Protein AF-0000000087002515 (afdb_homodimer)

Solvent-accessible surface area (backbone atoms only — not comparable to full-atom values): 109178 Å² total; per-residue (Å²): 137,82,80,82,81,80,81,82,83,81,80,79,84,75,68,80,67,65,75,68,52,64,60,57,55,53,53,54,51,52,55,51,50,55,56,50,54,58,66,67,62,66,76,81,77,84,81,88,85,87,84,90,85,87,78,85,88,82,87,79,85,85,76,89,73,90,82,85,92,83,91,84,87,87,92,87,94,83,88,78,86,86,87,76,94,73,83,68,74,72,78,70,71,75,80,77,73,81,79,73,76,80,76,76,70,72,71,85,55,59,85,82,58,64,79,81,64,76,78,71,76,72,76,75,66,83,57,74,77,74,81,74,69,80,69,79,69,84,66,74,84,70,86,69,71,66,61,82,76,45,97,65,78,69,95,54,86,82,73,51,62,48,32,45,52,39,42,69,66,42,78,47,67,68,45,28,47,50,52,47,52,53,45,43,31,52,77,66,64,68,67,62,59,70,62,41,66,54,57,36,81,25,87,84,42,45,60,68,44,70,78,45,20,26,57,42,46,91,90,62,53,64,44,73,67,44,78,48,79,31,73,66,62,20,39,69,67,51,35,25,40,54,20,27,28,48,53,20,23,27,15,28,24,24,66,21,27,32,30,30,14,11,76,61,79,71,61,76,85,37,56,47,62,59,80,60,28,68,27,46,14,60,64,43,67,94,40,64,10,4,15,91,54,16,29,33,35,29,29,31,25,41,45,75,79,74,68,47,78,81,47,82,64,50,66,91,87,66,72,76,55,24,41,28,39,35,36,51,33,71,65,47,53,54,49,54,41,38,26,46,49,48,74,69,42,38,73,73,34,34,37,43,35,41,44,30,54,49,30,39,58,40,44,61,68,52,56,61,47,46,78,79,35,84,53,38,46,68,56,84,82,54,50,76,62,53,83,52,24,26,53,47,38,53,48,50,37,51,50,50,37,53,51,67,72,41,100,63,84,54,45,32,40,34,55,41,43,60,31,43,46,65,74,52,49,68,66,58,52,36,46,38,47,35,28,37,67,73,38,29,25,36,29,64,72,69,83,57,40,70,58,48,34,61,74,55,36,61,44,32,35,30,46,72,46,85,81,24,34,35,40,37,42,78,53,76,72,49,38,60,34,37,60,42,31,40,50,65,46,39,33,38,15,44,70,58,47,53,57,56,16,38,41,72,68,38,86,86,49,81,66,46,66,46,59,50,50,49,50,58,49,32,55,27,19,56,39,23,45,22,25,51,61,47,21,48,33,59,24,23,81,50,37,85,30,34,24,76,42,41,34,59,48,70,39,75,48,61,91,43,21,52,67,40,82,49,55,88,34,22,72,54,74,52,68,48,70,35,65,51,39,67,88,45,46,66,65,61,61,61,32,74,90,43,88,40,42,31,36,35,31,50,42,59,92,70,26,37,64,37,56,54,50,48,47,27,71,67,74,45,74,76,61,88,80,54,58,51,76,56,46,47,70,39,59,75,45,55,66,82,48,78,31,63,76,79,57,42,38,53,54,29,51,52,47,39,48,44,50,55,53,42,54,53,50,42,68,72,40,83,48,94,44,47,62,43,66,59,57,63,45,35,32,30,43,30,28,45,77,61,31,84,71,29,36,35,41,31,27,33,27,25,48,66,82,50,88,56,74,34,41,38,38,35,34,32,39,65,57,84,48,64,50,76,73,34,70,58,78,67,39,57,32,52,73,44,61,46,69,30,30,63,70,36,71,60,80,68,46,55,70,40,78,71,41,73,32,24,28,81,53,67,62,31,39,39,39,30,44,52,94,62,97,65,87,54,75,47,71,38,37,37,40,34,28,44,48,40,68,42,77,53,42,79,45,77,43,79,44,56,59,87,57,48,67,50,73,48,77,70,83,77,66,67,31,32,51,44,36,56,29,39,40,34,36,29,46,92,92,35,71,22,31,38,25,50,45,58,24,42,62,64,52,34,53,91,88,33,74,45,43,60,76,50,22,46,66,53,32,56,24,44,74,62,83,62,85,62,84,67,46,74,67,55,54,68,75,44,76,78,84,57,61,46,67,59,31,42,52,38,43,56,56,58,12,49,34,34,65,68,55,34,51,51,52,47,37,60,54,44,60,72,41,38,46,79,77,50,62,25,29,33,76,91,24,42,67,66,45,53,66,40,53,83,62,84,60,51,45,24,58,75,38,83,74,40,92,59,20,66,48,55,77,33,52,84,67,59,70,34,85,84,80,33,28,48,47,76,65,136,138,80,81,80,80,80,81,82,82,82,79,81,83,74,71,80,66,66,76,69,52,65,62,59,57,54,53,56,51,53,56,50,48,54,56,48,54,56,60,65,61,62,69,74,82,71,72,82,76,86,78,83,78,83,74,80,88,83,86,79,92,74,81,92,74,89,79,86,89,82,91,85,90,79,90,74,89,75,89,85,79,81,78,73,87,67,83,64,74,71,79,71,72,75,81,77,74,84,80,73,77,80,75,77,70,71,70,85,56,60,82,82,56,65,78,81,62,81,78,67,79,70,74,72,66,84,57,75,76,72,80,75,70,77,72,77,70,82,66,76,84,70,87,68,70,68,61,80,76,46,96,64,77,68,94,53,86,79,73,50,65,48,30,45,51,37,42,70,68,44,77,47,65,68,44,28,48,50,51,46,53,54,46,42,30,52,76,65,64,66,67,63,60,69,62,41,66,54,57,37,80,26,87,84,43,45,60,70,43,70,78,45,19,26,58,42,44,90,89,61,51,65,43,74,65,42,78,48,79,31,74,67,62,20,38,70,67,49,34,27,40,53,18,28,27,49,53,21,22,26,16,29,25,26,66,23,25,33,32,31,15,12,77,60,80,70,60,76,87,36,55,46,62,59,77,61,29,69,27,46,14,59,66,44,69,94,41,63,10,4,15,92,54,18,29,34,35,27,28,30,26,42,46,74,78,73,70,48,77,82,47,82,64,49,66,91,86,67,71,74,54,22,42,29,38,36,35,53,33,72,65,49,56,53,50,55,41,39,27,46,48,47,72,67,42,38,73,71,34,36,37,41,35,40,43,31,54,48,31,40,57,42,43,62,68,52,56,60,48,46,78,78,34,84,52,39,46,69,54,83,83,53,51,76,60,54,82,51,23,27,51,46,37,51,46,51,37,50,50,51,37,54,52,68,72,41,102,63,84,54,45,32,40,34,56,43,44,57,31,42,44,67,74,50,49,70,65,60,52,35,46,39,46,38,26,37,67,73,38,30,24,35,29,65,72,68,81,56,40,70,58,48,36,62,74,55,37,62,43,32,35,31,46,70,46,85,82,25,34,35,41,38,42,77,55,78,72,49,37,61,34,37,60,44,31,40,50,66,46,38,32,38,14,44,70,58,47,53,57,58,18,38,40,71,70,39,87,85,49,81,65,45,64,44,60,49,50,48,49,59,50,32,56,27,19,55,40,22,45,21,27,50,61,47,21,49,34,58,24,23,80,49,38,85,31,34,26,77,43,39,34,59,47,69,39,76,46,62,90,44,21,51,68,38,83,49,54,88,34,22,72,54,75,52,68,49,69,36,64,49,37,68,89,44,46,67,66,60,60,62,32,74,90,45,88,40,43,31,35,35,32,51,42,57,92,69,25,36,65,37,55,53,49,48,48,27,70,68,74,44,74,74,63,88,82,54,59,50,75,56,46,48,71,40,60,75,46,53,66,82,47,78,32,62,76,79,58,39,38,51,54,29,50,52,49,39,50,45,50,54,54,41,53,53,50,43,66,74,39,84,47,95,45,46,61,43,66,58,57,63,42,34,32,30,42,30,30,44,77,61,33,84,72,29,37,34,41,32,27,35,26,26,49,64,83,50,87,57,76,33,42,38,38,35,35,32,38,66,57,84,48,62,49,76,73,34,72,57,76,67,39,56,32,53,74,44,62,45,67,31,29,63,71,36,71,60,79,68,47,55,69,40,77,71,41,73,31,25,28,80,53,66,63,31,38,37,39,31,44,53,94,62,97,65,86,54,76,46,71,37,36,37,41,36,28,45,48,40,66,42,77,52,42,79,47,78,44,80,44,58,59,86,57,49,67,49,72,47,77,70,83,77,65,67,31,31,50,43,37,57,29,39,39,34,36,31,46,92,92,34,72,22,30,36,26,51,45,58,25,43,60,63,52,33,53,91,88,32,74,45,43,61,76,50,20,45,65,53,32,57,24,43,74,61,82,62,84,62,84,66,47,73,67,56,53,67,77,43,77,78,84,57,61,45,67,60,31,41,51,36,43,54,55,58,12,50,34,32,66,70,56,32,52,51,51,43,37,60,54,47,60,72,39,38,44,78,75,52,63,24,29,33,75,92,22,43,68,64,43,52,69,41,53,84,62,84,60,50,45,24,58,74,39,83,72,41,92,60,20,65,48,56,78,34,52,83,68,59,71,35,84,86,80,34,26,48,46,77,64,134

pLDDT: mean 82.7, std 25.09, range [13.7, 98.81]

InterPro domains:
  IPR002889 Carbohydrate-binding WSC [PF01822] (211-291)
  IPR002889 Carbohydrate-binding WSC [PS51212] (207-301)
  IPR002889 Carbohydrate-binding WSC [SM00321] (207-301)
  IPR003406 Glycosyl transferase, family 14 [PF02485] (323-582)
  IPR024448 Xylosyltransferase, C-terminal [PF12529] (615-792)
  IPR043538 Xylosyltransferase [PTHR46025] (14-959)

Nearest PDB structures (foldseek):
  6ej9-assembly1_A  TM=9.114E-01  e=9.179E-81  Homo sapiens
  6ejd-assembly1_A  TM=9.098E-01  e=5.901E-81  Homo sapiens
  6ej7-assembly1_A  TM=9.106E-01  e=1.145E-80  Homo sapiens
  6foa-assembly1_A  TM=9.085E-01  e=4.552E-80  Homo sapiens
  6eje-assembly1_A  TM=9.028E-01  e=3.857E-80  Homo sapiens

Sequence (1940 aa):
MVRYNMAPNRNLDSRWVRRYRSFFIVGSVILGIQVFLAYRFFPIDAEEDESSQEHRDLSGKGLNVEVVNEDLNGGVSSRRFRDNYLVVDDEDSPSNSNPANGLYIRNKVPPDKSDTILRNNGGAIETVPKFNSKDGTSGLNRTSLRLEELDFVPVCDIIAKEAISAIHRAKTQLCKQKLSNITCLIQQRQLYPHHLPNSCPSAGFTAGKSLGCYQDEKTFRLLSGYYANLKTTNSPKHCINMCLQSGFPYAGVQYSTECFCGNEEPPSASRRPDSSCNMKCPTDPREACGGYFTINVYETGIAKFTPQVPREVAESGESPVRIAFLLTLNGRALRQVRRLIKVLFHRDHFFYIHVDARQDYLYRELLVLERSLPNVRLARHRYATIWGGASLLQMLLSSMNELLELDWEWDFVINLSESDFPVKTNNQLVDFLTANKGRNFVKSHGREVQRFIQKQGLDKTFVECDTHMWRTGDRHLPWGIQLDGGSDWVALSRPFVVYVATAVQDALVQKDPLVEGLNTVFKHTLLPAESFFHTALRNSHFCDTYVDNNLRVTNWKRRLGCKCQYKHVVDWCGCSPNDFKSEDWPRLEGTENRQLFFARKFEPSINQGIIDQVEEWLYGPYPSTTANLQSYWQSVYHYADLSPPPDDSLVTLATSLTRISTKSFVLKGGNGCLIHPGNVLEVTSYHNNDNYKGTLVLYEAVLNGGTETVSFETRVMPQHYMTILKDTGPGGRLKSLLVSSDYDQKEQLSRNFLRNLGPFSEPILVYQLGANPQPSTYNVTFLWVDPAGQLVEVSEVHMEDGQVTNYVKPLLREPLLPGVWTVKMVYEAAVVAFSQFLVTPLQFVSGANVSQQQAGFLHSGPGQPYPIHDATDWNKLLDNTVDRSALQRKALVNARRFGLDLKDWIDSLNLKFYKVLNTCVTSSSVHAVSKCGKLHLELCENTTWSSLAPDPKSQIGLINLTTGRLNRQAMVRYNMAPNRNLDSRWVRRYRSFFIVGSVILGIQVFLAYRFFPIDAEEDESSQEHRDLSGKGLNVEVVNEDLNGGVSSRRFRDNYLVVDDEDSPSNSNPANGLYIRNKVPPDKSDTILRNNGGAIETVPKFNSKDGTSGLNRTSLRLEELDFVPVCDIIAKEAISAIHRAKTQLCKQKLSNITCLIQQRQLYPHHLPNSCPSAGFTAGKSLGCYQDEKTFRLLSGYYANLKTTNSPKHCINMCLQSGFPYAGVQYSTECFCGNEEPPSASRRPDSSCNMKCPTDPREACGGYFTINVYETGIAKFTPQVPREVAESGESPVRIAFLLTLNGRALRQVRRLIKVLFHRDHFFYIHVDARQDYLYRELLVLERSLPNVRLARHRYATIWGGASLLQMLLSSMNELLELDWEWDFVINLSESDFPVKTNNQLVDFLTANKGRNFVKSHGREVQRFIQKQGLDKTFVECDTHMWRTGDRHLPWGIQLDGGSDWVALSRPFVVYVATAVQDALVQKDPLVEGLNTVFKHTLLPAESFFHTALRNSHFCDTYVDNNLRVTNWKRRLGCKCQYKHVVDWCGCSPNDFKSEDWPRLEGTENRQLFFARKFEPSINQGIIDQVEEWLYGPYPSTTANLQSYWQSVYHYADLSPPPDDSLVTLATSLTRISTKSFVLKGGNGCLIHPGNVLEVTSYHNNDNYKGTLVLYEAVLNGGTETVSFETRVMPQHYMTILKDTGPGGRLKSLLVSSDYDQKEQLSRNFLRNLGPFSEPILVYQLGANPQPSTYNVTFLWVDPAGQLVEVSEVHMEDGQVTNYVKPLLREPLLPGVWTVKMVYEAAVVAFSQFLVTPLQFVSGANVSQQQAGFLHSGPGQPYPIHDATDWNKLLDNTVDRSALQRKALVNARRFGLDLKDWIDSLNLKFYKVLNTCVTSSSVHAVSKCGKLHLELCENTTWSSLAPDPKSQIGLINLTTGRLNRQA

Structure (mmCIF, N/CA/C/O backbone):
data_AF-0000000087002515-model_v1
#
loop_
_entity.id
_entity.type
_entity.pdbx_description
1 polymer 'protein xylosyltransferase'
#
loop_
_atom_site.group_PDB
_atom_site.id
_atom_site.type_symbol
_atom_site.label_atom_id
_atom_site.label_alt_id
_atom_site.label_comp_id
_atom_site.label_asym_id
_atom_site.label_entity_id
_atom_site.label_seq_id
_atom_site.pdbx_PDB_ins_code
_atom_site.Cartn_x
_atom_site.Cartn_y
_atom_site.Cartn_z
_atom_site.occupancy
_atom_site.B_iso_or_equiv
_atom_site.auth_seq_id
_atom_site.auth_comp_id
_atom_site.auth_asym_id
_atom_site.auth_atom_id
_atom_site.pdbx_PDB_model_num
ATOM 1 N N . MET A 1 1 ? 46.906 37.5 -32.625 1 20.33 1 MET A N 1
ATOM 2 C CA . MET A 1 1 ? 47.125 36.312 -33.438 1 20.33 1 MET A CA 1
ATOM 3 C C . MET A 1 1 ? 46.594 35.094 -32.719 1 20.33 1 MET A C 1
ATOM 5 O O . MET A 1 1 ? 47.312 34.469 -31.922 1 20.33 1 MET A O 1
ATOM 9 N N . VAL A 1 2 ? 45.344 35.031 -32.219 1 22.38 2 VAL A N 1
ATOM 10 C CA . VAL A 1 2 ? 44.625 34.562 -31.031 1 22.38 2 VAL A CA 1
ATOM 11 C C . VAL A 1 2 ? 44.219 33.094 -31.219 1 22.38 2 VAL A C 1
ATOM 13 O O . VAL A 1 2 ? 43.469 32.781 -32.125 1 22.38 2 VAL A O 1
ATOM 16 N N . ARG A 1 3 ? 45.062 32.156 -30.844 1 20.56 3 ARG A N 1
ATOM 17 C CA . ARG A 1 3 ? 45.281 30.766 -31.25 1 20.56 3 ARG A CA 1
ATOM 18 C C . ARG A 1 3 ? 44.156 29.875 -30.734 1 20.56 3 ARG A C 1
ATOM 20 O O . ARG A 1 3 ? 43.906 29.797 -29.531 1 20.56 3 ARG A O 1
ATOM 27 N N . TYR A 1 4 ? 43.031 29.578 -31.438 1 22.31 4 TYR A N 1
ATOM 28 C CA . TYR A 1 4 ? 41.656 29.141 -31.219 1 22.31 4 TYR A CA 1
ATOM 29 C C . TYR A 1 4 ? 41.625 27.641 -30.922 1 22.31 4 TYR A C 1
ATOM 31 O O . TYR A 1 4 ? 41.719 26.812 -31.844 1 22.31 4 TYR A O 1
ATOM 39 N N . ASN A 1 5 ? 42.281 27.172 -29.812 1 21.58 5 ASN A N 1
ATOM 40 C CA . ASN A 1 5 ? 42.688 25.797 -29.625 1 21.58 5 ASN A CA 1
ATOM 41 C C . ASN A 1 5 ? 41.5 24.859 -29.531 1 21.58 5 ASN A C 1
ATOM 43 O O . ASN A 1 5 ? 40.562 25.109 -28.781 1 21.58 5 ASN A O 1
ATOM 47 N N . MET A 1 6 ? 41.219 23.922 -30.453 1 21.28 6 MET A N 1
ATOM 48 C CA . MET A 1 6 ? 40.188 23.062 -31.047 1 21.28 6 MET A CA 1
ATOM 49 C C . MET A 1 6 ? 39.906 21.844 -30.156 1 21.28 6 MET A C 1
ATOM 51 O O . MET A 1 6 ? 40.844 21.109 -29.812 1 21.28 6 MET A O 1
ATOM 55 N N . ALA A 1 7 ? 38.844 21.891 -29.297 1 23.53 7 ALA A N 1
ATOM 56 C CA . ALA A 1 7 ? 38.438 21.078 -28.156 1 23.53 7 ALA A CA 1
ATOM 57 C C . ALA A 1 7 ? 38.188 19.641 -28.562 1 23.53 7 ALA A C 1
ATOM 59 O O . ALA A 1 7 ? 37.5 19.375 -29.531 1 23.53 7 ALA A O 1
ATOM 60 N N . PRO A 1 8 ? 38.938 18.609 -28.109 1 21.73 8 PRO A N 1
ATOM 61 C CA . PRO A 1 8 ? 39.062 17.25 -28.625 1 21.73 8 PRO A CA 1
ATOM 62 C C . PRO A 1 8 ? 37.781 16.422 -28.391 1 21.73 8 PRO A C 1
ATOM 64 O O . PRO A 1 8 ? 37 16.719 -27.484 1 21.73 8 PRO A O 1
ATOM 67 N N . ASN A 1 9 ? 37.219 15.633 -29.344 1 20.97 9 ASN A N 1
ATOM 68 C CA . ASN A 1 9 ? 36.062 14.836 -29.766 1 20.97 9 ASN A CA 1
ATOM 69 C C . ASN A 1 9 ? 35.906 13.586 -28.922 1 20.97 9 ASN A C 1
ATOM 71 O O . ASN A 1 9 ? 36.719 12.664 -29 1 20.97 9 ASN A O 1
ATOM 75 N N . ARG A 1 10 ? 35.562 13.75 -27.578 1 21.75 10 ARG A N 1
ATOM 76 C CA . ARG A 1 10 ? 35.594 12.617 -26.656 1 21.75 10 ARG A CA 1
ATOM 77 C C . ARG A 1 10 ? 34.719 11.484 -27.156 1 21.75 10 ARG A C 1
ATOM 79 O O . ARG A 1 10 ? 33.562 11.703 -27.516 1 21.75 10 ARG A O 1
ATOM 86 N N . ASN A 1 11 ? 35.188 10.297 -27.5 1 22.27 11 ASN A N 1
ATOM 87 C CA . ASN A 1 11 ? 34.781 9.016 -28.078 1 22.27 11 ASN A CA 1
ATOM 88 C C . ASN A 1 11 ? 33.781 8.289 -27.203 1 22.27 11 ASN A C 1
ATOM 90 O O . ASN A 1 11 ? 33.969 8.164 -25.984 1 22.27 11 ASN A O 1
ATOM 94 N N . LEU A 1 12 ? 32.469 8.281 -27.562 1 24.88 12 LEU A N 1
ATOM 95 C CA . LEU A 1 12 ? 31.172 7.805 -27.078 1 24.88 12 LEU A CA 1
ATOM 96 C C . LEU A 1 12 ? 31.234 6.309 -26.781 1 24.88 12 LEU A C 1
ATOM 98 O O . LEU A 1 12 ? 31.547 5.504 -27.656 1 24.88 12 LEU A O 1
ATOM 102 N N . ASP A 1 13 ? 31.625 5.918 -25.516 1 24.91 13 ASP A N 1
ATOM 103 C CA . ASP A 1 13 ? 31.891 4.547 -25.094 1 24.91 13 ASP A CA 1
ATOM 104 C C . ASP A 1 13 ? 30.703 3.639 -25.375 1 24.91 13 ASP A C 1
ATOM 106 O O . ASP A 1 13 ? 29.578 3.947 -24.969 1 24.91 13 ASP A O 1
ATOM 110 N N . SER A 1 14 ? 30.656 2.586 -26.344 1 26.73 14 SER A N 1
ATOM 111 C CA . SER A 1 14 ? 29.922 1.568 -27.078 1 26.73 14 SER A CA 1
ATOM 112 C C . SER A 1 14 ? 29.391 0.483 -26.141 1 26.73 14 SER A C 1
ATOM 114 O O . SER A 1 14 ? 28.766 -0.482 -26.594 1 26.73 14 SER A O 1
ATOM 116 N N . ARG A 1 15 ? 29.844 0.342 -24.828 1 27.83 15 ARG A N 1
ATOM 117 C CA . ARG A 1 15 ? 29.906 -0.98 -24.219 1 27.83 15 ARG A CA 1
ATOM 118 C C . ARG A 1 15 ? 28.5 -1.442 -23.812 1 27.83 15 ARG A C 1
ATOM 120 O O . ARG A 1 15 ? 28.266 -2.643 -23.672 1 27.83 15 ARG A O 1
ATOM 127 N N . TRP A 1 16 ? 27.734 -0.59 -23.312 1 25.19 16 TRP A N 1
ATOM 128 C CA . TRP A 1 16 ? 26.641 -1.146 -22.531 1 25.19 16 TRP A CA 1
ATOM 129 C C . TRP A 1 16 ? 25.516 -1.639 -23.438 1 25.19 16 TRP A C 1
ATOM 131 O O . TRP A 1 16 ? 24.562 -2.264 -22.969 1 25.19 16 TRP A O 1
ATOM 141 N N . VAL A 1 17 ? 25.5 -1.337 -24.828 1 30.38 17 VAL A N 1
ATOM 142 C CA . VAL A 1 17 ? 24.5 -1.705 -25.828 1 30.38 17 VAL A CA 1
ATOM 143 C C . VAL A 1 17 ? 24.5 -3.221 -26.016 1 30.38 17 VAL A C 1
ATOM 145 O O . VAL A 1 17 ? 23.516 -3.789 -26.469 1 30.38 17 VAL A O 1
ATOM 148 N N . ARG A 1 18 ? 25.625 -3.867 -25.828 1 29.72 18 ARG A N 1
ATOM 149 C CA . ARG A 1 18 ? 25.766 -5.234 -26.328 1 29.72 18 ARG A CA 1
ATOM 150 C C . ARG A 1 18 ? 24.891 -6.195 -25.516 1 29.72 18 ARG A C 1
ATOM 152 O O . ARG A 1 18 ? 24.438 -7.211 -26.047 1 29.72 18 ARG A O 1
ATOM 159 N N . ARG A 1 19 ? 24.844 -5.977 -24.172 1 30.19 19 ARG A N 1
ATOM 160 C CA . ARG A 1 19 ? 24.453 -7.168 -23.422 1 30.19 19 ARG A CA 1
ATOM 161 C C . ARG A 1 19 ? 22.969 -7.461 -23.609 1 30.19 19 ARG A C 1
ATOM 163 O O . ARG A 1 19 ? 22.562 -8.625 -23.641 1 30.19 19 ARG A O 1
ATOM 170 N N . TYR A 1 20 ? 22.016 -6.527 -23.453 1 31.92 20 TYR A N 1
ATOM 171 C CA . TYR A 1 20 ? 20.609 -6.922 -23.328 1 31.92 20 TYR A CA 1
ATOM 172 C C . TYR A 1 20 ? 19.906 -6.855 -24.672 1 31.92 20 TYR A C 1
ATOM 174 O O . TYR A 1 20 ? 18.672 -6.773 -24.734 1 31.92 20 TYR A O 1
ATOM 182 N N . ARG A 1 21 ? 20.641 -6.965 -25.828 1 31.94 21 ARG A N 1
ATOM 183 C CA . ARG A 1 21 ? 20.125 -6.988 -27.188 1 31.94 21 ARG A CA 1
ATOM 184 C C . ARG A 1 21 ? 19.078 -8.086 -27.344 1 31.94 21 ARG A C 1
ATOM 186 O O . ARG A 1 21 ? 18.062 -7.887 -28.031 1 31.94 21 ARG A O 1
ATOM 193 N N . SER A 1 22 ? 19.391 -9.164 -26.719 1 32.41 22 SER A N 1
ATOM 194 C CA . SER A 1 22 ? 18.656 -10.367 -27.094 1 32.41 22 SER A CA 1
ATOM 195 C C . SER A 1 22 ? 17.203 -10.305 -26.641 1 32.41 22 SER A C 1
ATOM 197 O O . SER A 1 22 ? 16.328 -10.922 -27.25 1 32.41 22 SER A O 1
ATOM 199 N N . PHE A 1 23 ? 16.984 -9.664 -25.516 1 35.34 23 PHE A N 1
ATOM 200 C CA . PHE A 1 23 ? 15.648 -9.797 -24.953 1 35.34 23 PHE A CA 1
ATOM 201 C C . PHE A 1 23 ? 14.641 -8.969 -25.734 1 35.34 23 PHE A C 1
ATOM 203 O O . PHE A 1 23 ? 13.453 -9.297 -25.781 1 35.34 23 PHE A O 1
ATOM 210 N N . PHE A 1 24 ? 15.117 -7.891 -26.375 1 33.88 24 PHE A N 1
ATOM 211 C CA . PHE A 1 24 ? 14.188 -7.066 -27.141 1 33.88 24 PHE A CA 1
ATOM 212 C C . PHE A 1 24 ? 13.688 -7.824 -28.359 1 33.88 24 PHE A C 1
ATOM 214 O O . PHE A 1 24 ? 12.562 -7.59 -28.828 1 33.88 24 PHE A O 1
ATOM 221 N N . ILE A 1 25 ? 14.578 -8.68 -28.922 1 34.97 25 ILE A N 1
ATOM 222 C CA . ILE A 1 25 ? 14.164 -9.43 -30.094 1 34.97 25 ILE A CA 1
ATOM 223 C C . ILE A 1 25 ? 12.992 -10.344 -29.734 1 34.97 25 ILE A C 1
ATOM 225 O O . ILE A 1 25 ? 12.016 -10.43 -30.484 1 34.97 25 ILE A O 1
ATOM 229 N N . VAL A 1 26 ? 13.055 -10.867 -28.5 1 36.62 26 VAL A N 1
ATOM 230 C CA . VAL A 1 26 ? 12.07 -11.898 -28.172 1 36.62 26 VAL A CA 1
ATOM 231 C C . VAL A 1 26 ? 10.703 -11.258 -27.953 1 36.62 26 VAL A C 1
ATOM 233 O O . VAL A 1 26 ? 9.68 -11.797 -28.391 1 36.62 26 VAL A O 1
ATOM 236 N N . GLY A 1 27 ? 10.633 -10.055 -27.422 1 35.53 27 GLY A N 1
ATOM 237 C CA . GLY A 1 27 ? 9.352 -9.414 -27.172 1 35.53 27 GLY A CA 1
ATOM 238 C C . GLY A 1 27 ? 8.625 -9.008 -28.438 1 35.53 27 GLY A C 1
ATOM 239 O O . GLY A 1 27 ? 7.406 -9.164 -28.547 1 35.53 27 GLY A O 1
ATOM 240 N N . SER A 1 28 ? 9.414 -8.477 -29.406 1 35.41 28 SER A N 1
ATOM 241 C CA . SER A 1 28 ? 8.781 -8.133 -30.672 1 35.41 28 SER A CA 1
ATOM 242 C C . SER A 1 28 ? 8.219 -9.367 -31.359 1 35.41 28 SER A C 1
ATOM 244 O O . SER A 1 28 ? 7.309 -9.266 -32.188 1 35.41 28 SER A O 1
ATOM 246 N N . VAL A 1 29 ? 8.906 -10.484 -31.141 1 39.16 29 VAL A N 1
ATOM 247 C CA . VAL A 1 29 ? 8.398 -11.703 -31.766 1 39.16 29 VAL A CA 1
ATOM 248 C C . VAL A 1 29 ? 7.066 -12.094 -31.141 1 39.16 29 VAL A C 1
ATOM 250 O O . VAL A 1 29 ? 6.137 -12.508 -31.828 1 39.16 29 VAL A O 1
ATOM 253 N N . ILE A 1 30 ? 6.906 -11.781 -29.875 1 38.5 30 ILE A N 1
ATOM 254 C CA . ILE A 1 30 ? 5.676 -12.211 -29.219 1 38.5 30 ILE A CA 1
ATOM 255 C C . ILE A 1 30 ? 4.516 -11.328 -29.672 1 38.5 30 ILE A C 1
ATOM 257 O O . ILE A 1 30 ? 3.428 -11.828 -29.969 1 38.5 30 ILE A O 1
ATOM 261 N N . LEU A 1 31 ? 4.699 -10 -29.797 1 38.06 31 LEU A N 1
ATOM 262 C CA . LEU A 1 31 ? 3.607 -9.148 -30.234 1 38.06 31 LEU A CA 1
ATOM 263 C C . LEU A 1 31 ? 3.234 -9.453 -31.688 1 38.06 31 LEU A C 1
ATOM 265 O O . LEU A 1 31 ? 2.055 -9.445 -32.031 1 38.06 31 LEU A O 1
ATOM 269 N N . GLY A 1 32 ? 4.262 -9.773 -32.531 1 35.53 32 GLY A N 1
ATOM 270 C CA . GLY A 1 32 ? 3.957 -10.164 -33.906 1 35.53 32 GLY A CA 1
ATOM 271 C C . GLY A 1 32 ? 3.064 -11.383 -34 1 35.53 32 GLY A C 1
ATOM 272 O O . GLY A 1 32 ? 2.166 -11.445 -34.844 1 35.53 32 GLY A O 1
ATOM 273 N N . ILE A 1 33 ? 3.32 -12.266 -33.062 1 38.34 33 ILE A N 1
ATOM 274 C CA . ILE A 1 33 ? 2.529 -13.492 -33.125 1 38.34 33 ILE A CA 1
ATOM 275 C C . ILE A 1 33 ? 1.085 -13.195 -32.719 1 38.34 33 ILE A C 1
ATOM 277 O O . ILE A 1 33 ? 0.149 -13.727 -33.312 1 38.34 33 ILE A O 1
ATOM 281 N N . GLN A 1 34 ? 0.809 -12.25 -31.875 1 34.69 34 GLN A N 1
ATOM 282 C CA . GLN A 1 34 ? -0.571 -12.008 -31.469 1 34.69 34 GLN A CA 1
ATOM 283 C C . GLN A 1 34 ? -1.372 -11.344 -32.594 1 34.69 34 GLN A C 1
ATOM 285 O O . GLN A 1 34 ? -2.525 -11.711 -32.812 1 34.69 34 GLN A O 1
ATOM 290 N N . VAL A 1 35 ? -0.839 -10.383 -33.281 1 35.88 35 VAL A N 1
ATOM 291 C CA . VAL A 1 35 ? -1.565 -9.766 -34.375 1 35.88 35 VAL A CA 1
ATOM 292 C C . VAL A 1 35 ? -1.794 -10.789 -35.469 1 35.88 35 VAL A C 1
ATOM 294 O O . VAL A 1 35 ? -2.867 -10.828 -36.094 1 35.88 35 VAL A O 1
ATOM 297 N N . PHE A 1 36 ? -0.717 -11.656 -35.719 1 34.5 36 PHE A N 1
ATOM 298 C CA . PHE A 1 36 ? -0.859 -12.648 -36.781 1 34.5 36 PHE A CA 1
ATOM 299 C C . PHE A 1 36 ? -2.006 -13.602 -36.469 1 34.5 36 PHE A C 1
ATOM 301 O O . PHE A 1 36 ? -2.799 -13.93 -37.375 1 34.5 36 PHE A O 1
ATOM 308 N N . LEU A 1 37 ? -2.141 -13.961 -35.25 1 32.78 37 LEU A N 1
ATOM 309 C CA . LEU A 1 37 ? -3.201 -14.914 -34.938 1 32.78 37 LEU A CA 1
ATOM 310 C C . LEU A 1 37 ? -4.574 -14.273 -35.094 1 32.78 37 LEU A C 1
ATOM 312 O O . LEU A 1 37 ? -5.527 -14.93 -35.531 1 32.78 37 LEU A O 1
ATOM 316 N N . ALA A 1 38 ? -4.742 -13.008 -34.812 1 31.64 38 ALA A N 1
ATOM 317 C CA . ALA A 1 38 ? -6.059 -12.398 -34.938 1 31.64 38 ALA A CA 1
ATOM 318 C C . ALA A 1 38 ? -6.461 -12.32 -36.438 1 31.64 38 ALA A C 1
ATOM 320 O O . ALA A 1 38 ? -7.629 -12.523 -36.781 1 31.64 38 ALA A O 1
ATOM 321 N N . TYR A 1 39 ? -5.477 -11.875 -37.312 1 29.34 39 TYR A N 1
ATOM 322 C CA . TYR A 1 39 ? -5.844 -11.695 -38.719 1 29.34 39 TYR A CA 1
ATOM 323 C C . TYR A 1 39 ? -6.309 -13.008 -39.312 1 29.34 39 TYR A C 1
ATOM 325 O O . TYR A 1 39 ? -7.102 -13.016 -40.281 1 29.34 39 TYR A O 1
ATOM 333 N N . ARG A 1 40 ? -5.508 -14.133 -38.875 1 27.59 40 ARG A N 1
ATOM 334 C CA . ARG A 1 40 ? -5.816 -15.383 -39.562 1 27.59 40 ARG A CA 1
ATOM 335 C C . ARG A 1 40 ? -7.242 -15.836 -39.25 1 27.59 40 ARG A C 1
ATOM 337 O O . ARG A 1 40 ? -7.77 -16.719 -39.938 1 27.59 40 ARG A O 1
ATOM 344 N N . PHE A 1 41 ? -7.668 -15.57 -38.062 1 26.55 41 PHE A N 1
ATOM 345 C CA . PHE A 1 41 ? -8.859 -16.375 -37.844 1 26.55 41 PHE A CA 1
ATOM 346 C C . PHE A 1 41 ? -10.086 -15.727 -38.469 1 26.55 41 PHE A C 1
ATOM 348 O O . PHE A 1 41 ? -11.164 -16.328 -38.5 1 26.55 41 PHE A O 1
ATOM 355 N N . PHE A 1 42 ? -10.25 -14.469 -38.531 1 25.75 42 PHE A N 1
ATOM 356 C CA . PHE A 1 42 ? -11.617 -14.078 -38.875 1 25.75 42 PHE A CA 1
ATOM 357 C C . PHE A 1 42 ? -11.789 -13.922 -40.375 1 25.75 42 PHE A C 1
ATOM 359 O O . PHE A 1 42 ? -11.32 -12.953 -40.969 1 25.75 42 PHE A O 1
ATOM 366 N N . PRO A 1 43 ? -11.898 -15.141 -41.094 1 22.86 43 PRO A N 1
ATOM 367 C CA . PRO A 1 43 ? -12.125 -15.07 -42.531 1 22.86 43 PRO A CA 1
ATOM 368 C C . PRO A 1 43 ? -13.422 -14.352 -42.906 1 22.86 43 PRO A C 1
ATOM 370 O O . PRO A 1 43 ? -14.422 -14.469 -42.188 1 22.86 43 PRO A O 1
ATOM 373 N N . ILE A 1 44 ? -13.289 -13.32 -43.562 1 20.41 44 ILE A N 1
ATOM 374 C CA . ILE A 1 44 ? -14.398 -12.586 -44.188 1 20.41 44 ILE A CA 1
ATOM 375 C C . ILE A 1 44 ? -15.055 -13.445 -45.25 1 20.41 44 ILE A C 1
ATOM 377 O O . ILE A 1 44 ? -14.367 -13.969 -46.156 1 20.41 44 ILE A O 1
ATOM 381 N N . ASP A 1 45 ? -16.375 -13.797 -45.375 1 18.19 45 ASP A N 1
ATOM 382 C CA . ASP A 1 45 ? -17.281 -14.688 -46.062 1 18.19 45 ASP A CA 1
ATOM 383 C C . ASP A 1 45 ? -17.469 -14.258 -47.531 1 18.19 45 ASP A C 1
ATOM 385 O O . ASP A 1 45 ? -18.234 -14.883 -48.281 1 18.19 45 ASP A O 1
ATOM 389 N N . ALA A 1 46 ? -17.141 -13.18 -48.062 1 17.77 46 ALA A N 1
ATOM 390 C CA . ALA A 1 46 ? -18.219 -12.773 -48.969 1 17.77 46 ALA A CA 1
ATOM 391 C C . ALA A 1 46 ? -18.375 -13.758 -50.125 1 17.77 46 ALA A C 1
ATOM 393 O O . ALA A 1 46 ? -17.469 -14.555 -50.406 1 17.77 46 ALA A O 1
ATOM 394 N N . GLU A 1 47 ? -18.844 -13.469 -51.469 1 17.08 47 GLU A N 1
ATOM 395 C CA . GLU A 1 47 ? -19.922 -13.734 -52.406 1 17.08 47 GLU A CA 1
ATOM 396 C C . GLU A 1 47 ? -19.469 -14.68 -53.531 1 17.08 47 GLU A C 1
ATOM 398 O O . GLU A 1 47 ? -20.156 -15.656 -53.812 1 17.08 47 GLU A O 1
ATOM 403 N N . GLU A 1 48 ? -18.812 -14.328 -54.625 1 15.92 48 GLU A N 1
ATOM 404 C CA . GLU A 1 48 ? -19.5 -14.422 -55.906 1 15.92 48 GLU A CA 1
ATOM 405 C C . GLU A 1 48 ? -19.422 -15.844 -56.469 1 15.92 48 GLU A C 1
ATOM 407 O O . GLU A 1 48 ? -18.734 -16.703 -55.906 1 15.92 48 GLU A O 1
ATOM 412 N N . ASP A 1 49 ? -18.922 -16.078 -57.812 1 15.74 49 ASP A N 1
ATOM 413 C CA . ASP A 1 49 ? -19.516 -16.359 -59.125 1 15.74 49 ASP A CA 1
ATOM 414 C C . ASP A 1 49 ? -19.266 -17.812 -59.531 1 15.74 49 ASP A C 1
ATOM 416 O O . ASP A 1 49 ? -18.469 -18.516 -58.906 1 15.74 49 ASP A O 1
ATOM 420 N N . GLU A 1 50 ? -18.625 -18.078 -60.812 1 15.55 50 GLU A N 1
ATOM 421 C CA . GLU A 1 50 ? -19.109 -18.703 -62.031 1 15.55 50 GLU A CA 1
ATOM 422 C C . GLU A 1 50 ? -18.75 -20.188 -62.062 1 15.55 50 GLU A C 1
ATOM 424 O O . GLU A 1 50 ? -17.953 -20.656 -61.25 1 15.55 50 GLU A O 1
ATOM 429 N N . SER A 1 51 ? -18.109 -20.719 -63.188 1 15.69 51 SER A N 1
ATOM 430 C CA . SER A 1 51 ? -18.656 -21.656 -64.188 1 15.69 51 SER A CA 1
ATOM 431 C C . SER A 1 51 ? -18.219 -23.078 -63.906 1 15.69 51 SER A C 1
ATOM 433 O O . SER A 1 51 ? -19.047 -23.984 -63.781 1 15.69 51 SER A O 1
ATOM 435 N N . SER A 1 52 ? -17.203 -23.594 -64.688 1 14.92 52 SER A N 1
ATOM 436 C CA . SER A 1 52 ? -17.359 -24.625 -65.75 1 14.92 52 SER A CA 1
ATOM 437 C C . SER A 1 52 ? -17 -26 -65.188 1 14.92 52 SER A C 1
ATOM 439 O O . SER A 1 52 ? -16.391 -26.109 -64.125 1 14.92 52 SER A O 1
ATOM 441 N N . GLN A 1 53 ? -16.391 -26.984 -66.062 1 14.6 53 GLN A N 1
ATOM 442 C CA . GLN A 1 53 ? -16.766 -28.203 -66.75 1 14.6 53 GLN A CA 1
ATOM 443 C C . GLN A 1 53 ? -16.031 -29.406 -66.188 1 14.6 53 GLN A C 1
ATOM 445 O O . GLN A 1 53 ? -16.641 -30.438 -65.875 1 14.6 53 GLN A O 1
ATOM 450 N N . GLU A 1 54 ? -14.656 -29.531 -66.375 1 14.37 54 GLU A N 1
ATOM 451 C CA . GLU A 1 54 ? -14.25 -30.609 -67.25 1 14.37 54 GLU A CA 1
ATOM 452 C C . GLU A 1 54 ? -14.008 -31.906 -66.5 1 14.37 54 GLU A C 1
ATOM 454 O O . GLU A 1 54 ? -13.727 -31.875 -65.312 1 14.37 54 GLU A O 1
ATOM 459 N N . HIS A 1 55 ? -13.656 -33.031 -67.188 1 14.41 55 HIS A N 1
ATOM 460 C CA . HIS A 1 55 ? -13.961 -34.438 -67.5 1 14.41 55 HIS A CA 1
ATOM 461 C C . HIS A 1 55 ? -12.961 -35.375 -66.812 1 14.41 55 HIS A C 1
ATOM 463 O O . HIS A 1 55 ? -13.25 -36.531 -66.562 1 14.41 55 HIS A O 1
ATOM 469 N N . ARG A 1 56 ? -11.727 -34.906 -66.438 1 14.19 56 ARG A N 1
ATOM 470 C CA . ARG A 1 56 ? -10.789 -35.844 -67 1 14.19 56 ARG A CA 1
ATOM 471 C C . ARG A 1 56 ? -10.906 -37.219 -66.312 1 14.19 56 ARG A C 1
ATOM 473 O O . ARG A 1 56 ? -11.172 -37.312 -65.125 1 14.19 56 ARG A O 1
ATOM 480 N N . ASP A 1 57 ? -10.336 -38.219 -67 1 13.7 57 ASP A N 1
ATOM 481 C CA . ASP A 1 57 ? -10.438 -39.656 -67.375 1 13.7 57 ASP A CA 1
ATOM 482 C C . ASP A 1 57 ? -9.836 -40.531 -66.312 1 13.7 57 ASP A C 1
ATOM 484 O O . ASP A 1 57 ? -9.086 -40.062 -65.438 1 13.7 57 ASP A O 1
ATOM 488 N N . LEU A 1 58 ? -9.625 -41.844 -66.625 1 14.43 58 LEU A N 1
ATOM 489 C CA . LEU A 1 58 ? -9.945 -43.25 -66.438 1 14.43 58 LEU A CA 1
ATOM 490 C C . LEU A 1 58 ? -8.805 -44 -65.75 1 14.43 58 LEU A C 1
ATOM 492 O O . LEU A 1 58 ? -9.031 -44.719 -64.75 1 14.43 58 LEU A O 1
ATOM 496 N N . SER A 1 59 ? -7.555 -44.125 -66.312 1 14.2 59 SER A N 1
ATOM 497 C CA . SER A 1 59 ? -7.23 -45.5 -66.688 1 14.2 59 SER A CA 1
ATOM 498 C C . SER A 1 59 ? -6.516 -46.25 -65.562 1 14.2 59 SER A C 1
ATOM 500 O O . SER A 1 59 ? -6.043 -45.625 -64.625 1 14.2 59 SER A O 1
ATOM 502 N N . GLY A 1 60 ? -5.656 -47.344 -65.812 1 14.21 60 GLY A N 1
ATOM 503 C CA . GLY A 1 60 ? -5.594 -48.812 -65.688 1 14.21 60 GLY A CA 1
ATOM 504 C C . GLY A 1 60 ? -4.539 -49.281 -64.75 1 14.21 60 GLY A C 1
ATOM 505 O O . GLY A 1 60 ? -4.508 -50.438 -64.375 1 14.21 60 GLY A O 1
ATOM 506 N N . LYS A 1 61 ? -3.461 -48.5 -64.375 1 14.69 61 LYS A N 1
ATOM 507 C CA . LYS A 1 61 ? -2.268 -49.312 -64.562 1 14.69 61 LYS A CA 1
ATOM 508 C C . LYS A 1 61 ? -2.209 -50.406 -63.5 1 14.69 61 LYS A C 1
ATOM 510 O O . LYS A 1 61 ? -2.752 -50.25 -62.406 1 14.69 61 LYS A O 1
ATOM 515 N N . GLY A 1 62 ? -1.23 -51.375 -63.719 1 14.42 62 GLY A N 1
ATOM 516 C CA . GLY A 1 62 ? -0.945 -52.812 -63.719 1 14.42 62 GLY A CA 1
ATOM 517 C C . GLY A 1 62 ? -0.529 -53.344 -62.344 1 14.42 62 GLY A C 1
ATOM 518 O O . GLY A 1 62 ? -0.231 -52.562 -61.438 1 14.42 62 GLY A O 1
ATOM 519 N N . LEU A 1 63 ? -0.314 -54.688 -62.219 1 14.59 63 LEU A N 1
ATOM 520 C CA . LEU A 1 63 ? -0.485 -55.969 -61.5 1 14.59 63 LEU A CA 1
ATOM 521 C C . LEU A 1 63 ? 0.735 -56.281 -60.656 1 14.59 63 LEU A C 1
ATOM 523 O O . LEU A 1 63 ? 0.67 -57.156 -59.781 1 14.59 63 LEU A O 1
ATOM 527 N N . ASN A 1 64 ? 1.786 -55.406 -60.406 1 13.99 64 ASN A N 1
ATOM 528 C CA . ASN A 1 64 ? 2.951 -56.281 -60.375 1 13.99 64 ASN A CA 1
ATOM 529 C C . ASN A 1 64 ? 2.986 -57.125 -59.125 1 13.99 64 ASN A C 1
ATOM 531 O O . ASN A 1 64 ? 2.773 -56.625 -58.031 1 13.99 64 ASN A O 1
ATOM 535 N N . VAL A 1 65 ? 3.186 -58.531 -59.156 1 14.49 65 VAL A N 1
ATOM 536 C CA . VAL A 1 65 ? 3.031 -59.844 -58.562 1 14.49 65 VAL A CA 1
ATOM 537 C C . VAL A 1 65 ? 4.223 -60.156 -57.656 1 14.49 65 VAL A C 1
ATOM 539 O O . VAL A 1 65 ? 4.129 -61 -56.781 1 14.49 65 VAL A O 1
ATOM 542 N N . GLU A 1 66 ? 5.285 -59.438 -57.438 1 14.62 66 GLU A N 1
ATOM 543 C CA . GLU A 1 66 ? 6.426 -60.344 -57.375 1 14.62 66 GLU A CA 1
ATOM 544 C C . GLU A 1 66 ? 6.383 -61.188 -56.094 1 14.62 66 GLU A C 1
ATOM 546 O O . GLU A 1 66 ? 5.879 -60.75 -55.062 1 14.62 66 GLU A O 1
ATOM 551 N N . VAL A 1 67 ? 7.125 -62.406 -56.031 1 14.71 67 VAL A N 1
ATOM 552 C CA . VAL A 1 67 ? 7.23 -63.844 -55.781 1 14.71 67 VAL A CA 1
ATOM 553 C C . VAL A 1 67 ? 7.848 -64.062 -54.375 1 14.71 67 VAL A C 1
ATOM 555 O O . VAL A 1 67 ? 7.285 -64.75 -53.562 1 14.71 67 VAL A O 1
ATOM 558 N N . VAL A 1 68 ? 9.172 -64.5 -54.125 1 15.05 68 VAL A N 1
ATOM 559 C CA . VAL A 1 68 ? 9.523 -65.875 -53.906 1 15.05 68 VAL A CA 1
ATOM 560 C C . VAL A 1 68 ? 9.828 -66.125 -52.438 1 15.05 68 VAL A C 1
ATOM 562 O O . VAL A 1 68 ? 9.25 -67 -51.781 1 15.05 68 VAL A O 1
ATOM 565 N N . ASN A 1 69 ? 11.156 -66.312 -51.906 1 14.9 69 ASN A N 1
ATOM 566 C CA . ASN A 1 69 ? 11.703 -67.625 -51.531 1 14.9 69 ASN A CA 1
ATOM 567 C C . ASN A 1 69 ? 11.734 -67.75 -50.031 1 14.9 69 ASN A C 1
ATOM 569 O O . ASN A 1 69 ? 11.719 -66.812 -49.281 1 14.9 69 ASN A O 1
ATOM 573 N N . GLU A 1 70 ? 12.234 -69 -49.312 1 15.02 70 GLU A N 1
ATOM 574 C CA . GLU A 1 70 ? 11.984 -70.188 -48.5 1 15.02 70 GLU A CA 1
ATOM 575 C C . GLU A 1 70 ? 12.664 -70.062 -47.125 1 15.02 70 GLU A C 1
ATOM 577 O O . GLU A 1 70 ? 12.086 -70.438 -46.125 1 15.02 70 GLU A O 1
ATOM 582 N N . ASP A 1 71 ? 13.914 -69.625 -46.781 1 15.14 71 ASP A N 1
ATOM 583 C CA . ASP A 1 71 ? 14.641 -70.812 -46.219 1 15.14 71 ASP A CA 1
ATOM 584 C C . ASP A 1 71 ? 14.359 -71 -44.75 1 15.14 71 ASP A C 1
ATOM 586 O O . ASP A 1 71 ? 14 -70 -44.062 1 15.14 71 ASP A O 1
ATOM 590 N N . LEU A 1 72 ? 14.953 -72.062 -43.969 1 15.48 72 LEU A N 1
ATOM 591 C CA . LEU A 1 72 ? 14.789 -73.25 -43.188 1 15.48 72 LEU A CA 1
ATOM 592 C C . LEU A 1 72 ? 15.031 -73 -41.719 1 15.48 72 LEU A C 1
ATOM 594 O O . LEU A 1 72 ? 14.227 -73.438 -40.875 1 15.48 72 LEU A O 1
ATOM 598 N N . ASN A 1 73 ? 16.234 -72.938 -41.031 1 14.91 73 ASN A N 1
ATOM 599 C CA . ASN A 1 73 ? 16.672 -74.062 -40.156 1 14.91 73 ASN A CA 1
ATOM 600 C C . ASN A 1 73 ? 16.375 -73.75 -38.688 1 14.91 73 ASN A C 1
ATOM 602 O O . ASN A 1 73 ? 16.062 -72.562 -38.344 1 14.91 73 ASN A O 1
ATOM 606 N N . GLY A 1 74 ? 17.328 -73.938 -37.531 1 15.49 74 GLY A N 1
ATOM 607 C CA . GLY A 1 74 ? 17.516 -75 -36.562 1 15.49 74 GLY A CA 1
ATOM 608 C C . GLY A 1 74 ? 17.125 -74.562 -35.156 1 15.49 74 GLY A C 1
ATOM 609 O O . GLY A 1 74 ? 16.453 -73.562 -34.969 1 15.49 74 GLY A O 1
ATOM 610 N N . GLY A 1 75 ? 17.984 -74.438 -34 1 15.87 75 GLY A N 1
ATOM 611 C CA . GLY A 1 75 ? 18.141 -75.312 -32.875 1 15.87 75 GLY A CA 1
ATOM 612 C C . GLY A 1 75 ? 17.516 -74.812 -31.609 1 15.87 75 GLY A C 1
ATOM 613 O O . GLY A 1 75 ? 17.125 -73.625 -31.531 1 15.87 75 GLY A O 1
ATOM 614 N N . VAL A 1 76 ? 17.797 -75.312 -30.188 1 16.12 76 VAL A N 1
ATOM 615 C CA . VAL A 1 76 ? 17.266 -76.125 -29.109 1 16.12 76 VAL A CA 1
ATOM 616 C C . VAL A 1 76 ? 17.016 -75.312 -27.875 1 16.12 76 VAL A C 1
ATOM 618 O O . VAL A 1 76 ? 15.93 -75.312 -27.281 1 16.12 76 VAL A O 1
ATOM 621 N N . SER A 1 77 ? 17.922 -74.562 -26.906 1 16.64 77 SER A N 1
ATOM 622 C CA . SER A 1 77 ? 18.188 -75.125 -25.594 1 16.64 77 SER A CA 1
ATOM 623 C C . SER A 1 77 ? 17.344 -74.5 -24.516 1 16.64 77 SER A C 1
ATOM 625 O O . SER A 1 77 ? 17.016 -73.312 -24.625 1 16.64 77 SER A O 1
ATOM 627 N N . SER A 1 78 ? 16.75 -75.125 -23.234 1 16.12 78 SER A N 1
ATOM 628 C CA . SER A 1 78 ? 15.68 -75.25 -22.25 1 16.12 78 SER A CA 1
ATOM 629 C C . SER A 1 78 ? 15.898 -74.375 -21.016 1 16.12 78 SER A C 1
ATOM 631 O O . SER A 1 78 ? 15.023 -74.312 -20.172 1 16.12 78 SER A O 1
ATOM 633 N N . ARG A 1 79 ? 16.953 -73.75 -20.344 1 18.58 79 ARG A N 1
ATOM 634 C CA . ARG A 1 79 ? 17.203 -73.938 -18.922 1 18.58 79 ARG A CA 1
ATOM 635 C C . ARG A 1 79 ? 16.297 -73.062 -18.078 1 18.58 79 ARG A C 1
ATOM 637 O O . ARG A 1 79 ? 15.945 -72 -18.484 1 18.58 79 ARG A O 1
ATOM 644 N N . ARG A 1 80 ? 15.727 -73.438 -16.734 1 18.75 80 ARG A N 1
ATOM 645 C CA . ARG A 1 80 ? 14.695 -73.438 -15.703 1 18.75 80 ARG A CA 1
ATOM 646 C C . ARG A 1 80 ? 14.883 -72.25 -14.734 1 18.75 80 ARG A C 1
ATOM 648 O O . ARG A 1 80 ? 14.234 -72.25 -13.688 1 18.75 80 ARG A O 1
ATOM 655 N N . PHE A 1 81 ? 15.578 -71.188 -14.891 1 17.58 81 PHE A N 1
ATOM 656 C CA . PHE A 1 81 ? 16.031 -70.562 -13.664 1 17.58 81 PHE A CA 1
ATOM 657 C C . PHE A 1 81 ? 14.852 -70 -12.852 1 17.58 81 PHE A C 1
ATOM 659 O O . PHE A 1 81 ? 13.859 -69.562 -13.422 1 17.58 81 PHE A O 1
ATOM 666 N N . ARG A 1 82 ? 14.656 -70.125 -11.391 1 20 82 ARG A N 1
ATOM 667 C CA . ARG A 1 82 ? 13.867 -70.125 -10.164 1 20 82 ARG A CA 1
ATOM 668 C C . ARG A 1 82 ? 13.523 -68.688 -9.711 1 20 82 ARG A C 1
ATOM 670 O O . ARG A 1 82 ? 14.383 -68 -9.203 1 20 82 ARG A O 1
ATOM 677 N N . ASP A 1 83 ? 12.57 -67.938 -10.312 1 17.16 83 ASP A N 1
ATOM 678 C CA . ASP A 1 83 ? 12.328 -66.5 -10.117 1 17.16 83 ASP A CA 1
ATOM 679 C C . ASP A 1 83 ? 11.688 -66.188 -8.758 1 17.16 83 ASP A C 1
ATOM 681 O O . ASP A 1 83 ? 10.688 -66.812 -8.398 1 17.16 83 ASP A O 1
ATOM 685 N N . ASN A 1 84 ? 12.344 -65.625 -7.711 1 18.78 84 ASN A N 1
ATOM 686 C CA . ASN A 1 84 ? 12.227 -65 -6.391 1 18.78 84 ASN A CA 1
ATOM 687 C C . ASN A 1 84 ? 11.141 -63.938 -6.371 1 18.78 84 ASN A C 1
ATOM 689 O O . ASN A 1 84 ? 10.797 -63.375 -7.414 1 18.78 84 ASN A O 1
ATOM 693 N N . TYR A 1 85 ? 10.43 -63.469 -5.043 1 21.53 85 TYR A N 1
ATOM 694 C CA . TYR A 1 85 ? 9.242 -62.75 -4.551 1 21.53 85 TYR A CA 1
ATOM 695 C C . TYR A 1 85 ? 9.234 -61.312 -5.02 1 21.53 85 TYR A C 1
ATOM 697 O O . TYR A 1 85 ? 9.898 -60.469 -4.426 1 21.53 85 TYR A O 1
ATOM 705 N N . LEU A 1 86 ? 9.32 -60.875 -6.27 1 23.23 86 LEU A N 1
ATOM 706 C CA . LEU A 1 86 ? 9.359 -59.562 -6.875 1 23.23 86 LEU A CA 1
ATOM 707 C C . LEU A 1 86 ? 8.07 -58.781 -6.605 1 23.23 86 LEU A C 1
ATOM 709 O O . LEU A 1 86 ? 6.988 -59.25 -6.984 1 23.23 86 LEU A O 1
ATOM 713 N N . VAL A 1 87 ? 7.926 -58.062 -5.32 1 26.52 87 VAL A N 1
ATOM 714 C CA . VAL A 1 87 ? 6.898 -57.125 -4.902 1 26.52 87 VAL A CA 1
ATOM 715 C C . VAL A 1 87 ? 6.438 -56.281 -6.098 1 26.52 87 VAL A C 1
ATOM 717 O O . VAL A 1 87 ? 7.227 -55.562 -6.688 1 26.52 87 VAL A O 1
ATOM 720 N N . VAL A 1 88 ? 5.535 -56.75 -6.879 1 27.16 88 VAL A N 1
ATOM 721 C CA . VAL A 1 88 ? 4.93 -56.156 -8.07 1 27.16 88 VAL A CA 1
ATOM 722 C C . VAL A 1 88 ? 4.359 -54.781 -7.723 1 27.16 88 VAL A C 1
ATOM 724 O O . VAL A 1 88 ? 3.727 -54.625 -6.68 1 27.16 88 VAL A O 1
ATOM 727 N N . ASP A 1 89 ? 4.98 -53.75 -8.109 1 28.58 89 ASP A N 1
ATOM 728 C CA . ASP A 1 89 ? 4.43 -52.406 -8.219 1 28.58 89 ASP A CA 1
ATOM 729 C C . ASP A 1 89 ? 2.953 -52.469 -8.602 1 28.58 89 ASP A C 1
ATOM 731 O O . ASP A 1 89 ? 2.586 -53.062 -9.617 1 28.58 89 ASP A O 1
ATOM 735 N N . ASP A 1 90 ? 2.025 -52.562 -7.539 1 29 90 ASP A N 1
ATOM 736 C CA . ASP A 1 90 ? 0.567 -52.594 -7.59 1 29 90 ASP A CA 1
ATOM 737 C C . ASP A 1 90 ? 0.044 -51.656 -8.68 1 29 90 ASP A C 1
ATOM 739 O O . ASP A 1 90 ? -1.082 -51.156 -8.594 1 29 90 ASP A O 1
ATOM 743 N N . GLU A 1 91 ? 0.905 -51.219 -9.594 1 30.56 91 GLU A N 1
ATOM 744 C CA . GLU A 1 91 ? 0.14 -50.406 -10.523 1 30.56 91 GLU A CA 1
ATOM 745 C C . GLU A 1 91 ? -1.08 -51.156 -11.047 1 30.56 91 GLU A C 1
ATOM 747 O O . GLU A 1 91 ? -2.148 -50.594 -11.227 1 30.56 91 GLU A O 1
ATOM 752 N N . ASP A 1 92 ? -0.853 -52.438 -11.688 1 27.98 92 ASP A N 1
ATOM 753 C CA . ASP A 1 92 ? -1.789 -53.031 -12.633 1 27.98 92 ASP A CA 1
ATOM 754 C C . ASP A 1 92 ? -2.75 -54 -11.93 1 27.98 92 ASP A C 1
ATOM 756 O O . ASP A 1 92 ? -3.27 -54.938 -12.547 1 27.98 92 ASP A O 1
ATOM 760 N N . SER A 1 93 ? -2.754 -54.219 -10.578 1 27.2 93 SER A N 1
ATOM 761 C CA . SER A 1 93 ? -3.561 -55.375 -10.281 1 27.2 93 SER A CA 1
ATOM 762 C C . SER A 1 93 ? -4.988 -55.219 -10.789 1 27.2 93 SER A C 1
ATOM 764 O O . SER A 1 93 ? -5.605 -54.156 -10.586 1 27.2 93 SER A O 1
ATOM 766 N N . PRO A 1 94 ? -5.504 -56.188 -11.695 1 26.41 94 PRO A N 1
ATOM 767 C CA . PRO A 1 94 ? -6.879 -56.25 -12.188 1 26.41 94 PRO A CA 1
ATOM 768 C C . PRO A 1 94 ? -7.914 -56.25 -11.07 1 26.41 94 PRO A C 1
ATOM 770 O O . PRO A 1 94 ? -7.637 -56.75 -9.969 1 26.41 94 PRO A O 1
ATOM 773 N N . SER A 1 95 ? -8.883 -55.344 -10.969 1 24.14 95 SER A N 1
ATOM 774 C CA . SER A 1 95 ? -10.109 -55.375 -10.18 1 24.14 95 SER A CA 1
ATOM 775 C C . SER A 1 95 ? -10.766 -56.75 -10.227 1 24.14 95 SER A C 1
ATOM 777 O O . SER A 1 95 ? -11.023 -57.281 -11.305 1 24.14 95 SER A O 1
ATOM 779 N N . ASN A 1 96 ? -10.414 -57.75 -9.422 1 22.55 96 ASN A N 1
ATOM 780 C CA . ASN A 1 96 ? -11.352 -58.875 -9.227 1 22.55 96 ASN A CA 1
ATOM 781 C C . ASN A 1 96 ? -12.789 -58.375 -9.148 1 22.55 96 ASN A C 1
ATOM 783 O O . ASN A 1 96 ? -13.055 -57.281 -8.594 1 22.55 96 ASN A O 1
ATOM 787 N N . SER A 1 97 ? -13.852 -59 -9.969 1 22.09 97 SER A N 1
ATOM 788 C CA . SER A 1 97 ? -15.281 -58.938 -10.258 1 22.09 97 SER A CA 1
ATOM 789 C C . SER A 1 97 ? -16.109 -59.031 -8.977 1 22.09 97 SER A C 1
ATOM 791 O O . SER A 1 97 ? -17.328 -59.188 -9.031 1 22.09 97 SER A O 1
ATOM 793 N N . ASN A 1 98 ? -15.664 -59.25 -7.754 1 20.34 98 ASN A N 1
ATOM 794 C CA . ASN A 1 98 ? -16.859 -59.5 -6.949 1 20.34 98 ASN A CA 1
ATOM 795 C C . ASN A 1 98 ? -17.844 -58.344 -7.027 1 20.34 98 ASN A C 1
ATOM 797 O O . ASN A 1 98 ? -17.438 -57.188 -6.922 1 20.34 98 ASN A O 1
ATOM 801 N N . PRO A 1 99 ? -19.234 -58.562 -7.578 1 23.52 99 PRO A N 1
ATOM 802 C CA . PRO A 1 99 ? -20.391 -57.75 -7.887 1 23.52 99 PRO A CA 1
ATOM 803 C C . PRO A 1 99 ? -20.688 -56.719 -6.797 1 23.52 99 PRO A C 1
ATOM 805 O O . PRO A 1 99 ? -21.266 -55.656 -7.074 1 23.52 99 PRO A O 1
ATOM 808 N N . ALA A 1 100 ? -20.766 -57.156 -5.543 1 20.92 100 ALA A N 1
ATOM 809 C CA . ALA A 1 100 ? -21.75 -56.531 -4.656 1 20.92 100 ALA A CA 1
ATOM 810 C C . ALA A 1 100 ? -21.328 -55.125 -4.254 1 20.92 100 ALA A C 1
ATOM 812 O O . ALA A 1 100 ? -22.141 -54.375 -3.73 1 20.92 100 ALA A O 1
ATOM 813 N N . ASN A 1 101 ? -20.078 -54.938 -3.803 1 21.25 101 ASN A N 1
ATOM 814 C CA . ASN A 1 101 ? -20.016 -53.719 -2.986 1 21.25 101 ASN A CA 1
ATOM 815 C C . ASN A 1 101 ? -20.297 -52.469 -3.818 1 21.25 101 ASN A C 1
ATOM 817 O O . ASN A 1 101 ? -19.906 -52.375 -4.98 1 21.25 101 ASN A O 1
ATOM 821 N N . GLY A 1 102 ? -21.328 -51.562 -3.391 1 22.53 102 GLY A N 1
ATOM 822 C CA . GLY A 1 102 ? -22.016 -50.375 -3.871 1 22.53 102 GLY A CA 1
ATOM 823 C C . GLY A 1 102 ? -21.078 -49.344 -4.473 1 22.53 102 GLY A C 1
ATOM 824 O O . GLY A 1 102 ? -20.031 -49.031 -3.893 1 22.53 102 GLY A O 1
ATOM 825 N N . LEU A 1 103 ? -20.906 -49.375 -5.812 1 23.02 103 LEU A N 1
ATOM 826 C CA . LEU A 1 103 ? -20.375 -48.438 -6.77 1 23.02 103 LEU A CA 1
ATOM 827 C C . LEU A 1 103 ? -20.703 -47 -6.355 1 23.02 103 LEU A C 1
ATOM 829 O O . LEU A 1 103 ? -21.844 -46.562 -6.453 1 23.02 103 LEU A O 1
ATOM 833 N N . TYR A 1 104 ? -20.188 -46.562 -5.145 1 22.59 104 TYR A N 1
ATOM 834 C CA . TYR A 1 104 ? -20.359 -45.125 -5 1 22.59 104 TYR A CA 1
ATOM 835 C C . TYR A 1 104 ? -19.891 -44.406 -6.242 1 22.59 104 TYR A C 1
ATOM 837 O O . TYR A 1 104 ? -18.688 -44.375 -6.543 1 22.59 104 TYR A O 1
ATOM 845 N N . ILE A 1 105 ? -20.547 -44.562 -7.375 1 22.61 105 ILE A N 1
ATOM 846 C CA . ILE A 1 105 ? -20.406 -43.688 -8.531 1 22.61 105 ILE A CA 1
ATOM 847 C C . ILE A 1 105 ? -20.328 -42.219 -8.078 1 22.61 105 ILE A C 1
ATOM 849 O O . ILE A 1 105 ? -21.344 -41.625 -7.695 1 22.61 105 ILE A O 1
ATOM 853 N N . ARG A 1 106 ? -19.359 -41.844 -7.285 1 28.03 106 ARG A N 1
ATOM 854 C CA . ARG A 1 106 ? -19.312 -40.406 -7.133 1 28.03 106 ARG A CA 1
ATOM 855 C C . ARG A 1 106 ? -19.188 -39.719 -8.492 1 28.03 106 ARG A C 1
ATOM 857 O O . ARG A 1 106 ? -18.203 -39.906 -9.211 1 28.03 106 ARG A O 1
ATOM 864 N N . ASN A 1 107 ? -20.312 -39.5 -9.109 1 25.86 107 ASN A N 1
ATOM 865 C CA . ASN A 1 107 ? -20.406 -38.594 -10.266 1 25.86 107 ASN A CA 1
ATOM 866 C C . ASN A 1 107 ? -19.5 -37.375 -10.109 1 25.86 107 ASN A C 1
ATOM 868 O O . ASN A 1 107 ? -19.484 -36.75 -9.047 1 25.86 107 ASN A O 1
ATOM 872 N N . LYS A 1 108 ? -18.359 -37.438 -10.828 1 35.06 108 LYS A N 1
ATOM 873 C CA . LYS A 1 108 ? -17.469 -36.312 -11.109 1 35.06 108 LYS A CA 1
ATOM 874 C C . LYS A 1 108 ? -18.25 -35.031 -11.383 1 35.06 108 LYS A C 1
ATOM 876 O O . LYS A 1 108 ? -18.812 -34.875 -12.469 1 35.06 108 LYS A O 1
ATOM 881 N N . VAL A 1 109 ? -19.109 -34.562 -10.352 1 31.77 109 VAL A N 1
ATOM 882 C CA . VAL A 1 109 ? -19.922 -33.375 -10.547 1 31.77 109 VAL A CA 1
ATOM 883 C C . VAL A 1 109 ? -19.016 -32.188 -10.844 1 31.77 109 VAL A C 1
ATOM 885 O O . VAL A 1 109 ? -17.891 -32.094 -10.328 1 31.77 109 VAL A O 1
ATOM 888 N N . PRO A 1 110 ? -19.234 -31.531 -11.977 1 34.5 110 PRO A N 1
ATOM 889 C CA . PRO A 1 110 ? -18.578 -30.234 -12.141 1 34.5 110 PRO A CA 1
ATOM 890 C C . PRO A 1 110 ? -18.5 -29.438 -10.836 1 34.5 110 PRO A C 1
ATOM 892 O O . PRO A 1 110 ? -19.344 -29.625 -9.953 1 34.5 110 PRO A O 1
ATOM 895 N N . PRO A 1 111 ? -17.312 -28.922 -10.516 1 35.81 111 PRO A N 1
ATOM 896 C CA . PRO A 1 111 ? -17.125 -28.25 -9.234 1 35.81 111 PRO A CA 1
ATOM 897 C C . PRO A 1 111 ? -18.344 -27.438 -8.805 1 35.81 111 PRO A C 1
ATOM 899 O O . PRO A 1 111 ? -18.375 -26.875 -7.707 1 35.81 111 PRO A O 1
ATOM 902 N N . ASP A 1 112 ? -19.203 -27.094 -9.773 1 33.09 112 ASP A N 1
ATOM 903 C CA . ASP A 1 112 ? -20.297 -26.266 -9.25 1 33.09 112 ASP A CA 1
ATOM 904 C C . ASP A 1 112 ? -21.172 -27.047 -8.289 1 33.09 112 ASP A C 1
ATOM 906 O O . ASP A 1 112 ? -22.125 -26.516 -7.727 1 33.09 112 ASP A O 1
ATOM 910 N N . LYS A 1 113 ? -21.234 -28.422 -8.547 1 31.58 113 LYS A N 1
ATOM 911 C CA . LYS A 1 113 ? -22.203 -29.062 -7.664 1 31.58 113 LYS A CA 1
ATOM 912 C C . LYS A 1 113 ? -21.562 -29.453 -6.336 1 31.58 113 LYS A C 1
ATOM 914 O O . LYS A 1 113 ? -20.875 -30.469 -6.258 1 31.58 113 LYS A O 1
ATOM 919 N N . SER A 1 114 ? -21.109 -28.531 -5.457 1 30.23 114 SER A N 1
ATOM 920 C CA . SER A 1 114 ? -20.859 -28.922 -4.074 1 30.23 114 SER A CA 1
ATOM 921 C C . SER A 1 114 ? -21.906 -29.922 -3.586 1 30.23 114 SER A C 1
ATOM 923 O O . SER A 1 114 ? -23.047 -29.906 -4.039 1 30.23 114 SER A O 1
ATOM 925 N N . ASP A 1 115 ? -21.531 -31.109 -3.148 1 28.48 115 ASP A N 1
ATOM 926 C CA . ASP A 1 115 ? -22.422 -31.953 -2.355 1 28.48 115 ASP A CA 1
ATOM 927 C C . ASP A 1 115 ? -23.344 -31.125 -1.468 1 28.48 115 ASP A C 1
ATOM 929 O O . ASP A 1 115 ? -22.891 -30.172 -0.818 1 28.48 115 ASP A O 1
ATOM 933 N N . THR A 1 116 ? -24.641 -31.109 -1.829 1 28.77 116 THR A N 1
ATOM 934 C CA . THR A 1 116 ? -25.75 -30.75 -0.947 1 28.77 116 THR A CA 1
ATOM 935 C C . THR A 1 116 ? -25.562 -31.359 0.438 1 28.77 116 THR A C 1
ATOM 937 O O . THR A 1 116 ? -26.203 -32.344 0.772 1 28.77 116 THR A O 1
ATOM 940 N N . ILE A 1 117 ? -24.469 -31.969 0.924 1 26.31 117 ILE A N 1
ATOM 941 C CA . ILE A 1 117 ? -24.719 -32.25 2.332 1 26.31 117 ILE A CA 1
ATOM 942 C C . ILE A 1 117 ? -25.359 -31.047 3.002 1 26.31 117 ILE A C 1
ATOM 944 O O . ILE A 1 117 ? -25.094 -29.906 2.607 1 26.31 117 ILE A O 1
ATOM 948 N N . LEU A 1 118 ? -26.109 -31.312 4.223 1 25.19 118 LEU A N 1
ATOM 949 C CA . LEU A 1 118 ? -27.094 -30.656 5.082 1 25.19 118 LEU A CA 1
ATOM 950 C C . LEU A 1 118 ? -26.562 -29.312 5.59 1 25.19 118 LEU A C 1
ATOM 952 O O . LEU A 1 118 ? -27.047 -28.797 6.594 1 25.19 118 LEU A O 1
ATOM 956 N N . ARG A 1 119 ? -25.469 -28.719 5.227 1 24.56 119 ARG A N 1
ATOM 957 C CA . ARG A 1 119 ? -25.547 -27.516 6.043 1 24.56 119 ARG A CA 1
ATOM 958 C C . ARG A 1 119 ? -26.812 -26.719 5.719 1 24.56 119 ARG A C 1
ATOM 960 O O . ARG A 1 119 ? -27.016 -26.297 4.578 1 24.56 119 ARG A O 1
ATOM 967 N N . ASN A 1 120 ? -28.016 -26.953 6.418 1 23.11 120 ASN A N 1
ATOM 968 C CA . ASN A 1 120 ? -29.141 -26.031 6.559 1 23.11 120 ASN A CA 1
ATOM 969 C C . ASN A 1 120 ? -28.656 -24.578 6.645 1 23.11 120 ASN A C 1
ATOM 971 O O . ASN A 1 120 ? -29.469 -23.656 6.602 1 23.11 120 ASN A O 1
ATOM 975 N N . ASN A 1 121 ? -27.688 -24.344 7.539 1 22.36 121 ASN A N 1
ATOM 976 C CA . ASN A 1 121 ? -27.781 -22.953 7.988 1 22.36 121 ASN A CA 1
ATOM 977 C C . ASN A 1 121 ? -27.484 -21.984 6.852 1 22.36 121 ASN A C 1
ATOM 979 O O . ASN A 1 121 ? -26.719 -22.297 5.945 1 22.36 121 ASN A O 1
ATOM 983 N N . GLY A 1 122 ? -28.328 -20.844 6.688 1 23.89 122 GLY A N 1
ATOM 984 C CA . GLY A 1 122 ? -28.734 -19.75 5.82 1 23.89 122 GLY A CA 1
ATOM 985 C C . GLY A 1 122 ? -27.562 -18.891 5.367 1 23.89 122 GLY A C 1
ATOM 986 O O . GLY A 1 122 ? -27.766 -17.812 4.82 1 23.89 122 GLY A O 1
ATOM 987 N N . GLY A 1 123 ? -26.312 -19.141 5.695 1 23.86 123 GLY A N 1
ATOM 988 C CA . GLY A 1 123 ? -25.641 -17.906 5.336 1 23.86 123 GLY A CA 1
ATOM 989 C C . GLY A 1 123 ? -25.672 -17.625 3.846 1 23.86 123 GLY A C 1
ATOM 990 O O . GLY A 1 123 ? -25.641 -18.547 3.033 1 23.86 123 GLY A O 1
ATOM 991 N N . ALA A 1 124 ? -26.188 -16.438 3.402 1 25.53 124 ALA A N 1
ATOM 992 C CA . ALA A 1 124 ? -26.5 -15.844 2.104 1 25.53 124 ALA A CA 1
ATOM 993 C C . ALA A 1 124 ? -25.281 -15.898 1.181 1 25.53 124 ALA A C 1
ATOM 995 O O . ALA A 1 124 ? -24.297 -15.18 1.396 1 25.53 124 ALA A O 1
ATOM 996 N N . ILE A 1 125 ? -24.672 -16.969 0.913 1 27.42 125 ILE A N 1
ATOM 997 C CA . ILE A 1 125 ? -23.875 -16.828 -0.299 1 27.42 125 ILE A CA 1
ATOM 998 C C . ILE A 1 125 ? -24.672 -16.062 -1.353 1 27.42 125 ILE A C 1
ATOM 1000 O O . ILE A 1 125 ? -25.812 -16.406 -1.656 1 27.42 125 ILE A O 1
ATOM 1004 N N . GLU A 1 126 ? -24.328 -14.734 -1.439 1 29.34 126 GLU A N 1
ATOM 1005 C CA . GLU A 1 126 ? -25.016 -13.891 -2.406 1 29.34 126 GLU A CA 1
ATOM 1006 C C . GLU A 1 126 ? -25.312 -14.648 -3.695 1 29.34 126 GLU A C 1
ATOM 1008 O O . GLU A 1 126 ? -24.391 -14.977 -4.453 1 29.34 126 GLU A O 1
ATOM 1013 N N . THR A 1 127 ? -26.125 -15.648 -3.588 1 29.28 127 THR A N 1
ATOM 1014 C CA . THR A 1 127 ? -26.75 -16.203 -4.781 1 29.28 127 THR A CA 1
ATOM 1015 C C . THR A 1 127 ? -27.125 -15.094 -5.766 1 29.28 127 THR A C 1
ATOM 1017 O O . THR A 1 127 ? -27.547 -14.008 -5.355 1 29.28 127 THR A O 1
ATOM 1020 N N . VAL A 1 128 ? -26.5 -15.016 -6.883 1 29.95 128 VAL A N 1
ATOM 1021 C CA . VAL A 1 128 ? -27.125 -14.234 -7.941 1 29.95 128 VAL A CA 1
ATOM 1022 C C . VAL A 1 128 ? -28.656 -14.328 -7.828 1 29.95 128 VAL A C 1
ATOM 1024 O O . VAL A 1 128 ? -29.203 -15.422 -7.66 1 29.95 128 VAL A O 1
ATOM 1027 N N . PRO A 1 129 ? -29.25 -13.266 -7.223 1 29.33 129 PRO A N 1
ATOM 1028 C CA . PRO A 1 129 ? -30.703 -13.391 -7.137 1 29.33 129 PRO A CA 1
ATOM 1029 C C . PRO A 1 129 ? -31.297 -14.133 -8.328 1 29.33 129 PRO A C 1
ATOM 1031 O O . PRO A 1 129 ? -30.969 -13.828 -9.477 1 29.33 129 PRO A O 1
ATOM 1034 N N . LYS A 1 130 ? -31.703 -15.312 -8.102 1 32.09 130 LYS A N 1
ATOM 1035 C CA . LYS A 1 130 ? -32.625 -15.922 -9.055 1 32.09 130 LYS A CA 1
ATOM 1036 C C . LYS A 1 130 ? -33.781 -14.984 -9.375 1 32.09 130 LYS A C 1
ATOM 1038 O O . LYS A 1 130 ? -34.469 -14.484 -8.461 1 32.09 130 LYS A O 1
ATOM 1043 N N . PHE A 1 131 ? -33.844 -14.156 -10.438 1 27.58 131 PHE A N 1
ATOM 1044 C CA . PHE A 1 131 ? -35.062 -13.523 -10.922 1 27.58 131 PHE A CA 1
ATOM 1045 C C . PHE A 1 131 ? -36.188 -14.523 -10.969 1 27.58 131 PHE A C 1
ATOM 1047 O O . PHE A 1 131 ? -36.156 -15.5 -11.719 1 27.58 131 PHE A O 1
ATOM 1054 N N . ASN A 1 132 ? -36.844 -14.672 -9.867 1 27.75 132 ASN A N 1
ATOM 1055 C CA . ASN A 1 132 ? -38.156 -15.32 -9.828 1 27.75 132 ASN A CA 1
ATOM 1056 C C . ASN A 1 132 ? -39.125 -14.633 -10.766 1 27.75 132 ASN A C 1
ATOM 1058 O O . ASN A 1 132 ? -39.594 -13.531 -10.484 1 27.75 132 ASN A O 1
ATOM 1062 N N . SER A 1 133 ? -39.125 -14.625 -12.078 1 27.56 133 SER A N 1
ATOM 1063 C CA . SER A 1 133 ? -40.375 -14.32 -12.727 1 27.56 133 SER A CA 1
ATOM 1064 C C . SER A 1 133 ? -41.469 -15.281 -12.273 1 27.56 133 SER A C 1
ATOM 1066 O O . SER A 1 133 ? -41.25 -16.484 -12.188 1 27.56 133 SER A O 1
ATOM 1068 N N . LYS A 1 134 ? -42.594 -14.891 -11.617 1 29.09 134 LYS A N 1
ATOM 1069 C CA . LYS A 1 134 ? -43.844 -15.508 -11.273 1 29.09 134 LYS A CA 1
ATOM 1070 C C . LYS A 1 134 ? -44.375 -16.359 -12.43 1 29.09 134 LYS A C 1
ATOM 1072 O O . LYS A 1 134 ? -45.5 -16.891 -12.367 1 29.09 134 LYS A O 1
ATOM 1077 N N . ASP A 1 135 ? -44.25 -16.031 -13.688 1 27.11 135 ASP A N 1
ATOM 1078 C CA . ASP A 1 135 ? -45.031 -16.906 -14.539 1 27.11 135 ASP A CA 1
ATOM 1079 C C . ASP A 1 135 ? -44.594 -18.359 -14.414 1 27.11 135 ASP A C 1
ATOM 1081 O O . ASP A 1 135 ? -43.406 -18.641 -14.18 1 27.11 135 ASP A O 1
ATOM 1085 N N . GLY A 1 136 ? -45.438 -19.391 -13.977 1 30.78 136 GLY A N 1
ATOM 1086 C CA . GLY A 1 136 ? -45.5 -20.844 -13.805 1 30.78 136 GLY A CA 1
ATOM 1087 C C . GLY A 1 136 ? -44.531 -21.594 -14.711 1 30.78 136 GLY A C 1
ATOM 1088 O O . GLY A 1 136 ? -44.625 -22.812 -14.82 1 30.78 136 GLY A O 1
ATOM 1089 N N . THR A 1 137 ? -44.312 -21.156 -15.984 1 29.11 137 THR A N 1
ATOM 1090 C CA . THR A 1 137 ? -43.656 -22.125 -16.859 1 29.11 137 THR A CA 1
ATOM 1091 C C . THR A 1 137 ? -42.312 -22.547 -16.266 1 29.11 137 THR A C 1
ATOM 1093 O O . THR A 1 137 ? -41.594 -21.75 -15.672 1 29.11 137 THR A O 1
ATOM 1096 N N . SER A 1 138 ? -42.125 -23.891 -15.867 1 32.88 138 SER A N 1
ATOM 1097 C CA . SER A 1 138 ? -40.938 -24.656 -15.547 1 32.88 138 SER A CA 1
ATOM 1098 C C . SER A 1 138 ? -39.719 -24.078 -16.25 1 32.88 138 SER A C 1
ATOM 1100 O O . SER A 1 138 ? -39.406 -24.453 -17.391 1 32.88 138 SER A O 1
ATOM 1102 N N . GLY A 1 139 ? -39.594 -22.859 -16.453 1 33.91 139 GLY A N 1
ATOM 1103 C CA . GLY A 1 139 ? -38.469 -22.359 -17.234 1 33.91 139 GLY A CA 1
ATOM 1104 C C . GLY A 1 139 ? -37.156 -22.906 -16.766 1 33.91 139 GLY A C 1
ATOM 1105 O O . GLY A 1 139 ? -36.875 -22.969 -15.57 1 33.91 139 GLY A O 1
ATOM 1106 N N . LEU A 1 140 ? -36.531 -23.875 -17.5 1 35.97 140 LEU A N 1
ATOM 1107 C CA . LEU A 1 140 ? -35.188 -24.375 -17.484 1 35.97 140 LEU A CA 1
ATOM 1108 C C . LEU A 1 140 ? -34.219 -23.281 -17.031 1 35.97 140 LEU A C 1
ATOM 1110 O O . LEU A 1 140 ? -34.219 -22.172 -17.578 1 35.97 140 LEU A O 1
ATOM 1114 N N . ASN A 1 141 ? -33.875 -23.156 -15.914 1 41 141 ASN A N 1
ATOM 1115 C CA . ASN A 1 141 ? -32.781 -22.391 -15.305 1 41 141 ASN A CA 1
ATOM 1116 C C . ASN A 1 141 ? -31.594 -22.25 -16.25 1 41 141 ASN A C 1
ATOM 1118 O O . ASN A 1 141 ? -30.688 -23.078 -16.234 1 41 141 ASN A O 1
ATOM 1122 N N . ARG A 1 142 ? -31.719 -21.797 -17.516 1 51.53 142 ARG A N 1
ATOM 1123 C CA . ARG A 1 142 ? -30.688 -21.641 -18.516 1 51.53 142 ARG A CA 1
ATOM 1124 C C . ARG A 1 142 ? -29.594 -20.672 -18.031 1 51.53 142 ARG A C 1
ATOM 1126 O O . ARG A 1 142 ? -29.875 -19.516 -17.734 1 51.53 142 ARG A O 1
ATOM 1133 N N . THR A 1 143 ? -28.469 -21.125 -17.484 1 71.38 143 THR A N 1
ATOM 1134 C CA . THR A 1 143 ? -27.25 -20.359 -17.203 1 71.38 143 THR A CA 1
ATOM 1135 C C . THR A 1 143 ? -26.844 -19.531 -18.406 1 71.38 143 THR A C 1
ATOM 1137 O O . THR A 1 143 ? -26.578 -20.094 -19.484 1 71.38 143 THR A O 1
ATOM 1140 N N . SER A 1 144 ? -27.25 -18.25 -18.516 1 86.5 144 SER A N 1
ATOM 1141 C CA . SER A 1 144 ? -26.906 -17.359 -19.625 1 86.5 144 SER A CA 1
ATOM 1142 C C . SER A 1 144 ? -25.672 -16.531 -19.297 1 86.5 144 SER A C 1
ATOM 1144 O O . SER A 1 144 ? -25.391 -16.25 -18.141 1 86.5 144 SER A O 1
ATOM 1146 N N . LEU A 1 145 ? -24.906 -16.422 -20.375 1 91.81 145 LEU A N 1
ATOM 1147 C CA . LEU A 1 145 ? -23.703 -15.609 -20.266 1 91.81 145 LEU A CA 1
ATOM 1148 C C . LEU A 1 145 ? -24.047 -14.148 -19.969 1 91.81 145 LEU A C 1
ATOM 1150 O O . LEU A 1 145 ? -24.906 -13.57 -20.641 1 91.81 145 LEU A O 1
ATOM 1154 N N . ARG A 1 146 ? -23.516 -13.602 -18.953 1 89.88 146 ARG A N 1
ATOM 1155 C CA . ARG A 1 146 ? -23.734 -12.203 -18.578 1 89.88 146 ARG A CA 1
ATOM 1156 C C . ARG A 1 146 ? -22.859 -11.281 -19.406 1 89.88 146 ARG A C 1
ATOM 1158 O O . ARG A 1 146 ? -21.703 -11.039 -19.062 1 89.88 146 ARG A O 1
ATOM 1165 N N . LEU A 1 147 ? -23.391 -10.656 -20.391 1 89.44 147 LEU A N 1
ATOM 1166 C CA . LEU A 1 147 ? -22.641 -9.883 -21.359 1 89.44 147 LEU A CA 1
ATOM 1167 C C . LEU A 1 147 ? -22.172 -8.555 -20.766 1 89.44 147 LEU A C 1
ATOM 1169 O O . LEU A 1 147 ? -21.172 -7.992 -21.203 1 89.44 147 LEU A O 1
ATOM 1173 N N . GLU A 1 148 ? -22.906 -8.055 -19.797 1 85.69 148 GLU A N 1
ATOM 1174 C CA . GLU A 1 148 ? -22.578 -6.762 -19.188 1 85.69 148 GLU A CA 1
ATOM 1175 C C . GLU A 1 148 ? -21.25 -6.82 -18.453 1 85.69 148 GLU A C 1
ATOM 1177 O O . GLU A 1 148 ? -20.641 -5.785 -18.172 1 85.69 148 GLU A O 1
ATOM 1182 N N . GLU A 1 149 ? -20.797 -7.984 -18.125 1 89.19 149 GLU A N 1
ATOM 1183 C CA . GLU A 1 149 ? -19.547 -8.156 -17.375 1 89.19 149 GLU A CA 1
ATOM 1184 C C . GLU A 1 149 ? -18.344 -8.211 -18.312 1 89.19 149 GLU A C 1
ATOM 1186 O O . GLU A 1 149 ? -17.203 -8.203 -17.859 1 89.19 149 GLU A O 1
ATOM 1191 N N . LEU A 1 150 ? -18.594 -8.25 -19.578 1 92.25 150 LEU A N 1
ATOM 1192 C CA . LEU A 1 150 ? -17.547 -8.445 -20.562 1 92.25 150 LEU A CA 1
ATOM 1193 C C . LEU A 1 150 ? -17.219 -7.141 -21.281 1 92.25 150 LEU A C 1
ATOM 1195 O O . LEU A 1 150 ? -18.109 -6.348 -21.578 1 92.25 150 LEU A O 1
ATOM 1199 N N . ASP A 1 151 ? -15.945 -6.949 -21.578 1 91.62 151 ASP A N 1
ATOM 1200 C CA . ASP A 1 151 ? -15.508 -5.785 -22.344 1 91.62 151 ASP A CA 1
ATOM 1201 C C . ASP A 1 151 ? -15.438 -6.102 -23.828 1 91.62 151 ASP A C 1
ATOM 1203 O O . ASP A 1 151 ? -14.828 -5.359 -24.594 1 91.62 151 ASP A O 1
ATOM 1207 N N . PHE A 1 152 ? -15.922 -7.246 -24.219 1 92.94 152 PHE A N 1
ATOM 1208 C CA . PHE A 1 152 ? -15.93 -7.703 -25.594 1 92.94 152 PHE A CA 1
ATOM 1209 C C . PHE A 1 152 ? -17.25 -8.391 -25.938 1 92.94 152 PHE A C 1
ATOM 1211 O O . PHE A 1 152 ? -18.062 -8.641 -25.047 1 92.94 152 PHE A O 1
ATOM 1218 N N . VAL A 1 153 ? -17.453 -8.57 -27.172 1 94.44 153 VAL A N 1
ATOM 1219 C CA . VAL A 1 153 ? -18.609 -9.32 -27.641 1 94.44 153 VAL A CA 1
ATOM 1220 C C . VAL A 1 153 ? -18.172 -10.688 -28.156 1 94.44 153 VAL A C 1
ATOM 1222 O O . VAL A 1 153 ? -17.344 -10.773 -29.078 1 94.44 153 VAL A O 1
ATOM 1225 N N . PRO A 1 154 ? -18.703 -11.734 -27.547 1 94.94 154 PRO A N 1
ATOM 1226 C CA . PRO A 1 154 ? -18.344 -13.062 -28.047 1 94.94 154 PRO A CA 1
ATOM 1227 C C . PRO A 1 154 ? -18.688 -13.25 -29.516 1 94.94 154 PRO A C 1
ATOM 1229 O O . PRO A 1 154 ? -19.703 -12.734 -30 1 94.94 154 PRO A O 1
ATOM 1232 N N . VAL A 1 155 ? -17.906 -14 -30.203 1 94.06 155 VAL A N 1
ATOM 1233 C CA . VAL A 1 155 ? -18.047 -14.18 -31.656 1 94.06 155 VAL A CA 1
ATOM 1234 C C . VAL A 1 155 ? -19.203 -15.133 -31.938 1 94.06 155 VAL A C 1
ATOM 1236 O O . VAL A 1 155 ? -19.703 -15.195 -33.062 1 94.06 155 VAL A O 1
ATOM 1239 N N . CYS A 1 156 ? -19.672 -15.875 -30.938 1 94.44 156 CYS A N 1
ATOM 1240 C CA . CYS A 1 156 ? -20.781 -16.812 -31.078 1 94.44 156 CYS A CA 1
ATOM 1241 C C . CYS A 1 156 ? -21.641 -16.828 -29.812 1 94.44 156 CYS A C 1
ATOM 1243 O O . CYS A 1 156 ? -21.312 -16.172 -28.828 1 94.44 156 CYS A O 1
ATOM 1245 N N . ASP A 1 157 ? -22.766 -17.516 -29.938 1 93.62 157 ASP A N 1
ATOM 1246 C CA . ASP A 1 157 ? -23.594 -17.734 -28.766 1 93.62 157 ASP A CA 1
ATOM 1247 C C . ASP A 1 157 ? -23.094 -18.922 -27.953 1 93.62 157 ASP A C 1
ATOM 1249 O O . ASP A 1 157 ? -23.188 -20.062 -28.391 1 93.62 157 ASP A O 1
ATOM 1253 N N . ILE A 1 158 ? -22.609 -18.703 -26.859 1 94.81 158 ILE A N 1
ATOM 1254 C CA . ILE A 1 158 ? -22.016 -19.734 -26.031 1 94.81 158 ILE A CA 1
ATOM 1255 C C . ILE A 1 158 ? -23.109 -20.438 -25.219 1 94.81 158 ILE A C 1
ATOM 1257 O O . ILE A 1 158 ? -23.781 -19.797 -24.406 1 94.81 158 ILE A O 1
ATOM 1261 N N . ILE A 1 159 ? -23.203 -21.656 -25.391 1 91.12 159 ILE A N 1
ATOM 1262 C CA . ILE A 1 159 ? -24.312 -22.406 -24.812 1 91.12 159 ILE A CA 1
ATOM 1263 C C . ILE A 1 159 ? -23.781 -23.391 -23.766 1 91.12 159 ILE A C 1
ATOM 1265 O O . ILE A 1 159 ? -24.516 -23.812 -22.875 1 91.12 159 ILE A O 1
ATOM 1269 N N . ALA A 1 160 ? -22.562 -23.859 -23.859 1 90.81 160 ALA A N 1
ATOM 1270 C CA . ALA A 1 160 ? -21.984 -24.844 -22.953 1 90.81 160 ALA A CA 1
ATOM 1271 C C . ALA A 1 160 ? -21.938 -24.297 -21.531 1 90.81 160 ALA A C 1
ATOM 1273 O O . ALA A 1 160 ? -21.359 -23.234 -21.281 1 90.81 160 ALA A O 1
ATOM 1274 N N . LYS A 1 161 ? -22.5 -25.016 -20.594 1 92.06 161 LYS A N 1
ATOM 1275 C CA . LYS A 1 161 ? -22.609 -24.594 -19.203 1 92.06 161 LYS A CA 1
ATOM 1276 C C . LYS A 1 161 ? -21.234 -24.438 -18.578 1 92.06 161 LYS A C 1
ATOM 1278 O O . LYS A 1 161 ? -21 -23.516 -17.797 1 92.06 161 LYS A O 1
ATOM 1283 N N . GLU A 1 162 ? -20.359 -25.359 -18.875 1 94.19 162 GLU A N 1
ATOM 1284 C CA . GLU A 1 162 ? -19.016 -25.312 -18.312 1 94.19 162 GLU A CA 1
ATOM 1285 C C . GLU A 1 162 ? -18.266 -24.078 -18.781 1 94.19 162 GLU A C 1
ATOM 1287 O O . GLU A 1 162 ? -17.531 -23.453 -18.016 1 94.19 162 GLU A O 1
ATOM 1292 N N . ALA A 1 163 ? -18.469 -23.75 -20.016 1 96.31 163 ALA A N 1
ATOM 1293 C CA . ALA A 1 163 ? -17.828 -22.562 -20.562 1 96.31 163 ALA A CA 1
ATOM 1294 C C . ALA A 1 163 ? -18.344 -21.297 -19.906 1 96.31 163 ALA A C 1
ATOM 1296 O O . ALA A 1 163 ? -17.578 -20.391 -19.594 1 96.31 163 ALA A O 1
ATOM 1297 N N . ILE A 1 164 ? -19.656 -21.234 -19.766 1 95.94 164 ILE A N 1
ATOM 1298 C CA . ILE A 1 164 ? -20.281 -20.062 -19.156 1 95.94 164 ILE A CA 1
ATOM 1299 C C . ILE A 1 164 ? -19.766 -19.906 -17.719 1 95.94 164 ILE A C 1
ATOM 1301 O O . ILE A 1 164 ? -19.391 -18.797 -17.312 1 95.94 164 ILE A O 1
ATOM 1305 N N . SER A 1 165 ? -19.719 -20.969 -16.984 1 95.25 165 SER A N 1
ATOM 1306 C CA . SER A 1 165 ? -19.188 -20.938 -15.633 1 95.25 165 SER A CA 1
ATOM 1307 C C . SER A 1 165 ? -17.734 -20.469 -15.617 1 95.25 165 SER A C 1
ATOM 1309 O O . SER A 1 165 ? -17.359 -19.641 -14.789 1 95.25 165 SER A O 1
ATOM 1311 N N . ALA A 1 166 ? -16.938 -21.031 -16.5 1 96.62 166 ALA A N 1
ATOM 1312 C CA . ALA A 1 166 ? -15.523 -20.656 -16.578 1 96.62 166 ALA A CA 1
ATOM 1313 C C . ALA A 1 166 ? -15.359 -19.172 -16.875 1 96.62 166 ALA A C 1
ATOM 1315 O O . ALA A 1 166 ? -14.539 -18.5 -16.234 1 96.62 166 ALA A O 1
ATOM 1316 N N . ILE A 1 167 ? -16.125 -18.656 -17.781 1 96.31 167 ILE A N 1
ATOM 1317 C CA . ILE A 1 167 ? -16.047 -17.25 -18.172 1 96.31 167 ILE A CA 1
ATOM 1318 C C . ILE A 1 167 ? -16.453 -16.375 -17 1 96.31 167 ILE A C 1
ATOM 1320 O O . ILE A 1 167 ? -15.82 -15.344 -16.734 1 96.31 167 ILE A O 1
ATOM 1324 N N . HIS A 1 168 ? -17.453 -16.797 -16.266 1 93.19 168 HIS A N 1
ATOM 1325 C CA . HIS A 1 168 ? -17.922 -16.016 -15.117 1 93.19 168 HIS A CA 1
ATOM 1326 C C . HIS A 1 168 ? -16.859 -16 -14.016 1 93.19 168 HIS A C 1
ATOM 1328 O O . HIS A 1 168 ? -16.703 -14.984 -13.328 1 93.19 168 HIS A O 1
ATOM 1334 N N . ARG A 1 169 ? -16.141 -17.047 -13.852 1 93.12 169 ARG A N 1
ATOM 1335 C CA . ARG A 1 169 ? -15.203 -17.203 -12.742 1 93.12 169 ARG A CA 1
ATOM 1336 C C . ARG A 1 169 ? -13.828 -16.641 -13.094 1 93.12 169 ARG A C 1
ATOM 1338 O O . ARG A 1 16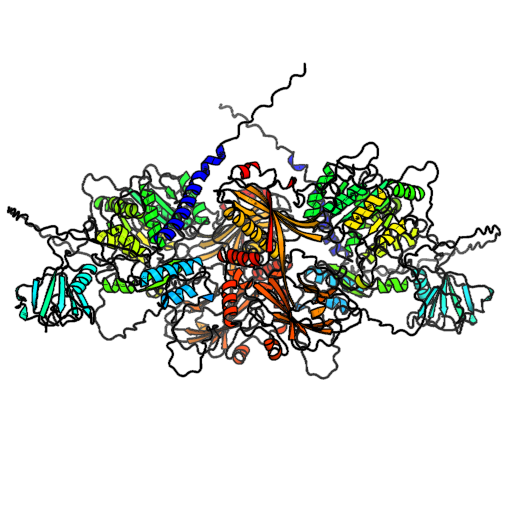9 ? -13.039 -16.312 -12.203 1 93.12 169 ARG A O 1
ATOM 1345 N N . ALA A 1 170 ? -13.531 -16.547 -14.43 1 95.06 170 ALA A N 1
ATOM 1346 C CA . ALA A 1 170 ? -12.234 -16.031 -14.852 1 95.06 170 ALA A CA 1
ATOM 1347 C C . ALA A 1 170 ? -12 -14.633 -14.281 1 95.06 170 ALA A C 1
ATOM 1349 O O . ALA A 1 170 ? -12.938 -13.852 -14.133 1 95.06 170 ALA A O 1
ATOM 1350 N N . LYS A 1 171 ? -10.742 -14.336 -14.031 1 92.5 171 LYS A N 1
ATOM 1351 C CA . LYS A 1 171 ? -10.406 -13.109 -13.305 1 92.5 171 LYS A CA 1
ATOM 1352 C C . LYS A 1 171 ? -10.188 -11.945 -14.273 1 92.5 171 LYS A C 1
ATOM 1354 O O . LYS A 1 171 ? -10.562 -10.812 -13.977 1 92.5 171 LYS A O 1
ATOM 1359 N N . THR A 1 172 ? -9.523 -12.109 -15.391 1 94.56 172 THR A N 1
ATOM 1360 C CA . THR A 1 172 ? -9.156 -11.039 -16.297 1 94.56 172 THR A CA 1
ATOM 1361 C C . THR A 1 172 ? -10.039 -11.055 -17.547 1 94.56 172 THR A C 1
ATOM 1363 O O . THR A 1 172 ? -10.586 -12.094 -17.906 1 94.56 172 THR A O 1
ATOM 1366 N N . GLN A 1 173 ? -10.164 -9.938 -18.172 1 94.69 173 GLN A N 1
ATOM 1367 C CA . GLN A 1 173 ? -10.93 -9.844 -19.406 1 94.69 173 GLN A CA 1
ATOM 1368 C C . GLN A 1 173 ? -10.25 -10.602 -20.531 1 94.69 173 GLN A C 1
ATOM 1370 O O . GLN A 1 173 ? -10.914 -11.195 -21.391 1 94.69 173 GLN A O 1
ATOM 1375 N N . LEU A 1 174 ? -8.969 -10.633 -20.547 1 95.62 174 LEU A N 1
ATOM 1376 C CA . LEU A 1 174 ? -8.227 -11.391 -21.547 1 95.62 174 LEU A CA 1
ATOM 1377 C C . LEU A 1 174 ? -8.547 -12.875 -21.453 1 95.62 174 LEU A C 1
ATOM 1379 O O . LEU A 1 174 ? -8.75 -13.531 -22.484 1 95.62 174 LEU A O 1
ATOM 1383 N N . CYS A 1 175 ? -8.516 -13.414 -20.25 1 96.88 175 CYS A N 1
ATOM 1384 C CA . CYS A 1 175 ? -8.852 -14.82 -20.062 1 96.88 175 CYS A CA 1
ATOM 1385 C C . CYS A 1 175 ? -10.297 -15.094 -20.469 1 96.88 175 CYS A C 1
ATOM 1387 O O . CYS A 1 175 ? -10.578 -16.109 -21.125 1 96.88 175 CYS A O 1
ATOM 1389 N N . LYS A 1 176 ? -11.219 -14.188 -20.094 1 96.81 176 LYS A N 1
ATOM 1390 C CA . LYS A 1 176 ? -12.625 -14.336 -20.484 1 96.81 176 LYS A CA 1
ATOM 1391 C C . LYS A 1 176 ? -12.766 -14.383 -22 1 96.81 176 LYS A C 1
ATOM 1393 O O . LYS A 1 176 ? -13.523 -15.195 -22.531 1 96.81 176 LYS A O 1
ATOM 1398 N N . GLN A 1 177 ? -12.039 -13.547 -22.641 1 96.88 177 GLN A N 1
ATOM 1399 C CA . GLN A 1 177 ? -12.086 -13.516 -24.094 1 96.88 177 GLN A CA 1
ATOM 1400 C C . GLN A 1 177 ? -11.492 -14.781 -24.703 1 96.88 177 GLN A C 1
ATOM 1402 O O . GLN A 1 177 ? -12.039 -15.336 -25.656 1 96.88 177 GLN A O 1
ATOM 1407 N N . LYS A 1 178 ? -10.391 -15.195 -24.172 1 97.06 178 LYS A N 1
ATOM 1408 C CA . LYS A 1 178 ? -9.758 -16.422 -24.641 1 97.06 178 LYS A CA 1
ATOM 1409 C C . LYS A 1 178 ? -10.695 -17.625 -24.5 1 97.06 178 LYS A C 1
ATOM 1411 O O . LYS A 1 178 ? -10.844 -18.422 -25.422 1 97.06 178 LYS A O 1
ATOM 1416 N N . LEU A 1 179 ? -11.312 -17.75 -23.359 1 97.75 179 LEU A N 1
ATOM 1417 C CA . LEU A 1 179 ? -12.266 -18.812 -23.094 1 97.75 179 LEU A CA 1
ATOM 1418 C C . LEU A 1 179 ? -13.422 -18.766 -24.094 1 97.75 179 LEU A C 1
ATOM 1420 O O . LEU A 1 179 ? -13.836 -19.797 -24.625 1 97.75 179 LEU A O 1
ATOM 1424 N N . SER A 1 180 ? -13.922 -17.562 -24.312 1 96.75 180 SER A N 1
ATOM 1425 C CA . SER A 1 180 ? -15.023 -17.375 -25.25 1 96.75 180 SER A CA 1
ATOM 1426 C C . SER A 1 180 ? -14.633 -17.797 -26.656 1 96.75 180 SER A C 1
ATOM 1428 O O . SER A 1 180 ? -15.367 -18.531 -27.328 1 96.75 180 SER A O 1
ATOM 1430 N N . ASN A 1 181 ? -13.477 -17.359 -27.109 1 96.75 181 ASN A N 1
ATOM 1431 C CA . ASN A 1 181 ? -13.008 -17.656 -28.453 1 96.75 181 ASN A CA 1
ATOM 1432 C C . ASN A 1 181 ? -12.82 -19.156 -28.672 1 96.75 181 ASN A C 1
ATOM 1434 O O . ASN A 1 181 ? -13.258 -19.703 -29.688 1 96.75 181 ASN A O 1
ATOM 1438 N N . ILE A 1 182 ? -12.18 -19.812 -27.766 1 96.69 182 ILE A N 1
ATOM 1439 C CA . ILE A 1 182 ? -11.906 -21.25 -27.906 1 96.69 182 ILE A CA 1
ATOM 1440 C C . ILE A 1 182 ? -13.211 -22.031 -27.875 1 96.69 182 ILE A C 1
ATOM 1442 O O . ILE A 1 182 ? -13.383 -22.984 -28.641 1 96.69 182 ILE A O 1
ATOM 1446 N N . THR A 1 183 ? -14.141 -21.625 -26.984 1 96.06 183 THR A N 1
ATOM 1447 C CA . THR A 1 183 ? -15.445 -22.281 -26.922 1 96.06 183 THR A CA 1
ATOM 1448 C C . THR A 1 183 ? -16.172 -22.172 -28.25 1 96.06 183 THR A C 1
ATOM 1450 O O . THR A 1 183 ? -16.781 -23.141 -28.719 1 96.06 183 THR A O 1
ATOM 1453 N N . CYS A 1 184 ? -16.094 -21.031 -28.828 1 95.81 184 CYS A N 1
ATOM 1454 C CA . CYS A 1 184 ? -16.766 -20.828 -30.109 1 95.81 184 CYS A CA 1
ATOM 1455 C C . CYS A 1 184 ? -16.125 -21.688 -31.188 1 95.81 184 CYS A C 1
ATOM 1457 O O . CYS A 1 184 ? -16.828 -22.25 -32.031 1 95.81 184 CYS A O 1
ATOM 1459 N N . LEU A 1 185 ? -14.836 -21.859 -31.203 1 94.94 185 LEU A N 1
ATOM 1460 C CA . LEU A 1 185 ? -14.148 -22.703 -32.156 1 94.94 185 LEU A CA 1
ATOM 1461 C C . LEU A 1 185 ? -14.547 -24.172 -31.984 1 94.94 185 LEU A C 1
ATOM 1463 O O . LEU A 1 185 ? -14.68 -24.891 -32.969 1 94.94 185 LEU A O 1
ATOM 1467 N N . ILE A 1 186 ? -14.734 -24.578 -30.766 1 93.5 186 ILE A N 1
ATOM 1468 C CA . ILE A 1 186 ? -15.148 -25.953 -30.469 1 93.5 186 ILE A CA 1
ATOM 1469 C C . ILE A 1 186 ? -16.562 -26.188 -30.984 1 93.5 186 ILE A C 1
ATOM 1471 O O . ILE A 1 186 ? -16.844 -27.203 -31.625 1 93.5 186 ILE A O 1
ATOM 1475 N N . GLN A 1 187 ? -17.391 -25.188 -30.672 1 91.44 187 GLN A N 1
ATOM 1476 C CA . GLN A 1 187 ? -18.797 -25.297 -31.078 1 91.44 187 GLN A CA 1
ATOM 1477 C C . GLN A 1 187 ? -18.906 -25.344 -32.594 1 91.44 187 GLN A C 1
ATOM 1479 O O . GLN A 1 187 ? -19.828 -26 -33.125 1 91.44 187 GLN A O 1
ATOM 1484 N N . GLN A 1 188 ? -17.906 -24.766 -33.281 1 91.75 188 GLN A N 1
ATOM 1485 C CA . GLN A 1 188 ? -17.906 -24.734 -34.75 1 91.75 188 GLN A CA 1
ATOM 1486 C C . GLN A 1 188 ? -17.109 -25.906 -35.312 1 91.75 188 GLN A C 1
ATOM 1488 O O . GLN A 1 188 ? -17 -26.062 -36.531 1 91.75 188 GLN A O 1
ATOM 1493 N N . ARG A 1 189 ? -16.5 -26.719 -34.5 1 91.06 189 ARG A N 1
ATOM 1494 C CA . ARG A 1 189 ? -15.719 -27.875 -34.875 1 91.06 189 ARG A CA 1
ATOM 1495 C C . ARG A 1 189 ? -14.531 -27.484 -35.75 1 91.06 189 ARG A C 1
ATOM 1497 O O . ARG A 1 189 ? -14.25 -28.141 -36.75 1 91.06 189 ARG A O 1
ATOM 1504 N N . GLN A 1 190 ? -13.938 -26.438 -35.344 1 92.38 190 GLN A N 1
ATOM 1505 C CA . GLN A 1 190 ? -12.82 -25.906 -36.156 1 92.38 190 GLN A CA 1
ATOM 1506 C C . GLN A 1 190 ? -11.516 -25.969 -35.344 1 92.38 190 GLN A C 1
ATOM 1508 O O . GLN A 1 190 ? -10.453 -25.656 -35.906 1 92.38 190 GLN A O 1
ATOM 1513 N N . LEU A 1 191 ? -11.539 -26.438 -34.156 1 94 191 LEU A N 1
ATOM 1514 C CA . LEU A 1 191 ? -10.352 -26.344 -33.312 1 94 191 LEU A CA 1
ATOM 1515 C C . LEU A 1 191 ? -9.461 -27.578 -33.5 1 94 191 LEU A C 1
ATOM 1517 O O . LEU A 1 191 ? -8.242 -27.453 -33.625 1 94 191 LEU A O 1
ATOM 1521 N N . TYR A 1 192 ? -10.055 -28.734 -33.562 1 95.69 192 TYR A N 1
ATOM 1522 C CA . TYR A 1 192 ? -9.289 -29.984 -33.531 1 95.69 192 TYR A CA 1
ATOM 1523 C C . TYR A 1 192 ? -9.312 -30.688 -34.875 1 95.69 192 TYR A C 1
ATOM 1525 O O . TYR A 1 192 ? -10.312 -30.609 -35.594 1 95.69 192 TYR A O 1
ATOM 1533 N N . PRO A 1 193 ? -8.227 -31.484 -35.188 1 95.12 193 PRO A N 1
ATOM 1534 C CA . PRO A 1 193 ? -8.297 -32.344 -36.344 1 95.12 193 PRO A CA 1
ATOM 1535 C C . PRO A 1 193 ? -9.242 -33.531 -36.156 1 95.12 193 PRO A C 1
ATOM 1537 O O . PRO A 1 193 ? -9.359 -34.062 -35.062 1 95.12 193 PRO A O 1
ATOM 1540 N N . HIS A 1 194 ? -9.852 -33.938 -37.281 1 94.69 194 HIS A N 1
ATOM 1541 C CA . HIS A 1 194 ? -10.773 -35.062 -37.219 1 94.69 194 HIS A CA 1
ATOM 1542 C C . HIS A 1 194 ? -10.039 -36.406 -37.281 1 94.69 194 HIS A C 1
ATOM 1544 O O . HIS A 1 194 ? -10.5 -37.406 -36.719 1 94.69 194 HIS A O 1
ATOM 1550 N N . HIS A 1 195 ? -8.961 -36.375 -38.031 1 95.88 195 HIS A N 1
ATOM 1551 C CA . HIS A 1 195 ? -8.156 -37.562 -38.25 1 95.88 195 HIS A CA 1
ATOM 1552 C C . HIS A 1 195 ? -6.668 -37.25 -38.25 1 95.88 195 HIS A C 1
ATOM 1554 O O . HIS A 1 195 ? -6.266 -36.188 -38.75 1 95.88 195 HIS A O 1
ATOM 1560 N N . LEU A 1 196 ? -5.883 -38.125 -37.688 1 97 196 LEU A N 1
ATOM 1561 C CA . LEU A 1 196 ? -4.43 -38 -37.719 1 97 196 LEU A CA 1
ATOM 1562 C C . LEU A 1 196 ? -3.783 -39.25 -38.312 1 97 196 LEU A C 1
ATOM 1564 O O . LEU A 1 196 ? -4.336 -40.344 -38.219 1 97 196 LEU A O 1
ATOM 1568 N N . PRO A 1 197 ? -2.645 -39.062 -38.906 1 95.19 197 PRO A N 1
ATOM 1569 C CA . PRO A 1 197 ? -1.971 -40.188 -39.531 1 95.19 197 PRO A CA 1
ATOM 1570 C C . PRO A 1 197 ? -1.209 -41.062 -38.531 1 95.19 197 PRO A C 1
ATOM 1572 O O . PRO A 1 197 ? -0.863 -40.594 -37.438 1 95.19 197 PRO A O 1
ATOM 1575 N N . ASN A 1 198 ? -1.063 -42.312 -38.844 1 95 198 ASN A N 1
ATOM 1576 C CA . ASN A 1 198 ? -0.269 -43.281 -38.094 1 95 198 ASN A CA 1
ATOM 1577 C C . ASN A 1 198 ? 0.833 -43.875 -38.969 1 95 198 ASN A C 1
ATOM 1579 O O . ASN A 1 198 ? 0.553 -44.438 -40.031 1 95 198 ASN A O 1
ATOM 1583 N N . SER A 1 199 ? 2.102 -43.75 -38.594 1 94.06 199 SER A N 1
ATOM 1584 C CA . SER A 1 199 ? 3.217 -44.188 -39.406 1 94.06 199 SER A CA 1
ATOM 1585 C C . SER A 1 199 ? 3.885 -45.438 -38.812 1 94.06 199 SER A C 1
ATOM 1587 O O . SER A 1 199 ? 4.957 -45.844 -39.25 1 94.06 199 SER A O 1
ATOM 1589 N N . CYS A 1 200 ? 3.318 -45.969 -37.75 1 95.31 200 CYS A N 1
ATOM 1590 C CA . CYS A 1 200 ? 3.801 -47.25 -37.219 1 95.31 200 CYS A CA 1
ATOM 1591 C C . CYS A 1 200 ? 3.488 -48.375 -38.188 1 95.31 200 CYS A C 1
ATOM 1593 O O . CYS A 1 200 ? 2.363 -48.5 -38.688 1 95.31 200 CYS A O 1
ATOM 1595 N N . PRO A 1 201 ? 4.406 -49.281 -38.469 1 92.06 201 PRO A N 1
ATOM 1596 C CA . PRO A 1 201 ? 4.18 -50.375 -39.438 1 92.06 201 PRO A CA 1
ATOM 1597 C C . PRO A 1 201 ? 2.988 -51.25 -39.062 1 92.06 201 PRO A C 1
ATOM 1599 O O . PRO A 1 201 ? 2.84 -51.656 -37.906 1 92.06 201 PRO A O 1
ATOM 1602 N N . SER A 1 202 ? 2.146 -51.594 -40.031 1 90.19 202 SER A N 1
ATOM 1603 C CA . SER A 1 202 ? 0.91 -52.344 -39.812 1 90.19 202 SER A CA 1
ATOM 1604 C C . SER A 1 202 ? 1.167 -53.844 -39.812 1 90.19 202 SER A C 1
ATOM 1606 O O . SER A 1 202 ? 0.32 -54.625 -39.375 1 90.19 202 SER A O 1
ATOM 1608 N N . ALA A 1 203 ? 2.27 -54.344 -40.219 1 89.88 203 ALA A N 1
ATOM 1609 C CA . ALA A 1 203 ? 2.617 -55.75 -40.312 1 89.88 203 ALA A CA 1
ATOM 1610 C C . ALA A 1 203 ? 1.581 -56.531 -41.125 1 89.88 203 ALA A C 1
ATOM 1612 O O . ALA A 1 203 ? 1.144 -57.594 -40.688 1 89.88 203 ALA A O 1
ATOM 1613 N N . GLY A 1 204 ? 0.963 -55.969 -42.188 1 91 204 GLY A N 1
ATOM 1614 C CA . GLY A 1 204 ? 0.063 -56.656 -43.094 1 91 204 GLY A CA 1
ATOM 1615 C C . GLY A 1 204 ? -1.401 -56.406 -42.781 1 91 204 GLY A C 1
ATOM 1616 O O . GLY A 1 204 ? -2.279 -56.812 -43.562 1 91 204 GLY A O 1
ATOM 1617 N N . PHE A 1 205 ? -1.646 -55.781 -41.688 1 94.25 205 PHE A N 1
ATOM 1618 C CA . PHE A 1 205 ? -3.029 -55.469 -41.344 1 94.25 205 PHE A CA 1
ATOM 1619 C C . PHE A 1 205 ? -3.576 -54.344 -42.188 1 94.25 205 PHE A C 1
ATOM 1621 O O . PHE A 1 205 ? -2.871 -53.344 -42.438 1 94.25 205 PHE A O 1
ATOM 1628 N N . THR A 1 206 ? -4.875 -54.469 -42.656 1 93.44 206 THR A N 1
ATOM 1629 C CA . THR A 1 206 ? -5.527 -53.469 -43.469 1 93.44 206 THR A CA 1
ATOM 1630 C C . THR A 1 206 ? -6.797 -52.969 -42.812 1 93.44 206 THR A C 1
ATOM 1632 O O . THR A 1 206 ? -7.699 -53.75 -42.5 1 93.44 206 THR A O 1
ATOM 1635 N N . ALA A 1 207 ? -6.797 -51.688 -42.719 1 92.38 207 ALA A N 1
ATOM 1636 C CA . ALA A 1 207 ? -7.953 -51.094 -42.062 1 92.38 207 ALA A CA 1
ATOM 1637 C C . ALA A 1 207 ? -9.234 -51.344 -42.844 1 92.38 207 ALA A C 1
ATOM 1639 O O . ALA A 1 207 ? -9.297 -51.094 -44.062 1 92.38 207 ALA A O 1
ATOM 1640 N N . GLY A 1 208 ? -10.25 -51.875 -42.188 1 93.44 208 GLY A N 1
ATOM 1641 C CA . GLY A 1 208 ? -11.555 -52.031 -42.812 1 93.44 208 GLY A CA 1
ATOM 1642 C C . GLY A 1 208 ? -11.727 -53.375 -43.469 1 93.44 208 GLY A C 1
ATOM 1643 O O . GLY A 1 208 ? -12.828 -53.75 -43.906 1 93.44 208 GLY A O 1
ATOM 1644 N N . LYS A 1 209 ? -10.711 -54.156 -43.562 1 95.75 209 LYS A N 1
ATOM 1645 C CA . LYS A 1 209 ? -10.82 -55.469 -44.156 1 95.75 209 LYS A CA 1
ATOM 1646 C C . LYS A 1 209 ? -11.781 -56.375 -43.344 1 95.75 209 LYS A C 1
ATOM 1648 O O . LYS A 1 209 ? -11.602 -56.562 -42.156 1 95.75 209 LYS A O 1
ATOM 1653 N N . SER A 1 210 ? -12.789 -56.844 -44.031 1 96.19 210 SER A N 1
ATOM 1654 C CA . SER A 1 210 ? -13.781 -57.688 -43.406 1 96.19 210 SER A CA 1
ATOM 1655 C C . SER A 1 210 ? -13.305 -59.156 -43.344 1 96.19 210 SER A C 1
ATOM 1657 O O . SER A 1 210 ? -12.836 -59.688 -44.344 1 96.19 210 SER A O 1
ATOM 1659 N N . LEU A 1 211 ? -13.422 -59.781 -42.219 1 96.06 211 LEU A N 1
ATOM 1660 C CA . LEU A 1 211 ? -13.094 -61.188 -42.062 1 96.06 211 LEU A CA 1
ATOM 1661 C C . LEU A 1 211 ? -14.344 -62.062 -42.156 1 96.06 211 LEU A C 1
ATOM 1663 O O . LEU A 1 211 ? -14.258 -63.281 -42.25 1 96.06 211 LEU A O 1
ATOM 1667 N N . GLY A 1 212 ? -15.508 -61.344 -42.125 1 95.31 212 GLY A N 1
ATOM 1668 C CA . GLY A 1 212 ? -16.766 -62.031 -42.281 1 95.31 212 GLY A CA 1
ATOM 1669 C C . GLY A 1 212 ? -17.531 -62.188 -41 1 95.31 212 GLY A C 1
ATOM 1670 O O . GLY A 1 212 ? -17.281 -61.469 -40.031 1 95.31 212 GLY A O 1
ATOM 1671 N N . CYS A 1 213 ? -18.516 -63.062 -41.031 1 96.88 213 CYS A N 1
ATOM 1672 C CA . CYS A 1 213 ? -19.406 -63.312 -39.906 1 96.88 213 CYS A CA 1
ATOM 1673 C C . CYS A 1 213 ? -18.953 -64.5 -39.094 1 96.88 213 CYS A C 1
ATOM 1675 O O . CYS A 1 213 ? -18.531 -65.5 -39.688 1 96.88 213 CYS A O 1
ATOM 1677 N N . TYR A 1 214 ? -18.938 -64.375 -37.844 1 97.31 214 TYR A N 1
ATOM 1678 C CA . TYR A 1 214 ? -18.469 -65.438 -36.969 1 97.31 214 TYR A CA 1
ATOM 1679 C C . TYR A 1 214 ? -19.484 -65.75 -35.844 1 97.31 214 TYR A C 1
ATOM 1681 O O . TYR A 1 214 ? -20.219 -64.812 -35.438 1 97.31 214 TYR A O 1
ATOM 1689 N N . GLN A 1 215 ? -19.438 -66.938 -35.438 1 95.25 215 GLN A N 1
ATOM 1690 C CA . GLN A 1 215 ? -20.25 -67.312 -34.281 1 95.25 215 GLN A CA 1
ATOM 1691 C C . GLN A 1 215 ? -19.609 -66.812 -33 1 95.25 215 GLN A C 1
ATOM 1693 O O . GLN A 1 215 ? -18.391 -66.938 -32.812 1 95.25 215 GLN A O 1
ATOM 1698 N N . ASP A 1 216 ? -20.391 -66.062 -32.125 1 93.94 216 ASP A N 1
ATOM 1699 C CA . ASP A 1 216 ? -19.953 -65.625 -30.828 1 93.94 216 ASP A CA 1
ATOM 1700 C C . ASP A 1 216 ? -20.781 -66.188 -29.703 1 93.94 216 ASP A C 1
ATOM 1702 O O . ASP A 1 216 ? -21.781 -66.875 -29.938 1 93.94 216 ASP A O 1
ATOM 1706 N N . GLU A 1 217 ? -20.234 -66.188 -28.5 1 89.19 217 GLU A N 1
ATOM 1707 C CA . GLU A 1 217 ? -20.938 -66.688 -27.312 1 89.19 217 GLU A CA 1
ATOM 1708 C C . GLU A 1 217 ? -20.781 -65.75 -26.141 1 89.19 217 GLU A C 1
ATOM 1710 O O . GLU A 1 217 ? -19.812 -65 -26.062 1 89.19 217 GLU A O 1
ATOM 1715 N N . LYS A 1 218 ? -21.75 -65.812 -25.203 1 84.38 218 LYS A N 1
ATOM 1716 C CA . LYS A 1 218 ? -21.75 -64.875 -24.047 1 84.38 218 LYS A CA 1
ATOM 1717 C C . LYS A 1 218 ? -20.641 -65.25 -23.062 1 84.38 218 LYS A C 1
ATOM 1719 O O . LYS A 1 218 ? -20.016 -64.375 -22.469 1 84.38 218 LYS A O 1
ATOM 1724 N N . THR A 1 219 ? -20.391 -66.562 -22.859 1 81.5 219 THR A N 1
ATOM 1725 C CA . THR A 1 219 ? -19.438 -67 -21.859 1 81.5 219 THR A CA 1
ATOM 1726 C C . THR A 1 219 ? -18.016 -66.812 -22.375 1 81.5 219 THR A C 1
ATOM 1728 O O . THR A 1 219 ? -17.109 -66.5 -21.609 1 81.5 219 THR A O 1
ATOM 1731 N N . PHE A 1 220 ? -17.844 -67.188 -23.609 1 84.94 220 PHE A N 1
ATOM 1732 C CA . PHE A 1 220 ? -16.516 -67.062 -24.219 1 84.94 220 PHE A CA 1
ATOM 1733 C C . PHE A 1 220 ? -16.578 -66.125 -25.453 1 84.94 220 PHE A C 1
ATOM 1735 O O . PHE A 1 220 ? -16.75 -66.625 -26.562 1 84.94 220 PHE A O 1
ATOM 1742 N N . ARG A 1 221 ? -16.234 -64.875 -25.203 1 89.62 221 ARG A N 1
ATOM 1743 C CA . ARG A 1 221 ? -16.344 -63.906 -26.297 1 89.62 221 ARG A CA 1
ATOM 1744 C C . ARG A 1 221 ? -15.219 -64.062 -27.312 1 89.62 221 ARG A C 1
ATOM 1746 O O . ARG A 1 221 ? -14.07 -64.312 -26.922 1 89.62 221 ARG A O 1
ATOM 1753 N N . LEU A 1 222 ? -15.547 -64 -28.578 1 92.56 222 LEU A N 1
ATOM 1754 C CA . LEU A 1 222 ? -14.562 -64.062 -29.641 1 92.56 222 LEU A CA 1
ATOM 1755 C C . LEU A 1 222 ? -13.539 -62.938 -29.547 1 92.56 222 LEU A C 1
ATOM 1757 O O . LEU A 1 222 ? -12.344 -63.188 -29.719 1 92.56 222 LEU A O 1
ATOM 1761 N N . LEU A 1 223 ? -14.016 -61.75 -29.344 1 94.62 223 LEU A N 1
ATOM 1762 C CA . LEU A 1 223 ? -13.188 -60.594 -29.078 1 94.62 223 LEU A CA 1
ATOM 1763 C C . LEU A 1 223 ? -13.367 -60.094 -27.656 1 94.62 223 LEU A C 1
ATOM 1765 O O . LEU A 1 223 ? -14.383 -59.469 -27.328 1 94.62 223 LEU A O 1
ATOM 1769 N N . SER A 1 224 ? -12.383 -60.188 -26.828 1 90.81 224 SER A N 1
ATOM 1770 C CA . SER A 1 224 ? -12.555 -60 -25.391 1 90.81 224 SER A CA 1
ATOM 1771 C C . SER A 1 224 ? -11.766 -58.781 -24.891 1 90.81 224 SER A C 1
ATOM 1773 O O . SER A 1 224 ? -11.586 -58.625 -23.688 1 90.81 224 SER A O 1
ATOM 1775 N N . GLY A 1 225 ? -11.32 -58.031 -25.703 1 90.31 225 GLY A N 1
ATOM 1776 C CA . GLY A 1 225 ? -10.484 -56.938 -25.281 1 90.31 225 GLY A CA 1
ATOM 1777 C C . GLY A 1 225 ? -11.281 -55.781 -24.656 1 90.31 225 GLY A C 1
ATOM 1778 O O . GLY A 1 225 ? -10.953 -55.312 -23.562 1 90.31 225 GLY A O 1
ATOM 1779 N N . TYR A 1 226 ? -12.32 -55.25 -25.328 1 93.12 226 TYR A N 1
ATOM 1780 C CA . TYR A 1 226 ? -13.141 -54.156 -24.875 1 93.12 226 TYR A CA 1
ATOM 1781 C C . TYR A 1 226 ? -14.547 -54.219 -25.469 1 93.12 226 TYR A C 1
ATOM 1783 O O . TYR A 1 226 ? -14.734 -54.75 -26.562 1 93.12 226 TYR A O 1
ATOM 1791 N N . TYR A 1 227 ? -15.477 -53.688 -24.672 1 92.62 227 TYR A N 1
ATOM 1792 C CA . TYR A 1 227 ? -16.875 -53.688 -25.078 1 92.62 227 TYR A CA 1
ATOM 1793 C C . TYR A 1 227 ? -17.531 -52.344 -24.891 1 92.62 227 TYR A C 1
ATOM 1795 O O . TYR A 1 227 ? -17.281 -51.656 -23.891 1 92.62 227 TYR A O 1
ATOM 1803 N N . ALA A 1 228 ? -18.266 -51.875 -25.891 1 93.38 228 ALA A N 1
ATOM 1804 C CA . ALA A 1 228 ? -19.047 -50.656 -25.781 1 93.38 228 ALA A CA 1
ATOM 1805 C C . ALA A 1 228 ? -20.422 -50.812 -26.438 1 93.38 228 ALA A C 1
ATOM 1807 O O . ALA A 1 228 ? -20.547 -51.5 -27.438 1 93.38 228 ALA A O 1
ATOM 1808 N N . ASN A 1 229 ? -21.422 -50.219 -25.797 1 94.25 229 ASN A N 1
ATOM 1809 C CA . ASN A 1 229 ? -22.75 -50.156 -26.375 1 94.25 229 ASN A CA 1
ATOM 1810 C C . ASN A 1 229 ? -23.031 -48.781 -26.984 1 94.25 229 ASN A C 1
ATOM 1812 O O . ASN A 1 229 ? -23.234 -47.812 -26.266 1 94.25 229 ASN A O 1
ATOM 1816 N N . LEU A 1 230 ? -23 -48.75 -28.25 1 92.94 230 LEU A N 1
ATOM 1817 C CA . LEU A 1 230 ? -23.188 -47.5 -29 1 92.94 230 LEU A CA 1
ATOM 1818 C C . LEU A 1 230 ? -24.578 -47.438 -29.609 1 92.94 230 LEU A C 1
ATOM 1820 O O . LEU A 1 230 ? -24.766 -47.719 -30.797 1 92.94 230 LEU A O 1
ATOM 1824 N N . LYS A 1 231 ? -25.531 -46.969 -28.938 1 90.94 231 LYS A N 1
ATOM 1825 C CA . LYS A 1 231 ? -26.953 -47.062 -29.234 1 90.94 231 LYS A CA 1
ATOM 1826 C C . LYS A 1 231 ? -27.297 -46.281 -30.516 1 90.94 231 LYS A C 1
ATOM 1828 O O . LYS A 1 231 ? -28.109 -46.75 -31.312 1 90.94 231 LYS A O 1
ATOM 1833 N N . THR A 1 232 ? -26.609 -45.188 -30.656 1 90.81 232 THR A N 1
ATOM 1834 C CA . THR A 1 232 ? -27.031 -44.344 -31.766 1 90.81 232 THR A CA 1
ATOM 1835 C C . THR A 1 232 ? -25.891 -44.188 -32.781 1 90.81 232 THR A C 1
ATOM 1837 O O . THR A 1 232 ? -26.109 -43.75 -33.906 1 90.81 232 THR A O 1
ATOM 1840 N N . THR A 1 233 ? -24.703 -44.656 -32.406 1 90.31 233 THR A N 1
ATOM 1841 C CA . THR A 1 233 ? -23.578 -44.281 -33.25 1 90.31 233 THR A CA 1
ATOM 1842 C C . THR A 1 233 ? -22.844 -45.5 -33.75 1 90.31 233 THR A C 1
ATOM 1844 O O . THR A 1 233 ? -21.844 -45.406 -34.469 1 90.31 233 THR A O 1
ATOM 1847 N N . ASN A 1 234 ? -23.359 -46.625 -33.5 1 92.75 234 ASN A N 1
ATOM 1848 C CA . ASN A 1 234 ? -22.625 -47.812 -33.875 1 92.75 234 ASN A CA 1
ATOM 1849 C C . ASN A 1 234 ? -22.594 -48.031 -35.375 1 92.75 234 ASN A C 1
ATOM 1851 O O . ASN A 1 234 ? -23.562 -47.719 -36.062 1 92.75 234 ASN A O 1
ATOM 1855 N N . SER A 1 235 ? -21.5 -48.375 -35.906 1 94.88 235 SER A N 1
ATOM 1856 C CA . SER A 1 235 ? -21.203 -48.781 -37.281 1 94.88 235 SER A CA 1
ATOM 1857 C C . SER A 1 235 ? -19.859 -49.469 -37.406 1 94.88 235 SER A C 1
ATOM 1859 O O . SER A 1 235 ? -19.016 -49.375 -36.5 1 94.88 235 SER A O 1
ATOM 1861 N N . PRO A 1 236 ? -19.703 -50.312 -38.438 1 95.38 236 PRO A N 1
ATOM 1862 C CA . PRO A 1 236 ? -18.375 -50.906 -38.594 1 95.38 236 PRO A CA 1
ATOM 1863 C C . PRO A 1 236 ? -17.25 -49.844 -38.594 1 95.38 236 PRO A C 1
ATOM 1865 O O . PRO A 1 236 ? -16.234 -50.062 -37.906 1 95.38 236 PRO A O 1
ATOM 1868 N N . LYS A 1 237 ? -17.516 -48.781 -39.219 1 94.75 237 LYS A N 1
ATOM 1869 C CA . LYS A 1 237 ? -16.5 -47.75 -39.25 1 94.75 237 LYS A CA 1
ATOM 1870 C C . LYS A 1 237 ? -16.203 -47.188 -37.875 1 94.75 237 LYS A C 1
ATOM 1872 O O . LYS A 1 237 ? -15.047 -47.031 -37.5 1 94.75 237 LYS A O 1
ATOM 1877 N N . HIS A 1 238 ? -17.234 -46.844 -37.156 1 94.88 238 HIS A N 1
ATOM 1878 C CA . HIS A 1 238 ? -17.078 -46.312 -35.812 1 94.88 238 HIS A CA 1
ATOM 1879 C C . HIS A 1 238 ? -16.391 -47.312 -34.906 1 94.88 238 HIS A C 1
ATOM 1881 O O . HIS A 1 238 ? -15.5 -46.938 -34.125 1 94.88 238 HIS A O 1
ATOM 1887 N N . CYS A 1 239 ? -16.828 -48.5 -34.969 1 96.19 239 CYS A N 1
ATOM 1888 C CA . CYS A 1 239 ? -16.25 -49.531 -34.125 1 96.19 239 CYS A CA 1
ATOM 1889 C C . CYS A 1 239 ? -14.781 -49.781 -34.469 1 96.19 239 CYS A C 1
ATOM 1891 O O . CYS A 1 239 ? -13.953 -49.938 -33.562 1 96.19 239 CYS A O 1
ATOM 1893 N N . ILE A 1 240 ? -14.438 -49.844 -35.781 1 96.62 240 ILE A N 1
ATOM 1894 C CA . ILE A 1 240 ? -13.055 -50 -36.219 1 96.62 240 ILE A CA 1
ATOM 1895 C C . ILE A 1 240 ? -12.203 -48.875 -35.656 1 96.62 240 ILE A C 1
ATOM 1897 O O . ILE A 1 240 ? -11.133 -49.094 -35.094 1 96.62 240 ILE A O 1
ATOM 1901 N N . ASN A 1 241 ? -12.734 -47.719 -35.688 1 95.62 241 ASN A N 1
ATOM 1902 C CA . ASN A 1 241 ? -11.992 -46.531 -35.219 1 95.62 241 ASN A CA 1
ATOM 1903 C C . ASN A 1 241 ? -11.805 -46.594 -33.688 1 95.62 241 ASN A C 1
ATOM 1905 O O . ASN A 1 241 ? -10.734 -46.25 -33.188 1 95.62 241 ASN A O 1
ATOM 1909 N N . MET A 1 242 ? -12.789 -46.906 -32.969 1 95.19 242 MET A N 1
ATOM 1910 C CA . MET A 1 242 ? -12.711 -46.969 -31.5 1 95.19 242 MET A CA 1
ATOM 1911 C C . MET A 1 242 ? -11.695 -48.031 -31.062 1 95.19 242 MET A C 1
ATOM 1913 O O . MET A 1 242 ? -10.906 -47.781 -30.156 1 95.19 242 MET A O 1
ATOM 1917 N N . CYS A 1 243 ? -11.75 -49.188 -31.734 1 96.44 243 CYS A N 1
ATOM 1918 C CA . CYS A 1 243 ? -10.82 -50.25 -31.406 1 96.44 243 CYS A CA 1
ATOM 1919 C C . CYS A 1 243 ? -9.391 -49.875 -31.781 1 96.44 243 CYS A C 1
ATOM 1921 O O . CYS A 1 243 ? -8.445 -50.188 -31.047 1 96.44 243 CYS A O 1
ATOM 1923 N N . LEU A 1 244 ? -9.242 -49.281 -32.938 1 96.31 244 LEU A N 1
ATOM 1924 C CA . LEU A 1 244 ? -7.926 -48.75 -33.344 1 96.31 244 LEU A CA 1
ATOM 1925 C C . LEU A 1 244 ? -7.391 -47.781 -32.281 1 96.31 244 LEU A C 1
ATOM 1927 O O . LEU A 1 244 ? -6.246 -47.906 -31.859 1 96.31 244 LEU A O 1
ATOM 1931 N N . GLN A 1 245 ? -8.234 -46.844 -31.875 1 95.94 245 GLN A N 1
ATOM 1932 C CA . GLN A 1 245 ? -7.863 -45.875 -30.875 1 95.94 245 GLN A CA 1
ATOM 1933 C C . GLN A 1 245 ? -7.438 -46.531 -29.562 1 95.94 245 GLN A C 1
ATOM 1935 O O . GLN A 1 245 ? -6.551 -46.031 -28.875 1 95.94 245 GLN A O 1
ATOM 1940 N N . SER A 1 246 ? -8.016 -47.656 -29.312 1 95.31 246 SER A N 1
ATOM 1941 C CA . SER A 1 246 ? -7.75 -48.375 -28.078 1 95.31 246 SER A CA 1
ATOM 1942 C C . SER A 1 246 ? -6.594 -49.375 -28.266 1 95.31 246 SER A C 1
ATOM 1944 O O . SER A 1 246 ? -6.246 -50.094 -27.344 1 95.31 246 SER A O 1
ATOM 1946 N N . GLY A 1 247 ? -6.027 -49.5 -29.422 1 94.25 247 GLY A N 1
ATOM 1947 C CA . GLY A 1 247 ? -4.828 -50.281 -29.688 1 94.25 247 GLY A CA 1
ATOM 1948 C C . GLY A 1 247 ? -5.117 -51.719 -30.016 1 94.25 247 GLY A C 1
ATOM 1949 O O . GLY A 1 247 ? -4.25 -52.594 -29.859 1 94.25 247 GLY A O 1
ATOM 1950 N N . PHE A 1 248 ? -6.363 -52.062 -30.547 1 95.56 248 PHE A N 1
ATOM 1951 C CA . PHE A 1 248 ? -6.73 -53.438 -30.875 1 95.56 248 PHE A CA 1
ATOM 1952 C C . PHE A 1 248 ? -6.699 -53.656 -32.375 1 95.56 248 PHE A C 1
ATOM 1954 O O . PHE A 1 248 ? -7.219 -52.844 -33.156 1 95.56 248 PHE A O 1
ATOM 1961 N N . PRO A 1 249 ? -6.152 -54.781 -32.844 1 96.19 249 PRO A N 1
ATOM 1962 C CA . PRO A 1 249 ? -6.066 -55.031 -34.281 1 96.19 249 PRO A CA 1
ATOM 1963 C C . PRO A 1 249 ? -7.398 -55.5 -34.875 1 96.19 249 PRO A C 1
ATOM 1965 O O . PRO A 1 249 ? -7.594 -55.406 -36.094 1 96.19 249 PRO A O 1
ATOM 1968 N N . TYR A 1 250 ? -8.398 -55.938 -33.969 1 97.38 250 TYR A N 1
ATOM 1969 C CA . TYR A 1 250 ? -9.664 -56.438 -34.5 1 97.38 250 TYR A CA 1
ATOM 1970 C C . TYR A 1 250 ? -10.852 -55.75 -33.844 1 97.38 250 TYR A C 1
ATOM 1972 O O . TYR A 1 250 ? -10.828 -55.469 -32.625 1 97.38 250 TYR A O 1
ATOM 1980 N N . ALA A 1 251 ? -11.852 -55.5 -34.656 1 97.69 251 ALA A N 1
ATOM 1981 C CA . ALA A 1 251 ? -13.117 -54.906 -34.25 1 97.69 251 ALA A CA 1
ATOM 1982 C C . ALA A 1 251 ? -14.297 -55.75 -34.719 1 97.69 251 ALA A C 1
ATOM 1984 O O . ALA A 1 251 ? -14.266 -56.344 -35.781 1 97.69 251 ALA A O 1
ATOM 1985 N N . GLY A 1 252 ? -15.297 -55.75 -33.875 1 97.56 252 GLY A N 1
ATOM 1986 C CA . GLY A 1 252 ? -16.469 -56.531 -34.25 1 97.56 252 GLY A CA 1
ATOM 1987 C C . GLY A 1 252 ? -17.781 -55.875 -33.844 1 97.56 252 GLY A C 1
ATOM 1988 O O . GLY A 1 252 ? -17.875 -55.312 -32.75 1 97.56 252 GLY A O 1
ATOM 1989 N N . VAL A 1 253 ? -18.766 -55.938 -34.688 1 97.06 253 VAL A N 1
ATOM 1990 C CA . VAL A 1 253 ? -20.094 -55.406 -34.375 1 97.06 253 VAL A CA 1
ATOM 1991 C C . VAL A 1 253 ? -21.078 -56.531 -34.188 1 97.06 253 VAL A C 1
ATOM 1993 O O . VAL A 1 253 ? -21.016 -57.531 -34.906 1 97.06 253 VAL A O 1
ATOM 1996 N N . GLN A 1 254 ? -21.891 -56.375 -33.188 1 96.19 254 GLN A N 1
ATOM 1997 C CA . GLN A 1 254 ? -22.875 -57.406 -32.844 1 96.19 254 GLN A CA 1
ATOM 1998 C C . GLN A 1 254 ? -24.141 -56.781 -32.281 1 96.19 254 GLN A C 1
ATOM 2000 O O . GLN A 1 254 ? -24.094 -55.688 -31.688 1 96.19 254 GLN A O 1
ATOM 2005 N N . TYR A 1 255 ? -25.312 -57.375 -32.438 1 95.62 255 TYR A N 1
ATOM 2006 C CA . TYR A 1 255 ? -26.609 -56.969 -31.891 1 95.62 255 TYR A CA 1
ATOM 2007 C C . TYR A 1 255 ? -26.938 -55.531 -32.281 1 95.62 255 TYR A C 1
ATOM 2009 O O . TYR A 1 255 ? -27.5 -54.812 -31.453 1 95.62 255 TYR A O 1
ATOM 2017 N N . SER A 1 256 ? -26.484 -55.094 -33.344 1 95.12 256 SER A N 1
ATOM 2018 C CA . SER A 1 256 ? -26.797 -53.781 -33.906 1 95.12 256 SER A CA 1
ATOM 2019 C C . SER A 1 256 ? -26.031 -52.688 -33.219 1 95.12 256 SER A C 1
ATOM 2021 O O . SER A 1 256 ? -25.391 -51.844 -33.875 1 95.12 256 SER A O 1
ATOM 2023 N N . THR A 1 257 ? -26 -52.719 -31.859 1 95.56 257 THR A N 1
ATOM 2024 C CA . THR A 1 257 ? -25.516 -51.562 -31.141 1 95.56 257 THR A CA 1
ATOM 2025 C C . THR A 1 257 ? -24.203 -51.875 -30.406 1 95.56 257 THR A C 1
ATOM 2027 O O . THR A 1 257 ? -23.578 -50.969 -29.844 1 95.56 257 THR A O 1
ATOM 2030 N N . GLU A 1 258 ? -23.734 -53.062 -30.469 1 96.06 258 GLU A N 1
ATOM 2031 C CA . GLU A 1 258 ? -22.594 -53.469 -29.641 1 96.06 258 GLU A CA 1
ATOM 2032 C C . GLU A 1 258 ? -21.312 -53.531 -30.469 1 96.06 258 GLU A C 1
ATOM 2034 O O . GLU A 1 258 ? -21.328 -53.969 -31.609 1 96.06 258 GLU A O 1
ATOM 2039 N N . CYS A 1 259 ? -20.25 -53 -29.906 1 96.19 259 CYS A N 1
ATOM 2040 C CA . CYS A 1 259 ? -18.922 -53.062 -30.5 1 96.19 259 CYS A CA 1
ATOM 2041 C C . CYS A 1 259 ? -17.938 -53.781 -29.578 1 96.19 259 CYS A C 1
ATOM 2043 O O . CYS A 1 259 ? -17.859 -53.5 -28.391 1 96.19 259 CYS A O 1
ATOM 2045 N N . PHE A 1 260 ? -17.203 -54.719 -30.156 1 96.38 260 PHE A N 1
ATOM 2046 C CA . PHE A 1 260 ? -16.234 -55.5 -29.422 1 96.38 260 PHE A CA 1
ATOM 2047 C C . PHE A 1 260 ? -14.844 -55.344 -30.031 1 96.38 260 PHE A C 1
ATOM 2049 O O . PHE A 1 260 ? -14.695 -55.281 -31.25 1 96.38 260 PHE A O 1
ATOM 2056 N N . CYS A 1 261 ? -13.844 -55.219 -29.188 1 96.19 261 CYS A N 1
ATOM 2057 C CA . CYS A 1 261 ? -12.453 -55.156 -29.609 1 96.19 261 CYS A CA 1
ATOM 2058 C C . CYS A 1 261 ? -11.656 -56.344 -29.125 1 96.19 261 CYS A C 1
ATOM 2060 O O . CYS A 1 261 ? -11.953 -56.906 -28.062 1 96.19 261 CYS A O 1
ATOM 2062 N N . GLY A 1 262 ? -10.625 -56.719 -29.906 1 94.75 262 GLY A N 1
ATOM 2063 C CA . GLY A 1 262 ? -9.805 -57.844 -29.484 1 94.75 262 GLY A CA 1
ATOM 2064 C C . GLY A 1 262 ? -8.438 -57.844 -30.141 1 94.75 262 GLY A C 1
ATOM 2065 O O . GLY A 1 262 ? -8.219 -57.188 -31.156 1 94.75 262 GLY A O 1
ATOM 2066 N N . ASN A 1 263 ? -7.598 -58.688 -29.578 1 93.75 263 ASN A N 1
ATOM 2067 C CA . ASN A 1 263 ? -6.211 -58.781 -30.031 1 93.75 263 ASN A CA 1
ATOM 2068 C C . ASN A 1 263 ? -5.973 -60 -30.906 1 93.75 263 ASN A C 1
ATOM 2070 O O . ASN A 1 263 ? -5.039 -60.031 -31.719 1 93.75 263 ASN A O 1
ATOM 2074 N N . GLU A 1 264 ? -6.863 -61 -30.812 1 93.25 264 GLU A N 1
ATOM 2075 C CA . GLU A 1 264 ? -6.605 -62.281 -31.469 1 93.25 264 GLU A CA 1
ATOM 2076 C C . GLU A 1 264 ? -7.551 -62.5 -32.656 1 93.25 264 GLU A C 1
ATOM 2078 O O . GLU A 1 264 ? -8.727 -62.125 -32.594 1 93.25 264 GLU A O 1
ATOM 2083 N N . GLU A 1 265 ? -7.008 -63.062 -33.656 1 92.94 265 GLU A N 1
ATOM 2084 C CA . GLU A 1 265 ? -7.828 -63.375 -34.812 1 92.94 265 GLU A CA 1
ATOM 2085 C C . GLU A 1 265 ? -8.859 -64.438 -34.469 1 92.94 265 GLU A C 1
ATOM 2087 O O . GLU A 1 265 ? -8.539 -65.438 -33.812 1 92.94 265 GLU A O 1
ATOM 2092 N N . PRO A 1 266 ? -9.992 -64.188 -34.875 1 93.69 266 PRO A N 1
ATOM 2093 C CA . PRO A 1 266 ? -10.992 -65.25 -34.594 1 93.69 266 PRO A CA 1
ATOM 2094 C C . PRO A 1 266 ? -10.672 -66.562 -35.281 1 93.69 266 PRO A C 1
ATOM 2096 O O . PRO A 1 266 ? -10.18 -66.562 -36.406 1 93.69 266 PRO A O 1
ATOM 2099 N N . PRO A 1 267 ? -11 -67.688 -34.594 1 93.12 267 PRO A N 1
ATOM 2100 C CA . PRO A 1 267 ? -10.734 -69 -35.188 1 93.12 267 PRO A CA 1
ATOM 2101 C C . PRO A 1 267 ? -11.602 -69.312 -36.406 1 93.12 267 PRO A C 1
ATOM 2103 O O . PRO A 1 267 ? -12.781 -68.938 -36.438 1 93.12 267 PRO A O 1
ATOM 2106 N N . SER A 1 268 ? -11.047 -70 -37.375 1 91.88 268 SER A N 1
ATOM 2107 C CA . SER A 1 268 ? -11.75 -70.312 -38.625 1 91.88 268 SER A CA 1
ATOM 2108 C C . SER A 1 268 ? -12.945 -71.188 -38.344 1 91.88 268 SER A C 1
ATOM 2110 O O . SER A 1 268 ? -13.938 -71.188 -39.094 1 91.88 268 SER A O 1
ATOM 2112 N N . ALA A 1 269 ? -12.836 -71.938 -37.281 1 92.88 269 ALA A N 1
ATOM 2113 C CA . ALA A 1 269 ? -13.898 -72.875 -36.938 1 92.88 269 ALA A CA 1
ATOM 2114 C C . ALA A 1 269 ? -15.188 -72.188 -36.562 1 92.88 269 ALA A C 1
ATOM 2116 O O . ALA A 1 269 ? -16.281 -72.75 -36.656 1 92.88 269 ALA A O 1
ATOM 2117 N N . SER A 1 270 ? -15.062 -71 -36.281 1 93.44 270 SER A N 1
ATOM 2118 C CA . SER A 1 270 ? -16.219 -70.25 -35.812 1 93.44 270 SER A CA 1
ATOM 2119 C C . SER A 1 270 ? -16.859 -69.438 -36.969 1 93.44 270 SER A C 1
ATOM 2121 O O . SER A 1 270 ? -17.828 -68.688 -36.75 1 93.44 270 SER A O 1
ATOM 2123 N N . ARG A 1 271 ? -16.328 -69.5 -38.125 1 95.38 271 ARG A N 1
ATOM 2124 C CA . ARG A 1 271 ? -16.844 -68.688 -39.25 1 95.38 271 ARG A CA 1
ATOM 2125 C C . ARG A 1 271 ? -18.234 -69.188 -39.656 1 95.38 271 ARG A C 1
ATOM 2127 O O . ARG A 1 271 ? -18.469 -70.438 -39.688 1 95.38 271 ARG A O 1
ATOM 2134 N N . ARG A 1 272 ? -19.156 -68.312 -39.938 1 95 272 ARG A N 1
ATOM 2135 C CA . ARG A 1 272 ? -20.516 -68.625 -40.406 1 95 272 ARG A CA 1
ATOM 2136 C C . ARG A 1 272 ? -20.797 -67.875 -41.719 1 95 272 ARG A C 1
ATOM 2138 O O . ARG A 1 272 ? -20.031 -67 -42.125 1 95 272 ARG A O 1
ATOM 2145 N N . PRO A 1 273 ? -21.891 -68.375 -42.406 1 93.75 273 PRO A N 1
ATOM 2146 C CA . PRO A 1 273 ? -22.266 -67.625 -43.625 1 93.75 273 PRO A CA 1
ATOM 2147 C C . PRO A 1 273 ? -22.594 -66.125 -43.312 1 93.75 273 PRO A C 1
ATOM 2149 O O . PRO A 1 273 ? -23.203 -65.875 -42.281 1 93.75 273 PRO A O 1
ATOM 2152 N N . ASP A 1 274 ? -22.219 -65.312 -44.188 1 92.69 274 ASP A N 1
ATOM 2153 C CA . ASP A 1 274 ? -22.375 -63.875 -44.031 1 92.69 274 ASP A CA 1
ATOM 2154 C C . ASP A 1 274 ? -23.828 -63.5 -43.719 1 92.69 274 ASP A C 1
ATOM 2156 O O . ASP A 1 274 ? -24.094 -62.5 -43.031 1 92.69 274 ASP A O 1
ATOM 2160 N N . SER A 1 275 ? -24.766 -64.312 -44.219 1 92.06 275 SER A N 1
ATOM 2161 C CA . SER A 1 275 ? -26.203 -64.062 -44.062 1 92.06 275 SER A CA 1
ATOM 2162 C C . SER A 1 275 ? -26.609 -64.188 -42.594 1 92.06 275 SER A C 1
ATOM 2164 O O . SER A 1 275 ? -27.688 -63.75 -42.188 1 92.06 275 SER A O 1
ATOM 2166 N N . SER A 1 276 ? -25.75 -64.875 -41.875 1 94.56 276 SER A N 1
ATOM 2167 C CA . SER A 1 276 ? -26.047 -65.062 -40.469 1 94.56 276 SER A CA 1
ATOM 2168 C C . SER A 1 276 ? -25.984 -63.719 -39.719 1 94.56 276 SER A C 1
ATOM 2170 O O . SER A 1 276 ? -26.594 -63.594 -38.656 1 94.56 276 SER A O 1
ATOM 2172 N N . CYS A 1 277 ? -25.219 -62.781 -40.062 1 96 277 CYS A N 1
ATOM 2173 C CA . CYS A 1 277 ? -25.156 -61.438 -39.531 1 96 277 CYS A CA 1
ATOM 2174 C C . CYS A 1 277 ? -26.125 -60.5 -40.281 1 96 277 CYS A C 1
ATOM 2176 O O . CYS A 1 277 ? -25.734 -59.875 -41.25 1 96 277 CYS A O 1
ATOM 2178 N N . ASN A 1 278 ? -27.344 -60.375 -39.719 1 93.5 278 ASN A N 1
ATOM 2179 C CA . ASN A 1 278 ? -28.391 -59.75 -40.531 1 93.5 278 ASN A CA 1
ATOM 2180 C C . ASN A 1 278 ? -29.031 -58.562 -39.75 1 93.5 278 ASN A C 1
ATOM 2182 O O . ASN A 1 278 ? -30.062 -58.031 -40.188 1 93.5 278 ASN A O 1
ATOM 2186 N N . MET A 1 279 ? -28.453 -58.156 -38.656 1 95.94 279 MET A N 1
ATOM 2187 C CA . MET A 1 279 ? -28.984 -57 -37.938 1 95.94 279 MET A CA 1
ATOM 2188 C C . MET A 1 279 ? -28.438 -55.719 -38.531 1 95.94 279 MET A C 1
ATOM 2190 O O . MET A 1 279 ? -27.281 -55.625 -38.938 1 95.94 279 MET A O 1
ATOM 2194 N N . LYS A 1 280 ? -29.297 -54.656 -38.469 1 94.81 280 LYS A N 1
ATOM 2195 C CA . LYS A 1 280 ? -28.953 -53.375 -39.094 1 94.81 280 LYS A CA 1
ATOM 2196 C C . LYS A 1 280 ? -28.25 -52.469 -38.094 1 94.81 280 LYS A C 1
ATOM 2198 O O . LYS A 1 280 ? -28.562 -52.469 -36.906 1 94.81 280 LYS A O 1
ATOM 2203 N N . CYS A 1 281 ? -27.344 -51.719 -38.594 1 95.19 281 CYS A N 1
ATOM 2204 C CA . CYS A 1 281 ? -26.656 -50.719 -37.781 1 95.19 281 CYS A CA 1
ATOM 2205 C C . CYS A 1 281 ? -27.516 -49.5 -37.5 1 95.19 281 CYS A C 1
ATOM 2207 O O . CYS A 1 281 ? -28.312 -49.125 -38.375 1 95.19 281 CYS A O 1
ATOM 2209 N N . PRO A 1 282 ? -27.391 -48.844 -36.375 1 93.44 282 PRO A N 1
ATOM 2210 C CA . PRO A 1 282 ? -28.188 -47.688 -36.031 1 93.44 282 PRO A CA 1
ATOM 2211 C C . PRO A 1 282 ? -27.875 -46.469 -36.938 1 93.44 282 PRO A C 1
ATOM 2213 O O . PRO A 1 282 ? -28.766 -45.688 -37.25 1 93.44 282 PRO A O 1
ATOM 2216 N N . THR A 1 283 ? -26.656 -46.25 -37.344 1 90.19 283 THR A N 1
ATOM 2217 C CA . THR A 1 283 ? -26.266 -45.094 -38.125 1 90.19 283 THR A CA 1
ATOM 2218 C C . THR A 1 283 ? -26.719 -45.25 -39.594 1 90.19 283 THR A C 1
ATOM 2220 O O . THR A 1 283 ? -27.109 -44.281 -40.219 1 90.19 283 THR A O 1
ATOM 2223 N N . ASP A 1 284 ? -26.547 -46.5 -40.125 1 89.25 284 ASP A N 1
ATOM 2224 C CA . ASP A 1 284 ? -26.906 -46.781 -41.5 1 89.25 284 ASP A CA 1
ATOM 2225 C C . ASP A 1 284 ? -27.562 -48.156 -41.625 1 89.25 284 ASP A C 1
ATOM 2227 O O . ASP A 1 284 ? -26.891 -49.188 -41.531 1 89.25 284 ASP A O 1
ATOM 2231 N N . PRO A 1 285 ? -28.812 -48.188 -42.031 1 88.19 285 PRO A N 1
ATOM 2232 C CA . PRO A 1 285 ? -29.516 -49.469 -42.094 1 88.19 285 PRO A CA 1
ATOM 2233 C C . PRO A 1 285 ? -29.031 -50.344 -43.219 1 88.19 285 PRO A C 1
ATOM 2235 O O . PRO A 1 285 ? -29.328 -51.562 -43.25 1 88.19 285 PRO A O 1
ATOM 2238 N N . ARG A 1 286 ? -28.422 -49.75 -44.219 1 82.56 286 ARG A N 1
ATOM 2239 C CA . ARG A 1 286 ? -27.922 -50.531 -45.375 1 82.56 286 ARG A CA 1
ATOM 2240 C C . ARG A 1 286 ? -26.734 -51.406 -44.969 1 82.56 286 ARG A C 1
ATOM 2242 O O . ARG A 1 286 ? -26.312 -52.281 -45.719 1 82.56 286 ARG A O 1
ATOM 2249 N N . GLU A 1 287 ? -26.078 -51.219 -43.594 1 91.69 287 GLU A N 1
ATOM 2250 C CA . GLU A 1 287 ? -24.922 -51.969 -43.094 1 91.69 287 GLU A CA 1
ATOM 2251 C C . GLU A 1 287 ? -25.359 -52.969 -42.031 1 91.69 287 GLU A C 1
ATOM 2253 O O . GLU A 1 287 ? -26.328 -52.781 -41.312 1 91.69 287 GLU A O 1
ATOM 2258 N N . ALA A 1 288 ? -24.578 -54.094 -42.062 1 93.25 288 ALA A N 1
ATOM 2259 C CA . ALA A 1 288 ? -24.875 -55.125 -41.094 1 93.25 288 ALA A CA 1
ATOM 2260 C C . ALA A 1 288 ? -24.062 -54.938 -39.812 1 93.25 288 ALA A C 1
ATOM 2262 O O . ALA A 1 288 ? -22.859 -54.656 -39.875 1 93.25 288 ALA A O 1
ATOM 2263 N N . CYS A 1 289 ? -24.734 -55.094 -38.719 1 95.81 289 CYS A N 1
ATOM 2264 C CA . CYS A 1 289 ? -24.094 -54.969 -37.406 1 95.81 289 CYS A CA 1
ATOM 2265 C C . CYS A 1 289 ? -24.312 -56.219 -36.562 1 95.81 289 CYS A C 1
ATOM 2267 O O . CYS A 1 289 ? -24.812 -56.125 -35.438 1 95.81 289 CYS A O 1
ATOM 2269 N N . GLY A 1 290 ? -23.859 -57.312 -37.188 1 95.94 290 GLY A N 1
ATOM 2270 C CA . GLY A 1 290 ? -23.891 -58.594 -36.5 1 95.94 290 GLY A CA 1
ATOM 2271 C C . GLY A 1 290 ? -25.281 -59.188 -36.469 1 95.94 290 GLY A C 1
ATOM 2272 O O . GLY A 1 290 ? -26.078 -59 -37.375 1 95.94 290 GLY A O 1
ATOM 2273 N N . GLY A 1 291 ? -25.484 -60.062 -35.531 1 93.62 291 GLY A N 1
ATOM 2274 C CA . GLY A 1 291 ? -26.719 -60.812 -35.344 1 93.62 291 GLY A CA 1
ATOM 2275 C C . GLY A 1 291 ? -26.797 -61.5 -33.969 1 93.62 291 GLY A C 1
ATOM 2276 O O . GLY A 1 291 ? -26.047 -61.156 -33.062 1 93.62 291 GLY A O 1
ATOM 2277 N N . TYR A 1 292 ? -27.828 -62.312 -33.938 1 93.75 292 TYR A N 1
ATOM 2278 C CA . TYR A 1 292 ? -27.984 -63.031 -32.688 1 93.75 292 TYR A CA 1
ATOM 2279 C C . TYR A 1 292 ? -26.844 -64 -32.469 1 93.75 292 TYR A C 1
ATOM 2281 O O . TYR A 1 292 ? -26.797 -65.062 -33.125 1 93.75 292 TYR A O 1
ATOM 2289 N N . PHE A 1 293 ? -25.953 -63.688 -31.625 1 94.5 293 PHE A N 1
ATOM 2290 C CA . PHE A 1 293 ? -24.75 -64.438 -31.297 1 94.5 293 PHE A CA 1
ATOM 2291 C C . PHE A 1 293 ? -23.859 -64.625 -32.5 1 94.5 293 PHE A C 1
ATOM 2293 O O . PHE A 1 293 ? -23.234 -65.688 -32.688 1 94.5 293 PHE A O 1
ATOM 2300 N N . THR A 1 294 ? -23.906 -63.75 -33.406 1 96.25 294 THR A N 1
ATOM 2301 C CA . THR A 1 294 ? -23 -63.656 -34.531 1 96.25 294 THR A CA 1
ATOM 2302 C C . THR A 1 294 ? -22.406 -62.25 -34.656 1 96.25 294 THR A C 1
ATOM 2304 O O . THR A 1 294 ? -23.078 -61.281 -34.406 1 96.25 294 THR A O 1
ATOM 2307 N N . ILE A 1 295 ? -21.141 -62.188 -34.938 1 96.94 295 ILE A N 1
ATOM 2308 C CA . ILE A 1 295 ? -20.375 -60.969 -34.938 1 96.94 295 ILE A CA 1
ATOM 2309 C C . ILE A 1 295 ? -19.672 -60.781 -36.281 1 96.94 295 ILE A C 1
ATOM 2311 O O . ILE A 1 295 ? -19.094 -61.719 -36.812 1 96.94 295 ILE A O 1
ATOM 2315 N N . ASN A 1 296 ? -19.844 -59.594 -36.875 1 96.88 296 ASN A N 1
ATOM 2316 C CA . ASN A 1 296 ? -19 -59.188 -38 1 96.88 296 ASN A CA 1
ATOM 2317 C C . ASN A 1 296 ? -17.641 -58.688 -37.562 1 96.88 296 ASN A C 1
ATOM 2319 O O . ASN A 1 296 ? -17.547 -57.75 -36.781 1 96.88 296 ASN A O 1
ATOM 2323 N N . VAL A 1 297 ? -16.578 -59.312 -38.031 1 97.44 297 VAL A N 1
ATOM 2324 C CA . VAL A 1 297 ? -15.25 -58.969 -37.531 1 97.44 297 VAL A CA 1
ATOM 2325 C C . VAL A 1 297 ? -14.477 -58.25 -38.625 1 97.44 297 VAL A C 1
ATOM 2327 O O . VAL A 1 297 ? -14.555 -58.625 -39.812 1 97.44 297 VAL A O 1
ATOM 2330 N N . TYR A 1 298 ? -13.75 -57.219 -38.25 1 97.56 298 TYR A N 1
ATOM 2331 C CA . TYR A 1 298 ? -12.945 -56.406 -39.156 1 97.56 298 TYR A CA 1
ATOM 2332 C C . TYR A 1 298 ? -11.539 -56.188 -38.594 1 97.56 298 TYR A C 1
ATOM 2334 O O . TYR A 1 298 ? -11.336 -56.25 -37.375 1 97.56 298 TYR A O 1
ATOM 2342 N N . GLU A 1 299 ? -10.586 -55.969 -39.5 1 97.44 299 GLU A N 1
ATOM 2343 C CA . GLU A 1 299 ? -9.258 -55.5 -39.125 1 97.44 299 GLU A CA 1
ATOM 2344 C C . GLU A 1 299 ? -9.234 -54 -38.938 1 97.44 299 GLU A C 1
ATOM 2346 O O . GLU A 1 299 ? -9.867 -53.25 -39.688 1 97.44 299 GLU A O 1
ATOM 2351 N N . THR A 1 300 ? -8.477 -53.531 -37.938 1 96.88 300 THR A N 1
ATOM 2352 C CA . THR A 1 300 ? -8.43 -52.125 -37.656 1 96.88 300 THR A CA 1
ATOM 2353 C C . THR A 1 300 ? -7.277 -51.469 -38.406 1 96.88 300 THR A C 1
ATOM 2355 O O . THR A 1 300 ? -7.23 -50.219 -38.531 1 96.88 300 THR A O 1
ATOM 2358 N N . GLY A 1 301 ? -6.328 -52.25 -38.844 1 94.5 301 GLY A N 1
ATOM 2359 C CA . GLY A 1 301 ? -5.203 -51.719 -39.625 1 94.5 301 GLY A CA 1
ATOM 2360 C C . GLY A 1 301 ? -3.93 -51.625 -38.781 1 94.5 301 GLY A C 1
ATOM 2361 O O . GLY A 1 301 ? -2.879 -51.25 -39.312 1 94.5 301 GLY A O 1
ATOM 2362 N N . ILE A 1 302 ? -3.994 -51.906 -37.531 1 94.69 302 ILE A N 1
ATOM 2363 C CA . ILE A 1 302 ? -2.801 -51.875 -36.688 1 94.69 302 ILE A CA 1
ATOM 2364 C C . ILE A 1 302 ? -2.475 -53.281 -36.188 1 94.69 302 ILE A C 1
ATOM 2366 O O . ILE A 1 302 ? -3.359 -54.125 -36.094 1 94.69 302 ILE A O 1
ATOM 2370 N N . ALA A 1 303 ? -1.229 -53.5 -35.938 1 93.38 303 ALA A N 1
ATOM 2371 C CA . ALA A 1 303 ? -0.789 -54.75 -35.344 1 93.38 303 ALA A CA 1
ATOM 2372 C C . ALA A 1 303 ? -0.828 -54.688 -33.844 1 93.38 303 ALA A C 1
ATOM 2374 O O . ALA A 1 303 ? -0.905 -53.625 -33.25 1 93.38 303 ALA A O 1
ATOM 2375 N N . LYS A 1 304 ? -0.905 -55.906 -33.281 1 90.81 304 LYS A N 1
ATOM 2376 C CA . LYS A 1 304 ? -0.816 -55.938 -31.812 1 90.81 304 LYS A CA 1
ATOM 2377 C C . LYS A 1 304 ? 0.475 -55.312 -31.312 1 90.81 304 LYS A C 1
ATOM 2379 O O . LYS A 1 304 ? 1.562 -55.625 -31.797 1 90.81 304 LYS A O 1
ATOM 2384 N N . PHE A 1 305 ? 0.246 -54.375 -30.438 1 90.56 305 PHE A N 1
ATOM 2385 C CA . PHE A 1 305 ? 1.399 -53.656 -29.922 1 90.56 305 PHE A CA 1
ATOM 2386 C C . PHE A 1 305 ? 2.064 -54.438 -28.781 1 90.56 305 PHE A C 1
ATOM 2388 O O . PHE A 1 305 ? 1.387 -54.906 -27.875 1 90.56 305 PHE A O 1
ATOM 2395 N N . THR A 1 306 ? 3.387 -54.562 -28.844 1 89.88 306 THR A N 1
ATOM 2396 C CA . THR A 1 306 ? 4.191 -55.125 -27.781 1 89.88 306 THR A CA 1
ATOM 2397 C C . THR A 1 306 ? 5.371 -54.219 -27.438 1 89.88 306 THR A C 1
ATOM 2399 O O . THR A 1 306 ? 6.25 -54 -28.281 1 89.88 306 THR A O 1
ATOM 2402 N N . PRO A 1 307 ? 5.387 -53.719 -26.203 1 93.5 307 PRO A N 1
ATOM 2403 C CA . PRO A 1 307 ? 6.547 -52.938 -25.828 1 93.5 307 PRO A CA 1
ATOM 2404 C C . PRO A 1 307 ? 7.859 -53.688 -25.891 1 93.5 307 PRO A C 1
ATOM 2406 O O . PRO A 1 307 ? 7.867 -54.938 -25.75 1 93.5 307 PRO A O 1
ATOM 2409 N N . GLN A 1 308 ? 8.93 -52.938 -26.078 1 94.62 308 GLN A N 1
ATOM 2410 C CA . GLN A 1 308 ? 10.25 -53.562 -26.109 1 94.62 308 GLN A CA 1
ATOM 2411 C C . GLN A 1 308 ? 10.695 -53.969 -24.719 1 94.62 308 GLN A C 1
ATOM 2413 O O . GLN A 1 308 ? 10.422 -53.281 -23.734 1 94.62 308 GLN A O 1
ATOM 2418 N N . VAL A 1 309 ? 11.398 -55.062 -24.672 1 94.62 309 VAL A N 1
ATOM 2419 C CA . VAL A 1 309 ? 12.008 -55.531 -23.438 1 94.62 309 VAL A CA 1
ATOM 2420 C C . VAL A 1 309 ? 13.438 -55 -23.328 1 94.62 309 VAL A C 1
ATOM 2422 O O . VAL A 1 309 ? 14.258 -55.219 -24.219 1 94.62 309 VAL A O 1
ATOM 2425 N N . PRO A 1 310 ? 13.664 -54.312 -22.297 1 94.38 310 PRO A N 1
ATOM 2426 C CA . PRO A 1 310 ? 15.016 -53.75 -22.172 1 94.38 310 PRO A CA 1
ATOM 2427 C C . PRO A 1 310 ? 16.094 -54.844 -22.062 1 94.38 310 PRO A C 1
ATOM 2429 O O . PRO A 1 310 ? 15.883 -55.875 -21.438 1 94.38 310 PRO A O 1
ATOM 2432 N N . ARG A 1 311 ? 17.281 -54.406 -22.578 1 92.06 311 ARG A N 1
ATOM 2433 C CA . ARG A 1 311 ? 18.453 -55.281 -22.453 1 92.06 311 ARG A CA 1
ATOM 2434 C C . ARG A 1 311 ? 19.172 -55.062 -21.125 1 92.06 311 ARG A C 1
ATOM 2436 O O . ARG A 1 311 ? 19.234 -53.938 -20.625 1 92.06 311 ARG A O 1
ATOM 2443 N N . GLU A 1 312 ? 19.75 -56.125 -20.594 1 85.94 312 GLU A N 1
ATOM 2444 C CA . GLU A 1 312 ? 20.406 -56.031 -19.297 1 85.94 312 GLU A CA 1
ATOM 2445 C C . GLU A 1 312 ? 21.875 -55.625 -19.453 1 85.94 312 GLU A C 1
ATOM 2447 O O . GLU A 1 312 ? 22.438 -54.938 -18.609 1 85.94 312 GLU A O 1
ATOM 2452 N N . VAL A 1 313 ? 22.5 -56.156 -20.469 1 85.62 313 VAL A N 1
ATOM 2453 C CA . VAL A 1 313 ? 23.922 -55.906 -20.625 1 85.62 313 VAL A CA 1
ATOM 2454 C C . VAL A 1 313 ? 24.203 -55.312 -22.016 1 85.62 313 VAL A C 1
ATOM 2456 O O . VAL A 1 313 ? 23.594 -55.719 -23 1 85.62 313 VAL A O 1
ATOM 2459 N N . ALA A 1 314 ? 25.062 -54.312 -21.984 1 84 314 ALA A N 1
ATOM 2460 C CA . ALA A 1 314 ? 25.438 -53.656 -23.219 1 84 314 ALA A CA 1
ATOM 2461 C C . ALA A 1 314 ? 26.297 -54.562 -24.094 1 84 314 ALA A C 1
ATOM 2463 O O . ALA A 1 314 ? 27 -55.438 -23.578 1 84 314 ALA A O 1
ATOM 2464 N N . GLU A 1 315 ? 26.109 -54.406 -25.359 1 81.12 315 GLU A N 1
ATOM 2465 C CA . GLU A 1 315 ? 26.984 -55.125 -26.297 1 81.12 315 GLU A CA 1
ATOM 2466 C C . GLU A 1 315 ? 28.422 -54.656 -26.172 1 81.12 315 GLU A C 1
ATOM 2468 O O . GLU A 1 315 ? 28.688 -53.5 -25.812 1 81.12 315 GLU A O 1
ATOM 2473 N N . SER A 1 316 ? 29.359 -55.562 -26.422 1 79.25 316 SER A N 1
ATOM 2474 C CA . SER A 1 316 ? 30.781 -55.312 -26.281 1 79.25 316 SER A CA 1
ATOM 2475 C C . SER A 1 316 ? 31.219 -54.188 -27.234 1 79.25 316 SER A C 1
ATOM 2477 O O . SER A 1 316 ? 30.875 -54.219 -28.422 1 79.25 316 SER A O 1
ATOM 2479 N N . GLY A 1 317 ? 31.812 -53.031 -26.734 1 81.56 317 GLY A N 1
ATOM 2480 C CA . GLY A 1 317 ? 32.406 -52 -27.547 1 81.56 317 GLY A CA 1
ATOM 2481 C C . GLY A 1 317 ? 31.531 -50.75 -27.625 1 81.56 317 GLY A C 1
ATOM 2482 O O . GLY A 1 317 ? 31.953 -49.75 -28.219 1 81.56 317 GLY A O 1
ATOM 2483 N N . GLU A 1 318 ? 30.344 -50.75 -27.078 1 88 318 GLU A N 1
ATOM 2484 C CA . GLU A 1 318 ? 29.484 -49.562 -27.156 1 88 318 GLU A CA 1
ATOM 2485 C C . GLU A 1 318 ? 29.969 -48.469 -26.203 1 88 318 GLU A C 1
ATOM 2487 O O . GLU A 1 318 ? 30.312 -48.75 -25.047 1 88 318 GLU A O 1
ATOM 2492 N N . SER A 1 319 ? 30.062 -47.281 -26.719 1 93.44 319 SER A N 1
ATOM 2493 C CA . SER A 1 319 ? 30.484 -46.156 -25.891 1 93.44 319 SER A CA 1
ATOM 2494 C C . SER A 1 319 ? 29.422 -45.812 -24.875 1 93.44 319 SER A C 1
ATOM 2496 O O . SER A 1 319 ? 28.219 -45.812 -25.172 1 93.44 319 SER A O 1
ATOM 2498 N N . PRO A 1 320 ? 29.812 -45.5 -23.672 1 95.31 320 PRO A N 1
ATOM 2499 C CA . PRO A 1 320 ? 28.844 -45.125 -22.641 1 95.31 320 PRO A CA 1
ATOM 2500 C C . PRO A 1 320 ? 28 -43.906 -23.078 1 95.31 320 PRO A C 1
ATOM 2502 O O . PRO A 1 320 ? 28.516 -42.969 -23.688 1 95.31 320 PRO A O 1
ATOM 2505 N N . VAL A 1 321 ? 26.75 -43.969 -22.766 1 97.62 321 VAL A N 1
ATOM 2506 C CA . VAL A 1 321 ? 25.828 -42.906 -23.156 1 97.62 321 VAL A CA 1
ATOM 2507 C C . VAL A 1 321 ? 26.062 -41.688 -22.297 1 97.62 321 VAL A C 1
ATOM 2509 O O . VAL A 1 321 ? 26.625 -41.781 -21.203 1 97.62 321 VAL A O 1
ATOM 2512 N N . ARG A 1 322 ? 25.688 -40.531 -22.781 1 98.31 322 ARG A N 1
ATOM 2513 C CA . ARG A 1 322 ? 25.641 -39.281 -22.062 1 98.31 322 ARG A CA 1
ATOM 2514 C C . ARG A 1 322 ? 24.203 -38.812 -21.859 1 98.31 322 ARG A C 1
ATOM 2516 O O . ARG A 1 322 ? 23.359 -38.969 -22.766 1 98.31 322 ARG A O 1
ATOM 2523 N N . ILE A 1 323 ? 23.953 -38.281 -20.703 1 98.75 323 ILE A N 1
ATOM 2524 C CA . ILE A 1 323 ? 22.578 -38 -20.312 1 98.75 323 ILE A CA 1
ATOM 2525 C C . ILE A 1 323 ? 22.406 -36.469 -20.141 1 98.75 323 ILE A C 1
ATOM 2527 O O . ILE A 1 323 ? 23.297 -35.812 -19.594 1 98.75 323 ILE A O 1
ATOM 2531 N N . ALA A 1 324 ? 21.359 -35.906 -20.688 1 98.81 324 ALA A N 1
ATOM 2532 C CA . ALA A 1 324 ? 20.906 -34.531 -20.344 1 98.81 324 ALA A CA 1
ATOM 2533 C C . ALA A 1 324 ? 19.797 -34.594 -19.312 1 98.81 324 ALA A C 1
ATOM 2535 O O . ALA A 1 324 ? 18.672 -35.031 -19.609 1 98.81 324 ALA A O 1
ATOM 2536 N N . PHE A 1 325 ? 20.109 -34.156 -18.125 1 98.81 325 PHE A N 1
ATOM 2537 C CA . PHE A 1 325 ? 19.078 -34.031 -17.109 1 98.81 325 PHE A CA 1
ATOM 2538 C C . PHE A 1 325 ? 18.312 -32.719 -17.281 1 98.81 325 PHE A C 1
ATOM 2540 O O . PHE A 1 325 ? 18.891 -31.625 -17.125 1 98.81 325 PHE A O 1
ATOM 2547 N N . LEU A 1 326 ? 17.078 -32.812 -17.609 1 98.75 326 LEU A N 1
ATOM 2548 C CA . LEU A 1 326 ? 16.188 -31.641 -17.672 1 98.75 326 LEU A CA 1
ATOM 2549 C C . LEU A 1 326 ? 15.477 -31.438 -16.328 1 98.75 326 LEU A C 1
ATOM 2551 O O . LEU A 1 326 ? 14.438 -32.031 -16.078 1 98.75 326 LEU A O 1
ATOM 2555 N N . LEU A 1 327 ? 15.969 -30.5 -15.531 1 98.69 327 LEU A N 1
ATOM 2556 C CA . LEU A 1 327 ? 15.383 -30.234 -14.227 1 98.69 327 LEU A CA 1
ATOM 2557 C C . LEU A 1 327 ? 14.281 -29.172 -14.344 1 98.69 327 LEU A C 1
ATOM 2559 O O . LEU A 1 327 ? 14.539 -28.047 -14.773 1 98.69 327 LEU A O 1
ATOM 2563 N N . THR A 1 328 ? 13.094 -29.547 -14.086 1 98.06 328 THR A N 1
ATOM 2564 C CA . THR A 1 328 ? 11.953 -28.641 -14.016 1 98.06 328 THR A CA 1
ATOM 2565 C C . THR A 1 328 ? 11.633 -28.281 -12.57 1 98.06 328 THR A C 1
ATOM 2567 O O . THR A 1 328 ? 10.969 -29.047 -11.875 1 98.06 328 THR A O 1
ATOM 2570 N N . LEU A 1 329 ? 12 -27.047 -12.164 1 98.38 329 LEU A N 1
ATOM 2571 C CA . LEU A 1 329 ? 12.062 -26.734 -10.734 1 98.38 329 LEU A CA 1
ATOM 2572 C C . LEU A 1 329 ? 11.023 -25.688 -10.359 1 98.38 329 LEU A C 1
ATOM 2574 O O . LEU A 1 329 ? 10.711 -24.797 -11.156 1 98.38 329 LEU A O 1
ATOM 2578 N N . ASN A 1 330 ? 10.484 -25.828 -9.234 1 96.69 330 ASN A N 1
ATOM 2579 C CA . ASN A 1 330 ? 9.57 -24.891 -8.586 1 96.69 330 ASN A CA 1
ATOM 2580 C C . ASN A 1 330 ? 9.883 -24.75 -7.098 1 96.69 330 ASN A C 1
ATOM 2582 O O . ASN A 1 330 ? 10.555 -25.594 -6.512 1 96.69 330 ASN A O 1
ATOM 2586 N N . GLY A 1 331 ? 9.484 -23.594 -6.551 1 96.12 331 GLY A N 1
ATOM 2587 C CA . GLY A 1 331 ? 9.617 -23.391 -5.117 1 96.12 331 GLY A CA 1
ATOM 2588 C C . GLY A 1 331 ? 10.922 -22.719 -4.727 1 96.12 331 GLY A C 1
ATOM 2589 O O . GLY A 1 331 ? 11.5 -21.969 -5.508 1 96.12 331 GLY A O 1
ATOM 2590 N N . ARG A 1 332 ? 11.352 -23 -3.447 1 97.19 332 ARG A N 1
ATOM 2591 C CA . ARG A 1 332 ? 12.484 -22.266 -2.889 1 97.19 332 ARG A CA 1
ATOM 2592 C C . ARG A 1 332 ? 13.492 -23.234 -2.254 1 97.19 332 ARG A C 1
ATOM 2594 O O . ARG A 1 332 ? 14.367 -22.812 -1.5 1 97.19 332 ARG A O 1
ATOM 2601 N N . ALA A 1 333 ? 13.406 -24.484 -2.543 1 98 333 ALA A N 1
ATOM 2602 C CA . ALA A 1 333 ? 14.227 -25.484 -1.877 1 98 333 ALA A CA 1
ATOM 2603 C C . ALA A 1 333 ? 15.633 -25.531 -2.482 1 98 333 ALA A C 1
ATOM 2605 O O . ALA A 1 333 ? 16.062 -26.578 -2.971 1 98 333 ALA A O 1
ATOM 2606 N N . LEU A 1 334 ? 16.359 -24.5 -2.33 1 98.25 334 LEU A N 1
ATOM 2607 C CA . LEU A 1 334 ? 17.688 -24.328 -2.928 1 98.25 334 LEU A CA 1
ATOM 2608 C C . LEU A 1 334 ? 18.625 -25.438 -2.484 1 98.25 334 LEU A C 1
ATOM 2610 O O . LEU A 1 334 ? 19.297 -26.062 -3.314 1 98.25 334 LEU A O 1
ATOM 2614 N N . ARG A 1 335 ? 18.703 -25.719 -1.231 1 98 335 ARG A N 1
ATOM 2615 C CA . ARG A 1 335 ? 19.656 -26.672 -0.689 1 98 335 ARG A CA 1
ATOM 2616 C C . ARG A 1 335 ? 19.344 -28.094 -1.158 1 98 335 ARG A C 1
ATOM 2618 O O . ARG A 1 335 ? 20.25 -28.891 -1.414 1 98 335 ARG A O 1
ATOM 2625 N N . GLN A 1 336 ? 18.062 -28.375 -1.271 1 98 336 GLN A N 1
ATOM 2626 C CA . GLN A 1 336 ? 17.672 -29.672 -1.816 1 98 336 GLN A CA 1
ATOM 2627 C C . GLN A 1 336 ? 18.062 -29.797 -3.283 1 98 336 GLN A C 1
ATOM 2629 O O . GLN A 1 336 ? 18.531 -30.859 -3.717 1 98 336 GLN A O 1
ATOM 2634 N N . VAL A 1 337 ? 17.859 -28.781 -4.062 1 98.5 337 VAL A N 1
ATOM 2635 C CA . VAL A 1 337 ? 18.188 -28.797 -5.48 1 98.5 337 VAL A CA 1
ATOM 2636 C C . VAL A 1 337 ? 19.703 -28.953 -5.652 1 98.5 337 VAL A C 1
ATOM 2638 O O . VAL A 1 337 ? 20.156 -29.734 -6.496 1 98.5 337 VAL A O 1
ATOM 2641 N N . ARG A 1 338 ? 20.5 -28.266 -4.852 1 97.81 338 ARG A N 1
ATOM 2642 C CA . ARG A 1 338 ? 21.953 -28.406 -4.906 1 97.81 338 ARG A CA 1
ATOM 2643 C C . ARG A 1 338 ? 22.391 -29.828 -4.555 1 97.81 338 ARG A C 1
ATOM 2645 O O . ARG A 1 338 ? 23.281 -30.375 -5.191 1 97.81 338 ARG A O 1
ATOM 2652 N N . ARG A 1 339 ? 21.766 -30.328 -3.572 1 97 339 ARG A N 1
ATOM 2653 C CA . ARG A 1 339 ? 22.047 -31.703 -3.17 1 97 339 ARG A CA 1
ATOM 2654 C C . ARG A 1 339 ? 21.734 -32.688 -4.297 1 97 339 ARG A C 1
ATOM 2656 O O . ARG A 1 339 ? 22.516 -33.594 -4.551 1 97 339 ARG A O 1
ATOM 2663 N N . LEU A 1 340 ? 20.609 -32.5 -4.969 1 98 340 LEU A N 1
ATOM 2664 C CA . LEU A 1 340 ? 20.219 -33.312 -6.109 1 98 340 LEU A CA 1
ATOM 2665 C C . LEU A 1 340 ? 21.25 -33.219 -7.23 1 98 340 LEU A C 1
ATOM 2667 O O . LEU A 1 340 ? 21.672 -34.219 -7.781 1 98 340 LEU A O 1
ATOM 2671 N N . ILE A 1 341 ? 21.641 -32 -7.566 1 97.62 341 ILE A N 1
ATOM 2672 C CA . ILE A 1 341 ? 22.625 -31.812 -8.625 1 97.62 341 ILE A CA 1
ATOM 2673 C C . ILE A 1 341 ? 23.938 -32.469 -8.242 1 97.62 341 ILE A C 1
ATOM 2675 O O . ILE A 1 341 ? 24.562 -33.125 -9.078 1 97.62 341 ILE A O 1
ATOM 2679 N N . LYS A 1 342 ? 24.297 -32.375 -7.02 1 95.69 342 LYS A N 1
ATOM 2680 C CA . LYS A 1 342 ? 25.547 -32.938 -6.531 1 95.69 342 LYS A CA 1
ATOM 2681 C C . LYS A 1 342 ? 25.547 -34.469 -6.699 1 95.69 342 LYS A C 1
ATOM 2683 O O . LYS A 1 342 ? 26.547 -35.031 -7.145 1 95.69 342 LYS A O 1
ATOM 2688 N N . VAL A 1 343 ? 24.469 -35.094 -6.391 1 95.56 343 VAL A N 1
ATOM 2689 C CA . VAL A 1 343 ? 24.406 -36.562 -6.418 1 95.56 343 VAL A CA 1
ATOM 2690 C C . VAL A 1 343 ? 24.328 -37.031 -7.863 1 95.56 343 VAL A C 1
ATOM 2692 O O . VAL A 1 343 ? 24.844 -38.094 -8.195 1 95.56 343 VAL A O 1
ATOM 2695 N N . LEU A 1 344 ? 23.75 -36.25 -8.742 1 97 344 LEU A N 1
ATOM 2696 C CA . LEU A 1 344 ? 23.562 -36.656 -10.141 1 97 344 LEU A CA 1
ATOM 2697 C C . LEU A 1 344 ? 24.797 -36.281 -10.977 1 97 344 LEU A C 1
ATOM 2699 O O . LEU A 1 344 ? 25 -36.844 -12.047 1 97 344 LEU A O 1
ATOM 2703 N N . PHE A 1 345 ? 25.625 -35.469 -10.508 1 96.88 345 PHE A N 1
ATOM 2704 C CA . PHE A 1 345 ? 26.609 -34.781 -11.344 1 96.88 345 PHE A CA 1
ATOM 2705 C C . PHE A 1 345 ? 27.672 -35.75 -11.844 1 96.88 345 PHE A C 1
ATOM 2707 O O . PHE A 1 345 ? 28.172 -36.562 -11.086 1 96.88 345 PHE A O 1
ATOM 2714 N N . HIS A 1 346 ? 28.031 -35.656 -13.055 1 96.75 346 HIS A N 1
ATOM 2715 C CA . HIS A 1 346 ? 29.203 -36.219 -13.734 1 96.75 346 HIS A CA 1
ATOM 2716 C C . HIS A 1 346 ? 29.656 -35.312 -14.875 1 96.75 346 HIS A C 1
ATOM 2718 O O . HIS A 1 346 ? 28.828 -34.719 -15.57 1 96.75 346 HIS A O 1
ATOM 2724 N N . ARG A 1 347 ? 30.844 -35.281 -15.086 1 95.62 347 ARG A N 1
ATOM 2725 C CA . ARG A 1 347 ? 31.406 -34.344 -16.078 1 95.62 347 ARG A CA 1
ATOM 2726 C C . ARG A 1 347 ? 30.906 -34.688 -17.469 1 95.62 347 ARG A C 1
ATOM 2728 O O . ARG A 1 347 ? 30.891 -33.844 -18.359 1 95.62 347 ARG A O 1
ATOM 2735 N N . ASP A 1 348 ? 30.453 -35.938 -17.688 1 96.44 348 ASP A N 1
ATOM 2736 C CA . ASP A 1 348 ? 30.047 -36.375 -19.016 1 96.44 348 ASP A CA 1
ATOM 2737 C C . ASP A 1 348 ? 28.562 -36.094 -19.25 1 96.44 348 ASP A C 1
ATOM 2739 O O . ASP A 1 348 ? 28.047 -36.312 -20.359 1 96.44 348 ASP A O 1
ATOM 2743 N N . HIS A 1 349 ? 27.844 -35.719 -18.281 1 98.19 349 HIS A N 1
ATOM 2744 C CA . HIS A 1 349 ? 26.422 -35.438 -18.406 1 98.19 349 HIS A CA 1
ATOM 2745 C C . HIS A 1 349 ? 26.156 -33.938 -18.5 1 98.19 349 HIS A C 1
ATOM 2747 O O . HIS A 1 349 ? 27.094 -33.156 -18.406 1 98.19 349 HIS A O 1
ATOM 2753 N N . PHE A 1 350 ? 24.938 -33.625 -18.781 1 98.5 350 PHE A N 1
ATOM 2754 C CA . PHE A 1 350 ? 24.516 -32.219 -18.953 1 98.5 350 PHE A CA 1
ATOM 2755 C C . PHE A 1 350 ? 23.297 -31.922 -18.094 1 98.5 350 PHE A C 1
ATOM 2757 O O . PHE A 1 350 ? 22.469 -32.812 -17.844 1 98.5 350 PHE A O 1
ATOM 2764 N N . PHE A 1 351 ? 23.25 -30.672 -17.609 1 98.56 351 PHE A N 1
ATOM 2765 C CA . PHE A 1 351 ? 22.125 -30.219 -16.781 1 98.56 351 PHE A CA 1
ATOM 2766 C C . PHE A 1 351 ? 21.453 -29 -17.406 1 98.56 351 PHE A C 1
ATOM 2768 O O . PHE A 1 351 ? 22.062 -27.922 -17.469 1 98.56 351 PHE A O 1
ATOM 2775 N N . TYR A 1 352 ? 20.328 -29.172 -17.938 1 98.56 352 TYR A N 1
ATOM 2776 C CA . TYR A 1 352 ? 19.484 -28.078 -18.391 1 98.56 352 TYR A CA 1
ATOM 2777 C C . TYR A 1 352 ? 18.375 -27.797 -17.391 1 98.56 352 TYR A C 1
ATOM 2779 O O . TYR A 1 352 ? 17.484 -28.641 -17.172 1 98.56 352 TYR A O 1
ATOM 2787 N N . ILE A 1 353 ? 18.359 -26.578 -16.812 1 98.75 353 ILE A N 1
ATOM 2788 C CA . ILE A 1 353 ? 17.531 -26.312 -15.633 1 98.75 353 ILE A CA 1
ATOM 2789 C C . ILE A 1 353 ? 16.484 -25.266 -15.969 1 98.75 353 ILE A C 1
ATOM 2791 O O . ILE A 1 353 ? 16.828 -24.109 -16.281 1 98.75 353 ILE A O 1
ATOM 2795 N N . HIS A 1 354 ? 15.242 -25.578 -15.961 1 98.62 354 HIS A N 1
ATOM 2796 C CA . HIS A 1 354 ? 14.125 -24.641 -16.047 1 98.62 354 HIS A CA 1
ATOM 2797 C C . HIS A 1 354 ? 13.547 -24.344 -14.664 1 98.62 354 HIS A C 1
ATOM 2799 O O . HIS A 1 354 ? 13.047 -25.25 -13.984 1 98.62 354 HIS A O 1
ATOM 2805 N N . VAL A 1 355 ? 13.617 -23.109 -14.227 1 98.44 355 VAL A N 1
ATOM 2806 C CA . VAL A 1 355 ? 12.984 -22.656 -12.992 1 98.44 355 VAL A CA 1
ATOM 2807 C C . VAL A 1 355 ? 11.703 -21.891 -13.312 1 98.44 355 VAL A C 1
ATOM 2809 O O . VAL A 1 355 ? 11.711 -21 -14.164 1 98.44 355 VAL A O 1
ATOM 2812 N N . ASP A 1 356 ? 10.656 -22.234 -12.695 1 97.69 356 ASP A N 1
ATOM 2813 C CA . ASP A 1 356 ? 9.391 -21.531 -12.898 1 97.69 356 ASP A CA 1
ATOM 2814 C C . ASP A 1 356 ? 9.602 -20.016 -12.898 1 97.69 356 ASP A C 1
ATOM 2816 O O . ASP A 1 356 ? 10.367 -19.484 -12.094 1 97.69 356 ASP A O 1
ATOM 2820 N N . ALA A 1 357 ? 8.906 -19.359 -13.766 1 96.94 357 ALA A N 1
ATOM 2821 C CA . ALA A 1 357 ? 9.133 -17.938 -14.008 1 96.94 357 ALA A CA 1
ATOM 2822 C C . ALA A 1 357 ? 8.805 -17.109 -12.773 1 96.94 357 ALA A C 1
ATOM 2824 O O . ALA A 1 357 ? 9.32 -16 -12.609 1 96.94 357 ALA A O 1
ATOM 2825 N N . ARG A 1 358 ? 8.117 -17.562 -11.898 1 93.38 358 ARG A N 1
ATOM 2826 C CA . ARG A 1 358 ? 7.695 -16.828 -10.703 1 93.38 358 ARG A CA 1
ATOM 2827 C C . ARG A 1 358 ? 8.703 -17 -9.57 1 93.38 358 ARG A C 1
ATOM 2829 O O . ARG A 1 358 ? 8.633 -16.297 -8.562 1 93.38 358 ARG A O 1
ATOM 2836 N N . GLN A 1 359 ? 9.562 -17.938 -9.688 1 97.31 359 GLN A N 1
ATOM 2837 C CA . GLN A 1 359 ? 10.484 -18.266 -8.609 1 97.31 359 GLN A CA 1
ATOM 2838 C C . GLN A 1 359 ? 11.828 -17.562 -8.797 1 97.31 359 GLN A C 1
ATOM 2840 O O . GLN A 1 359 ? 12.852 -18.219 -9 1 97.31 359 GLN A O 1
ATOM 2845 N N . ASP A 1 360 ? 11.82 -16.328 -8.508 1 95.31 360 ASP A N 1
ATOM 2846 C CA . ASP A 1 360 ? 12.984 -15.469 -8.727 1 95.31 360 ASP A CA 1
ATOM 2847 C C . ASP A 1 360 ? 14.141 -15.867 -7.809 1 95.31 360 ASP A C 1
ATOM 2849 O O . ASP A 1 360 ? 15.297 -15.883 -8.234 1 95.31 360 ASP A O 1
ATOM 2853 N N . TYR A 1 361 ? 13.859 -16.156 -6.602 1 97.44 361 TYR A N 1
ATOM 2854 C CA . TYR A 1 361 ? 14.891 -16.516 -5.637 1 97.44 361 TYR A CA 1
ATOM 2855 C C . TYR A 1 361 ? 15.703 -17.703 -6.129 1 97.44 361 TYR A C 1
ATOM 2857 O O . TYR A 1 361 ? 16.938 -17.641 -6.188 1 97.44 361 TYR A O 1
ATOM 2865 N N . LEU A 1 362 ? 14.977 -18.797 -6.449 1 98.31 362 LEU A N 1
ATOM 2866 C CA . LEU A 1 362 ? 15.648 -20.016 -6.871 1 98.31 362 LEU A CA 1
ATOM 2867 C C . LEU A 1 362 ? 16.438 -19.781 -8.156 1 98.31 362 LEU A C 1
ATOM 2869 O O . LEU A 1 362 ? 17.578 -20.266 -8.289 1 98.31 362 LEU A O 1
ATOM 2873 N N . TYR A 1 363 ? 15.852 -19.094 -9.094 1 98.38 363 TYR A N 1
ATOM 2874 C CA . TYR A 1 363 ? 16.531 -18.781 -10.344 1 98.38 363 TYR A CA 1
ATOM 2875 C C . TYR A 1 363 ? 17.828 -18.016 -10.102 1 98.38 363 TYR A C 1
ATOM 2877 O O . TYR A 1 363 ? 18.875 -18.391 -10.602 1 98.38 363 TYR A O 1
ATOM 2885 N N . ARG A 1 364 ? 17.719 -16.938 -9.266 1 97.38 364 ARG A N 1
ATOM 2886 C CA . ARG A 1 364 ? 18.875 -16.094 -8.984 1 97.38 364 ARG A CA 1
ATOM 2887 C C . ARG A 1 364 ? 19.969 -16.891 -8.297 1 97.38 364 ARG A C 1
ATOM 2889 O O . ARG A 1 364 ? 21.141 -16.781 -8.656 1 97.38 364 ARG A O 1
ATOM 2896 N N . GLU A 1 365 ? 19.594 -17.703 -7.379 1 97.5 365 GLU A N 1
ATOM 2897 C CA . GLU A 1 365 ? 20.578 -18.438 -6.578 1 97.5 365 GLU A CA 1
ATOM 2898 C C . GLU A 1 365 ? 21.25 -19.547 -7.395 1 97.5 365 GLU A C 1
ATOM 2900 O O . GLU A 1 365 ? 22.391 -19.891 -7.145 1 97.5 365 GLU A O 1
ATOM 2905 N N . LEU A 1 366 ? 20.547 -20.125 -8.375 1 98.19 366 LEU A N 1
ATOM 2906 C CA . LEU A 1 366 ? 21.094 -21.234 -9.164 1 98.19 366 LEU A CA 1
ATOM 2907 C C . LEU A 1 366 ? 21.875 -20.703 -10.367 1 98.19 366 LEU A C 1
ATOM 2909 O O . LEU A 1 366 ? 22.703 -21.422 -10.945 1 98.19 366 LEU A O 1
ATOM 2913 N N . LEU A 1 367 ? 21.531 -19.5 -10.766 1 97.56 367 LEU A N 1
ATOM 2914 C CA . LEU A 1 367 ? 22.172 -18.922 -11.945 1 97.56 367 LEU A CA 1
ATOM 2915 C C . LEU A 1 367 ? 23.688 -18.891 -11.781 1 97.56 367 LEU A C 1
ATOM 2917 O O . LEU A 1 367 ? 24.422 -19.031 -12.766 1 97.56 367 LEU A O 1
ATOM 2921 N N . VAL A 1 368 ? 24.25 -18.859 -10.594 1 95.75 368 VAL A N 1
ATOM 2922 C CA . VAL A 1 368 ? 25.672 -18.734 -10.297 1 95.75 368 VAL A CA 1
ATOM 2923 C C . VAL A 1 368 ? 26.406 -20.016 -10.703 1 95.75 368 VAL A C 1
ATOM 2925 O O . VAL A 1 368 ? 27.609 -19.984 -10.977 1 95.75 368 VAL A O 1
ATOM 2928 N N . LEU A 1 369 ? 25.703 -21.141 -10.781 1 96.44 369 LEU A N 1
ATOM 2929 C CA . LEU A 1 369 ? 26.312 -22.438 -11.094 1 96.44 369 LEU A CA 1
ATOM 2930 C C . LEU A 1 369 ? 26.891 -22.438 -12.508 1 96.44 369 LEU A C 1
ATOM 2932 O O . LEU A 1 369 ? 27.812 -23.188 -12.805 1 96.44 369 LEU A O 1
ATOM 2936 N N . GLU A 1 370 ? 26.344 -21.625 -13.43 1 96.06 370 GLU A N 1
ATOM 2937 C CA . GLU A 1 370 ? 26.797 -21.562 -14.812 1 96.06 370 GLU A CA 1
ATOM 2938 C C . GLU A 1 370 ? 28.25 -21.109 -14.883 1 96.06 370 GLU A C 1
ATOM 2940 O O . GLU A 1 370 ? 28.969 -21.422 -15.844 1 96.06 370 GLU A O 1
ATOM 2945 N N . ARG A 1 371 ? 28.672 -20.406 -13.898 1 94 371 ARG A N 1
ATOM 2946 C CA . ARG A 1 371 ? 30.031 -19.875 -13.883 1 94 371 ARG A CA 1
ATOM 2947 C C . ARG A 1 371 ? 31.031 -20.984 -13.555 1 94 371 ARG A C 1
ATOM 2949 O O . ARG A 1 371 ? 32.156 -21 -14.102 1 94 371 ARG A O 1
ATOM 2956 N N . SER A 1 372 ? 30.641 -21.891 -12.727 1 91.44 372 SER A N 1
ATOM 2957 C CA . SER A 1 372 ? 31.578 -22.875 -12.211 1 91.44 372 SER A CA 1
ATOM 2958 C C . SER A 1 372 ? 31.422 -24.219 -12.93 1 91.44 372 SER A C 1
ATOM 2960 O O . SER A 1 372 ? 32.344 -25.016 -12.945 1 91.44 372 SER A O 1
ATOM 2962 N N . LEU A 1 373 ? 30.344 -24.516 -13.477 1 94.75 373 LEU A N 1
ATOM 2963 C CA . LEU A 1 373 ? 30.062 -25.781 -14.125 1 94.75 373 LEU A CA 1
ATOM 2964 C C . LEU A 1 373 ? 29.688 -25.594 -15.586 1 94.75 373 LEU A C 1
ATOM 2966 O O . LEU A 1 373 ? 28.531 -25.297 -15.891 1 94.75 373 LEU A O 1
ATOM 2970 N N . PRO A 1 374 ? 30.5 -25.859 -16.469 1 93.38 374 PRO A N 1
ATOM 2971 C CA . PRO A 1 374 ? 30.266 -25.578 -17.875 1 93.38 374 PRO A CA 1
ATOM 2972 C C . PRO A 1 374 ? 29.141 -26.422 -18.469 1 93.38 374 PRO A C 1
ATOM 2974 O O . PRO A 1 374 ? 28.578 -26.078 -19.516 1 93.38 374 PRO A O 1
ATOM 2977 N N . ASN A 1 375 ? 28.844 -27.609 -17.875 1 97.06 375 ASN A N 1
ATOM 2978 C CA . ASN A 1 375 ? 27.797 -28.484 -18.406 1 97.06 375 ASN A CA 1
ATOM 2979 C C . ASN A 1 375 ? 26.453 -28.188 -17.734 1 97.06 375 ASN A C 1
ATOM 2981 O O . ASN A 1 375 ? 25.562 -29.047 -17.719 1 97.06 375 ASN A O 1
ATOM 2985 N N . VAL A 1 376 ? 26.297 -26.984 -17.094 1 97.69 376 VAL A N 1
ATOM 2986 C CA . VAL A 1 376 ? 25.047 -26.547 -16.5 1 97.69 376 VAL A CA 1
ATOM 2987 C C . VAL A 1 376 ? 24.547 -25.281 -17.219 1 97.69 376 VAL A C 1
ATOM 2989 O O . VAL A 1 376 ? 25.328 -24.359 -17.453 1 97.69 376 VAL A O 1
ATOM 2992 N N . ARG A 1 377 ? 23.328 -25.297 -17.609 1 98.12 377 ARG A N 1
ATOM 2993 C CA . ARG A 1 377 ? 22.703 -24.141 -18.234 1 98.12 377 ARG A CA 1
ATOM 2994 C C . ARG A 1 377 ? 21.281 -23.938 -17.719 1 98.12 377 ARG A C 1
ATOM 2996 O O . ARG A 1 377 ? 20.531 -24.906 -17.562 1 98.12 377 ARG A O 1
ATOM 3003 N N . LEU A 1 378 ? 20.938 -22.734 -17.344 1 98.38 378 LEU A N 1
ATOM 3004 C CA . LEU A 1 378 ? 19.562 -22.406 -16.938 1 98.38 378 LEU A CA 1
ATOM 3005 C C . LEU A 1 378 ? 18.797 -21.781 -18.078 1 98.38 378 LEU A C 1
ATOM 3007 O O . LEU A 1 378 ? 19.328 -20.953 -18.828 1 98.38 378 LEU A O 1
ATOM 3011 N N . ALA A 1 379 ? 17.562 -22.188 -18.203 1 98.06 379 ALA A N 1
ATOM 3012 C CA . ALA A 1 379 ? 16.688 -21.625 -19.219 1 98.06 379 ALA A CA 1
ATOM 3013 C C . ALA A 1 379 ? 16.469 -20.141 -19 1 98.06 379 ALA A C 1
ATOM 3015 O O . ALA A 1 379 ? 16.203 -19.688 -17.891 1 98.06 379 ALA A O 1
ATOM 3016 N N . ARG A 1 380 ? 16.609 -19.406 -20.078 1 96.31 380 ARG A N 1
ATOM 3017 C CA . ARG A 1 380 ? 16.328 -17.984 -20.016 1 96.31 380 ARG A CA 1
ATOM 3018 C C . ARG A 1 380 ? 14.859 -17.703 -20.297 1 96.31 380 ARG A C 1
ATOM 3020 O O . ARG A 1 380 ? 14.273 -16.797 -19.688 1 96.31 380 ARG A O 1
ATOM 3027 N N . HIS A 1 381 ? 14.297 -18.453 -21.188 1 94.5 381 HIS A N 1
ATOM 3028 C CA . HIS A 1 381 ? 12.852 -18.422 -21.375 1 94.5 381 HIS A CA 1
ATOM 3029 C C . HIS A 1 381 ? 12.148 -19.344 -20.375 1 94.5 381 HIS A C 1
ATOM 3031 O O . HIS A 1 381 ? 12.242 -20.562 -20.484 1 94.5 381 HIS A O 1
ATOM 3037 N N . ARG A 1 382 ? 11.5 -18.719 -19.484 1 96.69 382 ARG A N 1
ATOM 3038 C CA . ARG A 1 382 ? 10.898 -19.469 -18.391 1 96.69 382 ARG A CA 1
ATOM 3039 C C . ARG A 1 382 ? 9.375 -19.422 -18.453 1 96.69 382 ARG A C 1
ATOM 3041 O O . ARG A 1 382 ? 8.805 -18.422 -18.891 1 96.69 382 ARG A O 1
ATOM 3048 N N . TYR A 1 383 ? 8.734 -20.453 -18.094 1 96.38 383 TYR A N 1
ATOM 3049 C CA . TYR A 1 383 ? 7.285 -20.578 -18.062 1 96.38 383 TYR A CA 1
ATOM 3050 C C . TYR A 1 383 ? 6.762 -20.578 -16.625 1 96.38 383 TYR A C 1
ATOM 3052 O O . TYR A 1 383 ? 7.449 -21.016 -15.711 1 96.38 383 TYR A O 1
ATOM 3060 N N . ALA A 1 384 ? 5.617 -19.969 -16.469 1 94.5 384 ALA A N 1
ATOM 3061 C CA . ALA A 1 384 ? 4.875 -20.094 -15.219 1 94.5 384 ALA A CA 1
ATOM 3062 C C . ALA A 1 384 ? 3.875 -21.25 -15.289 1 94.5 384 ALA A C 1
ATOM 3064 O O . ALA A 1 384 ? 2.686 -21.031 -15.531 1 94.5 384 ALA A O 1
ATOM 3065 N N . THR A 1 385 ? 4.348 -22.391 -15.016 1 93.44 385 THR A N 1
ATOM 3066 C CA . THR A 1 385 ? 3.51 -23.578 -15.188 1 93.44 385 THR A CA 1
ATOM 3067 C C . THR A 1 385 ? 2.633 -23.797 -13.961 1 93.44 385 THR A C 1
ATOM 3069 O O . THR A 1 385 ? 2.965 -23.344 -12.859 1 93.44 385 THR A O 1
ATOM 3072 N N . ILE A 1 386 ? 1.481 -24.422 -14.125 1 91.69 386 ILE A N 1
ATOM 3073 C CA . ILE A 1 386 ? 0.59 -24.766 -13.023 1 91.69 386 ILE A CA 1
ATOM 3074 C C . ILE A 1 386 ? 0.334 -26.266 -13.023 1 91.69 386 ILE A C 1
ATOM 3076 O O . ILE A 1 386 ? 0.544 -26.938 -14.031 1 91.69 386 ILE A O 1
ATOM 3080 N N . TRP A 1 387 ? -0.067 -26.719 -11.914 1 86.81 387 TRP A N 1
ATOM 3081 C CA . TRP A 1 387 ? -0.385 -28.141 -11.82 1 86.81 387 TRP A CA 1
ATOM 3082 C C . TRP A 1 387 ? -1.467 -28.516 -12.828 1 86.81 387 TRP A C 1
ATOM 3084 O O . TRP A 1 387 ? -2.539 -27.906 -12.859 1 86.81 387 TRP A O 1
ATOM 3094 N N . GLY A 1 388 ? -1.145 -29.453 -13.656 1 89.56 388 GLY A N 1
ATOM 3095 C CA . GLY A 1 388 ? -2.088 -29.938 -14.648 1 89.56 388 GLY A CA 1
ATOM 3096 C C . GLY A 1 388 ? -2.15 -29.078 -15.891 1 89.56 388 GLY A C 1
ATOM 3097 O O . GLY A 1 388 ? -2.881 -29.391 -16.828 1 89.56 388 GLY A O 1
ATOM 3098 N N . GLY A 1 389 ? -1.335 -28.125 -15.914 1 92.88 389 GLY A N 1
ATOM 3099 C CA . GLY A 1 389 ? -1.458 -27.109 -16.938 1 92.88 389 GLY A CA 1
ATOM 3100 C C . GLY A 1 389 ? -0.925 -27.547 -18.297 1 92.88 389 GLY A C 1
ATOM 3101 O O . GLY A 1 389 ? 0.004 -28.359 -18.359 1 92.88 389 GLY A O 1
ATOM 3102 N N . ALA A 1 390 ? -1.474 -26.984 -19.312 1 92.94 390 ALA A N 1
ATOM 3103 C CA . ALA A 1 390 ? -1.043 -27.234 -20.688 1 92.94 390 ALA A CA 1
ATOM 3104 C C . ALA A 1 390 ? 0.354 -26.672 -20.938 1 92.94 390 ALA A C 1
ATOM 3106 O O . ALA A 1 390 ? 1.107 -27.203 -21.766 1 92.94 390 ALA A O 1
ATOM 3107 N N . SER A 1 391 ? 0.693 -25.719 -20.172 1 94.5 391 SER A N 1
ATOM 3108 C CA . SER A 1 391 ? 1.985 -25.062 -20.328 1 94.5 391 SER A CA 1
ATOM 3109 C C . SER A 1 391 ? 3.133 -26 -19.969 1 94.5 391 SER A C 1
ATOM 3111 O O . SER A 1 391 ? 4.273 -25.797 -20.391 1 94.5 391 SER A O 1
ATOM 3113 N N . LEU A 1 392 ? 2.85 -26.984 -19.188 1 95.81 392 LEU A N 1
ATOM 3114 C CA . LEU A 1 392 ? 3.895 -27.938 -18.812 1 95.81 392 LEU A CA 1
ATOM 3115 C C . LEU A 1 392 ? 4.48 -28.625 -20.031 1 95.81 392 LEU A C 1
ATOM 3117 O O . LEU A 1 392 ? 5.699 -28.781 -20.141 1 95.81 392 LEU A O 1
ATOM 3121 N N . LEU A 1 393 ? 3.604 -29.047 -20.953 1 96.38 393 LEU A N 1
ATOM 3122 C CA . LEU A 1 393 ? 4.094 -29.688 -22.172 1 96.38 393 LEU A CA 1
ATOM 3123 C C . LEU A 1 393 ? 4.887 -28.703 -23.031 1 96.38 393 LEU A C 1
ATOM 3125 O O . LEU A 1 393 ? 5.945 -29.047 -23.562 1 96.38 393 LEU A O 1
ATOM 3129 N N . GLN A 1 394 ? 4.352 -27.531 -23.141 1 95.38 394 GLN A N 1
ATOM 3130 C CA . GLN A 1 394 ? 5.055 -26.516 -23.906 1 95.38 394 GLN A CA 1
ATOM 3131 C C . GLN A 1 394 ? 6.434 -26.234 -23.312 1 95.38 394 GLN A C 1
ATOM 3133 O O . GLN A 1 394 ? 7.406 -26.062 -24.062 1 95.38 394 GLN A O 1
ATOM 3138 N N . MET A 1 395 ? 6.449 -26.125 -22.031 1 96.94 395 MET A N 1
ATOM 3139 C CA . MET A 1 395 ? 7.715 -25.891 -21.344 1 96.94 395 MET A CA 1
ATOM 3140 C C . MET A 1 395 ? 8.703 -27.031 -21.625 1 96.94 395 MET A C 1
ATOM 3142 O O . MET A 1 395 ? 9.867 -26.781 -21.922 1 96.94 395 MET A O 1
ATOM 3146 N N . LEU A 1 396 ? 8.273 -28.266 -21.562 1 97.38 396 LEU A N 1
ATOM 3147 C CA . LEU A 1 396 ? 9.141 -29.422 -21.797 1 97.38 396 LEU A CA 1
ATOM 3148 C C . LEU A 1 396 ? 9.664 -29.406 -23.234 1 97.38 396 LEU A C 1
ATOM 3150 O O . LEU A 1 396 ? 10.867 -29.547 -23.469 1 97.38 396 LEU A O 1
ATOM 3154 N N . LEU A 1 397 ? 8.75 -29.25 -24.203 1 96.62 397 LEU A N 1
ATOM 3155 C CA . LEU A 1 397 ? 9.133 -29.25 -25.609 1 96.62 397 LEU A CA 1
ATOM 3156 C C . LEU A 1 397 ? 10.07 -28.094 -25.922 1 96.62 397 LEU A C 1
ATOM 3158 O O . LEU A 1 397 ? 11.031 -28.25 -26.672 1 96.62 397 LEU A O 1
ATOM 3162 N N . SER A 1 398 ? 9.742 -26.922 -25.344 1 96.31 398 SER A N 1
ATOM 3163 C CA . SER A 1 398 ? 10.617 -25.766 -25.531 1 96.31 398 SER A CA 1
ATOM 3164 C C . SER A 1 398 ? 12 -26.016 -24.953 1 96.31 398 SER A C 1
ATOM 3166 O O . SER A 1 398 ? 13.016 -25.703 -25.578 1 96.31 398 SER A O 1
ATOM 3168 N N . SER A 1 399 ? 12.055 -26.578 -23.781 1 97.5 399 SER A N 1
ATOM 3169 C CA . SER A 1 399 ? 13.328 -26.891 -23.125 1 97.5 399 SER A CA 1
ATOM 3170 C C . SER A 1 399 ? 14.125 -27.906 -23.938 1 97.5 399 SER A C 1
ATOM 3172 O O . SER A 1 399 ? 15.336 -27.766 -24.094 1 97.5 399 SER A O 1
ATOM 3174 N N . MET A 1 400 ? 13.484 -28.891 -24.453 1 97.31 400 MET A N 1
ATOM 3175 C CA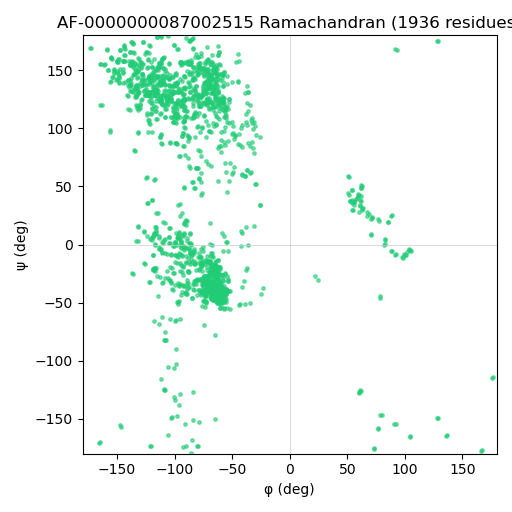 . MET A 1 400 ? 14.141 -29.906 -25.266 1 97.31 400 MET A CA 1
ATOM 3176 C C . MET A 1 400 ? 14.672 -29.297 -26.562 1 97.31 400 MET A C 1
ATOM 3178 O O . MET A 1 400 ? 15.766 -29.656 -27.016 1 97.31 400 MET A O 1
ATOM 3182 N N . ASN A 1 401 ? 13.844 -28.469 -27.125 1 95.75 401 ASN A N 1
ATOM 3183 C CA . ASN A 1 401 ? 14.297 -27.797 -28.328 1 95.75 401 ASN A CA 1
ATOM 3184 C C . ASN A 1 401 ? 15.547 -26.953 -28.062 1 95.75 401 ASN A C 1
ATOM 3186 O O . ASN A 1 401 ? 16.484 -26.953 -28.875 1 95.75 401 ASN A O 1
ATOM 3190 N N . GLU A 1 402 ? 15.562 -26.234 -26.969 1 95.81 402 GLU A N 1
ATOM 3191 C CA . GLU A 1 402 ? 16.719 -25.438 -26.609 1 95.81 402 GLU A CA 1
ATOM 3192 C C . GLU A 1 402 ? 17.938 -26.312 -26.312 1 95.81 402 GLU A C 1
ATOM 3194 O O . GLU A 1 402 ? 19.062 -25.938 -26.641 1 95.81 402 GLU A O 1
ATOM 3199 N N . LEU A 1 403 ? 17.656 -27.406 -25.719 1 95.75 403 LEU A N 1
ATOM 3200 C CA . LEU A 1 403 ? 18.703 -28.391 -25.453 1 95.75 403 LEU A CA 1
ATOM 3201 C C . LEU A 1 403 ? 19.359 -28.844 -26.75 1 95.75 403 LEU A C 1
ATOM 3203 O O . LEU A 1 403 ? 20.578 -29.031 -26.812 1 95.75 403 LEU A O 1
ATOM 3207 N N . LEU A 1 404 ? 18.609 -29.031 -27.812 1 95.12 404 LEU A N 1
ATOM 3208 C CA . LEU A 1 404 ? 19.094 -29.469 -29.109 1 95.12 404 LEU A CA 1
ATOM 3209 C C . LEU A 1 404 ? 19.938 -28.391 -29.766 1 95.12 404 LEU A C 1
ATOM 3211 O O . LEU A 1 404 ? 20.797 -28.672 -30.594 1 95.12 404 LEU A O 1
ATOM 3215 N N . GLU A 1 405 ? 19.703 -27.188 -29.391 1 93.81 405 GLU A N 1
ATOM 3216 C CA . GLU A 1 405 ? 20.422 -26.062 -29.984 1 93.81 405 GLU A CA 1
ATOM 3217 C C . GLU A 1 405 ? 21.797 -25.859 -29.344 1 93.81 405 GLU A C 1
ATOM 3219 O O . GLU A 1 405 ? 22.656 -25.188 -29.891 1 93.81 405 GLU A O 1
ATOM 3224 N N . LEU A 1 406 ? 21.953 -26.516 -28.156 1 95.06 406 LEU A N 1
ATOM 3225 C CA . LEU A 1 406 ? 23.25 -26.406 -27.469 1 95.06 406 LEU A CA 1
ATOM 3226 C C . LEU A 1 406 ? 24.266 -27.359 -28.094 1 95.06 406 LEU A C 1
ATOM 3228 O O . LEU A 1 406 ? 23.891 -28.391 -28.656 1 95.06 406 LEU A O 1
ATOM 3232 N N . ASP A 1 407 ? 25.578 -26.953 -28.062 1 93.62 407 ASP A N 1
ATOM 3233 C CA . ASP A 1 407 ? 26.656 -27.797 -28.578 1 93.62 407 ASP A CA 1
ATOM 3234 C C . ASP A 1 407 ? 26.984 -28.922 -27.594 1 93.62 407 ASP A C 1
ATOM 3236 O O . ASP A 1 407 ? 28.141 -29.094 -27.219 1 93.62 407 ASP A O 1
ATOM 3240 N N . TRP A 1 408 ? 25.984 -29.594 -27.031 1 97.06 408 TRP A N 1
ATOM 3241 C CA . TRP A 1 408 ? 26.109 -30.719 -26.094 1 97.06 408 TRP A CA 1
ATOM 3242 C C . TRP A 1 408 ? 25.766 -32.031 -26.781 1 97.06 408 TRP A C 1
ATOM 3244 O O . TRP A 1 408 ? 24.734 -32.125 -27.453 1 97.06 408 TRP A O 1
ATOM 3254 N N . GLU A 1 409 ? 26.562 -33 -26.625 1 96.62 409 GLU A N 1
ATOM 3255 C CA . GLU A 1 409 ? 26.328 -34.281 -27.234 1 96.62 409 GLU A CA 1
ATOM 3256 C C . GLU A 1 409 ? 25.719 -35.281 -26.234 1 96.62 409 GLU A C 1
ATOM 3258 O O . GLU A 1 409 ? 26.438 -36.062 -25.625 1 96.62 409 GLU A O 1
ATOM 3263 N N . TRP A 1 410 ? 24.516 -35.281 -26.125 1 98.19 410 TRP A N 1
ATOM 3264 C CA . TRP A 1 410 ? 23.812 -36.188 -25.234 1 98.19 410 TRP A CA 1
ATOM 3265 C C . TRP A 1 410 ? 23.047 -37.25 -26.031 1 98.19 410 TRP A C 1
ATOM 3267 O O . TRP A 1 410 ? 22.75 -37.062 -27.219 1 98.19 410 TRP A O 1
ATOM 3277 N N . ASP A 1 411 ? 22.672 -38.375 -25.375 1 98.5 411 ASP A N 1
ATOM 3278 C CA . ASP A 1 411 ? 21.969 -39.5 -26 1 98.5 411 ASP A CA 1
ATOM 3279 C C . ASP A 1 411 ? 20.547 -39.594 -25.484 1 98.5 411 ASP A C 1
ATOM 3281 O O . ASP A 1 411 ? 19.641 -40.062 -26.188 1 98.5 411 ASP A O 1
ATOM 3285 N N . PHE A 1 412 ? 20.359 -39.219 -24.203 1 98.69 412 PHE A N 1
ATOM 3286 C CA . PHE A 1 412 ? 19.062 -39.281 -23.562 1 98.69 412 PHE A CA 1
ATOM 3287 C C . PHE A 1 412 ? 18.734 -38 -22.828 1 98.69 412 PHE A C 1
ATOM 3289 O O . PHE A 1 412 ? 19.641 -37.312 -22.312 1 98.69 412 PHE A O 1
ATOM 3296 N N . VAL A 1 413 ? 17.484 -37.594 -22.844 1 98.75 413 VAL A N 1
ATOM 3297 C CA . VAL A 1 413 ? 17 -36.594 -21.922 1 98.75 413 VAL A CA 1
ATOM 3298 C C . VAL A 1 413 ? 16.125 -37.219 -20.844 1 98.75 413 VAL A C 1
ATOM 3300 O O . VAL A 1 413 ? 15.266 -38.062 -21.156 1 98.75 413 VAL A O 1
ATOM 3303 N N . ILE A 1 414 ? 16.375 -36.969 -19.625 1 98.81 414 ILE A N 1
ATOM 3304 C CA . ILE A 1 414 ? 15.57 -37.406 -18.484 1 98.81 414 ILE A CA 1
ATOM 3305 C C . ILE A 1 414 ? 15.055 -36.188 -17.719 1 98.81 414 ILE A C 1
ATOM 3307 O O . ILE A 1 414 ? 15.836 -35.375 -17.234 1 98.81 414 ILE A O 1
ATOM 3311 N N . ASN A 1 415 ? 13.758 -36 -17.641 1 98.56 415 ASN A N 1
ATOM 3312 C CA . ASN A 1 415 ? 13.227 -34.875 -16.875 1 98.56 415 ASN A CA 1
ATOM 3313 C C . ASN A 1 415 ? 13.031 -35.219 -15.414 1 98.56 415 ASN A C 1
ATOM 3315 O O . ASN A 1 415 ? 12.57 -36.344 -15.102 1 98.56 415 ASN A O 1
ATOM 3319 N N . LEU A 1 416 ? 13.43 -34.344 -14.516 1 98.62 416 LEU A N 1
ATOM 3320 C CA . LEU A 1 416 ? 13.312 -34.469 -13.062 1 98.62 416 LEU A CA 1
ATOM 3321 C C . LEU A 1 416 ? 12.836 -33.156 -12.445 1 98.62 416 LEU A C 1
ATOM 3323 O O . LEU A 1 416 ? 12.906 -32.125 -13.07 1 98.62 416 LEU A O 1
ATOM 3327 N N . SER A 1 417 ? 12.266 -33.25 -11.281 1 97.94 417 SER A N 1
ATOM 3328 C CA . SER A 1 417 ? 11.914 -32.094 -10.484 1 97.94 417 SER A CA 1
ATOM 3329 C C . SER A 1 417 ? 12.781 -32 -9.227 1 97.94 417 SER A C 1
ATOM 3331 O O . SER A 1 417 ? 13.648 -32.844 -9.008 1 97.94 417 SER A O 1
ATOM 3333 N N . GLU A 1 418 ? 12.578 -30.984 -8.445 1 97.88 418 GLU A N 1
ATOM 3334 C CA . GLU A 1 418 ? 13.312 -30.797 -7.195 1 97.88 418 GLU A CA 1
ATOM 3335 C C . GLU A 1 418 ? 12.961 -31.875 -6.172 1 97.88 418 GLU A C 1
ATOM 3337 O O . GLU A 1 418 ? 13.664 -32.031 -5.176 1 97.88 418 GLU A O 1
ATOM 3342 N N . SER A 1 419 ? 11.906 -32.656 -6.465 1 97.94 419 SER A N 1
ATOM 3343 C CA . SER A 1 419 ? 11.453 -33.656 -5.504 1 97.94 419 SER A CA 1
ATOM 3344 C C . SER A 1 419 ? 11.867 -35.062 -5.93 1 97.94 419 SER A C 1
ATOM 3346 O O . SER A 1 419 ? 11.391 -36.062 -5.371 1 97.94 419 SER A O 1
ATOM 3348 N N . ASP A 1 420 ? 12.641 -35.188 -6.949 1 98.44 420 ASP A N 1
ATOM 3349 C CA . ASP A 1 420 ? 13.188 -36.469 -7.387 1 98.44 420 ASP A CA 1
ATOM 3350 C C . ASP A 1 420 ? 14.547 -36.75 -6.742 1 98.44 420 ASP A C 1
ATOM 3352 O O . ASP A 1 420 ? 15.219 -35.812 -6.301 1 98.44 420 ASP A O 1
ATOM 3356 N N . PHE A 1 421 ? 14.898 -38 -6.664 1 98.62 421 PHE A N 1
ATOM 3357 C CA . PHE A 1 421 ? 16.203 -38.406 -6.184 1 98.62 421 PHE A CA 1
ATOM 3358 C C . PHE A 1 421 ? 16.594 -39.75 -6.773 1 98.62 421 PHE A C 1
ATOM 3360 O O . PHE A 1 421 ? 15.742 -40.625 -6.992 1 98.62 421 PHE A O 1
ATOM 3367 N N . PRO A 1 422 ? 17.891 -39.969 -7.082 1 98.31 422 PRO A N 1
ATOM 3368 C CA . PRO A 1 422 ? 18.297 -41.281 -7.605 1 98.31 422 PRO A CA 1
ATOM 3369 C C . PRO A 1 422 ? 18.281 -42.375 -6.543 1 98.31 422 PRO A C 1
ATOM 3371 O O . PRO A 1 422 ? 18.531 -42.094 -5.367 1 98.31 422 PRO A O 1
ATOM 3374 N N . VAL A 1 423 ? 18 -43.562 -6.98 1 98.38 423 VAL A N 1
ATOM 3375 C CA . VAL A 1 423 ? 18.031 -44.688 -6.062 1 98.38 423 VAL A CA 1
ATOM 3376 C C . VAL A 1 423 ? 19.047 -45.719 -6.539 1 98.38 423 VAL A C 1
ATOM 3378 O O . VAL A 1 423 ? 19.141 -46.812 -5.988 1 98.38 423 VAL A O 1
ATOM 3381 N N . LYS A 1 424 ? 19.797 -45.406 -7.605 1 97.81 424 LYS A N 1
ATOM 3382 C CA . LYS A 1 424 ? 20.953 -46.156 -8.094 1 97.81 424 LYS A CA 1
ATOM 3383 C C . LYS A 1 424 ? 22.094 -45.188 -8.453 1 97.81 424 LYS A C 1
ATOM 3385 O O . LYS A 1 424 ? 21.891 -44 -8.562 1 97.81 424 LYS A O 1
ATOM 3390 N N . THR A 1 425 ? 23.297 -45.75 -8.617 1 95.88 425 THR A N 1
ATOM 3391 C CA . THR A 1 425 ? 24.484 -44.938 -8.898 1 95.88 425 THR A CA 1
ATOM 3392 C C . THR A 1 425 ? 24.5 -44.5 -10.359 1 95.88 425 THR A C 1
ATOM 3394 O O . THR A 1 425 ? 23.781 -45.062 -11.188 1 95.88 425 THR A O 1
ATOM 3397 N N . ASN A 1 426 ? 25.281 -43.5 -10.617 1 95.62 426 ASN A N 1
ATOM 3398 C CA . ASN A 1 426 ? 25.469 -43.031 -11.984 1 95.62 426 ASN A CA 1
ATOM 3399 C C . ASN A 1 426 ? 25.922 -44.125 -12.914 1 95.62 426 ASN A C 1
ATOM 3401 O O . ASN A 1 426 ? 25.422 -44.25 -14.031 1 95.62 426 ASN A O 1
ATOM 3405 N N . ASN A 1 427 ? 26.859 -44.938 -12.445 1 94.69 427 ASN A N 1
ATOM 3406 C CA . ASN A 1 427 ? 27.391 -46.031 -13.281 1 94.69 427 ASN A CA 1
ATOM 3407 C C . ASN A 1 427 ? 26.297 -47.031 -13.656 1 94.69 427 ASN A C 1
ATOM 3409 O O . ASN A 1 427 ? 26.25 -47.469 -14.805 1 94.69 427 ASN A O 1
ATOM 3413 N N . GLN A 1 428 ? 25.469 -47.312 -12.727 1 95.75 428 GLN A N 1
ATOM 3414 C CA . GLN A 1 428 ? 24.391 -48.25 -12.992 1 95.75 428 GLN A CA 1
ATOM 3415 C C . GLN A 1 428 ? 23.422 -47.719 -14.023 1 95.75 428 GLN A C 1
ATOM 3417 O O . GLN A 1 428 ? 22.953 -48.438 -14.906 1 95.75 428 GLN A O 1
ATOM 3422 N N . LEU A 1 429 ? 23.141 -46.5 -13.922 1 97.19 429 LEU A N 1
ATOM 3423 C CA . LEU A 1 429 ? 22.234 -45.844 -14.875 1 97.19 429 LEU A CA 1
ATOM 3424 C C . LEU A 1 429 ? 22.859 -45.812 -16.266 1 97.19 429 LEU A C 1
ATOM 3426 O O . LEU A 1 429 ? 22.203 -46.156 -17.25 1 97.19 429 LEU A O 1
ATOM 3430 N N . VAL A 1 430 ? 24.141 -45.406 -16.344 1 97 430 VAL A N 1
ATOM 3431 C CA . VAL A 1 430 ? 24.828 -45.281 -17.625 1 97 430 VAL A CA 1
ATOM 3432 C C . VAL A 1 430 ? 24.938 -46.656 -18.281 1 97 430 VAL A C 1
ATOM 3434 O O . VAL A 1 430 ? 24.719 -46.781 -19.5 1 97 430 VAL A O 1
ATOM 3437 N N . ASP A 1 431 ? 25.234 -47.656 -17.484 1 96.38 431 ASP A N 1
ATOM 3438 C CA . ASP A 1 431 ? 25.359 -49 -18.016 1 96.38 431 ASP A CA 1
ATOM 3439 C C . ASP A 1 431 ? 24.031 -49.469 -18.609 1 96.38 431 ASP A C 1
ATOM 3441 O O . ASP A 1 431 ? 23.984 -50 -19.719 1 96.38 431 ASP A O 1
ATOM 3445 N N . PHE A 1 432 ? 23.016 -49.312 -17.953 1 97.12 432 PHE A N 1
ATOM 3446 C CA . PHE A 1 432 ? 21.688 -49.719 -18.391 1 97.12 432 PHE A CA 1
ATOM 3447 C C . PHE A 1 432 ? 21.281 -49 -19.672 1 97.12 432 PHE A C 1
ATOM 3449 O O . PHE A 1 432 ? 20.828 -49.625 -20.625 1 97.12 432 PHE A O 1
ATOM 3456 N N . LEU A 1 433 ? 21.469 -47.656 -19.656 1 97.88 433 LEU A N 1
ATOM 3457 C CA . LEU A 1 433 ? 21.062 -46.844 -20.812 1 97.88 433 LEU A CA 1
ATOM 3458 C C . LEU A 1 433 ? 21.953 -47.125 -22.016 1 97.88 433 LEU A C 1
ATOM 3460 O O . LEU A 1 433 ? 21.5 -47.062 -23.156 1 97.88 433 LEU A O 1
ATOM 3464 N N . THR A 1 434 ? 23.219 -47.438 -21.734 1 97.69 434 THR A N 1
ATOM 3465 C CA . THR A 1 434 ? 24.109 -47.812 -22.812 1 97.69 434 THR A CA 1
ATOM 3466 C C . THR A 1 434 ? 23.641 -49.094 -23.5 1 97.69 434 THR A C 1
ATOM 3468 O O . THR A 1 434 ? 23.641 -49.188 -24.719 1 97.69 434 THR A O 1
ATOM 3471 N N . ALA A 1 435 ? 23.141 -50.031 -22.688 1 97.06 435 ALA A N 1
ATOM 3472 C CA . ALA A 1 435 ? 22.625 -51.281 -23.219 1 97.06 435 ALA A CA 1
ATOM 3473 C C . ALA A 1 435 ? 21.344 -51.062 -24.016 1 97.06 435 ALA A C 1
ATOM 3475 O O . ALA A 1 435 ? 20.953 -51.906 -24.828 1 97.06 435 ALA A O 1
ATOM 3476 N N . ASN A 1 436 ? 20.672 -50.031 -23.812 1 97.56 436 ASN A N 1
ATOM 3477 C CA . ASN A 1 436 ? 19.391 -49.75 -24.438 1 97.56 436 ASN A CA 1
ATOM 3478 C C . ASN A 1 436 ? 19.391 -48.438 -25.203 1 97.56 436 ASN A C 1
ATOM 3480 O O . ASN A 1 436 ? 18.422 -47.688 -25.188 1 97.56 436 ASN A O 1
ATOM 3484 N N . LYS A 1 437 ? 20.516 -48.125 -25.828 1 96.56 437 LYS A N 1
ATOM 3485 C CA . LYS A 1 437 ? 20.656 -46.875 -26.594 1 96.56 437 LYS A CA 1
ATOM 3486 C C . LYS A 1 437 ? 19.609 -46.812 -27.703 1 96.56 437 LYS A C 1
ATOM 3488 O O . LYS A 1 437 ? 19.375 -47.781 -28.406 1 96.56 437 LYS A O 1
ATOM 3493 N N . GLY A 1 438 ? 18.875 -45.656 -27.703 1 96.25 438 GLY A N 1
ATOM 3494 C CA . GLY A 1 438 ? 17.875 -45.406 -28.75 1 96.25 438 GLY A CA 1
ATOM 3495 C C . GLY A 1 438 ? 16.469 -45.75 -28.312 1 96.25 438 GLY A C 1
ATOM 3496 O O . GLY A 1 438 ? 15.5 -45.406 -28.984 1 96.25 438 GLY A O 1
ATOM 3497 N N . ARG A 1 439 ? 16.297 -46.406 -27.188 1 98 439 ARG A N 1
ATOM 3498 C CA . ARG A 1 439 ? 14.969 -46.75 -26.656 1 98 439 ARG A CA 1
ATOM 3499 C C . ARG A 1 439 ? 14.344 -45.531 -25.969 1 98 439 ARG A C 1
ATOM 3501 O O . ARG A 1 439 ? 15.047 -44.594 -25.578 1 98 439 ARG A O 1
ATOM 3508 N N . ASN A 1 440 ? 13.062 -45.5 -25.938 1 98.75 440 ASN A N 1
ATOM 3509 C CA . ASN A 1 440 ? 12.32 -44.469 -25.25 1 98.75 440 ASN A CA 1
ATOM 3510 C C . ASN A 1 440 ? 11.547 -45.031 -24.047 1 98.75 440 ASN A C 1
ATOM 3512 O O . ASN A 1 440 ? 10.766 -45.969 -24.203 1 98.75 440 ASN A O 1
ATOM 3516 N N . PHE A 1 441 ? 11.781 -44.5 -22.906 1 98.69 441 PHE A N 1
ATOM 3517 C CA . PHE A 1 441 ? 11.25 -45.031 -21.656 1 98.69 441 PHE A CA 1
ATOM 3518 C C . PHE A 1 441 ? 10.07 -44.188 -21.172 1 98.69 441 PHE A C 1
ATOM 3520 O O . PHE A 1 441 ? 10.242 -43.031 -20.797 1 98.69 441 PHE A O 1
ATOM 3527 N N . VAL A 1 442 ? 8.852 -44.719 -21.219 1 98.12 442 VAL A N 1
ATOM 3528 C CA . VAL A 1 442 ? 7.613 -44.094 -20.734 1 98.12 442 VAL A CA 1
ATOM 3529 C C . VAL A 1 442 ? 6.797 -45.125 -19.969 1 98.12 442 VAL A C 1
ATOM 3531 O O . VAL A 1 442 ? 6.984 -46.344 -20.156 1 98.12 442 VAL A O 1
ATOM 3534 N N . LYS A 1 443 ? 5.988 -44.688 -19.062 1 97.44 443 LYS A N 1
ATOM 3535 C CA . LYS A 1 443 ? 5.133 -45.625 -18.344 1 97.44 443 LYS A CA 1
ATOM 3536 C C . LYS A 1 443 ? 3.666 -45.438 -18.719 1 97.44 443 LYS A C 1
ATOM 3538 O O . LYS A 1 443 ? 3.088 -44.375 -18.453 1 97.44 443 LYS A O 1
ATOM 3543 N N . SER A 1 444 ? 3.045 -46.406 -19.203 1 94.88 444 SER A N 1
ATOM 3544 C CA . SER A 1 444 ? 1.673 -46.344 -19.703 1 94.88 444 SER A CA 1
ATOM 3545 C C . SER A 1 444 ? 0.67 -46.562 -18.562 1 94.88 444 SER A C 1
ATOM 3547 O O . SER A 1 444 ? 1.006 -47.125 -17.531 1 94.88 444 SER A O 1
ATOM 3549 N N . HIS A 1 445 ? -0.535 -46.094 -18.75 1 88.31 445 HIS A N 1
ATOM 3550 C CA . HIS A 1 445 ? -1.656 -46.25 -17.828 1 88.31 445 HIS A CA 1
ATOM 3551 C C . HIS A 1 445 ? -2.135 -47.688 -17.766 1 88.31 445 HIS A C 1
ATOM 3553 O O . HIS A 1 445 ? -2.795 -48.094 -16.812 1 88.31 445 HIS A O 1
ATOM 3559 N N . GLY A 1 446 ? -1.969 -48.469 -18.828 1 81.88 446 GLY A N 1
ATOM 3560 C CA . GLY A 1 446 ? -2.416 -49.844 -18.844 1 81.88 446 GLY A CA 1
ATOM 3561 C C . GLY A 1 446 ? -3.268 -50.188 -20.047 1 81.88 446 GLY A C 1
ATOM 3562 O O . GLY A 1 446 ? -3.078 -49.625 -21.125 1 81.88 446 GLY A O 1
ATOM 3563 N N . ARG A 1 447 ? -4.215 -51.125 -19.891 1 77.56 447 ARG A N 1
ATOM 3564 C CA . ARG A 1 447 ? -4.844 -51.75 -21.047 1 77.56 447 ARG A CA 1
ATOM 3565 C C . ARG A 1 447 ? -6.195 -51.125 -21.344 1 77.56 447 ARG A C 1
ATOM 3567 O O . ARG A 1 447 ? -6.699 -51.219 -22.469 1 77.56 447 ARG A O 1
ATOM 3574 N N . GLU A 1 448 ? -6.719 -50.406 -20.438 1 87.5 448 GLU A N 1
ATOM 3575 C CA . GLU A 1 448 ? -8.055 -49.844 -20.625 1 87.5 448 GLU A CA 1
ATOM 3576 C C . GLU A 1 448 ? -7.992 -48.406 -21.094 1 87.5 448 GLU A C 1
ATOM 3578 O O . GLU A 1 448 ? -8.305 -47.5 -20.328 1 87.5 448 GLU A O 1
ATOM 3583 N N . VAL A 1 449 ? -7.902 -48.219 -22.328 1 92.38 449 VAL A N 1
ATOM 3584 C CA . VAL A 1 449 ? -7.641 -46.906 -22.891 1 92.38 449 VAL A CA 1
ATOM 3585 C C . VAL A 1 449 ? -8.883 -46.031 -22.766 1 92.38 449 VAL A C 1
ATOM 3587 O O . VAL A 1 449 ? -8.789 -44.844 -22.453 1 92.38 449 VAL A O 1
ATOM 3590 N N . GLN A 1 450 ? -10.102 -46.594 -23.031 1 90.75 450 GLN A N 1
ATOM 3591 C CA . GLN A 1 450 ? -11.328 -45.781 -22.953 1 90.75 450 GLN A CA 1
ATOM 3592 C C . GLN A 1 450 ? -11.57 -45.281 -21.547 1 90.75 450 GLN A C 1
ATOM 3594 O O . GLN A 1 450 ? -12.039 -44.156 -21.359 1 90.75 450 GLN A O 1
ATOM 3599 N N . ARG A 1 451 ? -11.289 -46.094 -20.625 1 90.75 451 ARG A N 1
ATOM 3600 C CA . ARG A 1 451 ? -11.383 -45.656 -19.234 1 90.75 451 ARG A CA 1
ATOM 3601 C C . ARG A 1 451 ? -10.359 -44.562 -18.938 1 90.75 451 ARG A C 1
ATOM 3603 O O . ARG A 1 451 ? -10.648 -43.594 -18.203 1 90.75 451 ARG A O 1
ATOM 3610 N N . PHE A 1 452 ? -9.203 -44.75 -19.438 1 94 452 PHE A N 1
ATOM 3611 C CA . PHE A 1 452 ? -8.148 -43.75 -19.266 1 94 452 PHE A CA 1
ATOM 3612 C C . PHE A 1 452 ? -8.578 -42.406 -19.844 1 94 452 PHE A C 1
ATOM 3614 O O . PHE A 1 452 ? -8.367 -41.375 -19.219 1 94 452 PHE A O 1
ATOM 3621 N N . ILE A 1 453 ? -9.172 -42.375 -20.984 1 94.56 453 ILE A N 1
ATOM 3622 C CA . ILE A 1 453 ? -9.641 -41.188 -21.656 1 94.56 453 ILE A CA 1
ATOM 3623 C C . ILE A 1 453 ? -10.641 -40.438 -20.75 1 94.56 453 ILE A C 1
ATOM 3625 O O . ILE A 1 453 ? -10.539 -39.25 -20.578 1 94.56 453 ILE A O 1
ATOM 3629 N N . GLN A 1 454 ? -11.531 -41.156 -20.125 1 91.69 454 GLN A N 1
ATOM 3630 C CA . GLN A 1 454 ? -12.555 -40.562 -19.281 1 91.69 454 GLN A CA 1
ATOM 3631 C C . GLN A 1 454 ? -11.953 -40.062 -17.969 1 91.69 454 GLN A C 1
ATOM 3633 O O . GLN A 1 454 ? -12.242 -38.938 -17.531 1 91.69 454 GLN A O 1
ATOM 3638 N N . LYS A 1 455 ? -11.117 -40.875 -17.391 1 90.12 455 LYS A N 1
ATOM 3639 C CA . LYS A 1 455 ? -10.531 -40.531 -16.094 1 90.12 455 LYS A CA 1
ATOM 3640 C C . LYS A 1 455 ? -9.625 -39.312 -16.203 1 90.12 455 LYS A C 1
ATOM 3642 O O . LYS A 1 455 ? -9.594 -38.469 -15.305 1 90.12 455 LYS A O 1
ATOM 3647 N N . GLN A 1 456 ? -8.961 -39.219 -17.312 1 92.88 456 GLN A N 1
ATOM 3648 C CA . GLN A 1 456 ? -7.996 -38.125 -17.484 1 92.88 456 GLN A CA 1
ATOM 3649 C C . GLN A 1 456 ? -8.641 -36.906 -18.125 1 92.88 456 GLN A C 1
ATOM 3651 O O . GLN A 1 456 ? -8.008 -35.844 -18.25 1 92.88 456 GLN A O 1
ATOM 3656 N N . GLY A 1 457 ? -9.891 -37.031 -18.469 1 94.19 457 GLY A N 1
ATOM 3657 C CA . GLY A 1 457 ? -10.586 -35.938 -19.109 1 94.19 457 GLY A CA 1
ATOM 3658 C C . GLY A 1 457 ? -10.062 -35.625 -20.516 1 94.19 457 GLY A C 1
ATOM 3659 O O . GLY A 1 457 ? -10.102 -34.469 -20.953 1 94.19 457 GLY A O 1
ATOM 3660 N N . LEU A 1 458 ? -9.523 -36.594 -21.203 1 96.44 458 LEU A N 1
ATOM 3661 C CA . LEU A 1 458 ? -9 -36.375 -22.531 1 96.44 458 LEU A CA 1
ATOM 3662 C C . LEU A 1 458 ? -10.117 -36 -23.516 1 96.44 458 LEU A C 1
ATOM 3664 O O . LEU A 1 458 ? -9.859 -35.438 -24.562 1 96.44 458 LEU A O 1
ATOM 3668 N N . ASP A 1 459 ? -11.352 -36.312 -23.172 1 95.38 459 ASP A N 1
ATOM 3669 C CA . ASP A 1 459 ? -12.5 -36 -24.016 1 95.38 459 ASP A CA 1
ATOM 3670 C C . ASP A 1 459 ? -13.094 -34.656 -23.656 1 95.38 459 ASP A C 1
ATOM 3672 O O . ASP A 1 459 ? -14.219 -34.344 -24.047 1 95.38 459 ASP A O 1
ATOM 3676 N N . LYS A 1 460 ? -12.414 -33.969 -22.859 1 96.12 460 LYS A N 1
ATOM 3677 C CA . LYS A 1 460 ? -12.805 -32.625 -22.484 1 96.12 460 LYS A CA 1
ATOM 3678 C C . LYS A 1 460 ? -11.797 -31.594 -23 1 96.12 460 LYS A C 1
ATOM 3680 O O . LYS A 1 460 ? -10.656 -31.938 -23.297 1 96.12 460 LYS A O 1
ATOM 3685 N N . THR A 1 461 ? -12.289 -30.359 -23.156 1 96.69 461 THR A N 1
ATOM 3686 C CA . THR A 1 461 ? -11.422 -29.266 -23.531 1 96.69 461 THR A CA 1
ATOM 3687 C C . THR A 1 461 ? -11.109 -28.375 -22.344 1 96.69 461 THR A C 1
ATOM 3689 O O . THR A 1 461 ? -12.008 -27.969 -21.609 1 96.69 461 THR A O 1
ATOM 3692 N N . PHE A 1 462 ? -9.859 -28.125 -22.125 1 97.19 462 PHE A N 1
ATOM 3693 C CA . PHE A 1 462 ? -9.391 -27.234 -21.078 1 97.19 462 PHE A CA 1
ATOM 3694 C C . PHE A 1 462 ? -8.633 -26.047 -21.672 1 97.19 462 PHE A C 1
ATOM 3696 O O . PHE A 1 462 ? -8.039 -26.156 -22.75 1 97.19 462 PHE A O 1
ATOM 3703 N N . VAL A 1 463 ? -8.68 -24.891 -21.016 1 97.25 463 VAL A N 1
ATOM 3704 C CA . VAL A 1 463 ? -7.945 -23.688 -21.406 1 97.25 463 VAL A CA 1
ATOM 3705 C C . VAL A 1 463 ? -7.172 -23.141 -20.219 1 97.25 463 VAL A C 1
ATOM 3707 O O . VAL A 1 463 ? -7.742 -22.922 -19.141 1 97.25 463 VAL A O 1
ATOM 3710 N N . GLU A 1 464 ? -5.859 -22.984 -20.422 1 97 464 GLU A N 1
ATOM 3711 C CA . GLU A 1 464 ? -5.031 -22.438 -19.344 1 97 464 GLU A CA 1
ATOM 3712 C C . GLU A 1 464 ? -4.918 -20.922 -19.469 1 97 464 GLU A C 1
ATOM 3714 O O . GLU A 1 464 ? -4.398 -20.406 -20.453 1 97 464 GLU A O 1
ATOM 3719 N N . CYS A 1 465 ? -5.453 -20.172 -18.484 1 95.38 465 CYS A N 1
ATOM 3720 C CA . CYS A 1 465 ? -5.277 -18.734 -18.297 1 95.38 465 CYS A CA 1
ATOM 3721 C C . CYS A 1 465 ? -5.609 -18.312 -16.875 1 95.38 465 CYS A C 1
ATOM 3723 O O . CYS A 1 465 ? -6.277 -19.047 -16.141 1 95.38 465 CYS A O 1
ATOM 3725 N N . ASP A 1 466 ? -5.047 -17.188 -16.406 1 93.56 466 ASP A N 1
ATOM 3726 C CA . ASP A 1 466 ? -5.262 -16.688 -15.055 1 93.56 466 ASP A CA 1
ATOM 3727 C C . ASP A 1 466 ? -4.777 -17.703 -14.008 1 93.56 466 ASP A C 1
ATOM 3729 O O . ASP A 1 466 ? -5.438 -17.906 -12.992 1 93.56 466 ASP A O 1
ATOM 3733 N N . THR A 1 467 ? -3.715 -18.391 -14.406 1 92.31 467 THR A N 1
ATOM 3734 C CA . THR A 1 467 ? -3.125 -19.391 -13.508 1 92.31 467 THR A CA 1
ATOM 3735 C C . THR A 1 467 ? -4.156 -20.438 -13.109 1 92.31 467 THR A C 1
ATOM 3737 O O . THR A 1 467 ? -4.262 -20.797 -11.93 1 92.31 467 THR A O 1
ATOM 3740 N N . HIS A 1 468 ? -4.973 -20.812 -14.086 1 95.31 468 HIS A N 1
ATOM 3741 C CA . HIS A 1 468 ? -6.047 -21.781 -13.883 1 95.31 468 HIS A CA 1
ATOM 3742 C C . HIS A 1 468 ? -6.305 -22.594 -15.148 1 95.31 468 HIS A C 1
ATOM 3744 O O . HIS A 1 468 ? -6.227 -22.062 -16.266 1 95.31 468 HIS A O 1
ATOM 3750 N N . MET A 1 469 ? -6.535 -23.875 -14.977 1 96.56 469 MET A N 1
ATOM 3751 C CA . MET A 1 469 ? -7.023 -24.719 -16.062 1 96.56 469 MET A CA 1
ATOM 3752 C C . MET A 1 469 ? -8.547 -24.781 -16.062 1 96.56 469 MET A C 1
ATOM 3754 O O . MET A 1 469 ? -9.148 -25.531 -15.281 1 96.56 469 MET A O 1
ATOM 3758 N N . TRP A 1 470 ? -9.125 -24.094 -17.031 1 97.19 470 TRP A N 1
ATOM 3759 C CA . TRP A 1 470 ? -10.578 -23.984 -17.094 1 97.19 470 TRP A CA 1
ATOM 3760 C C . TRP A 1 470 ? -11.18 -25.047 -18 1 97.19 470 TRP A C 1
ATOM 3762 O O . TRP A 1 470 ? -10.703 -25.266 -19.125 1 97.19 470 TRP A O 1
ATOM 3772 N N . ARG A 1 471 ? -12.195 -25.734 -17.531 1 96.25 471 ARG A N 1
ATOM 3773 C CA . ARG A 1 471 ? -12.93 -26.656 -18.391 1 96.25 471 ARG A CA 1
ATOM 3774 C C . ARG A 1 471 ? -13.977 -25.922 -19.219 1 96.25 471 ARG A C 1
ATOM 3776 O O . ARG A 1 471 ? -14.789 -25.172 -18.672 1 96.25 471 ARG A O 1
ATOM 3783 N N . THR A 1 472 ? -14 -26.109 -20.547 1 94.38 472 THR A N 1
ATOM 3784 C CA . THR A 1 472 ? -14.906 -25.312 -21.359 1 94.38 472 THR A CA 1
ATOM 3785 C C . THR A 1 472 ? -15.906 -26.203 -22.078 1 94.38 472 THR A C 1
ATOM 3787 O O . THR A 1 472 ? -16.938 -25.719 -22.578 1 94.38 472 THR A O 1
ATOM 3790 N N . GLY A 1 473 ? -15.648 -27.5 -22.266 1 89.31 473 GLY A N 1
ATOM 3791 C CA . GLY A 1 473 ? -16.641 -28.359 -22.891 1 89.31 473 GLY A CA 1
ATOM 3792 C C . GLY A 1 473 ? -16.094 -29.703 -23.328 1 89.31 473 GLY A C 1
ATOM 3793 O O . GLY A 1 473 ? -14.93 -30.016 -23.062 1 89.31 473 GLY A O 1
ATOM 3794 N N . ASP A 1 474 ? -17 -30.391 -23.922 1 92.12 474 ASP A N 1
ATOM 3795 C CA . ASP A 1 474 ? -16.656 -31.719 -24.422 1 92.12 474 ASP A CA 1
ATOM 3796 C C . ASP A 1 474 ? -16.047 -31.625 -25.812 1 92.12 474 ASP A C 1
ATOM 3798 O O . ASP A 1 474 ? -16.203 -30.625 -26.516 1 92.12 474 ASP A O 1
ATOM 3802 N N . ARG A 1 475 ? -15.242 -32.688 -26.141 1 93.44 475 ARG A N 1
ATOM 3803 C CA . ARG A 1 475 ? -14.664 -32.781 -27.469 1 93.44 475 ARG A CA 1
ATOM 3804 C C . ARG A 1 475 ? -14.609 -34.25 -27.953 1 93.44 475 ARG A C 1
ATOM 3806 O O . ARG A 1 475 ? -14.852 -35.156 -27.172 1 93.44 475 ARG A O 1
ATOM 3813 N N . HIS A 1 476 ? -14.297 -34.281 -29.25 1 91.19 476 HIS A N 1
ATOM 3814 C CA . HIS A 1 476 ? -13.969 -35.594 -29.859 1 91.19 476 HIS A CA 1
ATOM 3815 C C . HIS A 1 476 ? -12.484 -35.688 -30.188 1 91.19 476 HIS A C 1
ATOM 3817 O O . HIS A 1 476 ? -11.922 -34.75 -30.781 1 91.19 476 HIS A O 1
ATOM 3823 N N . LEU A 1 477 ? -11.945 -36.781 -29.703 1 95.62 477 LEU A N 1
ATOM 3824 C CA . LEU A 1 477 ? -10.531 -36.969 -30.016 1 95.62 477 LEU A CA 1
ATOM 3825 C C . LEU A 1 477 ? -10.359 -37.406 -31.469 1 95.62 477 LEU A C 1
ATOM 3827 O O . LEU A 1 477 ? -11.25 -38.031 -32.062 1 95.62 477 LEU A O 1
ATOM 3831 N N . PRO A 1 478 ? -9.234 -37.094 -32.094 1 96.25 478 PRO A N 1
ATOM 3832 C CA . PRO A 1 478 ? -9.016 -37.469 -33.5 1 96.25 478 PRO A CA 1
ATOM 3833 C C . PRO A 1 478 ? -8.984 -38.969 -33.688 1 96.25 478 PRO A C 1
ATOM 3835 O O . PRO A 1 478 ? -8.438 -39.688 -32.875 1 96.25 478 PRO A O 1
ATOM 3838 N N . TRP A 1 479 ? -9.578 -39.406 -34.844 1 95.75 479 TRP A N 1
ATOM 3839 C CA . TRP A 1 479 ? -9.5 -40.781 -35.25 1 95.75 479 TRP A CA 1
ATOM 3840 C C . TRP A 1 479 ? -8.18 -41.094 -35.938 1 95.75 479 TRP A C 1
ATOM 3842 O O . TRP A 1 479 ? -7.445 -40.156 -36.312 1 95.75 479 TRP A O 1
ATOM 3852 N N . GLY A 1 480 ? -7.84 -42.375 -36.062 1 95.31 480 GLY A N 1
ATOM 3853 C CA . GLY A 1 480 ? -6.711 -42.75 -36.875 1 95.31 480 GLY A CA 1
ATOM 3854 C C . GLY A 1 480 ? -5.457 -43.062 -36.094 1 95.31 480 GLY A C 1
ATOM 3855 O O . GLY A 1 480 ? -4.461 -43.531 -36.625 1 95.31 480 GLY A O 1
ATOM 3856 N N . ILE A 1 481 ? -5.59 -42.75 -34.812 1 96.56 481 ILE A N 1
ATOM 3857 C CA . ILE A 1 481 ? -4.383 -42.969 -34.031 1 96.56 481 ILE A CA 1
ATOM 3858 C C . ILE A 1 481 ? -4.715 -43.781 -32.781 1 96.56 481 ILE A C 1
ATOM 3860 O O . ILE A 1 481 ? -5.867 -43.812 -32.344 1 96.56 481 ILE A O 1
ATOM 3864 N N . GLN A 1 482 ? -3.633 -44.438 -32.281 1 95.75 482 GLN A N 1
ATOM 3865 C CA . GLN A 1 482 ? -3.697 -45.094 -30.984 1 95.75 482 GLN A CA 1
ATOM 3866 C C . GLN A 1 482 ? -3.412 -44.125 -29.844 1 95.75 482 GLN A C 1
ATOM 3868 O O . GLN A 1 482 ? -2.395 -43.438 -29.859 1 95.75 482 GLN A O 1
ATOM 3873 N N . LEU A 1 483 ? -4.375 -44.094 -28.906 1 96.44 483 LEU A N 1
ATOM 3874 C CA . LEU A 1 483 ? -4.145 -43.219 -27.75 1 96.44 483 LEU A CA 1
ATOM 3875 C C . LEU A 1 483 ? -3.475 -44 -26.625 1 96.44 483 LEU A C 1
ATOM 3877 O O . LEU A 1 483 ? -3.787 -45.156 -26.391 1 96.44 483 LEU A O 1
ATOM 3881 N N . ASP A 1 484 ? -2.494 -43.406 -26.062 1 96 484 ASP A N 1
ATOM 3882 C CA . ASP A 1 484 ? -1.812 -43.938 -24.875 1 96 484 ASP A CA 1
ATOM 3883 C C . ASP A 1 484 ? -1.368 -42.812 -23.953 1 96 484 ASP A C 1
ATOM 3885 O O . ASP A 1 484 ? -1.445 -41.625 -24.297 1 96 484 ASP A O 1
ATOM 3889 N N . GLY A 1 485 ? -1.172 -43.156 -22.703 1 96.5 485 GLY A N 1
ATOM 3890 C CA . GLY A 1 485 ? -0.742 -42.188 -21.719 1 96.5 485 GLY A CA 1
ATOM 3891 C C . GLY A 1 485 ? -0.408 -42.812 -20.375 1 96.5 485 GLY A C 1
ATOM 3892 O O . GLY A 1 485 ? -0.663 -44 -20.156 1 96.5 485 GLY A O 1
ATOM 3893 N N . GLY A 1 486 ? 0.199 -42 -19.531 1 95.62 486 GLY A N 1
ATOM 3894 C CA . GLY A 1 486 ? 0.596 -42.406 -18.203 1 95.62 486 GLY A CA 1
ATOM 3895 C C . GLY A 1 486 ? 1.367 -41.344 -17.453 1 95.62 486 GLY A C 1
ATOM 3896 O O . GLY A 1 486 ? 0.858 -40.219 -17.234 1 95.62 486 GLY A O 1
ATOM 3897 N N . SER A 1 487 ? 2.619 -41.594 -17.156 1 95.69 487 SER A N 1
ATOM 3898 C CA . SER A 1 487 ? 3.436 -40.656 -16.359 1 95.69 487 SER A CA 1
ATOM 3899 C C . SER A 1 487 ? 4.031 -39.562 -17.234 1 95.69 487 SER A C 1
ATOM 3901 O O . SER A 1 487 ? 4.379 -39.812 -18.391 1 95.69 487 SER A O 1
ATOM 3903 N N . ASP A 1 488 ? 4.098 -38.406 -16.656 1 96 488 ASP A N 1
ATOM 3904 C CA . ASP A 1 488 ? 4.73 -37.312 -17.375 1 96 488 ASP A CA 1
ATOM 3905 C C . ASP A 1 488 ? 6.238 -37.281 -17.125 1 96 488 ASP A C 1
ATOM 3907 O O . ASP A 1 488 ? 6.934 -36.375 -17.609 1 96 488 ASP A O 1
ATOM 3911 N N . TRP A 1 489 ? 6.734 -38.188 -16.375 1 98.06 489 TRP A N 1
ATOM 3912 C CA . TRP A 1 489 ? 8.172 -38.375 -16.234 1 98.06 489 TRP A CA 1
ATOM 3913 C C . TRP A 1 489 ? 8.703 -39.375 -17.25 1 98.06 489 TRP A C 1
ATOM 3915 O O . TRP A 1 489 ? 8.234 -40.531 -17.328 1 98.06 489 TRP A O 1
ATOM 3925 N N . VAL A 1 490 ? 9.719 -38.938 -18.062 1 98.44 490 VAL A N 1
ATOM 3926 C CA . VAL A 1 490 ? 10.117 -39.719 -19.219 1 98.44 490 VAL A CA 1
ATOM 3927 C C . VAL A 1 490 ? 11.641 -39.75 -19.344 1 98.44 490 VAL A C 1
ATOM 3929 O O . VAL A 1 490 ? 12.32 -38.906 -18.734 1 98.44 490 VAL A O 1
ATOM 3932 N N . ALA A 1 491 ? 12.188 -40.688 -19.984 1 98.81 491 ALA A N 1
ATOM 3933 C CA . ALA A 1 491 ? 13.547 -40.75 -20.531 1 98.81 491 ALA A CA 1
ATOM 3934 C C . ALA A 1 491 ? 13.523 -41.031 -22.031 1 98.81 491 ALA A C 1
ATOM 3936 O O . ALA A 1 491 ? 13.148 -42.125 -22.453 1 98.81 491 ALA A O 1
ATOM 3937 N N . LEU A 1 492 ? 13.938 -40.062 -22.781 1 98.81 492 LEU A N 1
ATOM 3938 C CA . LEU A 1 492 ? 13.719 -40.094 -24.219 1 98.81 492 LEU A CA 1
ATOM 3939 C C . LEU A 1 492 ? 15.055 -40.062 -24.969 1 98.81 492 LEU A C 1
ATOM 3941 O O . LEU A 1 492 ? 15.977 -39.375 -24.562 1 98.81 492 LEU A O 1
ATOM 3945 N N . SER A 1 493 ? 15.07 -40.781 -26.062 1 98.69 493 SER A N 1
ATOM 3946 C CA . SER A 1 493 ? 16.25 -40.812 -26.906 1 98.69 493 SER A CA 1
ATOM 3947 C C . SER A 1 493 ? 16.359 -39.531 -27.734 1 98.69 493 SER A C 1
ATOM 3949 O O . SER A 1 493 ? 15.344 -38.906 -28.078 1 98.69 493 SER A O 1
ATOM 3951 N N . ARG A 1 494 ? 17.547 -39.156 -28.062 1 98 494 ARG A N 1
ATOM 3952 C CA . ARG A 1 494 ? 17.812 -37.938 -28.797 1 98 494 ARG A CA 1
ATOM 3953 C C . ARG A 1 494 ? 17.078 -37.938 -30.125 1 98 494 ARG A C 1
ATOM 3955 O O . ARG A 1 494 ? 16.438 -36.938 -30.5 1 98 494 ARG A O 1
ATOM 3962 N N . PRO A 1 495 ? 17.031 -39.031 -30.906 1 97.44 495 PRO A N 1
ATOM 3963 C CA . PRO A 1 495 ? 16.312 -39.031 -32.188 1 97.44 495 PRO A CA 1
ATOM 3964 C C . PRO A 1 495 ? 14.82 -38.75 -32 1 97.44 495 PRO A C 1
ATOM 3966 O O . PRO A 1 495 ? 14.227 -38 -32.812 1 97.44 495 PRO A O 1
ATOM 3969 N N . PHE A 1 496 ? 14.273 -39.344 -31.047 1 97.5 496 PHE A N 1
ATOM 3970 C CA . PHE A 1 496 ? 12.852 -39.094 -30.812 1 97.5 496 PHE A CA 1
ATOM 3971 C C . PHE A 1 496 ? 12.609 -37.656 -30.391 1 97.5 496 PHE A C 1
ATOM 3973 O O . PHE A 1 496 ? 11.633 -37.031 -30.812 1 97.5 496 PHE A O 1
ATOM 3980 N N . VAL A 1 497 ? 13.469 -37.125 -29.531 1 97.81 497 VAL A N 1
ATOM 3981 C CA . VAL A 1 497 ? 13.359 -35.719 -29.078 1 97.81 497 VAL A CA 1
ATOM 3982 C C . VAL A 1 497 ? 13.453 -34.781 -30.281 1 97.81 497 VAL A C 1
ATOM 3984 O O . VAL A 1 497 ? 12.695 -33.812 -30.375 1 97.81 497 VAL A O 1
ATOM 3987 N N . VAL A 1 498 ? 14.375 -35.062 -31.172 1 95.69 498 VAL A N 1
ATOM 3988 C CA . VAL A 1 498 ? 14.5 -34.25 -32.375 1 95.69 498 VAL A CA 1
ATOM 3989 C C . VAL A 1 498 ? 13.18 -34.281 -33.156 1 95.69 498 VAL A C 1
ATOM 3991 O O . VAL A 1 498 ? 12.727 -33.25 -33.625 1 95.69 498 VAL A O 1
ATOM 3994 N N . TYR A 1 499 ? 12.578 -35.438 -33.188 1 94.94 499 TYR A N 1
ATOM 3995 C CA . TYR A 1 499 ? 11.344 -35.625 -33.938 1 94.94 499 TYR A CA 1
ATOM 3996 C C . TYR A 1 499 ? 10.211 -34.812 -33.344 1 94.94 499 TYR A C 1
ATOM 3998 O O . TYR A 1 499 ? 9.508 -34.094 -34.062 1 94.94 499 TYR A O 1
ATOM 4006 N N . VAL A 1 500 ? 10.047 -34.75 -32.062 1 95.69 500 VAL A N 1
ATOM 4007 C CA . VAL A 1 500 ? 8.852 -34.156 -31.453 1 95.69 500 VAL A CA 1
ATOM 4008 C C . VAL A 1 500 ? 9.109 -32.719 -31.094 1 95.69 500 VAL A C 1
ATOM 4010 O O . VAL A 1 500 ? 8.195 -31.875 -31.125 1 95.69 500 VAL A O 1
ATOM 4013 N N . ALA A 1 501 ? 10.281 -32.312 -30.688 1 93.19 501 ALA A N 1
ATOM 4014 C CA . ALA A 1 501 ? 10.562 -30.969 -30.219 1 93.19 501 ALA A CA 1
ATOM 4015 C C . ALA A 1 501 ? 10.742 -30 -31.406 1 93.19 501 ALA A C 1
ATOM 4017 O O . ALA A 1 501 ? 10.234 -28.875 -31.375 1 93.19 501 ALA A O 1
ATOM 4018 N N . THR A 1 502 ? 11.383 -30.453 -32.438 1 84.62 502 THR A N 1
ATOM 4019 C CA . THR A 1 502 ? 11.633 -29.578 -33.594 1 84.62 502 THR A CA 1
ATOM 4020 C C . THR A 1 502 ? 10.352 -29.375 -34.406 1 84.62 502 THR A C 1
ATOM 4022 O O . THR A 1 502 ? 10.117 -28.281 -34.938 1 84.62 502 THR A O 1
ATOM 4025 N N . ALA A 1 503 ? 9.594 -30.359 -34.375 1 77.19 503 ALA A N 1
ATOM 4026 C CA . ALA A 1 503 ? 8.352 -30.281 -35.125 1 77.19 503 ALA A CA 1
ATOM 4027 C C . ALA A 1 503 ? 7.395 -29.25 -34.531 1 77.19 503 ALA A C 1
ATOM 4029 O O . ALA A 1 503 ? 6.629 -28.609 -35.25 1 77.19 503 ALA A O 1
ATOM 4030 N N . VAL A 1 504 ? 7.547 -29.031 -33.344 1 76.75 504 VAL A N 1
ATOM 4031 C CA . VAL A 1 504 ? 6.613 -28.141 -32.656 1 76.75 504 VAL A CA 1
ATOM 4032 C C . VAL A 1 504 ? 7.188 -26.734 -32.562 1 76.75 504 VAL A C 1
ATOM 4034 O O . VAL A 1 504 ? 6.473 -25.75 -32.781 1 76.75 504 VAL A O 1
ATOM 4037 N N . GLN A 1 505 ? 8.461 -26.594 -32.438 1 72.94 505 GLN A N 1
ATOM 4038 C CA . GLN A 1 505 ? 9.016 -25.312 -32.031 1 72.94 505 GLN A CA 1
ATOM 4039 C C . GLN A 1 505 ? 9.719 -24.625 -33.188 1 72.94 505 GLN A C 1
ATOM 4041 O O . GLN A 1 505 ? 9.828 -23.391 -33.219 1 72.94 505 GLN A O 1
ATOM 4046 N N . ASP A 1 506 ? 10.203 -25.453 -34.062 1 66.12 506 ASP A N 1
ATOM 4047 C CA . ASP A 1 506 ? 10.984 -24.875 -35.156 1 66.12 506 ASP A CA 1
ATOM 4048 C C . ASP A 1 506 ? 10.102 -24.516 -36.344 1 66.12 506 ASP A C 1
ATOM 4050 O O . ASP A 1 506 ? 9.547 -25.406 -37 1 66.12 506 ASP A O 1
ATOM 4054 N N . ALA A 1 507 ? 9.898 -23.328 -36.625 1 64.69 507 ALA A N 1
ATOM 4055 C CA . ALA A 1 507 ? 9.031 -22.828 -37.688 1 64.69 507 ALA A CA 1
ATOM 4056 C C . ALA A 1 507 ? 9.578 -23.188 -39.062 1 64.69 507 ALA A C 1
ATOM 4058 O O . ALA A 1 507 ? 8.828 -23.219 -40.031 1 64.69 507 ALA A O 1
ATOM 4059 N N . LEU A 1 508 ? 10.875 -23.562 -39.188 1 62.75 508 LEU A N 1
ATOM 4060 C CA . LEU A 1 508 ? 11.539 -23.75 -40.469 1 62.75 508 LEU A CA 1
ATOM 4061 C C . LEU A 1 508 ? 11.5 -25.219 -40.906 1 62.75 508 LEU A C 1
ATOM 4063 O O . LEU A 1 508 ? 11.773 -25.547 -42.062 1 62.75 508 LEU A O 1
ATOM 4067 N N . VAL A 1 509 ? 11.227 -26.125 -39.969 1 65.44 509 VAL A N 1
ATOM 4068 C CA . VAL A 1 509 ? 11.258 -27.547 -40.281 1 65.44 509 VAL A CA 1
ATOM 4069 C C . VAL A 1 509 ? 9.891 -27.984 -40.812 1 65.44 509 VAL A C 1
ATOM 4071 O O . VAL A 1 509 ? 8.859 -27.406 -40.438 1 65.44 509 VAL A O 1
ATOM 4074 N N . GLN A 1 510 ? 9.984 -28.812 -41.812 1 67.88 510 GLN A N 1
ATOM 4075 C CA . GLN A 1 510 ? 8.742 -29.391 -42.312 1 67.88 510 GLN A CA 1
ATOM 4076 C C . GLN A 1 510 ? 7.934 -30.031 -41.188 1 67.88 510 GLN A C 1
ATOM 4078 O O . GLN A 1 510 ? 8.445 -30.875 -40.469 1 67.88 510 GLN A O 1
ATOM 4083 N N . LYS A 1 511 ? 6.75 -29.625 -41.062 1 77.88 511 LYS A N 1
ATOM 4084 C CA . LYS A 1 511 ? 5.898 -30.031 -39.969 1 77.88 511 LYS A CA 1
ATOM 4085 C C . LYS A 1 511 ? 5.344 -31.438 -40.156 1 77.88 511 LYS A C 1
ATOM 4087 O O . LYS A 1 511 ? 4.887 -31.766 -41.25 1 77.88 511 LYS A O 1
ATOM 4092 N N . ASP A 1 512 ? 5.672 -32.375 -39.219 1 89.44 512 ASP A N 1
ATOM 4093 C CA . ASP A 1 512 ? 5.043 -33.688 -39.156 1 89.44 512 ASP A CA 1
ATOM 4094 C C . ASP A 1 512 ? 3.568 -33.594 -38.781 1 89.44 512 ASP A C 1
ATOM 4096 O O . ASP A 1 512 ? 3.234 -33.062 -37.719 1 89.44 512 ASP A O 1
ATOM 4100 N N . PRO A 1 513 ? 2.717 -34 -39.688 1 93.06 513 PRO A N 1
ATOM 4101 C CA . PRO A 1 513 ? 1.284 -33.812 -39.438 1 93.06 513 PRO A CA 1
ATOM 4102 C C . PRO A 1 513 ? 0.812 -34.469 -38.156 1 93.06 513 PRO A C 1
ATOM 4104 O O . PRO A 1 513 ? -0.099 -33.969 -37.5 1 93.06 513 PRO A O 1
ATOM 4107 N N . LEU A 1 514 ? 1.383 -35.656 -37.812 1 96.06 514 LEU A N 1
ATOM 4108 C CA . LEU A 1 514 ? 1.008 -36.281 -36.562 1 96.06 514 LEU A CA 1
ATOM 4109 C C . LEU A 1 514 ? 1.359 -35.406 -35.375 1 96.06 514 LEU A C 1
ATOM 4111 O O . LEU A 1 514 ? 0.506 -35.125 -34.531 1 96.06 514 LEU A O 1
ATOM 4115 N N . VAL A 1 515 ? 2.561 -34.969 -35.375 1 95.56 515 VAL A N 1
ATOM 4116 C CA . VAL A 1 515 ? 3.051 -34.188 -34.25 1 95.56 515 VAL A CA 1
ATOM 4117 C C . VAL A 1 515 ? 2.312 -32.844 -34.156 1 95.56 515 VAL A C 1
ATOM 4119 O O . VAL A 1 515 ? 1.968 -32.406 -33.062 1 95.56 515 VAL A O 1
ATOM 4122 N N . GLU A 1 516 ? 2.066 -32.219 -35.281 1 93.5 516 GLU A N 1
ATOM 4123 C CA . GLU A 1 516 ? 1.327 -30.969 -35.281 1 93.5 516 GLU A CA 1
ATOM 4124 C C . GLU A 1 516 ? -0.097 -31.156 -34.781 1 93.5 516 GLU A C 1
ATOM 4126 O O . GLU A 1 516 ? -0.594 -30.328 -34 1 93.5 516 GLU A O 1
ATOM 4131 N N . GLY A 1 517 ? -0.737 -32.188 -35.281 1 95.06 517 GLY A N 1
ATOM 4132 C CA . GLY A 1 517 ? -2.082 -32.469 -34.812 1 95.06 517 GLY A CA 1
ATOM 4133 C C . GLY A 1 517 ? -2.15 -32.781 -33.344 1 95.06 517 GLY A C 1
ATOM 4134 O O . GLY A 1 517 ? -3.059 -32.312 -32.625 1 95.06 517 GLY A O 1
ATOM 4135 N N . LEU A 1 518 ? -1.18 -33.562 -32.875 1 96.62 518 LEU A N 1
ATOM 4136 C CA . LEU A 1 518 ? -1.122 -33.875 -31.438 1 96.62 518 LEU A CA 1
ATOM 4137 C C . LEU A 1 518 ? -0.881 -32.625 -30.609 1 96.62 518 LEU A C 1
ATOM 4139 O O . LEU A 1 518 ? -1.466 -32.438 -29.547 1 96.62 518 LEU A O 1
ATOM 4143 N N . ASN A 1 519 ? -0.026 -31.797 -31.094 1 95 519 ASN A N 1
ATOM 4144 C CA . ASN A 1 519 ? 0.242 -30.547 -30.406 1 95 519 ASN A CA 1
ATOM 4145 C C . ASN A 1 519 ? -1.022 -29.703 -30.266 1 95 519 ASN A C 1
ATOM 4147 O O . ASN A 1 519 ? -1.242 -29.078 -29.234 1 95 519 ASN A O 1
ATOM 4151 N N . THR A 1 520 ? -1.807 -29.625 -31.25 1 94.5 520 THR A N 1
ATOM 4152 C CA . THR A 1 520 ? -3.059 -28.875 -31.234 1 94.5 520 THR A CA 1
ATOM 4153 C C . THR A 1 520 ? -4.004 -29.453 -30.172 1 94.5 520 THR A C 1
ATOM 4155 O O . THR A 1 520 ? -4.59 -28.703 -29.391 1 94.5 520 THR A O 1
ATOM 4158 N N . VAL A 1 521 ? -4.105 -30.703 -30.156 1 96.19 521 VAL A N 1
ATOM 4159 C CA . VAL A 1 521 ? -5 -31.375 -29.219 1 96.19 521 VAL A CA 1
ATOM 4160 C C . VAL A 1 521 ? -4.516 -31.156 -27.797 1 96.19 521 VAL A C 1
ATOM 4162 O O . VAL A 1 521 ? -5.297 -30.766 -26.922 1 96.19 521 VAL A O 1
ATOM 4165 N N . PHE A 1 522 ? -3.277 -31.312 -27.578 1 96.81 522 PHE A N 1
ATOM 4166 C CA . PHE A 1 522 ? -2.75 -31.359 -26.219 1 96.81 522 PHE A CA 1
ATOM 4167 C C . PHE A 1 522 ? -2.49 -29.969 -25.688 1 96.81 522 PHE A C 1
ATOM 4169 O O . PHE A 1 522 ? -2.285 -29.781 -24.484 1 96.81 522 PHE A O 1
ATOM 4176 N N . LYS A 1 523 ? -2.564 -28.969 -26.469 1 95.25 523 LYS A N 1
ATOM 4177 C CA . LYS A 1 523 ? -2.562 -27.594 -26 1 95.25 523 LYS A CA 1
ATOM 4178 C C . LYS A 1 523 ? -3.801 -27.281 -25.172 1 95.25 523 LYS A C 1
ATOM 4180 O O . LYS A 1 523 ? -3.787 -26.375 -24.328 1 95.25 523 LYS A O 1
ATOM 4185 N N . HIS A 1 524 ? -4.824 -28.016 -25.391 1 96.75 524 HIS A N 1
ATOM 4186 C CA . HIS A 1 524 ? -6.086 -27.812 -24.703 1 96.75 524 HIS A CA 1
ATOM 4187 C C . HIS A 1 524 ? -6.488 -29.047 -23.906 1 96.75 524 HIS A C 1
ATOM 4189 O O . HIS A 1 524 ? -7.664 -29.422 -23.891 1 96.75 524 HIS A O 1
ATOM 4195 N N . THR A 1 525 ? -5.48 -29.672 -23.312 1 96.88 525 THR A N 1
ATOM 4196 C CA . THR A 1 525 ? -5.695 -30.891 -22.547 1 96.88 525 THR A CA 1
ATOM 4197 C C . THR A 1 525 ? -5.113 -30.75 -21.141 1 96.88 525 THR A C 1
ATOM 4199 O O . THR A 1 525 ? -4.074 -30.125 -20.953 1 96.88 525 THR A O 1
ATOM 4202 N N . LEU A 1 526 ? -5.852 -31.312 -20.203 1 95.12 526 LEU A N 1
ATOM 4203 C CA . LEU A 1 526 ? -5.352 -31.438 -18.844 1 95.12 526 LEU A CA 1
ATOM 4204 C C . LEU A 1 526 ? -4.176 -32.406 -18.781 1 95.12 526 LEU A C 1
ATOM 4206 O O . LEU A 1 526 ? -4.238 -33.5 -19.344 1 95.12 526 LEU A O 1
ATOM 4210 N N . LEU A 1 527 ? -3.074 -32.031 -18.156 1 94.5 527 LEU A N 1
ATOM 4211 C CA . LEU A 1 527 ? -1.885 -32.844 -17.984 1 94.5 527 LEU A CA 1
ATOM 4212 C C . LEU A 1 527 ? -1.431 -33.438 -19.328 1 94.5 527 LEU A C 1
ATOM 4214 O O . LEU A 1 527 ? -1.252 -34.656 -19.453 1 94.5 527 LEU A O 1
ATOM 4218 N N . PRO A 1 528 ? -1.148 -32.594 -20.281 1 96.56 528 PRO A N 1
ATOM 4219 C CA . PRO A 1 528 ? -0.864 -33.062 -21.641 1 96.56 528 PRO A CA 1
ATOM 4220 C C . PRO A 1 528 ? 0.418 -33.875 -21.719 1 96.56 528 PRO A C 1
ATOM 4222 O O . PRO A 1 528 ? 0.546 -34.75 -22.594 1 96.56 528 PRO A O 1
ATOM 4225 N N . ALA A 1 529 ? 1.341 -33.688 -20.828 1 96.38 529 ALA A N 1
ATOM 4226 C CA . ALA A 1 529 ? 2.607 -34.406 -20.859 1 96.38 529 ALA A CA 1
ATOM 4227 C C . ALA A 1 529 ? 2.408 -35.875 -20.5 1 96.38 529 ALA A C 1
ATOM 4229 O O . ALA A 1 529 ? 3.277 -36.719 -20.766 1 96.38 529 ALA A O 1
ATOM 4230 N N . GLU A 1 530 ? 1.289 -36.219 -19.953 1 96.5 530 GLU A N 1
ATOM 4231 C CA . GLU A 1 530 ? 0.998 -37.594 -19.547 1 96.5 530 GLU A CA 1
ATOM 4232 C C . GLU A 1 530 ? 0.493 -38.406 -20.719 1 96.5 530 GLU A C 1
ATOM 4234 O O . GLU A 1 530 ? 0.303 -39.625 -20.594 1 96.5 530 GLU A O 1
ATOM 4239 N N . SER A 1 531 ? 0.303 -37.781 -21.875 1 97.25 531 SER A N 1
ATOM 4240 C CA . SER A 1 531 ? -0.236 -38.562 -22.984 1 97.25 531 SER A CA 1
ATOM 4241 C C . SER A 1 531 ? 0.506 -38.25 -24.281 1 97.25 531 SER A C 1
ATOM 4243 O O . SER A 1 531 ? 0.554 -39.062 -25.188 1 97.25 531 SER A O 1
ATOM 4245 N N . PHE A 1 532 ? 1.077 -37.125 -24.406 1 97.62 532 PHE A N 1
ATOM 4246 C CA . PHE A 1 532 ? 1.646 -36.625 -25.656 1 97.62 532 PHE A CA 1
ATOM 4247 C C . PHE A 1 532 ? 2.75 -37.562 -26.141 1 97.62 532 PHE A C 1
ATOM 4249 O O . PHE A 1 532 ? 2.697 -38.062 -27.266 1 97.62 532 PHE A O 1
ATOM 4256 N N . PHE A 1 533 ? 3.727 -37.844 -25.312 1 98.31 533 PHE A N 1
ATOM 4257 C CA . PHE A 1 533 ? 4.879 -38.625 -25.719 1 98.31 533 PHE A CA 1
ATOM 4258 C C . PHE A 1 533 ? 4.473 -40.062 -25.984 1 98.31 533 PHE A C 1
ATOM 4260 O O . PHE A 1 533 ? 4.941 -40.688 -26.938 1 98.31 533 PHE A O 1
ATOM 4267 N N . HIS A 1 534 ? 3.607 -40.594 -25.094 1 97.81 534 HIS A N 1
ATOM 4268 C CA . HIS A 1 534 ? 3.104 -41.969 -25.281 1 97.81 534 HIS A CA 1
ATOM 4269 C C . HIS A 1 534 ? 2.41 -42.125 -26.625 1 97.81 534 HIS A C 1
ATOM 4271 O O . HIS A 1 534 ? 2.693 -43.062 -27.359 1 97.81 534 HIS A O 1
ATOM 4277 N N . THR A 1 535 ? 1.563 -41.188 -26.891 1 98 535 THR A N 1
ATOM 4278 C CA . THR A 1 535 ? 0.764 -41.25 -28.109 1 98 535 THR A CA 1
ATOM 4279 C C . THR A 1 535 ? 1.641 -41.031 -29.344 1 98 535 THR A C 1
ATOM 4281 O O . THR A 1 535 ? 1.47 -41.719 -30.344 1 98 535 THR A O 1
ATOM 4284 N N . ALA A 1 536 ? 2.549 -40.156 -29.281 1 97.81 536 ALA A N 1
ATOM 4285 C CA . ALA A 1 536 ? 3.471 -39.938 -30.391 1 97.81 536 ALA A CA 1
ATOM 4286 C C . ALA A 1 536 ? 4.305 -41.188 -30.672 1 97.81 536 ALA A C 1
ATOM 4288 O O . ALA A 1 536 ? 4.496 -41.562 -31.828 1 97.81 536 ALA A O 1
ATOM 4289 N N . LEU A 1 537 ? 4.809 -41.812 -29.656 1 98.06 537 LEU A N 1
ATOM 4290 C CA . LEU A 1 537 ? 5.621 -43.031 -29.797 1 98.06 537 LEU A CA 1
ATOM 4291 C C . LEU A 1 537 ? 4.812 -44.156 -30.438 1 98.06 537 LEU A C 1
ATOM 4293 O O . LEU A 1 537 ? 5.301 -44.844 -31.328 1 98.06 537 LEU A O 1
ATOM 4297 N N . ARG A 1 538 ? 3.555 -44.312 -30 1 96.75 538 ARG A N 1
ATOM 4298 C CA . ARG A 1 538 ? 2.707 -45.406 -30.453 1 96.75 538 ARG A CA 1
ATOM 4299 C C . ARG A 1 538 ? 2.346 -45.25 -31.922 1 96.75 538 ARG A C 1
ATOM 4301 O O . ARG A 1 538 ? 2 -46.25 -32.594 1 96.75 538 ARG A O 1
ATOM 4308 N N . ASN A 1 539 ? 2.379 -44.031 -32.469 1 97.44 539 ASN A N 1
ATOM 4309 C CA . ASN A 1 539 ? 1.812 -43.781 -33.781 1 97.44 539 ASN A CA 1
ATOM 4310 C C . ASN A 1 539 ? 2.873 -43.281 -34.781 1 97.44 539 ASN A C 1
ATOM 4312 O O . ASN A 1 539 ? 2.551 -42.875 -35.875 1 97.44 539 ASN A O 1
ATOM 4316 N N . SER A 1 540 ? 4.102 -43.281 -34.438 1 96.62 540 SER A N 1
ATOM 4317 C CA . SER A 1 540 ? 5.176 -42.844 -35.312 1 96.62 540 SER A CA 1
ATOM 4318 C C . SER A 1 540 ? 6.109 -44 -35.656 1 96.62 540 SER A C 1
ATOM 4320 O O . SER A 1 540 ? 5.91 -45.125 -35.219 1 96.62 540 SER A O 1
ATOM 4322 N N . HIS A 1 541 ? 7.125 -43.656 -36.5 1 95.31 541 HIS A N 1
ATOM 4323 C CA . HIS A 1 541 ? 8.102 -44.688 -36.906 1 95.31 541 HIS A CA 1
ATOM 4324 C C . HIS A 1 541 ? 8.977 -45.094 -35.719 1 95.31 541 HIS A C 1
ATOM 4326 O O . HIS A 1 541 ? 9.789 -46 -35.844 1 95.31 541 HIS A O 1
ATOM 4332 N N . PHE A 1 542 ? 8.703 -44.469 -34.531 1 97.38 542 PHE A N 1
ATOM 4333 C CA . PHE A 1 542 ? 9.477 -44.812 -33.344 1 97.38 542 PHE A CA 1
ATOM 4334 C C . PHE A 1 542 ? 8.734 -45.844 -32.5 1 97.38 542 PHE A C 1
ATOM 4336 O O . PHE A 1 542 ? 9.133 -46.125 -31.375 1 97.38 542 PHE A O 1
ATOM 4343 N N . CYS A 1 543 ? 7.652 -46.375 -32.938 1 96.88 543 CYS A N 1
ATOM 4344 C CA . CYS A 1 543 ? 6.801 -47.281 -32.156 1 96.88 543 CYS A CA 1
ATOM 4345 C C . CYS A 1 543 ? 7.566 -48.5 -31.719 1 96.88 543 CYS A C 1
ATOM 4347 O O . CYS A 1 543 ? 7.246 -49.125 -30.688 1 96.88 543 CYS A O 1
ATOM 4349 N N . ASP A 1 544 ? 8.633 -48.938 -32.438 1 95.94 544 ASP A N 1
ATOM 4350 C CA . ASP A 1 544 ? 9.414 -50.125 -32.094 1 95.94 544 ASP A CA 1
ATOM 4351 C C . ASP A 1 544 ? 10.516 -49.781 -31.094 1 95.94 544 ASP A C 1
ATOM 4353 O O . ASP A 1 544 ? 11.344 -50.625 -30.766 1 95.94 544 ASP A O 1
ATOM 4357 N N . THR A 1 545 ? 10.523 -48.562 -30.531 1 97.94 545 THR A N 1
ATOM 4358 C CA . THR A 1 545 ? 11.516 -48.156 -29.547 1 97.94 545 THR A CA 1
ATOM 4359 C C . THR A 1 545 ? 10.867 -47.938 -28.188 1 97.94 545 THR A C 1
ATOM 4361 O O . THR A 1 545 ? 11.547 -47.562 -27.219 1 97.94 545 THR A O 1
ATOM 4364 N N . TYR A 1 546 ? 9.664 -48.25 -28.031 1 97.88 546 TYR A N 1
ATOM 4365 C CA . TYR A 1 546 ? 8.836 -48 -26.844 1 97.88 546 TYR A CA 1
ATOM 4366 C C . TYR A 1 546 ? 9.133 -49.031 -25.75 1 97.88 546 TYR A C 1
ATOM 4368 O O . TYR A 1 546 ? 9.016 -50.219 -25.984 1 97.88 546 TYR A O 1
ATOM 4376 N N . VAL A 1 547 ? 9.609 -48.531 -24.562 1 98.12 547 VAL A N 1
ATOM 4377 C CA . VAL A 1 547 ? 9.75 -49.375 -23.375 1 98.12 547 VAL A CA 1
ATOM 4378 C C . VAL A 1 547 ? 8.766 -48.938 -22.312 1 98.12 547 VAL A C 1
ATOM 4380 O O . VAL A 1 547 ? 8.711 -47.75 -21.953 1 98.12 547 VAL A O 1
ATOM 4383 N N . ASP A 1 548 ? 7.941 -49.844 -21.797 1 97 548 ASP A N 1
ATOM 4384 C CA . ASP A 1 548 ? 6.926 -49.531 -20.797 1 97 548 ASP A CA 1
ATOM 4385 C C . ASP A 1 548 ? 7.523 -49.469 -19.391 1 97 548 ASP A C 1
ATOM 4387 O O . ASP A 1 548 ? 7.18 -50.281 -18.531 1 97 548 ASP A O 1
ATOM 4391 N N . ASN A 1 549 ? 8.344 -48.531 -19.172 1 97.12 549 ASN A N 1
ATOM 4392 C CA . ASN A 1 549 ? 9.062 -48.281 -17.938 1 97.12 549 ASN A CA 1
ATOM 4393 C C . ASN A 1 549 ? 9.656 -46.875 -17.938 1 97.12 549 ASN A C 1
ATOM 4395 O O . ASN A 1 549 ? 10.484 -46.531 -18.781 1 97.12 549 ASN A O 1
ATOM 4399 N N . ASN A 1 550 ? 9.25 -46.094 -16.969 1 97 550 ASN A N 1
ATOM 4400 C CA . ASN A 1 550 ? 9.766 -44.719 -16.969 1 97 550 ASN A CA 1
ATOM 4401 C C . ASN A 1 550 ? 10.945 -44.562 -16.016 1 97 550 ASN A C 1
ATOM 4403 O O . ASN A 1 550 ? 11.312 -43.438 -15.656 1 97 550 ASN A O 1
ATOM 4407 N N . LEU A 1 551 ? 11.414 -45.625 -15.43 1 97.88 551 LEU A N 1
ATOM 4408 C CA . LEU A 1 551 ? 12.633 -45.75 -14.641 1 97.88 551 LEU A CA 1
ATOM 4409 C C . LEU A 1 551 ? 12.414 -45.156 -13.242 1 97.88 551 LEU A C 1
ATOM 4411 O O . LEU A 1 551 ? 13.375 -44.781 -12.57 1 97.88 551 LEU A O 1
ATOM 4415 N N . ARG A 1 552 ? 11.141 -45.031 -12.758 1 96.88 552 ARG A N 1
ATOM 4416 C CA . ARG A 1 552 ? 10.859 -44.344 -11.5 1 96.88 552 ARG A CA 1
ATOM 4417 C C . ARG A 1 552 ? 9.93 -45.188 -10.617 1 96.88 552 ARG A C 1
ATOM 4419 O O . ARG A 1 552 ? 9.102 -45.938 -11.117 1 96.88 552 ARG A O 1
ATOM 4426 N N . VAL A 1 553 ? 10.148 -45 -9.32 1 97.25 553 VAL A N 1
ATOM 4427 C CA . VAL A 1 553 ? 9.148 -45.438 -8.344 1 97.25 553 VAL A CA 1
ATOM 4428 C C . VAL A 1 553 ? 8.5 -44.219 -7.688 1 97.25 553 VAL A C 1
ATOM 4430 O O . VAL A 1 553 ? 9.188 -43.25 -7.352 1 97.25 553 VAL A O 1
ATOM 4433 N N . THR A 1 554 ? 7.219 -44.125 -7.66 1 96.75 554 THR A N 1
ATOM 4434 C CA . THR A 1 554 ? 6.449 -43.031 -7.07 1 96.75 554 THR A CA 1
ATOM 4435 C C . THR A 1 554 ? 5.668 -43.531 -5.855 1 96.75 554 THR A C 1
ATOM 4437 O O . THR A 1 554 ? 5.117 -44.625 -5.863 1 96.75 554 THR A O 1
ATOM 4440 N N . ASN A 1 555 ? 5.645 -42.688 -4.84 1 96.62 555 ASN A N 1
ATOM 4441 C CA . ASN A 1 555 ? 4.977 -43.094 -3.598 1 96.62 555 ASN A CA 1
ATOM 4442 C C . ASN A 1 555 ? 3.498 -42.719 -3.621 1 96.62 555 ASN A C 1
ATOM 4444 O O . ASN A 1 555 ? 3.107 -41.656 -3.113 1 96.62 555 ASN A O 1
ATOM 4448 N N . TRP A 1 556 ? 2.617 -43.656 -4.043 1 93.81 556 TRP A N 1
ATOM 4449 C CA . TRP A 1 556 ? 1.183 -43.406 -4.137 1 93.81 556 TRP A CA 1
ATOM 4450 C C . TRP A 1 556 ? 0.454 -43.938 -2.912 1 93.81 556 TRP A C 1
ATOM 4452 O O . TRP A 1 556 ? 0.438 -45.156 -2.68 1 93.81 556 TRP A O 1
ATOM 4462 N N . LYS A 1 557 ? -0.009 -43.031 -2.111 1 92.25 557 LYS A N 1
ATOM 4463 C CA . LYS A 1 557 ? -0.983 -43.344 -1.066 1 92.25 557 LYS A CA 1
ATOM 4464 C C . LYS A 1 557 ? -2.338 -42.719 -1.384 1 92.25 557 LYS A C 1
ATOM 4466 O O . LYS A 1 557 ? -2.654 -41.625 -0.895 1 92.25 557 LYS A O 1
ATOM 4471 N N . ARG A 1 558 ? -3.133 -43.344 -2.092 1 87.5 558 ARG A N 1
ATOM 4472 C CA . ARG A 1 558 ? -4.305 -42.781 -2.773 1 87.5 558 ARG A CA 1
ATOM 4473 C C . ARG A 1 558 ? -5.32 -42.25 -1.771 1 87.5 558 ARG A C 1
ATOM 4475 O O . ARG A 1 558 ? -6.023 -41.281 -2.051 1 87.5 558 ARG A O 1
ATOM 4482 N N . ARG A 1 559 ? -5.414 -42.812 -0.641 1 85.56 559 ARG A N 1
ATOM 4483 C CA . ARG A 1 559 ? -6.344 -42.312 0.378 1 85.56 559 ARG A CA 1
ATOM 4484 C C . ARG A 1 559 ? -6.008 -40.906 0.803 1 85.56 559 ARG A C 1
ATOM 4486 O O . ARG A 1 559 ? -6.895 -40.125 1.195 1 85.56 559 ARG A O 1
ATOM 4493 N N . LEU A 1 560 ? -4.797 -40.625 0.664 1 87.31 560 LEU A N 1
ATOM 4494 C CA . LEU A 1 560 ? -4.332 -39.312 1.095 1 87.31 560 LEU A CA 1
ATOM 4495 C C . LEU A 1 560 ? -4.113 -38.375 -0.102 1 87.31 560 LEU A C 1
ATOM 4497 O O . LEU A 1 560 ? -4.367 -37.188 -0.018 1 87.31 560 LEU A O 1
ATOM 4501 N N . GLY A 1 561 ? -3.734 -38.938 -1.133 1 88.81 561 GLY A N 1
ATOM 4502 C CA . GLY A 1 561 ? -3.256 -38.156 -2.254 1 88.81 561 GLY A CA 1
ATOM 4503 C C . GLY A 1 561 ? -4.34 -37.844 -3.27 1 88.81 561 GLY A C 1
ATOM 4504 O O . GLY A 1 561 ? -4.148 -37 -4.152 1 88.81 561 GLY A O 1
ATOM 4505 N N . CYS A 1 562 ? -5.484 -38.375 -3.229 1 88.31 562 CYS A N 1
ATOM 4506 C CA . CYS A 1 562 ? -6.523 -38.188 -4.234 1 88.31 562 CYS A CA 1
ATOM 4507 C C . CYS A 1 562 ? -7.75 -37.5 -3.639 1 88.31 562 CYS A C 1
ATOM 4509 O O . CYS A 1 562 ? -8.875 -38 -3.797 1 88.31 562 CYS A O 1
ATOM 4511 N N . LYS A 1 563 ? -7.582 -36.344 -3.055 1 83.62 563 LYS A N 1
ATOM 4512 C CA . LYS A 1 563 ? -8.664 -35.625 -2.389 1 83.62 563 LYS A CA 1
ATOM 4513 C C . LYS A 1 563 ? -9.047 -34.375 -3.172 1 83.62 563 LYS A C 1
ATOM 4515 O O . LYS A 1 563 ? -9.648 -33.469 -2.619 1 83.62 563 LYS A O 1
ATOM 4520 N N . CYS A 1 564 ? -8.75 -34.25 -4.387 1 82.25 564 CYS A N 1
ATOM 4521 C CA . CYS A 1 564 ? -9.086 -33.125 -5.25 1 82.25 564 CYS A CA 1
ATOM 4522 C C . CYS A 1 564 ? -8.609 -31.797 -4.645 1 82.25 564 CYS A C 1
ATOM 4524 O O . CYS A 1 564 ? -9.375 -30.844 -4.535 1 82.25 564 CYS A O 1
ATOM 4526 N N . GLN A 1 565 ? -7.441 -31.812 -4.227 1 76.88 565 GLN A N 1
ATOM 4527 C CA . GLN A 1 565 ? -6.895 -30.719 -3.447 1 76.88 565 GLN A CA 1
ATOM 4528 C C . GLN A 1 565 ? -6.551 -29.531 -4.344 1 76.88 565 GLN A C 1
ATOM 4530 O O . GLN A 1 565 ? -6.246 -28.438 -3.85 1 76.88 565 GLN A O 1
ATOM 4535 N N . TYR A 1 566 ? -6.68 -29.594 -5.645 1 77.56 566 TYR A N 1
ATOM 4536 C CA . TYR A 1 566 ? -6.195 -28.547 -6.531 1 77.56 566 TYR A CA 1
ATOM 4537 C C . TYR A 1 566 ? -7.352 -27.891 -7.277 1 77.56 566 TYR A C 1
ATOM 4539 O O . TYR A 1 566 ? -7.164 -27.328 -8.359 1 77.56 566 TYR A O 1
ATOM 4547 N N . LYS A 1 567 ? -8.5 -27.875 -6.766 1 80.06 567 LYS A N 1
ATOM 4548 C CA . LYS A 1 567 ? -9.695 -27.344 -7.426 1 80.06 567 LYS A CA 1
ATOM 4549 C C . LYS A 1 567 ? -9.57 -25.844 -7.641 1 80.06 567 LYS A C 1
ATOM 4551 O O . LYS A 1 567 ? -10.227 -25.281 -8.523 1 80.06 567 LYS A O 1
ATOM 4556 N N . HIS A 1 568 ? -8.766 -25.328 -6.902 1 83.5 568 HIS A N 1
ATOM 4557 C CA . HIS A 1 568 ? -8.602 -23.891 -7.027 1 83.5 568 HIS A CA 1
ATOM 4558 C C . HIS A 1 568 ? -7.781 -23.531 -8.266 1 83.5 568 HIS A C 1
ATOM 4560 O O . HIS A 1 568 ? -7.812 -22.391 -8.734 1 83.5 568 HIS A O 1
ATOM 4566 N N . VAL A 1 569 ? -7.078 -24.516 -8.883 1 90.81 569 VAL A N 1
ATOM 4567 C CA . VAL A 1 569 ? -6.211 -24.219 -10.023 1 90.81 569 VAL A CA 1
ATOM 4568 C C . VAL A 1 569 ? -6.691 -24.984 -11.25 1 90.81 569 VAL A C 1
ATOM 4570 O O . VAL A 1 569 ? -6.391 -24.594 -12.383 1 90.81 569 VAL A O 1
ATOM 4573 N N . VAL A 1 570 ? -7.434 -26.031 -11.031 1 93.25 570 VAL A N 1
ATOM 4574 C CA . VAL A 1 570 ? -7.879 -26.844 -12.156 1 93.25 570 VAL A CA 1
ATOM 4575 C C . VAL A 1 570 ? -9.344 -27.25 -11.961 1 93.25 570 VAL A C 1
ATOM 4577 O O . VAL A 1 570 ? -9.758 -27.578 -10.844 1 93.25 570 VAL A O 1
ATOM 4580 N N . ASP A 1 571 ? -10.078 -27.188 -13.023 1 93.38 571 ASP A N 1
ATOM 4581 C CA . ASP A 1 571 ? -11.469 -27.641 -12.992 1 93.38 571 ASP A CA 1
ATOM 4582 C C . ASP A 1 571 ? -11.57 -29.156 -13.156 1 93.38 571 ASP A C 1
ATOM 4584 O O . ASP A 1 571 ? -12.312 -29.641 -14.008 1 93.38 571 ASP A O 1
ATOM 4588 N N . TRP A 1 572 ? -10.781 -29.875 -12.391 1 91.56 572 TRP A N 1
ATOM 4589 C CA . TRP A 1 572 ? -10.75 -31.328 -12.422 1 91.56 572 TRP A CA 1
ATOM 4590 C C . TRP A 1 572 ? -10.188 -31.891 -11.117 1 91.56 572 TRP A C 1
ATOM 4592 O O . TRP A 1 572 ? -9.406 -31.219 -10.43 1 91.56 572 TRP A O 1
ATOM 4602 N N . CYS A 1 573 ? -10.641 -33.094 -10.742 1 88.94 573 CYS A N 1
ATOM 4603 C CA . CYS A 1 573 ? -10.102 -33.719 -9.539 1 88.94 573 CYS A CA 1
ATOM 4604 C C . CYS A 1 573 ? -8.953 -34.656 -9.891 1 88.94 573 CYS A C 1
ATOM 4606 O O . CYS A 1 573 ? -9.102 -35.562 -10.727 1 88.94 573 CYS A O 1
ATOM 4608 N N . GLY A 1 574 ? -7.816 -34.406 -9.391 1 85.94 574 GLY A N 1
ATOM 4609 C CA . GLY A 1 574 ? -6.652 -35.25 -9.625 1 85.94 574 GLY A CA 1
ATOM 4610 C C . GLY A 1 574 ? -5.965 -35.688 -8.352 1 85.94 574 GLY A C 1
ATOM 4611 O O . GLY A 1 574 ? -6.434 -35.406 -7.25 1 85.94 574 GLY A O 1
ATOM 4612 N N . CYS A 1 575 ? -4.98 -36.562 -8.562 1 88.94 575 CYS A N 1
ATOM 4613 C CA . CYS A 1 575 ? -4.211 -37.094 -7.445 1 88.94 575 CYS A CA 1
ATOM 4614 C C . CYS A 1 575 ? -2.779 -36.594 -7.469 1 88.94 575 CYS A C 1
ATOM 4616 O O . CYS A 1 575 ? -2.307 -36.094 -8.5 1 88.94 575 CYS A O 1
ATOM 4618 N N . SER A 1 576 ? -2.16 -36.594 -6.344 1 91.31 576 SER A N 1
ATOM 4619 C CA . SER A 1 576 ? -0.749 -36.25 -6.191 1 91.31 576 SER A CA 1
ATOM 4620 C C . SER A 1 576 ? -0.041 -37.219 -5.27 1 91.31 576 SER A C 1
ATOM 4622 O O . SER A 1 576 ? -0.611 -37.688 -4.27 1 91.31 576 SER A O 1
ATOM 4624 N N . PRO A 1 577 ? 1.186 -37.656 -5.68 1 95.12 577 PRO A N 1
ATOM 4625 C CA . PRO A 1 577 ? 1.911 -38.625 -4.859 1 95.12 577 PRO A CA 1
ATOM 4626 C C . PRO A 1 577 ? 2.355 -38.031 -3.516 1 95.12 577 PRO A C 1
ATOM 4628 O O . PRO A 1 577 ? 2.451 -36.812 -3.361 1 95.12 577 PRO A O 1
ATOM 4631 N N . ASN A 1 578 ? 2.574 -38.938 -2.553 1 96.25 578 ASN A N 1
ATOM 4632 C CA . ASN A 1 578 ? 3.059 -38.562 -1.227 1 96.25 578 ASN A CA 1
ATOM 4633 C C . ASN A 1 578 ? 4.582 -38.531 -1.177 1 96.25 578 ASN A C 1
ATOM 4635 O O . ASN A 1 578 ? 5.25 -39.156 -1.995 1 96.25 578 ASN A O 1
ATOM 4639 N N . ASP A 1 579 ? 5.059 -37.812 -0.253 1 97.62 579 ASP A N 1
ATOM 4640 C CA . ASP A 1 579 ? 6.496 -37.844 0.016 1 97.62 579 ASP A CA 1
ATOM 4641 C C . ASP A 1 579 ? 6.914 -39.156 0.655 1 97.62 579 ASP A C 1
ATOM 4643 O O . ASP A 1 579 ? 6.164 -39.75 1.443 1 97.62 579 ASP A O 1
ATOM 4647 N N . PHE A 1 580 ? 8.133 -39.594 0.271 1 98.31 580 PHE A N 1
ATOM 4648 C CA . PHE A 1 580 ? 8.727 -40.719 0.987 1 98.31 580 PHE A CA 1
ATOM 4649 C C . PHE A 1 580 ? 9.133 -40.312 2.398 1 98.31 580 PHE A C 1
ATOM 4651 O O . PHE A 1 580 ? 9.672 -39.219 2.602 1 98.31 580 PHE A O 1
ATOM 4658 N N . LYS A 1 581 ? 8.805 -41.156 3.352 1 97.56 581 LYS A N 1
ATOM 4659 C CA . LYS A 1 581 ? 9.242 -41.031 4.738 1 97.56 581 LYS A CA 1
ATOM 4660 C C . LYS A 1 581 ? 10 -42.25 5.199 1 97.56 581 LYS A C 1
ATOM 4662 O O . LYS A 1 581 ? 10.102 -43.25 4.465 1 97.56 581 LYS A O 1
ATOM 4667 N N . SER A 1 582 ? 10.57 -42.156 6.348 1 96.69 582 SER A N 1
ATOM 4668 C CA . SER A 1 582 ? 11.383 -43.25 6.855 1 96.69 582 SER A CA 1
ATOM 4669 C C . SER A 1 582 ? 10.602 -44.562 6.852 1 96.69 582 SER A C 1
ATOM 4671 O O . SER A 1 582 ? 11.172 -45.625 6.605 1 96.69 582 SER A O 1
ATOM 4673 N N . GLU A 1 583 ? 9.336 -44.469 7.047 1 95.56 583 GLU A N 1
ATOM 4674 C CA . GLU A 1 583 ? 8.484 -45.656 7.09 1 95.56 583 GLU A CA 1
ATOM 4675 C C . GLU A 1 583 ? 8.352 -46.281 5.703 1 95.56 583 GLU A C 1
ATOM 4677 O O . GLU A 1 583 ? 7.973 -47.469 5.582 1 95.56 583 GLU A O 1
ATOM 4682 N N . ASP A 1 584 ? 8.711 -45.594 4.68 1 97.44 584 ASP A N 1
ATOM 4683 C CA . ASP A 1 584 ? 8.562 -46.094 3.307 1 97.44 584 ASP A CA 1
ATOM 4684 C C . ASP A 1 584 ? 9.852 -46.719 2.805 1 97.44 584 ASP A C 1
ATOM 4686 O O . ASP A 1 584 ? 9.953 -47.094 1.633 1 97.44 584 ASP A O 1
ATOM 4690 N N . TRP A 1 585 ? 10.828 -46.938 3.631 1 97.5 585 TRP A N 1
ATOM 4691 C CA . TRP A 1 585 ? 12.148 -47.438 3.252 1 97.5 585 TRP A CA 1
ATOM 4692 C C . TRP A 1 585 ? 12.031 -48.75 2.518 1 97.5 585 TRP A C 1
ATOM 4694 O O . TRP A 1 585 ? 12.727 -49 1.521 1 97.5 585 TRP A O 1
ATOM 4704 N N . PRO A 1 586 ? 11.148 -49.656 2.887 1 97 586 PRO A N 1
ATOM 4705 C CA . PRO A 1 586 ? 11.055 -50.938 2.188 1 97 586 PRO A CA 1
ATOM 4706 C C . PRO A 1 586 ? 10.703 -50.781 0.71 1 97 586 PRO A C 1
ATOM 4708 O O . PRO A 1 586 ? 11.156 -51.562 -0.123 1 97 586 PRO A O 1
ATOM 4711 N N . ARG A 1 587 ? 9.953 -49.781 0.418 1 97.06 587 ARG A N 1
ATOM 4712 C CA . ARG A 1 587 ? 9.609 -49.531 -0.976 1 97.06 587 ARG A CA 1
ATOM 4713 C C . ARG A 1 587 ? 10.836 -49.125 -1.782 1 97.06 587 ARG A C 1
ATOM 4715 O O . ARG A 1 587 ? 10.984 -49.531 -2.938 1 97.06 587 ARG A O 1
ATOM 4722 N N . LEU A 1 588 ? 11.68 -48.375 -1.216 1 97.88 588 LEU A N 1
ATOM 4723 C CA . LEU A 1 588 ? 12.898 -47.938 -1.884 1 97.88 588 LEU A CA 1
ATOM 4724 C C . LEU A 1 588 ? 13.898 -49.062 -2.004 1 97.88 588 LEU A C 1
ATOM 4726 O O . LEU A 1 588 ? 14.523 -49.25 -3.051 1 97.88 588 LEU A O 1
ATOM 4730 N N . GLU A 1 589 ? 14 -49.812 -0.95 1 96.38 589 GLU A N 1
ATOM 4731 C CA . GLU A 1 589 ? 14.875 -51 -0.965 1 96.38 589 GLU A CA 1
ATOM 4732 C C . GLU A 1 589 ? 14.453 -52 -2.035 1 96.38 589 GLU A C 1
ATOM 4734 O O . GLU A 1 589 ? 15.297 -52.656 -2.646 1 96.38 589 GLU A O 1
ATOM 4739 N N . GLY A 1 590 ? 13.211 -52 -2.213 1 96.12 590 GLY A N 1
ATOM 4740 C CA . GLY A 1 590 ? 12.641 -52.938 -3.184 1 96.12 590 GLY A CA 1
ATOM 4741 C C . GLY A 1 590 ? 13.031 -52.594 -4.613 1 96.12 590 GLY A C 1
ATOM 4742 O O . GLY A 1 590 ? 12.867 -53.438 -5.512 1 96.12 590 GLY A O 1
ATOM 4743 N N . THR A 1 591 ? 13.656 -51.5 -4.863 1 96.44 591 THR A N 1
ATOM 4744 C CA . THR A 1 591 ? 14.055 -51.125 -6.211 1 96.44 591 THR A CA 1
ATOM 4745 C C . THR A 1 591 ? 15.398 -51.719 -6.574 1 96.44 591 THR A C 1
ATOM 4747 O O . THR A 1 591 ? 15.805 -51.719 -7.738 1 96.44 591 THR A O 1
ATOM 4750 N N . GLU A 1 592 ? 16.078 -52.312 -5.754 1 94.62 592 GLU A N 1
ATOM 4751 C CA . GLU A 1 592 ? 17.453 -52.75 -5.914 1 94.62 592 GLU A CA 1
ATOM 4752 C C . GLU A 1 592 ? 17.609 -53.656 -7.141 1 94.62 592 GLU A C 1
ATOM 4754 O O . GLU A 1 592 ? 18.516 -53.469 -7.945 1 94.62 592 GLU A O 1
ATOM 4759 N N . ASN A 1 593 ? 16.734 -54.594 -7.34 1 92.81 593 ASN A N 1
ATOM 4760 C CA . ASN A 1 593 ? 16.875 -55.562 -8.438 1 92.81 593 ASN A CA 1
ATOM 4761 C C . ASN A 1 593 ? 15.898 -55.25 -9.57 1 92.81 593 ASN A C 1
ATOM 4763 O O . ASN A 1 593 ? 15.648 -56.094 -10.414 1 92.81 593 ASN A O 1
ATOM 4767 N N . ARG A 1 594 ? 15.352 -54.125 -9.555 1 94.81 594 ARG A N 1
ATOM 4768 C CA . ARG A 1 594 ? 14.43 -53.688 -10.602 1 94.81 594 ARG A CA 1
ATOM 4769 C C . ARG A 1 594 ? 15.047 -52.594 -11.461 1 94.81 594 ARG A C 1
ATOM 4771 O O . ARG A 1 594 ? 16.047 -52 -11.062 1 94.81 594 ARG A O 1
ATOM 4778 N N . GLN A 1 595 ? 14.5 -52.438 -12.602 1 95.69 595 GLN A N 1
ATOM 4779 C CA . GLN A 1 595 ? 15.031 -51.438 -13.508 1 95.69 595 GLN A CA 1
ATOM 4780 C C . GLN A 1 595 ? 14.461 -50.062 -13.203 1 95.69 595 GLN A C 1
ATOM 4782 O O . GLN A 1 595 ? 13.836 -49.438 -14.062 1 95.69 595 GLN A O 1
ATOM 4787 N N . LEU A 1 596 ? 14.602 -49.688 -11.969 1 97.62 596 LEU A N 1
ATOM 4788 C CA . LEU A 1 596 ? 14.203 -48.375 -11.438 1 97.62 596 LEU A CA 1
ATOM 4789 C C . LEU A 1 596 ? 15.422 -47.594 -10.953 1 97.62 596 LEU A C 1
ATOM 4791 O O . LEU A 1 596 ? 16.266 -48.125 -10.227 1 97.62 596 LEU A O 1
ATOM 4795 N N . PHE A 1 597 ? 15.469 -46.344 -11.359 1 98.44 597 PHE A N 1
ATOM 4796 C CA . PHE A 1 597 ? 16.719 -45.594 -11.133 1 98.44 597 PHE A CA 1
ATOM 4797 C C . PHE A 1 597 ? 16.453 -44.312 -10.375 1 98.44 597 PHE A C 1
ATOM 4799 O O . PHE A 1 597 ? 17.375 -43.688 -9.844 1 98.44 597 PHE A O 1
ATOM 4806 N N . PHE A 1 598 ? 15.219 -43.844 -10.305 1 98.69 598 PHE A N 1
ATOM 4807 C CA . PHE A 1 598 ? 14.82 -42.656 -9.578 1 98.69 598 PHE A CA 1
ATOM 4808 C C . PHE A 1 598 ? 13.602 -42.938 -8.703 1 98.69 598 PHE A C 1
ATOM 4810 O O . PHE A 1 598 ? 12.891 -43.906 -8.914 1 98.69 598 PHE A O 1
ATOM 4817 N N . ALA A 1 599 ? 13.398 -42.094 -7.711 1 98.69 599 ALA A N 1
ATOM 4818 C CA . ALA A 1 599 ? 12.211 -42.125 -6.855 1 98.69 599 ALA A CA 1
ATOM 4819 C C . ALA A 1 599 ? 11.688 -40.719 -6.57 1 98.69 599 ALA A C 1
ATOM 4821 O O . ALA A 1 599 ? 12.43 -39.75 -6.66 1 98.69 599 ALA A O 1
ATOM 4822 N N . ARG A 1 600 ? 10.43 -40.625 -6.289 1 98 600 ARG A N 1
ATOM 4823 C CA . ARG A 1 600 ? 9.773 -39.375 -5.941 1 98 600 ARG A CA 1
ATOM 4824 C C . ARG A 1 600 ? 8.562 -39.625 -5.051 1 98 600 ARG A C 1
ATOM 4826 O O . ARG A 1 600 ? 7.938 -40.688 -5.121 1 98 600 ARG A O 1
ATOM 4833 N N . LYS A 1 601 ? 8.227 -38.75 -4.156 1 97.25 601 LYS A N 1
ATOM 4834 C CA . LYS A 1 601 ? 8.789 -37.406 -3.961 1 97.25 601 LYS A CA 1
ATOM 4835 C C . LYS A 1 601 ? 9.641 -37.344 -2.695 1 97.25 601 LYS A C 1
ATOM 4837 O O . LYS A 1 601 ? 9.359 -38.062 -1.72 1 97.25 601 LYS A O 1
ATOM 4842 N N . PHE A 1 602 ? 10.625 -36.531 -2.707 1 98.5 602 PHE A N 1
ATOM 4843 C CA . PHE A 1 602 ? 11.469 -36.25 -1.553 1 98.5 602 PHE A CA 1
ATOM 4844 C C . PHE A 1 602 ? 11.414 -34.75 -1.196 1 98.5 602 PHE A C 1
ATOM 4846 O O . PHE A 1 602 ? 11.656 -33.906 -2.051 1 98.5 602 PHE A O 1
ATOM 4853 N N . GLU A 1 603 ? 11.055 -34.469 0.049 1 97.81 603 GLU A N 1
ATOM 4854 C CA . GLU A 1 603 ? 11.094 -33.094 0.591 1 97.81 603 GLU A CA 1
ATOM 4855 C C . GLU A 1 603 ? 11.766 -33.094 1.96 1 97.81 603 GLU A C 1
ATOM 4857 O O . GLU A 1 603 ? 11.211 -33.562 2.941 1 97.81 603 GLU A O 1
ATOM 4862 N N . PRO A 1 604 ? 12.844 -32.406 1.998 1 97.81 604 PRO A N 1
ATOM 4863 C CA . PRO A 1 604 ? 13.57 -32.406 3.273 1 97.81 604 PRO A CA 1
ATOM 4864 C C . PRO A 1 604 ? 12.789 -31.75 4.402 1 97.81 604 PRO A C 1
ATOM 4866 O O . PRO A 1 604 ? 12.984 -32.062 5.574 1 97.81 604 PRO A O 1
ATOM 4869 N N . SER A 1 605 ? 11.93 -30.812 4.102 1 96.69 605 SER A N 1
ATOM 4870 C CA . SER A 1 605 ? 11.133 -30.156 5.133 1 96.69 605 SER A CA 1
ATOM 4871 C C . SER A 1 605 ? 10.117 -31.125 5.738 1 96.69 605 SER A C 1
ATOM 4873 O O . SER A 1 605 ? 9.562 -30.859 6.809 1 96.69 605 SER A O 1
ATOM 4875 N N . ILE A 1 606 ? 9.844 -32.219 5.027 1 96.88 606 ILE A N 1
ATOM 4876 C CA . ILE A 1 606 ? 8.922 -33.25 5.5 1 96.88 606 ILE A CA 1
ATOM 4877 C C . ILE A 1 606 ? 9.711 -34.406 6.141 1 96.88 606 ILE A C 1
ATOM 4879 O O . ILE A 1 606 ? 9.422 -34.812 7.266 1 96.88 606 ILE A O 1
ATOM 4883 N N . ASN A 1 607 ? 10.727 -34.875 5.391 1 97.81 607 ASN A N 1
ATOM 4884 C CA . ASN A 1 607 ? 11.555 -35.969 5.906 1 97.81 607 ASN A CA 1
ATOM 4885 C C . ASN A 1 607 ? 12.93 -35.969 5.242 1 97.81 607 ASN A C 1
ATOM 4887 O O . ASN A 1 607 ? 13.117 -36.625 4.211 1 97.81 607 ASN A O 1
ATOM 4891 N N . GLN A 1 608 ? 13.867 -35.438 5.871 1 97.31 608 GLN A N 1
ATOM 4892 C CA . GLN A 1 608 ? 15.227 -35.438 5.352 1 97.31 608 GLN A CA 1
ATOM 4893 C C . GLN A 1 608 ? 15.914 -36.781 5.621 1 97.31 608 GLN A C 1
ATOM 4895 O O . GLN A 1 608 ? 16.75 -37.219 4.828 1 97.31 608 GLN A O 1
ATOM 4900 N N . GLY A 1 609 ? 15.547 -37.406 6.652 1 96.94 609 GLY A N 1
ATOM 4901 C CA . GLY A 1 609 ? 16.156 -38.656 7.047 1 96.94 609 GLY A CA 1
ATOM 4902 C C . GLY A 1 609 ? 16.125 -39.719 5.941 1 96.94 609 GLY A C 1
ATOM 4903 O O . GLY A 1 609 ? 17.078 -40.469 5.77 1 96.94 609 GLY A O 1
ATOM 4904 N N . ILE A 1 610 ? 15.055 -39.781 5.219 1 98.06 610 ILE A N 1
ATOM 4905 C CA . ILE A 1 610 ? 14.914 -40.75 4.156 1 98.06 610 ILE A CA 1
ATOM 4906 C C . ILE A 1 610 ? 15.891 -40.438 3.029 1 98.06 610 ILE A C 1
ATOM 4908 O O . ILE A 1 610 ? 16.406 -41.344 2.375 1 98.06 610 ILE A O 1
ATOM 4912 N N . ILE A 1 611 ? 16.156 -39.188 2.732 1 97.94 611 ILE A N 1
ATOM 4913 C CA . ILE A 1 611 ? 17.109 -38.781 1.71 1 97.94 611 ILE A CA 1
ATOM 4914 C C . ILE A 1 611 ? 18.531 -39.188 2.133 1 97.94 611 ILE A C 1
ATOM 4916 O O . ILE A 1 611 ? 19.297 -39.688 1.324 1 97.94 611 ILE A O 1
ATOM 4920 N N . ASP A 1 612 ? 18.859 -38.969 3.436 1 96 612 ASP A N 1
ATOM 4921 C CA . ASP A 1 612 ? 20.141 -39.375 3.984 1 96 612 ASP A CA 1
ATOM 4922 C C . ASP A 1 612 ? 20.344 -40.906 3.824 1 96 612 ASP A C 1
ATOM 4924 O O . ASP A 1 612 ? 21.422 -41.344 3.447 1 96 612 ASP A O 1
ATOM 4928 N N . GLN A 1 613 ? 19.312 -41.562 4.105 1 96.69 613 GLN A N 1
ATOM 4929 C CA . GLN A 1 613 ? 19.375 -43.031 4.035 1 96.69 613 GLN A CA 1
ATOM 4930 C C . GLN A 1 613 ? 19.625 -43.5 2.605 1 96.69 613 GLN A C 1
ATOM 4932 O O . GLN A 1 613 ? 20.391 -44.438 2.377 1 96.69 613 GLN A O 1
ATOM 4937 N N . VAL A 1 614 ? 18.969 -42.906 1.64 1 97.56 614 VAL A N 1
ATOM 4938 C CA . VAL A 1 614 ? 19.141 -43.25 0.236 1 97.56 614 VAL A CA 1
ATOM 4939 C C . VAL A 1 614 ? 20.594 -42.969 -0.185 1 97.56 614 VAL A C 1
ATOM 4941 O O . VAL A 1 614 ? 21.234 -43.812 -0.828 1 97.56 614 VAL A O 1
ATOM 4944 N N . GLU A 1 615 ? 21.094 -41.875 0.19 1 95.19 615 GLU A N 1
ATOM 4945 C CA . GLU A 1 615 ? 22.469 -41.5 -0.168 1 95.19 615 GLU A CA 1
ATOM 4946 C C . GLU A 1 615 ? 23.484 -42.469 0.45 1 95.19 615 GLU A C 1
ATOM 4948 O O . GLU A 1 615 ? 24.453 -42.844 -0.196 1 95.19 615 GLU A O 1
ATOM 4953 N N . GLU A 1 616 ? 23.234 -42.75 1.696 1 94.25 616 GLU A N 1
ATOM 4954 C CA . GLU A 1 616 ? 24.125 -43.719 2.373 1 94.25 616 GLU A CA 1
ATOM 4955 C C . GLU A 1 616 ? 24.094 -45.062 1.687 1 94.25 616 GLU A C 1
ATOM 4957 O O . GLU A 1 616 ? 25.125 -45.75 1.57 1 94.25 616 GLU A O 1
ATOM 4962 N N . TRP A 1 617 ? 22.938 -45.406 1.327 1 95.75 617 TRP A N 1
ATOM 4963 C CA . TRP A 1 617 ? 22.766 -46.688 0.629 1 95.75 617 TRP A CA 1
ATOM 4964 C C . TRP A 1 617 ? 23.547 -46.688 -0.678 1 95.75 617 TRP A C 1
ATOM 4966 O O . TRP A 1 617 ? 24.141 -47.719 -1.033 1 95.75 617 TRP A O 1
ATOM 4976 N N . LEU A 1 618 ? 23.641 -45.625 -1.431 1 94.94 618 LEU A N 1
ATOM 4977 C CA . LEU A 1 618 ? 24.25 -45.562 -2.75 1 94.94 618 LEU A CA 1
ATOM 4978 C C . LEU A 1 618 ? 25.766 -45.375 -2.635 1 94.94 618 LEU A C 1
ATOM 4980 O O . LEU A 1 618 ? 26.516 -45.969 -3.408 1 94.94 618 LEU A O 1
ATOM 4984 N N . TYR A 1 619 ? 26.203 -44.562 -1.657 1 91.81 619 TYR A N 1
ATOM 4985 C CA . TYR A 1 619 ? 27.594 -44.125 -1.713 1 91.81 619 TYR A CA 1
ATOM 4986 C C . TYR A 1 619 ? 28.266 -44.312 -0.362 1 91.81 619 TYR A C 1
ATOM 4988 O O . TYR A 1 619 ? 29.406 -43.875 -0.174 1 91.81 619 TYR A O 1
ATOM 4996 N N . GLY A 1 620 ? 27.578 -44.875 0.651 1 91.62 620 GLY A N 1
ATOM 4997 C CA . GLY A 1 620 ? 28.156 -45.062 1.979 1 91.62 620 GLY A CA 1
ATOM 4998 C C . GLY A 1 620 ? 27.844 -43.906 2.918 1 91.62 620 GLY A C 1
ATOM 4999 O O . GLY A 1 620 ? 27.391 -42.844 2.484 1 91.62 620 GLY A O 1
ATOM 5000 N N . PRO A 1 621 ? 28.094 -44.094 4.137 1 91 621 PRO A N 1
ATOM 5001 C CA . PRO A 1 621 ? 27.781 -43.031 5.121 1 91 621 PRO A CA 1
ATOM 5002 C C . PRO A 1 621 ? 28.75 -41.875 5.059 1 91 621 PRO A C 1
ATOM 5004 O O . PRO A 1 621 ? 29.906 -42.031 4.645 1 91 621 PRO A O 1
ATOM 5007 N N . TYR A 1 622 ? 28.281 -40.719 5.406 1 88.62 622 TYR A N 1
ATOM 5008 C CA . TYR A 1 622 ? 29.141 -39.562 5.602 1 88.62 622 TYR A CA 1
ATOM 5009 C C . TYR A 1 622 ? 30.062 -39.781 6.797 1 88.62 622 TYR A C 1
ATOM 5011 O O . TYR A 1 622 ? 29.719 -40.5 7.73 1 88.62 622 TYR A O 1
ATOM 5019 N N . PRO A 1 623 ? 31.172 -39.125 6.727 1 88.25 623 PRO A N 1
ATOM 5020 C CA . PRO A 1 623 ? 32.031 -39.156 7.926 1 88.25 623 PRO A CA 1
ATOM 5021 C C . PRO A 1 623 ? 31.312 -38.594 9.164 1 88.25 623 PRO A C 1
ATOM 5023 O O . PRO A 1 623 ? 30.5 -37.688 9.055 1 88.25 623 PRO A O 1
ATOM 5026 N N . SER A 1 624 ? 31.625 -39.156 10.227 1 85 624 SER A N 1
ATOM 5027 C CA . SER A 1 624 ? 30.984 -38.781 11.477 1 85 624 SER A CA 1
ATOM 5028 C C . SER A 1 624 ? 31.266 -37.312 11.805 1 85 624 SER A C 1
ATOM 5030 O O . SER A 1 624 ? 30.516 -36.656 12.547 1 85 624 SER A O 1
ATOM 5032 N N . THR A 1 625 ? 32.25 -36.75 11.242 1 87.94 625 THR A N 1
ATOM 5033 C CA . THR A 1 625 ? 32.688 -35.375 11.531 1 87.94 625 THR A CA 1
ATOM 5034 C C . THR A 1 625 ? 31.969 -34.375 10.617 1 87.94 625 THR A C 1
ATOM 5036 O O . THR A 1 625 ? 32.156 -33.188 10.734 1 87.94 625 THR A O 1
ATOM 5039 N N . THR A 1 626 ? 31.062 -34.938 9.812 1 90.69 626 THR A N 1
ATOM 5040 C CA . THR A 1 626 ? 30.391 -34.031 8.898 1 90.69 626 THR A CA 1
ATOM 5041 C C . THR A 1 626 ? 29.422 -33.125 9.648 1 90.69 626 THR A C 1
ATOM 5043 O O . THR A 1 626 ? 28.547 -33.594 10.375 1 90.69 626 THR A O 1
ATOM 5046 N N . ALA A 1 627 ? 29.547 -31.859 9.492 1 92.62 627 ALA A N 1
ATOM 5047 C CA . ALA A 1 627 ? 28.781 -30.859 10.219 1 92.62 627 ALA A CA 1
ATOM 5048 C C . ALA A 1 627 ? 27.328 -30.828 9.734 1 92.62 627 ALA A C 1
ATOM 5050 O O . ALA A 1 627 ? 27.062 -30.922 8.531 1 92.62 627 ALA A O 1
ATOM 5051 N N . ASN A 1 628 ? 26.359 -30.797 10.617 1 95.06 628 ASN A N 1
ATOM 5052 C CA . ASN A 1 628 ? 24.953 -30.453 10.414 1 95.06 628 ASN A CA 1
ATOM 5053 C C . ASN A 1 628 ? 24.266 -31.391 9.422 1 95.06 628 ASN A C 1
ATOM 5055 O O . ASN A 1 628 ? 23.469 -30.953 8.594 1 95.06 628 ASN A O 1
ATOM 5059 N N . LEU A 1 629 ? 24.562 -32.625 9.445 1 93.62 629 LEU A N 1
ATOM 5060 C CA . LEU A 1 629 ? 24.016 -33.625 8.531 1 93.62 629 LEU A CA 1
ATOM 5061 C C . LEU A 1 629 ? 22.5 -33.75 8.711 1 93.62 629 LEU A C 1
ATOM 5063 O O . LEU A 1 629 ? 21.781 -33.938 7.734 1 93.62 629 LEU A O 1
ATOM 5067 N N . GLN A 1 630 ? 22.016 -33.531 9.914 1 94.88 630 GLN A N 1
ATOM 5068 C CA . GLN A 1 630 ? 20.609 -33.719 10.211 1 94.88 630 GLN A CA 1
ATOM 5069 C C . GLN A 1 630 ? 19.828 -32.406 10.141 1 94.88 630 GLN A C 1
ATOM 5071 O O . GLN A 1 630 ? 18.641 -32.375 10.461 1 94.88 630 GLN A O 1
ATOM 5076 N N . SER A 1 631 ? 20.5 -31.391 9.719 1 97.5 631 SER A N 1
ATOM 5077 C CA . SER A 1 631 ? 19.859 -30.062 9.672 1 97.5 631 SER A CA 1
ATOM 5078 C C . SER A 1 631 ? 19.375 -29.75 8.266 1 97.5 631 SER A C 1
ATOM 5080 O O . SER A 1 631 ? 19.938 -30.219 7.277 1 97.5 631 SER A O 1
ATOM 5082 N N . TYR A 1 632 ? 18.297 -29.016 8.188 1 98.19 632 TYR A N 1
ATOM 5083 C CA . TYR A 1 632 ? 17.781 -28.516 6.914 1 98.19 632 TYR A CA 1
ATOM 5084 C C . TYR A 1 632 ? 17.266 -27.094 7.059 1 98.19 632 TYR A C 1
ATOM 5086 O O . TYR A 1 632 ? 16.641 -26.75 8.062 1 98.19 632 TYR A O 1
ATOM 5094 N N . TRP A 1 633 ? 17.562 -26.25 6.133 1 98.62 633 TRP A N 1
ATOM 5095 C CA . TRP A 1 633 ? 17.156 -24.844 6.074 1 98.62 633 TRP A CA 1
ATOM 5096 C C . TRP A 1 633 ? 16.297 -24.594 4.848 1 98.62 633 TRP A C 1
ATOM 5098 O O . TRP A 1 633 ? 16.75 -24.734 3.713 1 98.62 633 TRP A O 1
ATOM 5108 N N . GLN A 1 634 ? 15.07 -24.172 5.02 1 98.25 634 GLN A N 1
ATOM 5109 C CA . GLN A 1 634 ? 14.141 -23.859 3.938 1 98.25 634 GLN A CA 1
ATOM 5110 C C . GLN A 1 634 ? 13.914 -22.359 3.83 1 98.25 634 GLN A C 1
ATOM 5112 O O . GLN A 1 634 ? 13.352 -21.75 4.742 1 98.25 634 GLN A O 1
ATOM 5117 N N . SER A 1 635 ? 14.297 -21.766 2.699 1 98.12 635 SER A N 1
ATOM 5118 C CA . SER A 1 635 ? 14.055 -20.344 2.492 1 98.12 635 SER A CA 1
ATOM 5119 C C . SER A 1 635 ? 12.555 -20.047 2.426 1 98.12 635 SER A C 1
ATOM 5121 O O . SER A 1 635 ? 11.797 -20.781 1.796 1 98.12 635 SER A O 1
ATOM 5123 N N . VAL A 1 636 ? 12.172 -18.938 3.078 1 97.56 636 VAL A N 1
ATOM 5124 C CA . VAL A 1 636 ? 10.766 -18.531 3.084 1 97.56 636 VAL A CA 1
ATOM 5125 C C . VAL A 1 636 ? 10.633 -17.125 2.508 1 97.56 636 VAL A C 1
ATOM 5127 O O . VAL A 1 636 ? 9.594 -16.766 1.956 1 97.56 636 VAL A O 1
ATOM 5130 N N . TYR A 1 637 ? 11.609 -16.312 2.717 1 97.56 637 TYR A N 1
ATOM 5131 C CA . TYR A 1 637 ? 11.609 -14.93 2.254 1 97.56 637 TYR A CA 1
ATOM 5132 C C . TYR A 1 637 ? 13.023 -14.461 1.915 1 97.56 637 TYR A C 1
ATOM 5134 O O . TYR A 1 637 ? 13.984 -14.844 2.586 1 97.56 637 TYR A O 1
ATOM 5142 N N . HIS A 1 638 ? 13.172 -13.633 0.867 1 98 638 HIS A N 1
ATOM 5143 C CA . HIS A 1 638 ? 14.383 -12.914 0.508 1 98 638 HIS A CA 1
ATOM 5144 C C . HIS A 1 638 ? 14.07 -11.484 0.071 1 98 638 HIS A C 1
ATOM 5146 O O . HIS A 1 638 ? 13.125 -11.258 -0.694 1 98 638 HIS A O 1
ATOM 5152 N N . TYR A 1 639 ? 14.82 -10.508 0.492 1 95.69 639 TYR A N 1
ATOM 5153 C CA . TYR A 1 639 ? 14.523 -9.094 0.288 1 95.69 639 TYR A CA 1
ATOM 5154 C C . TYR A 1 639 ? 14.594 -8.727 -1.19 1 95.69 639 TYR A C 1
ATOM 5156 O O . TYR A 1 639 ? 13.945 -7.773 -1.634 1 95.69 639 TYR A O 1
ATOM 5164 N N . ALA A 1 640 ? 15.297 -9.477 -1.996 1 94.62 640 ALA A N 1
ATOM 5165 C CA . ALA A 1 640 ? 15.547 -9.125 -3.391 1 94.62 640 ALA A CA 1
ATOM 5166 C C . ALA A 1 640 ? 14.523 -9.781 -4.316 1 94.62 640 ALA A C 1
ATOM 5168 O O . ALA A 1 640 ? 14.586 -9.609 -5.535 1 94.62 640 ALA A O 1
ATOM 5169 N N . ASP A 1 641 ? 13.586 -10.508 -3.699 1 92.94 641 ASP A N 1
ATOM 5170 C CA . ASP A 1 641 ? 12.602 -11.195 -4.523 1 92.94 641 ASP A CA 1
ATOM 5171 C C . ASP A 1 641 ? 11.758 -10.195 -5.32 1 92.94 641 ASP A C 1
ATOM 5173 O O . ASP A 1 641 ? 11.234 -9.234 -4.762 1 92.94 641 ASP A O 1
ATOM 5177 N N . LEU A 1 642 ? 11.625 -10.43 -6.609 1 86.56 642 LEU A N 1
ATOM 5178 C CA . LEU A 1 642 ? 10.719 -9.656 -7.453 1 86.56 642 LEU A CA 1
ATOM 5179 C C . LEU A 1 642 ? 9.359 -10.336 -7.547 1 86.56 642 LEU A C 1
ATOM 5181 O O . LEU A 1 642 ? 8.328 -9.656 -7.656 1 86.56 642 LEU A O 1
ATOM 5185 N N . SER A 1 643 ? 9.406 -11.602 -7.555 1 89.5 643 SER A N 1
ATOM 5186 C CA . SER A 1 643 ? 8.219 -12.445 -7.574 1 89.5 643 SER A CA 1
ATOM 5187 C C . SER A 1 643 ? 8.461 -13.766 -6.855 1 89.5 643 SER A C 1
ATOM 5189 O O . SER A 1 643 ? 9.57 -14.305 -6.902 1 89.5 643 SER A O 1
ATOM 5191 N N . PRO A 1 644 ? 7.449 -14.234 -6.324 1 88.5 644 PRO A N 1
ATOM 5192 C CA . PRO A 1 644 ? 6.168 -13.625 -5.965 1 88.5 644 PRO A CA 1
ATOM 5193 C C . PRO A 1 644 ? 6.312 -12.508 -4.938 1 88.5 644 PRO A C 1
ATOM 5195 O O . PRO A 1 644 ? 7.352 -12.398 -4.281 1 88.5 644 PRO A O 1
ATOM 5198 N N . PRO A 1 645 ? 5.266 -11.656 -4.801 1 86.31 645 PRO A N 1
ATOM 5199 C CA . PRO A 1 645 ? 5.34 -10.625 -3.764 1 86.31 645 PRO A CA 1
ATOM 5200 C C . PRO A 1 645 ? 5.406 -11.203 -2.354 1 86.31 645 PRO A C 1
ATOM 5202 O O . PRO A 1 645 ? 4.828 -12.258 -2.09 1 86.31 645 PRO A O 1
ATOM 5205 N N . PRO A 1 646 ? 6.109 -10.492 -1.531 1 90.12 646 PRO A N 1
ATOM 5206 C CA . PRO A 1 646 ? 6.242 -11.016 -0.168 1 90.12 646 PRO A CA 1
ATOM 5207 C C . PRO A 1 646 ? 4.922 -11.008 0.597 1 90.12 646 PRO A C 1
ATOM 5209 O O . PRO A 1 646 ? 4.031 -10.203 0.295 1 90.12 646 PRO A O 1
ATOM 5212 N N . ASP A 1 647 ? 4.789 -11.938 1.502 1 92.88 647 ASP A N 1
ATOM 5213 C CA . ASP A 1 647 ? 3.676 -11.945 2.447 1 92.88 647 ASP A CA 1
ATOM 5214 C C . ASP A 1 647 ? 3.812 -10.812 3.465 1 92.88 647 ASP A C 1
ATOM 5216 O O . ASP A 1 647 ? 4.73 -10.82 4.289 1 92.88 647 ASP A O 1
ATOM 5220 N N . ASP A 1 648 ? 2.918 -9.898 3.492 1 92.69 648 ASP A N 1
ATOM 5221 C CA . ASP A 1 648 ? 2.988 -8.719 4.348 1 92.69 648 ASP A CA 1
ATOM 5222 C C . ASP A 1 648 ? 3.012 -9.109 5.824 1 92.69 648 ASP A C 1
ATOM 5224 O O . ASP A 1 648 ? 3.678 -8.461 6.633 1 92.69 648 ASP A O 1
ATOM 5228 N N . SER A 1 649 ? 2.236 -10.102 6.176 1 96.31 649 SER A N 1
ATOM 5229 C CA . SER A 1 649 ? 2.199 -10.531 7.57 1 96.31 649 SER A CA 1
ATOM 5230 C C . SER A 1 649 ? 3.537 -11.117 8 1 96.31 649 SER A C 1
ATOM 5232 O O . SER A 1 649 ? 3.971 -10.914 9.141 1 96.31 649 SER A O 1
ATOM 5234 N N . LEU A 1 650 ? 4.176 -11.828 7.086 1 97.56 650 LEU A N 1
ATOM 5235 C CA . LEU A 1 650 ? 5.469 -12.422 7.391 1 97.56 650 LEU A CA 1
ATOM 5236 C C . LEU A 1 650 ? 6.527 -11.344 7.598 1 97.56 650 LEU A C 1
ATOM 5238 O O . LEU A 1 650 ? 7.285 -11.391 8.57 1 97.56 650 LEU A O 1
ATOM 5242 N N . VAL A 1 651 ? 6.586 -10.414 6.719 1 97.38 651 VAL A N 1
ATOM 5243 C CA . VAL A 1 651 ? 7.59 -9.359 6.805 1 97.38 651 VAL A CA 1
ATOM 5244 C C . VAL A 1 651 ? 7.344 -8.508 8.047 1 97.38 651 VAL A C 1
ATOM 5246 O O . VAL A 1 651 ? 8.289 -8.109 8.734 1 97.38 651 VAL A O 1
ATOM 5249 N N . THR A 1 652 ? 6.086 -8.242 8.328 1 97.94 652 THR A N 1
ATOM 5250 C CA . THR A 1 652 ? 5.715 -7.488 9.523 1 97.94 652 THR A CA 1
ATOM 5251 C C . THR A 1 652 ? 6.176 -8.211 10.781 1 97.94 652 THR A C 1
ATOM 5253 O O . THR A 1 652 ? 6.801 -7.609 11.656 1 97.94 652 THR A O 1
ATOM 5256 N N . LEU A 1 653 ? 5.855 -9.453 10.852 1 98.38 653 LEU A N 1
ATOM 5257 C CA . LEU A 1 653 ? 6.246 -10.258 12.008 1 98.38 653 LEU A CA 1
ATOM 5258 C C . LEU A 1 653 ? 7.762 -10.32 12.141 1 98.38 653 LEU A C 1
ATOM 5260 O O . LEU A 1 653 ? 8.305 -10.117 13.227 1 98.38 653 LEU A O 1
ATOM 5264 N N . ALA A 1 654 ? 8.406 -10.594 11.008 1 98.56 654 ALA A N 1
ATOM 5265 C CA . ALA A 1 654 ? 9.867 -10.695 11.039 1 98.56 654 ALA A CA 1
ATOM 5266 C C . ALA A 1 654 ? 10.492 -9.391 11.516 1 98.56 654 ALA A C 1
ATOM 5268 O O . ALA A 1 654 ? 11.406 -9.398 12.344 1 98.56 654 ALA A O 1
ATOM 5269 N N . THR A 1 655 ? 10.031 -8.305 11.055 1 98.19 655 THR A N 1
ATOM 5270 C CA . THR A 1 655 ? 10.555 -7 11.445 1 98.19 655 THR A CA 1
ATOM 5271 C C . THR A 1 655 ? 10.32 -6.75 12.93 1 98.19 655 THR A C 1
ATOM 5273 O O . THR A 1 655 ? 11.195 -6.238 13.625 1 98.19 655 THR A O 1
ATOM 5276 N N . SER A 1 656 ? 9.148 -7.09 13.391 1 98.25 656 SER A N 1
ATOM 5277 C CA . SER A 1 656 ? 8.844 -6.961 14.812 1 98.25 656 SER A CA 1
ATOM 5278 C C . SER A 1 656 ? 9.805 -7.793 15.664 1 98.25 656 SER A C 1
ATOM 5280 O O . SER A 1 656 ? 10.281 -7.332 16.703 1 98.25 656 SER A O 1
ATOM 5282 N N . LEU A 1 657 ? 10.062 -8.961 15.227 1 98 657 LEU A N 1
ATOM 5283 C CA . LEU A 1 657 ? 10.922 -9.875 15.984 1 98 657 LEU A CA 1
ATOM 5284 C C . LEU A 1 657 ? 12.352 -9.352 16.047 1 98 657 LEU A C 1
ATOM 5286 O O . LEU A 1 657 ? 13.055 -9.57 17.031 1 98 657 LEU A O 1
ATOM 5290 N N . THR A 1 658 ? 12.789 -8.656 14.984 1 97.19 658 THR A N 1
ATOM 5291 C CA . THR A 1 658 ? 14.109 -8.039 15.039 1 97.19 658 THR A CA 1
ATOM 5292 C C . THR A 1 658 ? 14.156 -6.945 16.109 1 97.19 658 THR A C 1
ATOM 5294 O O . THR A 1 658 ? 15.156 -6.809 16.812 1 97.19 658 THR A O 1
ATOM 5297 N N . ARG A 1 659 ? 13.086 -6.176 16.188 1 96.12 659 ARG A N 1
ATOM 5298 C CA . ARG A 1 659 ? 13.023 -5.141 17.219 1 96.12 659 ARG A CA 1
ATOM 5299 C C . ARG A 1 659 ? 13.039 -5.758 18.609 1 96.12 659 ARG A C 1
ATOM 5301 O O . ARG A 1 659 ? 13.75 -5.277 19.5 1 96.12 659 ARG A O 1
ATOM 5308 N N . ILE A 1 660 ? 12.312 -6.797 18.781 1 95.62 660 ILE A N 1
ATOM 5309 C CA . ILE A 1 660 ? 12.234 -7.484 20.062 1 95.62 660 ILE A CA 1
ATOM 5310 C C . ILE A 1 660 ? 13.594 -8.07 20.422 1 95.62 660 ILE A C 1
ATOM 5312 O O . ILE A 1 660 ? 14.055 -7.945 21.562 1 95.62 660 ILE A O 1
ATOM 5316 N N . SER A 1 661 ? 14.227 -8.688 19.453 1 94 661 SER A N 1
ATOM 5317 C CA . SER A 1 661 ? 15.531 -9.297 19.672 1 94 661 SER A CA 1
ATOM 5318 C C . SER A 1 661 ? 16.578 -8.258 20.078 1 94 661 SER A C 1
ATOM 5320 O O . SER A 1 661 ? 17.359 -8.484 21 1 94 661 SER A O 1
ATOM 5322 N N . THR A 1 662 ? 16.625 -7.137 19.422 1 91.06 662 THR A N 1
ATOM 5323 C CA . THR A 1 662 ? 17.641 -6.117 19.688 1 91.06 662 THR A CA 1
ATOM 5324 C C . THR A 1 662 ? 17.391 -5.422 21.016 1 91.06 662 THR A C 1
ATOM 5326 O O . THR A 1 662 ? 18.328 -4.965 21.672 1 91.06 662 THR A O 1
ATOM 5329 N N . LYS A 1 663 ? 16.156 -5.273 21.375 1 86.81 663 LYS A N 1
ATOM 5330 C CA . LYS A 1 663 ? 15.836 -4.695 22.672 1 86.81 663 LYS A CA 1
ATOM 5331 C C . LYS A 1 663 ? 16.344 -5.574 23.812 1 86.81 663 LYS A C 1
ATOM 5333 O O . LYS A 1 663 ? 16.734 -5.074 24.859 1 86.81 663 LYS A O 1
ATOM 5338 N N . SER A 1 664 ? 16.359 -6.832 23.609 1 78.62 664 SER A N 1
ATOM 5339 C CA . SER A 1 664 ? 16.812 -7.777 24.625 1 78.62 664 SER A CA 1
ATOM 5340 C C . SER A 1 664 ? 18.312 -7.684 24.844 1 78.62 664 SER A C 1
ATOM 5342 O O . SER A 1 664 ? 18.812 -8.023 25.922 1 78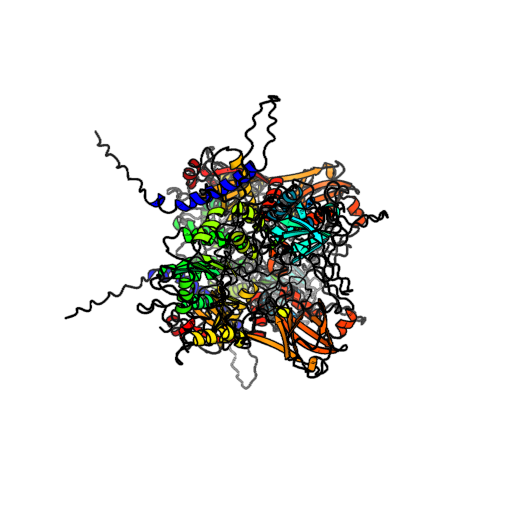.62 664 SER A O 1
ATOM 5344 N N . PHE A 1 665 ? 19.047 -7.242 23.797 1 75.75 665 PHE A N 1
ATOM 5345 C CA . PHE A 1 665 ? 20.484 -7.051 23.922 1 75.75 665 PHE A CA 1
ATOM 5346 C C . PHE A 1 665 ? 20.797 -5.898 24.875 1 75.75 665 PHE A C 1
ATOM 5348 O O . PHE A 1 665 ? 21.766 -5.953 25.625 1 75.75 665 PHE A O 1
ATOM 5355 N N . VAL A 1 666 ? 19.969 -4.863 24.688 1 60.69 666 VAL A N 1
ATOM 5356 C CA . VAL A 1 666 ? 20.203 -3.645 25.453 1 60.69 666 VAL A CA 1
ATOM 5357 C C . VAL A 1 666 ? 20.016 -3.92 26.938 1 60.69 666 VAL A C 1
ATOM 5359 O O . VAL A 1 666 ? 20.781 -3.43 27.766 1 60.69 666 VAL A O 1
ATOM 5362 N N . LEU A 1 667 ? 19.094 -4.762 27.359 1 54.88 667 LEU A N 1
ATOM 5363 C CA . LEU A 1 667 ? 18.781 -5.012 28.766 1 54.88 667 LEU A CA 1
ATOM 5364 C C . LEU A 1 667 ? 19.844 -5.883 29.406 1 54.88 667 LEU A C 1
ATOM 5366 O O . LEU A 1 667 ? 20.172 -5.707 30.578 1 54.88 667 LEU A O 1
ATOM 5370 N N . LYS A 1 668 ? 20.203 -6.953 28.781 1 54.12 668 LYS A N 1
ATOM 5371 C CA . LYS A 1 668 ? 21.172 -7.871 29.391 1 54.12 668 LYS A CA 1
ATOM 5372 C C . LYS A 1 668 ? 22.547 -7.223 29.531 1 54.12 668 LYS A C 1
ATOM 5374 O O . LYS A 1 668 ? 23.312 -7.551 30.438 1 54.12 668 LYS A O 1
ATOM 5379 N N . GLY A 1 669 ? 22.953 -6.586 28.422 1 47.91 669 GLY A N 1
ATOM 5380 C CA . GLY A 1 669 ? 24.328 -6.148 28.469 1 47.91 669 GLY A CA 1
ATOM 5381 C C . GLY A 1 669 ? 24.5 -4.738 29 1 47.91 669 GLY A C 1
ATOM 5382 O O . GLY A 1 669 ? 24.172 -3.768 28.312 1 47.91 669 GLY A O 1
ATOM 5383 N N . GLY A 1 670 ? 23.828 -4.469 30.172 1 46.88 670 GLY A N 1
ATOM 5384 C CA . GLY A 1 670 ? 24.219 -3.225 30.828 1 46.88 670 GLY A CA 1
ATOM 5385 C C . GLY A 1 670 ? 24.812 -2.207 29.875 1 46.88 670 GLY A C 1
ATOM 5386 O O . GLY A 1 670 ? 25.172 -1.1 30.281 1 46.88 670 GLY A O 1
ATOM 5387 N N . ASN A 1 671 ? 25.5 -2.648 28.781 1 51.56 671 ASN A N 1
ATOM 5388 C CA . ASN A 1 671 ? 26.516 -1.895 28.062 1 51.56 671 ASN A CA 1
ATOM 5389 C C . ASN A 1 671 ? 25.891 -1.051 26.938 1 51.56 671 ASN A C 1
ATOM 5391 O O . ASN A 1 671 ? 24.766 -1.306 26.516 1 51.56 671 ASN A O 1
ATOM 5395 N N . GLY A 1 672 ? 26.453 0.183 26.516 1 61.66 672 GLY A N 1
ATOM 5396 C CA . GLY A 1 672 ? 26.547 1.425 25.766 1 61.66 672 GLY A CA 1
ATOM 5397 C C . GLY A 1 672 ? 26.172 1.264 24.312 1 61.66 672 GLY A C 1
ATOM 5398 O O . GLY A 1 672 ? 26.344 2.195 23.516 1 61.66 672 GLY A O 1
ATOM 5399 N N . CYS A 1 673 ? 25.766 -0.211 23.844 1 72.88 673 CYS A N 1
ATOM 5400 C CA . CYS A 1 673 ? 25.594 -0.21 22.391 1 72.88 673 CYS A CA 1
ATOM 5401 C C . CYS A 1 673 ? 24.109 -0.144 22.016 1 72.88 673 CYS A C 1
ATOM 5403 O O . CYS A 1 673 ? 23.328 -1.013 22.406 1 72.88 673 CYS A O 1
ATOM 5405 N N . LEU A 1 674 ? 23.688 0.85 21.453 1 81.38 674 LEU A N 1
ATOM 5406 C CA . LEU A 1 674 ? 22.344 0.992 20.906 1 81.38 674 LEU A CA 1
ATOM 5407 C C . LEU A 1 674 ? 22.25 0.406 19.516 1 81.38 674 LEU A C 1
ATOM 5409 O O . LEU A 1 674 ? 22.953 0.848 18.594 1 81.38 674 LEU A O 1
ATOM 5413 N N . ILE A 1 675 ? 21.516 -0.77 19.422 1 88.56 675 ILE A N 1
ATOM 5414 C CA . ILE A 1 675 ? 21.328 -1.43 18.141 1 88.56 675 ILE A CA 1
ATOM 5415 C C . ILE A 1 675 ? 19.969 -1.07 17.562 1 88.56 675 ILE A C 1
ATOM 5417 O O . ILE A 1 675 ? 18.938 -1.308 18.203 1 88.56 675 ILE A O 1
ATOM 5421 N N . HIS A 1 676 ? 19.953 -0.516 16.422 1 90.69 676 HIS A N 1
ATOM 5422 C CA . HIS A 1 676 ? 18.703 -0.203 15.719 1 90.69 676 HIS A CA 1
ATOM 5423 C C . HIS A 1 676 ? 18.5 -1.129 14.523 1 90.69 676 HIS A C 1
ATOM 5425 O O . HIS A 1 676 ? 19.203 -1.016 13.523 1 90.69 676 HIS A O 1
ATOM 5431 N N . PRO A 1 677 ? 17.547 -1.979 14.695 1 93.81 677 PRO A N 1
ATOM 5432 C CA . PRO A 1 677 ? 17.328 -2.896 13.57 1 93.81 677 PRO A CA 1
ATOM 5433 C C . PRO A 1 677 ? 16.828 -2.184 12.312 1 93.81 677 PRO A C 1
ATOM 5435 O O . PRO A 1 677 ? 16.047 -1.235 12.406 1 93.81 677 PRO A O 1
ATOM 5438 N N . GLY A 1 678 ? 17.312 -2.641 11.164 1 91.94 678 GLY A N 1
ATOM 5439 C CA . GLY A 1 678 ? 16.906 -2.127 9.867 1 91.94 678 GLY A CA 1
ATOM 5440 C C . GLY A 1 678 ? 16.062 -3.102 9.078 1 91.94 678 GLY A C 1
ATOM 5441 O O . GLY A 1 678 ? 15.062 -3.623 9.586 1 91.94 678 GLY A O 1
ATOM 5442 N N . ASN A 1 679 ? 16.453 -3.436 7.859 1 94.25 679 ASN A N 1
ATOM 5443 C CA . ASN A 1 679 ? 15.68 -4.27 6.949 1 94.25 679 ASN A CA 1
ATOM 5444 C C . ASN A 1 679 ? 15.906 -5.754 7.215 1 94.25 679 ASN A C 1
ATOM 5446 O O . ASN A 1 679 ? 17.031 -6.168 7.531 1 94.25 679 ASN A O 1
ATOM 5450 N N . VAL A 1 680 ? 14.836 -6.488 7.102 1 97.88 680 VAL A N 1
ATOM 5451 C CA . VAL A 1 680 ? 14.938 -7.941 7.098 1 97.88 680 VAL A CA 1
ATOM 5452 C C . VAL A 1 680 ? 15.477 -8.422 5.75 1 97.88 680 VAL A C 1
ATOM 5454 O O . VAL A 1 680 ? 14.969 -8.031 4.695 1 97.88 680 VAL A O 1
ATOM 5457 N N . LEU A 1 681 ? 16.453 -9.219 5.781 1 97.88 681 LEU A N 1
ATOM 5458 C CA . LEU A 1 681 ? 17.094 -9.688 4.559 1 97.88 681 LEU A CA 1
ATOM 5459 C C . LEU A 1 681 ? 16.547 -11.047 4.141 1 97.88 681 LEU A C 1
ATOM 5461 O O . LEU A 1 681 ? 16.203 -11.25 2.973 1 97.88 681 LEU A O 1
ATOM 5465 N N . GLU A 1 682 ? 16.484 -11.992 5.086 1 98.44 682 GLU A N 1
ATOM 5466 C CA . GLU A 1 682 ? 16.016 -13.344 4.789 1 98.44 682 GLU A CA 1
ATOM 5467 C C . GLU A 1 682 ? 15.242 -13.93 5.965 1 98.44 682 GLU A C 1
ATOM 5469 O O . GLU A 1 682 ? 15.492 -13.57 7.117 1 98.44 682 GLU A O 1
ATOM 5474 N N . VAL A 1 683 ? 14.297 -14.742 5.66 1 98.62 683 VAL A N 1
ATOM 5475 C CA . VAL A 1 683 ? 13.609 -15.594 6.629 1 98.62 683 VAL A CA 1
ATOM 5476 C C . VAL A 1 683 ? 13.727 -17.062 6.203 1 98.62 683 VAL A C 1
ATOM 5478 O O . VAL A 1 683 ? 13.438 -17.406 5.059 1 98.62 683 VAL A O 1
ATOM 5481 N N . THR A 1 684 ? 14.172 -17.922 7.129 1 98.75 684 THR A N 1
ATOM 5482 C CA . THR A 1 684 ? 14.453 -19.312 6.836 1 98.75 684 THR A CA 1
ATOM 5483 C C . THR A 1 684 ? 13.844 -20.219 7.898 1 98.75 684 THR A C 1
ATOM 5485 O O . THR A 1 684 ? 14.023 -20 9.094 1 98.75 684 THR A O 1
ATOM 5488 N N . SER A 1 685 ? 13.086 -21.234 7.48 1 98.44 685 SER A N 1
ATOM 5489 C CA . SER A 1 685 ? 12.625 -22.266 8.398 1 98.44 685 SER A CA 1
ATOM 5490 C C . SER A 1 685 ? 13.727 -23.281 8.695 1 98.44 685 SER A C 1
ATOM 5492 O O . SER A 1 685 ? 14.328 -23.828 7.777 1 98.44 685 SER A O 1
ATOM 5494 N N . TYR A 1 686 ? 14.008 -23.5 9.953 1 98.44 686 TYR A N 1
ATOM 5495 C CA . TYR A 1 686 ? 15.086 -24.391 10.375 1 98.44 686 TYR A CA 1
ATOM 5496 C C . TYR A 1 686 ? 14.539 -25.688 10.938 1 98.44 686 TYR A C 1
ATOM 5498 O O . TYR A 1 686 ? 13.68 -25.688 11.82 1 98.44 686 TYR A O 1
ATOM 5506 N N . HIS A 1 687 ? 15.039 -26.766 10.352 1 98.44 687 HIS A N 1
ATOM 5507 C CA . HIS A 1 687 ? 14.648 -28.109 10.773 1 98.44 687 HIS A CA 1
ATOM 5508 C C . HIS A 1 687 ? 15.867 -28.922 11.195 1 98.44 687 HIS A C 1
ATOM 5510 O O . HIS A 1 687 ? 16.953 -28.766 10.625 1 98.44 687 HIS A O 1
ATOM 5516 N N . ASN A 1 688 ? 15.742 -29.719 12.172 1 98 688 ASN A N 1
ATOM 5517 C CA . ASN A 1 688 ? 16.766 -30.656 12.648 1 98 688 ASN A CA 1
ATOM 5518 C C . ASN A 1 688 ? 16.141 -31.984 13.07 1 98 688 ASN A C 1
ATOM 5520 O O . ASN A 1 688 ? 15.164 -32 13.812 1 98 688 ASN A O 1
ATOM 5524 N N . ASN A 1 689 ? 16.656 -33.062 12.562 1 96.94 689 ASN A N 1
ATOM 5525 C CA . ASN A 1 689 ? 16.109 -34.406 12.82 1 96.94 689 ASN A CA 1
ATOM 5526 C C . ASN A 1 689 ? 14.625 -34.469 12.484 1 96.94 689 ASN A C 1
ATOM 5528 O O . ASN A 1 689 ? 13.828 -34.969 13.289 1 96.94 689 ASN A O 1
ATOM 5532 N N . ASP A 1 690 ? 14.242 -33.781 11.383 1 96.62 690 ASP A N 1
ATOM 5533 C CA . ASP A 1 690 ? 12.914 -33.781 10.781 1 96.62 690 ASP A CA 1
ATOM 5534 C C . ASP A 1 690 ? 11.891 -33.125 11.695 1 96.62 690 ASP A C 1
ATOM 5536 O O . ASP A 1 690 ? 10.695 -33.406 11.609 1 96.62 690 ASP A O 1
ATOM 5540 N N . ASN A 1 691 ? 12.445 -32.281 12.523 1 97.06 691 ASN A N 1
ATOM 5541 C CA . ASN A 1 691 ? 11.578 -31.484 13.375 1 97.06 691 ASN A CA 1
ATOM 5542 C C . ASN A 1 691 ? 11.797 -29.984 13.156 1 97.06 691 ASN A C 1
ATOM 5544 O O . ASN A 1 691 ? 12.938 -29.547 12.961 1 97.06 691 ASN A O 1
ATOM 5548 N N . TYR A 1 692 ? 10.727 -29.328 13.195 1 97.31 692 TYR A N 1
ATOM 5549 C CA . TYR A 1 692 ? 10.812 -27.859 13.133 1 97.31 692 TYR A CA 1
ATOM 5550 C C . TYR A 1 692 ? 11.453 -27.312 14.398 1 97.31 692 TYR A C 1
ATOM 5552 O O . TYR A 1 692 ? 10.969 -27.562 15.508 1 97.31 692 TYR A O 1
ATOM 5560 N N . LYS A 1 693 ? 12.578 -26.562 14.219 1 98.12 693 LYS A N 1
ATOM 5561 C CA . LYS A 1 693 ? 13.328 -26.078 15.367 1 98.12 693 LYS A CA 1
ATOM 5562 C C . LYS A 1 693 ? 13.328 -24.562 15.422 1 98.12 693 LYS A C 1
ATOM 5564 O O . LYS A 1 693 ? 14.148 -23.953 16.109 1 98.12 693 LYS A O 1
ATOM 5569 N N . GLY A 1 694 ? 12.539 -23.969 14.594 1 98.06 694 GLY A N 1
ATOM 5570 C CA . GLY A 1 694 ? 12.398 -22.516 14.641 1 98.06 694 GLY A CA 1
ATOM 5571 C C . GLY A 1 694 ? 12.602 -21.859 13.289 1 98.06 694 GLY A C 1
ATOM 5572 O O . GLY A 1 694 ? 12.828 -22.531 12.289 1 98.06 694 GLY A O 1
ATOM 5573 N N . THR A 1 695 ? 12.391 -20.562 13.227 1 98.69 695 THR A N 1
ATOM 5574 C CA . THR A 1 695 ? 12.578 -19.75 12.031 1 98.69 695 THR A CA 1
ATOM 5575 C C . THR A 1 695 ? 13.695 -18.734 12.25 1 98.69 695 THR A C 1
ATOM 5577 O O . THR A 1 695 ? 13.812 -18.141 13.328 1 98.69 695 THR A O 1
ATOM 5580 N N . LEU A 1 696 ? 14.508 -18.578 11.266 1 98.81 696 LEU A N 1
ATOM 5581 C CA . LEU A 1 696 ? 15.672 -17.688 11.32 1 98.81 696 LEU A CA 1
ATOM 5582 C C . LEU A 1 696 ? 15.391 -16.375 10.594 1 98.81 696 LEU A C 1
ATOM 5584 O O . LEU A 1 696 ? 14.875 -16.375 9.477 1 98.81 696 LEU A O 1
ATOM 5588 N N . VAL A 1 697 ? 15.68 -15.273 11.227 1 98.69 697 VAL A N 1
ATOM 5589 C CA . VAL A 1 697 ? 15.523 -13.961 10.617 1 98.69 697 VAL A CA 1
ATOM 5590 C C . VAL A 1 697 ? 16.891 -13.281 10.492 1 98.69 697 VAL A C 1
ATOM 5592 O O . VAL A 1 697 ? 17.5 -12.93 11.492 1 98.69 697 VAL A O 1
ATOM 5595 N N . LEU A 1 698 ? 17.391 -13.18 9.289 1 98.62 698 LEU A N 1
ATOM 5596 C CA . LEU A 1 698 ? 18.609 -12.43 8.984 1 98.62 698 LEU A CA 1
ATOM 5597 C C . LEU A 1 698 ? 18.281 -10.969 8.695 1 98.62 698 LEU A C 1
ATOM 5599 O O . LEU A 1 698 ? 17.438 -10.664 7.859 1 98.62 698 LEU A O 1
ATOM 5603 N N . TYR A 1 699 ? 18.938 -10.055 9.398 1 97.75 699 TYR A N 1
ATOM 5604 C CA . TYR A 1 699 ? 18.578 -8.648 9.242 1 97.75 699 TYR A CA 1
ATOM 5605 C C . TYR A 1 699 ? 19.781 -7.746 9.445 1 97.75 699 TYR A C 1
ATOM 5607 O O . TYR A 1 699 ? 20.781 -8.164 10.039 1 97.75 699 TYR A O 1
ATOM 5615 N N . GLU A 1 700 ? 19.656 -6.582 8.938 1 96.19 700 GLU A N 1
ATOM 5616 C CA . GLU A 1 700 ? 20.672 -5.539 9.117 1 96.19 700 GLU A CA 1
ATOM 5617 C C . GLU A 1 700 ? 20.328 -4.648 10.312 1 96.19 700 GLU A C 1
ATOM 5619 O O . GLU A 1 700 ? 19.172 -4.578 10.734 1 96.19 700 GLU A O 1
ATOM 5624 N N . ALA A 1 701 ? 21.297 -4.055 10.867 1 93.62 701 ALA A N 1
ATOM 5625 C CA . ALA A 1 701 ? 21.125 -3.111 11.969 1 93.62 701 ALA A CA 1
ATOM 5626 C C . ALA A 1 701 ? 22.219 -2.047 11.953 1 93.62 701 ALA A C 1
ATOM 5628 O O . ALA A 1 701 ? 23.234 -2.211 11.297 1 93.62 701 ALA A O 1
ATOM 5629 N N . VAL A 1 702 ? 21.906 -0.95 12.562 1 91.56 702 VAL A N 1
ATOM 5630 C CA . VAL A 1 702 ? 22.875 0.127 12.734 1 91.56 702 VAL A CA 1
ATOM 5631 C C . VAL A 1 702 ? 23.234 0.268 14.203 1 91.56 702 VAL A C 1
ATOM 5633 O O . VAL A 1 702 ? 22.375 0.164 15.078 1 91.56 702 VAL A O 1
ATOM 5636 N N . LEU A 1 703 ? 24.547 0.456 14.383 1 86.56 703 LEU A N 1
ATOM 5637 C CA . LEU A 1 703 ? 25.047 0.563 15.75 1 86.56 703 LEU A CA 1
ATOM 5638 C C . LEU A 1 703 ? 25.172 2.023 16.172 1 86.56 703 LEU A C 1
ATOM 5640 O O . LEU A 1 703 ? 25.688 2.848 15.406 1 86.56 703 LEU A O 1
ATOM 5644 N N . ASN A 1 704 ? 24.688 2.428 17.297 1 78.88 704 ASN A N 1
ATOM 5645 C CA . ASN A 1 704 ? 24.859 3.703 17.969 1 78.88 704 ASN A CA 1
ATOM 5646 C C . ASN A 1 704 ? 24.531 4.879 17.062 1 78.88 704 ASN A C 1
ATOM 5648 O O . ASN A 1 704 ? 25.266 5.867 17.031 1 78.88 704 ASN A O 1
ATOM 5652 N N . GLY A 1 705 ? 23.531 4.695 16.25 1 72.5 705 GLY A N 1
ATOM 5653 C CA . GLY A 1 705 ? 23.109 5.777 15.375 1 72.5 705 GLY A CA 1
ATOM 5654 C C . GLY A 1 705 ? 24.094 6.07 14.266 1 72.5 705 GLY A C 1
ATOM 5655 O O . GLY A 1 705 ? 24 7.102 13.594 1 72.5 705 GLY A O 1
ATOM 5656 N N . GLY A 1 706 ? 25.047 5.254 14.109 1 73.56 706 GLY A N 1
ATOM 5657 C CA . GLY A 1 706 ? 26.047 5.477 13.078 1 73.56 706 GLY A CA 1
ATOM 5658 C C . GLY A 1 706 ? 25.594 5.035 11.703 1 73.56 706 GLY A C 1
ATOM 5659 O O . GLY A 1 706 ? 24.391 4.906 11.453 1 73.56 706 GLY A O 1
ATOM 5660 N N . THR A 1 707 ? 26.484 5.074 10.734 1 77.06 707 THR A N 1
ATOM 5661 C CA . THR A 1 707 ? 26.188 4.766 9.344 1 77.06 707 THR A CA 1
ATOM 5662 C C . THR A 1 707 ? 26.594 3.334 9.008 1 77.06 707 THR A C 1
ATOM 5664 O O . THR A 1 707 ? 26.203 2.799 7.965 1 77.06 707 THR A O 1
ATOM 5667 N N . GLU A 1 708 ? 27.297 2.727 9.953 1 82.88 708 GLU A N 1
ATOM 5668 C CA . GLU A 1 708 ? 27.766 1.381 9.633 1 82.88 708 GLU A CA 1
ATOM 5669 C C . GLU A 1 708 ? 26.672 0.349 9.844 1 82.88 708 GLU A C 1
ATOM 5671 O O . GLU A 1 708 ? 26.078 0.277 10.93 1 82.88 708 GLU A O 1
ATOM 5676 N N . THR A 1 709 ? 26.484 -0.469 8.797 1 90.81 709 THR A N 1
ATOM 5677 C CA . THR A 1 709 ? 25.438 -1.492 8.836 1 90.81 709 THR A CA 1
ATOM 5678 C C . THR A 1 709 ? 26.031 -2.842 9.242 1 90.81 709 THR A C 1
ATOM 5680 O O . THR A 1 709 ? 27.078 -3.246 8.734 1 90.81 709 THR A O 1
ATOM 5683 N N . VAL A 1 710 ? 25.562 -3.453 10.219 1 93 710 VAL A N 1
ATOM 5684 C CA . VAL A 1 710 ? 25.938 -4.789 10.664 1 93 710 VAL A CA 1
ATOM 5685 C C . VAL A 1 710 ? 24.781 -5.762 10.414 1 93 710 VAL A C 1
ATOM 5687 O O . VAL A 1 710 ? 23.641 -5.344 10.227 1 93 710 VAL A O 1
ATOM 5690 N N . SER A 1 711 ? 25.094 -7.094 10.359 1 96.12 711 SER A N 1
ATOM 5691 C CA . SER A 1 711 ? 24.062 -8.102 10.109 1 96.12 711 SER A CA 1
ATOM 5692 C C . SER A 1 711 ? 24.016 -9.125 11.234 1 96.12 711 SER A C 1
ATOM 5694 O O . SER A 1 711 ? 25.047 -9.633 11.68 1 96.12 711 SER A O 1
ATOM 5696 N N . PHE A 1 712 ? 22.828 -9.391 11.727 1 96 712 PHE A N 1
ATOM 5697 C CA . PHE A 1 712 ? 22.531 -10.383 12.75 1 96 712 PHE A CA 1
ATOM 5698 C C . PHE A 1 712 ? 21.562 -11.438 12.234 1 96 712 PHE A C 1
ATOM 5700 O O . PHE A 1 712 ? 20.844 -11.203 11.258 1 96 712 PHE A O 1
ATOM 5707 N N . GLU A 1 713 ? 21.609 -12.578 12.75 1 98 713 GLU A N 1
ATOM 5708 C CA . GLU A 1 713 ? 20.562 -13.57 12.531 1 98 713 GLU A CA 1
ATOM 5709 C C . GLU A 1 713 ? 20 -14.078 13.859 1 98 713 GLU A C 1
ATOM 5711 O O . GLU A 1 713 ? 20.75 -14.453 14.758 1 98 713 GLU A O 1
ATOM 5716 N N . THR A 1 714 ? 18.672 -14.023 13.953 1 97.75 714 THR A N 1
ATOM 5717 C CA . THR A 1 714 ? 17.984 -14.43 15.18 1 97.75 714 THR A CA 1
ATOM 5718 C C . THR A 1 714 ? 17.078 -15.625 14.93 1 97.75 714 THR A C 1
ATOM 5720 O O . THR A 1 714 ? 16.375 -15.672 13.914 1 97.75 714 THR A O 1
ATOM 5723 N N . ARG A 1 715 ? 17.172 -16.609 15.789 1 98.12 715 ARG A N 1
ATOM 5724 C CA . ARG A 1 715 ? 16.281 -17.766 15.758 1 98.12 715 ARG A CA 1
ATOM 5725 C C . ARG A 1 715 ? 15.07 -17.547 16.672 1 98.12 715 ARG A C 1
ATOM 5727 O O . ARG A 1 715 ? 15.227 -17.188 17.844 1 98.12 715 ARG A O 1
ATOM 5734 N N . VAL A 1 716 ? 13.867 -17.781 16.109 1 98.19 716 VAL A N 1
ATOM 5735 C CA . VAL A 1 716 ? 12.641 -17.547 16.859 1 98.19 716 VAL A CA 1
ATOM 5736 C C . VAL A 1 716 ? 11.75 -18.781 16.797 1 98.19 716 VAL A C 1
ATOM 5738 O O . VAL A 1 716 ? 11.859 -19.594 15.875 1 98.19 716 VAL A O 1
ATOM 5741 N N . MET A 1 717 ? 10.914 -18.922 17.766 1 97.75 717 MET A N 1
ATOM 5742 C CA . MET A 1 717 ? 9.977 -20.047 17.859 1 97.75 717 MET A CA 1
ATOM 5743 C C . MET A 1 717 ? 8.594 -19.562 18.266 1 97.75 717 MET A C 1
ATOM 5745 O O . MET A 1 717 ? 8.461 -18.75 19.188 1 97.75 717 MET A O 1
ATOM 5749 N N . PRO A 1 718 ? 7.547 -20 17.562 1 97.62 718 PRO A N 1
ATOM 5750 C CA . PRO A 1 718 ? 6.191 -19.656 18 1 97.62 718 PRO A CA 1
ATOM 5751 C C . PRO A 1 718 ? 5.789 -20.391 19.281 1 97.62 718 PRO A C 1
ATOM 5753 O O . PRO A 1 718 ? 6.199 -21.531 19.5 1 97.62 718 PRO A O 1
ATOM 5756 N N . GLN A 1 719 ? 5.023 -19.719 20.047 1 96.25 719 GLN A N 1
ATOM 5757 C CA . GLN A 1 719 ? 4.492 -20.328 21.266 1 96.25 719 GLN A CA 1
ATOM 5758 C C . GLN A 1 719 ? 3.082 -20.859 21.047 1 96.25 719 GLN A C 1
ATOM 5760 O O . GLN A 1 719 ? 2.291 -20.266 20.312 1 96.25 719 GLN A O 1
ATOM 5765 N N . HIS A 1 720 ? 2.832 -22 21.594 1 92.44 720 HIS A N 1
ATOM 5766 C CA . HIS A 1 720 ? 1.532 -22.641 21.453 1 92.44 720 HIS A CA 1
ATOM 5767 C C . HIS A 1 720 ? 0.715 -22.516 22.734 1 92.44 720 HIS A C 1
ATOM 5769 O O . HIS A 1 720 ? 1.175 -22.906 23.812 1 92.44 720 HIS A O 1
ATOM 5775 N N . TYR A 1 721 ? -0.478 -21.984 22.641 1 93.81 721 TYR A N 1
ATOM 5776 C CA . TYR A 1 721 ? -1.384 -21.828 23.766 1 93.81 721 TYR A CA 1
ATOM 5777 C C . TYR A 1 721 ? -2.594 -22.734 23.625 1 93.81 721 TYR A C 1
ATOM 5779 O O . TYR A 1 721 ? -3.555 -22.406 22.938 1 93.81 721 TYR A O 1
ATOM 5787 N N . MET A 1 722 ? -2.564 -23.812 24.172 1 94.88 722 MET A N 1
ATOM 5788 C CA . MET A 1 722 ? -3.668 -24.766 24.234 1 94.88 722 MET A CA 1
ATOM 5789 C C . MET A 1 722 ? -3.936 -25.203 25.656 1 94.88 722 MET A C 1
ATOM 5791 O O . MET A 1 722 ? -3.002 -25.406 26.438 1 94.88 722 MET A O 1
ATOM 5795 N N . THR A 1 723 ? -5.246 -25.281 26.062 1 94.88 723 THR A N 1
ATOM 5796 C CA . THR A 1 723 ? -5.641 -25.75 27.391 1 94.88 723 THR A CA 1
ATOM 5797 C C . THR A 1 723 ? -6.766 -26.781 27.281 1 94.88 723 THR A C 1
ATOM 5799 O O . THR A 1 723 ? -7.742 -26.562 26.562 1 94.88 723 THR A O 1
ATOM 5802 N N . ILE A 1 724 ? -6.562 -27.859 27.938 1 94.75 724 ILE A N 1
ATOM 5803 C CA . ILE A 1 724 ? -7.621 -28.844 28.062 1 94.75 724 ILE A CA 1
ATOM 5804 C C . ILE A 1 724 ? -8.352 -28.656 29.391 1 94.75 724 ILE A C 1
ATOM 5806 O O . ILE A 1 724 ? -7.742 -28.734 30.469 1 94.75 724 ILE A O 1
ATOM 5810 N N . LEU A 1 725 ? -9.578 -28.422 29.344 1 93.12 725 LEU A N 1
ATOM 5811 C CA . LEU A 1 725 ? -10.359 -28.109 30.547 1 93.12 725 LEU A CA 1
ATOM 5812 C C . LEU A 1 725 ? -10.992 -29.359 31.125 1 93.12 725 LEU A C 1
ATOM 5814 O O . LEU A 1 725 ? -11.109 -29.484 32.344 1 93.12 725 LEU A O 1
ATOM 5818 N N . LYS A 1 726 ? -11.477 -30.172 30.266 1 91.81 726 LYS A N 1
ATOM 5819 C CA . LYS A 1 726 ? -12.125 -31.406 30.688 1 91.81 726 LYS A CA 1
ATOM 5820 C C . LYS A 1 726 ? -11.578 -32.625 29.922 1 91.81 726 LYS A C 1
ATOM 5822 O O . LYS A 1 726 ? -11.375 -32.531 28.719 1 91.81 726 LYS A O 1
ATOM 5827 N N . ASP A 1 727 ? -11.367 -33.75 30.609 1 87.19 727 ASP A N 1
ATOM 5828 C CA . ASP A 1 727 ? -10.82 -34.938 30 1 87.19 727 ASP A CA 1
ATOM 5829 C C . ASP A 1 727 ? -11.93 -35.906 29.562 1 87.19 727 ASP A C 1
ATOM 5831 O O . ASP A 1 727 ? -11.805 -37.125 29.734 1 87.19 727 ASP A O 1
ATOM 5835 N N . THR A 1 728 ? -12.977 -35.375 29.141 1 84.5 728 THR A N 1
ATOM 5836 C CA . THR A 1 728 ? -14.102 -36.188 28.719 1 84.5 728 THR A CA 1
ATOM 5837 C C . THR A 1 728 ? -14.141 -36.312 27.203 1 84.5 728 THR A C 1
ATOM 5839 O O . THR A 1 728 ? -13.883 -35.344 26.484 1 84.5 728 THR A O 1
ATOM 5842 N N . GLY A 1 729 ? -14.438 -37.562 26.734 1 83.38 729 GLY A N 1
ATOM 5843 C CA . GLY A 1 729 ? -14.586 -37.75 25.297 1 83.38 729 GLY A CA 1
ATOM 5844 C C . GLY A 1 729 ? -13.32 -37.438 24.516 1 83.38 729 GLY A C 1
ATOM 5845 O O . GLY A 1 729 ? -12.25 -37.969 24.812 1 83.38 729 GLY A O 1
ATOM 5846 N N . PRO A 1 730 ? -13.516 -36.562 23.562 1 84.44 730 PRO A N 1
ATOM 5847 C CA . PRO A 1 730 ? -12.367 -36.188 22.719 1 84.44 730 PRO A CA 1
ATOM 5848 C C . PRO A 1 730 ? -11.305 -35.406 23.5 1 84.44 730 PRO A C 1
ATOM 5850 O O . PRO A 1 730 ? -10.125 -35.406 23.125 1 84.44 730 PRO A O 1
ATOM 5853 N N . GLY A 1 731 ? -11.688 -34.719 24.562 1 86 731 GLY A N 1
ATOM 5854 C CA . GLY A 1 731 ? -10.734 -33.969 25.359 1 86 731 GLY A CA 1
ATOM 5855 C C . GLY A 1 731 ? -9.648 -34.812 25.969 1 86 731 GLY A C 1
ATOM 5856 O O . GLY A 1 731 ? -8.5 -34.375 26.094 1 86 731 GLY A O 1
ATOM 5857 N N . GLY A 1 732 ? -9.969 -36 26.344 1 85 732 GLY A N 1
ATOM 5858 C CA . GLY A 1 732 ? -8.992 -36.906 26.922 1 85 732 GLY A CA 1
ATOM 5859 C C . GLY A 1 732 ? -8.016 -37.469 25.906 1 85 732 GLY A C 1
ATOM 5860 O O . GLY A 1 732 ? -6.926 -37.906 26.266 1 85 732 GLY A O 1
ATOM 5861 N N . ARG A 1 733 ? -8.312 -37.375 24.719 1 88.5 733 ARG A N 1
ATOM 5862 C CA . ARG A 1 733 ? -7.484 -37.906 23.656 1 88.5 733 ARG A CA 1
ATOM 5863 C C . ARG A 1 733 ? -6.762 -36.812 22.891 1 88.5 733 ARG A C 1
ATOM 5865 O O . ARG A 1 733 ? -5.93 -37.094 22.016 1 88.5 733 ARG A O 1
ATOM 5872 N N . LEU A 1 734 ? -7.105 -35.688 23.188 1 90.94 734 LEU A N 1
ATOM 5873 C CA . LEU A 1 734 ? -6.59 -34.562 22.438 1 90.94 734 LEU A CA 1
ATOM 5874 C C . LEU A 1 734 ? -5.105 -34.344 22.703 1 90.94 734 LEU A C 1
ATOM 5876 O O . LEU A 1 734 ? -4.703 -34.188 23.859 1 90.94 734 LEU A O 1
ATOM 5880 N N . LYS A 1 735 ? -4.309 -34.344 21.641 1 91.12 735 LYS A N 1
ATOM 5881 C CA . LYS A 1 735 ? -2.869 -34.125 21.766 1 91.12 735 LYS A CA 1
ATOM 5882 C C . LYS A 1 735 ? -2.484 -32.719 21.375 1 91.12 735 LYS A C 1
ATOM 5884 O O . LYS A 1 735 ? -1.557 -32.125 21.938 1 91.12 735 LYS A O 1
ATOM 5889 N N . SER A 1 736 ? -3.184 -32.281 20.344 1 93.19 736 SER A N 1
ATOM 5890 C CA . SER A 1 736 ? -2.826 -30.953 19.859 1 93.19 736 SER A CA 1
ATOM 5891 C C . SER A 1 736 ? -4.027 -30.25 19.234 1 93.19 736 SER A C 1
ATOM 5893 O O . SER A 1 736 ? -4.902 -30.906 18.656 1 93.19 736 SER A O 1
ATOM 5895 N N . LEU A 1 737 ? -4.164 -29 19.438 1 94.94 737 LEU A N 1
ATOM 5896 C CA . LEU A 1 737 ? -5.102 -28.062 18.844 1 94.94 737 LEU A CA 1
ATOM 5897 C C . LEU A 1 737 ? -4.383 -26.812 18.359 1 94.94 737 LEU A C 1
ATOM 5899 O O . LEU A 1 737 ? -4.191 -25.859 19.141 1 94.94 737 LEU A O 1
ATOM 5903 N N . LEU A 1 738 ? -4.066 -26.828 17.031 1 95.75 738 LEU A N 1
ATOM 5904 C CA . LEU A 1 738 ? -3.184 -25.781 16.531 1 95.75 738 LEU A CA 1
ATOM 5905 C C . LEU A 1 738 ? -3.809 -25.062 15.336 1 95.75 738 LEU A C 1
ATOM 5907 O O . LEU A 1 738 ? -4.359 -25.719 14.445 1 95.75 738 LEU A O 1
ATOM 5911 N N . VAL A 1 739 ? -3.807 -23.719 15.328 1 97.81 739 VAL A N 1
ATOM 5912 C CA . VAL A 1 739 ? -4.301 -22.938 14.203 1 97.81 739 VAL A CA 1
ATOM 5913 C C . VAL A 1 739 ? -3.125 -22.344 13.43 1 97.81 739 VAL A C 1
ATOM 5915 O O . VAL A 1 739 ? -2.244 -21.703 14.023 1 97.81 739 VAL A O 1
ATOM 5918 N N . SER A 1 740 ? -3.037 -22.562 12.188 1 97.44 740 SER A N 1
ATOM 5919 C CA . SER A 1 740 ? -2.08 -21.984 11.242 1 97.44 740 SER A CA 1
ATOM 5920 C C . SER A 1 740 ? -2.705 -21.812 9.867 1 97.44 740 SER A C 1
ATOM 5922 O O . SER A 1 740 ? -3.904 -21.547 9.75 1 97.44 740 SER A O 1
ATOM 5924 N N . SER A 1 741 ? -1.941 -21.781 8.828 1 96.81 741 SER A N 1
ATOM 5925 C CA . SER A 1 741 ? -2.441 -21.719 7.461 1 96.81 741 SER A CA 1
ATOM 5926 C C . SER A 1 741 ? -1.646 -22.641 6.547 1 96.81 741 SER A C 1
ATOM 5928 O O . SER A 1 741 ? -0.764 -23.375 7.004 1 96.81 741 SER A O 1
ATOM 5930 N N . ASP A 1 742 ? -2.031 -22.797 5.305 1 94.88 742 ASP A N 1
ATOM 5931 C CA . ASP A 1 742 ? -1.362 -23.609 4.285 1 94.88 742 ASP A CA 1
ATOM 5932 C C . ASP A 1 742 ? -1.33 -25.078 4.676 1 94.88 742 ASP A C 1
ATOM 5934 O O . ASP A 1 742 ? -0.267 -25.703 4.68 1 94.88 742 ASP A O 1
ATOM 5938 N N . TYR A 1 743 ? -2.49 -25.578 5.02 1 95.25 743 TYR A N 1
ATOM 5939 C CA . TYR A 1 743 ? -2.586 -26.984 5.406 1 95.25 743 TYR A CA 1
ATOM 5940 C C . TYR A 1 743 ? -2.438 -27.891 4.191 1 95.25 743 TYR A C 1
ATOM 5942 O O . TYR A 1 743 ? -3.133 -27.719 3.189 1 95.25 743 TYR A O 1
ATOM 5950 N N . ASP A 1 744 ? -1.505 -28.766 4.281 1 94.31 744 ASP A N 1
ATOM 5951 C CA . ASP A 1 744 ? -1.292 -29.812 3.285 1 94.31 744 ASP A CA 1
ATOM 5952 C C . ASP A 1 744 ? -2.043 -31.094 3.658 1 94.31 744 ASP A C 1
ATOM 5954 O O . ASP A 1 744 ? -1.567 -31.875 4.477 1 94.31 744 ASP A O 1
ATOM 5958 N N . GLN A 1 745 ? -3.088 -31.344 2.986 1 90.31 745 GLN A N 1
ATOM 5959 C CA . GLN A 1 745 ? -3.957 -32.469 3.318 1 90.31 745 GLN A CA 1
ATOM 5960 C C . GLN A 1 745 ? -3.256 -33.812 3.064 1 90.31 745 GLN A C 1
ATOM 5962 O O . GLN A 1 745 ? -3.479 -34.781 3.789 1 90.31 745 GLN A O 1
ATOM 5967 N N . LYS A 1 746 ? -2.486 -33.812 2.062 1 91.12 746 LYS A N 1
ATOM 5968 C CA . LYS A 1 746 ? -1.799 -35.062 1.682 1 91.12 746 LYS A CA 1
ATOM 5969 C C . LYS A 1 746 ? -0.772 -35.469 2.736 1 91.12 746 LYS A C 1
ATOM 5971 O O . LYS A 1 746 ? -0.687 -36.625 3.107 1 91.12 746 LYS A O 1
ATOM 5976 N N . GLU A 1 747 ? -0.021 -34.5 3.193 1 93.38 747 GLU A N 1
ATOM 5977 C CA . GLU A 1 747 ? 1.031 -34.781 4.168 1 93.38 747 GLU A CA 1
ATOM 5978 C C . GLU A 1 747 ? 0.539 -34.531 5.594 1 93.38 747 GLU A C 1
ATOM 5980 O O . GLU A 1 747 ? 1.257 -34.812 6.555 1 93.38 747 GLU A O 1
ATOM 5985 N N . GLN A 1 748 ? -0.669 -33.969 5.777 1 92.56 748 GLN A N 1
ATOM 5986 C CA . GLN A 1 748 ? -1.39 -33.812 7.035 1 92.56 748 GLN A CA 1
ATOM 5987 C C . GLN A 1 748 ? -0.609 -32.938 8 1 92.56 748 GLN A C 1
ATOM 5989 O O . GLN A 1 748 ? -0.424 -33.281 9.164 1 92.56 748 GLN A O 1
ATOM 5994 N N . LEU A 1 749 ? -0.146 -31.797 7.539 1 94.25 749 LEU A N 1
ATOM 5995 C CA . LEU A 1 749 ? 0.515 -30.797 8.367 1 94.25 749 LEU A CA 1
ATOM 5996 C C . LEU A 1 749 ? 0.385 -29.406 7.738 1 94.25 749 LEU A C 1
ATOM 5998 O O . LEU A 1 749 ? 0.107 -29.281 6.547 1 94.25 749 LEU A O 1
ATOM 6002 N N . SER A 1 750 ? 0.571 -28.391 8.547 1 95.88 750 SER A N 1
ATOM 6003 C CA . SER A 1 750 ? 0.578 -27.016 8.047 1 95.88 750 SER A CA 1
ATOM 6004 C C . SER A 1 750 ? 1.969 -26.609 7.574 1 95.88 750 SER A C 1
ATOM 6006 O O . SER A 1 750 ? 2.953 -26.797 8.289 1 95.88 750 SER A O 1
ATOM 6008 N N . ARG A 1 751 ? 2.027 -26.062 6.418 1 96.31 751 ARG A N 1
ATOM 6009 C CA . ARG A 1 751 ? 3.311 -25.656 5.852 1 96.31 751 ARG A CA 1
ATOM 6010 C C . ARG A 1 751 ? 3.744 -24.297 6.387 1 96.31 751 ARG A C 1
ATOM 6012 O O . ARG A 1 751 ? 4.914 -23.938 6.285 1 96.31 751 ARG A O 1
ATOM 6019 N N . ASN A 1 752 ? 2.84 -23.516 6.973 1 97.31 752 ASN A N 1
ATOM 6020 C CA . ASN A 1 752 ? 3.195 -22.297 7.699 1 97.31 752 ASN A CA 1
ATOM 6021 C C . ASN A 1 752 ? 3.707 -22.625 9.102 1 97.31 752 ASN A C 1
ATOM 6023 O O . ASN A 1 752 ? 3.004 -22.391 10.094 1 97.31 752 ASN A O 1
ATOM 6027 N N . PHE A 1 753 ? 4.965 -22.984 9.148 1 97.5 753 PHE A N 1
ATOM 6028 C CA . PHE A 1 753 ? 5.566 -23.469 10.391 1 97.5 753 PHE A CA 1
ATOM 6029 C C . PHE A 1 753 ? 5.641 -22.359 11.422 1 97.5 753 PHE A C 1
ATOM 6031 O O . PHE A 1 753 ? 5.504 -22.609 12.625 1 97.5 753 PHE A O 1
ATOM 6038 N N . LEU A 1 754 ? 5.875 -21.156 10.93 1 97.69 754 LEU A N 1
ATOM 6039 C CA . LEU A 1 754 ? 6.027 -20.016 11.82 1 97.69 754 LEU A CA 1
ATOM 6040 C C . LEU A 1 754 ? 4.672 -19.562 12.359 1 97.69 754 LEU A C 1
ATOM 6042 O O . LEU A 1 754 ? 4.605 -18.797 13.328 1 97.69 754 LEU A O 1
ATOM 6046 N N . ARG A 1 755 ? 3.568 -19.953 11.727 1 97.69 755 ARG A N 1
ATOM 6047 C CA . ARG A 1 755 ? 2.191 -19.672 12.125 1 97.69 755 ARG A CA 1
ATOM 6048 C C . ARG A 1 755 ? 1.904 -18.172 12.086 1 97.69 755 ARG A C 1
ATOM 6050 O O . ARG A 1 755 ? 1.23 -17.641 12.969 1 97.69 755 ARG A O 1
ATOM 6057 N N . ASN A 1 756 ? 2.572 -17.516 11.18 1 97.56 756 ASN A N 1
ATOM 6058 C CA . ASN A 1 756 ? 2.27 -16.094 10.992 1 97.56 756 ASN A CA 1
ATOM 6059 C C . ASN A 1 756 ? 0.917 -15.898 10.312 1 97.56 756 ASN A C 1
ATOM 6061 O O . ASN A 1 756 ? 0.688 -16.406 9.211 1 97.56 756 ASN A O 1
ATOM 6065 N N . LEU A 1 757 ? -0.017 -15.227 10.93 1 98.06 757 LEU A N 1
ATOM 6066 C CA . LEU A 1 757 ? -1.334 -14.914 10.383 1 98.06 757 LEU A CA 1
ATOM 6067 C C . LEU A 1 757 ? -1.598 -13.414 10.414 1 98.06 757 LEU A C 1
ATOM 6069 O O . LEU A 1 757 ? -1.247 -12.742 11.391 1 98.06 757 LEU A O 1
ATOM 6073 N N . GLY A 1 758 ? -2.07 -12.922 9.352 1 96.75 758 GLY A N 1
ATOM 6074 C CA . GLY A 1 758 ? -2.473 -11.523 9.258 1 96.75 758 GLY A CA 1
ATOM 6075 C C . GLY A 1 758 ? -3.93 -11.352 8.883 1 96.75 758 GLY A C 1
ATOM 6076 O O . GLY A 1 758 ? -4.684 -12.32 8.82 1 96.75 758 GLY A O 1
ATOM 6077 N N . PRO A 1 759 ? -4.312 -10.164 8.656 1 94.69 759 PRO A N 1
ATOM 6078 C CA . PRO A 1 759 ? -5.715 -9.852 8.367 1 94.69 759 PRO A CA 1
ATOM 6079 C C . PRO A 1 759 ? -6.234 -10.562 7.121 1 94.69 759 PRO A C 1
ATOM 6081 O O . PRO A 1 759 ? -7.441 -10.773 6.984 1 94.69 759 PRO A O 1
ATOM 6084 N N . PHE A 1 760 ? -5.352 -11.008 6.223 1 90.69 760 PHE A N 1
ATOM 6085 C CA . PHE A 1 760 ? -5.805 -11.602 4.969 1 90.69 760 PHE A CA 1
ATOM 6086 C C . PHE A 1 760 ? -5.398 -13.07 4.883 1 90.69 760 PHE A C 1
ATOM 6088 O O . PHE A 1 760 ? -5.406 -13.656 3.801 1 90.69 760 PHE A O 1
ATOM 6095 N N . SER A 1 761 ? -5.027 -13.586 5.961 1 94.88 761 SER A N 1
ATOM 6096 C CA . SER A 1 761 ? -4.695 -15.008 6.023 1 94.88 761 SER A CA 1
ATOM 6097 C C . SER A 1 761 ? -5.949 -15.867 6.117 1 94.88 761 SER A C 1
ATOM 6099 O O . SER A 1 761 ? -7.031 -15.359 6.43 1 94.88 761 SER A O 1
ATOM 6101 N N . GLU A 1 762 ? -5.793 -17.172 5.797 1 94.38 762 GLU A N 1
ATOM 6102 C CA . GLU A 1 762 ? -6.848 -18.172 5.934 1 94.38 762 GLU A CA 1
ATOM 6103 C C . GLU A 1 762 ? -6.5 -19.188 7.016 1 94.38 762 GLU A C 1
ATOM 6105 O O . GLU A 1 762 ? -5.945 -20.25 6.719 1 94.38 762 GLU A O 1
ATOM 6110 N N . PRO A 1 763 ? -6.945 -18.922 8.172 1 97.5 763 PRO A N 1
ATOM 6111 C CA . PRO A 1 763 ? -6.598 -19.844 9.266 1 97.5 763 PRO A CA 1
ATOM 6112 C C . PRO A 1 763 ? -7.254 -21.203 9.125 1 97.5 763 PRO A C 1
ATOM 6114 O O . PRO A 1 763 ? -8.398 -21.312 8.688 1 97.5 763 PRO A O 1
ATOM 6117 N N . ILE A 1 764 ? -6.551 -22.25 9.5 1 97.94 764 ILE A N 1
ATOM 6118 C CA . ILE A 1 764 ? -7.02 -23.641 9.523 1 97.94 764 ILE A CA 1
ATOM 6119 C C . ILE A 1 764 ? -6.66 -24.281 10.867 1 97.94 764 ILE A C 1
ATOM 6121 O O . ILE A 1 764 ? -5.523 -24.172 11.328 1 97.94 764 ILE A O 1
ATOM 6125 N N . LEU A 1 765 ? -7.617 -24.922 11.469 1 97.69 765 LEU A N 1
ATOM 6126 C CA . LEU A 1 765 ? -7.383 -25.641 12.719 1 97.69 765 LEU A CA 1
ATOM 6127 C C . LEU A 1 765 ? -6.996 -27.094 12.438 1 97.69 765 LEU A C 1
ATOM 6129 O O . LEU A 1 765 ? -7.676 -27.781 11.68 1 97.69 765 LEU A O 1
ATOM 6133 N N . VAL A 1 766 ? -5.902 -27.484 12.969 1 96.75 766 VAL A N 1
ATOM 6134 C CA . VAL A 1 766 ? -5.465 -28.875 12.898 1 96.75 766 VAL A CA 1
ATOM 6135 C C . VAL A 1 766 ? -5.504 -29.5 14.289 1 96.75 766 VAL A C 1
ATOM 6137 O O . VAL A 1 766 ? -4.938 -28.953 15.234 1 96.75 766 VAL A O 1
ATOM 6140 N N . TYR A 1 767 ? -6.191 -30.547 14.484 1 93.69 767 TYR A N 1
ATOM 6141 C CA . TYR A 1 767 ? -6.227 -31.234 15.773 1 93.69 767 TYR A CA 1
ATOM 6142 C C . TYR A 1 767 ? -5.781 -32.688 15.641 1 93.69 767 TYR A C 1
ATOM 6144 O O . TYR A 1 767 ? -6.031 -33.312 14.617 1 93.69 767 TYR A O 1
ATOM 6152 N N . GLN A 1 768 ? -5.121 -33.125 16.625 1 92.69 768 GLN A N 1
ATOM 6153 C CA . GLN A 1 768 ? -4.594 -34.5 16.688 1 92.69 768 GLN A CA 1
ATOM 6154 C C . GLN A 1 768 ? -5.133 -35.25 17.891 1 92.69 768 GLN A C 1
ATOM 6156 O O . GLN A 1 768 ? -5.164 -34.719 19 1 92.69 768 GLN A O 1
ATOM 6161 N N . LEU A 1 769 ? -5.602 -36.438 17.641 1 89.06 769 LEU A N 1
ATOM 6162 C CA . LEU A 1 769 ? -6.121 -37.312 18.703 1 89.06 769 LEU A CA 1
ATOM 6163 C C . LEU A 1 769 ? -5.199 -38.5 18.953 1 89.06 769 LEU A C 1
ATOM 6165 O O . LEU A 1 769 ? -4.605 -39.031 18.016 1 89.06 769 LEU A O 1
ATOM 6169 N N . GLY A 1 770 ? -5.109 -38.781 20.141 1 84.44 770 GLY A N 1
ATOM 6170 C CA . GLY A 1 770 ? -4.367 -40 20.484 1 84.44 770 GLY A CA 1
ATOM 6171 C C . GLY A 1 770 ? -5.062 -41.281 20.047 1 84.44 770 GLY A C 1
ATOM 6172 O O . GLY A 1 770 ? -6.277 -41.281 19.828 1 84.44 770 GLY A O 1
ATOM 6173 N N . ALA A 1 771 ? -4.238 -42.344 19.844 1 74.5 771 ALA A N 1
ATOM 6174 C CA . ALA A 1 771 ? -4.762 -43.625 19.406 1 74.5 771 ALA A CA 1
ATOM 6175 C C . ALA A 1 771 ? -5.688 -44.25 20.453 1 74.5 771 ALA A C 1
ATOM 6177 O O . ALA A 1 771 ? -5.445 -44.094 21.656 1 74.5 771 ALA A O 1
ATOM 6178 N N . ASN A 1 772 ? -6.969 -44.469 20.047 1 69.38 772 ASN A N 1
ATOM 6179 C CA . ASN A 1 772 ? -7.906 -45.125 20.953 1 69.38 772 ASN A CA 1
ATOM 6180 C C . ASN A 1 772 ? -8.125 -46.594 20.562 1 69.38 772 ASN A C 1
ATOM 6182 O O . ASN A 1 772 ? -8.414 -46.875 19.406 1 69.38 772 ASN A O 1
ATOM 6186 N N . PRO A 1 773 ? -7.879 -47.562 21.469 1 64.12 773 PRO A N 1
ATOM 6187 C CA . PRO A 1 773 ? -8.109 -49 21.172 1 64.12 773 PRO A CA 1
ATOM 6188 C C . PRO A 1 773 ? -9.555 -49.281 20.781 1 64.12 773 PRO A C 1
ATOM 6190 O O . PRO A 1 773 ? -9.82 -50.219 20.047 1 64.12 773 PRO A O 1
ATOM 6193 N N . GLN A 1 774 ? -10.57 -48.531 21.219 1 67.56 774 GLN A N 1
ATOM 6194 C CA . GLN A 1 774 ? -11.961 -48.75 20.844 1 67.56 774 GLN A CA 1
ATOM 6195 C C . GLN A 1 774 ? -12.484 -47.656 19.938 1 67.56 774 GLN A C 1
ATOM 6197 O O . GLN A 1 774 ? -12.406 -46.469 20.266 1 67.56 774 GLN A O 1
ATOM 6202 N N . PRO A 1 775 ? -12.938 -48.094 18.641 1 68.56 775 PRO A N 1
ATOM 6203 C CA . PRO A 1 775 ? -13.438 -47.062 17.703 1 68.56 775 PRO A CA 1
ATOM 6204 C C . PRO A 1 775 ? -14.586 -46.25 18.281 1 68.56 775 PRO A C 1
ATOM 6206 O O . PRO A 1 775 ? -15.547 -46.812 18.812 1 68.56 775 PRO A O 1
ATOM 6209 N N . SER A 1 776 ? -14.438 -44.938 18.625 1 76.12 776 SER A N 1
ATOM 6210 C CA . SER A 1 776 ? -15.492 -44.031 19.078 1 76.12 776 SER A CA 1
ATOM 6211 C C . SER A 1 776 ? -15.648 -42.844 18.125 1 76.12 776 SER A C 1
ATOM 6213 O O . SER A 1 776 ? -14.688 -42.438 17.469 1 76.12 776 SER A O 1
ATOM 6215 N N . THR A 1 777 ? -16.969 -42.531 17.828 1 83.62 777 THR A N 1
ATOM 6216 C CA . THR A 1 777 ? -17.297 -41.344 17.031 1 83.62 777 THR A CA 1
ATOM 6217 C C . THR A 1 777 ? -17.781 -40.219 17.922 1 83.62 777 THR A C 1
ATOM 6219 O O . THR A 1 777 ? -18.469 -40.469 18.922 1 83.62 777 THR A O 1
ATOM 6222 N N . TYR A 1 778 ? -17.234 -39.031 17.719 1 88.12 778 TYR A N 1
ATOM 6223 C CA . TYR A 1 778 ? -17.641 -37.875 18.5 1 88.12 778 TYR A CA 1
ATOM 6224 C C . TYR A 1 778 ? -18.172 -36.781 17.594 1 88.12 778 TYR A C 1
ATOM 6226 O O . TYR A 1 778 ? -17.672 -36.562 16.484 1 88.12 778 TYR A O 1
ATOM 6234 N N . ASN A 1 779 ? -19.234 -36.125 18.016 1 91.5 779 ASN A N 1
ATOM 6235 C CA . ASN A 1 779 ? -19.672 -34.875 17.406 1 91.5 779 ASN A CA 1
ATOM 6236 C C . ASN A 1 779 ? -19.172 -33.656 18.203 1 91.5 779 ASN A C 1
ATOM 6238 O O . ASN A 1 779 ? -19.562 -33.469 19.359 1 91.5 779 ASN A O 1
ATOM 6242 N N . VAL A 1 780 ? -18.312 -32.969 17.547 1 93.75 780 VAL A N 1
ATOM 6243 C CA . VAL A 1 780 ? -17.688 -31.828 18.234 1 93.75 780 VAL A CA 1
ATOM 6244 C C . VAL A 1 780 ? -17.984 -30.531 17.484 1 93.75 780 VAL A C 1
ATOM 6246 O O . VAL A 1 780 ? -18.203 -30.547 16.266 1 93.75 780 VAL A O 1
ATOM 6249 N N . THR A 1 781 ? -18.125 -29.469 18.234 1 95.62 781 THR A N 1
ATOM 6250 C CA . THR A 1 781 ? -18.328 -28.141 17.656 1 95.62 781 THR A CA 1
ATOM 6251 C C . THR A 1 781 ? -17.172 -27.219 18.031 1 95.62 781 THR A C 1
ATOM 6253 O O . THR A 1 781 ? -16.766 -27.172 19.203 1 95.62 781 THR A O 1
ATOM 6256 N N . PHE A 1 782 ? -16.688 -26.516 17.078 1 97.06 782 PHE A N 1
ATOM 6257 C CA . PHE A 1 782 ? -15.648 -25.531 17.344 1 97.06 782 PHE A CA 1
ATOM 6258 C C . PHE A 1 782 ? -16.203 -24.109 17.266 1 97.06 782 PHE A C 1
ATOM 6260 O O . PHE A 1 782 ? -16.812 -23.734 16.266 1 97.06 782 PHE A O 1
ATOM 6267 N N . LEU A 1 783 ? -16.031 -23.328 18.328 1 97.19 783 LEU A N 1
ATOM 6268 C CA . LEU A 1 783 ? -16.438 -21.922 18.375 1 97.19 783 LEU A CA 1
ATOM 6269 C C . LEU A 1 783 ? -15.25 -21 18.141 1 97.19 783 LEU A C 1
ATOM 6271 O O . LEU A 1 783 ? -14.281 -21.031 18.891 1 97.19 783 LEU A O 1
ATOM 6275 N N . TRP A 1 784 ? -15.328 -20.172 17.125 1 97.5 784 TRP A N 1
ATOM 6276 C CA . TRP A 1 784 ? -14.273 -19.203 16.828 1 97.5 784 TRP A CA 1
ATOM 6277 C C . TRP A 1 784 ? -14.633 -17.828 17.391 1 97.5 784 TRP A C 1
ATOM 6279 O O . TRP A 1 784 ? -15.648 -17.25 17.016 1 97.5 784 TRP A O 1
ATOM 6289 N N . VAL A 1 785 ? -13.797 -17.297 18.266 1 96.19 785 VAL A N 1
ATOM 6290 C CA . VAL A 1 785 ? -14.039 -16.031 18.938 1 96.19 785 VAL A CA 1
ATOM 6291 C C . VAL A 1 785 ? -12.945 -15.031 18.562 1 96.19 785 VAL A C 1
ATOM 6293 O O . VAL A 1 785 ? -11.758 -15.312 18.719 1 96.19 785 VAL A O 1
ATOM 6296 N N . ASP A 1 786 ? -13.336 -13.852 18.125 1 95.69 786 ASP A N 1
ATOM 6297 C CA . ASP A 1 786 ? -12.352 -12.867 17.688 1 95.69 786 ASP A CA 1
ATOM 6298 C C . ASP A 1 786 ? -11.828 -12.062 18.875 1 95.69 786 ASP A C 1
ATOM 6300 O O . ASP A 1 786 ? -12.242 -12.281 20.016 1 95.69 786 ASP A O 1
ATOM 6304 N N . PRO A 1 787 ? -10.844 -11.117 18.672 1 95.88 787 PRO A N 1
ATOM 6305 C CA . PRO A 1 787 ? -10.211 -10.375 19.766 1 95.88 787 PRO A CA 1
ATOM 6306 C C . PRO A 1 787 ? -11.188 -9.453 20.484 1 95.88 787 PRO A C 1
ATOM 6308 O O . PRO A 1 787 ? -10.906 -9.016 21.609 1 95.88 787 PRO A O 1
ATOM 6311 N N . ALA A 1 788 ? -12.258 -9.109 19.859 1 93.94 788 ALA A N 1
ATOM 6312 C CA . ALA A 1 788 ? -13.258 -8.258 20.5 1 93.94 788 ALA A CA 1
ATOM 6313 C C . ALA A 1 788 ? -14.242 -9.086 21.328 1 93.94 788 ALA A C 1
ATOM 6315 O O . ALA A 1 788 ? -15.203 -8.547 21.875 1 93.94 788 ALA A O 1
ATOM 6316 N N . GLY A 1 789 ? -14.039 -10.383 21.344 1 92.38 789 GLY A N 1
ATOM 6317 C CA . GLY A 1 789 ? -14.883 -11.266 22.141 1 92.38 789 GLY A CA 1
ATOM 6318 C C . GLY A 1 789 ? -16.156 -11.68 21.406 1 92.38 789 GLY A C 1
ATOM 6319 O O . GLY A 1 789 ? -17.078 -12.195 22.031 1 92.38 789 GLY A O 1
ATOM 6320 N N . GLN A 1 790 ? -16.156 -11.562 20.156 1 91.88 790 GLN A N 1
ATOM 6321 C CA . GLN A 1 790 ? -17.344 -11.883 19.375 1 91.88 790 GLN A CA 1
ATOM 6322 C C . GLN A 1 790 ? -17.25 -13.273 18.766 1 91.88 790 GLN A C 1
ATOM 6324 O O . GLN A 1 790 ? -16.172 -13.672 18.297 1 91.88 790 GLN A O 1
ATOM 6329 N N . LEU A 1 791 ? -18.359 -14.023 18.828 1 94.44 791 LEU A N 1
ATOM 6330 C CA . LEU A 1 791 ? -18.453 -15.297 18.125 1 94.44 791 LEU A CA 1
ATOM 6331 C C . LEU A 1 791 ? -18.625 -15.07 16.625 1 94.44 791 LEU A C 1
ATOM 6333 O O . LEU A 1 791 ? -19.625 -14.477 16.188 1 94.44 791 LEU A O 1
ATOM 6337 N N . VAL A 1 792 ? -17.703 -15.609 15.836 1 95.06 792 VAL A N 1
ATOM 6338 C CA . VAL A 1 792 ? -17.719 -15.234 14.422 1 95.06 792 VAL A CA 1
ATOM 6339 C C . VAL A 1 792 ? -17.984 -16.469 13.562 1 95.06 792 VAL A C 1
ATOM 6341 O O . VAL A 1 792 ? -18.344 -16.344 12.391 1 95.06 792 VAL A O 1
ATOM 6344 N N . GLU A 1 793 ? -17.75 -17.688 14.102 1 95.88 793 GLU A N 1
ATOM 6345 C CA . GLU A 1 793 ? -17.969 -18.922 13.336 1 95.88 793 GLU A CA 1
ATOM 6346 C C . GLU A 1 793 ? -18.219 -20.109 14.25 1 95.88 793 GLU A C 1
ATOM 6348 O O . GLU A 1 793 ? -17.625 -20.203 15.336 1 95.88 793 GLU A O 1
ATOM 6353 N N . VAL A 1 794 ? -19.156 -20.922 13.805 1 96.12 794 VAL A N 1
ATOM 6354 C CA . VAL A 1 794 ? -19.438 -22.203 14.461 1 96.12 794 VAL A CA 1
ATOM 6355 C C . VAL A 1 794 ? -19.234 -23.344 13.477 1 96.12 794 VAL A C 1
ATOM 6357 O O . VAL A 1 794 ? -19.969 -23.469 12.492 1 96.12 794 VAL A O 1
ATOM 6360 N N . SER A 1 795 ? -18.203 -24.156 13.758 1 96.06 795 SER A N 1
ATOM 6361 C CA . SER A 1 795 ? -17.875 -25.281 12.875 1 96.06 795 SER A CA 1
ATOM 6362 C C . SER A 1 795 ? -18.266 -26.609 13.508 1 96.06 795 SER A C 1
ATOM 6364 O O . SER A 1 795 ? -17.688 -27.016 14.523 1 96.06 795 SER A O 1
ATOM 6366 N N . GLU A 1 796 ? -19.078 -27.328 12.828 1 93.94 796 GLU A N 1
ATOM 6367 C CA . GLU A 1 796 ? -19.469 -28.656 13.312 1 93.94 796 GLU A CA 1
ATOM 6368 C C . GLU A 1 796 ? -18.672 -29.75 12.617 1 93.94 796 GLU A C 1
ATOM 6370 O O . GLU A 1 796 ? -18.516 -29.734 11.398 1 93.94 796 GLU A O 1
ATOM 6375 N N . VAL A 1 797 ? -18.141 -30.641 13.414 1 93.31 797 VAL A N 1
ATOM 6376 C CA . VAL A 1 797 ? -17.281 -31.672 12.867 1 93.31 797 VAL A CA 1
ATOM 6377 C C . VAL A 1 797 ? -17.688 -33.031 13.43 1 93.31 797 VAL A C 1
ATOM 6379 O O . VAL A 1 797 ? -17.969 -33.156 14.625 1 93.31 797 VAL A O 1
ATOM 63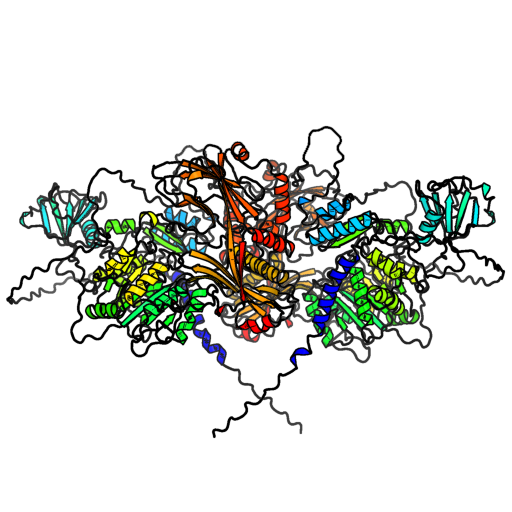82 N N . HIS A 1 798 ? -17.703 -33.969 12.516 1 89.62 798 HIS A N 1
ATOM 6383 C CA . HIS A 1 798 ? -17.859 -35.375 12.914 1 89.62 798 HIS A CA 1
ATOM 6384 C C . HIS A 1 798 ? -16.531 -36.094 12.938 1 89.62 798 HIS A C 1
ATOM 6386 O O . HIS A 1 798 ? -15.93 -36.344 11.883 1 89.62 798 HIS A O 1
ATOM 6392 N N . MET A 1 799 ? -16.141 -36.469 14.148 1 85.38 799 MET A N 1
ATOM 6393 C CA . MET A 1 799 ? -14.828 -37.094 14.32 1 85.38 799 MET A CA 1
ATOM 6394 C C . MET A 1 799 ? -14.953 -38.625 14.266 1 85.38 799 MET A C 1
ATOM 6396 O O . MET A 1 799 ? -15.719 -39.219 15.031 1 85.38 799 MET A O 1
ATOM 6400 N N . GLU A 1 800 ? -14.234 -39.125 13.281 1 75.62 800 GLU A N 1
ATOM 6401 C CA . GLU A 1 800 ? -14.211 -40.562 13.18 1 75.62 800 GLU A CA 1
ATOM 6402 C C . GLU A 1 800 ? -12.883 -41.125 13.68 1 75.62 800 GLU A C 1
ATOM 6404 O O . GLU A 1 800 ? -11.852 -40.469 13.594 1 75.62 800 GLU A O 1
ATOM 6409 N N . ASP A 1 801 ? -12.758 -42.25 14.367 1 67.19 801 ASP A N 1
ATOM 6410 C CA . ASP A 1 801 ? -11.609 -42.875 15.023 1 67.19 801 ASP A CA 1
ATOM 6411 C C . ASP A 1 801 ? -10.516 -43.219 14.016 1 67.19 801 ASP A C 1
ATOM 6413 O O . ASP A 1 801 ? -9.336 -43.281 14.367 1 67.19 801 ASP A O 1
ATOM 6417 N N . GLY A 1 802 ? -10.719 -43.312 12.867 1 62.72 802 GLY A N 1
ATOM 6418 C CA . GLY A 1 802 ? -9.695 -43.812 11.961 1 62.72 802 GLY A CA 1
ATOM 6419 C C . GLY A 1 802 ? -8.625 -42.781 11.648 1 62.72 802 GLY A C 1
ATOM 6420 O O . GLY A 1 802 ? -7.48 -43.156 11.359 1 62.72 802 GLY A O 1
ATOM 6421 N N . GLN A 1 803 ? -8.836 -41.562 11.852 1 69.94 803 GLN A N 1
ATOM 6422 C CA . GLN A 1 803 ? -7.836 -40.562 11.453 1 69.94 803 GLN A CA 1
ATOM 6423 C C . GLN A 1 803 ? -7.262 -39.844 12.664 1 69.94 803 GLN A C 1
ATOM 6425 O O . GLN A 1 803 ? -8.008 -39.281 13.469 1 69.94 803 GLN A O 1
ATOM 6430 N N . VAL A 1 804 ? -5.906 -39.875 12.75 1 78 804 VAL A N 1
ATOM 6431 C CA . VAL A 1 804 ? -5.191 -39.281 13.875 1 78 804 VAL A CA 1
ATOM 6432 C C . VAL A 1 804 ? -5.156 -37.781 13.719 1 78 804 VAL A C 1
ATOM 6434 O O . VAL A 1 804 ? -5.344 -37.031 14.688 1 78 804 VAL A O 1
ATOM 6437 N N . THR A 1 805 ? -4.969 -37.312 12.547 1 87.81 805 THR A N 1
ATOM 6438 C CA . THR A 1 805 ? -4.871 -35.875 12.281 1 87.81 805 THR A CA 1
ATOM 6439 C C . THR A 1 805 ? -6.008 -35.406 11.375 1 87.81 805 THR A C 1
ATOM 6441 O O . THR A 1 805 ? -6.277 -36.031 10.344 1 87.81 805 THR A O 1
ATOM 6444 N N . ASN A 1 806 ? -6.723 -34.344 11.773 1 91.19 806 ASN A N 1
ATOM 6445 C CA . ASN A 1 806 ? -7.801 -33.75 11 1 91.19 806 ASN A CA 1
ATOM 6446 C C . ASN A 1 806 ? -7.711 -32.219 11.008 1 91.19 806 ASN A C 1
ATOM 6448 O O . ASN A 1 806 ? -6.84 -31.656 11.664 1 91.19 806 ASN A O 1
ATOM 6452 N N . TYR A 1 807 ? -8.57 -31.672 10.211 1 93.62 807 TYR A N 1
ATOM 6453 C CA . TYR A 1 807 ? -8.5 -30.219 10.117 1 93.62 807 TYR A CA 1
ATOM 6454 C C . TYR A 1 807 ? -9.891 -29.625 9.961 1 93.62 807 TYR A C 1
ATOM 6456 O O . TYR A 1 807 ? -10.844 -30.328 9.641 1 93.62 807 TYR A O 1
ATOM 6464 N N . VAL A 1 808 ? -10.078 -28.375 10.289 1 95.81 808 VAL A N 1
ATOM 6465 C CA . VAL A 1 808 ? -11.297 -27.594 10.133 1 95.81 808 VAL A CA 1
ATOM 6466 C C . VAL A 1 808 ? -10.984 -26.266 9.453 1 95.81 808 VAL A C 1
ATOM 6468 O O . VAL A 1 808 ? -10.125 -25.5 9.922 1 95.81 808 VAL A O 1
ATOM 6471 N N . LYS A 1 809 ? -11.586 -26.078 8.359 1 94.81 809 LYS A N 1
ATOM 6472 C CA . LYS A 1 809 ? -11.484 -24.781 7.688 1 94.81 809 LYS A CA 1
ATOM 6473 C C . LYS A 1 809 ? -12.719 -23.922 7.965 1 94.81 809 LYS A C 1
ATOM 6475 O O . LYS A 1 809 ? -13.797 -24.172 7.434 1 94.81 809 LYS A O 1
ATOM 6480 N N . PRO A 1 810 ? -12.562 -22.844 8.727 1 95.81 810 PRO A N 1
ATOM 6481 C CA . PRO A 1 810 ? -13.719 -21.984 9.031 1 95.81 810 PRO A CA 1
ATOM 6482 C C . PRO A 1 810 ? -14.07 -21.047 7.875 1 95.81 810 PRO A C 1
ATOM 6484 O O . PRO A 1 810 ? -13.227 -20.766 7.023 1 95.81 810 PRO A O 1
ATOM 6487 N N . LEU A 1 811 ? -15.305 -20.641 7.879 1 93.44 811 LEU A N 1
ATOM 6488 C CA . LEU A 1 811 ? -15.742 -19.609 6.945 1 93.44 811 LEU A CA 1
ATOM 6489 C C . LEU A 1 811 ? -15.648 -18.234 7.574 1 93.44 811 LEU A C 1
ATOM 6491 O O . LEU A 1 811 ? -16.609 -17.766 8.203 1 93.44 811 LEU A O 1
ATOM 6495 N N . LEU A 1 812 ? -14.578 -17.609 7.355 1 93.75 812 LEU A N 1
ATOM 6496 C CA . LEU A 1 812 ? -14.344 -16.297 7.93 1 93.75 812 LEU A CA 1
ATOM 6497 C C . LEU A 1 812 ? -14.258 -15.234 6.836 1 93.75 812 LEU A C 1
ATOM 6499 O O . LEU A 1 812 ? -13.93 -15.547 5.691 1 93.75 812 LEU A O 1
ATOM 6503 N N . ARG A 1 813 ? -14.578 -13.992 7.164 1 87.75 813 ARG A N 1
ATOM 6504 C CA . ARG A 1 813 ? -14.5 -12.875 6.234 1 87.75 813 ARG A CA 1
ATOM 6505 C C . ARG A 1 813 ? -13.242 -12.047 6.477 1 87.75 813 ARG A C 1
ATOM 6507 O O . ARG A 1 813 ? -12.836 -11.852 7.625 1 87.75 813 ARG A O 1
ATOM 6514 N N . GLU A 1 814 ? -12.672 -11.555 5.441 1 86.56 814 GLU A N 1
ATOM 6515 C CA . GLU A 1 814 ? -11.523 -10.664 5.531 1 86.56 814 GLU A CA 1
ATOM 6516 C C . GLU A 1 814 ? -11.953 -9.203 5.516 1 86.56 814 GLU A C 1
ATOM 6518 O O . GLU A 1 814 ? -13 -8.867 4.953 1 86.56 814 GLU A O 1
ATOM 6523 N N . PRO A 1 815 ? -11.125 -8.336 6.035 1 89.62 815 PRO A N 1
ATOM 6524 C CA . PRO A 1 815 ? -9.93 -8.633 6.824 1 89.62 815 PRO A CA 1
ATOM 6525 C C . PRO A 1 815 ? -10.258 -9.18 8.211 1 89.62 815 PRO A C 1
ATOM 6527 O O . PRO A 1 815 ? -11.242 -8.773 8.828 1 89.62 815 PRO A O 1
ATOM 6530 N N . LEU A 1 816 ? -9.414 -10.047 8.688 1 95.25 816 LEU A N 1
ATOM 6531 C CA . LEU A 1 816 ? -9.547 -10.539 10.055 1 95.25 816 LEU A CA 1
ATOM 6532 C C . LEU A 1 816 ? -9.172 -9.453 11.062 1 95.25 816 LEU A C 1
ATOM 6534 O O . LEU A 1 816 ? -8.234 -8.688 10.836 1 95.25 816 LEU A O 1
ATOM 6538 N N . LEU A 1 817 ? -9.93 -9.414 12.172 1 96.19 817 LEU A N 1
ATOM 6539 C CA . LEU A 1 817 ? -9.594 -8.477 13.234 1 96.19 817 LEU A CA 1
ATOM 6540 C C . LEU A 1 817 ? -8.266 -8.844 13.891 1 96.19 817 LEU A C 1
ATOM 6542 O O . LEU A 1 817 ? -8.125 -9.953 14.422 1 96.19 817 LEU A O 1
ATOM 6546 N N . PRO A 1 818 ? -7.301 -7.941 13.875 1 97.69 818 PRO A N 1
ATOM 6547 C CA . PRO A 1 818 ? -6.02 -8.289 14.5 1 97.69 818 PRO A CA 1
ATOM 6548 C C . PRO A 1 818 ? -6.125 -8.43 16.016 1 97.69 818 PRO A C 1
ATOM 6550 O O . PRO A 1 818 ? -6.867 -7.688 16.656 1 97.69 818 PRO A O 1
ATOM 6553 N N . GLY A 1 819 ? -5.391 -9.297 16.578 1 97.81 819 GLY A N 1
ATOM 6554 C CA . GLY A 1 819 ? -5.387 -9.57 18 1 97.81 819 GLY A CA 1
ATOM 6555 C C . GLY A 1 819 ? -5.367 -11.055 18.328 1 97.81 819 GLY A C 1
ATOM 6556 O O . GLY A 1 819 ? -5.027 -11.875 17.469 1 97.81 819 GLY A O 1
ATOM 6557 N N . VAL A 1 820 ? -5.68 -11.367 19.531 1 97.69 820 VAL A N 1
ATOM 6558 C CA . VAL A 1 820 ? -5.641 -12.75 20 1 97.69 820 VAL A CA 1
ATOM 6559 C C . VAL A 1 820 ? -7.012 -13.398 19.812 1 97.69 820 VAL A C 1
ATOM 6561 O O . VAL A 1 820 ? -8.008 -12.922 20.359 1 97.69 820 VAL A O 1
ATOM 6564 N N . TRP A 1 821 ? -7.031 -14.398 19.031 1 97.81 821 TRP A N 1
ATOM 6565 C CA . TRP A 1 821 ? -8.234 -15.18 18.766 1 97.81 821 TRP A CA 1
ATOM 6566 C C . TRP A 1 821 ? -8.289 -16.406 19.672 1 97.81 821 TRP A C 1
ATOM 6568 O O . TRP A 1 821 ? -7.258 -16.875 20.156 1 97.81 821 TRP A O 1
ATOM 6578 N N . THR A 1 822 ? -9.484 -16.906 19.891 1 97.06 822 THR A N 1
ATOM 6579 C CA . THR A 1 822 ? -9.68 -18.125 20.672 1 97.06 822 THR A CA 1
ATOM 6580 C C . THR A 1 822 ? -10.602 -19.094 19.938 1 97.06 822 THR A C 1
ATOM 6582 O O . THR A 1 822 ? -11.641 -18.688 19.422 1 97.06 822 THR A O 1
ATOM 6585 N N . VAL A 1 823 ? -10.188 -20.328 19.844 1 97.75 823 VAL A N 1
ATOM 6586 C CA . VAL A 1 823 ? -11.039 -21.391 19.344 1 97.75 823 VAL A CA 1
ATOM 6587 C C . VAL A 1 823 ? -11.383 -22.359 20.484 1 97.75 823 VAL A C 1
ATOM 6589 O O . VAL A 1 823 ? -10.484 -22.906 21.141 1 97.75 823 VAL A O 1
ATOM 6592 N N . LYS A 1 824 ? -12.633 -22.562 20.719 1 96.81 824 LYS A N 1
ATOM 6593 C CA . LYS A 1 824 ? -13.094 -23.438 21.781 1 96.81 824 LYS A CA 1
ATOM 6594 C C . LYS A 1 824 ? -13.68 -24.734 21.219 1 96.81 824 LYS A C 1
ATOM 6596 O O . LYS A 1 824 ? -14.445 -24.703 20.266 1 96.81 824 LYS A O 1
ATOM 6601 N N . MET A 1 825 ? -13.281 -25.766 21.766 1 96.19 825 MET A N 1
ATOM 6602 C CA . MET A 1 825 ? -13.836 -27.078 21.422 1 96.19 825 MET A CA 1
ATOM 6603 C C . MET A 1 825 ? -14.969 -27.438 22.375 1 96.19 825 MET A C 1
ATOM 6605 O O . MET A 1 825 ? -14.766 -27.531 23.578 1 96.19 825 MET A O 1
ATOM 6609 N N . VAL A 1 826 ? -16.125 -27.703 21.781 1 95.75 826 VAL A N 1
ATOM 6610 C CA . VAL A 1 826 ? -17.297 -27.984 22.594 1 95.75 826 VAL A CA 1
ATOM 6611 C C . VAL A 1 826 ? -17.75 -29.438 22.359 1 95.75 826 VAL A C 1
ATOM 6613 O O . VAL A 1 826 ? -17.844 -29.891 21.219 1 95.75 826 VAL A O 1
ATOM 6616 N N . TYR A 1 827 ? -17.938 -30.094 23.406 1 94.06 827 TYR A N 1
ATOM 6617 C CA . TYR A 1 827 ? -18.453 -31.469 23.422 1 94.06 827 TYR A CA 1
ATOM 6618 C C . TYR A 1 827 ? -19.547 -31.609 24.469 1 94.06 827 TYR A C 1
ATOM 6620 O O . TYR A 1 827 ? -19.359 -31.266 25.641 1 94.06 827 TYR A O 1
ATOM 6628 N N . GLU A 1 828 ? -20.719 -32.125 24.062 1 91.38 828 GLU A N 1
ATOM 6629 C CA . GLU A 1 828 ? -21.859 -32.312 24.938 1 91.38 828 GLU A CA 1
ATOM 6630 C C . GLU A 1 828 ? -22.172 -31.031 25.719 1 91.38 828 GLU A C 1
ATOM 6632 O O . GLU A 1 828 ? -22.266 -31.047 26.938 1 91.38 828 GLU A O 1
ATOM 6637 N N . ALA A 1 829 ? -22.156 -29.875 25.047 1 89.56 829 ALA A N 1
ATOM 6638 C CA . ALA A 1 829 ? -22.594 -28.547 25.5 1 89.56 829 ALA A CA 1
ATOM 6639 C C . ALA A 1 829 ? -21.641 -27.984 26.531 1 89.56 829 ALA A C 1
ATOM 6641 O O . ALA A 1 829 ? -22.031 -27.141 27.359 1 89.56 829 ALA A O 1
ATOM 6642 N N . ALA A 1 830 ? -20.406 -28.484 26.5 1 93.12 830 ALA A N 1
ATOM 6643 C CA . ALA A 1 830 ? -19.391 -27.922 27.391 1 93.12 830 ALA A CA 1
ATOM 6644 C C . ALA A 1 830 ? -18.078 -27.703 26.641 1 93.12 830 ALA A C 1
ATOM 6646 O O . ALA A 1 830 ? -17.719 -28.484 25.75 1 93.12 830 ALA A O 1
ATOM 6647 N N . VAL A 1 831 ? -17.422 -26.656 27.078 1 95 831 VAL A N 1
ATOM 6648 C CA . VAL A 1 831 ? -16.109 -26.422 26.5 1 95 831 VAL A CA 1
ATOM 6649 C C . VAL A 1 831 ? -15.102 -27.406 27.094 1 95 831 VAL A C 1
ATOM 6651 O O . VAL A 1 831 ? -14.898 -27.438 28.312 1 95 831 VAL A O 1
ATOM 6654 N N . VAL A 1 832 ? -14.461 -28.156 26.297 1 95.19 832 VAL A N 1
ATOM 6655 C CA . VAL A 1 832 ? -13.555 -29.203 26.781 1 95.19 832 VAL A CA 1
ATOM 6656 C C . VAL A 1 832 ? -12.109 -28.75 26.594 1 95.19 832 VAL A C 1
ATOM 6658 O O . VAL A 1 832 ? -11.219 -29.219 27.312 1 95.19 832 VAL A O 1
ATOM 6661 N N . ALA A 1 833 ? -11.836 -27.969 25.609 1 95.88 833 ALA A N 1
ATOM 6662 C CA . ALA A 1 833 ? -10.508 -27.438 25.328 1 95.88 833 ALA A CA 1
ATOM 6663 C C . ALA A 1 833 ? -10.578 -26.141 24.547 1 95.88 833 ALA A C 1
ATOM 6665 O O . ALA A 1 833 ? -11.625 -25.797 23.984 1 95.88 833 ALA A O 1
ATOM 6666 N N . PHE A 1 834 ? -9.562 -25.391 24.562 1 95.88 834 PHE A N 1
ATOM 6667 C CA . PHE A 1 834 ? -9.492 -24.219 23.703 1 95.88 834 PHE A CA 1
ATOM 6668 C C . PHE A 1 834 ? -8.055 -23.906 23.312 1 95.88 834 PHE A C 1
ATOM 6670 O O . PHE A 1 834 ? -7.117 -24.422 23.922 1 95.88 834 PHE A O 1
ATOM 6677 N N . SER A 1 835 ? -7.855 -23.234 22.297 1 97 835 SER A N 1
ATOM 6678 C CA . SER A 1 835 ? -6.566 -22.781 21.781 1 97 835 SER A CA 1
ATOM 6679 C C . SER A 1 835 ? -6.617 -21.312 21.375 1 97 835 SER A C 1
ATOM 6681 O O . SER A 1 835 ? -7.672 -20.812 20.984 1 97 835 SER A O 1
ATOM 6683 N N . GLN A 1 836 ? -5.516 -20.656 21.547 1 97.94 836 GLN A N 1
ATOM 6684 C CA . GLN A 1 836 ? -5.414 -19.266 21.125 1 97.94 836 GLN A CA 1
ATOM 6685 C C . GLN A 1 836 ? -4.367 -19.094 20.031 1 97.94 836 GLN A C 1
ATOM 6687 O O . GLN A 1 836 ? -3.377 -19.812 19.984 1 97.94 836 GLN A O 1
ATOM 6692 N N . PHE A 1 837 ? -4.652 -18.188 19.156 1 98.12 837 PHE A N 1
ATOM 6693 C CA . PHE A 1 837 ? -3.701 -17.859 18.094 1 98.12 837 PHE A CA 1
ATOM 6694 C C . PHE A 1 837 ? -3.73 -16.375 17.781 1 98.12 837 PHE A C 1
ATOM 6696 O O . PHE A 1 837 ? -4.645 -15.656 18.203 1 98.12 837 PHE A O 1
ATOM 6703 N N . LEU A 1 838 ? -2.713 -15.961 17.125 1 98.38 838 LEU A N 1
ATOM 6704 C CA . LEU A 1 838 ? -2.527 -14.531 16.922 1 98.38 838 LEU A CA 1
ATOM 6705 C C . LEU A 1 838 ? -2.746 -14.156 15.461 1 98.38 838 LEU A C 1
ATOM 6707 O O . LEU A 1 838 ? -2.248 -14.836 14.555 1 98.38 838 LEU A O 1
ATOM 6711 N N . VAL A 1 839 ? -3.574 -13.172 15.219 1 98.31 839 VAL A N 1
ATOM 6712 C CA . VAL A 1 839 ? -3.594 -12.43 13.961 1 98.31 839 VAL A CA 1
ATOM 6713 C C . VAL A 1 839 ? -2.869 -11.102 14.133 1 98.31 839 VAL A C 1
ATOM 6715 O O . VAL A 1 839 ? -3.363 -10.195 14.812 1 98.31 839 VAL A O 1
ATOM 6718 N N . THR A 1 840 ? -1.743 -10.969 13.562 1 98.06 840 THR A N 1
ATOM 6719 C CA . THR A 1 840 ? -0.907 -9.789 13.766 1 98.06 840 THR A CA 1
ATOM 6720 C C . THR A 1 840 ? -1.372 -8.641 12.875 1 98.06 840 THR A C 1
ATOM 6722 O O . THR A 1 840 ? -1.736 -8.852 11.711 1 98.06 840 THR A O 1
ATOM 6725 N N . PRO A 1 841 ? -1.428 -7.383 13.461 1 97.75 841 PRO A N 1
ATOM 6726 C CA . PRO A 1 841 ? -1.626 -6.242 12.562 1 97.75 841 PRO A CA 1
ATOM 6727 C C . PRO A 1 841 ? -0.493 -6.082 11.555 1 97.75 841 PRO A C 1
ATOM 6729 O O . PRO A 1 841 ? 0.55 -6.727 11.68 1 97.75 841 PRO A O 1
ATOM 6732 N N . LEU A 1 842 ? -0.715 -5.281 10.547 1 96.44 842 LEU A N 1
ATOM 6733 C CA . LEU A 1 842 ? 0.289 -5.098 9.5 1 96.44 842 LEU A CA 1
ATOM 6734 C C . LEU A 1 842 ? 1.018 -3.77 9.672 1 96.44 842 LEU A C 1
ATOM 6736 O O . LEU A 1 842 ? 0.383 -2.723 9.805 1 96.44 842 LEU A O 1
ATOM 6740 N N . GLN A 1 843 ? 2.295 -3.838 9.734 1 96.81 843 GLN A N 1
ATOM 6741 C CA . GLN A 1 843 ? 3.115 -2.633 9.656 1 96.81 843 GLN A CA 1
ATOM 6742 C C . GLN A 1 843 ? 3.334 -2.211 8.203 1 96.81 843 GLN A C 1
ATOM 6744 O O . GLN A 1 843 ? 3.461 -1.021 7.91 1 96.81 843 GLN A O 1
ATOM 6749 N N . PHE A 1 844 ? 3.363 -3.23 7.332 1 93.25 844 PHE A N 1
ATOM 6750 C CA . PHE A 1 844 ? 3.668 -2.992 5.926 1 93.25 844 PHE A CA 1
ATOM 6751 C C . PHE A 1 844 ? 2.531 -3.479 5.035 1 93.25 844 PHE A C 1
ATOM 6753 O O . PHE A 1 844 ? 1.881 -4.48 5.34 1 93.25 844 PHE A O 1
ATOM 6760 N N . VAL A 1 845 ? 2.334 -2.758 4 1 85.62 845 VAL A N 1
ATOM 6761 C CA . VAL A 1 845 ? 1.497 -3.193 2.887 1 85.62 845 VAL A CA 1
ATOM 6762 C C . VAL A 1 845 ? 2.219 -2.93 1.566 1 85.62 845 VAL A C 1
ATOM 6764 O O . VAL A 1 845 ? 2.605 -1.796 1.278 1 85.62 845 VAL A O 1
ATOM 6767 N N . SER A 1 846 ? 2.449 -3.971 0.834 1 82.31 846 SER A N 1
ATOM 6768 C CA . SER A 1 846 ? 3.154 -3.893 -0.442 1 82.31 846 SER A CA 1
ATOM 6769 C C . SER A 1 846 ? 4.516 -3.229 -0.28 1 82.31 846 SER A C 1
ATOM 6771 O O . SER A 1 846 ? 4.906 -2.393 -1.098 1 82.31 846 SER A O 1
ATOM 6773 N N . GLY A 1 847 ? 5.129 -3.527 0.834 1 83.19 847 GLY A N 1
ATOM 6774 C CA . GLY A 1 847 ? 6.5 -3.082 1.043 1 83.19 847 GLY A CA 1
ATOM 6775 C C . GLY A 1 847 ? 6.59 -1.705 1.672 1 83.19 847 GLY A C 1
ATOM 6776 O O . GLY A 1 847 ? 7.68 -1.239 2.006 1 83.19 847 GLY A O 1
ATOM 6777 N N . ALA A 1 848 ? 5.445 -1.02 1.855 1 86.38 848 ALA A N 1
ATOM 6778 C CA . ALA A 1 848 ? 5.449 0.322 2.432 1 86.38 848 ALA A CA 1
ATOM 6779 C C . ALA A 1 848 ? 4.77 0.332 3.799 1 86.38 848 ALA A C 1
ATOM 6781 O O . ALA A 1 848 ? 3.889 -0.489 4.066 1 86.38 848 ALA A O 1
ATOM 6782 N N . ASN A 1 849 ? 5.207 1.301 4.656 1 91.62 849 ASN A N 1
ATOM 6783 C CA . ASN A 1 849 ? 4.574 1.441 5.965 1 91.62 849 ASN A CA 1
ATOM 6784 C C . ASN A 1 849 ? 3.107 1.847 5.832 1 91.62 849 ASN A C 1
ATOM 6786 O O . ASN A 1 849 ? 2.76 2.668 4.984 1 91.62 849 ASN A O 1
ATOM 6790 N N . VAL A 1 850 ? 2.303 1.265 6.664 1 90.38 850 VAL A N 1
ATOM 6791 C CA . VAL A 1 850 ? 0.873 1.553 6.68 1 90.38 850 VAL A CA 1
ATOM 6792 C C . VAL A 1 850 ? 0.641 2.988 7.145 1 90.38 850 VAL A C 1
ATOM 6794 O O . VAL A 1 850 ? 1.192 3.416 8.164 1 90.38 850 VAL A O 1
ATOM 6797 N N . SER A 1 851 ? -0.156 3.717 6.418 1 86.19 851 SER A N 1
ATOM 6798 C CA . SER A 1 851 ? -0.516 5.082 6.781 1 86.19 851 SER A CA 1
ATOM 6799 C C . SER A 1 851 ? -1.674 5.105 7.773 1 86.19 851 SER A C 1
ATOM 6801 O O . SER A 1 851 ? -2.299 4.074 8.031 1 86.19 851 SER A O 1
ATOM 6803 N N . GLN A 1 852 ? -1.895 6.266 8.312 1 85.5 852 GLN A N 1
ATOM 6804 C CA . GLN A 1 852 ? -3.004 6.426 9.242 1 85.5 852 GLN A CA 1
ATOM 6805 C C . GLN A 1 852 ? -4.332 6.055 8.586 1 85.5 852 GLN A C 1
ATOM 6807 O O . GLN A 1 852 ? -5.168 5.387 9.203 1 85.5 852 GLN A O 1
ATOM 6812 N N . GLN A 1 853 ? -4.535 6.441 7.418 1 77.69 853 GLN A N 1
ATOM 6813 C CA . GLN A 1 853 ? -5.773 6.168 6.691 1 77.69 853 GLN A CA 1
ATOM 6814 C C . GLN A 1 853 ? -5.926 4.68 6.406 1 77.69 853 GLN A C 1
ATOM 6816 O O . GLN A 1 853 ? -7.02 4.125 6.535 1 77.69 853 GLN A O 1
ATOM 6821 N N . GLN A 1 854 ? -4.879 4.043 6.102 1 81.62 854 GLN A N 1
ATOM 6822 C CA . GLN A 1 854 ? -4.906 2.623 5.766 1 81.62 854 GLN A CA 1
ATOM 6823 C C . GLN A 1 854 ? -5.16 1.771 7.008 1 81.62 854 GLN A C 1
ATOM 6825 O O . GLN A 1 854 ? -5.785 0.713 6.922 1 81.62 854 GLN A O 1
ATOM 6830 N N . ALA A 1 855 ? -4.621 2.229 8.078 1 88.88 855 ALA A N 1
ATOM 6831 C CA . ALA A 1 855 ? -4.77 1.474 9.32 1 88.88 855 ALA A CA 1
ATOM 6832 C C . ALA A 1 855 ? -6.238 1.207 9.633 1 88.88 855 ALA A C 1
ATOM 6834 O O . ALA A 1 855 ? -6.602 0.102 10.039 1 88.88 855 ALA A O 1
ATOM 6835 N N . GLY A 1 856 ? -7.098 2.15 9.414 1 82.56 856 GLY A N 1
ATOM 6836 C CA . GLY A 1 856 ? -8.516 2.01 9.703 1 82.56 856 GLY A CA 1
ATOM 6837 C C . GLY A 1 856 ? -9.188 0.927 8.875 1 82.56 856 GLY A C 1
ATOM 6838 O O . GLY A 1 856 ? -10.047 0.202 9.383 1 82.56 856 GLY A O 1
ATOM 6839 N N . PHE A 1 857 ? -8.75 0.754 7.754 1 79 857 PHE A N 1
ATOM 6840 C CA . PHE A 1 857 ? -9.383 -0.218 6.867 1 79 857 PHE A CA 1
ATOM 6841 C C . PHE A 1 857 ? -8.766 -1.599 7.051 1 79 857 PHE A C 1
ATOM 6843 O O . PHE A 1 857 ? -9.453 -2.613 6.934 1 79 857 PHE A O 1
ATOM 6850 N N . LEU A 1 858 ? -7.52 -1.738 7.355 1 86.94 858 LEU A N 1
ATOM 6851 C CA . LEU A 1 858 ? -6.789 -2.998 7.438 1 86.94 858 LEU A CA 1
ATOM 6852 C C . LEU A 1 858 ? -7.062 -3.699 8.766 1 86.94 858 LEU A C 1
ATOM 6854 O O . LEU A 1 858 ? -7.027 -4.93 8.836 1 86.94 858 LEU A O 1
ATOM 6858 N N . HIS A 1 859 ? -7.32 -2.83 9.805 1 94.06 859 HIS A N 1
ATOM 6859 C CA . HIS A 1 859 ? -7.246 -3.406 11.141 1 94.06 859 HIS A CA 1
ATOM 6860 C C . HIS A 1 859 ? -8.594 -3.326 11.852 1 94.06 859 HIS A C 1
ATOM 6862 O O . HIS A 1 859 ? -8.688 -3.604 13.047 1 94.06 859 HIS A O 1
ATOM 6868 N N . SER A 1 860 ? -9.695 -2.955 11.195 1 90.06 860 SER A N 1
ATOM 6869 C CA . SER A 1 860 ? -11 -2.781 11.836 1 90.06 860 SER A CA 1
ATOM 6870 C C . SER A 1 860 ? -11.852 -4.035 11.703 1 90.06 860 SER A C 1
ATOM 6872 O O . SER A 1 860 ? -12.992 -4.07 12.164 1 90.06 860 SER A O 1
ATOM 6874 N N . GLY A 1 861 ? -11.32 -5.125 11.148 1 89.12 861 GLY A N 1
ATOM 6875 C CA . GLY A 1 861 ? -12.141 -6.301 10.898 1 89.12 861 GLY A CA 1
ATOM 6876 C C . GLY A 1 861 ? -13.109 -6.117 9.742 1 89.12 861 GLY A C 1
ATOM 6877 O O . GLY A 1 861 ? -13.078 -5.098 9.055 1 89.12 861 GLY A O 1
ATOM 6878 N N . PRO A 1 862 ? -13.906 -7.164 9.602 1 84.12 862 PRO A N 1
ATOM 6879 C CA . PRO A 1 862 ? -14.852 -7.074 8.484 1 84.12 862 PRO A CA 1
ATOM 6880 C C . PRO A 1 862 ? -16 -6.102 8.758 1 84.12 862 PRO A C 1
ATOM 6882 O O . PRO A 1 862 ? -16.422 -5.957 9.906 1 84.12 862 PRO A O 1
ATOM 6885 N N . GLY A 1 863 ? -16.422 -5.324 7.824 1 74.31 863 GLY A N 1
ATOM 6886 C CA . GLY A 1 863 ? -17.484 -4.344 7.969 1 74.31 863 GLY A CA 1
ATOM 6887 C C . GLY A 1 863 ? -18.844 -4.969 8.258 1 74.31 863 GLY A C 1
ATOM 6888 O O . GLY A 1 863 ? -19.672 -4.379 8.953 1 74.31 863 GLY A O 1
ATOM 6889 N N . GLN A 1 864 ? -19.016 -6.223 7.781 1 75.94 864 GLN A N 1
ATOM 6890 C CA . GLN A 1 864 ? -20.312 -6.887 7.949 1 75.94 864 GLN A CA 1
ATOM 6891 C C . GLN A 1 864 ? -20.266 -7.883 9.109 1 75.94 864 GLN A C 1
ATOM 6893 O O . GLN A 1 864 ? -19.25 -8.57 9.305 1 75.94 864 GLN A O 1
ATOM 6898 N N . PRO A 1 865 ? -21.312 -7.863 9.914 1 78.81 865 PRO A N 1
ATOM 6899 C CA . PRO A 1 865 ? -21.359 -8.867 10.984 1 78.81 865 PRO A CA 1
ATOM 6900 C C . PRO A 1 865 ? -21.484 -10.289 10.453 1 78.81 865 PRO A C 1
ATOM 6902 O O . PRO A 1 865 ? -21.938 -10.5 9.328 1 78.81 865 PRO A O 1
ATOM 6905 N N . TYR A 1 866 ? -20.969 -11.242 11.219 1 83.5 866 TYR A N 1
ATOM 6906 C CA . TYR A 1 866 ? -21.062 -12.656 10.867 1 83.5 866 TYR A CA 1
ATOM 6907 C C . TYR A 1 866 ? -22.438 -13.203 11.211 1 83.5 866 TYR A C 1
ATOM 6909 O O . TYR A 1 866 ? -22.938 -13 12.32 1 83.5 866 TYR A O 1
ATOM 6917 N N . PRO A 1 867 ? -23.062 -13.836 10.242 1 84.25 867 PRO A N 1
ATOM 6918 C CA . PRO A 1 867 ? -24.328 -14.484 10.57 1 84.25 867 PRO A CA 1
ATOM 6919 C C . PRO A 1 867 ? -24.141 -15.766 11.375 1 84.25 867 PRO A C 1
ATOM 6921 O O . PRO A 1 867 ? -23.5 -16.703 10.906 1 84.25 867 PRO A O 1
ATOM 6924 N N . ILE A 1 868 ? -24.547 -15.773 12.664 1 89.69 868 ILE A N 1
ATOM 6925 C CA . ILE A 1 868 ? -24.406 -16.953 13.508 1 89.69 868 ILE A CA 1
ATOM 6926 C C . ILE A 1 868 ? -25.781 -17.531 13.828 1 89.69 868 ILE A C 1
ATOM 6928 O O . ILE A 1 868 ? -26.625 -16.828 14.406 1 89.69 868 ILE A O 1
ATOM 6932 N N . HIS A 1 869 ? -25.922 -18.781 13.453 1 88.31 869 HIS A N 1
ATOM 6933 C CA . HIS A 1 869 ? -27.141 -19.484 13.828 1 88.31 869 HIS A CA 1
ATOM 6934 C C . HIS A 1 869 ? -27.125 -19.875 15.297 1 88.31 869 HIS A C 1
ATOM 6936 O O . HIS A 1 869 ? -26.109 -20.359 15.805 1 88.31 869 HIS A O 1
ATOM 6942 N N . ASP A 1 870 ? -28.172 -19.672 16.047 1 87.31 870 ASP A N 1
ATOM 6943 C CA . ASP A 1 870 ? -28.312 -20 17.453 1 87.31 870 ASP A CA 1
ATOM 6944 C C . ASP A 1 870 ? -27.266 -19.297 18.297 1 87.31 870 ASP A C 1
ATOM 6946 O O . ASP A 1 870 ? -26.641 -19.922 19.172 1 87.31 870 ASP A O 1
ATOM 6950 N N . ALA A 1 871 ? -27.062 -18.141 18 1 87.88 871 ALA A N 1
ATOM 6951 C CA . ALA A 1 871 ? -26.016 -17.344 18.641 1 87.88 871 ALA A CA 1
ATOM 6952 C C . ALA A 1 871 ? -26.234 -17.266 20.156 1 87.88 871 ALA A C 1
ATOM 6954 O O . ALA A 1 871 ? -25.281 -17.281 20.938 1 87.88 871 ALA A O 1
ATOM 6955 N N . THR A 1 872 ? -27.438 -17.156 20.594 1 87.19 872 THR A N 1
ATOM 6956 C CA . THR A 1 872 ? -27.75 -17.016 22 1 87.19 872 THR A CA 1
ATOM 6957 C C . THR A 1 872 ? -27.281 -18.219 22.797 1 87.19 872 THR A C 1
ATOM 6959 O O . THR A 1 872 ? -26.766 -18.078 23.922 1 87.19 872 THR A O 1
ATOM 6962 N N . ASP A 1 873 ? -27.391 -19.328 22.219 1 89 873 ASP A N 1
ATOM 6963 C CA . ASP A 1 873 ? -27.016 -20.562 22.922 1 89 873 ASP A CA 1
ATOM 6964 C C . ASP A 1 873 ? -25.5 -20.719 22.984 1 89 873 ASP A C 1
ATOM 6966 O O . ASP A 1 873 ? -24.953 -21.141 24.016 1 89 873 ASP A O 1
ATOM 6970 N N . TRP A 1 874 ? -24.891 -20.375 22 1 92.56 874 TRP A N 1
ATOM 6971 C CA . TRP A 1 874 ? -23.438 -20.531 21.953 1 92.56 874 TRP A CA 1
ATOM 6972 C C . TRP A 1 874 ? -22.75 -19.469 22.812 1 92.56 874 TRP A C 1
ATOM 6974 O O . TRP A 1 874 ? -21.688 -19.703 23.391 1 92.56 874 TRP A O 1
ATOM 6984 N N . ASN A 1 875 ? -23.359 -18.328 22.859 1 90.31 875 ASN A N 1
ATOM 6985 C CA . ASN A 1 875 ? -22.781 -17.234 23.625 1 90.31 875 ASN A CA 1
ATOM 6986 C C . ASN A 1 875 ? -22.688 -17.547 25.109 1 90.31 875 ASN A C 1
ATOM 6988 O O . ASN A 1 875 ? -21.859 -16.984 25.828 1 90.31 875 ASN A O 1
ATOM 6992 N N . LYS A 1 876 ? -23.469 -18.422 25.531 1 89.25 876 LYS A N 1
ATOM 6993 C CA . LYS A 1 876 ? -23.438 -18.844 26.938 1 89.25 876 LYS A CA 1
ATOM 6994 C C . LYS A 1 876 ? -22.141 -19.562 27.266 1 89.25 876 LYS A C 1
ATOM 6996 O O . LYS A 1 876 ? -21.719 -19.625 28.422 1 89.25 876 LYS A O 1
ATOM 7001 N N . LEU A 1 877 ? -21.594 -20.125 26.281 1 91.81 877 LEU A N 1
ATOM 7002 C CA . LEU A 1 877 ? -20.375 -20.906 26.469 1 91.81 877 LEU A CA 1
ATOM 7003 C C . LEU A 1 877 ? -19.141 -20.031 26.391 1 91.81 877 LEU A C 1
ATOM 7005 O O . LEU A 1 877 ? -18.016 -20.484 26.656 1 91.81 877 LEU A O 1
ATOM 7009 N N . LEU A 1 878 ? -19.422 -18.766 26.078 1 90.19 878 LEU A N 1
ATOM 7010 C CA . LEU A 1 878 ? -18.297 -17.828 26.047 1 90.19 878 LEU A CA 1
ATOM 7011 C C . LEU A 1 878 ? -18.031 -17.25 27.438 1 90.19 878 LEU A C 1
ATOM 7013 O O . LEU A 1 878 ? -18.891 -17.328 28.312 1 90.19 878 LEU A O 1
ATOM 7017 N N . ASP A 1 879 ? -16.828 -16.812 27.703 1 74.56 879 ASP A N 1
ATOM 7018 C CA . ASP A 1 879 ? -16.438 -16.281 29 1 74.56 879 ASP A CA 1
ATOM 7019 C C . ASP A 1 879 ? -17.266 -15.047 29.359 1 74.56 879 ASP A C 1
ATOM 7021 O O . ASP A 1 879 ? -17.156 -14.008 28.703 1 74.56 879 ASP A O 1
ATOM 7025 N N . ASN A 1 880 ? -18.125 -15.117 30.25 1 69.12 880 ASN A N 1
ATOM 7026 C CA . ASN A 1 880 ? -19.047 -14.062 30.672 1 69.12 880 ASN A CA 1
ATOM 7027 C C . ASN A 1 880 ? -18.344 -13.031 31.547 1 69.12 880 ASN A C 1
ATOM 7029 O O . ASN A 1 880 ? -18.891 -11.961 31.828 1 69.12 880 ASN A O 1
ATOM 7033 N N . THR A 1 881 ? -17.156 -13.289 31.984 1 71.94 881 THR A N 1
ATOM 7034 C CA . THR A 1 881 ? -16.469 -12.352 32.875 1 71.94 881 THR A CA 1
ATOM 7035 C C . THR A 1 881 ? -15.789 -11.25 32.062 1 71.94 881 THR A C 1
ATOM 7037 O O . THR A 1 881 ? -15.375 -10.234 32.625 1 71.94 881 THR A O 1
ATOM 7040 N N . VAL A 1 882 ? -15.852 -11.469 30.859 1 76.25 882 VAL A N 1
ATOM 7041 C CA . VAL A 1 882 ? -15.125 -10.523 30.031 1 76.25 882 VAL A CA 1
ATOM 7042 C C . VAL A 1 882 ? -16.047 -9.391 29.594 1 76.25 882 VAL A C 1
ATOM 7044 O O . VAL A 1 882 ? -17.188 -9.633 29.188 1 76.25 882 VAL A O 1
ATOM 7047 N N . ASP A 1 883 ? -15.633 -8.125 29.891 1 84.94 883 ASP A N 1
ATOM 7048 C CA . ASP A 1 883 ? -16.359 -6.949 29.406 1 84.94 883 ASP A CA 1
ATOM 7049 C C . ASP A 1 883 ? -16.188 -6.789 27.891 1 84.94 883 ASP A C 1
ATOM 7051 O O . ASP A 1 883 ? -15.227 -6.172 27.438 1 84.94 883 ASP A O 1
ATOM 7055 N N . ARG A 1 884 ? -17.203 -7.281 27.203 1 87.69 884 ARG A N 1
ATOM 7056 C CA . ARG A 1 884 ? -17.141 -7.27 25.75 1 87.69 884 ARG A CA 1
ATOM 7057 C C . ARG A 1 884 ? -17.141 -5.844 25.219 1 87.69 884 ARG A C 1
ATOM 7059 O O . ARG A 1 884 ? -16.5 -5.562 24.203 1 87.69 884 ARG A O 1
ATOM 7066 N N . SER A 1 885 ? -17.766 -4.984 25.891 1 87.19 885 SER A N 1
ATOM 7067 C CA . SER A 1 885 ? -17.812 -3.592 25.453 1 87.19 885 SER A CA 1
ATOM 7068 C C . SER A 1 885 ? -16.422 -2.951 25.531 1 87.19 885 SER A C 1
ATOM 7070 O O . SER A 1 885 ? -16.031 -2.182 24.656 1 87.19 885 SER A O 1
ATOM 7072 N N . ALA A 1 886 ? -15.797 -3.32 26.594 1 88.25 886 ALA A N 1
ATOM 7073 C CA . ALA A 1 886 ? -14.438 -2.805 26.75 1 88.25 886 ALA A CA 1
ATOM 7074 C C . ALA A 1 886 ? -13.508 -3.354 25.672 1 88.25 886 ALA A C 1
ATOM 7076 O O . ALA A 1 886 ? -12.656 -2.631 25.156 1 88.25 886 ALA A O 1
ATOM 7077 N N . LEU A 1 887 ? -13.734 -4.605 25.312 1 92.12 887 LEU A N 1
ATOM 7078 C CA . LEU A 1 887 ? -12.914 -5.234 24.297 1 92.12 887 LEU A CA 1
ATOM 7079 C C . LEU A 1 887 ? -13.18 -4.613 22.922 1 92.12 887 LEU A C 1
ATOM 7081 O O . LEU A 1 887 ? -12.25 -4.43 22.141 1 92.12 887 LEU A O 1
ATOM 7085 N N . GLN A 1 888 ? -14.367 -4.297 22.719 1 90.88 888 GLN A N 1
ATOM 7086 C CA . GLN A 1 888 ? -14.742 -3.678 21.438 1 90.88 888 GLN A CA 1
ATOM 7087 C C . GLN A 1 888 ? -14.133 -2.285 21.312 1 90.88 888 GLN A C 1
ATOM 7089 O O . GLN A 1 888 ? -13.656 -1.913 20.234 1 90.88 888 GLN A O 1
ATOM 7094 N N . ARG A 1 889 ? -14.172 -1.565 22.406 1 87.81 889 ARG A N 1
ATOM 7095 C CA . ARG A 1 889 ? -13.578 -0.233 22.391 1 87.81 889 ARG A CA 1
ATOM 7096 C C . ARG A 1 889 ? -12.07 -0.311 22.188 1 87.81 889 ARG A C 1
ATOM 7098 O O . ARG A 1 889 ? -11.5 0.49 21.438 1 87.81 889 ARG A O 1
ATOM 7105 N N . LYS A 1 890 ? -11.531 -1.209 22.812 1 90.94 890 LYS A N 1
ATOM 7106 C CA . LYS A 1 890 ? -10.094 -1.399 22.656 1 90.94 890 LYS A CA 1
ATOM 7107 C C . LYS A 1 890 ? -9.742 -1.769 21.219 1 90.94 890 LYS A C 1
ATOM 7109 O O . LYS A 1 890 ? -8.742 -1.292 20.688 1 90.94 890 LYS A O 1
ATOM 7114 N N . ALA A 1 891 ? -10.586 -2.611 20.641 1 93.31 891 ALA A N 1
ATOM 7115 C CA . ALA A 1 891 ? -10.367 -3.02 19.25 1 93.31 891 ALA A CA 1
ATOM 7116 C C . ALA A 1 891 ? -10.445 -1.822 18.312 1 93.31 891 ALA A C 1
ATOM 7118 O O . ALA A 1 891 ? -9.664 -1.721 17.359 1 93.31 891 ALA A O 1
ATOM 7119 N N . LEU A 1 892 ? -11.312 -0.949 18.594 1 90.31 892 LEU A N 1
ATOM 7120 C CA . LEU A 1 892 ? -11.484 0.232 17.766 1 90.31 892 LEU A CA 1
ATOM 7121 C C . LEU A 1 892 ? -10.273 1.159 17.875 1 90.31 892 LEU A C 1
ATOM 7123 O O . LEU A 1 892 ? -9.812 1.709 16.875 1 90.31 892 LEU A O 1
ATOM 7127 N N . VAL A 1 893 ? -9.773 1.338 19.078 1 91.12 893 VAL A N 1
ATOM 7128 C CA . VAL A 1 893 ? -8.609 2.193 19.297 1 91.12 893 VAL A CA 1
ATOM 7129 C C . VAL A 1 893 ? -7.379 1.57 18.641 1 91.12 893 VAL A C 1
ATOM 7131 O O . VAL A 1 893 ? -6.578 2.27 18.016 1 91.12 893 VAL A O 1
ATOM 7134 N N . ASN A 1 894 ? -7.258 0.277 18.781 1 94.31 894 ASN A N 1
ATOM 7135 C CA . ASN A 1 894 ? -6.125 -0.421 18.172 1 94.31 894 ASN A CA 1
ATOM 7136 C C . ASN A 1 894 ? -6.141 -0.31 16.656 1 94.31 894 ASN A C 1
ATOM 7138 O O . ASN A 1 894 ? -5.086 -0.193 16.031 1 94.31 894 ASN A O 1
ATOM 7142 N N . ALA A 1 895 ? -7.332 -0.345 16.109 1 93.31 895 ALA A N 1
ATOM 7143 C CA . ALA A 1 895 ? -7.484 -0.299 14.664 1 93.31 895 ALA A CA 1
ATOM 7144 C C . ALA A 1 895 ? -6.98 1.028 14.102 1 93.31 895 ALA A C 1
ATOM 7146 O O . ALA A 1 895 ? -6.625 1.116 12.93 1 93.31 895 ALA A O 1
ATOM 7147 N N . ARG A 1 896 ? -6.867 2.025 14.945 1 92 896 ARG A N 1
ATOM 7148 C CA . ARG A 1 896 ? -6.512 3.361 14.477 1 92 896 ARG A CA 1
ATOM 7149 C C . ARG A 1 896 ? -5.035 3.654 14.727 1 92 896 ARG A C 1
ATOM 7151 O O . ARG A 1 896 ? -4.535 4.715 14.344 1 92 896 ARG A O 1
ATOM 7158 N N . ARG A 1 897 ? -4.375 2.73 15.305 1 95.38 897 ARG A N 1
ATOM 7159 C CA . ARG A 1 897 ? -2.963 2.941 15.609 1 95.38 897 ARG A CA 1
ATOM 7160 C C . ARG A 1 897 ? -2.127 2.98 14.336 1 95.38 897 ARG A C 1
ATOM 7162 O O . ARG A 1 897 ? -2.371 2.211 13.406 1 95.38 897 ARG A O 1
ATOM 7169 N N . PHE A 1 898 ? -1.177 3.795 14.25 1 93.5 898 PHE A N 1
ATOM 7170 C CA . PHE A 1 898 ? -0.245 3.938 13.141 1 93.5 898 PHE A CA 1
ATOM 7171 C C . PHE A 1 898 ? 1.129 4.371 13.633 1 93.5 898 PHE A C 1
ATOM 7173 O O . PHE A 1 898 ? 1.303 4.668 14.82 1 93.5 898 PHE A O 1
ATOM 7180 N N . GLY A 1 899 ? 2.137 4.312 12.812 1 93.31 899 GLY A N 1
ATOM 7181 C CA . GLY A 1 899 ? 3.475 4.75 13.188 1 93.31 899 GLY A CA 1
ATOM 7182 C C . GLY A 1 899 ? 4.043 3.988 14.367 1 93.31 899 GLY A C 1
ATOM 7183 O O . GLY A 1 899 ? 4.035 2.756 14.383 1 93.31 899 GLY A O 1
ATOM 7184 N N . LEU A 1 900 ? 4.48 4.719 15.344 1 94.75 900 LEU A N 1
ATOM 7185 C CA . LEU A 1 900 ? 5.141 4.117 16.5 1 94.75 900 LEU A CA 1
ATOM 7186 C C . LEU A 1 900 ? 4.145 3.346 17.359 1 94.75 900 LEU A C 1
ATOM 7188 O O . LEU A 1 900 ? 4.473 2.289 17.891 1 94.75 900 LEU A O 1
ATOM 7192 N N . ASP A 1 901 ? 2.922 3.879 17.453 1 96.19 901 ASP A N 1
ATOM 7193 C CA . ASP A 1 901 ? 1.899 3.195 18.234 1 96.19 901 ASP A CA 1
ATOM 7194 C C . ASP A 1 901 ? 1.579 1.824 17.641 1 96.19 901 ASP A C 1
ATOM 7196 O O . ASP A 1 901 ? 1.354 0.862 18.375 1 96.19 901 ASP A O 1
ATOM 7200 N N . LEU A 1 902 ? 1.484 1.795 16.328 1 97.12 902 LEU A N 1
ATOM 7201 C CA . LEU A 1 902 ? 1.226 0.531 15.648 1 97.12 902 LEU A CA 1
ATOM 7202 C C . LEU A 1 902 ? 2.365 -0.455 15.883 1 97.12 902 LEU A C 1
ATOM 7204 O O . LEU A 1 902 ? 2.127 -1.623 16.188 1 97.12 902 LEU A O 1
ATOM 7208 N N . LYS A 1 903 ? 3.605 -0.008 15.758 1 96.94 903 LYS A N 1
ATOM 7209 C CA . LYS A 1 903 ? 4.77 -0.858 15.977 1 96.94 903 LYS A CA 1
ATOM 7210 C C . LYS A 1 903 ? 4.781 -1.415 17.406 1 96.94 903 LYS A C 1
ATOM 7212 O O . LYS A 1 903 ? 5.031 -2.604 17.609 1 96.94 903 LYS A O 1
ATOM 7217 N N . ASP A 1 904 ? 4.48 -0.543 18.344 1 96.56 904 ASP A N 1
ATOM 7218 C CA . ASP A 1 904 ? 4.461 -0.965 19.734 1 96.56 904 ASP A CA 1
ATOM 7219 C C . ASP A 1 904 ? 3.371 -2.006 19.984 1 96.56 904 ASP A C 1
ATOM 7221 O O . ASP A 1 904 ? 3.572 -2.959 20.734 1 96.56 904 ASP A O 1
ATOM 7225 N N . TRP A 1 905 ? 2.244 -1.743 19.391 1 97.31 905 TRP A N 1
ATOM 7226 C CA . TRP A 1 905 ? 1.153 -2.705 19.516 1 97.31 905 TRP A CA 1
ATOM 7227 C C . TRP A 1 905 ? 1.557 -4.059 18.938 1 97.31 905 TRP A C 1
ATOM 7229 O O . TRP A 1 905 ? 1.373 -5.094 19.594 1 97.31 905 TRP A O 1
ATOM 7239 N N . ILE A 1 906 ? 2.143 -4.102 17.75 1 98.38 906 ILE A N 1
ATOM 7240 C CA . ILE A 1 906 ? 2.59 -5.324 17.094 1 98.38 906 ILE A CA 1
ATOM 7241 C C . ILE A 1 906 ? 3.615 -6.035 17.969 1 98.38 906 ILE A C 1
ATOM 7243 O O . ILE A 1 906 ? 3.516 -7.246 18.188 1 98.38 906 ILE A O 1
ATOM 7247 N N . ASP A 1 907 ? 4.562 -5.297 18.469 1 97.69 907 ASP A N 1
ATOM 7248 C CA . ASP A 1 907 ? 5.609 -5.879 19.312 1 97.69 907 ASP A CA 1
ATOM 7249 C C . ASP A 1 907 ? 5.027 -6.48 20.578 1 97.69 907 ASP A C 1
ATOM 7251 O O . ASP A 1 907 ? 5.453 -7.551 21.031 1 97.69 907 ASP A O 1
ATOM 7255 N N . SER A 1 908 ? 4.082 -5.789 21.188 1 97 908 SER A N 1
ATOM 7256 C CA . SER A 1 908 ? 3.475 -6.281 22.422 1 97 908 SER A CA 1
ATOM 7257 C C . SER A 1 908 ? 2.764 -7.609 22.188 1 97 908 SER A C 1
ATOM 7259 O O . SER A 1 908 ? 2.793 -8.492 23.062 1 97 908 SER A O 1
ATOM 7261 N N . LEU A 1 909 ? 2.084 -7.754 21.078 1 97.88 909 LEU A N 1
ATOM 7262 C CA . LEU A 1 909 ? 1.402 -9 20.719 1 97.88 909 LEU A CA 1
ATOM 7263 C C . LEU A 1 909 ? 2.408 -10.102 20.438 1 97.88 909 LEU A C 1
ATOM 7265 O O . LEU A 1 909 ? 2.275 -11.219 20.938 1 97.88 909 LEU A O 1
ATOM 7269 N N . ASN A 1 910 ? 3.416 -9.781 19.656 1 97.75 910 ASN A N 1
ATOM 7270 C CA . ASN A 1 910 ? 4.375 -10.789 19.219 1 97.75 910 ASN A CA 1
ATOM 7271 C C . ASN A 1 910 ? 5.27 -11.25 20.359 1 97.75 910 ASN A C 1
ATOM 7273 O O . ASN A 1 910 ? 5.754 -12.383 20.375 1 97.75 910 ASN A O 1
ATOM 7277 N N . LEU A 1 911 ? 5.5 -10.438 21.359 1 96.56 911 LEU A N 1
ATOM 7278 C CA . LEU A 1 911 ? 6.242 -10.82 22.547 1 96.56 911 LEU A CA 1
ATOM 7279 C C . LEU A 1 911 ? 5.535 -11.953 23.281 1 96.56 911 LEU A C 1
ATOM 7281 O O . LEU A 1 911 ? 6.188 -12.781 23.938 1 96.56 911 LEU A O 1
ATOM 7285 N N . LYS A 1 912 ? 4.273 -11.992 23.172 1 96.94 912 LYS A N 1
ATOM 7286 C CA . LYS A 1 912 ? 3.48 -13.008 23.859 1 96.94 912 LYS A CA 1
ATOM 7287 C C . LYS A 1 912 ? 3.477 -14.32 23.094 1 96.94 912 LYS A C 1
ATOM 7289 O O . LYS A 1 912 ? 3.41 -15.398 23.688 1 96.94 912 LYS A O 1
ATOM 7294 N N . PHE A 1 913 ? 3.58 -14.266 21.797 1 98.19 913 PHE A N 1
ATOM 7295 C CA . PHE A 1 913 ? 3.299 -15.461 21 1 98.19 913 PHE A CA 1
ATOM 7296 C C . PHE A 1 913 ? 4.574 -16 20.359 1 98.19 913 PHE A C 1
ATOM 7298 O O . PHE A 1 913 ? 4.562 -17.078 19.766 1 98.19 913 PHE A O 1
ATOM 7305 N N . TYR A 1 914 ? 5.66 -15.297 20.469 1 97.94 914 TYR A N 1
ATOM 7306 C CA . TYR A 1 914 ? 6.93 -15.758 19.922 1 97.94 914 TYR A CA 1
ATOM 7307 C C . TYR A 1 914 ? 8.047 -15.609 20.953 1 97.94 914 TYR A C 1
ATOM 7309 O O . TYR A 1 914 ? 8.031 -14.688 21.766 1 97.94 914 TYR A O 1
ATOM 7317 N N . LYS A 1 915 ? 9.008 -16.484 20.891 1 96.69 915 LYS A N 1
ATOM 7318 C CA . LYS A 1 915 ? 10.172 -16.469 21.781 1 96.69 915 LYS A CA 1
ATOM 7319 C C . LYS A 1 915 ? 11.469 -16.375 20.969 1 96.69 915 LYS A C 1
ATOM 7321 O O . LYS A 1 915 ? 11.648 -17.125 20 1 96.69 915 LYS A O 1
ATOM 7326 N N . VAL A 1 916 ? 12.297 -15.438 21.328 1 96.06 916 VAL A N 1
ATOM 7327 C CA . VAL A 1 916 ? 13.625 -15.336 20.734 1 96.06 916 VAL A CA 1
ATOM 7328 C C . VAL A 1 916 ? 14.57 -16.312 21.438 1 96.06 916 VAL A C 1
ATOM 7330 O O . VAL A 1 916 ? 14.719 -16.281 22.656 1 96.06 916 VAL A O 1
ATOM 7333 N N . LEU A 1 917 ? 15.211 -17.156 20.719 1 95.44 917 LEU A N 1
ATOM 7334 C CA . LEU A 1 917 ? 16.047 -18.219 21.297 1 95.44 917 LEU A CA 1
ATOM 7335 C C . LEU A 1 917 ? 17.516 -17.812 21.266 1 95.44 917 LEU A C 1
ATOM 7337 O O . LEU A 1 917 ? 18.156 -17.703 22.312 1 95.44 917 LEU A O 1
ATOM 7341 N N . ASN A 1 918 ? 18.094 -17.672 20 1 93.5 918 ASN A N 1
ATOM 7342 C CA . ASN A 1 918 ? 19.5 -17.344 19.828 1 93.5 918 ASN A CA 1
ATOM 7343 C C . ASN A 1 918 ? 19.688 -16.234 18.781 1 93.5 918 ASN A C 1
ATOM 7345 O O . ASN A 1 918 ? 18.844 -16.047 17.906 1 93.5 918 ASN A O 1
ATOM 7349 N N . THR A 1 919 ? 20.75 -15.484 19 1 94.94 919 THR A N 1
ATOM 7350 C CA . THR A 1 919 ? 21.156 -14.492 18 1 94.94 919 THR A CA 1
ATOM 7351 C C . THR A 1 919 ? 22.656 -14.578 17.734 1 94.94 919 THR A C 1
ATOM 7353 O O . THR A 1 919 ? 23.453 -14.789 18.641 1 94.94 919 THR A O 1
ATOM 7356 N N . CYS A 1 920 ? 23.047 -14.562 16.516 1 96.06 920 CYS A N 1
ATOM 7357 C CA . CYS A 1 920 ? 24.453 -14.57 16.109 1 96.06 920 CYS A CA 1
ATOM 7358 C C . CYS A 1 920 ? 24.766 -13.383 15.219 1 96.06 920 CYS A C 1
ATOM 7360 O O . CYS A 1 920 ? 23.859 -12.648 14.805 1 96.06 920 CYS A O 1
ATOM 7362 N N . VAL A 1 921 ? 26.047 -13.125 15.039 1 94.75 921 VAL A N 1
ATOM 7363 C CA . VAL A 1 921 ? 26.5 -12.031 14.18 1 94.75 921 VAL A CA 1
ATOM 7364 C C . VAL A 1 921 ? 27.328 -12.594 13.023 1 94.75 921 VAL A C 1
ATOM 7366 O O . VAL A 1 921 ? 28.047 -13.578 13.18 1 94.75 921 VAL A O 1
ATOM 7369 N N . THR A 1 922 ? 27.141 -12 11.891 1 95.69 922 THR A N 1
ATOM 7370 C CA . THR A 1 922 ? 27.859 -12.477 10.727 1 95.69 922 THR A CA 1
ATOM 7371 C C . THR A 1 922 ? 29.344 -12.141 10.828 1 95.69 922 THR A C 1
ATOM 7373 O O . THR A 1 922 ? 29.719 -11.188 11.508 1 95.69 922 THR A O 1
ATOM 7376 N N . SER A 1 923 ? 30.156 -12.867 10.086 1 91.06 923 SER A N 1
ATOM 7377 C CA . SER A 1 923 ? 31.609 -12.68 10.141 1 91.06 923 SER A CA 1
ATOM 7378 C C . SER A 1 923 ? 32 -11.297 9.641 1 91.06 923 SER A C 1
ATOM 7380 O O . SER A 1 923 ? 32.938 -10.688 10.156 1 91.06 923 SER A O 1
ATOM 7382 N N . SER A 1 924 ? 31.281 -10.828 8.688 1 90.5 924 SER A N 1
ATOM 7383 C CA . SER A 1 924 ? 31.594 -9.523 8.102 1 90.5 924 SER A CA 1
ATOM 7384 C C . SER A 1 924 ? 31.266 -8.391 9.07 1 90.5 924 SER A C 1
ATOM 7386 O O . SER A 1 924 ? 31.766 -7.277 8.922 1 90.5 924 SER A O 1
ATOM 7388 N N . SER A 1 925 ? 30.5 -8.711 10.102 1 90.38 925 SER A N 1
ATOM 7389 C CA . SER A 1 925 ? 30.016 -7.664 10.984 1 90.38 925 SER A CA 1
ATOM 7390 C C . SER A 1 925 ? 30.656 -7.762 12.367 1 90.38 925 SER A C 1
ATOM 7392 O O . SER A 1 925 ? 30.422 -6.91 13.227 1 90.38 925 SER A O 1
ATOM 7394 N N . VAL A 1 926 ? 31.453 -8.766 12.586 1 87.12 926 VAL A N 1
ATOM 7395 C CA . VAL A 1 926 ? 31.938 -9.086 13.922 1 87.12 926 VAL A CA 1
ATOM 7396 C C . VAL A 1 926 ? 32.844 -7.961 14.43 1 87.12 926 VAL A C 1
ATOM 7398 O O . VAL A 1 926 ? 32.844 -7.621 15.609 1 87.12 926 VAL A O 1
ATOM 7401 N N . HIS A 1 927 ? 33.594 -7.422 13.57 1 85.38 927 HIS A N 1
ATOM 7402 C CA . HIS A 1 927 ? 34.5 -6.367 13.969 1 85.38 927 HIS A CA 1
ATOM 7403 C C . HIS A 1 927 ? 33.75 -5.137 14.469 1 85.38 927 HIS A C 1
ATOM 7405 O O . HIS A 1 927 ? 34.156 -4.527 15.469 1 85.38 927 HIS A O 1
ATOM 7411 N N . ALA A 1 928 ? 32.75 -4.824 13.75 1 84.94 928 ALA A N 1
ATOM 7412 C CA . ALA A 1 928 ? 31.969 -3.648 14.125 1 84.94 928 ALA A CA 1
ATOM 7413 C C . ALA A 1 928 ? 31.25 -3.867 15.461 1 84.94 928 ALA A C 1
ATOM 7415 O O . ALA A 1 928 ? 31.172 -2.955 16.281 1 84.94 928 ALA A O 1
ATOM 7416 N N . VAL A 1 929 ? 30.766 -5.016 15.688 1 85.75 929 VAL A N 1
ATOM 7417 C CA . VAL A 1 929 ? 29.984 -5.332 16.875 1 85.75 929 VAL A CA 1
ATOM 7418 C C . VAL A 1 929 ? 30.906 -5.441 18.094 1 85.75 929 VAL A C 1
ATOM 7420 O O . VAL A 1 929 ? 30.516 -5.09 19.203 1 85.75 929 VAL A O 1
ATOM 7423 N N . SER A 1 930 ? 32.094 -5.918 17.828 1 80.75 930 SER A N 1
ATOM 7424 C CA . SER A 1 930 ? 33.062 -6.062 18.922 1 80.75 930 SER A CA 1
ATOM 7425 C C . SER A 1 930 ? 33.438 -4.707 19.5 1 80.75 930 SER A C 1
ATOM 7427 O O . SER A 1 930 ? 33.844 -4.613 20.672 1 80.75 930 SER A O 1
ATOM 7429 N N . LYS A 1 931 ? 33.25 -3.734 18.672 1 75.88 931 LYS A N 1
ATOM 7430 C CA . LYS A 1 931 ? 33.562 -2.389 19.141 1 75.88 931 LYS A CA 1
ATOM 7431 C C . LYS A 1 931 ? 32.5 -1.872 20.094 1 75.88 931 LYS A C 1
ATOM 7433 O O . LYS A 1 931 ? 32.75 -0.939 20.859 1 75.88 931 LYS A O 1
ATOM 7438 N N . CYS A 1 932 ? 31.328 -2.41 19.75 1 71.88 932 CYS A N 1
ATOM 7439 C CA . CYS A 1 932 ? 30.219 -1.93 20.562 1 71.88 932 CYS A CA 1
ATOM 7440 C C . CYS A 1 932 ? 30.188 -2.625 21.922 1 71.88 932 CYS A C 1
ATOM 7442 O O . CYS A 1 932 ? 29.422 -3.568 22.109 1 71.88 932 CYS A O 1
ATOM 7444 N N . GLY A 1 933 ? 31.078 -2.617 22.641 1 63.44 933 GLY A N 1
ATOM 7445 C CA . GLY A 1 933 ? 31.062 -3.045 24.031 1 63.44 933 GLY A CA 1
ATOM 7446 C C . GLY A 1 933 ? 31.156 -4.551 24.203 1 63.44 933 GLY A C 1
ATOM 7447 O O . GLY A 1 933 ? 31.828 -5.223 23.406 1 63.44 933 GLY A O 1
ATOM 7448 N N . LYS A 1 934 ? 30.453 -5.109 25.312 1 64.25 934 LYS A N 1
ATOM 7449 C CA . LYS A 1 934 ? 30.531 -6.453 25.875 1 64.25 934 LYS A CA 1
ATOM 7450 C C . LYS A 1 934 ? 29.516 -7.383 25.219 1 64.25 934 LYS A C 1
ATOM 7452 O O . LYS A 1 934 ? 29.062 -8.352 25.844 1 64.25 934 LYS A O 1
ATOM 7457 N N . LEU A 1 935 ? 29.031 -6.984 23.953 1 74.88 935 LEU A N 1
ATOM 7458 C CA . LEU A 1 935 ? 28.109 -7.938 23.328 1 74.88 935 LEU A CA 1
ATOM 7459 C C . LEU A 1 935 ? 28.875 -9.125 22.75 1 74.88 935 LEU A C 1
ATOM 7461 O O . LEU A 1 935 ? 29.672 -8.969 21.828 1 74.88 935 LEU A O 1
ATOM 7465 N N . HIS A 1 936 ? 28.891 -10.227 23.438 1 78.56 936 HIS A N 1
ATOM 7466 C CA . HIS A 1 936 ? 29.531 -11.445 22.953 1 78.56 936 HIS A CA 1
ATOM 7467 C C . HIS A 1 936 ? 28.547 -12.336 22.219 1 78.56 936 HIS A C 1
ATOM 7469 O O . HIS A 1 936 ? 27.719 -13.016 22.844 1 78.56 936 HIS A O 1
ATOM 7475 N N . LEU A 1 937 ? 28.531 -12.219 20.922 1 88.31 937 LEU A N 1
ATOM 7476 C CA . LEU A 1 937 ? 27.688 -13.062 20.078 1 88.31 937 LEU A CA 1
ATOM 7477 C C . LEU A 1 937 ? 28.531 -14.047 19.281 1 88.31 937 LEU A C 1
ATOM 7479 O O . LEU A 1 937 ? 29.672 -13.75 18.906 1 88.31 937 LEU A O 1
ATOM 7483 N N . GLU A 1 938 ? 27.984 -15.195 19.094 1 92 938 GLU A N 1
ATOM 7484 C CA . GLU A 1 938 ? 28.641 -16.203 18.281 1 92 938 GLU A CA 1
ATOM 7485 C C . GLU A 1 938 ? 28.609 -15.82 16.797 1 92 938 GLU A C 1
ATOM 7487 O O . GLU A 1 938 ? 27.703 -15.102 16.359 1 92 938 GLU A O 1
ATOM 7492 N N . LEU A 1 939 ? 29.625 -16.297 16.141 1 95.5 939 LEU A N 1
ATOM 7493 C CA . LEU A 1 939 ? 29.609 -16.141 14.695 1 95.5 939 LEU A CA 1
ATOM 7494 C C . LEU A 1 939 ? 28.594 -17.078 14.062 1 95.5 939 LEU A C 1
ATOM 7496 O O . LEU A 1 939 ? 28.562 -18.266 14.367 1 95.5 939 LEU A O 1
ATOM 7500 N N . CYS A 1 940 ? 27.781 -16.516 13.227 1 97.75 940 CYS A N 1
ATOM 7501 C CA . CYS A 1 940 ? 26.734 -17.297 12.586 1 97.75 940 CYS A CA 1
ATOM 7502 C C . CYS A 1 940 ? 27.328 -18.5 11.867 1 97.75 940 CYS A C 1
ATOM 7504 O O . CYS A 1 940 ? 26.766 -19.609 11.938 1 97.75 940 CYS A O 1
ATOM 7506 N N . GLU A 1 941 ? 28.453 -18.344 11.258 1 96.81 941 GLU A N 1
ATOM 7507 C CA . GLU A 1 941 ? 29.094 -19.375 10.461 1 96.81 941 GLU A CA 1
ATOM 7508 C C . GLU A 1 941 ? 29.609 -20.516 11.352 1 96.81 941 GLU A C 1
ATOM 7510 O O . GLU A 1 941 ? 29.906 -21.594 10.859 1 96.81 941 GLU A O 1
ATOM 7515 N N . ASN A 1 942 ? 29.656 -20.25 12.609 1 95.5 942 ASN A N 1
ATOM 7516 C CA . ASN A 1 942 ? 30.188 -21.25 13.531 1 95.5 942 ASN A CA 1
ATOM 7517 C C . ASN A 1 942 ? 29.062 -21.922 14.32 1 95.5 942 ASN A C 1
ATOM 7519 O O . ASN A 1 942 ? 29.328 -22.797 15.148 1 95.5 942 ASN A O 1
ATOM 7523 N N . THR A 1 943 ? 27.875 -21.531 14.023 1 96.69 943 THR A N 1
ATOM 7524 C CA . THR A 1 943 ? 26.75 -22.141 14.719 1 96.69 943 THR A CA 1
ATOM 7525 C C . THR A 1 943 ? 26.281 -23.406 14 1 96.69 943 THR A C 1
ATOM 7527 O O . THR A 1 943 ? 26.797 -23.75 12.93 1 96.69 943 THR A O 1
ATOM 7530 N N . THR A 1 944 ? 25.312 -24.125 14.602 1 96.25 944 THR A N 1
ATOM 7531 C CA . THR A 1 944 ? 24.719 -25.297 13.984 1 96.25 944 THR A CA 1
ATOM 7532 C C . THR A 1 944 ? 23.344 -24.984 13.414 1 96.25 944 THR A C 1
ATOM 7534 O O . THR A 1 944 ? 22.766 -25.781 12.68 1 96.25 944 THR A O 1
ATOM 7537 N N . TRP A 1 945 ? 22.844 -23.797 13.711 1 97.44 945 TRP A N 1
ATOM 7538 C CA . TRP A 1 945 ? 21.438 -23.547 13.406 1 97.44 945 TRP A CA 1
ATOM 7539 C C . TRP A 1 945 ? 21.297 -22.406 12.391 1 97.44 945 TRP A C 1
ATOM 7541 O O . TRP A 1 945 ? 20.281 -22.312 11.695 1 97.44 945 TRP A O 1
ATOM 7551 N N . SER A 1 946 ? 22.297 -21.547 12.266 1 98.31 946 SER A N 1
ATOM 7552 C CA . SER A 1 946 ? 22.219 -20.391 11.398 1 98.31 946 SER A CA 1
ATOM 7553 C C . SER A 1 946 ? 22.109 -20.797 9.93 1 98.31 946 SER A C 1
ATOM 7555 O O . SER A 1 946 ? 22.594 -21.859 9.547 1 98.31 946 SER A O 1
ATOM 7557 N N . SER A 1 947 ? 21.422 -20 9.172 1 98.19 947 SER A N 1
ATOM 7558 C CA . SER A 1 947 ? 21.359 -20.25 7.734 1 98.19 947 SER A CA 1
ATOM 7559 C C . SER A 1 947 ? 22.734 -20.156 7.094 1 98.19 947 SER A C 1
ATOM 7561 O O . SER A 1 947 ? 22.938 -20.641 5.973 1 98.19 947 SER A O 1
ATOM 7563 N N . LEU A 1 948 ? 23.672 -19.609 7.848 1 97.69 948 LEU A N 1
ATOM 7564 C CA . LEU A 1 948 ? 25.047 -19.469 7.363 1 97.69 948 LEU A CA 1
ATOM 7565 C C . LEU A 1 948 ? 25.938 -20.578 7.91 1 97.69 948 LEU A C 1
ATOM 7567 O O . LEU A 1 948 ? 27.125 -20.625 7.605 1 97.69 948 LEU A O 1
ATOM 7571 N N . ALA A 1 949 ? 25.359 -21.453 8.656 1 97.44 949 ALA A N 1
ATOM 7572 C CA . ALA A 1 949 ? 26.094 -22.594 9.156 1 97.44 949 ALA A CA 1
ATOM 7573 C C . ALA A 1 949 ? 26.547 -23.5 8.008 1 97.44 949 ALA A C 1
ATOM 7575 O O . ALA A 1 949 ? 25.922 -23.516 6.949 1 97.44 949 ALA A O 1
ATOM 7576 N N . PRO A 1 950 ? 27.641 -24.234 8.211 1 95.25 950 PRO A N 1
ATOM 7577 C CA . PRO A 1 950 ? 28.094 -25.141 7.145 1 95.25 950 PRO A CA 1
ATOM 7578 C C . PRO A 1 950 ? 27.078 -26.234 6.82 1 95.25 950 PRO A C 1
ATOM 7580 O O . PRO A 1 950 ? 26.469 -26.797 7.73 1 95.25 950 PRO A O 1
ATOM 7583 N N . ASP A 1 951 ? 26.875 -26.484 5.551 1 95.62 951 ASP A N 1
ATOM 7584 C CA . ASP A 1 951 ? 26.016 -27.547 5.051 1 95.62 951 ASP A CA 1
ATOM 7585 C C . ASP A 1 951 ? 26.688 -28.297 3.91 1 95.62 951 ASP A C 1
ATOM 7587 O O . ASP A 1 951 ? 26.297 -28.172 2.748 1 95.62 951 ASP A O 1
ATOM 7591 N N . PRO A 1 952 ? 27.562 -29.234 4.203 1 93.81 952 PRO A N 1
ATOM 7592 C CA . PRO A 1 952 ? 28.344 -29.938 3.178 1 93.81 952 PRO A CA 1
ATOM 7593 C C . PRO A 1 952 ? 27.469 -30.766 2.238 1 93.81 952 PRO A C 1
ATOM 7595 O O . PRO A 1 952 ? 27.844 -31 1.086 1 93.81 952 PRO A O 1
ATOM 7598 N N . LYS A 1 953 ? 26.375 -31.25 2.668 1 93.38 953 LYS A N 1
ATOM 7599 C CA . LYS A 1 953 ? 25.547 -32.125 1.836 1 93.38 953 LYS A CA 1
ATOM 7600 C C . LYS A 1 953 ? 25 -31.375 0.625 1 93.38 953 LYS A C 1
ATOM 7602 O O . LYS A 1 953 ? 24.75 -31.969 -0.421 1 93.38 953 LYS A O 1
ATOM 7607 N N . SER A 1 954 ? 24.844 -30.031 0.754 1 94.5 954 SER A N 1
ATOM 7608 C CA . SER A 1 954 ? 24.266 -29.25 -0.343 1 94.5 954 SER A CA 1
ATOM 7609 C C . SER A 1 954 ? 25.312 -28.344 -0.973 1 94.5 954 SER A C 1
ATOM 7611 O O . SER A 1 954 ? 25.016 -27.594 -1.902 1 94.5 954 SER A O 1
ATOM 7613 N N . GLN A 1 955 ? 26.5 -28.375 -0.559 1 93.44 955 GLN A N 1
ATOM 7614 C CA . GLN A 1 955 ? 27.547 -27.516 -1.089 1 93.44 955 GLN A CA 1
ATOM 7615 C C . GLN A 1 955 ? 28.109 -28.062 -2.396 1 93.44 955 GLN A C 1
ATOM 7617 O O . GLN A 1 955 ? 28.469 -29.234 -2.475 1 93.44 955 GLN A O 1
ATOM 7622 N N . ILE A 1 956 ? 28.156 -27.266 -3.398 1 93.56 956 ILE A N 1
ATOM 7623 C CA . ILE A 1 956 ? 28.719 -27.656 -4.688 1 93.56 956 ILE A CA 1
ATOM 7624 C C . ILE A 1 956 ? 30.203 -27.312 -4.715 1 93.56 956 ILE A C 1
ATOM 7626 O O . ILE A 1 956 ? 30.578 -26.141 -4.652 1 93.56 956 ILE A O 1
ATOM 7630 N N . GLY A 1 957 ? 31 -28.312 -4.699 1 88.19 957 GLY A N 1
ATOM 7631 C CA . GLY A 1 957 ? 32.438 -28.141 -4.664 1 88.19 957 GLY A CA 1
ATOM 7632 C C . GLY A 1 957 ? 33.094 -28.375 -6.012 1 88.19 957 GLY A C 1
ATOM 7633 O O . GLY A 1 957 ? 32.5 -28.094 -7.055 1 88.19 957 GLY A O 1
ATOM 7634 N N . LEU A 1 958 ? 34.312 -28.859 -5.934 1 88.5 958 LEU A N 1
ATOM 7635 C CA . LEU A 1 958 ? 35.125 -29.062 -7.137 1 88.5 958 LEU A CA 1
ATOM 7636 C C . LEU A 1 958 ? 34.844 -30.453 -7.73 1 88.5 958 LEU A C 1
ATOM 7638 O O . LEU A 1 958 ? 34.469 -31.375 -7.02 1 88.5 958 LEU A O 1
ATOM 7642 N N . ILE A 1 959 ? 35.094 -30.531 -8.984 1 92.12 959 ILE A N 1
ATOM 7643 C CA . ILE A 1 959 ? 34.938 -31.797 -9.703 1 92.12 959 ILE A CA 1
ATOM 7644 C C . ILE A 1 959 ? 36.156 -32.688 -9.414 1 92.12 959 ILE A C 1
ATOM 7646 O O . ILE A 1 959 ? 37.312 -32.25 -9.516 1 92.12 959 ILE A O 1
ATOM 7650 N N . ASN A 1 960 ? 35.844 -33.875 -8.992 1 91.25 960 ASN A N 1
ATOM 7651 C CA . ASN A 1 960 ? 36.906 -34.875 -8.867 1 91.25 960 ASN A CA 1
ATOM 7652 C C . ASN A 1 960 ? 37.406 -35.312 -10.234 1 91.25 960 ASN A C 1
ATOM 7654 O O . ASN A 1 960 ? 36.688 -35.938 -11.008 1 91.25 960 ASN A O 1
ATOM 7658 N N . LEU A 1 961 ? 38.625 -35.25 -10.508 1 90.69 961 LEU A N 1
ATOM 7659 C CA . LEU A 1 961 ? 39.188 -35.469 -11.836 1 90.69 961 LEU A CA 1
ATOM 7660 C C . LEU A 1 961 ? 39.281 -36.969 -12.148 1 90.69 961 LEU A C 1
ATOM 7662 O O . LEU A 1 961 ? 39.281 -37.344 -13.32 1 90.69 961 LEU A O 1
ATOM 7666 N N . THR A 1 962 ? 39.281 -37.75 -11.125 1 91.12 962 THR A N 1
ATOM 7667 C CA . THR A 1 962 ? 39.375 -39.188 -11.328 1 91.12 962 THR A CA 1
ATOM 7668 C C . THR A 1 962 ? 38 -39.812 -11.602 1 91.12 962 THR A C 1
ATOM 7670 O O . THR A 1 962 ? 37.844 -40.562 -12.57 1 91.12 962 THR A O 1
ATOM 7673 N N . THR A 1 963 ? 37.062 -39.438 -10.828 1 90.31 963 THR A N 1
ATOM 7674 C CA . THR A 1 963 ? 35.781 -40.094 -10.93 1 90.31 963 THR A CA 1
ATOM 7675 C C . THR A 1 963 ? 34.844 -39.344 -11.867 1 90.31 963 THR A C 1
ATOM 7677 O O . THR A 1 963 ? 33.875 -39.875 -12.391 1 90.31 963 THR A O 1
ATOM 7680 N N . GLY A 1 964 ? 35.125 -38.031 -12.031 1 92.75 964 GLY A N 1
ATOM 7681 C CA . GLY A 1 964 ? 34.25 -37.156 -12.828 1 92.75 964 GLY A CA 1
ATOM 7682 C C . GLY A 1 964 ? 33.062 -36.656 -12.062 1 92.75 964 GLY A C 1
ATOM 7683 O O . GLY A 1 964 ? 32.25 -35.875 -12.602 1 92.75 964 GLY A O 1
ATOM 7684 N N . ARG A 1 965 ? 32.938 -37.062 -10.766 1 94.06 965 ARG A N 1
ATOM 7685 C CA . ARG A 1 965 ? 31.828 -36.656 -9.898 1 94.06 965 ARG A CA 1
ATOM 7686 C C . ARG A 1 965 ? 32.25 -35.469 -9.023 1 94.06 965 ARG A C 1
ATOM 7688 O O . ARG A 1 965 ? 33.406 -35.094 -9.016 1 94.06 965 ARG A O 1
ATOM 7695 N N . LEU A 1 966 ? 31.281 -34.875 -8.383 1 92.44 966 LEU A N 1
ATOM 7696 C CA . LEU A 1 966 ? 31.609 -33.844 -7.395 1 92.44 966 LEU A CA 1
ATOM 7697 C C . LEU A 1 966 ? 32.031 -34.5 -6.078 1 92.44 966 LEU A C 1
ATOM 7699 O O . LEU A 1 966 ? 31.531 -35.531 -5.691 1 92.44 966 LEU A O 1
ATOM 7703 N N . ASN A 1 967 ? 32.906 -33.875 -5.418 1 85.81 967 ASN A N 1
ATOM 7704 C CA . ASN A 1 967 ? 33.375 -34.375 -4.133 1 85.81 967 ASN A CA 1
ATOM 7705 C C . ASN A 1 967 ? 32.25 -34.344 -3.084 1 85.81 967 ASN A C 1
ATOM 7707 O O . ASN A 1 967 ? 31.531 -33.344 -2.98 1 85.81 967 ASN A O 1
ATOM 7711 N N . ARG A 1 968 ? 32.094 -35.406 -2.42 1 79.12 968 ARG A N 1
ATOM 7712 C CA . ARG A 1 968 ? 31.109 -35.438 -1.353 1 79.12 968 ARG A CA 1
ATOM 7713 C C . ARG A 1 968 ? 31.578 -34.688 -0.125 1 79.12 968 ARG A C 1
ATOM 7715 O O . ARG A 1 968 ? 30.766 -34.125 0.614 1 79.12 968 ARG A O 1
ATOM 7722 N N . GLN A 1 969 ? 32.844 -34.781 0.147 1 66.06 969 GLN A N 1
ATOM 7723 C CA . GLN A 1 969 ? 33.406 -34.031 1.262 1 66.06 969 GLN A CA 1
ATOM 7724 C C . GLN A 1 969 ? 34.406 -32.969 0.769 1 66.06 969 GLN A C 1
ATOM 7726 O O . GLN A 1 969 ? 35.062 -33.156 -0.27 1 66.06 969 GLN A O 1
ATOM 7731 N N . ALA A 1 970 ? 34.281 -31.734 1.248 1 53 970 ALA A N 1
ATOM 7732 C CA . ALA A 1 970 ? 35.312 -30.719 0.935 1 53 970 ALA A CA 1
ATOM 7733 C C . ALA A 1 970 ? 36.688 -31.234 1.282 1 53 970 ALA A C 1
ATOM 7735 O O . ALA A 1 970 ? 36.875 -31.938 2.271 1 53 970 ALA A O 1
ATOM 7736 N N . MET B 1 1 ? 70.062 -19.344 5.875 1 20.11 1 MET B N 1
ATOM 7737 C CA . MET B 1 1 ? 70.125 -18.125 6.676 1 20.11 1 MET B CA 1
ATOM 7738 C C . MET B 1 1 ? 69.125 -17.078 6.109 1 20.11 1 MET B C 1
ATOM 7740 O O . MET B 1 1 ? 69.562 -16.125 5.469 1 20.11 1 MET B O 1
ATOM 7744 N N . VAL B 1 2 ? 67.938 -17.484 5.621 1 22.95 2 VAL B N 1
ATOM 7745 C CA . VAL B 1 2 ? 67.062 -17.062 4.574 1 22.95 2 VAL B CA 1
ATOM 7746 C C . VAL B 1 2 ? 66.25 -15.828 5.02 1 22.95 2 VAL B C 1
ATOM 7748 O O . VAL B 1 2 ? 65.75 -15.789 6.129 1 22.95 2 VAL B O 1
ATOM 7751 N N . ARG B 1 3 ? 66.5 -14.703 4.391 1 21.72 3 ARG B N 1
ATOM 7752 C CA . ARG B 1 3 ? 66.438 -13.266 4.59 1 21.72 3 ARG B CA 1
ATOM 7753 C C . ARG B 1 3 ? 64.938 -12.812 4.668 1 21.72 3 ARG B C 1
ATOM 7755 O O . ARG B 1 3 ? 64.188 -13.062 3.75 1 21.72 3 ARG B O 1
ATOM 7762 N N . TYR B 1 4 ? 64.312 -12.633 5.867 1 22.48 4 TYR B N 1
ATOM 7763 C CA . TYR B 1 4 ? 63 -12.562 6.531 1 22.48 4 TYR B CA 1
ATOM 7764 C C . TYR B 1 4 ? 62.344 -11.219 6.266 1 22.48 4 TYR B C 1
ATOM 7766 O O . TYR B 1 4 ? 62.625 -10.234 6.949 1 22.48 4 TYR B O 1
ATOM 7774 N N . ASN B 1 5 ? 62.25 -10.875 4.875 1 21.41 5 ASN B N 1
ATOM 7775 C CA . ASN B 1 5 ? 62.062 -9.484 4.484 1 21.41 5 ASN B CA 1
ATOM 7776 C C . ASN B 1 5 ? 60.781 -8.906 5.039 1 21.41 5 ASN B C 1
ATOM 7778 O O . ASN B 1 5 ? 59.719 -9.57 4.996 1 21.41 5 ASN B O 1
ATOM 7782 N N . MET B 1 6 ? 60.75 -7.812 5.809 1 20.66 6 MET B N 1
ATOM 7783 C CA . MET B 1 6 ? 60.062 -7.039 6.852 1 20.66 6 MET B CA 1
ATOM 7784 C C . MET B 1 6 ? 58.938 -6.215 6.266 1 20.66 6 MET B C 1
ATOM 7786 O O . MET B 1 6 ? 59.156 -5.395 5.371 1 20.66 6 MET B O 1
ATOM 7790 N N . ALA B 1 7 ? 57.625 -6.758 6.227 1 23.94 7 ALA B N 1
ATOM 7791 C CA . ALA B 1 7 ? 56.406 -6.43 5.527 1 23.94 7 ALA B CA 1
ATOM 7792 C C . ALA B 1 7 ? 55.875 -5.055 5.945 1 23.94 7 ALA B C 1
ATOM 7794 O O . ALA B 1 7 ? 55.688 -4.797 7.137 1 23.94 7 ALA B O 1
ATOM 7795 N N . PRO B 1 8 ? 56 -3.949 5.211 1 21.11 8 PRO B N 1
ATOM 7796 C CA . PRO B 1 8 ? 55.906 -2.555 5.648 1 21.11 8 PRO B CA 1
ATOM 7797 C C . PRO B 1 8 ? 54.469 -2.162 6.039 1 21.11 8 PRO B C 1
ATOM 7799 O O . PRO B 1 8 ? 53.5 -2.777 5.578 1 21.11 8 PRO B O 1
ATOM 7802 N N . ASN B 1 9 ? 54.156 -1.461 7.156 1 20.2 9 ASN B N 1
ATOM 7803 C CA . ASN B 1 9 ? 53.156 -0.996 8.109 1 20.2 9 ASN B CA 1
ATOM 7804 C C . ASN B 1 9 ? 52.25 0.056 7.496 1 20.2 9 ASN B C 1
ATOM 7806 O O . ASN B 1 9 ? 52.688 1.175 7.211 1 20.2 9 ASN B O 1
ATOM 7810 N N . ARG B 1 10 ? 51.344 -0.337 6.492 1 21.92 10 ARG B N 1
ATOM 7811 C CA . ARG B 1 10 ? 50.594 0.618 5.684 1 21.92 10 ARG B CA 1
ATOM 7812 C C . ARG B 1 10 ? 49.75 1.527 6.562 1 21.92 10 ARG B C 1
ATOM 7814 O O . ARG B 1 10 ? 49.062 1.056 7.469 1 21.92 10 ARG B O 1
ATOM 7821 N N . ASN B 1 11 ? 49.906 2.805 6.648 1 21.72 11 ASN B N 1
ATOM 7822 C CA . ASN B 1 11 ? 49.5 4.008 7.363 1 21.72 11 ASN B CA 1
ATOM 7823 C C . ASN B 1 11 ? 48 4.301 7.168 1 21.72 11 ASN B C 1
ATOM 7825 O O . ASN B 1 11 ? 47.5 4.227 6.047 1 21.72 11 ASN B O 1
ATOM 7829 N N . LEU B 1 12 ? 47.188 4.145 8.227 1 24.3 12 LEU B N 1
ATOM 7830 C CA . LEU B 1 12 ? 45.75 4.176 8.586 1 24.3 12 LEU B CA 1
ATOM 7831 C C . LEU B 1 12 ? 45.156 5.535 8.266 1 24.3 12 LEU B C 1
ATOM 7833 O O . LEU B 1 12 ? 45.562 6.555 8.812 1 24.3 12 LEU B O 1
ATOM 7837 N N . ASP B 1 13 ? 44.812 5.789 6.934 1 24.31 13 ASP B N 1
ATOM 7838 C CA . ASP B 1 13 ? 44.438 7.129 6.477 1 24.31 13 ASP B CA 1
ATOM 7839 C C . ASP B 1 13 ? 43.281 7.68 7.273 1 24.31 13 ASP B C 1
ATOM 7841 O O . ASP B 1 13 ? 42.25 6.988 7.469 1 24.31 13 ASP B O 1
ATOM 7845 N N . SER B 1 14 ? 43.312 8.828 8.117 1 25.66 14 SER B N 1
ATOM 7846 C CA . SER B 1 14 ? 42.719 9.719 9.109 1 25.66 14 SER B CA 1
ATOM 7847 C C . SER B 1 14 ? 41.5 10.414 8.57 1 25.66 14 SER B C 1
ATOM 7849 O O . SER B 1 14 ? 40.875 11.234 9.258 1 25.66 14 SER B O 1
ATOM 7851 N N . ARG B 1 15 ? 41.219 10.438 7.195 1 27.78 15 ARG B N 1
ATOM 7852 C CA . ARG B 1 15 ? 40.531 11.594 6.621 1 27.78 15 ARG B CA 1
ATOM 7853 C C . ARG B 1 15 ? 39.062 11.547 6.934 1 27.78 15 ARG B C 1
ATOM 7855 O O . ARG B 1 15 ? 38.344 12.539 6.734 1 27.78 15 ARG B O 1
ATOM 7862 N N . TRP B 1 16 ? 38.531 10.367 7.059 1 24.52 16 TRP B N 1
ATOM 7863 C CA . TRP B 1 16 ? 37.094 10.336 6.938 1 24.52 16 TRP B CA 1
ATOM 7864 C C . TRP B 1 16 ? 36.406 10.812 8.227 1 24.52 16 TRP B C 1
ATOM 7866 O O . TRP B 1 16 ? 35.188 10.961 8.289 1 24.52 16 TRP B O 1
ATOM 7876 N N . VAL B 1 17 ? 37.156 11 9.398 1 29.34 17 VAL B N 1
ATOM 7877 C CA . VAL B 1 17 ? 36.688 11.336 10.742 1 29.34 17 VAL B CA 1
ATOM 7878 C C . VAL B 1 17 ? 36.094 12.75 10.742 1 29.34 17 VAL B C 1
ATOM 7880 O O . VAL B 1 17 ? 35.25 13.078 11.57 1 29.34 17 VAL B O 1
ATOM 7883 N N . ARG B 1 18 ? 36.656 13.625 9.945 1 29.27 18 ARG B N 1
ATOM 7884 C CA . ARG B 1 18 ? 36.438 15.047 10.227 1 29.27 18 ARG B CA 1
ATOM 7885 C C . ARG B 1 18 ? 35 15.469 9.945 1 29.27 18 ARG B C 1
ATOM 7887 O O . ARG B 1 18 ? 34.469 16.359 10.609 1 29.27 18 ARG B O 1
ATOM 7894 N N . ARG B 1 19 ? 34.438 14.938 8.828 1 29.81 19 ARG B N 1
ATOM 7895 C CA . ARG B 1 19 ? 33.344 15.766 8.305 1 29.81 19 ARG B CA 1
ATOM 7896 C C . ARG B 1 19 ? 32.094 15.633 9.172 1 29.81 19 ARG B C 1
ATOM 7898 O O . ARG B 1 19 ? 31.328 16.578 9.305 1 29.81 19 ARG B O 1
ATOM 7905 N N . TYR B 1 20 ? 31.609 14.445 9.562 1 31.02 20 TYR B N 1
ATOM 7906 C CA . TYR B 1 20 ? 30.266 14.32 10.117 1 31.02 20 TYR B CA 1
ATOM 7907 C C . TYR B 1 20 ? 30.297 14.391 11.633 1 31.02 20 TYR B C 1
ATOM 7909 O O . TYR B 1 20 ? 29.375 13.914 12.305 1 31.02 20 TYR B O 1
ATOM 7917 N N . ARG B 1 21 ? 31.297 15.07 12.258 1 31.45 21 ARG B N 1
ATOM 7918 C CA . ARG B 1 21 ? 31.438 15.266 13.695 1 31.45 21 ARG B CA 1
ATOM 7919 C C . ARG B 1 21 ? 30.203 15.93 14.289 1 31.45 21 ARG B C 1
ATOM 7921 O O . ARG B 1 21 ? 29.766 15.562 15.391 1 31.45 21 ARG B O 1
ATOM 7928 N N . SER B 1 22 ? 29.719 16.859 13.539 1 32.41 22 SER B N 1
ATOM 7929 C CA . SER B 1 22 ? 28.812 17.812 14.195 1 32.41 22 SER B CA 1
ATOM 7930 C C . SER B 1 22 ? 27.484 17.156 14.531 1 32.41 22 SER B C 1
ATOM 7932 O O . SER B 1 22 ? 26.828 17.531 15.516 1 32.41 22 SER B O 1
ATOM 7934 N N . PHE B 1 23 ? 27.016 16.281 13.695 1 35.38 23 PHE B N 1
ATOM 7935 C CA . PHE B 1 23 ? 25.641 15.82 13.875 1 35.38 23 PHE B CA 1
ATOM 7936 C C . PHE B 1 23 ? 25.531 14.891 15.078 1 35.38 23 PHE B C 1
ATOM 7938 O O . PHE B 1 23 ? 24.469 14.781 15.688 1 35.38 23 PHE B O 1
ATOM 7945 N N . PHE B 1 24 ? 26.625 14.211 15.406 1 33.72 24 PHE B N 1
ATOM 7946 C CA . PHE B 1 24 ? 26.594 13.32 16.562 1 33.72 24 PHE B CA 1
ATOM 7947 C C . PHE B 1 24 ? 26.406 14.117 17.844 1 33.72 24 PHE B C 1
ATOM 7949 O O . PHE B 1 24 ? 25.828 13.617 18.812 1 33.72 24 PHE B O 1
ATOM 7956 N N . ILE B 1 25 ? 26.984 15.344 17.859 1 35.41 25 ILE B N 1
ATOM 7957 C CA . ILE B 1 25 ? 26.875 16.141 19.078 1 35.41 25 ILE B CA 1
ATOM 7958 C C . ILE B 1 25 ? 25.406 16.484 19.328 1 35.41 25 ILE B C 1
ATOM 7960 O O . ILE B 1 25 ? 24.922 16.391 20.453 1 35.41 25 ILE B O 1
ATOM 7964 N N . VAL B 1 26 ? 24.656 16.719 18.203 1 37.34 26 VAL B N 1
ATOM 7965 C CA . VAL B 1 26 ? 23.328 17.266 18.422 1 37.34 26 VAL B CA 1
ATOM 7966 C C . VAL B 1 26 ? 22.375 16.188 18.922 1 37.34 26 VAL B C 1
ATOM 7968 O O . VAL B 1 26 ? 21.562 16.422 19.812 1 37.34 26 VAL B O 1
ATOM 7971 N N . GLY B 1 27 ? 22.516 14.953 18.516 1 35.78 27 GLY B N 1
ATOM 7972 C CA . GLY B 1 27 ? 21.641 13.883 18.953 1 35.78 27 GLY B CA 1
ATOM 7973 C C . GLY B 1 27 ? 21.812 13.523 20.422 1 35.78 27 GLY B C 1
ATOM 7974 O O . GLY B 1 27 ? 20.844 13.273 21.125 1 35.78 27 GLY B O 1
ATOM 7975 N N . SER B 1 28 ? 23.094 13.5 20.844 1 35.5 28 SER B N 1
ATOM 7976 C CA . SER B 1 28 ? 23.312 13.242 22.266 1 35.5 28 SER B CA 1
ATOM 7977 C C . SER B 1 28 ? 22.688 14.328 23.141 1 35.5 28 SER B C 1
ATOM 7979 O O . SER B 1 28 ? 22.406 14.094 24.312 1 35.5 28 SER B O 1
ATOM 7981 N N . VAL B 1 29 ? 22.672 15.531 22.547 1 39.91 29 VAL B N 1
ATOM 7982 C CA . VAL B 1 29 ? 22.078 16.609 23.344 1 39.91 29 VAL B CA 1
ATOM 7983 C C . VAL B 1 29 ? 20.578 16.375 23.5 1 39.91 29 VAL B C 1
ATOM 7985 O O . VAL B 1 29 ? 20.016 16.578 24.578 1 39.91 29 VAL B O 1
ATOM 7988 N N . ILE B 1 30 ? 19.953 15.797 22.5 1 38.69 30 ILE B N 1
ATOM 7989 C CA . ILE B 1 30 ? 18.5 15.648 22.578 1 38.69 30 ILE B CA 1
ATOM 7990 C C . ILE B 1 30 ? 18.156 14.531 23.547 1 38.69 30 ILE B C 1
ATOM 7992 O O . ILE B 1 30 ? 17.25 14.688 24.375 1 38.69 30 ILE B O 1
ATOM 7996 N N . LEU B 1 31 ? 18.859 13.398 23.547 1 38.22 31 LEU B N 1
ATOM 7997 C CA . LEU B 1 31 ? 18.547 12.336 24.5 1 38.22 31 LEU B CA 1
ATOM 7998 C C . LEU B 1 31 ? 18.844 12.781 25.922 1 38.22 31 LEU B C 1
ATOM 8000 O O . LEU B 1 31 ? 18.109 12.445 26.844 1 38.22 31 LEU B O 1
ATOM 8004 N N . GLY B 1 32 ? 19.953 13.594 26.078 1 35.91 32 GLY B N 1
ATOM 8005 C CA . GLY B 1 32 ? 20.234 14.125 27.406 1 35.91 32 GLY B CA 1
ATOM 8006 C C . GLY B 1 32 ? 19.094 14.961 27.969 1 35.91 32 GLY B C 1
ATOM 8007 O O . GLY B 1 32 ? 18.812 14.93 29.172 1 35.91 32 GLY B O 1
ATOM 8008 N N . ILE B 1 33 ? 18.484 15.672 27.031 1 38.53 33 ILE B N 1
ATOM 8009 C CA . ILE B 1 33 ? 17.422 16.547 27.5 1 38.53 33 ILE B CA 1
ATOM 8010 C C . ILE B 1 33 ? 16.219 15.711 27.953 1 38.53 33 ILE B C 1
ATOM 8012 O O . ILE B 1 33 ? 15.594 16.016 28.969 1 38.53 33 ILE B O 1
ATOM 8016 N N . GLN B 1 34 ? 15.938 14.586 27.359 1 34.94 34 GLN B N 1
ATOM 8017 C CA . GLN B 1 34 ? 14.766 13.828 27.766 1 34.94 34 GLN B CA 1
ATOM 8018 C C . GLN B 1 34 ? 14.977 13.172 29.125 1 34.94 34 GLN B C 1
ATOM 8020 O O . GLN B 1 34 ? 14.07 13.164 29.969 1 34.94 34 GLN B O 1
ATOM 8025 N N . VAL B 1 35 ? 16.109 12.578 29.359 1 36.12 35 VAL B N 1
ATOM 8026 C CA . VAL B 1 35 ? 16.344 11.992 30.672 1 36.12 35 VAL B CA 1
ATOM 8027 C C . VAL B 1 35 ? 16.359 13.086 31.734 1 36.12 35 VAL B C 1
ATOM 8029 O O . VAL B 1 35 ? 15.828 12.891 32.844 1 36.12 35 VAL B O 1
ATOM 8032 N N . PHE B 1 36 ? 17 14.305 31.328 1 34.47 36 PHE B N 1
ATOM 8033 C CA . PHE B 1 36 ? 17.062 15.391 32.312 1 34.47 36 PHE B CA 1
ATOM 8034 C C . PHE B 1 36 ? 15.656 15.836 32.688 1 34.47 36 PHE B C 1
ATOM 8036 O O . PHE B 1 36 ? 15.383 16.062 33.875 1 34.47 36 PHE B O 1
ATOM 8043 N N . LEU B 1 37 ? 14.781 15.875 31.719 1 32.66 37 LEU B N 1
ATOM 8044 C CA . LEU B 1 37 ? 13.453 16.344 32.094 1 32.66 37 LEU B CA 1
ATOM 8045 C C . LEU B 1 37 ? 12.758 15.336 33 1 32.66 37 LEU B C 1
ATOM 8047 O O . LEU B 1 37 ? 12.023 15.719 33.938 1 32.66 37 LEU B O 1
ATOM 8051 N N . ALA B 1 38 ? 12.93 14.047 32.781 1 31.56 38 ALA B N 1
ATOM 8052 C CA . ALA B 1 38 ? 12.266 13.086 33.656 1 31.56 38 ALA B CA 1
ATOM 8053 C C . ALA B 1 38 ? 12.82 13.164 35.094 1 31.56 38 ALA B C 1
ATOM 8055 O O . ALA B 1 38 ? 12.07 13.055 36.062 1 31.56 38 ALA B O 1
ATOM 8056 N N . TYR B 1 39 ? 14.195 13.203 35.156 1 29.11 39 TYR B N 1
ATOM 8057 C CA . TYR B 1 39 ? 14.781 13.18 36.469 1 29.11 39 TYR B CA 1
ATOM 8058 C C . TYR B 1 39 ? 14.32 14.383 37.312 1 29.11 39 TYR B C 1
ATOM 8060 O O . TYR B 1 39 ? 14.258 14.32 38.531 1 29.11 39 TYR B O 1
ATOM 8068 N N . ARG B 1 40 ? 14.281 15.617 36.438 1 27.47 40 ARG B N 1
ATOM 8069 C CA . ARG B 1 40 ? 14.008 16.828 37.219 1 27.47 40 ARG B CA 1
ATOM 8070 C C . ARG B 1 40 ? 12.633 16.75 37.875 1 27.47 40 ARG B C 1
ATOM 8072 O O . ARG B 1 40 ? 12.305 17.578 38.719 1 27.47 40 ARG B O 1
ATOM 8079 N N . PHE B 1 41 ? 11.711 16.156 37.094 1 26.56 41 PHE B N 1
ATOM 8080 C CA . PHE B 1 41 ? 10.422 16.453 37.719 1 26.56 41 PHE B CA 1
ATOM 8081 C C . PHE B 1 41 ? 10.188 15.609 38.938 1 26.56 41 PHE B C 1
ATOM 8083 O O . PHE B 1 41 ? 9.281 15.875 39.75 1 26.56 41 PHE B O 1
ATOM 8090 N N . PHE B 1 42 ? 10.531 14.359 38.938 1 25.7 42 PHE B N 1
ATOM 8091 C CA . PHE B 1 42 ? 9.953 13.633 40.062 1 25.7 42 PHE B CA 1
ATOM 8092 C C . PHE B 1 42 ? 10.859 13.711 41.281 1 25.7 42 PHE B C 1
ATOM 8094 O O . PHE B 1 42 ? 11.93 13.086 41.312 1 25.7 42 PHE B O 1
ATOM 8101 N N . PRO B 1 43 ? 10.836 14.938 41.906 1 22.84 43 PRO B N 1
ATOM 8102 C CA . PRO B 1 43 ? 11.695 15.125 43.062 1 22.84 43 PRO B CA 1
ATOM 8103 C C . PRO B 1 43 ? 11.445 14.094 44.156 1 22.84 43 PRO B C 1
ATOM 8105 O O . PRO B 1 43 ? 10.297 13.711 44.406 1 22.84 43 PRO B O 1
ATOM 8108 N N . ILE B 1 44 ? 12.266 13.148 44.219 1 21.22 44 ILE B N 1
ATOM 8109 C CA . ILE B 1 44 ? 12.211 12.203 45.344 1 21.22 44 ILE B CA 1
ATOM 8110 C C . ILE B 1 44 ? 12.25 12.961 46.656 1 21.22 44 ILE B C 1
ATOM 8112 O O . ILE B 1 44 ? 13.109 13.82 46.875 1 21.22 44 ILE B O 1
ATOM 8116 N N . ASP B 1 45 ? 11.195 12.883 47.469 1 19.5 45 ASP B N 1
ATOM 8117 C CA . ASP B 1 45 ? 10.82 13.438 48.781 1 19.5 45 ASP B CA 1
ATOM 8118 C C . ASP B 1 45 ? 11.859 13.117 49.844 1 19.5 45 ASP B C 1
ATOM 8120 O O . ASP B 1 45 ? 12 11.961 50.25 1 19.5 45 ASP B O 1
ATOM 8124 N N . ALA B 1 46 ? 13.07 13.672 49.562 1 17.55 46 ALA B N 1
ATOM 8125 C CA . ALA B 1 46 ? 14.055 13.383 50.594 1 17.55 46 ALA B CA 1
ATOM 8126 C C . ALA B 1 46 ? 13.547 13.812 51.969 1 17.55 46 ALA B C 1
ATOM 8128 O O . ALA B 1 46 ? 13.039 14.922 52.125 1 17.55 46 ALA B O 1
ATOM 8129 N N . GLU B 1 47 ? 13.383 13.039 52.906 1 18.2 47 GLU B N 1
ATOM 8130 C CA . GLU B 1 47 ? 12.828 13.039 54.25 1 18.2 47 GLU B CA 1
ATOM 8131 C C . GLU B 1 47 ? 13.688 13.875 55.219 1 18.2 47 GLU B C 1
ATOM 8133 O O . GLU B 1 47 ? 13.43 13.906 56.406 1 18.2 47 GLU B O 1
ATOM 8138 N N . GLU B 1 48 ? 14.508 14.742 54.594 1 16.11 48 GLU B N 1
ATOM 8139 C CA . GLU B 1 48 ? 15.438 15.055 55.688 1 16.11 48 GLU B CA 1
ATOM 8140 C C . GLU B 1 48 ? 14.719 15.656 56.875 1 16.11 48 GLU B C 1
ATOM 8142 O O . GLU B 1 48 ? 13.695 16.328 56.719 1 16.11 48 GLU B O 1
ATOM 8147 N N . ASP B 1 49 ? 15.219 15.359 58.094 1 16.16 49 ASP B N 1
ATOM 8148 C CA . ASP B 1 49 ? 14.891 15.289 59.5 1 16.16 49 ASP B CA 1
ATOM 8149 C C . ASP B 1 49 ? 14.812 16.688 60.125 1 16.16 49 ASP B C 1
ATOM 8151 O O . ASP B 1 49 ? 13.844 17 60.812 1 16.16 49 ASP B O 1
ATOM 8155 N N . GLU B 1 50 ? 15.922 17.344 60.25 1 16.16 50 GLU B N 1
ATOM 8156 C CA . GLU B 1 50 ? 16.266 17.797 61.594 1 16.16 50 GLU B CA 1
ATOM 8157 C C . GLU B 1 50 ? 15.578 19.109 61.938 1 16.16 50 GLU B C 1
ATOM 8159 O O . GLU B 1 50 ? 15.281 19.906 61.031 1 16.16 50 GLU B O 1
ATOM 8164 N N . SER B 1 51 ? 15.242 19.375 63.219 1 16.14 51 SER B N 1
ATOM 8165 C CA . SER B 1 51 ? 14.367 20.125 64.125 1 16.14 51 SER B CA 1
ATOM 8166 C C . SER B 1 51 ? 14.852 21.562 64.25 1 16.14 51 SER B C 1
ATOM 8168 O O . SER B 1 51 ? 14.094 22.438 64.688 1 16.14 51 SER B O 1
ATOM 8170 N N . SER B 1 52 ? 16.125 21.844 63.969 1 15.49 52 SER B N 1
ATOM 8171 C CA . SER B 1 52 ? 16.641 22.656 65.062 1 15.49 52 SER B CA 1
ATOM 8172 C C . SER B 1 52 ? 16.094 24.078 65 1 15.49 52 SER B C 1
ATOM 8174 O O . SER B 1 52 ? 15.781 24.578 63.938 1 15.49 52 SER B O 1
ATOM 8176 N N . GLN B 1 53 ? 16.031 24.797 66.125 1 14.99 53 GLN B N 1
ATOM 8177 C CA . GLN B 1 53 ? 15.266 25.766 66.938 1 14.99 53 GLN B CA 1
ATOM 8178 C C . GLN B 1 53 ? 15.664 27.203 66.562 1 14.99 53 GLN B C 1
ATOM 8180 O O . GLN B 1 53 ? 14.836 28.109 66.625 1 14.99 53 GLN B O 1
ATOM 8185 N N . GLU B 1 54 ? 16.922 27.438 66.125 1 14.85 54 GLU B N 1
ATOM 8186 C CA . GLU B 1 54 ? 17.406 28.547 67 1 14.85 54 GLU B CA 1
ATOM 8187 C C . GLU B 1 54 ? 16.844 29.875 66.5 1 14.85 54 GLU B C 1
ATOM 8189 O O . GLU B 1 54 ? 16.609 30.062 65.312 1 14.85 54 GLU B O 1
ATOM 8194 N N . HIS B 1 55 ? 16.734 30.859 67.375 1 14.87 55 HIS B N 1
ATOM 8195 C CA . HIS B 1 55 ? 15.984 32.031 67.812 1 14.87 55 HIS B CA 1
ATOM 8196 C C . HIS B 1 55 ? 16.547 33.312 67.188 1 14.87 55 HIS B C 1
ATOM 8198 O O . HIS B 1 55 ? 16.125 34.406 67.5 1 14.87 55 HIS B O 1
ATOM 8204 N N . ARG B 1 56 ? 17.328 33.156 66.125 1 14.18 56 ARG B N 1
ATOM 8205 C CA . ARG B 1 56 ? 18.188 34.312 66.312 1 14.18 56 ARG B CA 1
ATOM 8206 C C . ARG B 1 56 ? 17.391 35.594 66.25 1 14.18 56 ARG B C 1
ATOM 8208 O O . ARG B 1 56 ? 16.344 35.688 65.562 1 14.18 56 ARG B O 1
ATOM 8215 N N . ASP B 1 57 ? 18.125 36.688 66.625 1 13.88 57 ASP B N 1
ATOM 8216 C CA . ASP B 1 57 ? 17.953 37.938 67.312 1 13.88 57 ASP B CA 1
ATOM 8217 C C . ASP B 1 57 ? 17.422 39.031 66.375 1 13.88 57 ASP B C 1
ATOM 8219 O O . ASP B 1 57 ? 17.484 38.844 65.125 1 13.88 57 ASP B O 1
ATOM 8223 N N . LEU B 1 58 ? 17.797 40.344 66.688 1 14.46 58 LEU B N 1
ATOM 8224 C CA . LEU B 1 58 ? 17.125 41.562 67.125 1 14.46 58 LEU B CA 1
ATOM 8225 C C . LEU B 1 58 ? 16.969 42.562 66 1 14.46 58 LEU B C 1
ATOM 8227 O O . LEU B 1 58 ? 15.883 43.125 65.812 1 14.46 58 LEU B O 1
ATOM 8231 N N . SER B 1 59 ? 18.078 43.156 65.375 1 14.35 59 SER B N 1
ATOM 8232 C CA . SER B 1 59 ? 18.156 44.562 65.688 1 14.35 59 SER B CA 1
ATOM 8233 C C . SER B 1 59 ? 17.438 45.406 64.625 1 14.35 59 SER B C 1
ATOM 8235 O O . SER B 1 59 ? 17.188 44.906 63.5 1 14.35 59 SER B O 1
ATOM 8237 N N . GLY B 1 60 ? 17.516 46.812 64.688 1 14.35 60 GLY B N 1
ATOM 8238 C CA . GLY B 1 60 ? 16.625 47.969 64.75 1 14.35 60 GLY B CA 1
ATOM 8239 C C . GLY B 1 60 ? 16.422 48.656 63.406 1 14.35 60 GLY B C 1
ATOM 8240 O O . GLY B 1 60 ? 15.422 49.344 63.188 1 14.35 60 GLY B O 1
ATOM 8241 N N . LYS B 1 61 ? 17.469 48.719 62.469 1 14.97 61 LYS B N 1
ATOM 8242 C CA . LYS B 1 61 ? 17.766 50.125 62.125 1 14.97 61 LYS B CA 1
ATOM 8243 C C . LYS B 1 61 ? 16.781 50.656 61.094 1 14.97 61 LYS B C 1
ATOM 8245 O O . LYS B 1 61 ? 16.625 50.062 60.031 1 14.97 61 LYS B O 1
ATOM 8250 N N . GLY B 1 62 ? 15.914 51.562 61.438 1 14.2 62 GLY B N 1
ATOM 8251 C CA . GLY B 1 62 ? 14.648 52.125 60.969 1 14.2 62 GLY B CA 1
ATOM 8252 C C . GLY B 1 62 ? 14.766 52.844 59.656 1 14.2 62 GLY B C 1
ATOM 8253 O O . GLY B 1 62 ? 14.047 52.562 58.719 1 14.2 62 GLY B O 1
ATOM 8254 N N . LEU B 1 63 ? 15.336 54.188 59.594 1 14.48 63 LEU B N 1
ATOM 8255 C CA . LEU B 1 63 ? 14.367 55.281 59.531 1 14.48 63 LEU B CA 1
ATOM 8256 C C . LEU B 1 63 ? 14.141 55.688 58.062 1 14.48 63 LEU B C 1
ATOM 8258 O O . LEU B 1 63 ? 13 55.844 57.625 1 14.48 63 LEU B O 1
ATOM 8262 N N . ASN B 1 64 ? 15.148 56.25 57.188 1 14.21 64 ASN B N 1
ATOM 8263 C CA . ASN B 1 64 ? 14.977 57.688 56.906 1 14.21 64 ASN B CA 1
ATOM 8264 C C . ASN B 1 64 ? 14.164 57.906 55.656 1 14.21 64 ASN B C 1
ATOM 8266 O O . ASN B 1 64 ? 14.398 57.25 54.625 1 14.21 64 ASN B O 1
ATOM 8270 N N . VAL B 1 65 ? 13.07 58.75 55.594 1 14.37 65 VAL B N 1
ATOM 8271 C CA . VAL B 1 65 ? 11.812 59.094 54.938 1 14.37 65 VAL B CA 1
ATOM 8272 C C . VAL B 1 65 ? 12.102 60.031 53.75 1 14.37 65 VAL B C 1
ATOM 8274 O O . VAL B 1 65 ? 11.273 60.156 52.844 1 14.37 65 VAL B O 1
ATOM 8277 N N . GLU B 1 66 ? 13.242 60.594 53.312 1 15 66 GLU B N 1
ATOM 8278 C CA . GLU B 1 66 ? 13 62 53 1 15 66 GLU B CA 1
ATOM 8279 C C . GLU B 1 66 ? 12.156 62.156 51.75 1 15 66 GLU B C 1
ATOM 8281 O O . GLU B 1 66 ? 12.336 61.438 50.781 1 15 66 GLU B O 1
ATOM 8286 N N . VAL B 1 67 ? 11.109 63.094 51.719 1 14.63 67 VAL B N 1
ATOM 8287 C CA . VAL B 1 67 ? 9.836 63.531 51.156 1 14.63 67 VAL B CA 1
ATOM 8288 C C . VAL B 1 67 ? 10.062 64.25 49.812 1 14.63 67 VAL B C 1
ATOM 8290 O O . VAL B 1 67 ? 9.328 64 48.875 1 14.63 67 VAL B O 1
ATOM 8293 N N . VAL B 1 68 ? 11.023 65.188 49.5 1 14.93 68 VAL B N 1
ATOM 8294 C CA . VAL B 1 68 ? 10.5 66.562 49.312 1 14.93 68 VAL B CA 1
ATOM 8295 C C . VAL B 1 68 ? 9.883 66.625 47.906 1 14.93 68 VAL B C 1
ATOM 8297 O O . VAL B 1 68 ? 10.172 65.812 47.031 1 14.93 68 VAL B O 1
ATOM 8300 N N . ASN B 1 69 ? 9.883 67.938 47.312 1 14.64 69 ASN B N 1
ATOM 8301 C CA . ASN B 1 69 ? 9 69 46.906 1 14.64 69 ASN B CA 1
ATOM 8302 C C . ASN B 1 69 ? 8.742 69 45.406 1 14.64 69 ASN B C 1
ATOM 8304 O O . ASN B 1 69 ? 9.406 68.25 44.656 1 14.64 69 ASN B O 1
ATOM 8308 N N . GLU B 1 70 ? 8.875 70.25 44.594 1 14.79 70 GLU B N 1
ATOM 8309 C CA . GLU B 1 70 ? 7.934 71.25 44.094 1 14.79 70 GLU B CA 1
ATOM 8310 C C . GLU B 1 70 ? 7.777 71.125 42.594 1 14.79 70 GLU B C 1
ATOM 8312 O O . GLU B 1 70 ? 6.66 71.125 42.062 1 14.79 70 GLU B O 1
ATOM 8317 N N . ASP B 1 71 ? 8.742 71.562 41.656 1 14.8 71 ASP B N 1
ATOM 8318 C CA . ASP B 1 71 ? 8.414 72.812 41.031 1 14.8 71 ASP B CA 1
ATOM 8319 C C . ASP B 1 71 ? 7.598 72.562 39.75 1 14.8 71 ASP B C 1
ATOM 8321 O O . ASP B 1 71 ? 7.648 71.5 39.156 1 14.8 71 ASP B O 1
ATOM 8325 N N . LEU B 1 72 ? 7.336 73.75 38.938 1 15.04 72 LEU B N 1
ATOM 8326 C CA . LEU B 1 72 ? 6.34 74.688 38.375 1 15.04 72 LEU B CA 1
ATOM 8327 C C . LEU B 1 72 ? 6.039 74.312 36.938 1 15.04 72 LEU B C 1
ATOM 8329 O O . LEU B 1 72 ? 4.875 74.188 36.531 1 15.04 72 LEU B O 1
ATOM 8333 N N . ASN B 1 73 ? 6.746 74.812 35.875 1 14.82 73 ASN B N 1
ATOM 8334 C CA . ASN B 1 73 ? 6.211 75.875 34.969 1 14.82 73 ASN B CA 1
ATOM 8335 C C . ASN B 1 73 ? 5.602 75.25 33.719 1 14.82 73 ASN B C 1
ATOM 8337 O O . ASN B 1 73 ? 5.789 74.062 33.469 1 14.82 73 ASN B O 1
ATOM 8341 N N . GLY B 1 74 ? 5.801 75.812 32.406 1 15.32 74 GLY B N 1
ATOM 8342 C CA . GLY B 1 74 ? 4.992 76.688 31.547 1 15.32 74 GLY B CA 1
ATOM 8343 C C . GLY B 1 74 ? 4.438 75.938 30.344 1 15.32 74 GLY B C 1
ATOM 8344 O O . GLY B 1 74 ? 3.223 75.875 30.125 1 15.32 74 GLY B O 1
ATOM 8345 N N . GLY B 1 75 ? 5.145 75.688 29.172 1 16.14 75 GLY B N 1
ATOM 8346 C CA . GLY B 1 75 ? 4.734 76.375 27.953 1 16.14 75 GLY B CA 1
ATOM 8347 C C . GLY B 1 75 ? 3.824 75.5 27.078 1 16.14 75 GLY B C 1
ATOM 8348 O O . GLY B 1 75 ? 3.932 74.312 27.078 1 16.14 75 GLY B O 1
ATOM 8349 N N . VAL B 1 76 ? 2.621 76 26.562 1 15.82 76 VAL B N 1
ATOM 8350 C CA . VAL B 1 76 ? 1.279 75.75 26.031 1 15.82 76 VAL B CA 1
ATOM 8351 C C . VAL B 1 76 ? 1.366 75.312 24.578 1 15.82 76 VAL B C 1
ATOM 8353 O O . VAL B 1 76 ? 0.374 74.875 24 1 15.82 76 VAL B O 1
ATOM 8356 N N . SER B 1 77 ? 2.359 75.25 23.719 1 16.83 77 SER B N 1
ATOM 8357 C CA . SER B 1 77 ? 1.997 75.75 22.406 1 16.83 77 SER B CA 1
ATOM 8358 C C . SER B 1 77 ? 1.059 74.812 21.672 1 16.83 77 SER B C 1
ATOM 8360 O O . SER B 1 77 ? 1.198 73.625 21.766 1 16.83 77 SER B O 1
ATOM 8362 N N . SER B 1 78 ? -0.144 75.312 20.953 1 15.88 78 SER B N 1
ATOM 8363 C CA . SER B 1 78 ? -1.488 75.062 20.453 1 15.88 78 SER B CA 1
ATOM 8364 C C . SER B 1 78 ? -1.443 74.312 19.109 1 15.88 78 SER B C 1
ATOM 8366 O O . SER B 1 78 ? -2.482 73.938 18.578 1 15.88 78 SER B O 1
ATOM 8368 N N . ARG B 1 79 ? -0.521 74.188 18.172 1 18.5 79 ARG B N 1
ATOM 8369 C CA . ARG B 1 79 ? -0.934 74.375 16.781 1 18.5 79 ARG B CA 1
ATOM 8370 C C . ARG B 1 79 ? -1.816 73.25 16.297 1 18.5 79 ARG B C 1
ATOM 8372 O O . ARG B 1 79 ? -1.655 72.125 16.734 1 18.5 79 ARG B O 1
ATOM 8379 N N . ARG B 1 80 ? -2.918 73.5 15.359 1 18.23 80 ARG B N 1
ATOM 8380 C CA . ARG B 1 80 ? -4.184 73.188 14.711 1 18.23 80 ARG B CA 1
ATOM 8381 C C . ARG B 1 80 ? -4.016 72 13.781 1 18.23 80 ARG B C 1
ATOM 8383 O O . ARG B 1 80 ? -3.207 72 12.852 1 18.23 80 ARG B O 1
ATOM 8390 N N . PHE B 1 81 ? -4.449 70.812 14.156 1 16.67 81 PHE B N 1
ATOM 8391 C CA . PHE B 1 81 ? -4.477 69.438 13.555 1 16.67 81 PHE B CA 1
ATOM 8392 C C . PHE B 1 81 ? -5.508 69.375 12.43 1 16.67 81 PHE B C 1
ATOM 8394 O O . PHE B 1 81 ? -6.715 69.438 12.688 1 16.67 81 PHE B O 1
ATOM 8401 N N . ARG B 1 82 ? -5.34 69.938 11.305 1 19.31 82 ARG B N 1
ATOM 8402 C CA . ARG B 1 82 ? -6.352 69.875 10.258 1 19.31 82 ARG B CA 1
ATOM 8403 C C . ARG B 1 82 ? -6.812 68.438 10.023 1 19.31 82 ARG B C 1
ATOM 8405 O O . ARG B 1 82 ? -6.02 67.5 10.141 1 19.31 82 ARG B O 1
ATOM 8412 N N . ASP B 1 83 ? -8.211 68.125 9.781 1 18.28 83 ASP B N 1
ATOM 8413 C CA . ASP B 1 83 ? -9.266 67.125 9.859 1 18.28 83 ASP B CA 1
ATOM 8414 C C . ASP B 1 83 ? -9.125 66.062 8.75 1 18.28 83 ASP B C 1
ATOM 8416 O O . ASP B 1 83 ? -10.039 65.25 8.523 1 18.28 83 ASP B O 1
ATOM 8420 N N . ASN B 1 84 ? -8.18 66.125 7.844 1 18.94 84 ASN B N 1
ATOM 8421 C CA . ASN B 1 84 ? -8.461 65.438 6.586 1 18.94 84 ASN B CA 1
ATOM 8422 C C . ASN B 1 84 ? -8.828 63.969 6.816 1 18.94 84 ASN B C 1
ATOM 8424 O O . ASN B 1 84 ? -8.391 63.344 7.797 1 18.94 84 ASN B O 1
ATOM 8428 N N . TYR B 1 85 ? -9.852 63.312 5.914 1 21.2 85 TYR B N 1
ATOM 8429 C CA . TYR B 1 85 ? -10.648 62.094 5.844 1 21.2 85 TYR B CA 1
ATOM 8430 C C . TYR B 1 85 ? -9.766 60.844 5.949 1 21.2 85 TYR B C 1
ATOM 8432 O O . TYR B 1 85 ? -9.211 60.375 4.949 1 21.2 85 TYR B O 1
ATOM 8440 N N . LEU B 1 86 ? -8.828 60.75 6.844 1 22.67 86 LEU B N 1
ATOM 8441 C CA . LEU B 1 86 ? -7.941 59.625 6.996 1 22.67 86 LEU B CA 1
ATOM 8442 C C . LEU B 1 86 ? -8.734 58.344 7.285 1 22.67 86 LEU B C 1
ATOM 8444 O O . LEU B 1 86 ? -9.5 58.281 8.258 1 22.67 86 LEU B O 1
ATOM 8448 N N . VAL B 1 87 ? -9.273 57.594 6.125 1 26.2 87 VAL B N 1
ATOM 8449 C CA . VAL B 1 87 ? -9.883 56.281 6.133 1 26.2 87 VAL B CA 1
ATOM 8450 C C . VAL B 1 87 ? -9.266 55.438 7.246 1 26.2 87 VAL B C 1
ATOM 8452 O O . VAL B 1 87 ? -8.07 55.125 7.215 1 26.2 87 VAL B O 1
ATOM 8455 N N . VAL B 1 88 ? -9.68 55.656 8.438 1 26.83 88 VAL B N 1
ATOM 8456 C CA . VAL B 1 88 ? -9.266 54.969 9.656 1 26.83 88 VAL B CA 1
ATOM 8457 C C . VAL B 1 88 ? -9.422 53.469 9.461 1 26.83 88 VAL B C 1
ATOM 8459 O O . VAL B 1 88 ? -10.43 53 8.914 1 26.83 88 VAL B O 1
ATOM 8462 N N . ASP B 1 89 ? -8.398 52.812 9.273 1 28.36 89 ASP B N 1
ATOM 8463 C CA . ASP B 1 89 ? -8.312 51.375 9.477 1 28.36 89 ASP B CA 1
ATOM 8464 C C . ASP B 1 89 ? -9.242 50.906 10.602 1 28.36 89 ASP B C 1
ATOM 8466 O O . ASP B 1 89 ? -9.148 51.406 11.727 1 28.36 89 ASP B O 1
ATOM 8470 N N . ASP B 1 90 ? -10.602 50.688 10.242 1 28.83 90 ASP B N 1
ATOM 8471 C CA . ASP B 1 90 ? -11.68 50.188 11.094 1 28.83 90 ASP B CA 1
ATOM 8472 C C . ASP B 1 90 ? -11.156 49.219 12.148 1 28.83 90 ASP B C 1
ATOM 8474 O O . ASP B 1 90 ? -11.883 48.344 12.602 1 28.83 90 ASP B O 1
ATOM 8478 N N . GLU B 1 91 ? -9.867 49.219 12.352 1 30.42 91 GLU B N 1
ATOM 8479 C CA . GLU B 1 91 ? -9.672 48.25 13.445 1 30.42 91 GLU B CA 1
ATOM 8480 C C . GLU B 1 91 ? -10.539 48.625 14.641 1 30.42 91 GLU B C 1
ATOM 8482 O O . GLU B 1 91 ? -11.078 47.719 15.312 1 30.42 91 GLU B O 1
ATOM 8487 N N . ASP B 1 92 ? -10.414 49.969 15.18 1 28.05 92 ASP B N 1
ATOM 8488 C CA . ASP B 1 92 ? -10.789 50.312 16.547 1 28.05 92 ASP B CA 1
ATOM 8489 C C . ASP B 1 92 ? -12.211 50.844 16.594 1 28.05 92 ASP B C 1
ATOM 8491 O O . ASP B 1 92 ? -12.562 51.594 17.516 1 28.05 92 ASP B O 1
ATOM 8495 N N . SER B 1 93 ? -13.039 51 15.508 1 27.06 93 SER B N 1
ATOM 8496 C CA . SER B 1 93 ? -14.188 51.844 15.844 1 27.06 93 SER B CA 1
ATOM 8497 C C . SER B 1 93 ? -14.977 51.25 17.016 1 27.06 93 SER B C 1
ATOM 8499 O O . SER B 1 93 ? -15.234 50.031 17.047 1 27.06 93 SER B O 1
ATOM 8501 N N . PRO B 1 94 ? -15.18 52.062 18.156 1 26.5 94 PRO B N 1
ATOM 8502 C CA . PRO B 1 94 ? -16 51.688 19.312 1 26.5 94 PRO B CA 1
ATOM 8503 C C . PRO B 1 94 ? -17.438 51.344 18.922 1 26.5 94 PRO B C 1
ATOM 8505 O O . PRO B 1 94 ? -18.016 51.938 18.016 1 26.5 94 PRO B O 1
ATOM 8508 N N . SER B 1 95 ? -17.938 50.094 18.984 1 24.38 95 SER B N 1
ATOM 8509 C CA . SER B 1 95 ? -19.359 49.719 19 1 24.38 95 SER B CA 1
ATOM 8510 C C . SER B 1 95 ? -20.188 50.719 19.781 1 24.38 95 SER B C 1
ATOM 8512 O O . SER B 1 95 ? -19.891 51.031 20.938 1 24.38 95 SER B O 1
ATOM 8514 N N . ASN B 1 96 ? -20.719 51.844 19.234 1 22.39 96 ASN B N 1
ATOM 8515 C CA . ASN B 1 96 ? -21.828 52.594 19.844 1 22.39 96 ASN B CA 1
ATOM 8516 C C . ASN B 1 96 ? -22.828 51.625 20.484 1 22.39 96 ASN B C 1
ATOM 8518 O O . ASN B 1 96 ? -23.047 50.531 19.984 1 22.39 96 ASN B O 1
ATOM 8522 N N . SER B 1 97 ? -23.391 51.938 21.844 1 22 97 SER B N 1
ATOM 8523 C CA . SER B 1 97 ? -24.281 51.406 22.859 1 22 97 SER B CA 1
ATOM 8524 C C . SER B 1 97 ? -25.688 51.156 22.297 1 22 97 SER B C 1
ATOM 8526 O O . SER B 1 97 ? -26.625 50.906 23.047 1 22 97 SER B O 1
ATOM 8528 N N . ASN B 1 98 ? -26.125 51.469 21.109 1 20.2 98 ASN B N 1
ATOM 8529 C CA . ASN B 1 98 ? -27.578 51.312 21.188 1 20.2 98 ASN B CA 1
ATOM 8530 C C . ASN B 1 98 ? -27.938 49.875 21.625 1 20.2 98 ASN B C 1
ATOM 8532 O O . ASN B 1 98 ? -27.359 48.906 21.141 1 20.2 98 ASN B O 1
ATOM 8536 N N . PRO B 1 99 ? -28.781 49.656 22.891 1 23.38 99 PRO B N 1
ATOM 8537 C CA . PRO B 1 99 ? -29.234 48.5 23.672 1 23.38 99 PRO B CA 1
ATOM 8538 C C . PRO B 1 99 ? -29.75 47.375 22.781 1 23.38 99 PRO B C 1
ATOM 8540 O O . PRO B 1 99 ? -29.688 46.219 23.188 1 23.38 99 PRO B O 1
ATOM 8543 N N . ALA B 1 100 ? -30.672 47.688 21.875 1 20.94 100 ALA B N 1
ATOM 8544 C CA . ALA B 1 100 ? -31.734 46.719 21.625 1 20.94 100 ALA B CA 1
ATOM 8545 C C . ALA B 1 100 ? -31.219 45.5 20.844 1 20.94 100 ALA B C 1
ATOM 8547 O O . ALA B 1 100 ? -31.891 44.469 20.766 1 20.94 100 ALA B O 1
ATOM 8548 N N . ASN B 1 101 ? -30.5 45.719 19.719 1 21.28 101 ASN B N 1
ATOM 8549 C CA . ASN B 1 101 ? -30.562 44.531 18.859 1 21.28 101 ASN B CA 1
ATOM 8550 C C . ASN B 1 101 ? -29.875 43.344 19.5 1 21.28 101 ASN B C 1
ATOM 8552 O O . ASN B 1 101 ? -28.859 43.5 20.188 1 21.28 101 ASN B O 1
ATOM 8556 N N . GLY B 1 102 ? -30.578 42.094 19.562 1 22.62 102 GLY B N 1
ATOM 8557 C CA . GLY B 1 102 ? -30.438 40.781 20.188 1 22.62 102 GLY B CA 1
ATOM 8558 C C . GLY B 1 102 ? -29.047 40.188 20.016 1 22.62 102 GLY B C 1
ATOM 8559 O O . GLY B 1 102 ? -28.5 40.188 18.922 1 22.62 102 GLY B O 1
ATOM 8560 N N . LEU B 1 103 ? -28.172 40.406 21.031 1 22.7 103 LEU B N 1
ATOM 8561 C CA . LEU B 1 103 ? -26.906 39.781 21.406 1 22.7 103 LEU B CA 1
ATOM 8562 C C . LEU B 1 103 ? -26.922 38.281 21.062 1 22.7 103 LEU B C 1
ATOM 8564 O O . LEU B 1 103 ? -27.609 37.5 21.734 1 22.7 103 LEU B O 1
ATOM 8568 N N . TYR B 1 104 ? -27.047 37.969 19.734 1 22.56 104 TYR B N 1
ATOM 8569 C CA . TYR B 1 104 ? -26.781 36.562 19.531 1 22.56 104 TYR B CA 1
ATOM 8570 C C . TYR B 1 104 ? -25.484 36.125 20.219 1 22.56 104 TYR B C 1
ATOM 8572 O O . TYR B 1 104 ? -24.406 36.531 19.797 1 22.56 104 TYR B O 1
ATOM 8580 N N . ILE B 1 105 ? -25.391 36.219 21.531 1 22.45 105 ILE B N 1
ATOM 8581 C CA . ILE B 1 105 ? -24.359 35.562 22.328 1 22.45 105 ILE B CA 1
ATOM 8582 C C . ILE B 1 105 ? -24.141 34.156 21.797 1 22.45 105 ILE B C 1
ATOM 8584 O O . ILE B 1 105 ? -24.938 33.25 22.031 1 22.45 105 ILE B O 1
ATOM 8588 N N . ARG B 1 106 ? -23.75 34 20.562 1 28.48 106 ARG B N 1
ATOM 8589 C CA . ARG B 1 106 ? -23.359 32.594 20.281 1 28.48 106 ARG B CA 1
ATOM 8590 C C . ARG B 1 106 ? -22.266 32.156 21.234 1 28.48 106 ARG B C 1
ATOM 8592 O O . ARG B 1 106 ? -21.172 32.719 21.25 1 28.48 106 ARG B O 1
ATOM 8599 N N . ASN B 1 107 ? -22.703 31.656 22.359 1 25.89 107 ASN B N 1
ATOM 8600 C CA . ASN B 1 107 ? -21.844 30.922 23.281 1 25.89 107 ASN B CA 1
ATOM 8601 C C . ASN B 1 107 ? -20.844 30.031 22.531 1 25.89 107 ASN B C 1
ATOM 8603 O O . ASN B 1 107 ? -21.219 29.344 21.578 1 25.89 107 ASN B O 1
ATOM 8607 N N . LYS B 1 108 ? -19.562 30.5 22.516 1 35.06 108 LYS B N 1
ATOM 8608 C CA . LYS B 1 108 ? -18.375 29.75 22.156 1 35.06 108 LYS B CA 1
ATOM 8609 C C . LYS B 1 108 ? -18.438 28.312 22.672 1 35.06 108 LYS B C 1
ATOM 8611 O O . LYS B 1 108 ? -18.234 28.062 23.859 1 35.06 108 LYS B O 1
ATOM 8616 N N . VAL B 1 109 ? -19.531 27.484 22.234 1 31.83 109 VAL B N 1
ATOM 8617 C CA . VAL B 1 109 ? -19.672 26.125 22.719 1 31.83 109 VAL B CA 1
ATOM 8618 C C . VAL B 1 109 ? -18.453 25.297 22.328 1 31.83 109 VAL B C 1
ATOM 8620 O O . VAL B 1 109 ? -17.859 25.516 21.266 1 31.83 109 VAL B O 1
ATOM 8623 N N . PRO B 1 110 ? -17.766 24.719 23.312 1 34.19 110 PRO B N 1
ATOM 8624 C CA . PRO B 1 110 ? -16.781 23.703 22.953 1 34.19 110 PRO B CA 1
ATOM 8625 C C . PRO B 1 110 ? -17.219 22.844 21.766 1 34.19 110 PRO B C 1
ATOM 8627 O O . PRO B 1 110 ? -18.422 22.672 21.547 1 34.19 110 PRO B O 1
ATOM 8630 N N . PRO B 1 111 ? -16.344 22.688 20.797 1 35.75 111 PRO B N 1
ATOM 8631 C CA . PRO B 1 111 ? -16.719 21.969 19.562 1 35.75 111 PRO B CA 1
ATOM 8632 C C . PRO B 1 111 ? -17.625 20.781 19.844 1 35.75 111 PRO B C 1
ATOM 8634 O O . PRO B 1 111 ? -18.094 20.125 18.906 1 35.75 111 PRO B O 1
ATOM 8637 N N . ASP B 1 112 ? -17.609 20.266 21.062 1 32.84 112 ASP B N 1
ATOM 8638 C CA . ASP B 1 112 ? -18.469 19.094 21.188 1 32.84 112 ASP B CA 1
ATOM 8639 C C . ASP B 1 112 ? -19.938 19.469 20.984 1 32.84 112 ASP B C 1
ATOM 8641 O O . ASP B 1 112 ? -20.812 18.609 21.016 1 32.84 112 ASP B O 1
ATOM 8645 N N . LYS B 1 113 ? -20.234 20.766 21.344 1 31.72 113 LYS B N 1
ATOM 8646 C CA . LYS B 1 113 ? -21.672 20.984 21.234 1 31.72 113 LYS B CA 1
ATOM 8647 C C . LYS B 1 113 ? -22.062 21.422 19.828 1 31.72 113 LYS B C 1
ATOM 8649 O O . LYS B 1 113 ? -21.875 22.578 19.453 1 31.72 113 LYS B O 1
ATOM 8654 N N . SER B 1 114 ? -21.953 20.578 18.734 1 30.06 114 SER B N 1
ATOM 8655 C CA . SER B 1 114 ? -22.672 20.875 17.5 1 30.06 114 SER B CA 1
ATOM 8656 C C . SER B 1 114 ? -24.016 21.516 17.781 1 30.06 114 SER B C 1
ATOM 8658 O O . SER B 1 114 ? -24.656 21.234 18.797 1 30.06 114 SER B O 1
ATOM 8660 N N . ASP B 1 115 ? -24.312 22.703 17.328 1 28.7 115 ASP B N 1
ATOM 8661 C CA . ASP B 1 115 ? -25.672 23.219 17.234 1 28.7 115 ASP B CA 1
ATOM 8662 C C . ASP B 1 115 ? -26.672 22.078 16.969 1 28.7 115 ASP B C 1
ATOM 8664 O O . ASP B 1 115 ? -26.453 21.266 16.078 1 28.7 115 ASP B O 1
ATOM 8668 N N . THR B 1 116 ? -27.438 21.688 17.984 1 28.61 116 THR B N 1
ATOM 8669 C CA . THR B 1 116 ? -28.688 20.938 17.859 1 28.61 116 THR B CA 1
ATOM 8670 C C . THR B 1 116 ? -29.531 21.484 16.719 1 28.61 116 THR B C 1
ATOM 8672 O O . THR B 1 116 ? -30.516 22.188 16.938 1 28.61 116 THR B O 1
ATOM 8675 N N . ILE B 1 117 ? -29.141 22.375 15.75 1 26.47 117 ILE B N 1
ATOM 8676 C CA . ILE B 1 117 ? -30.219 22.5 14.766 1 26.47 117 ILE B CA 1
ATOM 8677 C C . ILE B 1 117 ? -30.75 21.109 14.414 1 26.47 117 ILE B C 1
ATOM 8679 O O . ILE B 1 117 ? -30.016 20.109 14.5 1 26.47 117 ILE B O 1
ATOM 8683 N N . LEU B 1 118 ? -32.062 21.078 13.734 1 26.17 118 LEU B N 1
ATOM 8684 C CA . LEU B 1 118 ? -33.125 20.094 13.461 1 26.17 118 LEU B CA 1
ATOM 8685 C C . LEU B 1 118 ? -32.562 18.922 12.664 1 26.17 118 LEU B C 1
ATOM 8687 O O . LEU B 1 118 ? -33.25 18.328 11.859 1 26.17 118 LEU B O 1
ATOM 8691 N N . ARG B 1 119 ? -31.266 18.75 12.453 1 25.61 119 ARG B N 1
ATOM 8692 C CA . ARG B 1 119 ? -31.312 17.531 11.648 1 25.61 119 ARG B CA 1
ATOM 8693 C C . ARG B 1 119 ? -31.922 16.375 12.43 1 25.61 119 ARG B C 1
ATOM 8695 O O . ARG B 1 119 ? -31.375 15.938 13.445 1 25.61 119 ARG B O 1
ATOM 8702 N N . ASN B 1 120 ? -33.281 16.234 12.461 1 22.89 120 ASN B N 1
ATOM 8703 C CA . ASN B 1 120 ? -34 15.039 12.883 1 22.89 120 ASN B CA 1
ATOM 8704 C C . ASN B 1 120 ? -33.312 13.766 12.422 1 22.89 120 ASN B C 1
ATOM 8706 O O . ASN B 1 120 ? -33.656 12.664 12.867 1 22.89 120 ASN B O 1
ATOM 8710 N N . ASN B 1 121 ? -33 13.703 11.133 1 22.64 121 ASN B N 1
ATOM 8711 C CA . ASN B 1 121 ? -33 12.312 10.711 1 22.64 121 ASN B CA 1
ATOM 8712 C C . ASN B 1 121 ? -31.828 11.555 11.344 1 22.64 121 ASN B C 1
ATOM 8714 O O . ASN B 1 121 ? -30.75 12.117 11.555 1 22.64 121 ASN B O 1
ATOM 8718 N N . GLY B 1 122 ? -32.031 10.359 11.984 1 24.2 122 GLY B N 1
ATOM 8719 C CA . GLY B 1 122 ? -31.547 9.344 12.898 1 24.2 122 GLY B CA 1
ATOM 8720 C C . GLY B 1 122 ? -30.188 8.789 12.5 1 24.2 122 GLY B C 1
ATOM 8721 O O . GLY B 1 122 ? -29.766 7.758 13.016 1 24.2 122 GLY B O 1
ATOM 8722 N N . GLY B 1 123 ? -29.484 9.219 11.445 1 24.48 123 GLY B N 1
ATOM 8723 C CA . GLY B 1 123 ? -28.484 8.172 11.328 1 24.48 123 GLY B CA 1
ATOM 8724 C C . GLY B 1 123 ? -27.516 8.125 12.492 1 24.48 123 GLY B C 1
ATOM 8725 O O . GLY B 1 123 ? -27.156 9.164 13.047 1 24.48 123 GLY B O 1
ATOM 8726 N N . ALA B 1 124 ? -27.438 7.023 13.266 1 26.08 124 ALA B N 1
ATOM 8727 C CA . ALA B 1 124 ? -26.719 6.633 14.484 1 26.08 124 ALA B CA 1
ATOM 8728 C C . ALA B 1 124 ? -25.234 6.906 14.352 1 26.08 124 ALA B C 1
ATOM 8730 O O . ALA B 1 124 ? -24.547 6.301 13.516 1 26.08 124 ALA B O 1
ATOM 8731 N N . ILE B 1 125 ? -24.812 8.086 14.344 1 28.06 125 ILE B N 1
ATOM 8732 C CA . ILE B 1 125 ? -23.422 8.133 14.773 1 28.06 125 ILE B CA 1
ATOM 8733 C C . ILE B 1 125 ? -23.203 7.195 15.961 1 28.06 125 ILE B C 1
ATOM 8735 O O . ILE B 1 125 ? -23.953 7.25 16.938 1 28.06 125 ILE B O 1
ATOM 8739 N N . GLU B 1 126 ? -22.594 5.992 15.68 1 28.88 126 GLU B N 1
ATOM 8740 C CA . GLU B 1 126 ? -22.359 5.027 16.75 1 28.88 126 GLU B CA 1
ATOM 8741 C C . GLU B 1 126 ? -21.969 5.73 18.047 1 28.88 126 GLU B C 1
ATOM 8743 O O . GLU B 1 126 ? -20.875 6.301 18.156 1 28.88 126 GLU B O 1
ATOM 8748 N N . THR B 1 127 ? -22.875 6.512 18.578 1 29.72 127 THR B N 1
ATOM 8749 C CA . THR B 1 127 ? -22.75 6.945 19.953 1 29.72 127 THR B CA 1
ATOM 8750 C C . THR B 1 127 ? -22.156 5.832 20.812 1 29.72 127 THR B C 1
ATOM 8752 O O . THR B 1 127 ? -22.406 4.648 20.562 1 29.72 127 THR B O 1
ATOM 8755 N N . VAL B 1 128 ? -20.969 5.992 21.375 1 31.61 128 VAL B N 1
ATOM 8756 C CA . VAL B 1 128 ? -20.625 5.105 22.484 1 31.61 128 VAL B CA 1
ATOM 8757 C C . VAL B 1 128 ? -21.891 4.707 23.234 1 31.61 128 VAL B C 1
ATOM 8759 O O . VAL B 1 128 ? -22.734 5.559 23.562 1 31.61 128 VAL B O 1
ATOM 8762 N N . PRO B 1 129 ? -22.391 3.492 22.984 1 30.69 129 PRO B N 1
ATOM 8763 C CA . PRO B 1 129 ? -23.625 3.123 23.703 1 30.69 129 PRO B CA 1
ATOM 8764 C C . PRO B 1 129 ? -23.688 3.742 25.094 1 30.69 129 PRO B C 1
ATOM 8766 O O . PRO B 1 129 ? -22.719 3.691 25.844 1 30.69 129 PRO B O 1
ATOM 8769 N N . LYS B 1 130 ? -24.453 4.707 25.25 1 30.89 130 LYS B N 1
ATOM 8770 C CA . LYS B 1 130 ? -24.844 5.098 26.594 1 30.89 130 LYS B CA 1
ATOM 8771 C C . LYS B 1 130 ? -25.297 3.889 27.406 1 30.89 130 LYS B C 1
ATOM 8773 O O . LYS B 1 130 ? -26.188 3.145 26.984 1 30.89 130 LYS B O 1
ATOM 8778 N N . PHE B 1 131 ? -24.469 3.102 28.203 1 27.98 131 PHE B N 1
ATOM 8779 C CA . PHE B 1 131 ? -25.016 2.182 29.188 1 27.98 131 PHE B CA 1
ATOM 8780 C C . PHE B 1 131 ? -26.156 2.828 29.953 1 27.98 131 PHE B C 1
ATOM 8782 O O . PHE B 1 131 ? -25.984 3.85 30.609 1 27.98 131 PHE B O 1
ATOM 8789 N N . ASN B 1 132 ? -27.312 2.752 29.422 1 29.31 132 ASN B N 1
ATOM 8790 C CA . ASN B 1 132 ? -28.562 2.984 30.156 1 29.31 132 ASN B CA 1
ATOM 8791 C C . ASN B 1 132 ? -28.609 2.168 31.453 1 29.31 132 ASN B C 1
ATOM 8793 O O . ASN B 1 132 ? -28.891 0.969 31.422 1 29.31 132 ASN B O 1
ATOM 8797 N N . SER B 1 133 ? -27.75 2.24 32.5 1 27.84 133 SER B N 1
ATOM 8798 C CA . SER B 1 133 ? -28.297 1.664 33.719 1 27.84 133 SER B CA 1
ATOM 8799 C C . SER B 1 133 ? -29.625 2.322 34.094 1 27.84 133 SER B C 1
ATOM 8801 O O . SER B 1 133 ? -29.75 3.549 34.062 1 27.84 133 SER B O 1
ATOM 8803 N N . LYS B 1 134 ? -30.828 1.701 34.094 1 29.84 134 LYS B N 1
ATOM 8804 C CA . LYS B 1 134 ? -32.156 1.97 34.625 1 29.84 134 LYS B CA 1
ATOM 8805 C C . LYS B 1 134 ? -32.094 2.584 36.031 1 29.84 134 LYS B C 1
ATOM 8807 O O . LYS B 1 134 ? -33.125 2.734 36.688 1 29.84 134 LYS B O 1
ATOM 8812 N N . ASP B 1 135 ? -31.188 2.326 36.875 1 28.83 135 ASP B N 1
ATOM 8813 C CA . ASP B 1 135 ? -31.562 2.977 38.125 1 28.83 135 ASP B CA 1
ATOM 8814 C C . ASP B 1 135 ? -31.719 4.48 37.938 1 28.83 135 ASP B C 1
ATOM 8816 O O . ASP B 1 135 ? -31.031 5.09 37.094 1 28.83 135 ASP B O 1
ATOM 8820 N N . GLY B 1 136 ? -32.906 5.137 38.219 1 30.78 136 GLY B N 1
ATOM 8821 C CA . GLY B 1 136 ? -33.531 6.449 38.312 1 30.78 136 GLY B CA 1
ATOM 8822 C C . GLY B 1 136 ? -32.562 7.562 38.594 1 30.78 136 GLY B C 1
ATOM 8823 O O . GLY B 1 136 ? -32.969 8.703 38.844 1 30.78 136 GLY B O 1
ATOM 8824 N N . THR B 1 137 ? -31.578 7.355 39.531 1 30.84 137 THR B N 1
ATOM 8825 C CA . THR B 1 137 ? -30.969 8.602 39.969 1 30.84 137 THR B CA 1
ATOM 8826 C C . THR B 1 137 ? -30.422 9.391 38.781 1 30.84 137 THR B C 1
ATOM 8828 O O . THR B 1 137 ? -29.938 8.797 37.812 1 30.84 137 THR B O 1
ATOM 8831 N N . SER B 1 138 ? -30.938 10.672 38.469 1 33.19 138 SER B N 1
ATOM 8832 C CA . SER B 1 138 ? -30.438 11.734 37.625 1 33.19 138 SER B CA 1
ATOM 8833 C C . SER B 1 138 ? -28.922 11.68 37.5 1 33.19 138 SER B C 1
ATOM 8835 O O . SER B 1 138 ? -28.203 12.227 38.344 1 33.19 138 SER B O 1
ATOM 8837 N N . GLY B 1 139 ? -28.328 10.57 37.5 1 33.75 139 GLY B N 1
ATOM 8838 C CA . GLY B 1 139 ? -26.875 10.547 37.5 1 33.75 139 GLY B CA 1
ATOM 8839 C C . GLY B 1 139 ? -26.266 11.445 36.438 1 33.75 139 GLY B C 1
ATOM 8840 O O . GLY B 1 139 ? -26.703 11.438 35.281 1 33.75 139 GLY B O 1
ATOM 8841 N N . LEU B 1 140 ? -25.766 12.633 36.812 1 36.38 140 LEU B N 1
ATOM 8842 C CA . LEU B 1 140 ? -24.859 13.539 36.094 1 36.38 140 LEU B CA 1
ATOM 8843 C C . LEU B 1 140 ? -24 12.766 35.094 1 36.38 140 LEU B C 1
ATOM 8845 O O . LEU B 1 140 ? -23.344 11.789 35.469 1 36.38 140 LEU B O 1
ATOM 8849 N N . ASN B 1 141 ? -24.312 12.617 33.969 1 41.09 141 ASN B N 1
ATOM 8850 C CA . ASN B 1 141 ? -23.547 12.164 32.812 1 41.09 141 ASN B CA 1
ATOM 8851 C C . ASN B 1 141 ? -22.062 12.523 32.906 1 41.09 141 ASN B C 1
ATOM 8853 O O . ASN B 1 141 ? -21.656 13.602 32.5 1 41.09 141 ASN B O 1
ATOM 8857 N N . ARG B 1 142 ? -21.344 12.195 34 1 52.56 142 ARG B N 1
ATOM 8858 C CA . ARG B 1 142 ? -19.922 12.469 34.25 1 52.56 142 ARG B CA 1
ATOM 8859 C C . ARG B 1 142 ? -19.047 11.875 33.156 1 52.56 142 ARG B C 1
ATOM 8861 O O . ARG B 1 142 ? -19.062 10.656 32.938 1 52.56 142 ARG B O 1
ATOM 8868 N N . THR B 1 143 ? -18.594 12.617 32.125 1 71.75 143 THR B N 1
ATOM 8869 C CA . THR B 1 143 ? -17.578 12.25 31.141 1 71.75 143 THR B CA 1
ATOM 8870 C C . THR B 1 143 ? -16.328 11.719 31.828 1 71.75 143 THR B C 1
ATOM 8872 O O . THR B 1 143 ? -15.695 12.422 32.625 1 71.75 143 THR B O 1
ATOM 8875 N N . SER B 1 144 ? -16.172 10.375 32 1 86.56 144 SER B N 1
ATOM 8876 C CA . SER B 1 144 ? -15 9.766 32.625 1 86.56 144 SER B CA 1
ATOM 8877 C C . SER B 1 144 ? -13.977 9.336 31.578 1 86.56 144 SER B C 1
ATOM 8879 O O . SER B 1 144 ? -14.336 9.039 30.438 1 86.56 144 SER B O 1
ATOM 8881 N N . LEU B 1 145 ? -12.766 9.562 32.031 1 91.81 145 LEU B N 1
ATOM 8882 C CA . LEU B 1 145 ? -11.656 9.156 31.172 1 91.81 145 LEU B CA 1
ATOM 8883 C C . LEU B 1 145 ? -11.633 7.645 30.984 1 91.81 145 LEU B C 1
ATOM 8885 O O . LEU B 1 145 ? -11.742 6.895 31.969 1 91.81 145 LEU B O 1
ATOM 8889 N N . ARG B 1 146 ? -11.648 7.188 29.781 1 89.81 146 ARG B N 1
ATOM 8890 C CA . ARG B 1 146 ? -11.594 5.762 29.469 1 89.81 146 ARG B CA 1
ATOM 8891 C C . ARG B 1 146 ? -10.164 5.238 29.562 1 89.81 146 ARG B C 1
ATOM 8893 O O . ARG B 1 146 ? -9.398 5.328 28.594 1 89.81 146 ARG B O 1
ATOM 8900 N N . LEU B 1 147 ? -9.836 4.586 30.609 1 89.19 147 LEU B N 1
ATOM 8901 C CA . LEU B 1 147 ? -8.461 4.18 30.906 1 89.19 147 LEU B CA 1
ATOM 8902 C C . LEU B 1 147 ? -8.039 3.01 30.031 1 89.19 147 LEU B C 1
ATOM 8904 O O . LEU B 1 147 ? -6.848 2.826 29.766 1 89.19 147 LEU B O 1
ATOM 8908 N N . GLU B 1 148 ? -8.992 2.211 29.594 1 85.56 148 GLU B N 1
ATOM 8909 C CA . GLU B 1 148 ? -8.68 1.032 28.781 1 85.56 148 GLU B CA 1
ATOM 8910 C C . GLU B 1 148 ? -8.094 1.425 27.422 1 85.56 148 GLU B C 1
ATOM 8912 O O . GLU B 1 148 ? -7.465 0.605 26.766 1 85.56 148 GLU B O 1
ATOM 8917 N N . GLU B 1 149 ? -8.297 2.637 27.016 1 89.19 149 GLU B N 1
ATOM 8918 C CA . GLU B 1 149 ? -7.812 3.107 25.719 1 89.19 149 GLU B CA 1
ATOM 8919 C C . GLU B 1 149 ? -6.383 3.625 25.812 1 89.19 149 GLU B C 1
ATOM 8921 O O . GLU B 1 149 ? -5.754 3.926 24.797 1 89.19 149 GLU B O 1
ATOM 8926 N N . LEU B 1 150 ? -5.875 3.713 27 1 92.25 150 LEU B N 1
ATOM 8927 C CA . LEU B 1 150 ? -4.566 4.32 27.234 1 92.25 150 LEU B CA 1
ATOM 8928 C C . LEU B 1 150 ? -3.512 3.258 27.516 1 92.25 150 LEU B C 1
ATOM 8930 O O . LEU B 1 150 ? -3.791 2.258 28.172 1 92.25 150 LEU B O 1
ATOM 8934 N N . ASP B 1 151 ? -2.322 3.494 27.031 1 91.69 151 ASP B N 1
ATOM 8935 C CA . ASP B 1 151 ? -1.196 2.605 27.297 1 91.69 151 ASP B CA 1
ATOM 8936 C C . ASP B 1 151 ? -0.405 3.068 28.516 1 91.69 151 ASP B C 1
ATOM 8938 O O . ASP B 1 151 ? 0.723 2.621 28.734 1 91.69 151 ASP B O 1
ATOM 8942 N N . PHE B 1 152 ? -0.903 4.035 29.203 1 92.88 152 PHE B N 1
ATOM 8943 C CA . PHE B 1 152 ? -0.272 4.602 30.391 1 92.88 152 PHE B CA 1
ATOM 8944 C C . PHE B 1 152 ? -1.308 4.883 31.469 1 92.88 152 PHE B C 1
ATOM 8946 O O . PHE B 1 152 ? -2.512 4.777 31.234 1 92.88 152 PHE B O 1
ATOM 8953 N N . VAL B 1 153 ? -0.82 5.102 32.625 1 94.5 153 VAL B N 1
ATOM 8954 C CA . VAL B 1 153 ? -1.672 5.5 33.75 1 94.5 153 VAL B CA 1
ATOM 8955 C C . VAL B 1 153 ? -1.465 6.98 34.031 1 94.5 153 VAL B C 1
ATOM 8957 O O . VAL B 1 153 ? -0.346 7.41 34.344 1 94.5 153 VAL B O 1
ATOM 8960 N N . PRO B 1 154 ? -2.541 7.738 33.938 1 94.88 154 PRO B N 1
ATOM 8961 C CA . PRO B 1 154 ? -2.393 9.156 34.281 1 94.88 154 PRO B CA 1
ATOM 8962 C C . PRO B 1 154 ? -1.879 9.375 35.719 1 94.88 154 PRO B C 1
ATOM 8964 O O . PRO B 1 154 ? -2.238 8.625 36.625 1 94.88 154 PRO B O 1
ATOM 8967 N N . VAL B 1 155 ? -1.11 10.375 35.906 1 94.06 155 VAL B N 1
ATOM 8968 C CA . VAL B 1 155 ? -0.465 10.633 37.188 1 94.06 155 VAL B CA 1
ATOM 8969 C C . VAL B 1 155 ? -1.481 11.203 38.188 1 94.06 155 VAL B C 1
ATOM 8971 O O . VAL B 1 155 ? -1.252 11.203 39.375 1 94.06 155 VAL B O 1
ATOM 8974 N N . CYS B 1 156 ? -2.621 11.672 37.688 1 94.44 156 CYS B N 1
ATOM 8975 C CA . CYS B 1 156 ? -3.684 12.227 38.531 1 94.44 156 CYS B CA 1
ATOM 8976 C C . CYS B 1 156 ? -5.055 11.859 37.969 1 94.44 156 CYS B C 1
ATOM 8978 O O . CYS B 1 156 ? -5.16 11.25 36.906 1 94.44 156 CYS B O 1
ATOM 8980 N N . ASP B 1 157 ? -6.059 12.172 38.75 1 93.69 157 ASP B N 1
ATOM 8981 C CA . ASP B 1 157 ? -7.43 12.016 38.281 1 93.69 157 ASP B CA 1
ATOM 8982 C C . ASP B 1 157 ? -7.863 13.219 37.469 1 93.69 157 ASP B C 1
ATOM 8984 O O . ASP B 1 157 ? -8.023 14.32 38 1 93.69 157 ASP B O 1
ATOM 8988 N N . ILE B 1 158 ? -8.047 13.047 36.281 1 94.81 158 ILE B N 1
ATOM 8989 C CA . ILE B 1 158 ? -8.375 14.125 35.344 1 94.81 158 ILE B CA 1
ATOM 8990 C C . ILE B 1 158 ? -9.883 14.383 35.375 1 94.81 158 ILE B C 1
ATOM 8992 O O . ILE B 1 158 ? -10.672 13.5 35.031 1 94.81 158 ILE B O 1
ATOM 8996 N N . ILE B 1 159 ? -10.227 15.531 35.719 1 91.06 159 ILE B N 1
ATOM 8997 C CA . ILE B 1 159 ? -11.633 15.844 35.938 1 91.06 159 ILE B CA 1
ATOM 8998 C C . ILE B 1 159 ? -12.117 16.828 34.875 1 91.06 159 ILE B C 1
ATOM 9000 O O . ILE B 1 159 ? -13.32 16.938 34.594 1 91.06 159 ILE B O 1
ATOM 9004 N N . ALA B 1 160 ? -11.266 17.672 34.312 1 90.75 160 ALA B N 1
ATOM 9005 C CA . ALA B 1 160 ? -11.648 18.688 33.312 1 90.75 160 ALA B CA 1
ATOM 9006 C C . ALA B 1 160 ? -12.25 18.047 32.062 1 90.75 160 ALA B C 1
ATOM 9008 O O . ALA B 1 160 ? -11.625 17.203 31.438 1 90.75 160 ALA B O 1
ATOM 9009 N N . LYS B 1 161 ? -13.422 18.469 31.703 1 92 161 LYS B N 1
ATOM 9010 C CA . LYS B 1 161 ? -14.156 17.891 30.578 1 92 161 LYS B CA 1
ATOM 9011 C C . LYS B 1 161 ? -13.406 18.109 29.266 1 92 161 LYS B C 1
ATOM 9013 O O . LYS B 1 161 ? -13.391 17.234 28.406 1 92 161 LYS B O 1
ATOM 9018 N N . GLU B 1 162 ? -12.859 19.281 29.109 1 94.12 162 GLU B N 1
ATOM 9019 C CA . GLU B 1 162 ? -12.133 19.578 27.891 1 94.12 162 GLU B CA 1
ATOM 9020 C C . GLU B 1 162 ? -10.906 18.688 27.734 1 94.12 162 GLU B C 1
ATOM 9022 O O . GLU B 1 162 ? -10.586 18.25 26.625 1 94.12 162 GLU B O 1
ATOM 9027 N N . ALA B 1 163 ? -10.281 18.438 28.828 1 96.25 163 ALA B N 1
ATOM 9028 C CA . ALA B 1 163 ? -9.102 17.578 28.797 1 96.25 163 ALA B CA 1
ATOM 9029 C C . ALA B 1 163 ? -9.484 16.141 28.438 1 96.25 163 ALA B C 1
ATOM 9031 O O . ALA B 1 163 ? -8.797 15.492 27.641 1 96.25 163 ALA B O 1
ATOM 9032 N N . ILE B 1 164 ? -10.555 15.672 29.031 1 96 164 ILE B N 1
ATOM 9033 C CA . ILE B 1 164 ? -11.023 14.312 28.766 1 96 164 ILE B CA 1
ATOM 9034 C C . ILE B 1 164 ? -11.383 14.172 27.281 1 96 164 ILE B C 1
ATOM 9036 O O . ILE B 1 164 ? -10.984 13.211 26.641 1 96 164 ILE B O 1
ATOM 9040 N N . SER B 1 165 ? -12.086 15.133 26.766 1 95.25 165 SER B N 1
ATOM 9041 C CA . SER B 1 165 ? -12.43 15.133 25.359 1 95.25 165 SER B CA 1
ATOM 9042 C C . SER B 1 165 ? -11.188 15.141 24.469 1 95.25 165 SER B C 1
ATOM 9044 O O . SER B 1 165 ? -11.102 14.398 23.5 1 95.25 165 SER B O 1
ATOM 9046 N N . ALA B 1 166 ? -10.242 16 24.812 1 96.62 166 ALA B N 1
ATOM 9047 C CA . ALA B 1 166 ? -9.008 16.094 24.047 1 96.62 166 ALA B CA 1
ATOM 9048 C C . ALA B 1 166 ? -8.258 14.766 24.047 1 96.62 166 ALA B C 1
ATOM 9050 O O . ALA B 1 166 ? -7.773 14.32 23 1 96.62 166 ALA B O 1
ATOM 9051 N N . ILE B 1 167 ? -8.188 14.133 25.172 1 96.31 167 ILE B N 1
ATOM 9052 C CA . ILE B 1 167 ? -7.469 12.867 25.312 1 96.31 167 ILE B CA 1
ATOM 9053 C C . ILE B 1 167 ? -8.164 11.789 24.484 1 96.31 167 ILE B C 1
ATOM 9055 O O . ILE B 1 167 ? -7.508 10.984 23.812 1 96.31 167 ILE B O 1
ATOM 9059 N N . HIS B 1 168 ? -9.469 11.812 24.484 1 93.19 168 HIS B N 1
ATOM 9060 C CA . HIS B 1 168 ? -10.234 10.828 23.734 1 93.19 168 HIS B CA 1
ATOM 9061 C C . HIS B 1 168 ? -10.039 11.023 22.234 1 93.19 168 HIS B C 1
ATOM 9063 O O . HIS B 1 168 ? -9.992 10.055 21.469 1 93.19 168 HIS B O 1
ATOM 9069 N N . ARG B 1 169 ? -9.898 12.227 21.781 1 93.12 169 ARG B N 1
ATOM 9070 C CA . ARG B 1 169 ? -9.859 12.555 20.359 1 93.12 169 ARG B CA 1
ATOM 9071 C C . ARG B 1 169 ? -8.438 12.477 19.812 1 93.12 169 ARG B C 1
ATOM 9073 O O . ARG B 1 169 ? -8.227 12.32 18.609 1 93.12 169 ARG B O 1
ATOM 9080 N N . ALA B 1 170 ? -7.434 12.609 20.734 1 95.12 170 ALA B N 1
ATOM 9081 C CA . ALA B 1 170 ? -6.039 12.555 20.297 1 95.12 170 ALA B CA 1
ATOM 9082 C C . ALA B 1 170 ? -5.746 11.25 19.562 1 95.12 170 ALA B C 1
ATOM 9084 O O . ALA B 1 170 ? -6.32 10.203 19.875 1 95.12 170 ALA B O 1
ATOM 9085 N N . LYS B 1 171 ? -4.828 11.336 18.609 1 92.62 171 LYS B N 1
ATOM 9086 C CA . LYS B 1 171 ? -4.602 10.211 17.719 1 92.62 171 LYS B CA 1
ATOM 9087 C C . LYS B 1 171 ? -3.529 9.273 18.266 1 92.62 171 LYS B C 1
ATOM 9089 O O . LYS B 1 171 ? -3.633 8.055 18.125 1 92.62 171 LYS B O 1
ATOM 9094 N N . THR B 1 172 ? -2.441 9.734 18.828 1 94.62 172 THR B N 1
ATOM 9095 C CA . THR B 1 172 ? -1.314 8.914 19.266 1 94.62 172 THR B CA 1
ATOM 9096 C C . THR B 1 172 ? -1.302 8.781 20.781 1 94.62 172 THR B C 1
ATOM 9098 O O . THR B 1 172 ? -1.833 9.641 21.5 1 94.62 172 THR B O 1
ATOM 9101 N N . GLN B 1 173 ? -0.706 7.754 21.266 1 94.75 173 GLN B N 1
ATOM 9102 C CA . GLN B 1 173 ? -0.572 7.547 22.703 1 94.75 173 GLN B CA 1
ATOM 9103 C C . GLN B 1 173 ? 0.359 8.586 23.328 1 94.75 173 GLN B C 1
ATOM 9105 O O . GLN B 1 173 ? 0.147 9.023 24.453 1 94.75 173 GLN B O 1
ATOM 9110 N N . LEU B 1 174 ? 1.332 9.016 22.609 1 95.69 174 LEU B N 1
ATOM 9111 C CA . LEU B 1 174 ? 2.236 10.047 23.094 1 95.69 174 LEU B CA 1
ATOM 9112 C C . LEU B 1 174 ? 1.486 11.352 23.344 1 95.69 174 LEU B C 1
ATOM 9114 O O . LEU B 1 174 ? 1.706 12.016 24.359 1 95.69 174 LEU B O 1
ATOM 9118 N N . CYS B 1 175 ? 0.667 11.742 22.391 1 96.88 175 CYS B N 1
ATOM 9119 C CA . CYS B 1 175 ? -0.129 12.953 22.562 1 96.88 175 CYS B CA 1
ATOM 9120 C C . CYS B 1 175 ? -1.092 12.812 23.734 1 96.88 175 CYS B C 1
ATOM 9122 O O . CYS B 1 175 ? -1.249 13.742 24.531 1 96.88 175 CYS B O 1
ATOM 9124 N N . LYS B 1 176 ? -1.729 11.633 23.859 1 96.81 176 LYS B N 1
ATOM 9125 C CA . LYS B 1 176 ? -2.631 11.375 24.984 1 96.81 176 LYS B CA 1
ATOM 9126 C C . LYS B 1 176 ? -1.905 11.531 26.312 1 96.81 176 LYS B C 1
ATOM 9128 O O . LYS B 1 176 ? -2.443 12.109 27.266 1 96.81 176 LYS B O 1
ATOM 9133 N N . GLN B 1 177 ? -0.736 11.031 26.344 1 96.88 177 GLN B N 1
ATOM 9134 C CA . GLN B 1 177 ? 0.058 11.117 27.578 1 96.88 177 GLN B CA 1
ATOM 9135 C C . GLN B 1 177 ? 0.468 12.562 27.859 1 96.88 177 GLN B C 1
ATOM 9137 O O . GLN B 1 177 ? 0.42 13.008 29 1 96.88 177 GLN B O 1
ATOM 9142 N N . LYS B 1 178 ? 0.899 13.234 26.844 1 97.06 178 LYS B N 1
ATOM 9143 C CA . LYS B 1 178 ? 1.271 14.633 27 1 97.06 178 LYS B CA 1
ATOM 9144 C C . LYS B 1 178 ? 0.1 15.461 27.516 1 97.06 178 LYS B C 1
ATOM 9146 O O . LYS B 1 178 ? 0.264 16.266 28.438 1 97.06 178 LYS B O 1
ATOM 9151 N N . LEU B 1 179 ? -1.055 15.281 26.953 1 97.75 179 LEU B N 1
ATOM 9152 C CA . LEU B 1 179 ? -2.266 15.969 27.375 1 97.75 179 LEU B CA 1
ATOM 9153 C C . LEU B 1 179 ? -2.58 15.656 28.828 1 97.75 179 LEU B C 1
ATOM 9155 O O . LEU B 1 179 ? -2.906 16.562 29.609 1 97.75 179 LEU B O 1
ATOM 9159 N N . SER B 1 180 ? -2.461 14.406 29.188 1 96.81 180 SER B N 1
ATOM 9160 C CA . SER B 1 180 ? -2.727 13.977 30.547 1 96.81 180 SER B CA 1
ATOM 9161 C C . SER B 1 180 ? -1.757 14.625 31.531 1 96.81 180 SER B C 1
ATOM 9163 O O . SER B 1 180 ? -2.172 15.156 32.562 1 96.81 180 SER B O 1
ATOM 9165 N N . ASN B 1 181 ? -0.49 14.617 31.203 1 96.75 181 ASN B N 1
ATOM 9166 C CA . ASN B 1 181 ? 0.539 15.172 32.062 1 96.75 181 ASN B CA 1
ATOM 9167 C C . ASN B 1 181 ? 0.343 16.672 32.281 1 96.75 181 ASN B C 1
ATOM 9169 O O . ASN B 1 181 ? 0.41 17.141 33.438 1 96.75 181 ASN B O 1
ATOM 9173 N N . ILE B 1 182 ? 0.128 17.391 31.25 1 96.62 182 ILE B N 1
ATOM 9174 C CA . ILE B 1 182 ? -0.02 18.844 31.344 1 96.62 182 ILE B CA 1
ATOM 9175 C C . ILE B 1 182 ? -1.279 19.172 32.156 1 96.62 182 ILE B C 1
ATOM 9177 O O . ILE B 1 182 ? -1.274 20.094 32.969 1 96.62 182 ILE B O 1
ATOM 9181 N N . THR B 1 183 ? -2.371 18.422 31.906 1 96.06 183 THR B N 1
ATOM 9182 C CA . THR B 1 183 ? -3.611 18.641 32.656 1 96.06 183 THR B CA 1
ATOM 9183 C C . THR B 1 183 ? -3.389 18.438 34.156 1 96.06 183 THR B C 1
ATOM 9185 O O . THR B 1 183 ? -3.895 19.219 34.969 1 96.06 183 THR B O 1
ATOM 9188 N N . CYS B 1 184 ? -2.662 17.438 34.469 1 95.81 184 CYS B N 1
ATOM 9189 C CA . CYS B 1 184 ? -2.385 17.156 35.844 1 95.81 184 CYS B CA 1
ATOM 9190 C C . CYS B 1 184 ? -1.547 18.266 36.469 1 95.81 184 CYS B C 1
ATOM 9192 O O . CYS B 1 184 ? -1.778 18.672 37.625 1 95.81 184 CYS B O 1
ATOM 9194 N N . LEU B 1 185 ? -0.604 18.828 35.781 1 94.88 185 LEU B N 1
ATOM 9195 C CA . LEU B 1 185 ? 0.21 19.938 36.281 1 94.88 185 LEU B CA 1
ATOM 9196 C C . LEU B 1 185 ? -0.645 21.172 36.5 1 94.88 185 LEU B C 1
ATOM 9198 O O . LEU B 1 185 ? -0.42 21.922 37.469 1 94.88 185 LEU B O 1
ATOM 9202 N N . ILE B 1 186 ? -1.602 21.406 35.625 1 93.44 186 ILE B N 1
ATOM 9203 C CA . ILE B 1 186 ? -2.498 22.547 35.75 1 93.44 186 ILE B CA 1
ATOM 9204 C C . ILE B 1 186 ? -3.377 22.375 37 1 93.44 186 ILE B C 1
ATOM 9206 O O . ILE B 1 186 ? -3.549 23.312 37.781 1 93.44 186 ILE B O 1
ATOM 9210 N N . GLN B 1 187 ? -3.889 21.141 37.125 1 91.31 187 GLN B N 1
ATOM 9211 C CA . GLN B 1 187 ? -4.758 20.859 38.25 1 91.31 187 GLN B CA 1
ATOM 9212 C C . GLN B 1 187 ? -4.012 21.016 39.562 1 91.31 187 GLN B C 1
ATOM 9214 O O . GLN B 1 187 ? -4.605 21.391 40.594 1 91.31 187 GLN B O 1
ATOM 9219 N N . GLN B 1 188 ? -2.684 20.828 39.5 1 91.75 188 GLN B N 1
ATOM 9220 C CA . GLN B 1 188 ? -1.855 20.953 40.719 1 91.75 188 GLN B CA 1
ATOM 9221 C C . GLN B 1 188 ? -1.277 22.359 40.844 1 91.75 188 GLN B C 1
ATOM 9223 O O . GLN B 1 188 ? -0.561 22.656 41.781 1 91.75 188 GLN B O 1
ATOM 9228 N N . ARG B 1 189 ? -1.517 23.219 39.906 1 91.06 189 ARG B N 1
ATOM 9229 C CA . ARG B 1 189 ? -1.06 24.609 39.906 1 91.06 189 ARG B CA 1
ATOM 9230 C C . ARG B 1 189 ? 0.464 24.688 39.906 1 91.06 189 ARG B C 1
ATOM 9232 O O . ARG B 1 189 ? 1.049 25.484 40.625 1 91.06 189 ARG B O 1
ATOM 9239 N N . GLN B 1 190 ? 1.025 23.828 39.125 1 92.38 190 GLN B N 1
ATOM 9240 C CA . GLN B 1 190 ? 2.482 23.75 39.125 1 92.38 190 GLN B CA 1
ATOM 9241 C C . GLN B 1 190 ? 3.027 24.125 37.75 1 92.38 190 GLN B C 1
ATOM 9243 O O . GLN B 1 190 ? 4.242 24.234 37.562 1 92.38 190 GLN B O 1
ATOM 9248 N N . LEU B 1 191 ? 2.184 24.438 36.812 1 94 191 LEU B N 1
ATOM 9249 C CA . LEU B 1 191 ? 2.654 24.641 35.438 1 94 191 LEU B CA 1
ATOM 9250 C C . LEU B 1 191 ? 3.059 26.094 35.219 1 94 191 LEU B C 1
ATOM 9252 O O . LEU B 1 191 ? 4.105 26.375 34.625 1 94 191 LEU B O 1
ATOM 9256 N N . TYR B 1 192 ? 2.279 27.031 35.719 1 95.62 192 TYR B N 1
ATOM 9257 C CA . TYR B 1 192 ? 2.469 28.438 35.375 1 95.62 192 TYR B CA 1
ATOM 9258 C C . TYR B 1 192 ? 2.994 29.219 36.594 1 95.62 192 TYR B C 1
ATOM 9260 O O . TYR B 1 192 ? 2.666 28.891 37.719 1 95.62 192 TYR B O 1
ATOM 9268 N N . PRO B 1 193 ? 3.766 30.328 36.281 1 95.12 193 PRO B N 1
ATOM 9269 C CA . PRO B 1 193 ? 4.109 31.234 37.406 1 95.12 193 PRO B CA 1
ATOM 9270 C C . PRO B 1 193 ? 2.91 32.031 37.875 1 95.12 193 PRO B C 1
ATOM 9272 O O . PRO B 1 193 ? 2.037 32.406 37.094 1 95.12 193 PRO B O 1
ATOM 9275 N N . HIS B 1 194 ? 2.953 32.344 39.188 1 94.69 194 HIS B N 1
ATOM 9276 C CA . HIS B 1 194 ? 1.861 33.125 39.75 1 94.69 194 HIS B CA 1
ATOM 9277 C C . HIS B 1 194 ? 2.064 34.625 39.531 1 94.69 194 HIS B C 1
ATOM 9279 O O . HIS B 1 194 ? 1.094 35.375 39.438 1 94.69 194 HIS B O 1
ATOM 9285 N N . HIS B 1 195 ? 3.318 35 39.562 1 95.94 195 HIS B N 1
ATOM 9286 C CA . HIS B 1 195 ? 3.691 36.406 39.406 1 95.94 195 HIS B CA 1
ATOM 9287 C C . HIS B 1 195 ? 4.941 36.531 38.562 1 95.94 195 HIS B C 1
ATOM 9289 O O . HIS B 1 195 ? 5.84 35.719 38.594 1 95.94 195 HIS B O 1
ATOM 9295 N N . LEU B 1 196 ? 4.953 37.562 37.719 1 97 196 LEU B N 1
ATOM 9296 C CA . LEU B 1 196 ? 6.125 37.875 36.906 1 97 196 LEU B CA 1
ATOM 9297 C C . LEU B 1 196 ? 6.586 39.312 37.188 1 97 196 LEU B C 1
ATOM 9299 O O . LEU B 1 196 ? 5.781 40.188 37.531 1 97 196 LEU B O 1
ATOM 9303 N N . PRO B 1 197 ? 7.844 39.562 37 1 95.19 197 PRO B N 1
ATOM 9304 C CA . PRO B 1 197 ? 8.367 40.906 37.25 1 95.19 197 PRO B CA 1
ATOM 9305 C C . PRO B 1 197 ? 8.125 41.844 36.094 1 95.19 197 PRO B C 1
ATOM 9307 O O . PRO B 1 197 ? 7.93 41.406 34.969 1 95.19 197 PRO B O 1
ATOM 9310 N N . ASN B 1 198 ? 8.031 43.094 36.375 1 95 198 ASN B N 1
ATOM 9311 C CA . ASN B 1 198 ? 7.934 44.219 35.438 1 95 198 ASN B CA 1
ATOM 9312 C C . ASN B 1 198 ? 9.086 45.188 35.594 1 95 198 ASN B C 1
ATOM 9314 O O . ASN B 1 198 ? 9.297 45.75 36.688 1 95 198 ASN B O 1
ATOM 9318 N N . SER B 1 199 ? 9.875 45.438 34.531 1 94.06 199 SER B N 1
ATOM 9319 C CA . SER B 1 199 ? 11.055 46.281 34.625 1 94.06 199 SER B CA 1
ATOM 9320 C C . SER B 1 199 ? 10.852 47.594 33.906 1 94.06 199 SER B C 1
ATOM 9322 O O . SER B 1 199 ? 11.797 48.375 33.719 1 94.06 199 SER B O 1
ATOM 9324 N N . CYS B 1 200 ? 9.656 47.844 33.375 1 95.31 200 CYS B N 1
ATOM 9325 C CA . CYS B 1 200 ? 9.344 49.156 32.844 1 95.31 200 CYS B CA 1
ATOM 9326 C C . CYS B 1 200 ? 9.305 50.219 33.906 1 95.31 200 CYS B C 1
ATOM 9328 O O . CYS B 1 200 ? 8.68 50 34.969 1 95.31 200 CYS B O 1
ATOM 9330 N N . PRO B 1 201 ? 9.891 51.375 33.719 1 92 201 PRO B N 1
ATOM 9331 C CA . PRO B 1 201 ? 9.938 52.406 34.75 1 92 201 PRO B CA 1
ATOM 9332 C C . PRO B 1 201 ? 8.547 52.844 35.219 1 92 201 PRO B C 1
ATOM 9334 O O . PRO B 1 201 ? 7.664 53.094 34.406 1 92 201 PRO B O 1
ATOM 9337 N N . SER B 1 202 ? 8.32 53 36.5 1 89.81 202 SER B N 1
ATOM 9338 C CA . SER B 1 202 ? 7.027 53.312 37.125 1 89.81 202 SER B CA 1
ATOM 9339 C C . SER B 1 202 ? 6.766 54.812 37.125 1 89.81 202 SER B C 1
ATOM 9341 O O . SER B 1 202 ? 5.629 55.25 37.312 1 89.81 202 SER B O 1
ATOM 9343 N N . ALA B 1 203 ? 7.691 55.656 36.906 1 89.62 203 ALA B N 1
ATOM 9344 C CA . ALA B 1 203 ? 7.574 57.094 36.906 1 89.62 203 ALA B CA 1
ATOM 9345 C C . ALA B 1 203 ? 7.004 57.594 38.25 1 89.62 203 ALA B C 1
ATOM 9347 O O . ALA B 1 203 ? 6.113 58.438 38.281 1 89.62 203 ALA B O 1
ATOM 9348 N N . GLY B 1 204 ? 7.301 56.969 39.406 1 90.69 204 GLY B N 1
ATOM 9349 C CA . GLY B 1 204 ? 6.918 57.438 40.719 1 90.69 204 GLY B CA 1
ATOM 9350 C C . GLY B 1 204 ? 5.691 56.719 41.281 1 90.69 204 GLY B C 1
ATOM 9351 O O . GLY B 1 204 ? 5.332 56.875 42.438 1 90.69 204 GLY B O 1
ATOM 9352 N N . PHE B 1 205 ? 5.078 55.938 40.438 1 94.12 205 PHE B N 1
ATOM 9353 C CA . PHE B 1 205 ? 3.902 55.188 40.906 1 94.12 205 PHE B CA 1
ATOM 9354 C C . PHE B 1 205 ? 4.305 54.031 41.781 1 94.12 205 PHE B C 1
ATOM 9356 O O . PHE B 1 205 ? 5.293 53.344 41.5 1 94.12 205 PHE B O 1
ATOM 9363 N N . THR B 1 206 ? 3.531 53.812 42.938 1 93.25 206 THR B N 1
ATOM 9364 C CA . THR B 1 206 ? 3.805 52.719 43.875 1 93.25 206 THR B CA 1
ATOM 9365 C C . THR B 1 206 ? 2.607 51.781 43.969 1 93.25 206 THR B C 1
ATOM 9367 O O . THR B 1 206 ? 1.501 52.219 44.312 1 93.25 206 THR B O 1
ATOM 9370 N N . ALA B 1 207 ? 2.947 50.562 43.781 1 92.31 207 ALA B N 1
ATOM 9371 C CA . ALA B 1 207 ? 1.876 49.594 43.844 1 92.31 207 ALA B CA 1
ATOM 9372 C C . ALA B 1 207 ? 1.255 49.5 45.219 1 92.31 207 ALA B C 1
ATOM 9374 O O . ALA B 1 207 ? 1.966 49.344 46.219 1 92.31 207 ALA B O 1
ATOM 9375 N N . GLY B 1 208 ? -0.06 49.625 45.281 1 93.38 208 GLY B N 1
ATOM 9376 C CA . GLY B 1 208 ? -0.759 49.438 46.562 1 93.38 208 GLY B CA 1
ATOM 9377 C C . GLY B 1 208 ? -0.938 50.75 47.344 1 93.38 208 GLY B C 1
ATOM 9378 O O . GLY B 1 208 ? -1.647 50.75 48.344 1 93.38 208 GLY B O 1
ATOM 9379 N N . LYS B 1 209 ? -0.337 51.781 46.906 1 95.75 209 LYS B N 1
ATOM 9380 C CA . LYS B 1 209 ? -0.494 53.062 47.594 1 95.75 209 LYS B CA 1
ATOM 9381 C C . LYS B 1 209 ? -1.947 53.531 47.562 1 95.75 209 LYS B C 1
ATOM 9383 O O . LYS B 1 209 ? -2.545 53.625 46.5 1 95.75 209 LYS B O 1
ATOM 9388 N N . SER B 1 210 ? -2.488 53.719 48.75 1 96.12 210 SER B N 1
ATOM 9389 C CA . SER B 1 210 ? -3.873 54.156 48.844 1 96.12 210 SER B CA 1
ATOM 9390 C C . SER B 1 210 ? -3.979 55.688 48.688 1 96.12 210 SER B C 1
ATOM 9392 O O . SER B 1 210 ? -3.213 56.438 49.312 1 96.12 210 SER B O 1
ATOM 9394 N N . LEU B 1 211 ? -4.902 56.125 47.906 1 96.12 211 LEU B N 1
ATOM 9395 C CA . LEU B 1 211 ? -5.16 57.562 47.75 1 96.12 211 LEU B CA 1
ATOM 9396 C C . LEU B 1 211 ? -6.336 58 48.625 1 96.12 211 LEU B C 1
ATOM 9398 O O . LEU B 1 211 ? -6.598 59.188 48.75 1 96.12 211 LEU B O 1
ATOM 9402 N N . GLY B 1 212 ? -7.02 56.969 49.188 1 95.19 212 GLY B N 1
ATOM 9403 C CA . GLY B 1 212 ? -8.117 57.25 50.094 1 95.19 212 GLY B CA 1
ATOM 9404 C C . GLY B 1 212 ? -9.484 57.031 49.469 1 95.19 212 GLY B C 1
ATOM 9405 O O . GLY B 1 212 ? -9.602 56.344 48.469 1 95.19 212 GLY B O 1
ATOM 9406 N N . CYS B 1 213 ? -10.484 57.562 50.156 1 96.94 213 CYS B N 1
ATOM 9407 C CA . CYS B 1 213 ? -11.875 57.406 49.75 1 96.94 213 CYS B CA 1
ATOM 9408 C C . CYS B 1 213 ? -12.344 58.625 48.969 1 96.94 213 CYS B C 1
ATOM 9410 O O . CYS B 1 213 ? -12.008 59.75 49.312 1 96.94 213 CYS B O 1
ATOM 9412 N N . TYR B 1 214 ? -13 58.375 47.906 1 97.38 214 TYR B N 1
ATOM 9413 C CA . TYR B 1 214 ? -13.461 59.469 47.031 1 97.38 214 TYR B CA 1
ATOM 9414 C C . TYR B 1 214 ? -14.945 59.312 46.719 1 97.38 214 TYR B C 1
ATOM 9416 O O . TYR B 1 214 ? -15.469 58.188 46.688 1 97.38 214 TYR B O 1
ATOM 9424 N N . GLN B 1 215 ? -15.508 60.406 46.469 1 95.25 215 GLN B N 1
ATOM 9425 C CA . GLN B 1 215 ? -16.891 60.406 46 1 95.25 215 GLN B CA 1
ATOM 9426 C C . GLN B 1 215 ? -16.984 60 44.531 1 95.25 215 GLN B C 1
ATOM 9428 O O . GLN B 1 215 ? -16.188 60.5 43.719 1 95.25 215 GLN B O 1
ATOM 9433 N N . ASP B 1 216 ? -17.859 59.031 44.219 1 93.94 216 ASP B N 1
ATOM 9434 C CA . ASP B 1 216 ? -18.094 58.562 42.844 1 93.94 216 ASP B CA 1
ATOM 9435 C C . ASP B 1 216 ? -19.562 58.75 42.438 1 93.94 216 ASP B C 1
ATOM 9437 O O . ASP B 1 216 ? -20.391 59.094 43.281 1 93.94 216 ASP B O 1
ATOM 9441 N N . GLU B 1 217 ? -19.812 58.812 41.125 1 89.25 217 GLU B N 1
ATOM 9442 C CA . GLU B 1 217 ? -21.172 58.969 40.625 1 89.25 217 GLU B CA 1
ATOM 9443 C C . GLU B 1 217 ? -21.422 58 39.469 1 89.25 217 GLU B C 1
ATOM 9445 O O . GLU B 1 217 ? -20.5 57.594 38.781 1 89.25 217 GLU B O 1
ATOM 9450 N N . LYS B 1 218 ? -22.703 57.688 39.25 1 84.38 218 LYS B N 1
ATOM 9451 C CA . LYS B 1 218 ? -23.094 56.719 38.219 1 84.38 218 LYS B CA 1
ATOM 9452 C C . LYS B 1 218 ? -22.906 57.312 36.812 1 84.38 218 LYS B C 1
ATOM 9454 O O . LYS B 1 218 ? -22.484 56.625 35.875 1 84.38 218 LYS B O 1
ATOM 9459 N N . THR B 1 219 ? -23.219 58.562 36.656 1 81.38 219 THR B N 1
ATOM 9460 C CA . THR B 1 219 ? -23.188 59.219 35.344 1 81.38 219 THR B CA 1
ATOM 9461 C C . THR B 1 219 ? -21.75 59.562 34.969 1 81.38 219 THR B C 1
ATOM 9463 O O . THR B 1 219 ? -21.391 59.469 33.781 1 81.38 219 THR B O 1
ATOM 9466 N N . PHE B 1 220 ? -21.031 60.031 35.906 1 84.94 220 PHE B N 1
ATOM 9467 C CA . PHE B 1 220 ? -19.641 60.375 35.656 1 84.94 220 PHE B CA 1
ATOM 9468 C C . PHE B 1 220 ? -18.719 59.625 36.594 1 84.94 220 PHE B C 1
ATOM 9470 O O . PHE B 1 220 ? -18.375 60.125 37.688 1 84.94 220 PHE B O 1
ATOM 9477 N N . ARG B 1 221 ? -18.188 58.5 36.062 1 89.62 221 ARG B N 1
ATOM 9478 C CA . ARG B 1 221 ? -17.359 57.656 36.906 1 89.62 221 ARG B CA 1
ATOM 9479 C C . ARG B 1 221 ? -15.984 58.281 37.125 1 89.62 221 ARG B C 1
ATOM 9481 O O . ARG B 1 221 ? -15.391 58.812 36.188 1 89.62 221 ARG B O 1
ATOM 9488 N N . LEU B 1 222 ? -15.484 58.188 38.344 1 92.69 222 LEU B N 1
ATOM 9489 C CA . LEU B 1 222 ? -14.156 58.688 38.688 1 92.69 222 LEU B CA 1
ATOM 9490 C C . LEU B 1 222 ? -13.078 57.938 37.906 1 92.69 222 LEU B C 1
ATOM 9492 O O . LEU B 1 222 ? -12.125 58.531 37.406 1 92.69 222 LEU B O 1
ATOM 9496 N N . LEU B 1 223 ? -13.203 56.625 37.875 1 94.62 223 LEU B N 1
ATOM 9497 C CA . LEU B 1 223 ? -12.352 55.75 37.094 1 94.62 223 LEU B CA 1
ATOM 9498 C C . LEU B 1 223 ? -13.141 55.094 35.969 1 94.62 223 LEU B C 1
ATOM 9500 O O . LEU B 1 223 ? -13.891 54.125 36.188 1 94.62 223 LEU B O 1
ATOM 9504 N N . SER B 1 224 ? -12.883 55.406 34.719 1 90.88 224 SER B N 1
ATOM 9505 C CA . SER B 1 224 ? -13.766 55.062 33.625 1 90.88 224 SER B CA 1
ATOM 9506 C C . SER B 1 224 ? -13.078 54.094 32.656 1 90.88 224 SER B C 1
ATOM 9508 O O . SER B 1 224 ? -13.555 53.906 31.531 1 90.88 224 SER B O 1
ATOM 9510 N N . GLY B 1 225 ? -12.039 53.594 32.969 1 90.25 225 GLY B N 1
ATOM 9511 C CA . GLY B 1 225 ? -11.297 52.75 32.062 1 90.25 225 GLY B CA 1
ATOM 9512 C C . GLY B 1 225 ? -11.914 51.375 31.875 1 90.25 225 GLY B C 1
ATOM 9513 O O . GLY B 1 225 ? -12.117 50.938 30.75 1 90.25 225 GLY B O 1
ATOM 9514 N N . TYR B 1 226 ? -12.172 50.625 32.969 1 93.12 226 TYR B N 1
ATOM 9515 C CA . TYR B 1 226 ? -12.719 49.281 32.938 1 93.12 226 TYR B CA 1
ATOM 9516 C C . TYR B 1 226 ? -13.492 48.969 34.219 1 93.12 226 TYR B C 1
ATOM 9518 O O . TYR B 1 226 ? -13.18 49.531 35.281 1 93.12 226 TYR B O 1
ATOM 9526 N N . TYR B 1 227 ? -14.484 48.094 34.031 1 92.62 227 TYR B N 1
ATOM 9527 C CA . TYR B 1 227 ? -15.336 47.75 35.156 1 92.62 227 TYR B CA 1
ATOM 9528 C C . TYR B 1 227 ? -15.531 46.219 35.219 1 92.62 227 TYR B C 1
ATOM 9530 O O . TYR B 1 227 ? -15.711 45.562 34.188 1 92.62 227 TYR B O 1
ATOM 9538 N N . ALA B 1 228 ? -15.383 45.656 36.406 1 93.44 228 ALA B N 1
ATOM 9539 C CA . ALA B 1 228 ? -15.68 44.219 36.625 1 93.44 228 ALA B CA 1
ATOM 9540 C C . ALA B 1 228 ? -16.422 44.031 37.938 1 93.44 228 ALA B C 1
ATOM 9542 O O . ALA B 1 228 ? -16.172 44.719 38.938 1 93.44 228 ALA B O 1
ATOM 9543 N N . ASN B 1 229 ? -17.359 43.094 37.938 1 94.25 229 ASN B N 1
ATOM 9544 C CA . ASN B 1 229 ? -18.031 42.656 39.156 1 94.25 229 ASN B CA 1
ATOM 9545 C C . ASN B 1 229 ? -17.484 41.344 39.656 1 94.25 229 ASN B C 1
ATOM 9547 O O . ASN B 1 229 ? -17.75 40.281 39.094 1 94.25 229 ASN B O 1
ATOM 9551 N N . LEU B 1 230 ? -16.734 41.438 40.688 1 92.88 230 LEU B N 1
ATOM 9552 C CA . LEU B 1 230 ? -16.078 40.281 41.281 1 92.88 230 LEU B CA 1
ATOM 9553 C C . LEU B 1 230 ? -16.797 39.844 42.562 1 92.88 230 LEU B C 1
ATOM 9555 O O . LEU B 1 230 ? -16.344 40.156 43.656 1 92.88 230 LEU B O 1
ATOM 9559 N N . LYS B 1 231 ? -17.734 39.031 42.469 1 91 231 LYS B N 1
ATOM 9560 C CA . LYS B 1 231 ? -18.688 38.719 43.531 1 91 231 LYS B CA 1
ATOM 9561 C C . LYS B 1 231 ? -18.016 38 44.688 1 91 231 LYS B C 1
ATOM 9563 O O . LYS B 1 231 ? -18.312 38.25 45.875 1 91 231 LYS B O 1
ATOM 9568 N N . THR B 1 232 ? -17.078 37.188 44.312 1 90.88 232 THR B N 1
ATOM 9569 C CA . THR B 1 232 ? -16.5 36.375 45.375 1 90.88 232 THR B CA 1
ATOM 9570 C C . THR B 1 232 ? -15.016 36.656 45.531 1 90.88 232 THR B C 1
ATOM 9572 O O . THR B 1 232 ? -14.414 36.281 46.562 1 90.88 232 THR B O 1
ATOM 9575 N N . THR B 1 233 ? -14.453 37.406 44.625 1 90.31 233 THR B N 1
ATOM 9576 C CA . THR B 1 233 ? -13 37.5 44.625 1 90.31 233 THR B CA 1
ATOM 9577 C C . THR B 1 233 ? -12.531 38.938 44.781 1 90.31 233 THR B C 1
ATOM 9579 O O . THR B 1 233 ? -11.328 39.219 44.781 1 90.31 233 THR B O 1
ATOM 9582 N N . ASN B 1 234 ? -13.406 39.812 44.969 1 92.81 234 ASN B N 1
ATOM 9583 C CA . ASN B 1 234 ? -13.008 41.219 44.969 1 92.81 234 ASN B CA 1
ATOM 9584 C C . ASN B 1 234 ? -12.195 41.562 46.219 1 92.81 234 ASN B C 1
ATOM 9586 O O . ASN B 1 234 ? -12.453 41.031 47.312 1 92.81 234 ASN B O 1
ATOM 9590 N N . SER B 1 235 ? -11.172 42.281 46.094 1 94.88 235 SER B N 1
ATOM 9591 C CA . SER B 1 235 ? -10.289 42.844 47.094 1 94.88 235 SER B CA 1
ATOM 9592 C C . SER B 1 235 ? -9.414 43.938 46.5 1 94.88 235 SER B C 1
ATOM 9594 O O . SER B 1 235 ? -9.234 44.031 45.281 1 94.88 235 SER B O 1
ATOM 9596 N N . PRO B 1 236 ? -8.945 44.875 47.375 1 95.44 236 PRO B N 1
ATOM 9597 C CA . PRO B 1 236 ? -8.023 45.875 46.812 1 95.44 236 PRO B CA 1
ATOM 9598 C C . PRO B 1 236 ? -6.855 45.219 46.062 1 95.44 236 PRO B C 1
ATOM 9600 O O . PRO B 1 236 ? -6.508 45.688 44.969 1 95.44 236 PRO B O 1
ATOM 9603 N N . LYS B 1 237 ? -6.375 44.188 46.594 1 94.81 237 LYS B N 1
ATOM 9604 C CA . LYS B 1 237 ? -5.246 43.531 45.969 1 94.81 237 LYS B CA 1
ATOM 9605 C C . LYS B 1 237 ? -5.637 42.969 44.594 1 94.81 237 LYS B C 1
ATOM 9607 O O . LYS B 1 237 ? -4.914 43.125 43.625 1 94.81 237 LYS B O 1
ATOM 9612 N N . HIS B 1 238 ? -6.73 42.281 44.562 1 94.88 238 HIS B N 1
ATOM 9613 C CA . HIS B 1 238 ? -7.199 41.688 43.312 1 94.88 238 HIS B CA 1
ATOM 9614 C C . HIS B 1 238 ? -7.5 42.75 42.281 1 94.88 238 HIS B C 1
ATOM 9616 O O . HIS B 1 238 ? -7.141 42.625 41.094 1 94.88 238 HIS B O 1
ATOM 9622 N N . CYS B 1 239 ? -8.156 43.75 42.688 1 96.19 239 CYS B N 1
ATOM 9623 C CA . CYS B 1 239 ? -8.516 44.844 41.812 1 96.19 239 CYS B CA 1
ATOM 9624 C C . CYS B 1 239 ? -7.266 45.531 41.281 1 96.19 239 CYS B C 1
ATOM 9626 O O . CYS B 1 239 ? -7.191 45.875 40.094 1 96.19 239 CYS B O 1
ATOM 9628 N N . ILE B 1 240 ? -6.273 45.844 42.156 1 96.62 240 ILE B N 1
ATOM 9629 C CA . ILE B 1 240 ? -5.012 46.438 41.75 1 96.62 240 ILE B CA 1
ATOM 9630 C C . ILE B 1 240 ? -4.328 45.594 40.688 1 96.62 240 ILE B C 1
ATOM 9632 O O . ILE B 1 240 ? -3.887 46.094 39.656 1 96.62 240 ILE B O 1
ATOM 9636 N N . ASN B 1 241 ? -4.359 44.312 40.906 1 95.62 241 ASN B N 1
ATOM 9637 C CA . ASN B 1 241 ? -3.715 43.406 40 1 95.62 241 ASN B CA 1
ATOM 9638 C C . ASN B 1 241 ? -4.438 43.375 38.656 1 95.62 241 ASN B C 1
ATOM 9640 O O . ASN B 1 241 ? -3.799 43.344 37.594 1 95.62 241 ASN B O 1
ATOM 9644 N N . MET B 1 242 ? -5.691 43.281 38.625 1 95.19 242 MET B N 1
ATOM 9645 C CA . MET B 1 242 ? -6.473 43.25 37.375 1 95.19 242 MET B CA 1
ATOM 9646 C C . MET B 1 242 ? -6.262 44.531 36.562 1 95.19 242 MET B C 1
ATOM 9648 O O . MET B 1 242 ? -6.094 44.469 35.344 1 95.19 242 MET B O 1
ATOM 9652 N N . CYS B 1 243 ? -6.281 45.656 37.25 1 96.44 243 CYS B N 1
ATOM 9653 C CA . CYS B 1 243 ? -6.078 46.938 36.562 1 96.44 243 CYS B CA 1
ATOM 9654 C C . CYS B 1 243 ? -4.656 47.062 36.031 1 96.44 243 CYS B C 1
ATOM 9656 O O . CYS B 1 243 ? -4.438 47.594 34.969 1 96.44 243 CYS B O 1
ATOM 9658 N N . LEU B 1 244 ? -3.693 46.625 36.875 1 96.31 244 LEU B N 1
ATOM 9659 C CA . LEU B 1 244 ? -2.312 46.594 36.406 1 96.31 244 LEU B CA 1
ATOM 9660 C C . LEU B 1 244 ? -2.191 45.75 35.125 1 96.31 244 LEU B C 1
ATOM 9662 O O . LEU B 1 244 ? -1.59 46.156 34.156 1 96.31 244 LEU B O 1
ATOM 9666 N N . GLN B 1 245 ? -2.787 44.562 35.156 1 95.88 245 GLN B N 1
ATOM 9667 C CA . GLN B 1 245 ? -2.764 43.625 34.031 1 95.88 245 GLN B CA 1
ATOM 9668 C C . GLN B 1 245 ? -3.373 44.281 32.781 1 95.88 245 GLN B C 1
ATOM 9670 O O . GLN B 1 245 ? -2.93 44.031 31.672 1 95.88 245 GLN B O 1
ATOM 9675 N N . SER B 1 246 ? -4.305 45.156 33.031 1 95.31 246 SER B N 1
ATOM 9676 C CA . SER B 1 246 ? -5.016 45.812 31.938 1 95.31 246 SER B CA 1
ATOM 9677 C C . SER B 1 246 ? -4.324 47.125 31.547 1 95.31 246 SER B C 1
ATOM 9679 O O . SER B 1 246 ? -4.801 47.844 30.672 1 95.31 246 SER B O 1
ATOM 9681 N N . GLY B 1 247 ? -3.275 47.531 32.188 1 94.19 247 GLY B N 1
ATOM 9682 C CA . GLY B 1 247 ? -2.445 48.656 31.797 1 94.19 247 GLY B CA 1
ATOM 9683 C C . GLY B 1 247 ? -2.924 49.969 32.375 1 94.19 247 GLY B C 1
ATOM 9684 O O . GLY B 1 247 ? -2.598 51.031 31.875 1 94.19 247 GLY B O 1
ATOM 9685 N N . PHE B 1 248 ? -3.682 49.938 33.562 1 95.56 248 PHE B N 1
ATOM 9686 C CA . PHE B 1 248 ? -4.199 51.156 34.188 1 95.56 248 PHE B CA 1
ATOM 9687 C C . PHE B 1 248 ? -3.395 51.5 35.406 1 95.56 248 PHE B C 1
ATOM 9689 O O . PHE B 1 248 ? -3.105 50.656 36.25 1 95.56 248 PHE B O 1
ATOM 9696 N N . PRO B 1 249 ? -3.055 52.781 35.625 1 96.19 249 PRO B N 1
ATOM 9697 C CA . PRO B 1 249 ? -2.266 53.188 36.781 1 96.19 249 PRO B CA 1
ATOM 9698 C C . PRO B 1 249 ? -3.094 53.25 38.062 1 96.19 249 PRO B C 1
ATOM 9700 O O . PRO B 1 249 ? -2.535 53.25 39.156 1 96.19 249 PRO B O 1
ATOM 9703 N N . TYR B 1 250 ? -4.508 53.281 37.906 1 97.38 250 TYR B N 1
ATOM 9704 C CA . TYR B 1 250 ? -5.34 53.438 39.094 1 97.38 250 TYR B CA 1
ATOM 9705 C C . TYR B 1 250 ? -6.414 52.344 39.156 1 97.38 250 TYR B C 1
ATOM 9707 O O . TYR B 1 250 ? -6.98 51.969 38.125 1 97.38 250 TYR B O 1
ATOM 9715 N N . ALA B 1 251 ? -6.641 51.875 40.406 1 97.75 251 ALA B N 1
ATOM 9716 C CA . ALA B 1 251 ? -7.668 50.875 40.688 1 97.75 251 ALA B CA 1
ATOM 9717 C C . ALA B 1 251 ? -8.57 51.375 41.844 1 97.75 251 ALA B C 1
ATOM 9719 O O . ALA B 1 251 ? -8.109 52.031 42.75 1 97.75 251 ALA B O 1
ATOM 9720 N N . GLY B 1 252 ? -9.805 50.969 41.719 1 97.56 252 GLY B N 1
ATOM 9721 C CA . GLY B 1 252 ? -10.734 51.375 42.75 1 97.56 252 GLY B CA 1
ATOM 9722 C C . GLY B 1 252 ? -11.773 50.312 43.062 1 97.56 252 GLY B C 1
ATOM 9723 O O . GLY B 1 252 ? -12.266 49.625 42.188 1 97.56 252 GLY B O 1
ATOM 9724 N N . VAL B 1 253 ? -12.078 50.125 44.344 1 97.12 253 VAL B N 1
ATOM 9725 C CA . VAL B 1 253 ? -13.102 49.188 44.781 1 97.12 253 VAL B CA 1
ATOM 9726 C C . VAL B 1 253 ? -14.32 49.969 45.281 1 97.12 253 VAL B C 1
ATOM 9728 O O . VAL B 1 253 ? -14.172 51 45.969 1 97.12 253 VAL B O 1
ATOM 9731 N N . GLN B 1 254 ? -15.445 49.469 44.875 1 96.25 254 GLN B N 1
ATOM 9732 C CA . GLN B 1 254 ? -16.703 50.094 45.25 1 96.25 254 GLN B CA 1
ATOM 9733 C C . GLN B 1 254 ? -17.812 49.062 45.469 1 96.25 254 GLN B C 1
ATOM 9735 O O . GLN B 1 254 ? -17.781 48 44.844 1 96.25 254 GLN B O 1
ATOM 9740 N N . TYR B 1 255 ? -18.797 49.281 46.312 1 95.69 255 TYR B N 1
ATOM 9741 C CA . TYR B 1 255 ? -19.969 48.469 46.562 1 95.69 255 TYR B CA 1
ATOM 9742 C C . TYR B 1 255 ? -19.578 47.031 46.906 1 95.69 255 TYR B C 1
ATOM 9744 O O . TYR B 1 255 ? -20.234 46.062 46.469 1 95.69 255 TYR B O 1
ATOM 9752 N N . SER B 1 256 ? -18.5 46.844 47.469 1 95.19 256 SER B N 1
ATOM 9753 C CA . SER B 1 256 ? -18.016 45.562 48 1 95.19 256 SER B CA 1
ATOM 9754 C C . SER B 1 256 ? -17.484 44.688 46.875 1 95.19 256 SER B C 1
ATOM 9756 O O . SER B 1 256 ? -16.359 44.156 46.969 1 95.19 256 SER B O 1
ATOM 9758 N N . THR B 1 257 ? -18.234 44.625 45.75 1 95.5 257 THR B N 1
ATOM 9759 C CA . THR B 1 257 ? -17.906 43.594 44.75 1 95.5 257 THR B CA 1
ATOM 9760 C C . THR B 1 257 ? -17.406 44.219 43.469 1 95.5 257 THR B C 1
ATOM 9762 O O . THR B 1 257 ? -16.969 43.531 42.531 1 95.5 257 THR B O 1
ATOM 9765 N N . GLU B 1 258 ? -17.391 45.5 43.375 1 96.06 258 GLU B N 1
ATOM 9766 C CA . GLU B 1 258 ? -17.094 46.156 42.094 1 96.06 258 GLU B CA 1
ATOM 9767 C C . GLU B 1 258 ? -15.664 46.688 42.062 1 96.06 258 GLU B C 1
ATOM 9769 O O . GLU B 1 258 ? -15.164 47.219 43.031 1 96.06 258 GLU B O 1
ATOM 9774 N N . CYS B 1 259 ? -15.008 46.469 40.938 1 96.19 259 CYS B N 1
ATOM 9775 C CA . CYS B 1 259 ? -13.664 46.969 40.688 1 96.19 259 CYS B CA 1
ATOM 9776 C C . CYS B 1 259 ? -13.656 47.906 39.469 1 96.19 259 CYS B C 1
ATOM 9778 O O . CYS B 1 259 ? -14.18 47.531 38.406 1 96.19 259 CYS B O 1
ATOM 9780 N N . PHE B 1 260 ? -13.055 49.062 39.625 1 96.38 260 PHE B N 1
ATOM 9781 C CA . PHE B 1 260 ? -12.953 50.031 38.531 1 96.38 260 PHE B CA 1
ATOM 9782 C C . PHE B 1 260 ? -11.5 50.375 38.25 1 96.38 260 PHE B C 1
ATOM 9784 O O . PHE B 1 260 ? -10.68 50.469 39.156 1 96.38 260 PHE B O 1
ATOM 9791 N N . CYS B 1 261 ? -11.172 50.5 36.969 1 96.12 261 CYS B N 1
ATOM 9792 C CA . CYS B 1 261 ? -9.836 50.875 36.531 1 96.12 261 CYS B CA 1
ATOM 9793 C C . CYS B 1 261 ? -9.875 52.219 35.812 1 96.12 261 CYS B C 1
ATOM 9795 O O . CYS B 1 261 ? -10.867 52.562 35.156 1 96.12 261 CYS B O 1
ATOM 9797 N N . GLY B 1 262 ? -8.758 52.969 35.906 1 94.75 262 GLY B N 1
ATOM 9798 C CA . GLY B 1 262 ? -8.703 54.25 35.219 1 94.75 262 GLY B CA 1
ATOM 9799 C C . GLY B 1 262 ? -7.289 54.75 34.969 1 94.75 262 GLY B C 1
ATOM 9800 O O . GLY B 1 262 ? -6.352 54.281 35.656 1 94.75 262 GLY B O 1
ATOM 9801 N N . ASN B 1 263 ? -7.211 55.75 34.156 1 93.81 263 ASN B N 1
ATOM 9802 C CA . ASN B 1 263 ? -5.91 56.281 33.75 1 93.81 263 ASN B CA 1
ATOM 9803 C C . ASN B 1 263 ? -5.613 57.594 34.469 1 93.81 263 ASN B C 1
ATOM 9805 O O . ASN B 1 263 ? -4.449 57.969 34.594 1 93.81 263 ASN B O 1
ATOM 9809 N N . GLU B 1 264 ? -6.656 58.25 35 1 93.31 264 GLU B N 1
ATOM 9810 C CA . GLU B 1 264 ? -6.48 59.594 35.531 1 93.31 264 GLU B CA 1
ATOM 9811 C C . GLU B 1 264 ? -6.602 59.625 37.031 1 93.31 264 GLU B C 1
ATOM 9813 O O . GLU B 1 264 ? -7.426 58.906 37.625 1 93.31 264 GLU B O 1
ATOM 9818 N N . GLU B 1 265 ? -5.785 60.406 37.625 1 92.75 265 GLU B N 1
ATOM 9819 C CA . GLU B 1 265 ? -5.867 60.594 39.062 1 92.75 265 GLU B CA 1
ATOM 9820 C C . GLU B 1 265 ? -7.18 61.25 39.469 1 92.75 265 GLU B C 1
ATOM 9822 O O . GLU B 1 265 ? -7.605 62.219 38.844 1 92.75 265 GLU B O 1
ATOM 9827 N N . PRO B 1 266 ? -7.742 60.719 40.438 1 93.75 266 PRO B N 1
ATOM 9828 C CA . PRO B 1 266 ? -8.984 61.344 40.875 1 93.75 266 PRO B CA 1
ATOM 9829 C C . PRO B 1 266 ? -8.758 62.781 41.375 1 93.75 266 PRO B C 1
ATOM 9831 O O . PRO B 1 266 ? -7.75 63.031 42.031 1 93.75 266 PRO B O 1
ATOM 9834 N N . PRO B 1 267 ? -9.734 63.656 41.125 1 93.25 267 PRO B N 1
ATOM 9835 C CA . PRO B 1 267 ? -9.594 65 41.594 1 93.25 267 PRO B CA 1
ATOM 9836 C C . PRO B 1 267 ? -9.664 65.125 43.125 1 93.25 267 PRO B C 1
ATOM 9838 O O . PRO B 1 267 ? -10.438 64.438 43.781 1 93.25 267 PRO B O 1
ATOM 9841 N N . SER B 1 268 ? -8.922 66.062 43.688 1 91.94 268 SER B N 1
ATOM 9842 C CA . SER B 1 268 ? -8.859 66.25 45.125 1 91.94 268 SER B CA 1
ATOM 9843 C C . SER B 1 268 ? -10.203 66.75 45.656 1 91.94 268 SER B C 1
ATOM 9845 O O . SER B 1 268 ? -10.539 66.438 46.812 1 91.94 268 SER B O 1
ATOM 9847 N N . ALA B 1 269 ? -10.945 67.375 44.812 1 92.88 269 ALA B N 1
ATOM 9848 C CA . ALA B 1 269 ? -12.234 67.875 45.219 1 92.88 269 ALA B CA 1
ATOM 9849 C C . ALA B 1 269 ? -13.211 66.75 45.562 1 92.88 269 ALA B C 1
ATOM 9851 O O . ALA B 1 269 ? -14.172 67 46.312 1 92.88 269 ALA B O 1
ATOM 9852 N N . SER B 1 270 ? -12.906 65.625 45.125 1 93.56 270 SER B N 1
ATOM 9853 C CA . SER B 1 270 ? -13.828 64.562 45.344 1 93.56 270 SER B CA 1
ATOM 9854 C C . SER B 1 270 ? -13.43 63.688 46.531 1 93.56 270 SER B C 1
ATOM 9856 O O . SER B 1 270 ? -14.07 62.688 46.844 1 93.56 270 SER B O 1
ATOM 9858 N N . ARG B 1 271 ? -12.406 64 47.188 1 95.31 271 ARG B N 1
ATOM 9859 C CA . ARG B 1 271 ? -11.93 63.25 48.344 1 95.31 271 ARG B CA 1
ATOM 9860 C C . ARG B 1 271 ? -12.906 63.312 49.5 1 95.31 271 ARG B C 1
ATOM 9862 O O . ARG B 1 271 ? -13.461 64.375 49.781 1 95.31 271 ARG B O 1
ATOM 9869 N N . ARG B 1 272 ? -13.211 62.219 50.156 1 95.06 272 ARG B N 1
ATOM 9870 C CA . ARG B 1 272 ? -14.078 62.125 51.312 1 95.06 272 ARG B CA 1
ATOM 9871 C C . ARG B 1 272 ? -13.328 61.5 52.5 1 95.06 272 ARG B C 1
ATOM 9873 O O . ARG B 1 272 ? -12.25 60.906 52.312 1 95.06 272 ARG B O 1
ATOM 9880 N N . PRO B 1 273 ? -13.93 61.656 53.719 1 93.75 273 PRO B N 1
ATOM 9881 C CA . PRO B 1 273 ? -13.312 60.938 54.844 1 93.75 273 PRO B CA 1
ATOM 9882 C C . PRO B 1 273 ? -13.281 59.438 54.656 1 93.75 273 PRO B C 1
ATOM 9884 O O . PRO B 1 273 ? -14.227 58.844 54.094 1 93.75 273 PRO B O 1
ATOM 9887 N N . ASP B 1 274 ? -12.234 58.812 55.062 1 92.62 274 ASP B N 1
ATOM 9888 C CA . ASP B 1 274 ? -12 57.375 54.844 1 92.62 274 ASP B CA 1
ATOM 9889 C C . ASP B 1 274 ? -13.164 56.562 55.375 1 92.62 274 ASP B C 1
ATOM 9891 O O . ASP B 1 274 ? -13.445 55.469 54.875 1 92.62 274 ASP B O 1
ATOM 9895 N N . SER B 1 275 ? -13.883 57.125 56.406 1 92.06 275 SER B N 1
ATOM 9896 C CA . SER B 1 275 ? -14.992 56.406 57.031 1 92.06 275 SER B CA 1
ATOM 9897 C C . SER B 1 275 ? -16.172 56.281 56.094 1 92.06 275 SER B C 1
ATOM 9899 O O . SER B 1 275 ? -17.078 55.469 56.312 1 92.06 275 SER B O 1
ATOM 9901 N N . SER B 1 276 ? -16.109 57.094 55.094 1 94.56 276 SER B N 1
ATOM 9902 C CA . SER B 1 276 ? -17.188 57.062 54.125 1 94.56 276 SER B CA 1
ATOM 9903 C C . SER B 1 276 ? -17.156 55.75 53.344 1 94.56 276 SER B C 1
ATOM 9905 O O . SER B 1 276 ? -18.188 55.312 52.781 1 94.56 276 SER B O 1
ATOM 9907 N N . CYS B 1 277 ? -16.094 55.125 53.094 1 96.06 277 CYS B N 1
ATOM 9908 C CA . CYS B 1 277 ? -15.922 53.812 52.5 1 96.06 277 CYS B CA 1
ATOM 9909 C C . CYS B 1 277 ? -15.961 52.719 53.531 1 96.06 277 CYS B C 1
ATOM 9911 O O . CYS B 1 277 ? -14.914 52.312 54.062 1 96.06 277 CYS B O 1
ATOM 9913 N N . ASN B 1 278 ? -17.172 52.156 53.75 1 93.5 278 ASN B N 1
ATOM 9914 C CA . ASN B 1 278 ? -17.328 51.312 54.938 1 93.5 278 ASN B CA 1
ATOM 9915 C C . ASN B 1 278 ? -17.891 49.938 54.531 1 93.5 278 ASN B C 1
ATOM 9917 O O . ASN B 1 278 ? -18.281 49.156 55.406 1 93.5 278 ASN B O 1
ATOM 9921 N N . MET B 1 279 ? -17.922 49.625 53.281 1 96 279 MET B N 1
ATOM 9922 C CA . MET B 1 279 ? -18.391 48.312 52.875 1 96 279 MET B CA 1
ATOM 9923 C C . MET B 1 279 ? -17.25 47.312 52.906 1 96 279 MET B C 1
ATOM 9925 O O . MET B 1 279 ? -16.109 47.625 52.562 1 96 279 MET B O 1
ATOM 9929 N N . LYS B 1 280 ? -17.625 46.031 53.219 1 94.88 280 LYS B N 1
ATOM 9930 C CA . LYS B 1 280 ? -16.625 44.969 53.406 1 94.88 280 LYS B CA 1
ATOM 9931 C C . LYS B 1 280 ? -16.359 44.219 52.094 1 94.88 280 LYS B C 1
ATOM 9933 O O . LYS B 1 280 ? -17.266 44.031 51.312 1 94.88 280 LYS B O 1
ATOM 9938 N N . CYS B 1 281 ? -15.156 43.844 51.938 1 95.31 281 CYS B N 1
ATOM 9939 C CA . CYS B 1 281 ? -14.781 43.062 50.75 1 95.31 281 CYS B CA 1
ATOM 9940 C C . CYS B 1 281 ? -15.219 41.625 50.906 1 95.31 281 CYS B C 1
ATOM 9942 O O . CYS B 1 281 ? -15.227 41.094 52 1 95.31 281 CYS B O 1
ATOM 9944 N N . PRO B 1 282 ? -15.562 40.938 49.812 1 93.44 282 PRO B N 1
ATOM 9945 C CA . PRO B 1 282 ? -16 39.562 49.875 1 93.44 282 PRO B CA 1
ATOM 9946 C C . PRO B 1 282 ? -14.891 38.594 50.312 1 93.44 282 PRO B C 1
ATOM 9948 O O . PRO B 1 282 ? -15.164 37.594 50.969 1 93.44 282 PRO B O 1
ATOM 9951 N N . THR B 1 283 ? -13.664 38.812 49.938 1 90.19 283 THR B N 1
ATOM 9952 C CA . THR B 1 283 ? -12.562 37.875 50.25 1 90.19 283 THR B CA 1
ATOM 9953 C C . THR B 1 283 ? -12.141 38.031 51.719 1 90.19 283 THR B C 1
ATOM 9955 O O . THR B 1 283 ? -11.758 37.031 52.344 1 90.19 283 THR B O 1
ATOM 9958 N N . ASP B 1 284 ? -12.078 39.312 52.188 1 89.38 284 ASP B N 1
ATOM 9959 C CA . ASP B 1 284 ? -11.664 39.625 53.531 1 89.38 284 ASP B CA 1
ATOM 9960 C C . ASP B 1 284 ? -12.531 40.719 54.156 1 89.38 284 ASP B C 1
ATOM 9962 O O . ASP B 1 284 ? -12.391 41.875 53.812 1 89.38 284 ASP B O 1
ATOM 9966 N N . PRO B 1 285 ? -13.258 40.406 55.188 1 88.38 285 PRO B N 1
ATOM 9967 C CA . PRO B 1 285 ? -14.156 41.406 55.781 1 88.38 285 PRO B CA 1
ATOM 9968 C C . PRO B 1 285 ? -13.414 42.5 56.531 1 88.38 285 PRO B C 1
ATOM 9970 O O . PRO B 1 285 ? -14 43.531 56.844 1 88.38 285 PRO B O 1
ATOM 9973 N N . ARG B 1 286 ? -12.188 42.25 56.906 1 83.75 286 ARG B N 1
ATOM 9974 C CA . ARG B 1 286 ? -11.414 43.25 57.625 1 83.75 286 ARG B CA 1
ATOM 9975 C C . ARG B 1 286 ? -10.984 44.406 56.719 1 83.75 286 ARG B C 1
ATOM 9977 O O . ARG B 1 286 ? -10.523 45.438 57.188 1 83.75 286 ARG B O 1
ATOM 9984 N N . GLU B 1 287 ? -11.203 44.25 55.25 1 91.81 287 GLU B N 1
ATOM 9985 C CA . GLU B 1 287 ? -10.836 45.25 54.25 1 91.81 287 GLU B CA 1
ATOM 9986 C C . GLU B 1 287 ? -12.062 46 53.75 1 91.81 287 GLU B C 1
ATOM 9988 O O . GLU B 1 287 ? -13.156 45.438 53.688 1 91.81 287 GLU B O 1
ATOM 9993 N N . ALA B 1 288 ? -11.805 47.281 53.469 1 93.25 288 ALA B N 1
ATOM 9994 C CA . ALA B 1 288 ? -12.898 48.094 52.938 1 93.25 288 ALA B CA 1
ATOM 9995 C C . ALA B 1 288 ? -12.945 48.062 51.438 1 93.25 288 ALA B C 1
ATOM 9997 O O . ALA B 1 288 ? -11.914 48.156 50.75 1 93.25 288 ALA B O 1
ATOM 9998 N N . CYS B 1 289 ? -14.125 47.875 50.906 1 95.81 289 CYS B N 1
ATOM 9999 C CA . CYS B 1 289 ? -14.328 47.844 49.469 1 95.81 289 CYS B CA 1
ATOM 10000 C C . CYS B 1 289 ? -15.359 48.875 49.031 1 95.81 289 CYS B C 1
ATOM 10002 O O . CYS B 1 289 ? -16.344 48.531 48.375 1 95.81 289 CYS B O 1
ATOM 10004 N N . GLY B 1 290 ? -14.977 50.094 49.406 1 96.06 290 GLY B N 1
ATOM 10005 C CA . GLY B 1 290 ? -15.789 51.219 49 1 96.06 290 GLY B CA 1
ATOM 10006 C C . GLY B 1 290 ? -17.062 51.375 49.812 1 96.06 290 GLY B C 1
ATOM 10007 O O . GLY B 1 290 ? -17.094 51.031 51 1 96.06 290 GLY B O 1
ATOM 10008 N N . GLY B 1 291 ? -18.016 52.062 49.25 1 93.81 291 GLY B N 1
ATOM 10009 C CA . GLY B 1 291 ? -19.312 52.344 49.844 1 93.81 291 GLY B CA 1
ATOM 10010 C C . GLY B 1 291 ? -20.328 52.844 48.844 1 93.81 291 GLY B C 1
ATOM 10011 O O . GLY B 1 291 ? -20.141 52.688 47.625 1 93.81 291 GLY B O 1
ATOM 10012 N N . TYR B 1 292 ? -21.406 53.281 49.469 1 94 292 TYR B N 1
ATOM 10013 C CA . TYR B 1 292 ? -22.453 53.812 48.594 1 94 292 TYR B CA 1
ATOM 10014 C C . TYR B 1 292 ? -22 55.094 47.875 1 94 292 TYR B C 1
ATOM 10016 O O . TYR B 1 292 ? -21.906 56.156 48.5 1 94 292 TYR B O 1
ATOM 10024 N N . PHE B 1 293 ? -21.656 54.969 46.656 1 94.56 293 PHE B N 1
ATOM 10025 C CA . PHE B 1 293 ? -21.156 56.031 45.781 1 94.56 293 PHE B CA 1
ATOM 10026 C C . PHE B 1 293 ? -19.844 56.594 46.312 1 94.56 293 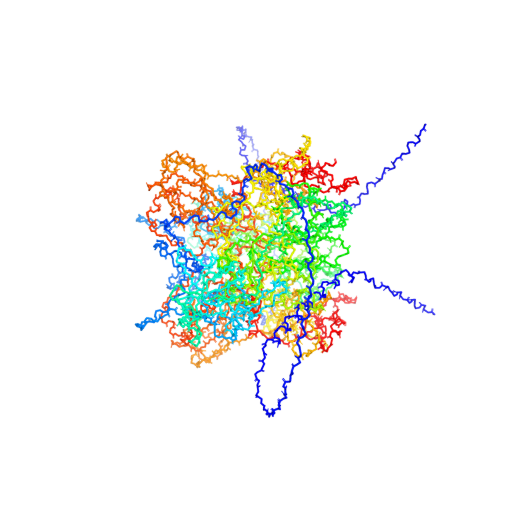PHE B C 1
ATOM 10028 O O . PHE B 1 293 ? -19.594 57.781 46.219 1 94.56 293 PHE B O 1
ATOM 10035 N N . THR B 1 294 ? -19.109 55.812 46.969 1 96.31 294 THR B N 1
ATOM 10036 C CA . THR B 1 294 ? -17.75 56.125 47.406 1 96.31 294 THR B CA 1
ATOM 10037 C C . THR B 1 294 ? -16.781 55 47.031 1 96.31 294 THR B C 1
ATOM 10039 O O . THR B 1 294 ? -17.156 53.844 47.062 1 96.31 294 THR B O 1
ATOM 10042 N N . ILE B 1 295 ? -15.648 55.375 46.531 1 97 295 ILE B N 1
ATOM 10043 C CA . ILE B 1 295 ? -14.688 54.438 45.969 1 97 295 ILE B CA 1
ATOM 10044 C C . ILE B 1 295 ? -13.336 54.594 46.656 1 97 295 ILE B C 1
ATOM 10046 O O . ILE B 1 295 ? -12.867 55.719 46.875 1 97 295 ILE B O 1
ATOM 10050 N N . ASN B 1 296 ? -12.766 53.469 47.125 1 96.94 296 ASN B N 1
ATOM 10051 C CA . ASN B 1 296 ? -11.367 53.469 47.531 1 96.94 296 ASN B CA 1
ATOM 10052 C C . ASN B 1 296 ? -10.43 53.375 46.344 1 96.94 296 ASN B C 1
ATOM 10054 O O . ASN B 1 296 ? -10.5 52.438 45.562 1 96.94 296 ASN B O 1
ATOM 10058 N N . VAL B 1 297 ? -9.539 54.344 46.188 1 97.5 297 VAL B N 1
ATOM 10059 C CA . VAL B 1 297 ? -8.68 54.375 45.031 1 97.5 297 VAL B CA 1
ATOM 10060 C C . VAL B 1 297 ? -7.246 54.031 45.406 1 97.5 297 VAL B C 1
ATOM 10062 O O . VAL B 1 297 ? -6.766 54.469 46.469 1 97.5 297 VAL B O 1
ATOM 10065 N N . TYR B 1 298 ? -6.602 53.219 44.562 1 97.5 298 TYR B N 1
ATOM 10066 C CA . TYR B 1 298 ? -5.223 52.781 44.781 1 97.5 298 TYR B CA 1
ATOM 10067 C C . TYR B 1 298 ? -4.398 53 43.5 1 97.5 298 TYR B C 1
ATOM 10069 O O . TYR B 1 298 ? -4.945 53 42.406 1 97.5 298 TYR B O 1
ATOM 10077 N N . GLU B 1 299 ? -3.082 53.156 43.688 1 97.38 299 GLU B N 1
ATOM 10078 C CA . GLU B 1 299 ? -2.146 53.094 42.594 1 97.38 299 GLU B CA 1
ATOM 10079 C C . GLU B 1 299 ? -1.769 51.656 42.25 1 97.38 299 GLU B C 1
ATOM 10081 O O . GLU B 1 299 ? -1.604 50.844 43.188 1 97.38 299 GLU B O 1
ATOM 10086 N N . THR B 1 300 ? -1.596 51.375 40.969 1 96.88 300 THR B N 1
ATOM 10087 C CA . THR B 1 300 ? -1.281 50.031 40.562 1 96.88 300 THR B CA 1
ATOM 10088 C C . THR B 1 300 ? 0.228 49.812 40.469 1 96.88 300 THR B C 1
ATOM 10090 O O . THR B 1 300 ? 0.706 48.688 40.406 1 96.88 300 THR B O 1
ATOM 10093 N N . GLY B 1 301 ? 0.962 50.906 40.375 1 94.44 301 GLY B N 1
ATOM 10094 C CA . GLY B 1 301 ? 2.412 50.812 40.312 1 94.44 301 GLY B CA 1
ATOM 10095 C C . GLY B 1 301 ? 2.959 51.031 38.938 1 94.44 301 GLY B C 1
ATOM 10096 O O . GLY B 1 301 ? 4.176 51.062 38.719 1 94.44 301 GLY B O 1
ATOM 10097 N N . ILE B 1 302 ? 2.107 51.188 37.938 1 94.69 302 ILE B N 1
ATOM 10098 C CA . ILE B 1 302 ? 2.568 51.438 36.594 1 94.69 302 ILE B CA 1
ATOM 10099 C C . ILE B 1 302 ? 2.105 52.812 36.125 1 94.69 302 ILE B C 1
ATOM 10101 O O . ILE B 1 302 ? 1.108 53.344 36.656 1 94.69 302 ILE B O 1
ATOM 10105 N N . ALA B 1 303 ? 2.857 53.375 35.25 1 93.31 303 ALA B N 1
ATOM 10106 C CA . ALA B 1 303 ? 2.477 54.656 34.656 1 93.31 303 ALA B CA 1
ATOM 10107 C C . ALA B 1 303 ? 1.606 54.438 33.406 1 93.31 303 ALA B C 1
ATOM 10109 O O . ALA B 1 303 ? 1.558 53.344 32.875 1 93.31 303 ALA B O 1
ATOM 10110 N N . LYS B 1 304 ? 0.863 55.5 33.125 1 90.69 304 LYS B N 1
ATOM 10111 C CA . LYS B 1 304 ? 0.094 55.438 31.891 1 90.69 304 LYS B CA 1
ATOM 10112 C C . LYS B 1 304 ? 1.004 55.188 30.688 1 90.69 304 LYS B C 1
ATOM 10114 O O . LYS B 1 304 ? 2.006 55.875 30.5 1 90.69 304 LYS B O 1
ATOM 10119 N N . PHE B 1 305 ? 0.62 54.156 30 1 90.38 305 PHE B N 1
ATOM 10120 C CA . PHE B 1 305 ? 1.437 53.781 28.859 1 90.38 305 PHE B CA 1
ATOM 10121 C C . PHE B 1 305 ? 1.068 54.594 27.625 1 90.38 305 PHE B C 1
ATOM 10123 O O . PHE B 1 305 ? -0.112 54.781 27.312 1 90.38 305 PHE B O 1
ATOM 10130 N N . THR B 1 306 ? 2.078 55.125 26.938 1 89.88 306 THR B N 1
ATOM 10131 C CA . THR B 1 306 ? 1.913 55.844 25.672 1 89.88 306 THR B CA 1
ATOM 10132 C C . THR B 1 306 ? 2.906 55.312 24.641 1 89.88 306 THR B C 1
ATOM 10134 O O . THR B 1 306 ? 4.121 55.438 24.812 1 89.88 306 THR B O 1
ATOM 10137 N N . PRO B 1 307 ? 2.367 54.75 23.547 1 93.44 307 PRO B N 1
ATOM 10138 C CA . PRO B 1 307 ? 3.287 54.312 22.5 1 93.44 307 PRO B CA 1
ATOM 10139 C C . PRO B 1 307 ? 4.098 55.469 21.906 1 93.44 307 PRO B C 1
ATOM 10141 O O . PRO B 1 307 ? 3.645 56.594 21.906 1 93.44 307 PRO B O 1
ATOM 10144 N N . GLN B 1 308 ? 5.254 55.094 21.375 1 94.62 308 GLN B N 1
ATOM 10145 C CA . GLN B 1 308 ? 6.098 56.094 20.719 1 94.62 308 GLN B CA 1
ATOM 10146 C C . GLN B 1 308 ? 5.527 56.5 19.359 1 94.62 308 GLN B C 1
ATOM 10148 O O . GLN B 1 308 ? 4.969 55.656 18.641 1 94.62 308 GLN B O 1
ATOM 10153 N N . VAL B 1 309 ? 5.715 57.719 19.047 1 94.69 309 VAL B N 1
ATOM 10154 C CA . VAL B 1 309 ? 5.348 58.219 17.734 1 94.69 309 VAL B CA 1
ATOM 10155 C C . VAL B 1 309 ? 6.555 58.156 16.797 1 94.69 309 VAL B C 1
ATOM 10157 O O . VAL B 1 309 ? 7.609 58.719 17.094 1 94.69 309 VAL B O 1
ATOM 10160 N N . PRO B 1 310 ? 6.352 57.5 15.75 1 94.44 310 PRO B N 1
ATOM 10161 C CA . PRO B 1 310 ? 7.488 57.375 14.836 1 94.44 310 PRO B CA 1
ATOM 10162 C C . PRO B 1 310 ? 7.934 58.719 14.25 1 94.44 310 PRO B C 1
ATOM 10164 O O . PRO B 1 310 ? 7.098 59.562 13.953 1 94.44 310 PRO B O 1
ATOM 10167 N N . ARG B 1 311 ? 9.258 58.719 13.945 1 92.19 311 ARG B N 1
ATOM 10168 C CA . ARG B 1 311 ? 9.828 59.875 13.281 1 92.19 311 ARG B CA 1
ATOM 10169 C C . ARG B 1 311 ? 9.695 59.75 11.766 1 92.19 311 ARG B C 1
ATOM 10171 O O . ARG B 1 311 ? 9.82 58.688 11.203 1 92.19 311 ARG B O 1
ATOM 10178 N N . GLU B 1 312 ? 9.523 60.906 11.117 1 86.06 312 GLU B N 1
ATOM 10179 C CA . GLU B 1 312 ? 9.336 60.875 9.672 1 86.06 312 GLU B CA 1
ATOM 10180 C C . GLU B 1 312 ? 10.672 61 8.945 1 86.06 312 GLU B C 1
ATOM 10182 O O . GLU B 1 312 ? 10.828 60.469 7.844 1 86.06 312 GLU B O 1
ATOM 10187 N N . VAL B 1 313 ? 11.555 61.75 9.477 1 85.62 313 VAL B N 1
ATOM 10188 C CA . VAL B 1 313 ? 12.82 61.969 8.781 1 85.62 313 VAL B CA 1
ATOM 10189 C C . VAL B 1 313 ? 13.984 61.625 9.711 1 85.62 313 VAL B C 1
ATOM 10191 O O . VAL B 1 313 ? 13.953 61.938 10.906 1 85.62 313 VAL B O 1
ATOM 10194 N N . ALA B 1 314 ? 14.945 60.969 9.094 1 83.88 314 ALA B N 1
ATOM 10195 C CA . ALA B 1 314 ? 16.141 60.562 9.852 1 83.88 314 ALA B CA 1
ATOM 10196 C C . ALA B 1 314 ? 17 61.781 10.172 1 83.88 314 ALA B C 1
ATOM 10198 O O . ALA B 1 314 ? 17 62.781 9.438 1 83.88 314 ALA B O 1
ATOM 10199 N N . GLU B 1 315 ? 17.641 61.688 11.297 1 81.25 315 GLU B N 1
ATOM 10200 C CA . GLU B 1 315 ? 18.594 62.719 11.648 1 81.25 315 GLU B CA 1
ATOM 10201 C C . GLU B 1 315 ? 19.797 62.719 10.695 1 81.25 315 GLU B C 1
ATOM 10203 O O . GLU B 1 315 ? 20.141 61.656 10.133 1 81.25 315 GLU B O 1
ATOM 10208 N N . SER B 1 316 ? 20.359 63.875 10.484 1 79.25 316 SER B N 1
ATOM 10209 C CA . SER B 1 316 ? 21.469 64.062 9.547 1 79.25 316 SER B CA 1
ATOM 10210 C C . SER B 1 316 ? 22.672 63.219 9.969 1 79.25 316 SER B C 1
ATOM 10212 O O . SER B 1 316 ? 23.078 63.25 11.133 1 79.25 316 SER B O 1
ATOM 10214 N N . GLY B 1 317 ? 23.188 62.281 9.102 1 81.44 317 GLY B N 1
ATOM 10215 C CA . GLY B 1 317 ? 24.422 61.531 9.32 1 81.44 317 GLY B CA 1
ATOM 10216 C C . GLY B 1 317 ? 24.188 60.094 9.75 1 81.44 317 GLY B C 1
ATOM 10217 O O . GLY B 1 317 ? 25.125 59.344 9.883 1 81.44 317 GLY B O 1
ATOM 10218 N N . GLU B 1 318 ? 22.969 59.688 9.961 1 87.94 318 GLU B N 1
ATOM 10219 C CA . GLU B 1 318 ? 22.719 58.312 10.383 1 87.94 318 GLU B CA 1
ATOM 10220 C C . GLU B 1 318 ? 22.875 57.312 9.219 1 87.94 318 GLU B C 1
ATOM 10222 O O . GLU B 1 318 ? 22.406 57.594 8.109 1 87.94 318 GLU B O 1
ATOM 10227 N N . SER B 1 319 ? 23.594 56.281 9.461 1 93.44 319 SER B N 1
ATOM 10228 C CA . SER B 1 319 ? 23.797 55.281 8.43 1 93.44 319 SER B CA 1
ATOM 10229 C C . SER B 1 319 ? 22.516 54.5 8.156 1 93.44 319 SER B C 1
ATOM 10231 O O . SER B 1 319 ? 21.766 54.188 9.086 1 93.44 319 SER B O 1
ATOM 10233 N N . PRO B 1 320 ? 22.219 54.25 6.922 1 95.38 320 PRO B N 1
ATOM 10234 C CA . PRO B 1 320 ? 21.016 53.469 6.582 1 95.38 320 PRO B CA 1
ATOM 10235 C C . PRO B 1 320 ? 20.969 52.125 7.285 1 95.38 320 PRO B C 1
ATOM 10237 O O . PRO B 1 320 ? 22 51.438 7.402 1 95.38 320 PRO B O 1
ATOM 10240 N N . VAL B 1 321 ? 19.828 51.781 7.75 1 97.62 321 VAL B N 1
ATOM 10241 C CA . VAL B 1 321 ? 19.656 50.5 8.477 1 97.62 321 VAL B CA 1
ATOM 10242 C C . VAL B 1 321 ? 19.734 49.344 7.504 1 97.62 321 VAL B C 1
ATOM 10244 O O . VAL B 1 321 ? 19.531 49.5 6.301 1 97.62 321 VAL B O 1
ATOM 10247 N N . ARG B 1 322 ? 20.062 48.188 8 1 98.31 322 ARG B N 1
ATOM 10248 C CA . ARG B 1 322 ? 20.016 46.906 7.297 1 98.31 322 ARG B CA 1
ATOM 10249 C C . ARG B 1 322 ? 18.938 46 7.898 1 98.31 322 ARG B C 1
ATOM 10251 O O . ARG B 1 322 ?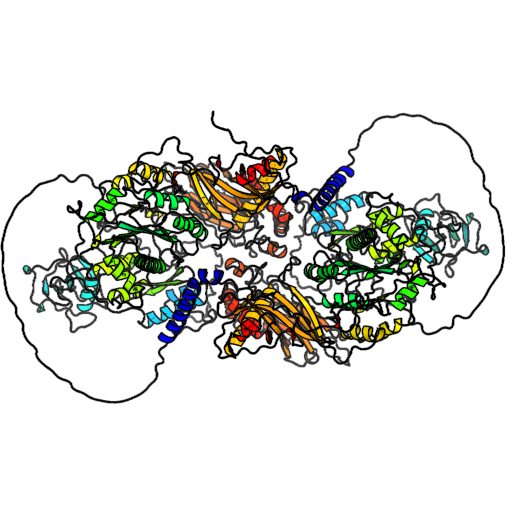 18.766 45.969 9.117 1 98.31 322 ARG B O 1
ATOM 10258 N N . ILE B 1 323 ? 18.266 45.312 7.031 1 98.75 323 ILE B N 1
ATOM 10259 C CA . ILE B 1 323 ? 17.094 44.562 7.453 1 98.75 323 ILE B CA 1
ATOM 10260 C C . ILE B 1 323 ? 17.312 43.062 7.254 1 98.75 323 ILE B C 1
ATOM 10262 O O . ILE B 1 323 ? 17.891 42.656 6.246 1 98.75 323 ILE B O 1
ATOM 10266 N N . ALA B 1 324 ? 17 42.25 8.234 1 98.81 324 ALA B N 1
ATOM 10267 C CA . ALA B 1 324 ? 16.859 40.781 8.07 1 98.81 324 ALA B CA 1
ATOM 10268 C C . ALA B 1 324 ? 15.406 40.406 7.848 1 98.81 324 ALA B C 1
ATOM 10270 O O . ALA B 1 324 ? 14.586 40.5 8.758 1 98.81 324 ALA B O 1
ATOM 10271 N N . PHE B 1 325 ? 15.117 40 6.652 1 98.81 325 PHE B N 1
ATOM 10272 C CA . PHE B 1 325 ? 13.789 39.438 6.383 1 98.81 325 PHE B CA 1
ATOM 10273 C C . PHE B 1 325 ? 13.711 37.969 6.812 1 98.81 325 PHE B C 1
ATOM 10275 O O . PHE B 1 325 ? 14.398 37.125 6.258 1 98.81 325 PHE B O 1
ATOM 10282 N N . LEU B 1 326 ? 12.914 37.719 7.801 1 98.75 326 LEU B N 1
ATOM 10283 C CA . LEU B 1 326 ? 12.617 36.344 8.234 1 98.75 326 LEU B CA 1
ATOM 10284 C C . LEU B 1 326 ? 11.391 35.812 7.512 1 98.75 326 LEU B C 1
ATOM 10286 O O . LEU B 1 326 ? 10.258 36.031 7.949 1 98.75 326 LEU B O 1
ATOM 10290 N N . LEU B 1 327 ? 11.602 35 6.484 1 98.69 327 LEU B N 1
ATOM 10291 C CA . LEU B 1 327 ? 10.5 34.438 5.715 1 98.69 327 LEU B CA 1
ATOM 10292 C C . LEU B 1 327 ? 10.039 33.125 6.32 1 98.69 327 LEU B C 1
ATOM 10294 O O . LEU B 1 327 ? 10.82 32.156 6.41 1 98.69 327 LEU B O 1
ATOM 10298 N N . THR B 1 328 ? 8.867 33.062 6.812 1 98 328 THR B N 1
ATOM 10299 C CA . THR B 1 328 ? 8.242 31.844 7.305 1 98 328 THR B CA 1
ATOM 10300 C C . THR B 1 328 ? 7.285 31.281 6.258 1 98 328 THR B C 1
ATOM 10302 O O . THR B 1 328 ? 6.145 31.734 6.137 1 98 328 THR B O 1
ATOM 10305 N N . LEU B 1 329 ? 7.711 30.188 5.59 1 98.38 329 LEU B N 1
ATOM 10306 C CA . LEU B 1 329 ? 7.059 29.781 4.352 1 98.38 329 LEU B CA 1
ATOM 10307 C C . LEU B 1 329 ? 6.367 28.422 4.523 1 98.38 329 LEU B C 1
ATOM 10309 O O . LEU B 1 329 ? 6.844 27.562 5.266 1 98.38 329 LEU B O 1
ATOM 10313 N N . ASN B 1 330 ? 5.285 28.281 3.91 1 96.75 330 ASN B N 1
ATOM 10314 C CA . ASN B 1 330 ? 4.504 27.062 3.799 1 96.75 330 ASN B CA 1
ATOM 10315 C C . ASN B 1 330 ? 3.953 26.875 2.389 1 96.75 330 ASN B C 1
ATOM 10317 O O . ASN B 1 330 ? 3.883 27.828 1.613 1 96.75 330 ASN B O 1
ATOM 10321 N N . GLY B 1 331 ? 3.682 25.609 2.059 1 96.12 331 GLY B N 1
ATOM 10322 C CA . GLY B 1 331 ? 3.041 25.312 0.786 1 96.12 331 GLY B CA 1
ATOM 10323 C C . GLY B 1 331 ? 4.027 25.062 -0.335 1 96.12 331 GLY B C 1
ATOM 10324 O O . GLY B 1 331 ? 5.145 24.594 -0.092 1 96.12 331 GLY B O 1
ATOM 10325 N N . ARG B 1 332 ? 3.555 25.328 -1.599 1 97.19 332 ARG B N 1
ATOM 10326 C CA . ARG B 1 332 ? 4.332 24.938 -2.77 1 97.19 332 ARG B CA 1
ATOM 10327 C C . ARG B 1 332 ? 4.453 26.094 -3.758 1 97.19 332 ARG B C 1
ATOM 10329 O O . ARG B 1 332 ? 4.84 25.891 -4.91 1 97.19 332 ARG B O 1
ATOM 10336 N N . ALA B 1 333 ? 4.156 27.281 -3.346 1 98 333 ALA B N 1
ATOM 10337 C CA . ALA B 1 333 ? 4.105 28.422 -4.258 1 98 333 ALA B CA 1
ATOM 10338 C C . ALA B 1 333 ? 5.508 28.953 -4.543 1 98 333 ALA B C 1
ATOM 10340 O O . ALA B 1 333 ? 5.797 30.125 -4.277 1 98 333 ALA B O 1
ATOM 10341 N N . LEU B 1 334 ? 6.309 28.188 -5.184 1 98.25 334 LEU B N 1
ATOM 10342 C CA . LEU B 1 334 ? 7.707 28.484 -5.449 1 98.25 334 LEU B CA 1
ATOM 10343 C C . LEU B 1 334 ? 7.844 29.797 -6.234 1 98.25 334 LEU B C 1
ATOM 10345 O O . LEU B 1 334 ? 8.641 30.656 -5.871 1 98.25 334 LEU B O 1
ATOM 10349 N N . ARG B 1 335 ? 7.105 29.953 -7.273 1 98 335 ARG B N 1
ATOM 10350 C CA . ARG B 1 335 ? 7.246 31.109 -8.164 1 98 335 ARG B CA 1
ATOM 10351 C C . ARG B 1 335 ? 6.832 32.406 -7.461 1 98 335 ARG B C 1
ATOM 10353 O O . ARG B 1 335 ? 7.43 33.438 -7.691 1 98 335 ARG B O 1
ATOM 10360 N N . GLN B 1 336 ? 5.82 32.281 -6.621 1 98 336 GLN B N 1
ATOM 10361 C CA . GLN B 1 336 ? 5.426 33.438 -5.82 1 98 336 GLN B CA 1
ATOM 10362 C C . GLN B 1 336 ? 6.523 33.812 -4.832 1 98 336 GLN B C 1
ATOM 10364 O O . GLN B 1 336 ? 6.797 35 -4.629 1 98 336 GLN B O 1
ATOM 10369 N N . VAL B 1 337 ? 7.109 32.875 -4.172 1 98.5 337 VAL B N 1
ATOM 10370 C CA . VAL B 1 337 ? 8.156 33.125 -3.191 1 98.5 337 VAL B CA 1
ATOM 10371 C C . VAL B 1 337 ? 9.367 33.75 -3.881 1 98.5 337 VAL B C 1
ATOM 10373 O O . VAL B 1 337 ? 9.953 34.719 -3.363 1 98.5 337 VAL B O 1
ATOM 10376 N N . ARG B 1 338 ? 9.75 33.281 -5.059 1 97.75 338 ARG B N 1
ATOM 10377 C CA . ARG B 1 338 ? 10.859 33.844 -5.816 1 97.75 338 ARG B CA 1
ATOM 10378 C C . ARG B 1 338 ? 10.555 35.312 -6.203 1 97.75 338 ARG B C 1
ATOM 10380 O O . ARG B 1 338 ? 11.43 36.156 -6.133 1 97.75 338 ARG B O 1
ATOM 10387 N N . ARG B 1 339 ? 9.359 35.5 -6.609 1 96.94 339 ARG B N 1
ATOM 10388 C CA . ARG B 1 339 ? 8.938 36.844 -6.965 1 96.94 339 ARG B CA 1
ATOM 10389 C C . ARG B 1 339 ? 9.031 37.781 -5.766 1 96.94 339 ARG B C 1
ATOM 10391 O O . ARG B 1 339 ? 9.477 38.938 -5.902 1 96.94 339 ARG B O 1
ATOM 10398 N N . LEU B 1 340 ? 8.602 37.312 -4.602 1 98 340 LEU B N 1
ATOM 10399 C CA . LEU B 1 340 ? 8.688 38.062 -3.363 1 98 340 LEU B CA 1
ATOM 10400 C C . LEU B 1 340 ? 10.141 38.406 -3.027 1 98 340 LEU B C 1
ATOM 10402 O O . LEU B 1 340 ? 10.461 39.562 -2.709 1 98 340 LEU B O 1
ATOM 10406 N N . ILE B 1 341 ? 10.992 37.438 -3.094 1 97.56 341 ILE B N 1
ATOM 10407 C CA . ILE B 1 341 ? 12.398 37.625 -2.797 1 97.56 341 ILE B CA 1
ATOM 10408 C C . ILE B 1 341 ? 12.992 38.656 -3.779 1 97.56 341 ILE B C 1
ATOM 10410 O O . ILE B 1 341 ? 13.75 39.531 -3.385 1 97.56 341 ILE B O 1
ATOM 10414 N N . LYS B 1 342 ? 12.617 38.531 -5 1 95.69 342 LYS B N 1
ATOM 10415 C CA . LYS B 1 342 ? 13.125 39.406 -6.043 1 95.69 342 LYS B CA 1
ATOM 10416 C C . LYS B 1 342 ? 12.766 40.875 -5.758 1 95.69 342 LYS B C 1
ATOM 10418 O O . LYS B 1 342 ? 13.602 41.75 -5.895 1 95.69 342 LYS B O 1
ATOM 10423 N N . VAL B 1 343 ? 11.562 41.094 -5.344 1 95.5 343 VAL B N 1
ATOM 10424 C CA . VAL B 1 343 ? 11.078 42.469 -5.137 1 95.5 343 VAL B CA 1
ATOM 10425 C C . VAL B 1 343 ? 11.688 43.031 -3.855 1 95.5 343 VAL B C 1
ATOM 10427 O O . VAL B 1 343 ? 11.953 44.25 -3.771 1 95.5 343 VAL B O 1
ATOM 10430 N N . LEU B 1 344 ? 11.984 42.219 -2.889 1 97 344 LEU B N 1
ATOM 10431 C CA . LEU B 1 344 ? 12.508 42.656 -1.597 1 97 344 LEU B CA 1
ATOM 10432 C C . LEU B 1 344 ? 14.031 42.781 -1.639 1 97 344 LEU B C 1
ATOM 10434 O O . LEU B 1 344 ? 14.625 43.469 -0.819 1 97 344 LEU B O 1
ATOM 10438 N N . PHE B 1 345 ? 14.664 42.219 -2.566 1 96.81 345 PHE B N 1
ATOM 10439 C CA . PHE B 1 345 ? 16.094 41.938 -2.504 1 96.81 345 PHE B CA 1
ATOM 10440 C C . PHE B 1 345 ? 16.891 43.219 -2.586 1 96.81 345 PHE B C 1
ATOM 10442 O O . PHE B 1 345 ? 16.594 44.094 -3.404 1 96.81 345 PHE B O 1
ATOM 10449 N N . HIS B 1 346 ? 17.875 43.375 -1.809 1 96.69 346 HIS B N 1
ATOM 10450 C CA . HIS B 1 346 ? 18.984 44.312 -1.852 1 96.69 346 HIS B CA 1
ATOM 10451 C C . HIS B 1 346 ? 20.25 43.719 -1.265 1 96.69 346 HIS B C 1
ATOM 10453 O O . HIS B 1 346 ? 20.188 42.969 -0.285 1 96.69 346 HIS B O 1
ATOM 10459 N N . ARG B 1 347 ? 21.312 44.062 -1.767 1 95.56 347 ARG B N 1
ATOM 10460 C CA . ARG B 1 347 ? 22.578 43.469 -1.357 1 95.56 347 ARG B CA 1
ATOM 10461 C C . ARG B 1 347 ? 22.875 43.75 0.108 1 95.56 347 ARG B C 1
ATOM 10463 O O . ARG B 1 347 ? 23.625 43.031 0.759 1 95.56 347 ARG B O 1
ATOM 10470 N N . ASP B 1 348 ? 22.266 44.812 0.663 1 96.38 348 ASP B N 1
ATOM 10471 C CA . ASP B 1 348 ? 22.547 45.25 2.027 1 96.38 348 ASP B CA 1
ATOM 10472 C C . ASP B 1 348 ? 21.625 44.531 3.027 1 96.38 348 ASP B C 1
ATOM 10474 O O . ASP B 1 348 ? 21.797 44.688 4.242 1 96.38 348 ASP B O 1
ATOM 10478 N N . HIS B 1 349 ? 20.656 43.875 2.602 1 98.19 349 HIS B N 1
ATOM 10479 C CA . HIS B 1 349 ? 19.719 43.188 3.475 1 98.19 349 HIS B CA 1
ATOM 10480 C C . HIS B 1 349 ? 20.031 41.688 3.545 1 98.19 349 HIS B C 1
ATOM 10482 O O . HIS B 1 349 ? 20.953 41.219 2.869 1 98.19 349 HIS B O 1
ATOM 10488 N N . PHE B 1 350 ? 19.359 41.031 4.43 1 98.5 350 PHE B N 1
ATOM 10489 C CA . PHE B 1 350 ? 19.562 39.594 4.66 1 98.5 350 PHE B CA 1
ATOM 10490 C C . PHE B 1 350 ? 18.234 38.844 4.617 1 98.5 350 PHE B C 1
ATOM 10492 O O . PHE B 1 350 ? 17.188 39.406 4.973 1 98.5 350 PHE B O 1
ATOM 10499 N N . PHE B 1 351 ? 18.297 37.594 4.117 1 98.56 351 PHE B N 1
ATOM 10500 C CA . PHE B 1 351 ? 17.125 36.75 4.027 1 98.56 351 PHE B CA 1
ATOM 10501 C C . PHE B 1 351 ? 17.344 35.438 4.789 1 98.56 351 PHE B C 1
ATOM 10503 O O . PHE B 1 351 ? 18.156 34.625 4.391 1 98.56 351 PHE B O 1
ATOM 10510 N N . TYR B 1 352 ? 16.719 35.312 5.879 1 98.56 352 TYR B N 1
ATOM 10511 C CA . TYR B 1 352 ? 16.656 34.062 6.609 1 98.56 352 TYR B CA 1
ATOM 10512 C C . TYR B 1 352 ? 15.32 33.344 6.383 1 98.56 352 TYR B C 1
ATOM 10514 O O . TYR B 1 352 ? 14.273 33.875 6.789 1 98.56 352 TYR B O 1
ATOM 10522 N N . ILE B 1 353 ? 15.352 32.156 5.789 1 98.69 353 ILE B N 1
ATOM 10523 C CA . ILE B 1 353 ? 14.133 31.531 5.273 1 98.69 353 ILE B CA 1
ATOM 10524 C C . ILE B 1 353 ? 13.844 30.234 6.027 1 98.69 353 ILE B C 1
ATOM 10526 O O . ILE B 1 353 ? 14.633 29.297 5.98 1 98.69 353 ILE B O 1
ATOM 10530 N N . HIS B 1 354 ? 12.789 30.156 6.75 1 98.62 354 HIS B N 1
ATOM 10531 C CA . HIS B 1 354 ? 12.266 28.938 7.355 1 98.62 354 HIS B CA 1
ATOM 10532 C C . HIS B 1 354 ? 11.141 28.344 6.516 1 98.62 354 HIS B C 1
ATOM 10534 O O . HIS B 1 354 ? 10.094 28.984 6.328 1 98.62 354 HIS B O 1
ATOM 10540 N N . VAL B 1 355 ? 11.328 27.156 5.988 1 98.44 355 VAL B N 1
ATOM 10541 C CA . VAL B 1 355 ? 10.281 26.422 5.285 1 98.44 355 VAL B CA 1
ATOM 10542 C C . VAL B 1 355 ? 9.719 25.328 6.195 1 98.44 355 VAL B C 1
ATOM 10544 O O . VAL B 1 355 ? 10.477 24.562 6.797 1 98.44 355 VAL B O 1
ATOM 10547 N N . ASP B 1 356 ? 8.461 25.266 6.309 1 97.69 356 ASP B N 1
ATOM 10548 C CA . ASP B 1 356 ? 7.82 24.234 7.113 1 97.69 356 ASP B CA 1
ATOM 10549 C C . ASP B 1 356 ? 8.445 22.859 6.844 1 97.69 356 ASP B C 1
ATOM 10551 O O . ASP B 1 356 ? 8.742 22.531 5.699 1 97.69 356 ASP B O 1
ATOM 10555 N N . ALA B 1 357 ? 8.602 22.125 7.887 1 96.94 357 ALA B N 1
ATOM 10556 C CA . ALA B 1 357 ? 9.344 20.859 7.82 1 96.94 357 ALA B CA 1
ATOM 10557 C C . ALA B 1 357 ? 8.648 19.859 6.902 1 96.94 357 ALA B C 1
ATOM 10559 O O . ALA B 1 357 ? 9.281 18.953 6.371 1 96.94 357 ALA B O 1
ATOM 10560 N N . ARG B 1 358 ? 7.488 20 6.617 1 93.5 358 ARG B N 1
ATOM 10561 C CA . ARG B 1 358 ? 6.715 19.062 5.805 1 93.5 358 ARG B CA 1
ATOM 10562 C C . ARG B 1 358 ? 6.805 19.422 4.324 1 93.5 358 ARG B C 1
ATOM 10564 O O . ARG B 1 358 ? 6.402 18.641 3.465 1 93.5 358 ARG B O 1
ATOM 10571 N N . GLN B 1 359 ? 7.234 20.578 4.023 1 97.25 359 GLN B N 1
ATOM 10572 C CA . GLN B 1 359 ? 7.23 21.062 2.648 1 97.25 359 GLN B CA 1
ATOM 10573 C C . GLN B 1 359 ? 8.586 20.844 1.982 1 97.25 359 GLN B C 1
ATOM 10575 O O . GLN B 1 359 ? 9.289 21.797 1.644 1 97.25 359 GLN B O 1
ATOM 10580 N N . ASP B 1 360 ? 8.797 19.641 1.633 1 95.12 360 ASP B N 1
ATOM 10581 C CA . ASP B 1 360 ? 10.07 19.203 1.07 1 95.12 360 ASP B CA 1
ATOM 10582 C C . ASP B 1 360 ? 10.32 19.844 -0.292 1 95.12 360 ASP B C 1
ATOM 10584 O O . ASP B 1 360 ? 11.445 20.25 -0.596 1 95.12 360 ASP B O 1
ATOM 10588 N N . TYR B 1 361 ? 9.352 19.922 -1.093 1 97.44 361 TYR B N 1
ATOM 10589 C CA . TYR B 1 361 ? 9.484 20.484 -2.43 1 97.44 361 TYR B CA 1
ATOM 10590 C C . TYR B 1 361 ? 10.023 21.906 -2.369 1 97.44 361 TYR B C 1
ATOM 10592 O O . TYR B 1 361 ? 11.023 22.234 -3.02 1 97.44 361 TYR B O 1
ATOM 10600 N N . LEU B 1 362 ? 9.297 22.75 -1.592 1 98.31 362 LEU B N 1
ATOM 10601 C CA . LEU B 1 362 ? 9.68 24.156 -1.502 1 98.31 362 LEU B CA 1
ATOM 10602 C C . LEU B 1 362 ? 11.078 24.297 -0.92 1 98.31 362 LEU B C 1
ATOM 10604 O O . LEU B 1 362 ? 11.867 25.125 -1.391 1 98.31 362 LEU B O 1
ATOM 10608 N N . TYR B 1 363 ? 11.383 23.562 0.12 1 98.38 363 TYR B N 1
ATOM 10609 C CA . TYR B 1 363 ? 12.703 23.594 0.743 1 98.38 363 TYR B CA 1
ATOM 10610 C C . TYR B 1 363 ? 13.789 23.25 -0.266 1 98.38 363 TYR B C 1
ATOM 10612 O O . TYR B 1 363 ? 14.773 23.969 -0.406 1 98.38 363 TYR B O 1
ATOM 10620 N N . ARG B 1 364 ? 13.562 22.109 -0.999 1 97.31 364 ARG B N 1
ATOM 10621 C CA . ARG B 1 364 ? 14.555 21.641 -1.964 1 97.31 364 ARG B CA 1
ATOM 10622 C C . ARG B 1 364 ? 14.766 22.656 -3.072 1 97.31 364 ARG B C 1
ATOM 10624 O O . ARG B 1 364 ? 15.906 22.938 -3.455 1 97.31 364 ARG B O 1
ATOM 10631 N N . GLU B 1 365 ? 13.711 23.234 -3.535 1 97.5 365 GLU B N 1
ATOM 10632 C CA . GLU B 1 365 ? 13.797 24.156 -4.672 1 97.5 365 GLU B CA 1
ATOM 10633 C C . GLU B 1 365 ? 14.422 25.484 -4.266 1 97.5 365 GLU B C 1
ATOM 10635 O O . GLU B 1 365 ? 15.07 26.141 -5.078 1 97.5 365 GLU B O 1
ATOM 10640 N N . LEU B 1 366 ? 14.258 25.922 -3.012 1 98.19 366 LEU B N 1
ATOM 10641 C CA . LEU B 1 366 ? 14.789 27.203 -2.564 1 98.19 366 LEU B CA 1
ATOM 10642 C C . LEU B 1 366 ? 16.219 27.047 -2.068 1 98.19 366 LEU B C 1
ATOM 10644 O O . LEU B 1 366 ? 16.953 28.031 -1.989 1 98.19 366 LEU B O 1
ATOM 10648 N N . LEU B 1 367 ? 16.547 25.844 -1.662 1 97.56 367 LEU B N 1
ATOM 10649 C CA . LEU B 1 367 ? 17.875 25.609 -1.112 1 97.56 367 LEU B CA 1
ATOM 10650 C C . LEU B 1 367 ? 18.969 26.031 -2.1 1 97.56 367 LEU B C 1
ATOM 10652 O O . LEU B 1 367 ? 20.047 26.469 -1.695 1 97.56 367 LEU B O 1
ATOM 10656 N N . VAL B 1 368 ? 18.719 26.062 -3.387 1 95.75 368 VAL B N 1
ATOM 10657 C CA . VAL B 1 368 ? 19.688 26.344 -4.445 1 95.75 368 VAL B CA 1
ATOM 10658 C C . VAL B 1 368 ? 20.094 27.828 -4.395 1 95.75 368 VAL B C 1
ATOM 10660 O O . VAL B 1 368 ? 21.172 28.188 -4.844 1 95.75 368 VAL B O 1
ATOM 10663 N N . LEU B 1 369 ? 19.266 28.688 -3.834 1 96.44 369 LEU B N 1
ATOM 10664 C CA . LEU B 1 369 ? 19.5 30.125 -3.789 1 96.44 369 LEU B CA 1
ATOM 10665 C C . LEU B 1 369 ? 20.75 30.438 -2.955 1 96.44 369 LEU B C 1
ATOM 10667 O O . LEU B 1 369 ? 21.391 31.469 -3.156 1 96.44 369 LEU B O 1
ATOM 10671 N N . GLU B 1 370 ? 21.078 29.594 -1.968 1 96.06 370 GLU B N 1
ATOM 10672 C CA . GLU B 1 370 ? 22.234 29.812 -1.1 1 96.06 370 GLU B CA 1
ATOM 10673 C C . GLU B 1 370 ? 23.531 29.844 -1.9 1 96.06 370 GLU B C 1
ATOM 10675 O O . GLU B 1 370 ? 24.516 30.453 -1.479 1 96.06 370 GLU B O 1
ATOM 10680 N N . ARG B 1 371 ? 23.516 29.203 -3.012 1 94.06 371 ARG B N 1
ATOM 10681 C CA . ARG B 1 371 ? 24.703 29.125 -3.844 1 94.06 371 ARG B CA 1
ATOM 10682 C C . ARG B 1 371 ? 24.953 30.453 -4.57 1 94.06 371 ARG B C 1
ATOM 10684 O O . ARG B 1 371 ? 26.109 30.875 -4.738 1 94.06 371 ARG B O 1
ATOM 10691 N N . SER B 1 372 ? 23.906 31.094 -4.938 1 91.44 372 SER B N 1
ATOM 10692 C CA . SER B 1 372 ? 24.031 32.281 -5.793 1 91.44 372 SER B CA 1
ATOM 10693 C C . SER B 1 372 ? 23.906 33.562 -4.984 1 91.44 372 SER B C 1
ATOM 10695 O O . SER B 1 372 ? 24.391 34.625 -5.41 1 91.44 372 SER B O 1
ATOM 10697 N N . LEU B 1 373 ? 23.297 33.562 -3.896 1 94.75 373 LEU B N 1
ATOM 10698 C CA . LEU B 1 373 ? 23.062 34.75 -3.086 1 94.75 373 LEU B CA 1
ATOM 10699 C C . LEU B 1 373 ? 23.641 34.594 -1.69 1 94.75 373 LEU B C 1
ATOM 10701 O O . LEU B 1 373 ? 23.031 33.969 -0.818 1 94.75 373 LEU B O 1
ATOM 10705 N N . PRO B 1 374 ? 24.703 35.188 -1.397 1 93.38 374 PRO B N 1
ATOM 10706 C CA . PRO B 1 374 ? 25.406 34.969 -0.129 1 93.38 374 PRO B CA 1
ATOM 10707 C C . PRO B 1 374 ? 24.609 35.469 1.075 1 93.38 374 PRO B C 1
ATOM 10709 O O . PRO B 1 374 ? 24.875 35.094 2.209 1 93.38 374 PRO B O 1
ATOM 10712 N N . ASN B 1 375 ? 23.688 36.469 0.882 1 97 375 ASN B N 1
ATOM 10713 C CA . ASN B 1 375 ? 22.922 37 1.989 1 97 375 ASN B CA 1
ATOM 10714 C C . ASN B 1 375 ? 21.594 36.25 2.174 1 97 375 ASN B C 1
ATOM 10716 O O . ASN B 1 375 ? 20.641 36.781 2.742 1 97 375 ASN B O 1
ATOM 10720 N N . VAL B 1 376 ? 21.484 35 1.621 1 97.69 376 VAL B N 1
ATOM 10721 C CA . VAL B 1 376 ? 20.328 34.125 1.793 1 97.69 376 VAL B CA 1
ATOM 10722 C C . VAL B 1 376 ? 20.734 32.875 2.535 1 97.69 376 VAL B C 1
ATOM 10724 O O . VAL B 1 376 ? 21.75 32.25 2.199 1 97.69 376 VAL B O 1
ATOM 10727 N N . ARG B 1 377 ? 20.016 32.531 3.545 1 98.12 377 ARG B N 1
ATOM 10728 C CA . ARG B 1 377 ? 20.234 31.312 4.293 1 98.12 377 ARG B CA 1
ATOM 10729 C C . ARG B 1 377 ? 18.922 30.625 4.641 1 98.12 377 ARG B C 1
ATOM 10731 O O . ARG B 1 377 ? 17.953 31.297 5.035 1 98.12 377 ARG B O 1
ATOM 10738 N N . LEU B 1 378 ? 18.812 29.328 4.402 1 98.38 378 LEU B N 1
ATOM 10739 C CA . LEU B 1 378 ? 17.625 28.578 4.801 1 98.38 378 LEU B CA 1
ATOM 10740 C C . LEU B 1 378 ? 17.875 27.859 6.125 1 98.38 378 LEU B C 1
ATOM 10742 O O . LEU B 1 378 ? 18.953 27.297 6.348 1 98.38 378 LEU B O 1
ATOM 10746 N N . ALA B 1 379 ? 16.875 27.875 6.949 1 98 379 ALA B N 1
ATOM 10747 C CA . ALA B 1 379 ? 16.938 27.172 8.227 1 98 379 ALA B CA 1
ATOM 10748 C C . ALA B 1 379 ? 17.109 25.672 8.023 1 98 379 ALA B C 1
ATOM 10750 O O . ALA B 1 379 ? 16.422 25.062 7.195 1 98 379 ALA B O 1
ATOM 10751 N N . ARG B 1 380 ? 18.062 25.125 8.75 1 96.19 380 ARG B N 1
ATOM 10752 C CA . ARG B 1 380 ? 18.234 23.672 8.703 1 96.19 380 ARG B CA 1
ATOM 10753 C C . ARG B 1 380 ? 17.344 22.984 9.734 1 96.19 380 ARG B C 1
ATOM 10755 O O . ARG B 1 380 ? 16.844 21.891 9.477 1 96.19 380 ARG B O 1
ATOM 10762 N N . HIS B 1 381 ? 17.188 23.609 10.867 1 94.44 381 HIS B N 1
ATOM 10763 C CA . HIS B 1 381 ? 16.188 23.156 11.828 1 94.44 381 HIS B CA 1
ATOM 10764 C C . HIS B 1 381 ? 14.805 23.719 11.484 1 94.44 381 HIS B C 1
ATOM 10766 O O . HIS B 1 381 ? 14.555 24.906 11.641 1 94.44 381 HIS B O 1
ATOM 10772 N N . ARG B 1 382 ? 13.992 22.844 11.055 1 96.62 382 ARG B N 1
ATOM 10773 C CA . ARG B 1 382 ? 12.688 23.281 10.57 1 96.62 382 ARG B CA 1
ATOM 10774 C C . ARG B 1 382 ? 11.57 22.75 11.469 1 96.62 382 ARG B C 1
ATOM 10776 O O . ARG B 1 382 ? 11.688 21.672 12.047 1 96.62 382 ARG B O 1
ATOM 10783 N N . TYR B 1 383 ? 10.555 23.516 11.633 1 96.38 383 TYR B N 1
ATOM 10784 C CA . TYR B 1 383 ? 9.391 23.188 12.445 1 96.38 383 TYR B CA 1
ATOM 10785 C C . TYR B 1 383 ? 8.188 22.875 11.555 1 96.38 383 TYR B C 1
ATOM 10787 O O . TYR B 1 383 ? 8.055 23.438 10.461 1 96.38 383 TYR B O 1
ATOM 10795 N N . ALA B 1 384 ? 7.402 21.938 12 1 94.44 384 ALA B N 1
ATOM 10796 C CA . ALA B 1 384 ? 6.09 21.703 11.406 1 94.44 384 ALA B CA 1
ATOM 10797 C C . ALA B 1 384 ? 5.008 22.5 12.141 1 94.44 384 ALA B C 1
ATOM 10799 O O . ALA B 1 384 ? 4.312 21.953 13 1 94.44 384 ALA B O 1
ATOM 10800 N N . THR B 1 385 ? 4.859 23.703 11.766 1 93.31 385 THR B N 1
ATOM 10801 C CA . THR B 1 385 ? 3.951 24.578 12.492 1 93.31 385 THR B CA 1
ATOM 10802 C C . THR B 1 385 ? 2.518 24.391 12.008 1 93.31 385 THR B C 1
ATOM 10804 O O . THR B 1 385 ? 2.291 23.969 10.875 1 93.31 385 THR B O 1
ATOM 10807 N N . ILE B 1 386 ? 1.537 24.641 12.844 1 91.69 386 ILE B N 1
ATOM 10808 C CA . ILE B 1 386 ? 0.125 24.594 12.477 1 91.69 386 ILE B CA 1
ATOM 10809 C C . ILE B 1 386 ? -0.534 25.938 12.773 1 91.69 386 ILE B C 1
ATOM 10811 O O . ILE B 1 386 ? -0.011 26.734 13.555 1 91.69 386 ILE B O 1
ATOM 10815 N N . TRP B 1 387 ? -1.592 26.125 12.125 1 86.69 387 TRP B N 1
ATOM 10816 C CA . TRP B 1 387 ? -2.326 27.359 12.367 1 86.69 387 TRP B CA 1
ATOM 10817 C C . TRP B 1 387 ? -2.715 27.484 13.836 1 86.69 387 TRP B C 1
ATOM 10819 O O . TRP B 1 387 ? -3.344 26.578 14.398 1 86.69 387 TRP B O 1
ATOM 10829 N N . GLY B 1 388 ? -2.293 28.531 14.43 1 89.5 388 GLY B N 1
ATOM 10830 C CA . GLY B 1 388 ? -2.611 28.812 15.828 1 89.5 388 GLY B CA 1
ATOM 10831 C C . GLY B 1 388 ? -1.692 28.094 16.797 1 89.5 388 GLY B C 1
ATOM 10832 O O . GLY B 1 388 ? -1.817 28.25 18.016 1 89.5 388 GLY B O 1
ATOM 10833 N N . GLY B 1 389 ? -0.757 27.453 16.266 1 92.88 389 GLY B N 1
ATOM 10834 C CA . GLY B 1 389 ? 0.042 26.547 17.062 1 92.88 389 GLY B CA 1
ATOM 10835 C C . GLY B 1 389 ? 1.07 27.266 17.922 1 92.88 389 GLY B C 1
ATOM 10836 O O . GLY B 1 389 ? 1.577 28.312 17.547 1 92.88 389 GLY B O 1
ATOM 10837 N N . ALA B 1 390 ? 1.397 26.656 19.016 1 92.88 390 ALA B N 1
ATOM 10838 C CA . ALA B 1 390 ? 2.42 27.172 19.938 1 92.88 390 ALA B CA 1
ATOM 10839 C C . ALA B 1 390 ? 3.807 27.094 19.297 1 92.88 390 ALA B C 1
ATOM 10841 O O . ALA B 1 390 ? 4.684 27.906 19.609 1 92.88 390 ALA B O 1
ATOM 10842 N N . SER B 1 391 ? 3.932 26.219 18.391 1 94.5 391 SER B N 1
ATOM 10843 C CA . SER B 1 391 ? 5.219 26.016 17.734 1 94.5 391 SER B CA 1
ATOM 10844 C C . SER B 1 391 ? 5.609 27.219 16.875 1 94.5 391 SER B C 1
ATOM 10846 O O . SER B 1 391 ? 6.785 27.406 16.562 1 94.5 391 SER B O 1
ATOM 10848 N N . LEU B 1 392 ? 4.648 27.984 16.5 1 95.75 392 LEU B N 1
ATOM 10849 C CA . LEU B 1 392 ? 4.945 29.156 15.695 1 95.75 392 LEU B CA 1
ATOM 10850 C C . LEU B 1 392 ? 5.871 30.109 16.438 1 95.75 392 LEU B C 1
ATOM 10852 O O . LEU B 1 392 ? 6.82 30.641 15.852 1 95.75 392 LEU B O 1
ATOM 10856 N N . LEU B 1 393 ? 5.598 30.344 17.734 1 96.38 393 LEU B N 1
ATOM 10857 C CA . LEU B 1 393 ? 6.461 31.203 18.531 1 96.38 393 LEU B CA 1
ATOM 10858 C C . LEU B 1 393 ? 7.852 30.609 18.672 1 96.38 393 LEU B C 1
ATOM 10860 O O . LEU B 1 393 ? 8.859 31.312 18.562 1 96.38 393 LEU B O 1
ATOM 10864 N N . GLN B 1 394 ? 7.863 29.344 18.953 1 95.38 394 GLN B N 1
ATOM 10865 C CA . GLN B 1 394 ? 9.148 28.656 19.094 1 95.38 394 GLN B CA 1
ATOM 10866 C C . GLN B 1 394 ? 9.961 28.766 17.797 1 95.38 394 GLN B C 1
ATOM 10868 O O . GLN B 1 394 ? 11.18 28.969 17.844 1 95.38 394 GLN B O 1
ATOM 10873 N N . MET B 1 395 ? 9.273 28.547 16.719 1 96.88 395 MET B N 1
ATOM 10874 C CA . MET B 1 395 ? 9.93 28.656 15.43 1 96.88 395 MET B CA 1
ATOM 10875 C C . MET B 1 395 ? 10.5 30.047 15.211 1 96.88 395 MET B C 1
ATOM 10877 O O . MET B 1 395 ? 11.648 30.203 14.789 1 96.88 395 MET B O 1
ATOM 10881 N N . LEU B 1 396 ? 9.758 31.094 15.523 1 97.38 396 LEU B N 1
ATOM 10882 C CA . LEU B 1 396 ? 10.211 32.469 15.359 1 97.38 396 LEU B CA 1
ATOM 10883 C C . LEU B 1 396 ? 11.422 32.75 16.234 1 97.38 396 LEU B C 1
ATOM 10885 O O . LEU B 1 396 ? 12.422 33.281 15.766 1 97.38 396 LEU B O 1
ATOM 10889 N N . LEU B 1 397 ? 11.312 32.406 17.531 1 96.56 397 LEU B N 1
ATOM 10890 C CA . LEU B 1 397 ? 12.398 32.656 18.469 1 96.56 397 LEU B CA 1
ATOM 10891 C C . LEU B 1 397 ? 13.648 31.875 18.094 1 96.56 397 LEU B C 1
ATOM 10893 O O . LEU B 1 397 ? 14.766 32.406 18.188 1 96.56 397 LEU B O 1
ATOM 10897 N N . SER B 1 398 ? 13.43 30.625 17.672 1 96.25 398 SER B N 1
ATOM 10898 C CA . SER B 1 398 ? 14.555 29.812 17.234 1 96.25 398 SER B CA 1
ATOM 10899 C C . SER B 1 398 ? 15.219 30.406 15.992 1 96.25 398 SER B C 1
ATOM 10901 O O . SER B 1 398 ? 16.438 30.484 15.906 1 96.25 398 SER B O 1
ATOM 10903 N N . SER B 1 399 ? 14.43 30.844 15.055 1 97.5 399 SER B N 1
ATOM 10904 C CA . SER B 1 399 ? 14.953 31.469 13.844 1 97.5 399 SER B CA 1
ATOM 10905 C C . SER B 1 399 ? 15.703 32.75 14.164 1 97.5 399 SER B C 1
ATOM 10907 O O . SER B 1 399 ? 16.766 33.031 13.602 1 97.5 399 SER B O 1
ATOM 10909 N N . MET B 1 400 ? 15.203 33.531 15.031 1 97.31 400 MET B N 1
ATOM 10910 C CA . MET B 1 400 ? 15.852 34.781 15.445 1 97.31 400 MET B CA 1
ATOM 10911 C C . MET B 1 400 ? 17.172 34.5 16.141 1 97.31 400 MET B C 1
ATOM 10913 O O . MET B 1 400 ? 18.156 35.219 15.945 1 97.31 400 MET B O 1
ATOM 10917 N N . ASN B 1 401 ? 17.109 33.5 16.984 1 95.69 401 ASN B N 1
ATOM 10918 C CA . ASN B 1 401 ? 18.344 33.125 17.656 1 95.69 401 ASN B CA 1
ATOM 10919 C C . ASN B 1 401 ? 19.406 32.688 16.656 1 95.69 401 ASN B C 1
ATOM 10921 O O . ASN B 1 401 ? 20.578 33.062 16.781 1 95.69 401 ASN B O 1
ATOM 10925 N N . GLU B 1 402 ? 19.016 31.906 15.672 1 95.75 402 GLU B N 1
ATOM 10926 C CA . GLU B 1 402 ? 19.953 31.469 14.641 1 95.75 402 GLU B CA 1
ATOM 10927 C C . GLU B 1 402 ? 20.453 32.656 13.812 1 95.75 402 GLU B C 1
ATOM 10929 O O . GLU B 1 402 ? 21.625 32.688 13.406 1 95.75 402 GLU B O 1
ATOM 10934 N N . LEU B 1 403 ? 19.562 33.562 13.594 1 95.75 403 LEU B N 1
ATOM 10935 C CA . LEU B 1 403 ? 19.922 34.781 12.883 1 95.75 403 LEU B CA 1
ATOM 10936 C C . LEU B 1 403 ? 21.016 35.531 13.625 1 95.75 403 LEU B C 1
ATOM 10938 O O . LEU B 1 403 ? 21.938 36.062 13.008 1 95.75 403 LEU B O 1
ATOM 10942 N N . LEU B 1 404 ? 20.969 35.562 14.938 1 95.12 404 LEU B N 1
ATOM 10943 C CA . LEU B 1 404 ? 21.953 36.25 15.773 1 95.12 404 LEU B CA 1
ATOM 10944 C C . LEU B 1 404 ? 23.297 35.562 15.727 1 95.12 404 LEU B C 1
ATOM 10946 O O . LEU B 1 404 ? 24.344 36.188 15.953 1 95.12 404 LEU B O 1
ATOM 10950 N N . GLU B 1 405 ? 23.281 34.312 15.422 1 93.75 405 GLU B N 1
ATOM 10951 C CA . GLU B 1 405 ? 24.5 33.531 15.398 1 93.75 405 GLU B CA 1
ATOM 10952 C C . GLU B 1 405 ? 25.25 33.688 14.078 1 93.75 405 GLU B C 1
ATOM 10954 O O . GLU B 1 405 ? 26.438 33.375 13.984 1 93.75 405 GLU B O 1
ATOM 10959 N N . LEU B 1 406 ? 24.516 34.25 13.086 1 95 406 LEU B N 1
ATOM 10960 C CA . LEU B 1 406 ? 25.156 34.5 11.789 1 95 406 LEU B CA 1
ATOM 10961 C C . LEU B 1 406 ? 25.984 35.781 11.828 1 95 406 LEU B C 1
ATOM 10963 O O . LEU B 1 406 ? 25.719 36.688 12.617 1 95 406 LEU B O 1
ATOM 10967 N N . ASP B 1 407 ? 27.109 35.812 11.008 1 93.5 407 ASP B N 1
ATOM 10968 C CA . ASP B 1 407 ? 27.969 36.969 10.93 1 93.5 407 ASP B CA 1
ATOM 10969 C C . ASP B 1 407 ? 27.328 38.062 10.055 1 93.5 407 ASP B C 1
ATOM 10971 O O . ASP B 1 407 ? 27.953 38.562 9.117 1 93.5 407 ASP B O 1
ATOM 10975 N N . TRP B 1 408 ? 26.031 38.312 10.203 1 97.06 408 TRP B N 1
ATOM 10976 C CA . TRP B 1 408 ? 25.281 39.312 9.477 1 97.06 408 TRP B CA 1
ATOM 10977 C C . TRP B 1 408 ? 24.984 40.531 10.367 1 97.06 408 TRP B C 1
ATOM 10979 O O . TRP B 1 408 ? 24.547 40.375 11.508 1 97.06 408 TRP B O 1
ATOM 10989 N N . GLU B 1 409 ? 25.219 41.656 9.891 1 96.69 409 GLU B N 1
ATOM 10990 C CA . GLU B 1 409 ? 24.984 42.875 10.648 1 96.69 409 GLU B CA 1
ATOM 10991 C C . GLU B 1 409 ? 23.656 43.531 10.273 1 96.69 409 GLU B C 1
ATOM 10993 O O . GLU B 1 409 ? 23.609 44.438 9.445 1 96.69 409 GLU B O 1
ATOM 10998 N N . TRP B 1 410 ? 22.656 43.188 10.852 1 98.19 410 TRP B N 1
ATOM 10999 C CA . TRP B 1 410 ? 21.328 43.75 10.617 1 98.19 410 TRP B CA 1
ATOM 11000 C C . TRP B 1 410 ? 20.859 44.562 11.805 1 98.19 410 TRP B C 1
ATOM 11002 O O . TRP B 1 410 ? 21.375 44.406 12.922 1 98.19 410 TRP B O 1
ATOM 11012 N N . ASP B 1 411 ? 19.875 45.469 11.586 1 98.5 411 ASP B N 1
ATOM 11013 C CA . ASP B 1 411 ? 19.344 46.375 12.617 1 98.5 411 ASP B CA 1
ATOM 11014 C C . ASP B 1 411 ? 17.922 45.969 13 1 98.5 411 ASP B C 1
ATOM 11016 O O . ASP B 1 411 ? 17.5 46.188 14.133 1 98.5 411 ASP B O 1
ATOM 11020 N N . PHE B 1 412 ? 17.188 45.438 12.016 1 98.69 412 PHE B N 1
ATOM 11021 C CA . PHE B 1 412 ? 15.797 45.031 12.227 1 98.69 412 PHE B CA 1
ATOM 11022 C C . PHE B 1 412 ? 15.547 43.625 11.672 1 98.69 412 PHE B C 1
ATOM 11024 O O . PHE B 1 412 ? 16.156 43.219 10.688 1 98.69 412 PHE B O 1
ATOM 11031 N N . VAL B 1 413 ? 14.711 42.875 12.352 1 98.75 413 VAL B N 1
ATOM 11032 C CA . VAL B 1 413 ? 14.125 41.688 11.766 1 98.75 413 VAL B CA 1
ATOM 11033 C C . VAL B 1 413 ? 12.656 41.906 11.445 1 98.75 413 VAL B C 1
ATOM 11035 O O . VAL B 1 413 ? 11.914 42.469 12.258 1 98.75 413 VAL B O 1
ATOM 11038 N N . ILE B 1 414 ? 12.234 41.625 10.273 1 98.81 414 ILE B N 1
ATOM 11039 C CA . ILE B 1 414 ? 10.844 41.688 9.836 1 98.81 414 ILE B CA 1
ATOM 11040 C C . ILE B 1 414 ? 10.375 40.312 9.367 1 98.81 414 ILE B C 1
ATOM 11042 O O . ILE B 1 414 ? 10.961 39.75 8.445 1 98.81 414 ILE B O 1
ATOM 11046 N N . ASN B 1 415 ? 9.414 39.719 10.008 1 98.5 415 ASN B N 1
ATOM 11047 C CA . ASN B 1 415 ? 8.914 38.406 9.57 1 98.5 415 ASN B CA 1
ATOM 11048 C C . ASN B 1 415 ? 7.824 38.562 8.516 1 98.5 415 ASN B C 1
ATOM 11050 O O . ASN B 1 415 ? 6.965 39.438 8.617 1 98.5 415 ASN B O 1
ATOM 11054 N N . LEU B 1 416 ? 7.895 37.75 7.465 1 98.62 416 LEU B N 1
ATOM 11055 C CA . LEU B 1 416 ? 6.953 37.719 6.352 1 98.62 416 LEU B CA 1
ATOM 11056 C C . LEU B 1 416 ? 6.633 36.25 5.98 1 98.62 416 LEU B C 1
ATOM 11058 O O . LEU B 1 416 ? 7.367 35.344 6.352 1 98.62 416 LEU B O 1
ATOM 11062 N N . SER B 1 417 ? 5.516 36.062 5.348 1 97.94 417 SER B N 1
ATOM 11063 C CA . SER B 1 417 ? 5.156 34.75 4.77 1 97.94 417 SER B CA 1
ATOM 11064 C C . SER B 1 417 ? 5.145 34.812 3.246 1 97.94 417 SER B C 1
ATOM 11066 O O . SER B 1 417 ? 5.43 35.875 2.66 1 97.94 417 SER B O 1
ATOM 11068 N N . GLU B 1 418 ? 4.855 33.719 2.617 1 97.94 418 GLU B N 1
ATOM 11069 C CA . GLU B 1 418 ? 4.773 33.656 1.161 1 97.94 418 GLU B CA 1
ATOM 11070 C C . GLU B 1 418 ? 3.598 34.469 0.628 1 97.94 418 GLU B C 1
ATOM 11072 O O . GLU B 1 418 ? 3.527 34.75 -0.569 1 97.94 418 GLU B O 1
ATOM 11077 N N . SER B 1 419 ? 2.709 34.938 1.536 1 97.94 419 SER B N 1
ATOM 11078 C CA . SER B 1 419 ? 1.512 35.656 1.104 1 97.94 419 SER B CA 1
ATOM 11079 C C . SER B 1 419 ? 1.642 37.156 1.354 1 97.94 419 SER B C 1
ATOM 11081 O O . SER B 1 419 ? 0.662 37.875 1.246 1 97.94 419 SER B O 1
ATOM 11083 N N . ASP B 1 420 ? 2.771 37.594 1.772 1 98.44 420 ASP B N 1
ATOM 11084 C CA . ASP B 1 420 ? 3.041 39 1.954 1 98.44 420 ASP B CA 1
ATOM 11085 C C . ASP B 1 420 ? 3.639 39.625 0.688 1 98.44 420 ASP B C 1
ATOM 11087 O O . ASP B 1 420 ? 4.199 38.906 -0.146 1 98.44 420 ASP B O 1
ATOM 11091 N N . PHE B 1 421 ? 3.494 40.906 0.554 1 98.62 421 PHE B N 1
ATOM 11092 C CA . PHE B 1 421 ? 4.102 41.656 -0.538 1 98.62 421 PHE B CA 1
ATOM 11093 C C . PHE B 1 421 ? 4.324 43.125 -0.134 1 98.62 421 PHE B C 1
ATOM 11095 O O . PHE B 1 421 ? 3.529 43.688 0.615 1 98.62 421 PHE B O 1
ATOM 11102 N N . PRO B 1 422 ? 5.43 43.75 -0.588 1 98.31 422 PRO B N 1
ATOM 11103 C CA . PRO B 1 422 ? 5.637 45.156 -0.251 1 98.31 422 PRO B CA 1
ATOM 11104 C C . PRO B 1 422 ? 4.684 46.094 -1 1 98.31 422 PRO B C 1
ATOM 11106 O O . PRO B 1 422 ? 4.309 45.812 -2.141 1 98.31 422 PRO B O 1
ATOM 11109 N N . VAL B 1 423 ? 4.348 47.188 -0.361 1 98.38 423 VAL B N 1
ATOM 11110 C CA . VAL B 1 423 ? 3.504 48.188 -1.015 1 98.38 423 VAL B CA 1
ATOM 11111 C C . VAL B 1 423 ? 4.246 49.5 -1.1 1 98.38 423 VAL B C 1
ATOM 11113 O O . VAL B 1 423 ? 3.67 50.531 -1.498 1 98.38 423 VAL B O 1
ATOM 11116 N N . LYS B 1 424 ? 5.508 49.531 -0.669 1 97.81 424 LYS B N 1
ATOM 11117 C CA . LYS B 1 424 ? 6.449 50.625 -0.845 1 97.81 424 LYS B CA 1
ATOM 11118 C C . LYS B 1 424 ? 7.816 50.125 -1.29 1 97.81 424 LYS B C 1
ATOM 11120 O O . LYS B 1 424 ? 8.094 48.938 -1.214 1 97.81 424 LYS B O 1
ATOM 11125 N N . THR B 1 425 ? 8.664 51.062 -1.784 1 95.94 425 THR B N 1
ATOM 11126 C CA . THR B 1 425 ? 9.977 50.656 -2.297 1 95.94 425 THR B CA 1
ATOM 11127 C C . THR B 1 425 ? 10.945 50.375 -1.151 1 95.94 425 THR B C 1
ATOM 11129 O O . THR B 1 425 ? 10.695 50.781 -0.01 1 95.94 425 THR B O 1
ATOM 11132 N N . ASN B 1 426 ? 12.016 49.719 -1.487 1 95.56 426 ASN B N 1
ATOM 11133 C CA . ASN B 1 426 ? 13.07 49.438 -0.519 1 95.56 426 ASN B CA 1
ATOM 11134 C C . ASN B 1 426 ? 13.594 50.719 0.109 1 95.56 426 ASN B C 1
ATOM 11136 O O . ASN B 1 426 ? 13.812 50.781 1.32 1 95.56 426 ASN B O 1
ATOM 11140 N N . ASN B 1 427 ? 13.805 51.719 -0.71 1 94.62 427 ASN B N 1
ATOM 11141 C CA . ASN B 1 427 ? 14.352 53 -0.214 1 94.62 427 ASN B CA 1
ATOM 11142 C C . ASN B 1 427 ? 13.422 53.656 0.808 1 94.62 427 ASN B C 1
ATOM 11144 O O . ASN B 1 427 ? 13.883 54.156 1.823 1 94.62 427 ASN B O 1
ATOM 11148 N N . GLN B 1 428 ? 12.164 53.562 0.54 1 95.81 428 GLN B N 1
ATOM 11149 C CA . GLN B 1 428 ? 11.195 54.156 1.46 1 95.81 428 GLN B CA 1
ATOM 11150 C C . GLN B 1 428 ? 11.203 53.438 2.801 1 95.81 428 GLN B C 1
ATOM 11152 O O . GLN B 1 428 ? 11.117 54.062 3.857 1 95.81 428 GLN B O 1
ATOM 11157 N N . LEU B 1 429 ? 11.305 52.188 2.752 1 97.19 429 LEU B N 1
ATOM 11158 C CA . LEU B 1 429 ? 11.344 51.375 3.971 1 97.19 429 LEU B CA 1
ATOM 11159 C C . LEU B 1 429 ? 12.617 51.688 4.766 1 97.19 429 LEU B C 1
ATOM 11161 O O . LEU B 1 429 ? 12.562 51.875 5.98 1 97.19 429 LEU B O 1
ATOM 11165 N N . VAL B 1 430 ? 13.766 51.719 4.07 1 97.06 430 VAL B N 1
ATOM 11166 C CA . VAL B 1 430 ? 15.055 51.906 4.711 1 97.06 430 VAL B CA 1
ATOM 11167 C C . VAL B 1 430 ? 15.102 53.312 5.336 1 97.06 430 VAL B C 1
ATOM 11169 O O . VAL B 1 430 ? 15.57 53.5 6.461 1 97.06 430 VAL B O 1
ATOM 11172 N N . ASP B 1 431 ? 14.578 54.25 4.609 1 96.38 431 ASP B N 1
ATOM 11173 C CA . ASP B 1 431 ? 14.555 55.625 5.125 1 96.38 431 ASP B CA 1
ATOM 11174 C C . ASP B 1 431 ? 13.727 55.719 6.406 1 96.38 431 ASP B C 1
ATOM 11176 O O . ASP B 1 431 ? 14.148 56.344 7.383 1 96.38 431 ASP B O 1
ATOM 11180 N N . PHE B 1 432 ? 12.609 55.188 6.426 1 97.19 432 PHE B N 1
ATOM 11181 C CA . PHE B 1 432 ? 11.711 55.219 7.574 1 97.19 432 PHE B CA 1
ATOM 11182 C C . PHE B 1 432 ? 12.344 54.531 8.781 1 97.19 432 PHE B C 1
ATOM 11184 O O . PHE B 1 432 ? 12.336 55.094 9.883 1 97.19 432 PHE B O 1
ATOM 11191 N N . LEU B 1 433 ? 12.898 53.312 8.523 1 97.88 433 LEU B N 1
ATOM 11192 C CA . LEU B 1 433 ? 13.477 52.562 9.625 1 97.88 433 LEU B CA 1
ATOM 11193 C C . LEU B 1 433 ? 14.758 53.188 10.133 1 97.88 433 LEU B C 1
ATOM 11195 O O . LEU B 1 433 ? 15.07 53.094 11.32 1 97.88 433 LEU B O 1
ATOM 11199 N N . THR B 1 434 ? 15.469 53.844 9.219 1 97.69 434 THR B N 1
ATOM 11200 C CA . THR B 1 434 ? 16.656 54.594 9.641 1 97.69 434 THR B CA 1
ATOM 11201 C C . THR B 1 434 ? 16.281 55.719 10.602 1 97.69 434 THR B C 1
ATOM 11203 O O . THR B 1 434 ? 16.953 55.938 11.609 1 97.69 434 THR B O 1
ATOM 11206 N N . ALA B 1 435 ? 15.164 56.375 10.312 1 97.06 435 ALA B N 1
ATOM 11207 C CA . ALA B 1 435 ? 14.68 57.469 11.164 1 97.06 435 ALA B CA 1
ATOM 11208 C C . ALA B 1 435 ? 14.211 56.938 12.508 1 97.06 435 ALA B C 1
ATOM 11210 O O . ALA B 1 435 ? 14.109 57.688 13.484 1 97.06 435 ALA B O 1
ATOM 11211 N N . ASN B 1 436 ? 13.906 55.719 12.617 1 97.56 436 ASN B N 1
ATOM 11212 C CA . ASN B 1 436 ? 13.336 55.125 13.82 1 97.56 436 ASN B CA 1
ATOM 11213 C C . ASN B 1 436 ? 14.188 53.938 14.32 1 97.56 436 ASN B C 1
ATOM 11215 O O . ASN B 1 436 ? 13.656 52.938 14.773 1 97.56 436 ASN B O 1
ATOM 11219 N N . LYS B 1 437 ? 15.492 54.062 14.172 1 96.56 437 LYS B N 1
ATOM 11220 C CA . LYS B 1 437 ? 16.422 53 14.594 1 96.56 437 LYS B CA 1
ATOM 11221 C C . LYS B 1 437 ? 16.266 52.688 16.078 1 96.56 437 LYS B C 1
ATOM 11223 O O . LYS B 1 437 ? 16.172 53.625 16.906 1 96.56 437 LYS B O 1
ATOM 11228 N N . GLY B 1 438 ? 16.047 51.375 16.391 1 96.25 438 GLY B N 1
ATOM 11229 C CA . GLY B 1 438 ? 15.945 50.938 17.766 1 96.25 438 GLY B CA 1
ATOM 11230 C C . GLY B 1 438 ? 14.508 50.781 18.234 1 96.25 438 GLY B C 1
ATOM 11231 O O . GLY B 1 438 ? 14.258 50.219 19.297 1 96.25 438 GLY B O 1
ATOM 11232 N N . ARG B 1 439 ? 13.531 51.25 17.484 1 98 439 ARG B N 1
ATOM 11233 C CA . ARG B 1 439 ? 12.125 51.094 17.828 1 98 439 ARG B CA 1
ATOM 11234 C C . ARG B 1 439 ? 11.625 49.719 17.484 1 98 439 ARG B C 1
ATOM 11236 O O . ARG B 1 439 ? 12.227 49 16.672 1 98 439 ARG B O 1
ATOM 11243 N N . ASN B 1 440 ? 10.625 49.281 18.188 1 98.75 440 ASN B N 1
ATOM 11244 C CA . ASN B 1 440 ? 9.977 48 17.922 1 98.75 440 ASN B CA 1
ATOM 11245 C C . ASN B 1 440 ? 8.539 48.188 17.422 1 98.75 440 ASN B C 1
ATOM 11247 O O . ASN B 1 440 ? 7.742 48.875 18.078 1 98.75 440 ASN B O 1
ATOM 11251 N N . PHE B 1 441 ? 8.242 47.656 16.297 1 98.69 441 PHE B N 1
ATOM 11252 C CA . PHE B 1 441 ? 6.969 47.875 15.625 1 98.69 441 PHE B CA 1
ATOM 11253 C C . PHE B 1 441 ? 6.051 46.656 15.805 1 98.69 441 PHE B C 1
ATOM 11255 O O . PHE B 1 441 ? 6.328 45.594 15.281 1 98.69 441 PHE B O 1
ATOM 11262 N N . VAL B 1 442 ? 4.984 46.781 16.578 1 98.06 442 VAL B N 1
ATOM 11263 C CA . VAL B 1 442 ? 3.947 45.781 16.828 1 98.06 442 VAL B CA 1
ATOM 11264 C C . VAL B 1 442 ? 2.572 46.438 16.766 1 98.06 442 VAL B C 1
ATOM 11266 O O . VAL B 1 442 ? 2.451 47.656 16.906 1 98.06 442 VAL B O 1
ATOM 11269 N N . LYS B 1 443 ? 1.572 45.688 16.422 1 97.44 443 LYS B N 1
ATOM 11270 C CA . LYS B 1 443 ? 0.22 46.25 16.406 1 97.44 443 LYS B CA 1
ATOM 11271 C C . LYS B 1 443 ? -0.633 45.656 17.516 1 97.44 443 LYS B C 1
ATOM 11273 O O . LYS B 1 443 ? -0.894 44.438 17.531 1 97.44 443 LYS B O 1
ATOM 11278 N N . SER B 1 444 ? -1.129 46.406 18.375 1 94.75 444 SER B N 1
ATOM 11279 C CA . SER B 1 444 ? -1.888 45.969 19.531 1 94.75 444 SER B CA 1
ATOM 11280 C C . SER B 1 444 ? -3.357 45.781 19.188 1 94.75 444 SER B C 1
ATOM 11282 O O . SER B 1 444 ? -3.863 46.344 18.219 1 94.75 444 SER B O 1
ATOM 11284 N N . HIS B 1 445 ? -4.039 45 19.984 1 88.31 445 HIS B N 1
ATOM 11285 C CA . HIS B 1 445 ? -5.465 44.688 19.875 1 88.31 445 HIS B CA 1
ATOM 11286 C C . HIS B 1 445 ? -6.305 45.906 20.234 1 88.31 445 HIS B C 1
ATOM 11288 O O . HIS B 1 445 ? -7.477 46 19.859 1 88.31 445 HIS B O 1
ATOM 11294 N N . GLY B 1 446 ? -5.816 46.812 21.078 1 81.44 446 GLY B N 1
ATOM 11295 C CA . GLY B 1 446 ? -6.57 47.969 21.484 1 81.44 446 GLY B CA 1
ATOM 11296 C C . GLY B 1 446 ? -6.652 48.156 22.984 1 81.44 446 GLY B C 1
ATOM 11297 O O . GLY B 1 446 ? -5.723 47.781 23.703 1 81.44 446 GLY B O 1
ATOM 11298 N N . ARG B 1 447 ? -7.754 48.75 23.484 1 77.19 447 ARG B N 1
ATOM 11299 C CA . ARG B 1 447 ? -7.781 49.25 24.859 1 77.19 447 ARG B CA 1
ATOM 11300 C C . ARG B 1 447 ? -8.453 48.25 25.797 1 77.19 447 ARG B C 1
ATOM 11302 O O . ARG B 1 447 ? -8.234 48.281 27.016 1 77.19 447 ARG B O 1
ATOM 11309 N N . GLU B 1 448 ? -9.156 47.312 25.266 1 87.31 448 GLU B N 1
ATOM 11310 C CA . GLU B 1 448 ? -9.898 46.406 26.125 1 87.31 448 GLU B CA 1
ATOM 11311 C C . GLU B 1 448 ? -9.148 45.094 26.328 1 87.31 448 GLU B C 1
ATOM 11313 O O . GLU B 1 448 ? -9.539 44.062 25.781 1 87.31 448 GLU B O 1
ATOM 11318 N N . VAL B 1 449 ? -8.328 45.062 27.266 1 92.31 449 VAL B N 1
ATOM 11319 C CA . VAL B 1 449 ? -7.398 43.969 27.453 1 92.31 449 VAL B CA 1
ATOM 11320 C C . VAL B 1 449 ? -8.156 42.719 27.969 1 92.31 449 VAL B C 1
ATOM 11322 O O . VAL B 1 449 ? -7.891 41.594 27.531 1 92.31 449 VAL B O 1
ATOM 11325 N N . GLN B 1 450 ? -9.125 42.906 28.906 1 90.62 450 GLN B N 1
ATOM 11326 C CA . GLN B 1 450 ? -9.859 41.781 29.469 1 90.62 450 GLN B CA 1
ATOM 11327 C C . GLN B 1 450 ? -10.688 41.062 28.391 1 90.62 450 GLN B C 1
ATOM 11329 O O . GLN B 1 450 ? -10.805 39.844 28.375 1 90.62 450 GLN B O 1
ATOM 11334 N N . ARG B 1 451 ? -11.242 41.844 27.547 1 90.62 451 ARG B N 1
ATOM 11335 C CA . ARG B 1 451 ? -11.961 41.25 26.422 1 90.62 451 ARG B CA 1
ATOM 11336 C C . ARG B 1 451 ? -11.008 40.5 25.484 1 90.62 451 ARG B C 1
ATOM 11338 O O . ARG B 1 451 ? -11.352 39.469 24.953 1 90.62 451 ARG B O 1
ATOM 11345 N N . PHE B 1 452 ? -9.906 41.125 25.266 1 93.94 452 PHE B N 1
ATOM 11346 C CA . PHE B 1 452 ? -8.883 40.469 24.438 1 93.94 452 PHE B CA 1
ATOM 11347 C C . PHE B 1 452 ? -8.477 39.125 25.016 1 93.94 452 PHE B C 1
ATOM 11349 O O . PHE B 1 452 ? -8.344 38.156 24.281 1 93.94 452 PHE B O 1
ATOM 11356 N N . ILE B 1 453 ? -8.281 39.031 26.281 1 94.5 453 ILE B N 1
ATOM 11357 C CA . ILE B 1 453 ? -7.895 37.812 26.969 1 94.5 453 ILE B CA 1
ATOM 11358 C C . ILE B 1 453 ? -8.938 36.719 26.719 1 94.5 453 ILE B C 1
ATOM 11360 O O . ILE B 1 453 ? -8.594 35.562 26.391 1 94.5 453 ILE B O 1
ATOM 11364 N N . GLN B 1 454 ? -10.195 37.062 26.781 1 91.62 454 GLN B N 1
ATOM 11365 C CA . GLN B 1 454 ? -11.281 36.094 26.594 1 91.62 454 GLN B CA 1
ATOM 11366 C C . GLN B 1 454 ? -11.406 35.688 25.125 1 91.62 454 GLN B C 1
ATOM 11368 O O . GLN B 1 454 ? -11.523 34.5 24.828 1 91.62 454 GLN B O 1
ATOM 11373 N N . LYS B 1 455 ? -11.336 36.625 24.266 1 89.94 455 LYS B N 1
ATOM 11374 C CA . LYS B 1 455 ? -11.508 36.375 22.844 1 89.94 455 LYS B CA 1
ATOM 11375 C C . LYS B 1 455 ? -10.375 35.531 22.297 1 89.94 455 LYS B C 1
ATOM 11377 O O . LYS B 1 455 ? -10.602 34.656 21.453 1 89.94 455 LYS B O 1
ATOM 11382 N N . GLN B 1 456 ? -9.219 35.719 22.812 1 92.75 456 GLN B N 1
ATOM 11383 C CA . GLN B 1 456 ? -8.047 35.031 22.312 1 92.75 456 GLN B CA 1
ATOM 11384 C C . GLN B 1 456 ? -7.809 33.719 23.078 1 92.75 456 GLN B C 1
ATOM 11386 O O . GLN B 1 456 ? -6.922 32.938 22.719 1 92.75 456 GLN B O 1
ATOM 11391 N N . GLY B 1 457 ? -8.609 33.5 24.078 1 94.12 457 GLY B N 1
ATOM 11392 C CA . GLY B 1 457 ? -8.445 32.281 24.875 1 94.12 457 GLY B CA 1
ATOM 11393 C C . GLY B 1 457 ? -7.164 32.281 25.703 1 94.12 457 GLY B C 1
ATOM 11394 O O . GLY B 1 457 ? -6.598 31.234 25.984 1 94.12 457 GLY B O 1
ATOM 11395 N N . LEU B 1 458 ? -6.664 33.438 26.047 1 96.38 458 LEU B N 1
ATOM 11396 C CA . LEU B 1 458 ? -5.438 33.531 26.828 1 96.38 458 LEU B CA 1
ATOM 11397 C C . LEU B 1 458 ? -5.637 32.938 28.219 1 96.38 458 LEU B C 1
ATOM 11399 O O . LEU B 1 458 ? -4.668 32.562 28.891 1 96.38 458 LEU B O 1
ATOM 11403 N N . ASP B 1 459 ? -6.871 32.812 28.688 1 95.38 459 ASP B N 1
ATOM 11404 C CA . ASP B 1 459 ? -7.184 32.25 30 1 95.38 459 ASP B CA 1
ATOM 11405 C C . ASP B 1 459 ? -7.426 30.75 29.891 1 95.38 459 ASP B C 1
ATOM 11407 O O . ASP B 1 459 ? -7.969 30.141 30.812 1 95.38 459 ASP B O 1
ATOM 11411 N N . LYS B 1 460 ? -7.148 30.234 28.781 1 96.12 460 LYS B N 1
ATOM 11412 C CA . LYS B 1 460 ? -7.242 28.797 28.562 1 96.12 460 LYS B CA 1
ATOM 11413 C C . LYS B 1 460 ? -5.863 28.188 28.312 1 96.12 460 LYS B C 1
ATOM 11415 O O . LYS B 1 460 ? -4.926 28.891 27.938 1 96.12 460 LYS B O 1
ATOM 11420 N N . THR B 1 461 ? -5.785 26.891 28.594 1 96.62 461 THR B N 1
ATOM 11421 C CA . THR B 1 461 ? -4.559 26.156 28.312 1 96.62 461 THR B CA 1
ATOM 11422 C C . THR B 1 461 ? -4.723 25.297 27.062 1 96.62 461 THR B C 1
ATOM 11424 O O . THR B 1 461 ? -5.707 24.562 26.922 1 96.62 461 THR B O 1
ATOM 11427 N N . PHE B 1 462 ? -3.805 25.422 26.156 1 97.19 462 PHE B N 1
ATOM 11428 C CA . PHE B 1 462 ? -3.764 24.625 24.938 1 97.19 462 PHE B CA 1
ATOM 11429 C C . PHE B 1 462 ? -2.486 23.797 24.875 1 97.19 462 PHE B C 1
ATOM 11431 O O . PHE B 1 462 ? -1.461 24.172 25.438 1 97.19 462 PHE B O 1
ATOM 11438 N N . VAL B 1 463 ? -2.531 22.625 24.266 1 97.19 463 VAL B N 1
ATOM 11439 C CA . VAL B 1 463 ? -1.383 21.75 24.047 1 97.19 463 VAL B CA 1
ATOM 11440 C C . VAL B 1 463 ? -1.294 21.359 22.578 1 97.19 463 VAL B C 1
ATOM 11442 O O . VAL B 1 463 ? -2.27 20.875 21.984 1 97.19 463 VAL B O 1
ATOM 11445 N N . GLU B 1 464 ? -0.13 21.625 21.984 1 97 464 GLU B N 1
ATOM 11446 C CA . GLU B 1 464 ? 0.075 21.266 20.578 1 97 464 GLU B CA 1
ATOM 11447 C C . GLU B 1 464 ? 0.692 19.875 20.469 1 97 464 GLU B C 1
ATOM 11449 O O . GLU B 1 464 ? 1.811 19.641 20.922 1 97 464 GLU B O 1
ATOM 11454 N N . CYS B 1 465 ? -0.043 18.906 19.875 1 95.38 465 CYS B N 1
ATOM 11455 C CA . CYS B 1 465 ? 0.436 17.578 19.5 1 95.38 465 CYS B CA 1
ATOM 11456 C C . CYS B 1 465 ? -0.49 16.938 18.469 1 95.38 465 CYS B C 1
ATOM 11458 O O . CYS B 1 465 ? -1.642 17.359 18.328 1 95.38 465 CYS B O 1
ATOM 11460 N N . ASP B 1 466 ? 0.029 16.016 17.656 1 93.56 466 ASP B N 1
ATOM 11461 C CA . ASP B 1 466 ? -0.74 15.336 16.609 1 93.56 466 ASP B CA 1
ATOM 11462 C C . ASP B 1 466 ? -1.269 16.328 15.586 1 93.56 466 ASP B C 1
ATOM 11464 O O . ASP B 1 466 ? -2.414 16.234 15.148 1 93.56 466 ASP B O 1
ATOM 11468 N N . THR B 1 467 ? -0.449 17.375 15.383 1 92.25 467 THR B N 1
ATOM 11469 C CA . THR B 1 467 ? -0.8 18.406 14.414 1 92.25 467 THR B CA 1
ATOM 11470 C C . THR B 1 467 ? -2.141 19.031 14.766 1 92.25 467 THR B C 1
ATOM 11472 O O . THR B 1 467 ? -2.99 19.234 13.898 1 92.25 467 THR B O 1
ATOM 11475 N N . HIS B 1 468 ? -2.34 19.234 16.062 1 95.25 468 HIS B N 1
ATOM 11476 C CA . HIS B 1 468 ? -3.574 19.797 16.594 1 95.25 468 HIS B CA 1
ATOM 11477 C C . HIS B 1 468 ? -3.309 20.609 17.859 1 95.25 468 HIS B C 1
ATOM 11479 O O . HIS B 1 468 ? -2.461 20.234 18.672 1 95.25 468 HIS B O 1
ATOM 11485 N N . MET B 1 469 ? -3.975 21.734 17.984 1 96.56 469 MET B N 1
ATOM 11486 C CA . MET B 1 469 ? -3.998 22.5 19.234 1 96.56 469 MET B CA 1
ATOM 11487 C C . MET B 1 469 ? -5.184 22.078 20.094 1 96.56 469 MET B C 1
ATOM 11489 O O . MET B 1 469 ? -6.309 22.531 19.875 1 96.56 469 MET B O 1
ATOM 11493 N N . TRP B 1 470 ? -4.883 21.344 21.141 1 97.19 470 TRP B N 1
ATOM 11494 C CA . TRP B 1 470 ? -5.926 20.797 22 1 97.19 470 TRP B CA 1
ATOM 11495 C C . TRP B 1 470 ? -6.195 21.719 23.188 1 97.19 470 TRP B C 1
ATOM 11497 O O . TRP B 1 470 ? -5.262 22.172 23.859 1 97.19 470 TRP B O 1
ATOM 11507 N N . ARG B 1 471 ? -7.453 22 23.453 1 96.19 471 ARG B N 1
ATOM 11508 C CA . ARG B 1 471 ? -7.812 22.734 24.672 1 96.19 471 ARG B CA 1
ATOM 11509 C C . ARG B 1 471 ? -7.93 21.797 25.859 1 96.19 471 ARG B C 1
ATOM 11511 O O . ARG B 1 471 ? -8.633 20.797 25.797 1 96.19 471 ARG B O 1
ATOM 11518 N N . THR B 1 472 ? -7.254 22.078 26.984 1 94.25 472 THR B N 1
ATOM 11519 C CA . THR B 1 472 ? -7.25 21.125 28.078 1 94.25 472 THR B CA 1
ATOM 11520 C C . THR B 1 472 ? -7.898 21.734 29.328 1 94.25 472 THR B C 1
ATOM 11522 O O . THR B 1 472 ? -8.266 21.016 30.25 1 94.25 472 THR B O 1
ATOM 11525 N N . GLY B 1 473 ? -7.992 23.062 29.469 1 89 473 GLY B N 1
ATOM 11526 C CA . GLY B 1 473 ? -8.664 23.625 30.625 1 89 473 GLY B CA 1
ATOM 11527 C C . GLY B 1 473 ? -8.406 25.109 30.797 1 89 473 GLY B C 1
ATOM 11528 O O . GLY B 1 473 ? -7.754 25.734 29.969 1 89 473 GLY B O 1
ATOM 11529 N N . ASP B 1 474 ? -8.977 25.531 31.891 1 92.06 474 ASP B N 1
ATOM 11530 C CA . ASP B 1 474 ? -8.828 26.938 32.219 1 92.06 474 ASP B CA 1
ATOM 11531 C C . ASP B 1 474 ? -7.547 27.188 33.031 1 92.06 474 ASP B C 1
ATOM 11533 O O . ASP B 1 474 ? -6.973 26.25 33.594 1 92.06 474 ASP B O 1
ATOM 11537 N N . ARG B 1 475 ? -7.078 28.469 32.938 1 93.31 475 ARG B N 1
ATOM 11538 C CA . ARG B 1 475 ? -5.906 28.859 33.719 1 93.31 475 ARG B CA 1
ATOM 11539 C C . ARG B 1 475 ? -6.043 30.297 34.219 1 93.31 475 ARG B C 1
ATOM 11541 O O . ARG B 1 475 ? -6.949 31.016 33.812 1 93.31 475 ARG B O 1
ATOM 11548 N N . HIS B 1 476 ? -5.09 30.578 35.156 1 91.12 476 HIS B N 1
ATOM 11549 C CA . HIS B 1 476 ? -4.898 31.953 35.594 1 91.12 476 HIS B CA 1
ATOM 11550 C C . HIS B 1 476 ? -3.594 32.531 35.031 1 91.12 476 HIS B C 1
ATOM 11552 O O . HIS B 1 476 ? -2.545 31.875 35.125 1 91.12 476 HIS B O 1
ATOM 11558 N N . LEU B 1 477 ? -3.773 33.656 34.438 1 95.56 477 LEU B N 1
ATOM 11559 C CA . LEU B 1 477 ? -2.58 34.344 33.906 1 95.56 477 LEU B CA 1
ATOM 11560 C C . LEU B 1 477 ? -1.757 34.938 35.062 1 95.56 477 LEU B C 1
ATOM 11562 O O . LEU B 1 477 ? -2.307 35.312 36.094 1 95.56 477 LEU B O 1
ATOM 11566 N N . PRO B 1 478 ? -0.44 35.031 34.906 1 96.19 478 PRO B N 1
ATOM 11567 C CA . PRO B 1 478 ? 0.393 35.594 35.969 1 96.19 478 PRO B CA 1
ATOM 11568 C C . PRO B 1 478 ? 0.071 37.031 36.281 1 96.19 478 PRO B C 1
ATOM 11570 O O . PRO B 1 478 ? -0.2 37.812 35.344 1 96.19 478 PRO B O 1
ATOM 11573 N N . TRP B 1 479 ? 0.133 37.375 37.594 1 95.75 479 TRP B N 1
ATOM 11574 C CA . TRP B 1 479 ? -0.007 38.75 38.031 1 95.75 479 TRP B CA 1
ATOM 11575 C C . TRP B 1 479 ? 1.317 39.5 37.906 1 95.75 479 TRP B C 1
ATOM 11577 O O . TRP B 1 479 ? 2.367 38.906 37.688 1 95.75 479 TRP B O 1
ATOM 11587 N N . GLY B 1 480 ? 1.243 40.844 37.906 1 95.25 480 GLY B N 1
ATOM 11588 C CA . GLY B 1 480 ? 2.453 41.656 38 1 95.25 480 GLY B CA 1
ATOM 11589 C C . GLY B 1 480 ? 2.869 42.219 36.656 1 95.25 480 GLY B C 1
ATOM 11590 O O . GLY B 1 480 ? 3.795 43.031 36.594 1 95.25 480 GLY B O 1
ATOM 11591 N N . ILE B 1 481 ? 2.166 41.781 35.688 1 96.5 481 ILE B N 1
ATOM 11592 C CA . ILE B 1 481 ? 2.582 42.281 34.375 1 96.5 481 ILE B CA 1
ATOM 11593 C C . ILE B 1 481 ? 1.374 42.844 33.625 1 96.5 481 ILE B C 1
ATOM 11595 O O . ILE B 1 481 ? 0.233 42.469 33.906 1 96.5 481 ILE B O 1
ATOM 11599 N N . GLN B 1 482 ? 1.704 43.75 32.656 1 95.69 482 GLN B N 1
ATOM 11600 C CA . GLN B 1 482 ? 0.718 44.219 31.688 1 95.69 482 GLN B CA 1
ATOM 11601 C C . GLN B 1 482 ? 0.602 43.281 30.5 1 95.69 482 GLN B C 1
ATOM 11603 O O . GLN B 1 482 ? 1.607 42.938 29.891 1 95.69 482 GLN B O 1
ATOM 11608 N N . LEU B 1 483 ? -0.659 42.875 30.266 1 96.38 483 LEU B N 1
ATOM 11609 C CA . LEU B 1 483 ? -0.866 42 29.109 1 96.38 483 LEU B CA 1
ATOM 11610 C C . LEU B 1 483 ? -1.223 42.844 27.875 1 96.38 483 LEU B C 1
ATOM 11612 O O . LEU B 1 483 ? -1.946 43.812 27.984 1 96.38 483 LEU B O 1
ATOM 11616 N N . ASP B 1 484 ? -0.612 42.531 26.797 1 96 484 ASP B N 1
ATOM 11617 C CA . ASP B 1 484 ? -0.912 43.125 25.5 1 96 484 ASP B CA 1
ATOM 11618 C C . ASP B 1 484 ? -0.749 42.094 24.375 1 96 484 ASP B C 1
ATOM 11620 O O . ASP B 1 484 ? -0.237 41 24.578 1 96 484 ASP B O 1
ATOM 11624 N N . GLY B 1 485 ? -1.404 42.375 23.281 1 96.5 485 GLY B N 1
ATOM 11625 C CA . GLY B 1 485 ? -1.332 41.5 22.125 1 96.5 485 GLY B CA 1
ATOM 11626 C C . GLY B 1 485 ? -2.025 42.062 20.891 1 96.5 485 GLY B C 1
ATOM 11627 O O . GLY B 1 485 ? -2.719 43.094 20.984 1 96.5 485 GLY B O 1
ATOM 11628 N N . GLY B 1 486 ? -1.781 41.406 19.781 1 95.56 486 GLY B N 1
ATOM 11629 C CA . GLY B 1 486 ? -2.357 41.781 18.5 1 95.56 486 GLY B CA 1
ATOM 11630 C C . GLY B 1 486 ? -1.865 40.938 17.359 1 95.56 486 GLY B C 1
ATOM 11631 O O . GLY B 1 486 ? -2.059 39.719 17.344 1 95.56 486 GLY B O 1
ATOM 11632 N N . SER B 1 487 ? -1.13 41.531 16.438 1 95.62 487 SER B N 1
ATOM 11633 C CA . SER B 1 487 ? -0.67 40.844 15.234 1 95.62 487 SER B CA 1
ATOM 11634 C C . SER B 1 487 ? 0.615 40.062 15.5 1 95.62 487 SER B C 1
ATOM 11636 O O . SER B 1 487 ? 1.462 40.5 16.281 1 95.62 487 SER B O 1
ATOM 11638 N N . ASP B 1 488 ? 0.694 38.906 14.867 1 95.94 488 ASP B N 1
ATOM 11639 C CA . ASP B 1 488 ? 1.924 38.125 14.992 1 95.94 488 ASP B CA 1
ATOM 11640 C C . ASP B 1 488 ? 2.949 38.562 13.945 1 95.94 488 ASP B C 1
ATOM 11642 O O . ASP B 1 488 ? 4.027 37.969 13.852 1 95.94 488 ASP B O 1
ATOM 11646 N N . TRP B 1 489 ? 2.627 39.531 13.141 1 98 489 TRP B N 1
ATOM 11647 C CA . TRP B 1 489 ? 3.594 40.125 12.227 1 98 489 TRP B CA 1
ATOM 11648 C C . TRP B 1 489 ? 4.273 41.312 12.875 1 98 489 TRP B C 1
ATOM 11650 O O . TRP B 1 489 ? 3.604 42.25 13.32 1 98 489 TRP B O 1
ATOM 11660 N N . VAL B 1 490 ? 5.637 41.312 12.922 1 98.44 490 VAL B N 1
ATOM 11661 C CA . VAL B 1 490 ? 6.348 42.281 13.727 1 98.44 490 VAL B CA 1
ATOM 11662 C C . VAL B 1 490 ? 7.586 42.781 12.977 1 98.44 490 VAL B C 1
ATOM 11664 O O . VAL B 1 490 ? 8.016 42.156 12.008 1 98.44 490 VAL B O 1
ATOM 11667 N N . ALA B 1 491 ? 8.078 43.875 13.297 1 98.81 491 ALA B N 1
ATOM 11668 C CA . ALA B 1 491 ? 9.406 44.438 12.984 1 98.81 491 ALA B CA 1
ATOM 11669 C C . ALA B 1 491 ? 10.148 44.812 14.258 1 98.81 491 ALA B C 1
ATOM 11671 O O . ALA B 1 491 ? 9.766 45.781 14.938 1 98.81 491 ALA B O 1
ATOM 11672 N N . LEU B 1 492 ? 11.188 44.094 14.531 1 98.81 492 LEU B N 1
ATOM 11673 C CA . LEU B 1 492 ? 11.82 44.219 15.836 1 98.81 492 LEU B CA 1
ATOM 11674 C C . LEU B 1 492 ? 13.273 44.656 15.703 1 98.81 492 LEU B C 1
ATOM 11676 O O . LEU B 1 492 ? 13.969 44.25 14.773 1 98.81 492 LEU B O 1
ATOM 11680 N N . SER B 1 493 ? 13.68 45.469 16.672 1 98.69 493 SER B N 1
ATOM 11681 C CA . SER B 1 493 ? 15.062 45.906 16.703 1 98.69 493 SER B CA 1
ATOM 11682 C C . SER B 1 493 ? 16 44.812 17.203 1 98.69 493 SER B C 1
ATOM 11684 O O . SER B 1 493 ? 15.594 43.969 17.984 1 98.69 493 SER B O 1
ATOM 11686 N N . ARG B 1 494 ? 17.203 44.875 16.75 1 98 494 ARG B N 1
ATOM 11687 C CA . ARG B 1 494 ? 18.203 43.844 17.094 1 98 494 ARG B CA 1
ATOM 11688 C C . ARG B 1 494 ? 18.391 43.75 18.609 1 98 494 ARG B C 1
ATOM 11690 O O . ARG B 1 494 ? 18.422 42.656 19.156 1 98 494 ARG B O 1
ATOM 11697 N N . PRO B 1 495 ? 18.453 44.875 19.359 1 97.44 495 PRO B N 1
ATOM 11698 C CA . PRO B 1 495 ? 18.625 44.75 20.812 1 97.44 495 PRO B CA 1
ATOM 11699 C C . PRO B 1 495 ? 17.469 44 21.469 1 97.44 495 PRO B C 1
ATOM 11701 O O . PRO B 1 495 ? 17.688 43.188 22.391 1 97.44 495 PRO B O 1
ATOM 11704 N N . PHE B 1 496 ? 16.328 44.281 21.062 1 97.56 496 PHE B N 1
ATOM 11705 C CA . PHE B 1 496 ? 15.18 43.594 21.656 1 97.56 496 PHE B CA 1
ATOM 11706 C C . PHE B 1 496 ? 15.188 42.125 21.281 1 97.56 496 PHE B C 1
ATOM 11708 O O . PHE B 1 496 ? 14.867 41.281 22.125 1 97.56 496 PHE B O 1
ATOM 11715 N N . VAL B 1 497 ? 15.523 41.812 20.031 1 97.88 497 VAL B N 1
ATOM 11716 C CA . VAL B 1 497 ? 15.609 40.438 19.594 1 97.88 497 VAL B CA 1
ATOM 11717 C C . VAL B 1 497 ? 16.641 39.688 20.422 1 97.88 497 VAL B C 1
ATOM 11719 O O . VAL B 1 497 ? 16.422 38.531 20.828 1 97.88 497 VAL B O 1
ATOM 11722 N N . VAL B 1 498 ? 17.781 40.312 20.672 1 95.69 498 VAL B N 1
ATOM 11723 C CA . VAL B 1 498 ? 18.812 39.719 21.516 1 95.69 498 VAL B CA 1
ATOM 11724 C C . VAL B 1 498 ? 18.219 39.375 22.891 1 95.69 498 VAL B C 1
ATOM 11726 O O . VAL B 1 498 ? 18.469 38.312 23.438 1 95.69 498 VAL B O 1
ATOM 11729 N N . TYR B 1 499 ? 17.422 40.312 23.375 1 95 499 TYR B N 1
ATOM 11730 C CA . TYR B 1 499 ? 16.844 40.188 24.703 1 95 499 TYR B CA 1
ATOM 11731 C C . TYR B 1 499 ? 15.891 39 24.781 1 95 499 TYR B C 1
ATOM 11733 O O . TYR B 1 499 ? 15.977 38.188 25.703 1 95 499 TYR B O 1
ATOM 11741 N N . VAL B 1 500 ? 15.047 38.75 23.797 1 95.69 500 VAL B N 1
ATOM 11742 C CA . VAL B 1 500 ? 13.969 37.781 23.922 1 95.69 500 VAL B CA 1
ATOM 11743 C C . VAL B 1 500 ? 14.422 36.438 23.328 1 95.69 500 VAL B C 1
ATOM 11745 O O . VAL B 1 500 ? 14 35.375 23.797 1 95.69 500 VAL B O 1
ATOM 11748 N N . ALA B 1 501 ? 15.203 36.406 22.297 1 93.19 501 ALA B N 1
ATOM 11749 C CA . ALA B 1 501 ? 15.57 35.156 21.625 1 93.19 501 ALA B CA 1
ATOM 11750 C C . ALA B 1 501 ? 16.656 34.406 22.391 1 93.19 501 ALA B C 1
ATOM 11752 O O . ALA B 1 501 ? 16.609 33.188 22.531 1 93.19 501 ALA B O 1
ATOM 11753 N N . THR B 1 502 ? 17.609 35.125 22.938 1 84.75 502 THR B N 1
ATOM 11754 C CA . THR B 1 502 ? 18.719 34.5 23.656 1 84.75 502 THR B CA 1
ATOM 11755 C C . THR B 1 502 ? 18.25 33.969 25.016 1 84.75 502 THR B C 1
ATOM 11757 O O . THR B 1 502 ? 18.703 32.938 25.469 1 84.75 502 THR B O 1
ATOM 11760 N N . ALA B 1 503 ? 17.359 34.656 25.516 1 77.12 503 ALA B N 1
ATOM 11761 C CA . ALA B 1 503 ? 16.844 34.281 26.844 1 77.12 503 ALA B CA 1
ATOM 11762 C C . ALA B 1 503 ? 16.094 32.969 26.766 1 77.12 503 ALA B C 1
ATOM 11764 O O . ALA B 1 503 ? 16.094 32.188 27.734 1 77.12 503 ALA B O 1
ATOM 11765 N N . VAL B 1 504 ? 15.609 32.688 25.703 1 76.62 504 VAL B N 1
ATOM 11766 C CA . VAL B 1 504 ? 14.773 31.484 25.562 1 76.62 504 VAL B CA 1
ATOM 11767 C C . VAL B 1 504 ? 15.609 30.328 25.031 1 76.62 504 VAL B C 1
ATOM 11769 O O . VAL B 1 504 ? 15.484 29.203 25.516 1 76.62 504 VAL B O 1
ATOM 11772 N N . GLN B 1 505 ? 16.531 30.578 24.188 1 73 505 GLN B N 1
ATOM 11773 C CA . GLN B 1 505 ? 17.125 29.5 23.406 1 73 505 GLN B CA 1
ATOM 11774 C C . GLN B 1 505 ? 18.531 29.156 23.906 1 73 505 GLN B C 1
ATOM 11776 O O . GLN B 1 505 ? 19 28.031 23.75 1 73 505 GLN B O 1
ATOM 11781 N N . ASP B 1 506 ? 19.156 30.188 24.453 1 66.12 506 ASP B N 1
ATOM 11782 C CA . ASP B 1 506 ? 20.547 29.984 24.844 1 66.12 506 ASP B CA 1
ATOM 11783 C C . ASP B 1 506 ? 20.656 29.484 26.281 1 66.12 506 ASP B C 1
ATOM 11785 O O . ASP B 1 506 ? 20.312 30.203 27.219 1 66.12 506 ASP B O 1
ATOM 11789 N N . ALA B 1 507 ? 21.031 28.328 26.469 1 65.31 507 ALA B N 1
ATOM 11790 C CA . ALA B 1 507 ? 21.125 27.688 27.766 1 65.31 507 ALA B CA 1
ATOM 11791 C C . ALA B 1 507 ? 22.203 28.328 28.641 1 65.31 507 ALA B C 1
ATOM 11793 O O . ALA B 1 507 ? 22.172 28.219 29.859 1 65.31 507 ALA B O 1
ATOM 11794 N N . LEU B 1 508 ? 23.141 29.094 28.047 1 62.66 508 LEU B N 1
ATOM 11795 C CA . LEU B 1 508 ? 24.312 29.594 28.766 1 62.66 508 LEU B CA 1
ATOM 11796 C C . LEU B 1 508 ? 24.062 31.016 29.281 1 62.66 508 LEU B C 1
ATOM 11798 O O . LEU B 1 508 ? 24.812 31.516 30.125 1 62.66 508 LEU B O 1
ATOM 11802 N N . VAL B 1 509 ? 23.062 31.672 28.766 1 65.19 509 VAL B N 1
ATOM 11803 C CA . VAL B 1 509 ? 22.828 33.062 29.156 1 65.19 509 VAL B CA 1
ATOM 11804 C C . VAL B 1 509 ? 21.922 33.094 30.391 1 65.19 509 VAL B C 1
ATOM 11806 O O . VAL B 1 509 ? 21.109 32.219 30.594 1 65.19 509 VAL B O 1
ATOM 11809 N N . GLN B 1 510 ? 22.297 34 31.234 1 67.88 510 GLN B N 1
ATOM 11810 C CA . GLN B 1 510 ? 21.453 34.219 32.406 1 67.88 510 GLN B CA 1
ATOM 11811 C C . GLN B 1 510 ? 20.016 34.469 32 1 67.88 510 GLN B C 1
ATOM 11813 O O . GLN B 1 510 ? 19.734 35.344 31.188 1 67.88 510 GLN B O 1
ATOM 11818 N N . LYS B 1 511 ? 19.156 33.719 32.531 1 78.19 511 LYS B N 1
ATOM 11819 C CA . LYS B 1 511 ? 17.75 33.719 32.125 1 78.19 511 LYS B CA 1
ATOM 11820 C C . LYS B 1 511 ? 17.016 34.906 32.75 1 78.19 511 LYS B C 1
ATOM 11822 O O . LYS B 1 511 ? 17.172 35.188 33.938 1 78.19 511 LYS B O 1
ATOM 11827 N N . ASP B 1 512 ? 16.453 35.812 31.891 1 89.56 512 ASP B N 1
ATOM 11828 C CA . ASP B 1 512 ? 15.539 36.875 32.344 1 89.56 512 ASP B CA 1
ATOM 11829 C C . ASP B 1 512 ? 14.227 36.281 32.844 1 89.56 512 ASP B C 1
ATOM 11831 O O . ASP B 1 512 ? 13.523 35.594 32.094 1 89.56 512 ASP B O 1
ATOM 11835 N N . PRO B 1 513 ? 13.945 36.5 34.094 1 93.06 513 PRO B N 1
ATOM 11836 C CA . PRO B 1 513 ? 12.766 35.844 34.688 1 93.06 513 PRO B CA 1
ATOM 11837 C C . PRO B 1 513 ? 11.477 36.219 33.969 1 93.06 513 PRO B C 1
ATOM 11839 O O . PRO B 1 513 ? 10.555 35.406 33.875 1 93.06 513 PRO B O 1
ATOM 11842 N N . LEU B 1 514 ? 11.367 37.469 33.5 1 96.06 514 LEU B N 1
ATOM 11843 C CA . LEU B 1 514 ? 10.18 37.844 32.719 1 96.06 514 LEU B CA 1
ATOM 11844 C C . LEU B 1 514 ? 10.047 37 31.469 1 96.06 514 LEU B C 1
ATOM 11846 O O . LEU B 1 514 ? 8.992 36.406 31.219 1 96.06 514 LEU B O 1
ATOM 11850 N N . VAL B 1 515 ? 11.109 36.969 30.75 1 95.56 515 VAL B N 1
ATOM 11851 C CA . VAL B 1 515 ? 11.078 36.281 29.469 1 95.56 515 VAL B CA 1
ATOM 11852 C C . VAL B 1 515 ? 10.875 34.781 29.688 1 95.56 515 VAL B C 1
ATOM 11854 O O . VAL B 1 515 ? 10.133 34.125 28.938 1 95.56 515 VAL B O 1
ATOM 11857 N N . GLU B 1 516 ? 11.5 34.219 30.656 1 93.56 516 GLU B N 1
ATOM 11858 C CA . GLU B 1 516 ? 11.328 32.781 30.969 1 93.56 516 GLU B CA 1
ATOM 11859 C C . GLU B 1 516 ? 9.891 32.469 31.375 1 93.56 516 GLU B C 1
ATOM 11861 O O . GLU B 1 516 ? 9.32 31.484 30.938 1 93.56 516 GLU B O 1
ATOM 11866 N N . GLY B 1 517 ? 9.375 33.312 32.25 1 95.06 517 GLY B N 1
ATOM 11867 C CA . GLY B 1 517 ? 7.988 33.125 32.656 1 95.06 517 GLY B CA 1
ATOM 11868 C C . GLY B 1 517 ? 7.012 33.25 31.5 1 95.06 517 GLY B C 1
ATOM 11869 O O . GLY B 1 517 ? 6.066 32.469 31.391 1 95.06 517 GLY B O 1
ATOM 11870 N N . LEU B 1 518 ? 7.242 34.25 30.641 1 96.62 518 LEU B N 1
ATOM 11871 C CA . LEU B 1 518 ? 6.391 34.438 29.469 1 96.62 518 LEU B CA 1
ATOM 11872 C C . LEU B 1 518 ? 6.496 33.25 28.531 1 96.62 518 LEU B C 1
ATOM 11874 O O . LEU B 1 518 ? 5.492 32.812 27.953 1 96.62 518 LEU B O 1
ATOM 11878 N N . ASN B 1 519 ? 7.676 32.781 28.359 1 95.06 519 ASN B N 1
ATOM 11879 C CA . ASN B 1 519 ? 7.875 31.594 27.516 1 95.06 519 ASN B CA 1
ATOM 11880 C C . ASN B 1 519 ? 7.082 30.391 28.031 1 95.06 519 ASN B C 1
ATOM 11882 O O . ASN B 1 519 ? 6.52 29.641 27.234 1 95.06 519 ASN B O 1
ATOM 11886 N N . THR B 1 520 ? 7.066 30.188 29.281 1 94.5 520 THR B N 1
ATOM 11887 C CA . THR B 1 520 ? 6.312 29.094 29.875 1 94.5 520 THR B CA 1
ATOM 11888 C C . THR B 1 520 ? 4.82 29.234 29.594 1 94.5 520 THR B C 1
ATOM 11890 O O . THR B 1 520 ? 4.156 28.281 29.203 1 94.5 520 THR B O 1
ATOM 11893 N N . VAL B 1 521 ? 4.348 30.406 29.766 1 96.19 521 VAL B N 1
ATOM 11894 C CA . VAL B 1 521 ? 2.93 30.672 29.578 1 96.19 521 VAL B CA 1
ATOM 11895 C C . VAL B 1 521 ? 2.564 30.469 28.109 1 96.19 521 VAL B C 1
ATOM 11897 O O . VAL B 1 521 ? 1.598 29.781 27.781 1 96.19 521 VAL B O 1
ATOM 11900 N N . PHE B 1 522 ? 3.342 30.969 27.25 1 96.81 522 PHE B N 1
ATOM 11901 C CA . PHE B 1 522 ? 2.965 31.062 25.844 1 96.81 522 PHE B CA 1
ATOM 11902 C C . PHE B 1 522 ? 3.291 29.766 25.109 1 96.81 522 PHE B C 1
ATOM 11904 O O . PHE B 1 522 ? 2.826 29.547 24 1 96.81 522 PHE B O 1
ATOM 11911 N N . LYS B 1 523 ? 3.98 28.875 25.703 1 95.25 523 LYS B N 1
ATOM 11912 C CA . LYS B 1 523 ? 4.148 27.531 25.188 1 95.25 523 LYS B CA 1
ATOM 11913 C C . LYS B 1 523 ? 2.816 26.781 25.172 1 95.25 523 LYS B C 1
ATOM 11915 O O . LYS B 1 523 ? 2.637 25.844 24.391 1 95.25 523 LYS B O 1
ATOM 11920 N N . HIS B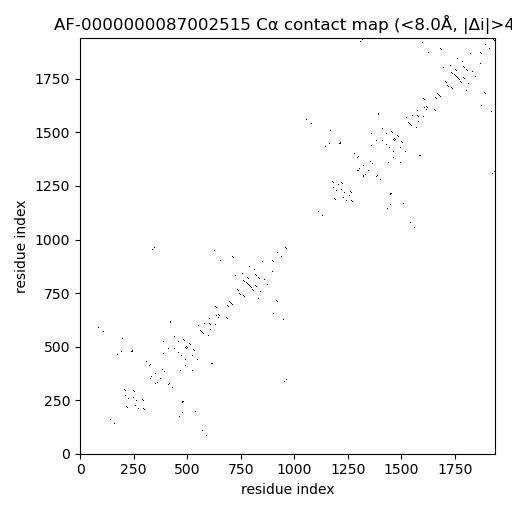 1 524 ? 1.938 27.172 26 1 96.75 524 HIS B N 1
ATOM 11921 C CA . HIS B 1 524 ? 0.636 26.531 26.109 1 96.75 524 HIS B CA 1
ATOM 11922 C C . HIS B 1 524 ? -0.495 27.5 25.812 1 96.75 524 HIS B C 1
ATOM 11924 O O . HIS B 1 524 ? -1.523 27.5 26.5 1 96.75 524 HIS B O 1
ATOM 11930 N N . THR B 1 525 ? -0.246 28.359 24.828 1 96.88 525 THR B N 1
ATOM 11931 C CA . THR B 1 525 ? -1.217 29.375 24.438 1 96.88 525 THR B CA 1
ATOM 11932 C C . THR B 1 525 ? -1.519 29.281 22.938 1 96.88 525 THR B C 1
ATOM 11934 O O . THR B 1 525 ? -0.63 28.984 22.141 1 96.88 525 THR B O 1
ATOM 11937 N N . LEU B 1 526 ? -2.779 29.5 22.641 1 95.06 526 LEU B N 1
ATOM 11938 C CA . LEU B 1 526 ? -3.201 29.641 21.25 1 95.06 526 LEU B CA 1
ATOM 11939 C C . LEU B 1 526 ? -2.629 30.906 20.641 1 95.06 526 LEU B C 1
ATOM 11941 O O . LEU B 1 526 ? -2.697 31.984 21.25 1 95.06 526 LEU B O 1
ATOM 11945 N N . LEU B 1 527 ? -2.016 30.828 19.469 1 94.38 527 LEU B N 1
ATOM 11946 C CA . LEU B 1 527 ? -1.448 31.969 18.75 1 94.38 527 LEU B CA 1
ATOM 11947 C C . LEU B 1 527 ? -0.522 32.781 19.656 1 94.38 527 LEU B C 1
ATOM 11949 O O . LEU B 1 527 ? -0.68 34 19.781 1 94.38 527 LEU B O 1
ATOM 11953 N N . PRO B 1 528 ? 0.481 32.156 20.188 1 96.44 528 PRO B N 1
ATOM 11954 C CA . PRO B 1 528 ? 1.319 32.812 21.203 1 96.44 528 PRO B CA 1
ATOM 11955 C C . PRO B 1 528 ? 2.1 34 20.625 1 96.44 528 PRO B C 1
ATOM 11957 O O . PRO B 1 528 ? 2.428 34.938 21.359 1 96.44 528 PRO B O 1
ATOM 11960 N N . ALA B 1 529 ? 2.377 34 19.359 1 96.25 529 ALA B N 1
ATOM 11961 C CA . ALA B 1 529 ? 3.148 35.094 18.75 1 96.25 529 ALA B CA 1
ATOM 11962 C C . ALA B 1 529 ? 2.344 36.375 18.719 1 96.25 529 ALA B C 1
ATOM 11964 O O . ALA B 1 529 ? 2.906 37.469 18.531 1 96.25 529 ALA B O 1
ATOM 11965 N N . GLU B 1 530 ? 1.065 36.312 18.922 1 96.38 530 GLU B N 1
ATOM 11966 C CA . GLU B 1 530 ? 0.193 37.469 18.875 1 96.38 530 GLU B CA 1
ATOM 11967 C C . GLU B 1 530 ? 0.216 38.219 20.219 1 96.38 530 GLU B C 1
ATOM 11969 O O . GLU B 1 530 ? -0.36 39.312 20.344 1 96.38 530 GLU B O 1
ATOM 11974 N N . SER B 1 531 ? 0.909 37.656 21.203 1 97.19 531 SER B N 1
ATOM 11975 C CA . SER B 1 531 ? 0.886 38.344 22.5 1 97.19 531 SER B CA 1
ATOM 11976 C C . SER B 1 531 ? 2.279 38.375 23.125 1 97.19 531 SER B C 1
ATOM 11978 O O . SER B 1 531 ? 2.566 39.281 23.938 1 97.19 531 SER B O 1
ATOM 11980 N N . PHE B 1 532 ? 3.137 37.5 22.797 1 97.62 532 PHE B N 1
ATOM 11981 C CA . PHE B 1 532 ? 4.426 37.344 23.453 1 97.62 532 PHE B CA 1
ATOM 11982 C C . PHE B 1 532 ? 5.262 38.625 23.328 1 97.62 532 PHE B C 1
ATOM 11984 O O . PHE B 1 532 ? 5.699 39.188 24.328 1 97.62 532 PHE B O 1
ATOM 11991 N N . PHE B 1 533 ? 5.457 39.094 22.125 1 98.31 533 PHE B N 1
ATOM 11992 C CA . PHE B 1 533 ? 6.324 40.219 21.891 1 98.31 533 PHE B CA 1
ATOM 11993 C C . PHE B 1 533 ? 5.719 41.5 22.484 1 98.31 533 PHE B C 1
ATOM 11995 O O . PHE B 1 533 ? 6.434 42.312 23.062 1 98.31 533 PHE B O 1
ATOM 12002 N N . HIS B 1 534 ? 4.398 41.656 22.297 1 97.81 534 HIS B N 1
ATOM 12003 C CA . HIS B 1 534 ? 3.695 42.781 22.859 1 97.81 534 HIS B CA 1
ATOM 12004 C C . HIS B 1 534 ? 3.869 42.844 24.375 1 97.81 534 HIS B C 1
ATOM 12006 O O . HIS B 1 534 ? 4.211 43.906 24.922 1 97.81 534 HIS B O 1
ATOM 12012 N N . THR B 1 535 ? 3.658 41.75 24.969 1 98 535 THR B N 1
ATOM 12013 C CA . THR B 1 535 ? 3.713 41.656 26.422 1 98 535 THR B CA 1
ATOM 12014 C C . THR B 1 535 ? 5.141 41.844 26.922 1 98 535 THR B C 1
ATOM 12016 O O . THR B 1 535 ? 5.371 42.531 27.922 1 98 535 THR B O 1
ATOM 12019 N N . ALA B 1 536 ? 6.062 41.312 26.281 1 97.88 536 ALA B N 1
ATOM 12020 C CA . ALA B 1 536 ? 7.465 41.469 26.641 1 97.88 536 ALA B CA 1
ATOM 12021 C C . ALA B 1 536 ? 7.883 42.938 26.531 1 97.88 536 ALA B C 1
ATOM 12023 O O . ALA B 1 536 ? 8.57 43.469 27.422 1 97.88 536 ALA B O 1
ATOM 12024 N N . LEU B 1 537 ? 7.52 43.594 25.5 1 98.06 537 LEU B N 1
ATOM 12025 C CA . LEU B 1 537 ? 7.852 45 25.281 1 98.06 537 LEU B CA 1
ATOM 12026 C C . LEU B 1 537 ? 7.242 45.875 26.359 1 98.06 537 LEU B C 1
ATOM 12028 O O . LEU B 1 537 ? 7.91 46.781 26.891 1 98.06 537 LEU B O 1
ATOM 12032 N N . ARG B 1 538 ? 5.988 45.594 26.734 1 96.75 538 ARG B N 1
ATOM 12033 C CA . ARG B 1 538 ? 5.25 46.438 27.688 1 96.75 538 ARG B CA 1
ATOM 12034 C C . ARG B 1 538 ? 5.848 46.312 29.078 1 96.75 538 ARG B C 1
ATOM 12036 O O . ARG B 1 538 ? 5.648 47.219 29.922 1 96.75 538 ARG B O 1
ATOM 12043 N N . ASN B 1 539 ? 6.559 45.219 29.391 1 97.5 539 ASN B N 1
ATOM 12044 C CA . ASN B 1 539 ? 6.941 44.906 30.766 1 97.5 539 ASN B CA 1
ATOM 12045 C C . ASN B 1 539 ? 8.453 44.875 30.922 1 97.5 539 ASN B C 1
ATOM 12047 O O . ASN B 1 539 ? 8.961 44.5 31.984 1 97.5 539 ASN B O 1
ATOM 12051 N N . SER B 1 540 ? 9.211 45.219 29.953 1 96.62 540 SER B N 1
ATOM 12052 C CA . SER B 1 540 ? 10.664 45.219 30.031 1 96.62 540 SER B CA 1
ATOM 12053 C C . SER B 1 540 ? 11.227 46.625 29.906 1 96.62 540 SER B C 1
ATOM 12055 O O . SER B 1 540 ? 10.469 47.594 29.766 1 96.62 540 SER B O 1
ATOM 12057 N N . HIS B 1 541 ? 12.578 46.719 30 1 95.31 541 HIS B N 1
ATOM 12058 C CA . HIS B 1 541 ? 13.242 48 29.875 1 95.31 541 HIS B CA 1
ATOM 12059 C C . HIS B 1 541 ? 13.133 48.562 28.469 1 95.31 541 HIS B C 1
ATOM 12061 O O . HIS B 1 541 ? 13.539 49.688 28.203 1 95.31 541 HIS B O 1
ATOM 12067 N N . PHE B 1 542 ? 12.445 47.781 27.578 1 97.38 542 PHE B N 1
ATOM 12068 C CA . PHE B 1 542 ? 12.258 48.219 26.203 1 97.38 542 PHE B CA 1
ATOM 12069 C C . PHE B 1 542 ? 10.898 48.875 26.031 1 97.38 542 PHE B C 1
ATOM 12071 O O . PHE B 1 542 ? 10.484 49.188 24.906 1 97.38 542 PHE B O 1
ATOM 12078 N N . CYS B 1 543 ? 10.156 49.125 27.062 1 96.88 543 CYS B N 1
ATOM 12079 C CA . CYS B 1 543 ? 8.789 49.625 27 1 96.88 543 CYS B CA 1
ATOM 12080 C C . CYS B 1 543 ? 8.75 51 26.328 1 96.88 543 CYS B C 1
ATOM 12082 O O . CYS B 1 543 ? 7.738 51.344 25.719 1 96.88 543 CYS B O 1
ATOM 12084 N N . ASP B 1 544 ? 9.852 51.781 26.359 1 95.94 544 ASP B N 1
ATOM 12085 C CA . ASP B 1 544 ? 9.891 53.094 25.75 1 95.94 544 ASP B CA 1
ATOM 12086 C C . ASP B 1 544 ? 10.273 53.031 24.281 1 95.94 544 ASP B C 1
ATOM 12088 O O . ASP B 1 544 ? 10.469 54.062 23.625 1 95.94 544 ASP B O 1
ATOM 12092 N N . THR B 1 545 ? 10.328 51.844 23.688 1 97.94 545 THR B N 1
ATOM 12093 C CA . THR B 1 545 ? 10.672 51.656 22.281 1 97.94 545 THR B CA 1
ATOM 12094 C C . THR B 1 545 ? 9.461 51.125 21.5 1 97.94 545 THR B C 1
ATOM 12096 O O . THR B 1 545 ? 9.555 50.906 20.297 1 97.94 545 THR B O 1
ATOM 12099 N N . TYR B 1 546 ? 8.359 51.031 22.078 1 97.88 546 TYR B N 1
ATOM 12100 C CA . TYR B 1 546 ? 7.133 50.438 21.547 1 97.88 546 TYR B CA 1
ATOM 12101 C C . TYR B 1 546 ? 6.441 51.375 20.594 1 97.88 546 TYR B C 1
ATOM 12103 O O . TYR B 1 546 ? 6.102 52.531 20.969 1 97.88 546 TYR B O 1
ATOM 12111 N N . VAL B 1 547 ? 6.27 50.969 19.297 1 98.12 547 VAL B N 1
ATOM 12112 C CA . VAL B 1 547 ? 5.461 51.719 18.328 1 98.12 547 VAL B CA 1
ATOM 12113 C C . VAL B 1 547 ? 4.234 50.875 17.953 1 98.12 547 VAL B C 1
ATOM 12115 O O . VAL B 1 547 ? 4.355 49.719 17.594 1 98.12 547 VAL B O 1
ATOM 12118 N N . ASP B 1 548 ? 3.031 51.438 18.094 1 97 548 ASP B N 1
ATOM 12119 C CA . ASP B 1 548 ? 1.791 50.719 17.812 1 97 548 ASP B CA 1
ATOM 12120 C C . ASP B 1 548 ? 1.474 50.719 16.312 1 97 548 ASP B C 1
ATOM 12122 O O . ASP B 1 548 ? 0.476 51.312 15.891 1 97 548 ASP B O 1
ATOM 12126 N N . ASN B 1 549 ? 2.266 50.094 15.578 1 97.12 549 ASN B N 1
ATOM 12127 C CA . ASN B 1 549 ? 2.203 49.938 14.125 1 97.12 549 ASN B CA 1
ATOM 12128 C C . ASN B 1 549 ? 3.09 48.781 13.648 1 97.12 549 ASN B C 1
ATOM 12130 O O . ASN B 1 549 ? 4.305 48.812 13.852 1 97.12 549 ASN B O 1
ATOM 12134 N N . ASN B 1 550 ? 2.475 47.812 13.016 1 97.06 550 ASN B N 1
ATOM 12135 C CA . ASN B 1 550 ? 3.287 46.688 12.586 1 97.06 550 ASN B CA 1
ATOM 12136 C C . ASN B 1 550 ? 3.703 46.812 11.125 1 97.06 550 ASN B C 1
ATOM 12138 O O . ASN B 1 550 ? 4.125 45.812 10.508 1 97.06 550 ASN B O 1
ATOM 12142 N N . LEU B 1 551 ? 3.408 47.906 10.492 1 97.88 551 LEU B N 1
ATOM 12143 C CA . LEU B 1 551 ? 3.867 48.312 9.164 1 97.88 551 LEU B CA 1
ATOM 12144 C C . LEU B 1 551 ? 3.094 47.562 8.078 1 97.88 551 LEU B C 1
ATOM 12146 O O . LEU B 1 551 ? 3.568 47.438 6.945 1 97.88 551 LEU B O 1
ATOM 12150 N N . ARG B 1 552 ? 1.877 47 8.383 1 96.88 552 ARG B N 1
ATOM 12151 C CA . ARG B 1 552 ? 1.169 46.156 7.441 1 96.88 552 ARG B CA 1
ATOM 12152 C C . ARG B 1 552 ? -0.294 46.562 7.316 1 96.88 552 ARG B C 1
ATOM 12154 O O . ARG B 1 552 ? -0.886 47.062 8.273 1 96.88 552 ARG B O 1
ATOM 12161 N N . VAL B 1 553 ? -0.813 46.312 6.109 1 97.25 553 VAL B N 1
ATOM 12162 C CA . VAL B 1 553 ? -2.26 46.344 5.914 1 97.25 553 VAL B CA 1
ATOM 12163 C C . VAL B 1 553 ? -2.756 44.938 5.613 1 97.25 553 VAL B C 1
ATOM 12165 O O . VAL B 1 553 ? -2.113 44.188 4.867 1 97.25 553 VAL B O 1
ATOM 12168 N N . THR B 1 554 ? -3.732 44.438 6.297 1 96.69 554 THR B N 1
ATOM 12169 C CA . THR B 1 554 ? -4.32 43.125 6.137 1 96.69 554 THR B CA 1
ATOM 12170 C C . THR B 1 554 ? -5.754 43.219 5.629 1 96.69 554 THR B C 1
ATOM 12172 O O . THR B 1 554 ? -6.512 44.094 6.055 1 96.69 554 THR B O 1
ATOM 12175 N N . ASN B 1 555 ? -6.102 42.344 4.727 1 96.56 555 ASN B N 1
ATOM 12176 C CA . ASN B 1 555 ? -7.43 42.375 4.121 1 96.56 555 ASN B CA 1
ATOM 12177 C C . ASN B 1 555 ? -8.438 41.594 4.934 1 96.56 555 ASN B C 1
ATOM 12179 O O . ASN B 1 555 ? -8.703 40.406 4.629 1 96.56 555 ASN B O 1
ATOM 12183 N N . TRP B 1 556 ? -9.164 42.219 5.875 1 93.75 556 TRP B N 1
ATOM 12184 C CA . TRP B 1 556 ? -10.133 41.562 6.73 1 93.75 556 TRP B CA 1
ATOM 12185 C C . TRP B 1 556 ? -11.547 41.75 6.188 1 93.75 556 TRP B C 1
ATOM 12187 O O . TRP B 1 556 ? -12.062 42.844 6.141 1 93.75 556 TRP B O 1
ATOM 12197 N N . LYS B 1 557 ? -12.07 40.656 5.684 1 92.31 557 LYS B N 1
ATOM 12198 C CA . LYS B 1 557 ? -13.5 40.562 5.402 1 92.31 557 LYS B CA 1
ATOM 12199 C C . LYS B 1 557 ? -14.172 39.562 6.359 1 92.31 557 LYS B C 1
ATOM 12201 O O . LYS B 1 557 ? -14.375 38.406 6.016 1 92.31 557 LYS B O 1
ATOM 12206 N N . ARG B 1 558 ? -14.57 39.969 7.453 1 87.31 558 ARG B N 1
ATOM 12207 C CA . ARG B 1 558 ? -14.93 39.156 8.617 1 87.31 558 ARG B CA 1
ATOM 12208 C C . ARG B 1 558 ? -16.109 38.25 8.305 1 87.31 558 ARG B C 1
ATOM 12210 O O . ARG B 1 558 ? -16.188 37.125 8.828 1 87.31 558 ARG B O 1
ATOM 12217 N N . ARG B 1 559 ? -16.984 38.625 7.48 1 85.5 559 ARG B N 1
ATOM 12218 C CA . ARG B 1 559 ? -18.125 37.781 7.117 1 85.5 559 ARG B CA 1
ATOM 12219 C C . ARG B 1 559 ? -17.656 36.5 6.438 1 85.5 559 ARG B C 1
ATOM 12221 O O . ARG B 1 559 ? -18.328 35.469 6.535 1 85.5 559 ARG B O 1
ATOM 12228 N N . LEU B 1 560 ? -16.562 36.625 5.84 1 87.19 560 LEU B N 1
ATOM 12229 C CA . LEU B 1 560 ? -16.047 35.469 5.094 1 87.19 560 LEU B CA 1
ATOM 12230 C C . LEU B 1 560 ? -14.922 34.781 5.863 1 87.19 560 LEU B C 1
ATOM 12232 O O . LEU B 1 560 ? -14.789 33.562 5.816 1 87.19 560 LEU B O 1
ATOM 12236 N N . GLY B 1 561 ? -14.227 35.531 6.555 1 88.75 561 GLY B N 1
ATOM 12237 C CA . GLY B 1 561 ? -12.984 35.062 7.129 1 88.75 561 GLY B CA 1
ATOM 12238 C C . GLY B 1 561 ? -13.148 34.531 8.539 1 88.75 561 GLY B C 1
ATOM 12239 O O . GLY B 1 561 ? -12.25 33.875 9.07 1 88.75 561 GLY B O 1
ATOM 12240 N N . CYS B 1 562 ? -14.227 34.656 9.203 1 88.44 562 CYS B N 1
ATOM 12241 C CA . CYS B 1 562 ? -14.398 34.25 10.602 1 88.44 562 CYS B CA 1
ATOM 12242 C C . CYS B 1 562 ? -15.461 33.156 10.727 1 88.44 562 CYS B C 1
ATOM 12244 O O . CYS B 1 562 ? -16.391 33.281 11.539 1 88.44 562 CYS B O 1
ATOM 12246 N N . LYS B 1 563 ? -15.305 32.094 10.031 1 83.62 563 LYS B N 1
ATOM 12247 C CA . LYS B 1 563 ? -16.281 31 10.016 1 83.62 563 LYS B CA 1
ATOM 12248 C C . LYS B 1 563 ? -15.758 29.781 10.758 1 83.62 563 LYS B C 1
ATOM 12250 O O . LYS B 1 563 ? -16.25 28.656 10.555 1 83.62 563 LYS B O 1
ATOM 12255 N N . CYS B 1 564 ? -14.812 29.859 11.57 1 82.31 564 CYS B N 1
ATOM 12256 C CA . CYS B 1 564 ? -14.227 28.766 12.359 1 82.31 564 CYS B CA 1
ATOM 12257 C C . CYS B 1 564 ? -13.797 27.609 11.469 1 82.31 564 CYS B C 1
ATOM 12259 O O . CYS B 1 564 ? -14.148 26.469 11.719 1 82.31 564 CYS B O 1
ATOM 12261 N N . GLN B 1 565 ? -13.156 27.953 10.461 1 77.06 565 GLN B N 1
ATOM 12262 C CA . GLN B 1 565 ? -12.828 27 9.406 1 77.06 565 GLN B CA 1
ATOM 12263 C C . GLN B 1 565 ? -11.695 26.062 9.836 1 77.06 565 GLN B C 1
ATOM 12265 O O . GLN B 1 565 ? -11.406 25.078 9.156 1 77.06 565 GLN B O 1
ATOM 12270 N N . TYR B 1 566 ? -11.078 26.234 10.977 1 77.56 566 TYR B N 1
ATOM 12271 C CA . TYR B 1 566 ? -9.891 25.469 11.336 1 77.56 566 TYR B CA 1
ATOM 12272 C C . TYR B 1 566 ? -10.156 24.562 12.531 1 77.56 566 TYR B C 1
ATOM 12274 O O . TYR B 1 566 ? -9.234 24.203 13.266 1 77.56 566 TYR B O 1
ATOM 12282 N N . LYS B 1 567 ? -11.336 24.156 12.75 1 80.56 567 LYS B N 1
ATOM 12283 C CA . LYS B 1 567 ? -11.719 23.344 13.906 1 80.56 567 LYS B CA 1
ATOM 12284 C C . LYS B 1 567 ? -11.047 21.969 13.867 1 80.56 567 LYS B C 1
ATOM 12286 O O . LYS B 1 567 ? -10.875 21.328 14.906 1 80.56 567 LYS B O 1
ATOM 12291 N N . HIS B 1 568 ? -10.688 21.656 12.758 1 83.62 568 HIS B N 1
ATOM 12292 C CA . HIS B 1 568 ? -10.047 20.359 12.625 1 83.62 568 HIS B CA 1
ATOM 12293 C C . HIS B 1 568 ? -8.609 20.391 13.141 1 83.62 568 HIS B C 1
ATOM 12295 O O . HIS B 1 568 ? -8.023 19.344 13.43 1 83.62 568 HIS B O 1
ATOM 12301 N N . VAL B 1 569 ? -8.031 21.609 13.352 1 90.75 569 VAL B N 1
ATOM 12302 C CA . VAL B 1 569 ? -6.633 21.703 13.758 1 90.75 569 VAL B CA 1
ATOM 12303 C C . VAL B 1 569 ? -6.539 22.391 15.125 1 90.75 569 VAL B C 1
ATOM 12305 O O . VAL B 1 569 ? -5.551 22.219 15.844 1 90.75 569 VAL B O 1
ATOM 12308 N N . VAL B 1 570 ? -7.551 23.141 15.469 1 93.25 570 VAL B N 1
ATOM 12309 C CA . VAL B 1 570 ? -7.512 23.875 16.719 1 93.25 570 VAL B CA 1
ATOM 12310 C C . VAL B 1 570 ? -8.867 23.781 17.422 1 93.25 570 VAL B C 1
ATOM 12312 O O . VAL B 1 570 ? -9.914 23.859 16.781 1 93.25 570 VAL B O 1
ATOM 12315 N N . ASP B 1 571 ? -8.812 23.609 18.719 1 93.44 571 ASP B N 1
ATOM 12316 C CA . ASP B 1 571 ? -10.031 23.594 19.516 1 93.44 571 ASP B CA 1
ATOM 12317 C C . ASP B 1 571 ? -10.484 25.016 19.859 1 93.44 571 ASP B C 1
ATOM 12319 O O . ASP B 1 571 ? -10.719 25.344 21.016 1 93.44 571 ASP B O 1
ATOM 12323 N N . TRP B 1 572 ? -10.531 25.859 18.859 1 91.62 572 TRP B N 1
ATOM 12324 C CA . TRP B 1 572 ? -10.938 27.266 19 1 91.62 572 TRP B CA 1
ATOM 12325 C C . TRP B 1 572 ? -11.414 27.828 17.672 1 91.62 572 TRP B C 1
ATOM 12327 O O . TRP B 1 572 ? -11.008 27.375 16.609 1 91.62 572 TRP B O 1
ATOM 12337 N N . CYS B 1 573 ? -12.344 28.797 17.734 1 88.94 573 CYS B N 1
ATOM 12338 C CA . CYS B 1 573 ? -12.789 29.438 16.516 1 88.94 573 CYS B CA 1
ATOM 12339 C C . CYS B 1 573 ? -12 30.719 16.25 1 88.94 573 CYS B C 1
ATOM 12341 O O . CYS B 1 573 ? -11.93 31.594 17.109 1 88.94 573 CYS B O 1
ATOM 12343 N N . GLY B 1 574 ? -11.328 30.781 15.18 1 85.88 574 GLY B N 1
ATOM 12344 C CA . GLY B 1 574 ? -10.562 31.969 14.805 1 85.88 574 GLY B CA 1
ATOM 12345 C C . GLY B 1 574 ? -10.883 32.469 13.414 1 85.88 574 GLY B C 1
ATOM 12346 O O . GLY B 1 574 ? -11.773 31.922 12.742 1 85.88 574 GLY B O 1
ATOM 12347 N N . CYS B 1 575 ? -10.273 33.625 13.125 1 88.88 575 CYS B N 1
ATOM 12348 C CA . CYS B 1 575 ? -10.477 34.25 11.828 1 88.88 575 CYS B CA 1
ATOM 12349 C C . CYS B 1 575 ? -9.203 34.219 10.992 1 88.88 575 CYS B C 1
ATOM 12351 O O . CYS B 1 575 ? -8.109 34 11.523 1 88.88 575 CYS B O 1
ATOM 12353 N N . SER B 1 576 ? -9.359 34.281 9.719 1 91.31 576 SER B N 1
ATOM 12354 C CA . SER B 1 576 ? -8.258 34.375 8.766 1 91.31 576 SER B CA 1
ATOM 12355 C C . SER B 1 576 ? -8.539 35.469 7.711 1 91.31 576 SER B C 1
ATOM 12357 O O . SER B 1 576 ? -9.672 35.594 7.258 1 91.31 576 SER B O 1
ATOM 12359 N N . PRO B 1 577 ? -7.5 36.25 7.406 1 95.06 577 PRO B N 1
ATOM 12360 C CA . PRO B 1 577 ? -7.703 37.312 6.426 1 95.06 577 PRO B CA 1
ATOM 12361 C C . PRO B 1 577 ? -7.938 36.781 5.012 1 95.06 577 PRO B C 1
ATOM 12363 O O . PRO B 1 577 ? -7.578 35.656 4.707 1 95.06 577 PRO B O 1
ATOM 12366 N N . ASN B 1 578 ? -8.578 37.594 4.184 1 96.25 578 ASN B N 1
ATOM 12367 C CA . ASN B 1 578 ? -8.844 37.281 2.783 1 96.25 578 ASN B CA 1
ATOM 12368 C C . ASN B 1 578 ? -7.688 37.719 1.883 1 96.25 578 ASN B C 1
ATOM 12370 O O . ASN B 1 578 ? -6.91 38.594 2.242 1 96.25 578 ASN B O 1
ATOM 12374 N N . ASP B 1 579 ? -7.621 37.094 0.789 1 97.62 579 ASP B N 1
ATOM 12375 C CA . ASP B 1 579 ? -6.676 37.531 -0.237 1 97.62 579 ASP B CA 1
ATOM 12376 C C . ASP B 1 579 ? -7.121 38.875 -0.865 1 97.62 579 ASP B C 1
ATOM 12378 O O . ASP B 1 579 ? -8.32 39.094 -1.032 1 97.62 579 ASP B O 1
ATOM 12382 N N . PHE B 1 580 ? -6.109 39.688 -1.186 1 98.31 580 PHE B N 1
ATOM 12383 C CA . PHE B 1 580 ? -6.395 40.875 -1.994 1 98.31 580 PHE B CA 1
ATOM 12384 C C . PHE B 1 580 ? -6.75 40.469 -3.422 1 98.31 580 PHE B C 1
ATOM 12386 O O . PHE B 1 580 ? -6.121 39.594 -4 1 98.31 580 PHE B O 1
ATOM 12393 N N . LYS B 1 581 ? -7.785 41.062 -3.936 1 97.56 581 LYS B N 1
ATOM 12394 C CA . LYS B 1 581 ? -8.195 40.969 -5.332 1 97.56 581 LYS B CA 1
ATOM 12395 C C . LYS B 1 581 ? -8.242 42.312 -6.012 1 97.56 581 LYS B C 1
ATOM 12397 O O . LYS B 1 581 ? -8.055 43.344 -5.363 1 97.56 581 LYS B O 1
ATOM 12402 N N . SER B 1 582 ? -8.414 42.281 -7.289 1 96.69 582 SER B N 1
ATOM 12403 C CA . SER B 1 582 ? -8.414 43.531 -8.047 1 96.69 582 SER B CA 1
ATOM 12404 C C . SER B 1 582 ? -9.422 44.531 -7.48 1 96.69 582 SER B C 1
ATOM 12406 O O . SER B 1 582 ? -9.18 45.75 -7.496 1 96.69 582 SER B O 1
ATOM 12408 N N . GLU B 1 583 ? -10.477 44.031 -6.941 1 95.62 583 GLU B N 1
ATOM 12409 C CA . GLU B 1 583 ? -11.516 44.906 -6.383 1 95.62 583 GLU B CA 1
ATOM 12410 C C . GLU B 1 583 ? -11.039 45.594 -5.102 1 95.62 583 GLU B C 1
ATOM 12412 O O . GLU B 1 583 ? -11.625 46.594 -4.672 1 95.62 583 GLU B O 1
ATOM 12417 N N . ASP B 1 584 ? -9.984 45.156 -4.531 1 97.44 584 ASP B N 1
ATOM 12418 C CA . ASP B 1 584 ? -9.477 45.688 -3.271 1 97.44 584 ASP B CA 1
ATOM 12419 C C . ASP B 1 584 ? -8.398 46.719 -3.518 1 97.44 584 ASP B C 1
ATOM 12421 O O . ASP B 1 584 ? -7.777 47.219 -2.572 1 97.44 584 ASP B O 1
ATOM 12425 N N . TRP B 1 585 ? -8.172 47.156 -4.719 1 97.5 585 TRP B N 1
ATOM 12426 C CA . TRP B 1 585 ? -7.098 48.062 -5.098 1 97.5 585 TRP B CA 1
ATOM 12427 C C . TRP B 1 585 ? -7.176 49.344 -4.297 1 97.5 585 TRP B C 1
ATOM 12429 O O . TRP B 1 585 ? -6.152 49.875 -3.848 1 97.5 585 TRP B O 1
ATOM 12439 N N . PRO B 1 586 ? -8.328 49.906 -4.012 1 96.94 586 PRO B N 1
ATOM 12440 C CA . PRO B 1 586 ? -8.398 51.156 -3.256 1 96.94 586 PRO B CA 1
ATOM 12441 C C . PRO B 1 586 ? -7.793 51.031 -1.86 1 96.94 586 PRO B C 1
ATOM 12443 O O . PRO B 1 586 ? -7.215 52 -1.35 1 96.94 586 PRO B O 1
ATOM 12446 N N . ARG B 1 587 ? -7.906 49.906 -1.298 1 97.06 587 ARG B N 1
ATOM 12447 C CA . ARG B 1 587 ? -7.312 49.688 0.016 1 97.06 587 ARG B CA 1
ATOM 12448 C C . ARG B 1 587 ? -5.789 49.75 -0.053 1 97.06 587 ARG B C 1
ATOM 12450 O O . ARG B 1 587 ? -5.145 50.281 0.854 1 97.06 587 ARG B O 1
ATOM 12457 N N . LEU B 1 588 ? -5.223 49.219 -1.069 1 97.88 588 LEU B N 1
ATOM 12458 C CA . LEU B 1 588 ? -3.775 49.25 -1.249 1 97.88 588 LEU B CA 1
ATOM 12459 C C . LEU B 1 588 ? -3.287 50.656 -1.597 1 97.88 588 LEU B C 1
ATOM 12461 O O . LEU B 1 588 ? -2.268 51.094 -1.072 1 97.88 588 LEU B O 1
ATOM 12465 N N . GLU B 1 589 ? -4.027 51.312 -2.441 1 96.38 589 GLU B N 1
ATOM 12466 C CA . GLU B 1 589 ? -3.695 52.656 -2.809 1 96.38 589 GLU B CA 1
ATOM 12467 C C . GLU B 1 589 ? -3.73 53.594 -1.59 1 96.38 589 GLU B C 1
ATOM 12469 O O . GLU B 1 589 ? -2.938 54.531 -1.493 1 96.38 589 GLU B O 1
ATOM 12474 N N . GLY B 1 590 ? -4.586 53.25 -0.737 1 96.06 590 GLY B N 1
ATOM 12475 C CA . GLY B 1 590 ? -4.758 54.031 0.471 1 96.06 590 GLY B CA 1
ATOM 12476 C C . GLY B 1 590 ? -3.559 53.969 1.396 1 96.06 590 GLY B C 1
ATOM 12477 O O . GLY B 1 590 ? -3.432 54.781 2.305 1 96.06 590 GLY B O 1
ATOM 12478 N N . THR B 1 591 ? -2.602 53.156 1.135 1 96.44 591 THR B N 1
ATOM 12479 C CA . THR B 1 591 ? -1.419 53.031 1.98 1 96.44 591 THR B CA 1
ATOM 12480 C C . THR B 1 591 ? -0.37 54.062 1.585 1 96.44 591 THR B C 1
ATOM 12482 O O . THR B 1 591 ? 0.595 54.281 2.318 1 96.44 591 THR B O 1
ATOM 12485 N N . GLU B 1 592 ? -0.493 54.75 0.594 1 94.62 592 GLU B N 1
ATOM 12486 C CA . GLU B 1 592 ? 0.515 55.625 -0.003 1 94.62 592 GLU B CA 1
ATOM 12487 C C . GLU B 1 592 ? 1.045 56.625 1.014 1 94.62 592 GLU B C 1
ATOM 12489 O O . GLU B 1 592 ? 2.258 56.812 1.139 1 94.62 592 GLU B O 1
ATOM 12494 N N . ASN B 1 593 ? 0.202 57.281 1.755 1 92.81 593 ASN B N 1
ATOM 12495 C CA . ASN B 1 593 ? 0.633 58.344 2.67 1 92.81 593 ASN B CA 1
ATOM 12496 C C . ASN B 1 593 ? 0.62 57.844 4.121 1 92.81 593 ASN B C 1
ATOM 12498 O O . ASN B 1 593 ? 0.637 58.656 5.047 1 92.81 593 ASN B O 1
ATOM 12502 N N . ARG B 1 594 ? 0.533 56.625 4.316 1 94.81 594 ARG B N 1
ATOM 12503 C CA . ARG B 1 594 ? 0.548 56.031 5.648 1 94.81 594 ARG B CA 1
ATOM 12504 C C . ARG B 1 594 ? 1.844 55.25 5.891 1 94.81 594 ARG B C 1
ATOM 12506 O O . ARG B 1 594 ? 2.568 54.938 4.945 1 94.81 594 ARG B O 1
ATOM 12513 N N . GLN B 1 595 ? 2.109 55.031 7.125 1 95.69 595 GLN B N 1
ATOM 12514 C CA . GLN B 1 595 ? 3.34 54.344 7.469 1 95.69 595 GLN B CA 1
ATOM 12515 C C . GLN B 1 595 ? 3.148 52.812 7.402 1 95.69 595 GLN B C 1
ATOM 12517 O O . GLN B 1 595 ? 3.34 52.125 8.398 1 95.69 595 GLN B O 1
ATOM 12522 N N . LEU B 1 596 ? 2.67 52.406 6.266 1 97.62 596 LEU B N 1
ATOM 12523 C CA . LEU B 1 596 ? 2.465 51 5.926 1 97.62 596 LEU B CA 1
ATOM 12524 C C . LEU B 1 596 ? 3.365 50.594 4.766 1 97.62 596 LEU B C 1
ATOM 12526 O O . LEU B 1 596 ? 3.438 51.281 3.75 1 97.62 596 LEU B O 1
ATOM 12530 N N . PHE B 1 597 ? 4.02 49.438 4.938 1 98.44 597 PHE B N 1
ATOM 12531 C CA . PHE B 1 597 ? 5.07 49.125 3.979 1 98.44 597 PHE B CA 1
ATOM 12532 C C . PHE B 1 597 ? 4.84 47.75 3.371 1 98.44 597 PHE B C 1
ATOM 12534 O O . PHE B 1 597 ? 5.434 47.406 2.348 1 98.44 597 PHE B O 1
ATOM 12541 N N . PHE B 1 598 ? 3.99 46.906 3.963 1 98.69 598 PHE B N 1
ATOM 12542 C CA . PHE B 1 598 ? 3.648 45.594 3.465 1 98.69 598 PHE B CA 1
ATOM 12543 C C . PHE B 1 598 ? 2.139 45.375 3.459 1 98.69 598 PHE B C 1
ATOM 12545 O O . PHE B 1 598 ? 1.405 46.125 4.125 1 98.69 598 PHE B O 1
ATOM 12552 N N . ALA B 1 599 ? 1.672 44.406 2.672 1 98.69 599 ALA B N 1
ATOM 12553 C CA . ALA B 1 599 ? 0.268 44 2.639 1 98.69 599 ALA B CA 1
ATOM 12554 C C . ALA B 1 599 ? 0.135 42.5 2.561 1 98.69 599 ALA B C 1
ATOM 12556 O O . ALA B 1 599 ? 1.057 41.812 2.115 1 98.69 599 ALA B O 1
ATOM 12557 N N . ARG B 1 600 ? -0.96 42 3.021 1 98 600 ARG B N 1
ATOM 12558 C CA . ARG B 1 600 ? -1.275 40.562 2.977 1 98 600 ARG B CA 1
ATOM 12559 C C . ARG B 1 600 ? -2.783 40.344 2.949 1 98 600 ARG B C 1
ATOM 12561 O O . ARG B 1 600 ? -3.549 41.156 3.463 1 98 600 ARG B O 1
ATOM 12568 N N . LYS B 1 601 ? -3.275 39.312 2.312 1 97.31 601 LYS B N 1
ATOM 12569 C CA . LYS B 1 601 ? -2.541 38.219 1.7 1 97.31 601 LYS B CA 1
ATOM 12570 C C . LYS B 1 601 ? -2.586 38.312 0.177 1 97.31 601 LYS B C 1
ATOM 12572 O O . LYS B 1 601 ? -3.572 38.781 -0.394 1 97.31 601 LYS B O 1
ATOM 12577 N N . PHE B 1 602 ? -1.564 37.812 -0.446 1 98.5 602 PHE B N 1
ATOM 12578 C CA . PHE B 1 602 ? -1.479 37.719 -1.896 1 98.5 602 PHE B CA 1
ATOM 12579 C C . PHE B 1 602 ? -1.266 36.25 -2.312 1 98.5 602 PHE B C 1
ATOM 12581 O O . PHE B 1 602 ? -0.342 35.594 -1.834 1 98.5 602 PHE B O 1
ATOM 12588 N N . GLU B 1 603 ? -2.162 35.75 -3.152 1 97.81 603 GLU B N 1
ATOM 12589 C CA . GLU B 1 603 ? -2.027 34.438 -3.756 1 97.81 603 GLU B CA 1
ATOM 12590 C C . GLU B 1 603 ? -2.273 34.469 -5.262 1 97.81 603 GLU B C 1
ATOM 12592 O O . GLU B 1 603 ? -3.408 34.688 -5.703 1 97.81 603 GLU B O 1
ATOM 12597 N N . PRO B 1 604 ? -1.255 34.156 -5.977 1 97.81 604 PRO B N 1
ATOM 12598 C CA . PRO B 1 604 ? -1.424 34.281 -7.426 1 97.81 604 PRO B CA 1
ATOM 12599 C C . PRO B 1 604 ? -2.449 33.312 -7.988 1 97.81 604 PRO B C 1
ATOM 12601 O O . PRO B 1 604 ? -3.055 33.562 -9.031 1 97.81 604 PRO B O 1
ATOM 12604 N N . SER B 1 605 ? -2.648 32.188 -7.352 1 96.69 605 SER B N 1
ATOM 12605 C CA . SER B 1 605 ? -3.643 31.219 -7.82 1 96.69 605 SER B CA 1
ATOM 12606 C C . SER B 1 605 ? -5.059 31.766 -7.656 1 96.69 605 SER B C 1
ATOM 12608 O O . SER B 1 605 ? -6 31.25 -8.25 1 96.69 605 SER B O 1
ATOM 12610 N N . ILE B 1 606 ? -5.211 32.781 -6.809 1 96.94 606 ILE B N 1
ATOM 12611 C CA . ILE B 1 606 ? -6.496 33.438 -6.578 1 96.94 606 ILE B CA 1
ATOM 12612 C C . ILE B 1 606 ? -6.602 34.688 -7.43 1 96.94 606 ILE B C 1
ATOM 12614 O O . ILE B 1 606 ? -7.59 34.875 -8.141 1 96.94 606 ILE B O 1
ATOM 12618 N N . ASN B 1 607 ? -5.539 35.531 -7.324 1 97.81 607 ASN B N 1
ATOM 12619 C CA . ASN B 1 607 ? -5.523 36.781 -8.102 1 97.81 607 ASN B CA 1
ATOM 12620 C C . ASN B 1 607 ? -4.102 37.281 -8.32 1 97.81 607 ASN B C 1
ATOM 12622 O O . ASN B 1 607 ? -3.574 38.031 -7.512 1 97.81 607 ASN B O 1
ATOM 12626 N N . GLN B 1 608 ? -3.561 36.969 -9.422 1 97.31 608 GLN B N 1
ATOM 12627 C CA . GLN B 1 608 ? -2.225 37.438 -9.766 1 97.31 608 GLN B CA 1
ATOM 12628 C C . GLN B 1 608 ? -2.258 38.906 -10.234 1 97.31 608 GLN B C 1
ATOM 12630 O O . GLN B 1 608 ? -1.312 39.656 -10 1 97.31 608 GLN B O 1
ATOM 12635 N N . GLY B 1 609 ? -3.316 39.312 -10.805 1 96.94 609 GLY B N 1
ATOM 12636 C CA . GLY B 1 609 ? -3.465 40.656 -11.344 1 96.94 609 GLY B CA 1
ATOM 12637 C C . GLY B 1 609 ? -3.189 41.719 -10.312 1 96.94 609 GLY B C 1
ATOM 12638 O O . GLY B 1 609 ? -2.596 42.75 -10.633 1 96.94 609 GLY B O 1
ATOM 12639 N N . ILE B 1 610 ? -3.619 41.531 -9.117 1 98 610 ILE B N 1
ATOM 12640 C CA . ILE B 1 610 ? -3.434 42.531 -8.07 1 98 610 ILE B CA 1
ATOM 12641 C C . ILE B 1 610 ? -1.951 42.625 -7.723 1 98 610 ILE B C 1
ATOM 12643 O O . ILE B 1 610 ? -1.468 43.719 -7.383 1 98 610 ILE B O 1
ATOM 12647 N N . ILE B 1 611 ? -1.192 41.531 -7.758 1 98 611 ILE B N 1
ATOM 12648 C CA . ILE B 1 611 ? 0.242 41.562 -7.496 1 98 611 ILE B CA 1
ATOM 12649 C C . ILE B 1 611 ? 0.964 42.344 -8.594 1 98 611 ILE B C 1
ATOM 12651 O O . ILE B 1 611 ? 1.854 43.125 -8.312 1 98 611 ILE B O 1
ATOM 12655 N N . ASP B 1 612 ? 0.563 42.094 -9.867 1 96 612 ASP B N 1
ATOM 12656 C CA . ASP B 1 612 ? 1.109 42.844 -11 1 96 612 ASP B CA 1
ATOM 12657 C C . ASP B 1 612 ? 0.889 44.344 -10.82 1 96 612 ASP B C 1
ATOM 12659 O O . ASP B 1 612 ? 1.793 45.156 -11.078 1 96 612 ASP B O 1
ATOM 12663 N N . GLN B 1 613 ? -0.261 44.656 -10.422 1 96.69 613 GLN B N 1
ATOM 12664 C CA . GLN B 1 613 ? -0.625 46.062 -10.25 1 96.69 613 GLN B CA 1
ATOM 12665 C C . GLN B 1 613 ? 0.221 46.719 -9.164 1 96.69 613 GLN B C 1
ATOM 12667 O O . GLN B 1 613 ? 0.658 47.844 -9.32 1 96.69 613 GLN B O 1
ATOM 12672 N N . VAL B 1 614 ? 0.437 46.031 -8.055 1 97.56 614 VAL B N 1
ATOM 12673 C CA . VAL B 1 614 ? 1.256 46.562 -6.965 1 97.56 614 VAL B CA 1
ATOM 12674 C C . VAL B 1 614 ? 2.686 46.781 -7.457 1 97.56 614 VAL B C 1
ATOM 12676 O O . VAL B 1 614 ? 3.283 47.844 -7.199 1 97.56 614 VAL B O 1
ATOM 12679 N N . GLU B 1 615 ? 3.213 45.844 -8.172 1 95.12 615 GLU B N 1
ATOM 12680 C CA . GLU B 1 615 ? 4.574 45.969 -8.68 1 95.12 615 GLU B CA 1
ATOM 12681 C C . GLU B 1 615 ? 4.707 47.125 -9.656 1 95.12 615 GLU B C 1
ATOM 12683 O O . GLU B 1 615 ? 5.707 47.844 -9.641 1 95.12 615 GLU B O 1
ATOM 12688 N N . GLU B 1 616 ? 3.734 47.219 -10.523 1 94.25 616 GLU B N 1
ATOM 12689 C CA . GLU B 1 616 ? 3.738 48.344 -11.477 1 94.25 616 GLU B CA 1
ATOM 12690 C C . GLU B 1 616 ? 3.682 49.688 -10.758 1 94.25 616 GLU B C 1
ATOM 12692 O O . GLU B 1 616 ? 4.332 50.656 -11.18 1 94.25 616 GLU B O 1
ATOM 12697 N N . TRP B 1 617 ? 2.893 49.688 -9.781 1 95.75 617 TRP B N 1
ATOM 12698 C CA . TRP B 1 617 ? 2.754 50.875 -8.984 1 95.75 617 TRP B CA 1
ATOM 12699 C C . TRP B 1 617 ? 4.086 51.281 -8.344 1 95.75 617 TRP B C 1
ATOM 12701 O O . TRP B 1 617 ? 4.434 52.438 -8.289 1 95.75 617 TRP B O 1
ATOM 12711 N N . LEU B 1 618 ? 4.914 50.375 -7.887 1 94.94 618 LEU B N 1
ATOM 12712 C CA . LEU B 1 618 ? 6.156 50.594 -7.156 1 94.94 618 LEU B CA 1
ATOM 12713 C C . LEU B 1 618 ? 7.305 50.875 -8.117 1 94.94 618 LEU B C 1
ATOM 12715 O O . LEU B 1 618 ? 8.148 51.75 -7.844 1 94.94 618 LEU B O 1
ATOM 12719 N N . TYR B 1 619 ? 7.336 50.188 -9.234 1 91.75 619 TYR B N 1
ATOM 12720 C CA . TYR B 1 619 ? 8.57 50.188 -10.016 1 91.75 619 TYR B CA 1
ATOM 12721 C C . TYR B 1 619 ? 8.281 50.438 -11.492 1 91.75 619 TYR B C 1
ATOM 12723 O O . TYR B 1 619 ? 9.18 50.375 -12.328 1 91.75 619 TYR B O 1
ATOM 12731 N N . GLY B 1 620 ? 7.012 50.688 -11.891 1 91.5 620 GLY B N 1
ATOM 12732 C CA . GLY B 1 620 ? 6.645 50.906 -13.281 1 91.5 620 GLY B CA 1
ATOM 12733 C C . GLY B 1 620 ? 6.234 49.625 -13.992 1 91.5 620 GLY B C 1
ATOM 12734 O O . GLY B 1 620 ? 6.457 48.531 -13.492 1 91.5 620 GLY B O 1
ATOM 12735 N N . PRO B 1 621 ? 5.68 49.75 -15.125 1 90.94 621 PRO B N 1
ATOM 12736 C CA . PRO B 1 621 ? 5.207 48.562 -15.859 1 90.94 621 PRO B CA 1
ATOM 12737 C C . PRO B 1 621 ? 6.352 47.75 -16.469 1 90.94 621 PRO B C 1
ATOM 12739 O O . PRO B 1 621 ? 7.418 48.312 -16.75 1 90.94 621 PRO B O 1
ATOM 12742 N N . TYR B 1 622 ? 6.133 46.5 -16.609 1 88.56 622 TYR B N 1
ATOM 12743 C CA . TYR B 1 622 ? 7.047 45.656 -17.375 1 88.56 622 TYR B CA 1
ATOM 12744 C C . TYR B 1 622 ? 7.016 46.031 -18.859 1 88.56 622 TYR B C 1
ATOM 12746 O O . TYR B 1 622 ? 6.004 46.531 -19.359 1 88.56 622 TYR B O 1
ATOM 12754 N N . PRO B 1 623 ? 8.109 45.719 -19.484 1 88.31 623 PRO B N 1
ATOM 12755 C CA . PRO B 1 623 ? 8.07 45.906 -20.938 1 88.31 623 PRO B CA 1
ATOM 12756 C C . PRO B 1 623 ? 7 45.062 -21.609 1 88.31 623 PRO B C 1
ATOM 12758 O O . PRO B 1 623 ? 6.719 43.938 -21.172 1 88.31 623 PRO B O 1
ATOM 12761 N N . SER B 1 624 ? 6.477 45.594 -22.609 1 85.12 624 SER B N 1
ATOM 12762 C CA . SER B 1 624 ? 5.406 44.906 -23.312 1 85.12 624 SER B CA 1
ATOM 12763 C C . SER B 1 624 ? 5.887 43.562 -23.891 1 85.12 624 SER B C 1
ATOM 12765 O O . SER B 1 624 ? 5.086 42.688 -24.141 1 85.12 624 SER B O 1
ATOM 12767 N N . THR B 1 625 ? 7.129 43.406 -24.047 1 88.06 625 THR B N 1
ATOM 12768 C CA . THR B 1 625 ? 7.703 42.219 -24.656 1 88.06 625 THR B CA 1
ATOM 12769 C C . THR B 1 625 ? 7.977 41.156 -23.594 1 88.06 625 THR B C 1
ATOM 12771 O O . THR B 1 625 ? 8.438 40.062 -23.922 1 88.06 625 THR B O 1
ATOM 12774 N N . THR B 1 626 ? 7.562 41.438 -22.391 1 90.69 626 THR B N 1
ATOM 12775 C CA . THR B 1 626 ? 7.836 40.469 -21.344 1 90.69 626 THR B CA 1
ATOM 12776 C C . THR B 1 626 ? 6.953 39.219 -21.5 1 90.69 626 THR B C 1
ATOM 12778 O O . THR B 1 626 ? 5.727 39.344 -21.562 1 90.69 626 THR B O 1
ATOM 12781 N N . ALA B 1 627 ? 7.531 38.094 -21.562 1 92.69 627 ALA B N 1
ATOM 12782 C CA . ALA B 1 627 ? 6.84 36.844 -21.828 1 92.69 627 ALA B CA 1
ATOM 12783 C C . ALA B 1 627 ? 6.008 36.406 -20.625 1 92.69 627 ALA B C 1
ATOM 12785 O O . ALA B 1 627 ? 6.453 36.531 -19.484 1 92.69 627 ALA B O 1
ATOM 12786 N N . ASN B 1 628 ? 4.777 36 -20.797 1 95.19 628 ASN B N 1
ATOM 12787 C CA . ASN B 1 628 ? 3.924 35.25 -19.875 1 95.19 628 ASN B CA 1
ATOM 12788 C C . ASN B 1 628 ? 3.668 36.031 -18.594 1 95.19 628 ASN B C 1
ATOM 12790 O O . ASN B 1 628 ? 3.66 35.469 -17.5 1 95.19 628 ASN B O 1
ATOM 12794 N N . LEU B 1 629 ? 3.506 37.281 -18.656 1 93.56 629 LEU B N 1
ATOM 12795 C CA . LEU B 1 629 ? 3.287 38.156 -17.484 1 93.56 629 LEU B CA 1
ATOM 12796 C C . LEU B 1 629 ? 1.989 37.781 -16.781 1 93.56 629 LEU B C 1
ATOM 12798 O O . LEU B 1 629 ? 1.917 37.812 -15.547 1 93.56 629 LEU B O 1
ATOM 12802 N N . GLN B 1 630 ? 1.002 37.312 -17.516 1 94.88 630 GLN B N 1
ATOM 12803 C CA . GLN B 1 630 ? -0.314 37.031 -16.953 1 94.88 630 GLN B CA 1
ATOM 12804 C C . GLN B 1 630 ? -0.469 35.562 -16.594 1 94.88 630 GLN B C 1
ATOM 12806 O O . GLN B 1 630 ? -1.55 35.125 -16.188 1 94.88 630 GLN B O 1
ATOM 12811 N N . SER B 1 631 ? 0.593 34.844 -16.719 1 97.5 631 SER B N 1
ATOM 12812 C CA . SER B 1 631 ? 0.543 33.406 -16.453 1 97.5 631 SER B CA 1
ATOM 12813 C C . SER B 1 631 ? 1.05 33.062 -15.055 1 97.5 631 SER B C 1
ATOM 12815 O O . SER B 1 631 ? 1.891 33.781 -14.516 1 97.5 631 SER B O 1
ATOM 12817 N N . TYR B 1 632 ? 0.483 32.062 -14.453 1 98.19 632 TYR B N 1
ATOM 12818 C CA . TYR B 1 632 ? 0.953 31.547 -13.172 1 98.19 632 TYR B CA 1
ATOM 12819 C C . TYR B 1 632 ? 0.917 30.031 -13.141 1 98.19 632 TYR B C 1
ATOM 12821 O O . TYR B 1 632 ? -0.023 29.406 -13.656 1 98.19 632 TYR B O 1
ATOM 12829 N N . TRP B 1 633 ? 1.931 29.406 -12.648 1 98.62 633 TRP B N 1
ATOM 12830 C CA . TRP B 1 633 ? 2.078 27.969 -12.508 1 98.62 633 TRP B CA 1
ATOM 12831 C C . TRP B 1 633 ? 2.18 27.562 -11.039 1 98.62 633 TRP B C 1
ATOM 12833 O O . TRP B 1 633 ? 3.117 27.969 -10.344 1 98.62 633 TRP B O 1
ATOM 12843 N N . GLN B 1 634 ? 1.27 26.781 -10.523 1 98.25 634 GLN B N 1
ATOM 12844 C CA . GLN B 1 634 ? 1.265 26.297 -9.148 1 98.25 634 GLN B CA 1
ATOM 12845 C C . GLN B 1 634 ? 1.61 24.812 -9.078 1 98.25 634 GLN B C 1
ATOM 12847 O O . GLN B 1 634 ? 0.859 23.969 -9.578 1 98.25 634 GLN B O 1
ATOM 12852 N N . SER B 1 635 ? 2.729 24.469 -8.43 1 98.19 635 SER B N 1
ATOM 12853 C CA . SER B 1 635 ? 3.092 23.062 -8.258 1 98.19 635 SER B CA 1
ATOM 12854 C C . SER B 1 635 ? 2.072 22.328 -7.398 1 98.19 635 SER B C 1
ATOM 12856 O O . SER B 1 635 ? 1.611 22.859 -6.383 1 98.19 635 SER B O 1
ATOM 12858 N N . VAL B 1 636 ? 1.742 21.094 -7.828 1 97.62 636 VAL B N 1
ATOM 12859 C CA . VAL B 1 636 ? 0.785 20.266 -7.086 1 97.62 636 VAL B CA 1
ATOM 12860 C C . VAL B 1 636 ? 1.436 18.953 -6.68 1 97.62 636 VAL B C 1
ATOM 12862 O O . VAL B 1 636 ? 1.042 18.344 -5.688 1 97.62 636 VAL B O 1
ATOM 12865 N N . TYR B 1 637 ? 2.318 18.484 -7.48 1 97.56 637 TYR B N 1
ATOM 12866 C CA . TYR B 1 637 ? 3.002 17.219 -7.242 1 97.56 637 TYR B CA 1
ATOM 12867 C C . TYR B 1 637 ? 4.418 17.25 -7.801 1 97.56 637 TYR B C 1
ATOM 12869 O O . TYR B 1 637 ? 4.668 17.844 -8.852 1 97.56 637 TYR B O 1
ATOM 12877 N N . HIS B 1 638 ? 5.371 16.609 -7.113 1 97.94 638 HIS B N 1
ATOM 12878 C CA . HIS B 1 638 ? 6.727 16.328 -7.566 1 97.94 638 HIS B CA 1
ATOM 12879 C C . HIS B 1 638 ? 7.172 14.93 -7.172 1 97.94 638 HIS B C 1
ATOM 12881 O O . HIS B 1 638 ? 6.938 14.492 -6.043 1 97.94 638 HIS B O 1
ATOM 12887 N N . TYR B 1 639 ? 7.812 14.195 -8.039 1 95.69 639 TYR B N 1
ATOM 12888 C CA . TYR B 1 639 ? 8.133 12.789 -7.844 1 95.69 639 TYR B CA 1
ATOM 12889 C C . TYR B 1 639 ? 9.125 12.609 -6.699 1 95.69 639 TYR B C 1
ATOM 12891 O O . TYR B 1 639 ? 9.164 11.547 -6.07 1 95.69 639 TYR B O 1
ATOM 12899 N N . ALA B 1 640 ? 9.883 13.602 -6.367 1 94.62 640 ALA B N 1
ATOM 12900 C CA . ALA B 1 640 ? 10.969 13.477 -5.395 1 94.62 640 ALA B CA 1
ATOM 12901 C C . ALA B 1 640 ? 10.5 13.867 -3.996 1 94.62 640 ALA B C 1
ATOM 12903 O O . ALA B 1 640 ? 11.281 13.828 -3.041 1 94.62 640 ALA B O 1
ATOM 12904 N N . ASP B 1 641 ? 9.219 14.211 -3.906 1 92.88 641 ASP B N 1
ATOM 12905 C CA . ASP B 1 641 ? 8.711 14.633 -2.607 1 92.88 641 ASP B CA 1
ATOM 12906 C C . ASP B 1 641 ? 8.812 13.508 -1.579 1 92.88 641 ASP B C 1
ATOM 12908 O O . ASP B 1 641 ? 8.398 12.375 -1.844 1 92.88 641 ASP B O 1
ATOM 12912 N N . LEU B 1 642 ? 9.367 13.805 -0.409 1 86.56 642 LEU B N 1
ATOM 12913 C CA . LEU B 1 642 ? 9.375 12.875 0.715 1 86.56 642 LEU B CA 1
ATOM 12914 C C . LEU B 1 642 ? 8.18 13.109 1.628 1 86.56 642 LEU B C 1
ATOM 12916 O O . LEU B 1 642 ? 7.656 12.172 2.229 1 86.56 642 LEU B O 1
ATOM 12920 N N . SER B 1 643 ? 7.832 14.328 1.73 1 89.38 643 SER B N 1
ATOM 12921 C CA . SER B 1 643 ? 6.676 14.766 2.506 1 89.38 643 SER B CA 1
ATOM 12922 C C . SER B 1 643 ? 6.059 16.031 1.915 1 89.38 643 SER B C 1
ATOM 12924 O O . SER B 1 643 ? 6.773 16.891 1.39 1 89.38 643 SER B O 1
ATOM 12926 N N . PRO B 1 644 ? 4.836 16.109 2.086 1 88.44 644 PRO B N 1
ATOM 12927 C CA . PRO B 1 644 ? 3.84 15.102 2.447 1 88.44 644 PRO B CA 1
ATOM 12928 C C . PRO B 1 644 ? 3.717 13.992 1.405 1 88.44 644 PRO B C 1
ATOM 12930 O O . PRO B 1 644 ? 4.184 14.148 0.274 1 88.44 644 PRO B O 1
ATOM 12933 N N . PRO B 1 645 ? 3.098 12.844 1.799 1 86.31 645 PRO B N 1
ATOM 12934 C CA . PRO B 1 645 ? 2.893 11.789 0.801 1 86.31 645 PRO B CA 1
ATOM 12935 C C . PRO B 1 645 ? 1.97 12.227 -0.335 1 86.31 645 PRO B C 1
ATOM 12937 O O . PRO B 1 645 ? 1.046 13.016 -0.118 1 86.31 645 PRO B O 1
ATOM 12940 N N . PRO B 1 646 ? 2.264 11.703 -1.48 1 90.06 646 PRO B N 1
ATOM 12941 C CA . PRO B 1 646 ? 1.44 12.102 -2.623 1 90.06 646 PRO B CA 1
ATOM 12942 C C . PRO B 1 646 ? -0.001 11.609 -2.512 1 90.06 646 PRO B C 1
ATOM 12944 O O . PRO B 1 646 ? -0.266 10.609 -1.847 1 90.06 646 PRO B O 1
ATOM 12947 N N . ASP B 1 647 ? -0.9 12.367 -3.086 1 93 647 ASP B N 1
ATOM 12948 C CA . ASP B 1 647 ? -2.285 11.938 -3.238 1 93 647 ASP B CA 1
ATOM 12949 C C . ASP B 1 647 ? -2.4 10.812 -4.266 1 93 647 ASP B C 1
ATOM 12951 O O . ASP B 1 647 ? -2.164 11.023 -5.457 1 93 647 ASP B O 1
ATOM 12955 N N . ASP B 1 648 ? -2.828 9.664 -3.875 1 92.75 648 ASP B N 1
ATOM 12956 C CA . ASP B 1 648 ? -2.889 8.484 -4.734 1 92.75 648 ASP B CA 1
ATOM 12957 C C . ASP B 1 648 ? -3.824 8.719 -5.918 1 92.75 648 ASP B C 1
ATOM 12959 O O . ASP B 1 648 ? -3.574 8.227 -7.02 1 92.75 648 ASP B O 1
ATOM 12963 N N . SER B 1 649 ? -4.922 9.375 -5.672 1 96.38 649 SER B N 1
ATOM 12964 C CA . SER B 1 649 ? -5.871 9.641 -6.75 1 96.38 649 SER B CA 1
ATOM 12965 C C . SER B 1 649 ? -5.266 10.57 -7.801 1 96.38 649 SER B C 1
ATOM 12967 O O . SER B 1 649 ? -5.512 10.398 -9 1 96.38 649 SER B O 1
ATOM 12969 N N . LEU B 1 650 ? -4.48 11.523 -7.34 1 97.56 650 LEU B N 1
ATOM 12970 C CA . LEU B 1 650 ? -3.842 12.453 -8.258 1 97.56 650 LEU B CA 1
ATOM 12971 C C . LEU B 1 650 ? -2.816 11.742 -9.133 1 97.56 650 LEU B C 1
ATOM 12973 O O . LEU B 1 650 ? -2.797 11.922 -10.352 1 97.56 650 LEU B O 1
ATOM 12977 N N . VAL B 1 651 ? -1.987 10.953 -8.539 1 97.38 651 VAL B N 1
ATOM 12978 C CA . VAL B 1 651 ? -0.94 10.258 -9.273 1 97.38 651 VAL B CA 1
ATOM 12979 C C . VAL B 1 651 ? -1.569 9.258 -10.242 1 97.38 651 VAL B C 1
ATOM 12981 O O . VAL B 1 651 ? -1.105 9.102 -11.375 1 97.38 651 VAL B O 1
ATOM 12984 N N . THR B 1 652 ? -2.607 8.586 -9.789 1 98 652 THR B N 1
ATOM 12985 C CA . THR B 1 652 ? -3.33 7.648 -10.641 1 98 652 THR B CA 1
ATOM 12986 C C . THR B 1 652 ? -3.908 8.352 -11.859 1 98 652 THR B C 1
ATOM 12988 O O . THR B 1 652 ? -3.742 7.887 -12.992 1 98 652 THR B O 1
ATOM 12991 N N . LEU B 1 653 ? -4.574 9.43 -11.617 1 98.38 653 LEU B N 1
ATOM 12992 C CA . LEU B 1 653 ? -5.172 10.195 -12.711 1 98.38 653 LEU B CA 1
ATOM 12993 C C . LEU B 1 653 ? -4.102 10.711 -13.664 1 98.38 653 LEU B C 1
ATOM 12995 O O . LEU B 1 653 ? -4.234 10.578 -14.883 1 98.38 653 LEU B O 1
ATOM 12999 N N . ALA B 1 654 ? -3.055 11.281 -13.07 1 98.62 654 ALA B N 1
ATOM 13000 C CA . ALA B 1 654 ? -1.982 11.82 -13.898 1 98.62 654 ALA B CA 1
ATOM 13001 C C . ALA B 1 654 ? -1.369 10.734 -14.773 1 98.62 654 ALA B C 1
ATOM 13003 O O . ALA B 1 654 ? -1.133 10.945 -15.969 1 98.62 654 ALA B O 1
ATOM 13004 N N . THR B 1 655 ? -1.137 9.602 -14.234 1 98.19 655 THR B N 1
ATOM 13005 C CA . THR B 1 655 ? -0.557 8.492 -14.977 1 98.19 655 THR B CA 1
ATOM 13006 C C . THR B 1 655 ? -1.495 8.039 -16.094 1 98.19 655 THR B C 1
ATOM 13008 O O . THR B 1 655 ? -1.051 7.762 -17.219 1 98.19 655 THR B O 1
ATOM 13011 N N . SER B 1 656 ? -2.746 7.953 -15.789 1 98.25 656 SER B N 1
ATOM 13012 C CA . SER B 1 656 ? -3.738 7.602 -16.797 1 98.25 656 SER B CA 1
ATOM 13013 C C . SER B 1 656 ? -3.738 8.602 -17.938 1 98.25 656 SER B C 1
ATOM 13015 O O . SER B 1 656 ? -3.814 8.219 -19.109 1 98.25 656 SER B O 1
ATOM 13017 N N . LEU B 1 657 ? -3.654 9.844 -17.625 1 98 657 LEU B N 1
ATOM 13018 C CA . LEU B 1 657 ? -3.701 10.891 -18.625 1 98 657 LEU B CA 1
ATOM 13019 C C . LEU B 1 657 ? -2.477 10.836 -19.531 1 98 657 LEU B C 1
ATOM 13021 O O . LEU B 1 657 ? -2.557 11.164 -20.719 1 98 657 LEU B O 1
ATOM 13025 N N . THR B 1 658 ? -1.328 10.406 -18.969 1 97.31 658 THR B N 1
ATOM 13026 C CA . THR B 1 658 ? -0.153 10.227 -19.812 1 97.31 658 THR B CA 1
ATOM 13027 C C . THR B 1 658 ? -0.381 9.109 -20.828 1 97.31 658 THR B C 1
ATOM 13029 O O . THR B 1 658 ? 0.03 9.219 -21.984 1 97.31 658 THR B O 1
ATOM 13032 N N . ARG B 1 659 ? -1.014 8.039 -20.375 1 96.12 659 ARG B N 1
ATOM 13033 C CA . ARG B 1 659 ? -1.322 6.945 -21.281 1 96.12 659 ARG B CA 1
ATOM 13034 C C . ARG B 1 659 ? -2.283 7.402 -22.375 1 96.12 659 ARG B C 1
ATOM 13036 O O . ARG B 1 659 ? -2.094 7.078 -23.562 1 96.12 659 ARG B O 1
ATOM 13043 N N . ILE B 1 660 ? -3.254 8.141 -22.016 1 95.69 660 ILE B N 1
ATOM 13044 C CA . ILE B 1 660 ? -4.25 8.648 -22.953 1 95.69 660 ILE B CA 1
ATOM 13045 C C . ILE B 1 660 ? -3.582 9.586 -23.953 1 95.69 660 ILE B C 1
ATOM 13047 O O . ILE B 1 660 ? -3.838 9.508 -25.156 1 95.69 660 ILE B O 1
ATOM 13051 N N . SER B 1 661 ? -2.744 10.461 -23.453 1 94.06 661 SER B N 1
ATOM 13052 C CA . SER B 1 661 ? -2.051 11.422 -24.297 1 94.06 661 SER B CA 1
ATOM 13053 C C . SER B 1 661 ? -1.16 10.719 -25.328 1 94.06 661 SER B C 1
ATOM 13055 O O . SER B 1 661 ? -1.15 11.086 -26.5 1 94.06 661 SER B O 1
ATOM 13057 N N . THR B 1 662 ? -0.425 9.734 -24.938 1 91 662 THR B N 1
ATOM 13058 C CA . THR B 1 662 ? 0.525 9.055 -25.812 1 91 662 THR B CA 1
ATOM 13059 C C . THR B 1 662 ? -0.204 8.188 -26.828 1 91 662 THR B C 1
ATOM 13061 O O . THR B 1 662 ? 0.29 7.98 -27.938 1 91 662 THR B O 1
ATOM 13064 N N . LYS B 1 663 ? -1.297 7.633 -26.453 1 86.88 663 LYS B N 1
ATOM 13065 C CA . LYS B 1 663 ? -2.096 6.859 -27.406 1 86.88 663 LYS B CA 1
ATOM 13066 C C . LYS B 1 663 ? -2.611 7.742 -28.531 1 86.88 663 LYS B C 1
ATOM 13068 O O . LYS B 1 663 ? -2.77 7.277 -29.672 1 86.88 663 LYS B O 1
ATOM 13073 N N . SER B 1 664 ? -2.879 8.953 -28.25 1 78.81 664 SER B N 1
ATOM 13074 C CA . SER B 1 664 ? -3.393 9.891 -29.25 1 78.81 664 SER B CA 1
ATOM 13075 C C . SER B 1 664 ? -2.328 10.234 -30.281 1 78.81 664 SER B C 1
ATOM 13077 O O . SER B 1 664 ? -2.65 10.609 -31.406 1 78.81 664 SER B O 1
ATOM 13079 N N . PHE B 1 665 ? -1.055 10.141 -29.891 1 75.88 665 PHE B N 1
ATOM 13080 C CA . PHE B 1 665 ? 0.037 10.383 -30.828 1 75.88 665 PHE B CA 1
ATOM 13081 C C . PHE B 1 665 ? 0.089 9.289 -31.891 1 75.88 665 PHE B C 1
ATOM 13083 O O . PHE B 1 665 ? 0.4 9.562 -33.062 1 75.88 665 PHE B O 1
ATOM 13090 N N . VAL B 1 666 ? -0.127 8.094 -31.375 1 60.62 666 VAL B N 1
ATOM 13091 C CA . VAL B 1 666 ? -0.012 6.941 -32.25 1 60.62 666 VAL B CA 1
ATOM 13092 C C . VAL B 1 666 ? -1.087 7.012 -33.344 1 60.62 666 VAL B C 1
ATOM 13094 O O . VAL B 1 666 ? -0.824 6.703 -34.5 1 60.62 666 VAL B O 1
ATOM 13097 N N . LEU B 1 667 ? -2.279 7.473 -33.062 1 54.47 667 LEU B N 1
ATOM 13098 C CA . LEU B 1 667 ? -3.391 7.484 -34 1 54.47 667 LEU B CA 1
ATOM 13099 C C . LEU B 1 667 ? -3.205 8.578 -35.062 1 54.47 667 LEU B C 1
ATOM 13101 O O . LEU B 1 667 ? -3.57 8.398 -36.219 1 54.47 667 LEU B O 1
ATOM 13105 N N . LYS B 1 668 ? -2.904 9.75 -34.625 1 53.78 668 LYS B N 1
ATOM 13106 C CA . LYS B 1 668 ? -2.799 10.852 -35.594 1 53.78 668 LYS B CA 1
ATOM 13107 C C . LYS B 1 668 ? -1.621 10.648 -36.531 1 53.78 668 LYS B C 1
ATOM 13109 O O . LYS B 1 668 ? -1.648 11.109 -37.688 1 53.78 668 LYS B O 1
ATOM 13114 N N . GLY B 1 669 ? -0.471 10.266 -35.938 1 47.91 669 GLY B N 1
ATOM 13115 C CA . GLY B 1 669 ? 0.707 10.258 -36.781 1 47.91 669 GLY B CA 1
ATOM 13116 C C . GLY B 1 669 ? 0.968 8.914 -37.438 1 47.91 669 GLY B C 1
ATOM 13117 O O . GLY B 1 669 ? 1.355 7.961 -36.75 1 47.91 669 GLY B O 1
ATOM 13118 N N . GLY B 1 670 ? -0.112 8.359 -38.062 1 46.84 670 GLY B N 1
ATOM 13119 C CA . GLY B 1 670 ? 0.21 7.238 -38.938 1 46.84 670 GLY B CA 1
ATOM 13120 C C . GLY B 1 670 ? 1.535 6.582 -38.594 1 46.84 670 GLY B C 1
ATOM 13121 O O . GLY B 1 670 ? 1.947 5.625 -39.25 1 46.84 670 GLY B O 1
ATOM 13122 N N . ASN B 1 671 ? 2.482 7.324 -38 1 51.75 671 ASN B N 1
ATOM 13123 C CA . ASN B 1 671 ? 3.916 7.051 -38.062 1 51.75 671 ASN B CA 1
ATOM 13124 C C . ASN B 1 671 ? 4.352 6.156 -36.906 1 51.75 671 ASN B C 1
ATOM 13126 O O . ASN B 1 671 ? 3.656 6.059 -35.875 1 51.75 671 ASN B O 1
ATOM 13130 N N . GLY B 1 672 ? 5.336 5.176 -37.031 1 61.84 672 GLY B N 1
ATOM 13131 C CA . GLY B 1 672 ? 6.215 4.102 -36.594 1 61.84 672 GLY B CA 1
ATOM 13132 C C . GLY B 1 672 ? 6.727 4.266 -35.188 1 61.84 672 GLY B C 1
ATOM 13133 O O . GLY B 1 672 ? 7.598 3.514 -34.719 1 61.84 672 GLY B O 1
ATOM 13134 N N . CYS B 1 673 ? 6.246 5.574 -34.375 1 72.94 673 CYS B N 1
ATOM 13135 C CA . CYS B 1 673 ? 6.926 5.648 -33.094 1 72.94 673 CYS B CA 1
ATOM 13136 C C . CYS B 1 673 ? 6.02 5.172 -31.969 1 72.94 673 CYS B C 1
ATOM 13138 O O . CYS B 1 673 ? 4.934 5.719 -31.766 1 72.94 673 CYS B O 1
ATOM 13140 N N . LEU B 1 674 ? 6.309 4.16 -31.344 1 81.38 674 LEU B N 1
ATOM 13141 C CA . LEU B 1 674 ? 5.613 3.66 -30.172 1 81.38 674 LEU B CA 1
ATOM 13142 C C . LEU B 1 674 ? 6.152 4.32 -28.906 1 81.38 674 LEU B C 1
ATOM 13144 O O . LEU B 1 674 ? 7.34 4.207 -28.594 1 81.38 674 LEU B O 1
ATOM 13148 N N . ILE B 1 675 ? 5.285 5.23 -28.312 1 88.69 675 ILE B N 1
ATOM 13149 C CA . ILE B 1 675 ? 5.664 5.922 -27.078 1 88.69 675 ILE B CA 1
ATOM 13150 C C . ILE B 1 675 ? 5.047 5.211 -25.875 1 88.69 675 ILE B C 1
ATOM 13152 O O . ILE B 1 675 ? 3.824 5.055 -25.797 1 88.69 675 ILE B O 1
ATOM 13156 N N . HIS B 1 676 ? 5.848 4.785 -24.984 1 90.62 676 HIS B N 1
ATOM 13157 C CA . HIS B 1 676 ? 5.391 4.172 -23.734 1 90.62 676 HIS B CA 1
ATOM 13158 C C . HIS B 1 676 ? 5.625 5.102 -22.547 1 90.62 676 HIS B C 1
ATOM 13160 O O . HIS B 1 676 ? 6.762 5.297 -22.125 1 90.62 676 HIS B O 1
ATOM 13166 N N . PRO B 1 677 ? 4.527 5.59 -22.062 1 93.69 677 PRO B N 1
ATOM 13167 C CA . PRO B 1 677 ? 4.711 6.5 -20.938 1 93.69 677 PRO B CA 1
ATOM 13168 C C . PRO B 1 677 ? 5.25 5.793 -19.688 1 93.69 677 PRO B C 1
ATOM 13170 O O . PRO B 1 677 ? 4.887 4.645 -19.422 1 93.69 677 PRO B O 1
ATOM 13173 N N . GLY B 1 678 ? 6.125 6.48 -18.969 1 91.88 678 GLY B N 1
ATOM 13174 C CA . GLY B 1 678 ? 6.703 5.996 -17.734 1 91.88 678 GLY B CA 1
ATOM 13175 C C . GLY B 1 678 ? 6.195 6.73 -16.5 1 91.88 678 GLY B C 1
ATOM 13176 O O . GLY B 1 678 ? 4.988 6.875 -16.312 1 91.88 678 GLY B O 1
ATOM 13177 N N . ASN B 1 679 ? 7.086 7.281 -15.703 1 94.25 679 ASN B N 1
ATOM 13178 C CA . ASN B 1 679 ? 6.746 7.918 -14.43 1 94.25 679 ASN B CA 1
ATOM 13179 C C . ASN B 1 679 ? 6.32 9.367 -14.633 1 94.25 679 ASN B C 1
ATOM 13181 O O . ASN B 1 679 ? 6.875 10.078 -15.477 1 94.25 679 ASN B O 1
ATOM 13185 N N . VAL B 1 680 ? 5.344 9.758 -13.875 1 97.94 680 VAL B N 1
ATOM 13186 C CA . VAL B 1 680 ? 4.973 11.164 -13.773 1 97.94 680 VAL B CA 1
ATOM 13187 C C . VAL B 1 680 ? 6 11.906 -12.93 1 97.94 680 VAL B C 1
ATOM 13189 O O . VAL B 1 680 ? 6.324 11.484 -11.82 1 97.94 680 VAL B O 1
ATOM 13192 N N . LEU B 1 681 ? 6.484 12.969 -13.414 1 97.88 681 LEU B N 1
ATOM 13193 C CA . LEU B 1 681 ? 7.52 13.727 -12.719 1 97.88 681 LEU B CA 1
ATOM 13194 C C . LEU B 1 681 ? 6.906 14.883 -11.938 1 97.88 681 LEU B C 1
ATOM 13196 O O . LEU B 1 681 ? 7.234 15.078 -10.758 1 97.88 681 LEU B O 1
ATOM 13200 N N . GLU B 1 682 ? 6.047 15.672 -12.586 1 98.44 682 GLU B N 1
ATOM 13201 C CA . GLU B 1 682 ? 5.441 16.828 -11.945 1 98.44 682 GLU B CA 1
ATOM 13202 C C . GLU B 1 682 ? 4.008 17.047 -12.422 1 98.44 682 GLU B C 1
ATOM 13204 O O . GLU B 1 682 ? 3.658 16.672 -13.547 1 98.44 682 GLU B O 1
ATOM 13209 N N . VAL B 1 683 ? 3.207 17.547 -11.555 1 98.69 683 VAL B N 1
ATOM 13210 C CA . VAL B 1 683 ? 1.875 18.047 -11.883 1 98.69 683 VAL B CA 1
ATOM 13211 C C . VAL B 1 683 ? 1.756 19.5 -11.453 1 98.69 683 VAL B C 1
ATOM 13213 O O . VAL B 1 683 ? 2.072 19.859 -10.312 1 98.69 683 VAL B O 1
ATOM 13216 N N . THR B 1 684 ? 1.319 20.375 -12.375 1 98.75 684 THR B N 1
ATOM 13217 C CA . THR B 1 684 ? 1.271 21.812 -12.148 1 98.75 684 THR B CA 1
ATOM 13218 C C . THR B 1 684 ? -0.074 22.391 -12.586 1 98.75 684 THR B C 1
ATOM 13220 O O . THR B 1 684 ? -0.535 22.109 -13.703 1 98.75 684 THR B O 1
ATOM 13223 N N . SER B 1 685 ? -0.727 23.141 -11.727 1 98.5 685 SER B N 1
ATOM 13224 C CA . SER B 1 685 ? -1.918 23.891 -12.125 1 98.5 685 SER B CA 1
ATOM 13225 C C . SER B 1 685 ? -1.55 25.156 -12.883 1 98.5 685 SER B C 1
ATOM 13227 O O . SER B 1 685 ? -0.743 25.969 -12.414 1 98.5 685 SER B O 1
ATOM 13229 N N . TYR B 1 686 ? -2.1 25.359 -14.047 1 98.44 686 TYR B N 1
ATOM 13230 C CA . TYR B 1 686 ? -1.777 26.484 -14.906 1 98.44 686 TYR B CA 1
ATOM 13231 C C . TYR B 1 686 ? -2.918 27.5 -14.93 1 98.44 686 TYR B C 1
ATOM 13233 O O . TYR B 1 686 ? -4.07 27.125 -15.18 1 98.44 686 TYR B O 1
ATOM 13241 N N . HIS B 1 687 ? -2.543 28.719 -14.633 1 98.44 687 HIS B N 1
ATOM 13242 C CA . HIS B 1 687 ? -3.492 29.828 -14.633 1 98.44 687 HIS B CA 1
ATOM 13243 C C . HIS B 1 687 ? -3.045 30.938 -15.578 1 98.44 687 HIS B C 1
ATOM 13245 O O . HIS B 1 687 ? -1.845 31.172 -15.734 1 98.44 687 HIS B O 1
ATOM 13251 N N . ASN B 1 688 ? -3.93 31.562 -16.234 1 98 688 ASN B N 1
ATOM 13252 C CA . ASN B 1 688 ? -3.707 32.719 -17.094 1 98 688 ASN B CA 1
ATOM 13253 C C . ASN B 1 688 ? -4.824 33.75 -16.969 1 98 688 ASN B C 1
ATOM 13255 O O . ASN B 1 688 ? -6.008 33.406 -17.016 1 98 688 ASN B O 1
ATOM 13259 N N . ASN B 1 689 ? -4.477 34.969 -16.719 1 96.94 689 ASN B N 1
ATOM 13260 C CA . ASN B 1 689 ? -5.449 36.031 -16.5 1 96.94 689 ASN B CA 1
ATOM 13261 C C . ASN B 1 689 ? -6.422 35.688 -15.375 1 96.94 689 ASN B C 1
ATOM 13263 O O . ASN B 1 689 ? -7.637 35.812 -15.539 1 96.94 689 ASN B O 1
ATOM 13267 N N . ASP B 1 690 ? -5.879 35 -14.336 1 96.62 690 ASP B N 1
ATOM 13268 C CA . ASP B 1 690 ? -6.559 34.688 -13.094 1 96.62 690 ASP B CA 1
ATOM 13269 C C . ASP B 1 690 ? -7.656 33.625 -13.328 1 96.62 690 ASP B C 1
ATOM 13271 O O . ASP B 1 690 ? -8.609 33.562 -12.555 1 96.62 690 ASP B O 1
ATOM 13275 N N . ASN B 1 691 ? -7.449 32.938 -14.406 1 97.06 691 ASN B N 1
ATOM 13276 C CA . ASN B 1 691 ? -8.352 31.828 -14.695 1 97.06 691 ASN B CA 1
ATOM 13277 C C . ASN B 1 691 ? -7.594 30.5 -14.789 1 97.06 691 ASN B C 1
ATOM 13279 O O . ASN B 1 691 ? -6.48 30.453 -15.32 1 97.06 691 ASN B O 1
ATOM 13283 N N . TYR B 1 692 ? -8.242 29.516 -14.281 1 97.31 692 TYR B N 1
ATOM 13284 C CA . TYR B 1 692 ? -7.691 28.172 -14.43 1 97.31 692 TYR B CA 1
ATOM 13285 C C . TYR B 1 692 ? -7.742 27.719 -15.883 1 97.31 692 TYR B C 1
ATOM 13287 O O . TYR B 1 692 ? -8.812 27.703 -16.5 1 97.31 692 TYR B O 1
ATOM 13295 N N . LYS B 1 693 ? -6.547 27.391 -16.438 1 98.19 693 LYS B N 1
ATOM 13296 C CA . LYS B 1 693 ? -6.461 27.062 -17.859 1 98.19 693 LYS B CA 1
ATOM 13297 C C . LYS B 1 693 ? -6.027 25.609 -18.047 1 98.19 693 LYS B C 1
ATOM 13299 O O . LYS B 1 693 ? -5.605 25.219 -19.141 1 98.19 693 LYS B O 1
ATOM 13304 N N . GLY B 1 694 ? -5.992 24.875 -17 1 98.12 694 GLY B N 1
ATOM 13305 C CA . GLY B 1 694 ? -5.684 23.469 -17.094 1 98.12 694 GLY B CA 1
ATOM 13306 C C . GLY B 1 694 ? -4.566 23.031 -16.172 1 98.12 694 GLY B C 1
ATOM 13307 O O . GLY B 1 694 ? -4.047 23.828 -15.391 1 98.12 694 GLY B O 1
ATOM 13308 N N . THR B 1 695 ? -4.301 21.734 -16.125 1 98.69 695 THR B N 1
ATOM 13309 C CA . THR B 1 695 ? -3.232 21.141 -15.328 1 98.69 695 THR B CA 1
ATOM 13310 C C . THR B 1 695 ? -2.184 20.5 -16.234 1 98.69 695 THR B C 1
ATOM 13312 O O . THR B 1 695 ? -2.52 19.875 -17.25 1 98.69 695 THR B O 1
ATOM 13315 N N . LEU B 1 696 ? -0.958 20.703 -15.906 1 98.81 696 LEU B N 1
ATOM 13316 C CA . LEU B 1 696 ? 0.171 20.219 -16.688 1 98.81 696 LEU B CA 1
ATOM 13317 C C . LEU B 1 696 ? 0.765 18.969 -16.062 1 98.81 696 LEU B C 1
ATOM 13319 O O . LEU B 1 696 ? 0.999 18.922 -14.859 1 98.81 696 LEU B O 1
ATOM 13323 N N . VAL B 1 697 ? 0.968 17.938 -16.859 1 98.69 697 VAL B N 1
ATOM 13324 C CA . VAL B 1 697 ? 1.595 16.703 -16.406 1 98.69 697 VAL B CA 1
ATOM 13325 C C . VAL B 1 697 ? 2.92 16.5 -17.125 1 98.69 697 VAL B C 1
ATOM 13327 O O . VAL B 1 697 ? 2.939 16.266 -18.344 1 98.69 697 VAL B O 1
ATOM 13330 N N . LEU B 1 698 ? 4.012 16.672 -16.438 1 98.62 698 LEU B N 1
ATOM 13331 C CA . LEU B 1 698 ? 5.348 16.375 -16.938 1 98.62 698 LEU B CA 1
ATOM 13332 C C . LEU B 1 698 ? 5.719 14.914 -16.672 1 98.62 698 LEU B C 1
ATOM 13334 O O . LEU B 1 698 ? 5.629 14.453 -15.531 1 98.62 698 LEU B O 1
ATOM 13338 N N . TYR B 1 699 ? 6.102 14.18 -17.703 1 97.69 699 TYR B N 1
ATOM 13339 C CA . TYR B 1 699 ? 6.34 12.758 -17.516 1 97.69 699 TYR B CA 1
ATOM 13340 C C . TYR B 1 699 ? 7.43 12.25 -18.453 1 97.69 699 TYR B C 1
ATOM 13342 O O . TYR B 1 699 ? 7.738 12.898 -19.453 1 97.69 699 TYR B O 1
ATOM 13350 N N . GLU B 1 700 ? 7.969 11.148 -18.078 1 96.19 700 GLU B N 1
ATOM 13351 C CA . GLU B 1 700 ? 8.961 10.453 -18.891 1 96.19 700 GLU B CA 1
ATOM 13352 C C . GLU B 1 700 ? 8.305 9.391 -19.766 1 96.19 700 GLU B C 1
ATOM 13354 O O . GLU B 1 700 ? 7.195 8.938 -19.469 1 96.19 700 GLU B O 1
ATOM 13359 N N . ALA B 1 701 ? 8.922 9.086 -20.828 1 93.62 701 ALA B N 1
ATOM 13360 C CA . ALA B 1 701 ? 8.461 8.031 -21.719 1 93.62 701 ALA B CA 1
ATOM 13361 C C . ALA B 1 701 ? 9.633 7.359 -22.438 1 93.62 701 ALA B C 1
ATOM 13363 O O . ALA B 1 701 ? 10.742 7.898 -22.453 1 93.62 701 ALA B O 1
ATOM 13364 N N . VAL B 1 702 ? 9.383 6.172 -22.859 1 91.56 702 VAL B N 1
ATOM 13365 C CA . VAL B 1 702 ? 10.367 5.438 -23.656 1 91.56 702 VAL B CA 1
ATOM 13366 C C . VAL B 1 702 ? 9.859 5.27 -25.094 1 91.56 702 VAL B C 1
ATOM 13368 O O . VAL B 1 702 ? 8.672 5.016 -25.312 1 91.56 702 VAL B O 1
ATOM 13371 N N . LEU B 1 703 ? 10.836 5.477 -26 1 86.56 703 LEU B N 1
ATOM 13372 C CA . LEU B 1 703 ? 10.469 5.391 -27.406 1 86.56 703 LEU B CA 1
ATOM 13373 C C . LEU B 1 703 ? 10.789 4.012 -27.969 1 86.56 703 LEU B C 1
ATOM 13375 O O . LEU B 1 703 ? 11.859 3.463 -27.703 1 86.56 703 LEU B O 1
ATOM 13379 N N . ASN B 1 704 ? 9.891 3.373 -28.656 1 79 704 ASN B N 1
ATOM 13380 C CA . ASN B 1 704 ? 10.031 2.152 -29.438 1 79 704 ASN B CA 1
ATOM 13381 C C . ASN B 1 704 ? 10.656 1.025 -28.625 1 79 704 ASN B C 1
ATOM 13383 O O . ASN B 1 704 ? 11.547 0.322 -29.109 1 79 704 ASN B O 1
ATOM 13387 N N . GLY B 1 705 ? 10.281 0.977 -27.391 1 72.69 705 GLY B N 1
ATOM 13388 C CA . GLY B 1 705 ? 10.781 -0.094 -26.547 1 72.69 705 GLY B CA 1
ATOM 13389 C C . GLY B 1 705 ? 12.258 0.042 -26.219 1 72.69 705 GLY B C 1
ATOM 13390 O O . GLY B 1 705 ? 12.883 -0.9 -25.719 1 72.69 705 GLY B O 1
ATOM 13391 N N . GLY B 1 706 ? 12.828 1.125 -26.562 1 73.94 706 GLY B N 1
ATOM 13392 C CA . GLY B 1 706 ? 14.242 1.323 -26.297 1 73.94 706 GLY B CA 1
ATOM 13393 C C . GLY B 1 706 ? 14.531 1.731 -24.859 1 73.94 706 GLY B C 1
ATOM 13394 O O . GLY B 1 706 ? 13.703 1.51 -23.969 1 73.94 706 GLY B O 1
ATOM 13395 N N . THR B 1 707 ? 15.766 2.061 -24.562 1 77 707 THR B N 1
ATOM 13396 C CA . THR B 1 707 ? 16.219 2.393 -23.219 1 77 707 THR B CA 1
ATOM 13397 C C . THR B 1 707 ? 16.297 3.904 -23.031 1 77 707 THR B C 1
ATOM 13399 O O . THR B 1 707 ? 16.422 4.387 -21.906 1 77 707 THR B O 1
ATOM 13402 N N . GLU B 1 708 ? 16.125 4.609 -24.156 1 82.94 708 GLU B N 1
ATOM 13403 C CA . GLU B 1 708 ? 16.25 6.059 -24.016 1 82.94 708 GLU B CA 1
ATOM 13404 C C . GLU B 1 708 ? 14.977 6.676 -23.453 1 82.94 708 GLU B C 1
ATOM 13406 O O . GLU B 1 708 ? 13.891 6.461 -24 1 82.94 708 GLU B O 1
ATOM 13411 N N . THR B 1 709 ? 15.172 7.488 -22.406 1 90.88 709 THR B N 1
ATOM 13412 C CA . THR B 1 709 ? 14.047 8.133 -21.75 1 90.88 709 THR B CA 1
ATOM 13413 C C . THR B 1 709 ? 13.852 9.555 -22.266 1 90.88 709 THR B C 1
ATOM 13415 O O . THR B 1 709 ? 14.812 10.312 -22.406 1 90.88 709 THR B O 1
ATOM 13418 N N . VAL B 1 710 ? 12.75 9.891 -22.734 1 93 710 VAL B N 1
ATOM 13419 C CA . VAL B 1 710 ? 12.375 11.227 -23.188 1 93 710 VAL B CA 1
ATOM 13420 C C . VAL B 1 710 ? 11.336 11.82 -22.25 1 93 710 VAL B C 1
ATOM 13422 O O . VAL B 1 710 ? 10.688 11.094 -21.484 1 93 710 VAL B O 1
ATOM 13425 N N . SER B 1 711 ? 11.203 13.172 -22.234 1 96.12 711 SER B N 1
ATOM 13426 C CA . SER B 1 711 ? 10.25 13.828 -21.344 1 96.12 711 SER B CA 1
ATOM 13427 C C . SER B 1 711 ? 9.258 14.68 -22.141 1 96.12 711 SER B C 1
ATOM 13429 O O . SER B 1 711 ? 9.648 15.43 -23.031 1 96.12 711 SER B O 1
ATOM 13431 N N . PHE B 1 712 ? 7.98 14.523 -21.859 1 96 712 PHE B N 1
ATOM 13432 C CA . PHE B 1 712 ? 6.875 15.273 -22.438 1 96 712 PHE B CA 1
ATOM 13433 C C . PHE B 1 712 ? 6.102 16.031 -21.375 1 96 712 PHE B C 1
ATOM 13435 O O . PHE B 1 712 ? 6.172 15.68 -20.188 1 96 712 PHE B O 1
ATOM 13442 N N . GLU B 1 713 ? 5.5 17.062 -21.703 1 98.06 713 GLU B N 1
ATOM 13443 C CA . GLU B 1 713 ? 4.512 17.703 -20.828 1 98.06 713 GLU B CA 1
ATOM 13444 C C . GLU B 1 713 ? 3.182 17.891 -21.562 1 98.06 713 GLU B C 1
ATOM 13446 O O . GLU B 1 713 ? 3.145 18.391 -22.688 1 98.06 713 GLU B O 1
ATOM 13451 N N . THR B 1 714 ? 2.121 17.422 -20.906 1 97.75 714 THR B N 1
ATOM 13452 C CA . THR B 1 714 ? 0.788 17.469 -21.5 1 97.75 714 THR B CA 1
ATOM 13453 C C . THR B 1 714 ? -0.14 18.344 -20.656 1 97.75 714 THR B C 1
ATOM 13455 O O . THR B 1 714 ? -0.13 18.266 -19.422 1 97.75 714 THR B O 1
ATOM 13458 N N . ARG B 1 715 ? -0.854 19.219 -21.312 1 98.12 715 ARG B N 1
ATOM 13459 C CA . ARG B 1 715 ? -1.877 20.047 -20.672 1 98.12 715 ARG B CA 1
ATOM 13460 C C . ARG B 1 715 ? -3.248 19.391 -20.766 1 98.12 715 ARG B C 1
ATOM 13462 O O . ARG B 1 715 ? -3.676 18.984 -21.844 1 98.12 715 ARG B O 1
ATOM 13469 N N . VAL B 1 716 ? -3.918 19.281 -19.594 1 98.19 716 VAL B N 1
ATOM 13470 C CA . VAL B 1 716 ? -5.211 18.609 -19.547 1 98.19 716 VAL B CA 1
ATOM 13471 C C . VAL B 1 716 ? -6.242 19.516 -18.875 1 98.19 716 VAL B C 1
ATOM 13473 O O . VAL B 1 716 ? -5.887 20.406 -18.109 1 98.19 716 VAL B O 1
ATOM 13476 N N . MET B 1 717 ? -7.48 19.297 -19.188 1 97.81 717 MET B N 1
ATOM 13477 C CA . MET B 1 717 ? -8.594 20.062 -18.625 1 97.81 717 MET B CA 1
ATOM 13478 C C . MET B 1 717 ? -9.742 19.125 -18.234 1 97.81 717 MET B C 1
ATOM 13480 O O . MET B 1 717 ? -10.109 18.234 -19 1 97.81 717 MET B O 1
ATOM 13484 N N . PRO B 1 718 ? -10.273 19.281 -17.016 1 97.69 718 PRO B N 1
ATOM 13485 C CA . PRO B 1 718 ? -11.453 18.5 -16.656 1 97.69 718 PRO B CA 1
ATOM 13486 C C . PRO B 1 718 ? -12.703 18.938 -17.406 1 97.69 718 PRO B C 1
ATOM 13488 O O . PRO B 1 718 ? -12.867 20.125 -17.719 1 97.69 718 PRO B O 1
ATOM 13491 N N . GLN B 1 719 ? -13.523 18.016 -17.672 1 96.38 719 GLN B N 1
ATOM 13492 C CA . GLN B 1 719 ? -14.805 18.297 -18.328 1 96.38 719 GLN B CA 1
ATOM 13493 C C . GLN B 1 719 ? -15.93 18.391 -17.297 1 96.38 719 GLN B C 1
ATOM 13495 O O . GLN B 1 719 ? -15.945 17.641 -16.328 1 96.38 719 GLN B O 1
ATOM 13500 N N . HIS B 1 720 ? -16.766 19.328 -17.5 1 92.56 720 HIS B N 1
ATOM 13501 C CA . HIS B 1 720 ? -17.891 19.562 -16.594 1 92.56 720 HIS B CA 1
ATOM 13502 C C . HIS B 1 720 ? -19.188 19.062 -17.203 1 92.56 720 HIS B C 1
ATOM 13504 O O . HIS B 1 720 ? -19.562 19.469 -18.297 1 92.56 720 HIS B O 1
ATOM 13510 N N . TYR B 1 721 ? -19.891 18.203 -16.5 1 93.81 721 TYR B N 1
ATOM 13511 C CA . TYR B 1 721 ? -21.172 17.656 -16.938 1 93.81 721 TYR B CA 1
ATOM 13512 C C . TYR B 1 721 ? -22.312 18.172 -16.062 1 93.81 721 TYR B C 1
ATOM 13514 O O . TYR B 1 721 ? -22.562 17.625 -14.984 1 93.81 721 TYR B O 1
ATOM 13522 N N . MET B 1 722 ? -22.922 19.141 -16.406 1 94.94 722 MET B N 1
ATOM 13523 C CA . MET B 1 722 ? -24.094 19.703 -15.742 1 94.94 722 MET B CA 1
ATOM 13524 C C . MET B 1 722 ? -25.234 19.891 -16.734 1 94.94 722 MET B C 1
ATOM 13526 O O . MET B 1 722 ? -25.016 20.281 -17.875 1 94.94 722 MET B O 1
ATOM 13530 N N . THR B 1 723 ? -26.5 19.531 -16.312 1 94.94 723 THR B N 1
ATOM 13531 C CA . THR B 1 723 ? -27.688 19.719 -17.141 1 94.94 723 THR B CA 1
ATOM 13532 C C . THR B 1 723 ? -28.812 20.344 -16.328 1 94.94 723 THR B C 1
ATOM 13534 O O . THR B 1 723 ? -29.094 19.922 -15.211 1 94.94 723 THR B O 1
ATOM 13537 N N . ILE B 1 724 ? -29.344 21.375 -16.859 1 94.81 724 ILE B N 1
ATOM 13538 C CA . ILE B 1 724 ? -30.547 21.969 -16.281 1 94.81 724 ILE B CA 1
ATOM 13539 C C . ILE B 1 724 ? -31.797 21.438 -16.984 1 94.81 724 ILE B C 1
ATOM 13541 O O . ILE B 1 724 ? -31.938 21.594 -18.203 1 94.81 724 ILE B O 1
ATOM 13545 N N . LEU B 1 725 ? -32.656 20.859 -16.281 1 93.25 725 LEU B N 1
ATOM 13546 C CA . LEU B 1 725 ? -33.812 20.203 -16.844 1 93.25 725 LEU B CA 1
ATOM 13547 C C . LEU B 1 725 ? -35 21.141 -16.859 1 93.25 725 LEU B C 1
ATOM 13549 O O . LEU B 1 725 ? -35.844 21.094 -17.781 1 93.25 725 LEU B O 1
ATOM 13553 N N . LYS B 1 726 ? -35.156 21.828 -15.789 1 91.88 726 LYS B N 1
ATOM 13554 C CA . LYS B 1 726 ? -36.281 22.766 -15.648 1 91.88 726 LYS B CA 1
ATOM 13555 C C . LYS B 1 726 ? -35.781 24.141 -15.211 1 91.88 726 LYS B C 1
ATOM 13557 O O . LYS B 1 726 ? -34.938 24.25 -14.336 1 91.88 726 LYS B O 1
ATOM 13562 N N . ASP B 1 727 ? -36.375 25.219 -15.758 1 87.31 727 ASP B N 1
ATOM 13563 C CA . ASP B 1 727 ? -35.969 26.594 -15.453 1 87.31 727 ASP B CA 1
ATOM 13564 C C . ASP B 1 727 ? -36.875 27.188 -14.375 1 87.31 727 ASP B C 1
ATOM 13566 O O . ASP B 1 727 ? -37.188 28.391 -14.422 1 87.31 727 ASP B O 1
ATOM 13570 N N . THR B 1 728 ? -37.281 26.391 -13.516 1 84.5 728 THR B N 1
ATOM 13571 C CA . THR B 1 728 ? -38.156 26.875 -12.453 1 84.5 728 THR B CA 1
ATOM 13572 C C . THR B 1 728 ? -37.375 27.109 -11.172 1 84.5 728 THR B C 1
ATOM 13574 O O . THR B 1 728 ? -36.469 26.344 -10.828 1 84.5 728 THR B O 1
ATOM 13577 N N . GLY B 1 729 ? -37.719 28.25 -10.492 1 83.44 729 GLY B N 1
ATOM 13578 C CA . GLY B 1 729 ? -37.094 28.531 -9.211 1 83.44 729 GLY B CA 1
ATOM 13579 C C . GLY B 1 729 ? -35.594 28.688 -9.312 1 83.44 729 GLY B C 1
ATOM 13580 O O . GLY B 1 729 ? -35.094 29.484 -10.117 1 83.44 729 GLY B O 1
ATOM 13581 N N . PRO B 1 730 ? -34.938 27.906 -8.508 1 84.19 730 PRO B N 1
ATOM 13582 C CA . PRO B 1 730 ? -33.469 27.984 -8.5 1 84.19 730 PRO B CA 1
ATOM 13583 C C . PRO B 1 730 ? -32.844 27.5 -9.812 1 84.19 730 PRO B C 1
ATOM 13585 O O . PRO B 1 730 ? -31.734 27.922 -10.164 1 84.19 730 PRO B O 1
ATOM 13588 N N . GLY B 1 731 ? -33.531 26.625 -10.531 1 85.88 731 GLY B N 1
ATOM 13589 C CA . GLY B 1 731 ? -33.031 26.141 -11.797 1 85.88 731 GLY B CA 1
ATOM 13590 C C . GLY B 1 731 ? -32.781 27.234 -12.82 1 85.88 731 GLY B C 1
ATOM 13591 O O . GLY B 1 731 ? -31.844 27.156 -13.617 1 85.88 731 GLY B O 1
ATOM 13592 N N . GLY B 1 732 ? -33.594 28.203 -12.836 1 85 732 GLY B N 1
ATOM 13593 C CA . GLY B 1 732 ? -33.438 29.312 -13.766 1 85 732 GLY B CA 1
ATOM 13594 C C . GLY B 1 732 ? -32.312 30.234 -13.43 1 85 732 GLY B C 1
ATOM 13595 O O . GLY B 1 732 ? -31.812 30.969 -14.289 1 85 732 GLY B O 1
ATOM 13596 N N . ARG B 1 733 ? -31.828 30.156 -12.289 1 88.5 733 ARG B N 1
ATOM 13597 C CA . ARG B 1 733 ? -30.766 31.047 -11.828 1 88.5 733 ARG B CA 1
ATOM 13598 C C . ARG B 1 733 ? -29.438 30.297 -11.719 1 88.5 733 ARG B C 1
ATOM 13600 O O . ARG B 1 733 ? -28.391 30.906 -11.461 1 88.5 733 ARG B O 1
ATOM 13607 N N . LEU B 1 734 ? -29.516 29.094 -11.883 1 91 734 LEU B N 1
ATOM 13608 C CA . LEU B 1 734 ? -28.344 28.25 -11.656 1 91 734 LEU B CA 1
ATOM 13609 C C . LEU B 1 734 ? -27.297 28.484 -12.742 1 91 734 LEU B C 1
ATOM 13611 O O . LEU B 1 734 ? -27.594 28.359 -13.93 1 91 734 LEU B O 1
ATOM 13615 N N . LYS B 1 735 ? -26.094 28.844 -12.297 1 91.06 735 LYS B N 1
ATOM 13616 C CA . LYS B 1 735 ? -25 29.078 -13.227 1 91.06 735 LYS B CA 1
ATOM 13617 C C . LYS B 1 735 ? -24.047 27.875 -13.266 1 91.06 735 LYS B C 1
ATOM 13619 O O . LYS B 1 735 ? -23.469 27.562 -14.312 1 91.06 735 LYS B O 1
ATOM 13624 N N . SER B 1 736 ? -23.875 27.359 -12.07 1 93.25 736 SER B N 1
ATOM 13625 C CA . SER B 1 736 ? -22.922 26.25 -12.008 1 93.25 736 SER B CA 1
ATOM 13626 C C . SER B 1 736 ? -23.281 25.266 -10.891 1 93.25 736 SER B C 1
ATOM 13628 O O . SER B 1 736 ? -23.812 25.672 -9.867 1 93.25 736 SER B O 1
ATOM 13630 N N . LEU B 1 737 ? -23.109 24.031 -11.109 1 94.94 737 LEU B N 1
ATOM 13631 C CA . LEU B 1 737 ? -23.188 22.906 -10.18 1 94.94 737 LEU B CA 1
ATOM 13632 C C . LEU B 1 737 ? -21.984 21.984 -10.32 1 94.94 737 LEU B C 1
ATOM 13634 O O . LEU B 1 737 ? -21.969 21.078 -11.156 1 94.94 737 LEU B O 1
ATOM 13638 N N . LEU B 1 738 ? -21 22.234 -9.391 1 95.81 738 LEU B N 1
ATOM 13639 C CA . LEU B 1 738 ? -19.719 21.562 -9.578 1 95.81 738 LEU B CA 1
ATOM 13640 C C . LEU B 1 738 ? -19.312 20.812 -8.32 1 95.81 738 LEU B C 1
ATOM 13642 O O . LEU B 1 738 ? -19.422 21.344 -7.211 1 95.81 738 LEU B O 1
ATOM 13646 N N . VAL B 1 739 ? -18.891 19.531 -8.453 1 97.88 739 VAL B N 1
ATOM 13647 C CA . VAL B 1 739 ? -18.406 18.734 -7.332 1 97.88 739 VAL B CA 1
ATOM 13648 C C . VAL B 1 739 ? -16.891 18.609 -7.422 1 97.88 739 VAL B C 1
ATOM 13650 O O . VAL B 1 739 ? -16.344 18.234 -8.461 1 97.88 739 VAL B O 1
ATOM 13653 N N . SER B 1 740 ? -16.188 18.969 -6.422 1 97.44 740 SER B N 1
ATOM 13654 C CA . SER B 1 740 ? -14.742 18.828 -6.238 1 97.44 740 SER B CA 1
ATOM 13655 C C . SER B 1 740 ? -14.398 18.594 -4.773 1 97.44 740 SER B C 1
ATOM 13657 O O . SER B 1 740 ? -15.18 18 -4.027 1 97.44 740 SER B O 1
ATOM 13659 N N . SER B 1 741 ? -13.211 18.891 -4.363 1 96.81 741 SER B N 1
ATOM 13660 C CA . SER B 1 741 ? -12.805 18.812 -2.961 1 96.81 741 SER B CA 1
ATOM 13661 C C . SER B 1 741 ? -11.969 20.016 -2.562 1 96.81 741 SER B C 1
ATOM 13663 O O . SER B 1 741 ? -11.766 20.938 -3.365 1 96.81 741 SER B O 1
ATOM 13665 N N . ASP B 1 742 ? -11.617 20.156 -1.297 1 94.88 742 ASP B N 1
ATOM 13666 C CA . ASP B 1 742 ? -10.773 21.219 -0.755 1 94.88 742 ASP B CA 1
ATOM 13667 C C . ASP B 1 742 ? -11.422 22.594 -0.949 1 94.88 742 ASP B C 1
ATOM 13669 O O . ASP B 1 742 ? -10.797 23.516 -1.487 1 94.88 742 ASP B O 1
ATOM 13673 N N . TYR B 1 743 ? -12.695 22.672 -0.525 1 95.12 743 TYR B N 1
ATOM 13674 C CA . TYR B 1 743 ? -13.414 23.938 -0.649 1 95.12 743 TYR B CA 1
ATOM 13675 C C . TYR B 1 743 ? -12.898 24.969 0.355 1 95.12 743 TYR B C 1
ATOM 13677 O O . TYR B 1 743 ? -12.82 24.688 1.553 1 95.12 743 TYR B O 1
ATOM 13685 N N . ASP B 1 744 ? -12.469 26.078 -0.164 1 94.44 744 ASP B N 1
ATOM 13686 C CA . ASP B 1 744 ? -12.07 27.219 0.642 1 94.44 744 ASP B CA 1
ATOM 13687 C C . ASP B 1 744 ? -13.242 28.172 0.879 1 94.44 744 ASP B C 1
ATOM 13689 O O . ASP B 1 744 ? -13.578 28.984 0.016 1 94.44 744 ASP B O 1
ATOM 13693 N N . GLN B 1 745 ? -13.742 28.156 2.033 1 90.25 745 GLN B N 1
ATOM 13694 C CA . GLN B 1 745 ? -14.938 28.938 2.359 1 90.25 745 GLN B CA 1
ATOM 13695 C C . GLN B 1 745 ? -14.656 30.422 2.312 1 90.25 745 GLN B C 1
ATOM 13697 O O . GLN B 1 745 ? -15.531 31.219 1.936 1 90.25 745 GLN B O 1
ATOM 13702 N N . LYS B 1 746 ? -13.516 30.781 2.709 1 91 746 LYS B N 1
ATOM 13703 C CA . LYS B 1 746 ? -13.148 32.188 2.76 1 91 746 LYS B CA 1
ATOM 13704 C C . LYS B 1 746 ? -13.07 32.781 1.358 1 91 746 LYS B C 1
ATOM 13706 O O . LYS B 1 746 ? -13.57 33.906 1.122 1 91 746 LYS B O 1
ATOM 13711 N N . GLU B 1 747 ? -12.469 32.062 0.475 1 93.38 747 GLU B N 1
ATOM 13712 C CA . GLU B 1 747 ? -12.289 32.562 -0.888 1 93.38 747 GLU B CA 1
ATOM 13713 C C . GLU B 1 747 ? -13.398 32.062 -1.807 1 93.38 747 GLU B C 1
ATOM 13715 O O . GLU B 1 747 ? -13.477 32.438 -2.971 1 93.38 747 GLU B O 1
ATOM 13720 N N . GLN B 1 748 ? -14.25 31.141 -1.338 1 92.5 748 GLN B N 1
ATOM 13721 C CA . GLN B 1 748 ? -15.461 30.641 -1.986 1 92.5 748 GLN B CA 1
ATOM 13722 C C . GLN B 1 748 ? -15.133 29.953 -3.307 1 92.5 748 GLN B C 1
ATOM 13724 O O . GLN B 1 748 ? -15.75 30.234 -4.332 1 92.5 748 GLN B O 1
ATOM 13729 N N . LEU B 1 749 ? -14.172 29.078 -3.303 1 94.25 749 LEU B N 1
ATOM 13730 C CA . LEU B 1 749 ? -13.82 28.25 -4.449 1 94.25 749 LEU B CA 1
ATOM 13731 C C . LEU B 1 749 ? -13.141 26.953 -4.004 1 94.25 749 LEU B C 1
ATOM 13733 O O . LEU B 1 749 ? -12.633 26.875 -2.885 1 94.25 749 LEU B O 1
ATOM 13737 N N . SER B 1 750 ? -13.148 25.969 -4.867 1 95.88 750 SER B N 1
ATOM 13738 C CA . SER B 1 750 ? -12.445 24.719 -4.602 1 95.88 750 SER B CA 1
ATOM 13739 C C . SER B 1 750 ? -10.984 24.797 -5.035 1 95.88 750 SER B C 1
ATOM 13741 O O . SER B 1 750 ? -10.688 25.219 -6.16 1 95.88 750 SER B O 1
ATOM 13743 N N . ARG B 1 751 ? -10.125 24.406 -4.172 1 96.31 751 ARG B N 1
ATOM 13744 C CA . ARG B 1 751 ? -8.695 24.484 -4.469 1 96.31 751 ARG B CA 1
ATOM 13745 C C . ARG B 1 751 ? -8.242 23.281 -5.285 1 96.31 751 ARG B C 1
ATOM 13747 O O . ARG B 1 751 ? -7.176 23.297 -5.902 1 96.31 751 ARG B O 1
ATOM 13754 N N . ASN B 1 752 ? -9.023 22.188 -5.332 1 97.31 752 ASN B N 1
ATOM 13755 C CA . ASN B 1 752 ? -8.789 21.078 -6.25 1 97.31 752 ASN B CA 1
ATOM 13756 C C . ASN B 1 752 ? -9.273 21.406 -7.66 1 97.31 752 ASN B C 1
ATOM 13758 O O . ASN B 1 752 ? -10.312 20.891 -8.094 1 97.31 752 ASN B O 1
ATOM 13762 N N . PHE B 1 753 ? -8.445 22.141 -8.375 1 97.5 753 PHE B N 1
ATOM 13763 C CA . PHE B 1 753 ? -8.828 22.656 -9.68 1 97.5 753 PHE B CA 1
ATOM 13764 C C . PHE B 1 753 ? -9.008 21.516 -10.68 1 97.5 753 PHE B C 1
ATOM 13766 O O . PHE B 1 753 ? -9.859 21.609 -11.57 1 97.5 753 PHE B O 1
ATOM 13773 N N . LEU B 1 754 ? -8.188 20.5 -10.523 1 97.75 754 LEU B N 1
ATOM 13774 C CA . LEU B 1 754 ? -8.219 19.375 -11.453 1 97.75 754 LEU B CA 1
ATOM 13775 C C . LEU B 1 754 ? -9.422 18.484 -11.172 1 97.75 754 LEU B C 1
ATOM 13777 O O . LEU B 1 754 ? -9.789 17.641 -12.008 1 97.75 754 LEU B O 1
ATOM 13781 N N . ARG B 1 755 ? -10.047 18.578 -10 1 97.75 755 ARG B N 1
ATOM 13782 C CA . ARG B 1 755 ? -11.242 17.844 -9.586 1 97.75 755 ARG B CA 1
ATOM 13783 C C . ARG B 1 755 ? -10.977 16.344 -9.539 1 97.75 755 ARG B C 1
ATOM 13785 O O . ARG B 1 755 ? -11.828 15.555 -9.93 1 97.75 755 ARG B O 1
ATOM 13792 N N . ASN B 1 756 ? -9.75 16.016 -9.234 1 97.56 756 ASN B N 1
ATOM 13793 C CA . ASN B 1 756 ? -9.445 14.594 -9.047 1 97.56 756 ASN B CA 1
ATOM 13794 C C . ASN B 1 756 ? -10.047 14.062 -7.75 1 97.56 756 ASN B C 1
ATOM 13796 O O . ASN B 1 756 ? -9.766 14.578 -6.668 1 97.56 756 ASN B O 1
ATOM 13800 N N . LEU B 1 757 ? -10.898 13.062 -7.801 1 98.06 757 LEU B N 1
ATOM 13801 C CA . LEU B 1 757 ? -11.516 12.422 -6.645 1 98.06 757 LEU B CA 1
ATOM 13802 C C . LEU B 1 757 ? -11.273 10.914 -6.676 1 98.06 757 LEU B C 1
ATOM 13804 O O . LEU B 1 757 ? -11.344 10.289 -7.738 1 98.06 757 LEU B O 1
ATOM 13808 N N . GLY B 1 758 ? -10.875 10.406 -5.586 1 96.81 758 GLY B N 1
ATOM 13809 C CA . GLY B 1 758 ? -10.703 8.977 -5.422 1 96.81 758 GLY B CA 1
ATOM 13810 C C . GLY B 1 758 ? -11.555 8.391 -4.312 1 96.81 758 GLY B C 1
ATOM 13811 O O . GLY B 1 758 ? -12.406 9.078 -3.746 1 96.81 758 GLY B O 1
ATOM 13812 N N . PRO B 1 759 ? -11.359 7.168 -4.031 1 94.75 759 PRO B N 1
ATOM 13813 C CA . PRO B 1 759 ? -12.188 6.469 -3.041 1 94.75 759 PRO B CA 1
ATOM 13814 C C . PRO B 1 759 ? -12.102 7.098 -1.652 1 94.75 759 PRO B C 1
ATOM 13816 O O . PRO B 1 759 ? -13.023 6.938 -0.842 1 94.75 759 PRO B O 1
ATOM 13819 N N . PHE B 1 760 ? -11.062 7.895 -1.363 1 90.75 760 PHE B N 1
ATOM 13820 C CA . PHE B 1 760 ? -10.891 8.43 -0.02 1 90.75 760 PHE B CA 1
ATOM 13821 C C . PHE B 1 760 ? -10.977 9.953 -0.034 1 90.75 760 PHE B C 1
ATOM 13823 O O . PHE B 1 760 ? -10.547 10.617 0.917 1 90.75 760 PHE B O 1
ATOM 13830 N N . SER B 1 761 ? -11.453 10.461 -1.071 1 94.94 761 SER B N 1
ATOM 13831 C CA . SER B 1 761 ? -11.664 11.898 -1.172 1 94.94 761 SER B CA 1
ATOM 13832 C C . SER B 1 761 ? -12.945 12.32 -0.461 1 94.94 761 SER B C 1
ATOM 13834 O O . SER B 1 761 ? -13.797 11.484 -0.156 1 94.94 761 SER B O 1
ATOM 13836 N N . GLU B 1 762 ? -13.039 13.633 -0.152 1 94.5 762 GLU B N 1
ATOM 13837 C CA . GLU B 1 762 ? -14.234 14.242 0.423 1 94.5 762 GLU B CA 1
ATOM 13838 C C . GLU B 1 762 ? -14.891 15.203 -0.56 1 94.5 762 GLU B C 1
ATOM 13840 O O . GLU B 1 762 ? -14.625 16.406 -0.524 1 94.5 762 GLU B O 1
ATOM 13845 N N . PRO B 1 763 ? -15.805 14.703 -1.287 1 97.56 763 PRO B N 1
ATOM 13846 C CA . PRO B 1 763 ? -16.438 15.562 -2.293 1 97.56 763 PRO B CA 1
ATOM 13847 C C . PRO B 1 763 ? -17.281 16.672 -1.673 1 97.56 763 PRO B C 1
ATOM 13849 O O . PRO B 1 763 ? -17.953 16.453 -0.657 1 97.56 763 PRO B O 1
ATOM 13852 N N . ILE B 1 764 ? -17.266 17.844 -2.271 1 97.94 764 ILE B N 1
ATOM 13853 C CA . ILE B 1 764 ? -18.078 19.016 -1.893 1 97.94 764 ILE B CA 1
ATOM 13854 C C . ILE B 1 764 ? -18.734 19.594 -3.131 1 97.94 764 ILE B C 1
ATOM 13856 O O . ILE B 1 764 ? -18.094 19.797 -4.16 1 97.94 764 ILE B O 1
ATOM 13860 N N . LEU B 1 765 ? -20.016 19.859 -3.027 1 97.75 765 LEU B N 1
ATOM 13861 C CA . LEU B 1 765 ? -20.766 20.5 -4.109 1 97.75 765 LEU B CA 1
ATOM 13862 C C . LEU B 1 765 ? -20.75 22.016 -3.953 1 97.75 765 LEU B C 1
ATOM 13864 O O . LEU B 1 765 ? -21.047 22.531 -2.877 1 97.75 765 LEU B O 1
ATOM 13868 N N . VAL B 1 766 ? -20.328 22.672 -4.965 1 96.81 766 VAL B N 1
ATOM 13869 C CA . VAL B 1 766 ? -20.375 24.125 -5.012 1 96.81 766 VAL B CA 1
ATOM 13870 C C . VAL B 1 766 ? -21.391 24.578 -6.07 1 96.81 766 VAL B C 1
ATOM 13872 O O . VAL B 1 766 ? -21.312 24.141 -7.223 1 96.81 766 VAL B O 1
ATOM 13875 N N . TYR B 1 767 ? -22.344 25.344 -5.742 1 93.81 767 TYR B N 1
ATOM 13876 C CA . TYR B 1 767 ? -23.312 25.844 -6.715 1 93.81 767 TYR B CA 1
ATOM 13877 C C . TYR B 1 767 ? -23.328 27.375 -6.715 1 93.81 767 TYR B C 1
ATOM 13879 O O . TYR B 1 767 ? -23.141 28 -5.672 1 93.81 767 TYR B O 1
ATOM 13887 N N . GLN B 1 768 ? -23.531 27.922 -7.844 1 92.69 768 GLN B N 1
ATOM 13888 C CA . GLN B 1 768 ? -23.562 29.359 -8.047 1 92.69 768 GLN B CA 1
ATOM 13889 C C . GLN B 1 768 ? -24.891 29.797 -8.672 1 92.69 768 GLN B C 1
ATOM 13891 O O . GLN B 1 768 ? -25.375 29.172 -9.617 1 92.69 768 GLN B O 1
ATOM 13896 N N . LEU B 1 769 ? -25.469 30.812 -8.07 1 89.12 769 LEU B N 1
ATOM 13897 C CA . LEU B 1 769 ? -26.734 31.344 -8.578 1 89.12 769 LEU B CA 1
ATOM 13898 C C . LEU B 1 769 ? -26.531 32.75 -9.172 1 89.12 769 LEU B C 1
ATOM 13900 O O . LEU B 1 769 ? -25.703 33.5 -8.68 1 89.12 769 LEU B O 1
ATOM 13904 N N . GLY B 1 770 ? -27.219 32.938 -10.18 1 84.44 770 GLY B N 1
ATOM 13905 C CA . GLY B 1 770 ? -27.203 34.281 -10.758 1 84.44 770 GLY B CA 1
ATOM 13906 C C . GLY B 1 770 ? -27.891 35.312 -9.883 1 84.44 770 GLY B C 1
ATOM 13907 O O . GLY B 1 770 ? -28.703 34.969 -9.016 1 84.44 770 GLY B O 1
ATOM 13908 N N . ALA B 1 771 ? -27.484 36.594 -10.062 1 74.56 771 ALA B N 1
ATOM 13909 C CA . ALA B 1 771 ? -28.031 37.719 -9.289 1 74.56 771 ALA B CA 1
ATOM 13910 C C . ALA B 1 771 ? -29.531 37.906 -9.578 1 74.56 771 ALA B C 1
ATOM 13912 O O . ALA B 1 771 ? -29.969 37.719 -10.719 1 74.56 771 ALA B O 1
ATOM 13913 N N . ASN B 1 772 ? -30.359 37.75 -8.508 1 69.5 772 ASN B N 1
ATOM 13914 C CA . ASN B 1 772 ? -31.781 38 -8.664 1 69.5 772 ASN B CA 1
ATOM 13915 C C . ASN B 1 772 ? -32.188 39.344 -8.07 1 69.5 772 ASN B C 1
ATOM 13917 O O . ASN B 1 772 ? -31.844 39.656 -6.926 1 69.5 772 ASN B O 1
ATOM 13921 N N . PRO B 1 773 ? -32.812 40.281 -8.852 1 63.97 773 PRO B N 1
ATOM 13922 C CA . PRO B 1 773 ? -33.25 41.562 -8.336 1 63.97 773 PRO B CA 1
ATOM 13923 C C . PRO B 1 773 ? -34.25 41.438 -7.172 1 63.97 773 PRO B C 1
ATOM 13925 O O . PRO B 1 773 ? -34.312 42.312 -6.32 1 63.97 773 PRO B O 1
ATOM 13928 N N . GLN B 1 774 ? -35.031 40.375 -7.043 1 67.69 774 GLN B N 1
ATOM 13929 C CA . GLN B 1 774 ? -35.969 40.188 -5.93 1 67.69 774 GLN B CA 1
ATOM 13930 C C . GLN B 1 774 ? -35.5 39.094 -4.996 1 67.69 774 GLN B C 1
ATOM 13932 O O . GLN B 1 774 ? -35.281 37.938 -5.438 1 67.69 774 GLN B O 1
ATOM 13937 N N . PRO B 1 775 ? -35.25 39.469 -3.637 1 68.38 775 PRO B N 1
ATOM 13938 C CA . PRO B 1 775 ? -34.812 38.438 -2.686 1 68.38 775 PRO B CA 1
ATOM 13939 C C . PRO B 1 775 ? -35.75 37.25 -2.596 1 68.38 775 PRO B C 1
ATOM 13941 O O . PRO B 1 775 ? -36.969 37.438 -2.432 1 68.38 775 PRO B O 1
ATOM 13944 N N . SER B 1 776 ? -35.438 36.031 -3.086 1 76 776 SER B N 1
ATOM 13945 C CA . SER B 1 776 ? -36.219 34.812 -2.957 1 76 776 SER B CA 1
ATOM 13946 C C . SER B 1 776 ? -35.438 33.719 -2.203 1 76 776 SER B C 1
ATOM 13948 O O . SER B 1 776 ? -34.219 33.688 -2.238 1 76 776 SER B O 1
ATOM 13950 N N . THR B 1 777 ? -36.188 33.031 -1.252 1 83.56 777 THR B N 1
ATOM 13951 C CA . THR B 1 777 ? -35.625 31.891 -0.533 1 83.56 777 THR B CA 1
ATOM 13952 C C . THR B 1 777 ? -36.156 30.594 -1.11 1 83.56 777 THR B C 1
ATOM 13954 O O . THR B 1 777 ? -37.312 30.516 -1.524 1 83.56 777 THR B O 1
ATOM 13957 N N . TYR B 1 778 ? -35.25 29.656 -1.365 1 88 778 TYR B N 1
ATOM 13958 C CA . TYR B 1 778 ? -35.625 28.359 -1.897 1 88 778 TYR B CA 1
ATOM 13959 C C . TYR B 1 778 ? -35.219 27.234 -0.955 1 88 778 TYR B C 1
ATOM 13961 O O . TYR B 1 778 ? -34.125 27.297 -0.347 1 88 778 TYR B O 1
ATOM 13969 N N . ASN B 1 779 ? -36.062 26.25 -0.786 1 91.5 779 ASN B N 1
ATOM 13970 C CA . ASN B 1 779 ? -35.688 24.984 -0.17 1 91.5 779 ASN B CA 1
ATOM 13971 C C . ASN B 1 779 ? -35.375 23.922 -1.22 1 91.5 779 ASN B C 1
ATOM 13973 O O . ASN B 1 779 ? -36.25 23.5 -1.97 1 91.5 779 ASN B O 1
ATOM 13977 N N . VAL B 1 780 ? -34.125 23.594 -1.227 1 93.81 780 VAL B N 1
ATOM 13978 C CA . VAL B 1 780 ? -33.688 22.656 -2.254 1 93.81 780 VAL B CA 1
ATOM 13979 C C . VAL B 1 780 ? -33.094 21.406 -1.597 1 93.81 780 VAL B C 1
ATOM 13981 O O . VAL B 1 780 ? -32.594 21.469 -0.472 1 93.81 780 VAL B O 1
ATOM 13984 N N . THR B 1 781 ? -33.281 20.281 -2.248 1 95.69 781 THR B N 1
ATOM 13985 C CA . THR B 1 781 ? -32.719 19.031 -1.795 1 95.69 781 THR B CA 1
ATOM 13986 C C . THR B 1 781 ? -31.766 18.453 -2.844 1 95.69 781 THR B C 1
ATOM 13988 O O . THR B 1 781 ? -32.094 18.438 -4.035 1 95.69 781 THR B O 1
ATOM 13991 N N . PHE B 1 782 ? -30.641 18.031 -2.406 1 97.12 782 PHE B N 1
ATOM 13992 C CA . PHE B 1 782 ? -29.672 17.391 -3.307 1 97.12 782 PHE B CA 1
ATOM 13993 C C . PHE B 1 782 ? -29.625 15.891 -3.061 1 97.12 782 PHE B C 1
ATOM 13995 O O . PHE B 1 782 ? -29.422 15.445 -1.929 1 97.12 782 PHE B O 1
ATOM 14002 N N . LEU B 1 783 ? -29.844 15.094 -4.102 1 97.19 783 LEU B N 1
ATOM 14003 C CA . LEU B 1 783 ? -29.75 13.641 -4.047 1 97.19 783 LEU B CA 1
ATOM 14004 C C . LEU B 1 783 ? -28.422 13.156 -4.613 1 97.19 783 LEU B C 1
ATOM 14006 O O . LEU B 1 783 ? -28.109 13.406 -5.777 1 97.19 783 LEU B O 1
ATOM 14010 N N . TRP B 1 784 ? -27.656 12.438 -3.826 1 97.56 784 TRP B N 1
ATOM 14011 C CA . TRP B 1 784 ? -26.391 11.875 -4.27 1 97.56 784 TRP B CA 1
ATOM 14012 C C . TRP B 1 784 ? -26.547 10.406 -4.664 1 97.56 784 TRP B C 1
ATOM 14014 O O . TRP B 1 784 ? -26.938 9.578 -3.84 1 97.56 784 TRP B O 1
ATOM 14024 N N . VAL B 1 785 ? -26.25 10.078 -5.902 1 96.25 785 VAL B N 1
ATOM 14025 C CA . VAL B 1 785 ? -26.422 8.734 -6.441 1 96.25 785 VAL B CA 1
ATOM 14026 C C . VAL B 1 785 ? -25.062 8.164 -6.848 1 96.25 785 VAL B C 1
ATOM 14028 O O . VAL B 1 785 ? -24.328 8.789 -7.613 1 96.25 785 VAL B O 1
ATOM 14031 N N . ASP B 1 786 ? -24.75 6.969 -6.375 1 95.75 786 ASP B N 1
ATOM 14032 C CA . ASP B 1 786 ? -23.453 6.383 -6.668 1 95.75 786 ASP B CA 1
ATOM 14033 C C . ASP B 1 786 ? -23.453 5.672 -8.023 1 95.75 786 ASP B C 1
ATOM 14035 O O . ASP B 1 786 ? -24.484 5.641 -8.703 1 95.75 786 ASP B O 1
ATOM 14039 N N . PRO B 1 787 ? -22.297 5.102 -8.5 1 96 787 PRO B N 1
ATOM 14040 C CA . PRO B 1 787 ? -22.203 4.488 -9.828 1 96 787 PRO B CA 1
ATOM 14041 C C . PRO B 1 787 ? -23.078 3.244 -9.977 1 96 787 PRO B C 1
ATOM 14043 O O . PRO B 1 787 ? -23.359 2.816 -11.094 1 96 787 PRO B O 1
ATOM 14046 N N . ALA B 1 788 ? -23.438 2.652 -8.891 1 94.06 788 ALA B N 1
ATOM 14047 C CA . ALA B 1 788 ? -24.297 1.474 -8.93 1 94.06 788 ALA B CA 1
ATOM 14048 C C . ALA B 1 788 ? -25.766 1.873 -8.984 1 94.06 788 ALA B C 1
ATOM 14050 O O . ALA B 1 788 ? -26.656 1.014 -8.953 1 94.06 788 ALA B O 1
ATOM 14051 N N . GLY B 1 789 ? -26.031 3.166 -8.984 1 92.44 789 GLY B N 1
ATOM 14052 C CA . GLY B 1 789 ? -27.391 3.656 -9.07 1 92.44 789 GLY B CA 1
ATOM 14053 C C . GLY B 1 789 ? -28.094 3.729 -7.727 1 92.44 789 GLY B C 1
ATOM 14054 O O . GLY B 1 789 ? -29.312 3.863 -7.66 1 92.44 789 GLY B O 1
ATOM 14055 N N . GLN B 1 790 ? -27.359 3.73 -6.703 1 91.94 790 GLN B N 1
ATOM 14056 C CA . GLN B 1 790 ? -27.938 3.746 -5.359 1 91.94 790 GLN B CA 1
ATOM 14057 C C . GLN B 1 790 ? -27.938 5.156 -4.781 1 91.94 790 GLN B C 1
ATOM 14059 O O . GLN B 1 790 ? -26.984 5.906 -4.949 1 91.94 790 GLN B O 1
ATOM 14064 N N . LEU B 1 791 ? -29.062 5.52 -4.137 1 94.44 791 LEU B N 1
ATOM 14065 C CA . LEU B 1 791 ? -29.141 6.766 -3.379 1 94.44 791 LEU B CA 1
ATOM 14066 C C . LEU B 1 791 ? -28.359 6.648 -2.07 1 94.44 791 LEU B C 1
ATOM 14068 O O . LEU B 1 791 ? -28.703 5.824 -1.217 1 94.44 791 LEU B O 1
ATOM 14072 N N . VAL B 1 792 ? -27.359 7.512 -1.881 1 95.06 792 VAL B N 1
ATOM 14073 C CA . VAL B 1 792 ? -26.469 7.285 -0.75 1 95.06 792 VAL B CA 1
ATOM 14074 C C . VAL B 1 792 ? -26.562 8.453 0.227 1 95.06 792 VAL B C 1
ATOM 14076 O O . VAL B 1 792 ? -26.172 8.336 1.389 1 95.06 792 VAL B O 1
ATOM 14079 N N . GLU B 1 793 ? -27.062 9.641 -0.232 1 95.88 793 GLU B N 1
ATOM 14080 C CA . GLU B 1 793 ? -27.172 10.805 0.645 1 95.88 793 GLU B CA 1
ATOM 14081 C C . GLU B 1 793 ? -28.25 11.766 0.149 1 95.88 793 GLU B C 1
ATOM 14083 O O . GLU B 1 793 ? -28.438 11.93 -1.059 1 95.88 793 GLU B O 1
ATOM 14088 N N . VAL B 1 794 ? -28.969 12.297 1.118 1 96.19 794 VAL B N 1
ATOM 14089 C CA . VAL B 1 794 ? -29.953 13.352 0.876 1 96.19 794 VAL B CA 1
ATOM 14090 C C . VAL B 1 794 ? -29.594 14.594 1.678 1 96.19 794 VAL B C 1
ATOM 14092 O O . VAL B 1 794 ? -29.641 14.586 2.91 1 96.19 794 VAL B O 1
ATOM 14095 N N . SER B 1 795 ? -29.219 15.664 0.949 1 96.06 795 SER B N 1
ATOM 14096 C CA . SER B 1 795 ? -28.812 16.906 1.601 1 96.06 795 SER B CA 1
ATOM 14097 C C . SER B 1 795 ? -29.875 17.984 1.43 1 96.06 795 SER B C 1
ATOM 14099 O O . SER B 1 795 ? -30.125 18.438 0.312 1 96.06 795 SER B O 1
ATOM 14101 N N . GLU B 1 796 ? -30.328 18.484 2.52 1 94 796 GLU B N 1
ATOM 14102 C CA . GLU B 1 796 ? -31.297 19.562 2.479 1 94 796 GLU B CA 1
ATOM 14103 C C . GLU B 1 796 ? -30.625 20.922 2.699 1 94 796 GLU B C 1
ATOM 14105 O O . GLU B 1 796 ? -29.828 21.078 3.621 1 94 796 GLU B O 1
ATOM 14110 N N . VAL B 1 797 ? -30.953 21.844 1.841 1 93.38 797 VAL B N 1
ATOM 14111 C CA . VAL B 1 797 ? -30.297 23.156 1.914 1 93.38 797 VAL B CA 1
ATOM 14112 C C . VAL B 1 797 ? -31.344 24.266 1.812 1 93.38 797 VAL B C 1
ATOM 14114 O O . VAL B 1 797 ? -32.281 24.172 1 1 93.38 797 VAL B O 1
ATOM 14117 N N . HIS B 1 798 ? -31.141 25.234 2.67 1 89.69 798 HIS B N 1
ATOM 14118 C CA . HIS B 1 798 ? -31.922 26.469 2.584 1 89.69 798 HIS B CA 1
ATOM 14119 C C . HIS B 1 798 ? -31.125 27.578 1.885 1 89.69 798 HIS B C 1
ATOM 14121 O O . HIS B 1 798 ? -30.172 28.094 2.445 1 89.69 798 HIS B O 1
ATOM 14127 N N . MET B 1 799 ? -31.609 27.922 0.704 1 85.44 799 MET B N 1
ATOM 14128 C CA . MET B 1 799 ? -30.906 28.906 -0.109 1 85.44 799 MET B CA 1
ATOM 14129 C C . MET B 1 799 ? -31.422 30.312 0.161 1 85.44 799 MET B C 1
ATOM 14131 O O . MET B 1 799 ? -32.625 30.562 0.025 1 85.44 799 MET B O 1
ATOM 14135 N N . GLU B 1 800 ? -30.469 31.094 0.612 1 75.69 800 GLU B N 1
ATOM 14136 C CA . GLU B 1 800 ? -30.844 32.5 0.833 1 75.69 800 GLU B CA 1
ATOM 14137 C C . GLU B 1 800 ? -30.281 33.406 -0.261 1 75.69 800 GLU B C 1
ATOM 14139 O O . GLU B 1 800 ? -29.234 33.094 -0.84 1 75.69 800 GLU B O 1
ATOM 14144 N N . ASP B 1 801 ? -30.891 34.438 -0.793 1 66.94 801 ASP B N 1
ATOM 14145 C CA . ASP B 1 801 ? -30.578 35.281 -1.918 1 66.94 801 ASP B CA 1
ATOM 14146 C C . ASP B 1 801 ? -29.266 36.062 -1.671 1 66.94 801 ASP B C 1
ATOM 14148 O O . ASP B 1 801 ? -28.578 36.438 -2.617 1 66.94 801 ASP B O 1
ATOM 14152 N N . GLY B 1 802 ? -28.812 36.188 -0.608 1 62.75 802 GLY B N 1
ATOM 14153 C CA . GLY B 1 802 ? -27.656 37.062 -0.385 1 62.75 802 GLY B CA 1
ATOM 14154 C C . GLY B 1 802 ? -26.344 36.438 -0.834 1 62.75 802 GLY B C 1
ATOM 14155 O O . GLY B 1 802 ? -25.422 37.156 -1.2 1 62.75 802 GLY B O 1
ATOM 14156 N N . GLN B 1 803 ? -26.25 35.219 -0.997 1 70.25 803 GLN B N 1
ATOM 14157 C CA . GLN B 1 803 ? -24.969 34.625 -1.32 1 70.25 803 GLN B CA 1
ATOM 14158 C C . GLN B 1 803 ? -24.984 33.969 -2.711 1 70.25 803 GLN B C 1
ATOM 14160 O O . GLN B 1 803 ? -25.828 33.156 -3.006 1 70.25 803 GLN B O 1
ATOM 14165 N N . VAL B 1 804 ? -24.016 34.438 -3.553 1 77.94 804 VAL B N 1
ATOM 14166 C CA . VAL B 1 804 ? -23.906 33.969 -4.934 1 77.94 804 VAL B CA 1
ATOM 14167 C C . VAL B 1 804 ? -23.328 32.562 -4.973 1 77.94 804 VAL B C 1
ATOM 14169 O O . VAL B 1 804 ? -23.781 31.719 -5.738 1 77.94 804 VAL B O 1
ATOM 14172 N N . THR B 1 805 ? -22.391 32.312 -4.168 1 87.94 805 THR B N 1
ATOM 14173 C CA . THR B 1 805 ? -21.719 31.016 -4.148 1 87.94 805 THR B CA 1
ATOM 14174 C C . THR B 1 805 ? -21.938 30.312 -2.811 1 87.94 805 THR B C 1
ATOM 14176 O O . THR B 1 805 ? -21.75 30.906 -1.752 1 87.94 805 THR B O 1
ATOM 14179 N N . ASN B 1 806 ? -22.391 29.047 -2.846 1 91.38 806 ASN B N 1
ATOM 14180 C CA . ASN B 1 806 ? -22.594 28.219 -1.663 1 91.38 806 ASN B CA 1
ATOM 14181 C C . ASN B 1 806 ? -22.078 26.797 -1.871 1 91.38 806 ASN B C 1
ATOM 14183 O O . ASN B 1 806 ? -21.594 26.469 -2.957 1 91.38 806 ASN B O 1
ATOM 14187 N N . TYR B 1 807 ? -22.109 26.094 -0.786 1 93.75 807 TYR B N 1
ATOM 14188 C CA . TYR B 1 807 ? -21.562 24.734 -0.89 1 93.75 807 TYR B CA 1
ATOM 14189 C C . TYR B 1 807 ? -22.359 23.75 -0.042 1 93.75 807 TYR B C 1
ATOM 14191 O O . TYR B 1 807 ? -23.141 24.172 0.828 1 93.75 807 TYR B O 1
ATOM 14199 N N . VAL B 1 808 ? -22.312 22.484 -0.336 1 95.88 808 VAL B N 1
ATOM 14200 C CA . VAL B 1 808 ? -22.922 21.375 0.402 1 95.88 808 VAL B CA 1
ATOM 14201 C C . VAL B 1 808 ? -21.891 20.281 0.647 1 95.88 808 VAL B C 1
ATOM 14203 O O . VAL B 1 808 ? -21.266 19.797 -0.294 1 95.88 808 VAL B O 1
ATOM 14206 N N . LYS B 1 809 ? -21.688 20.016 1.869 1 94.88 809 LYS B N 1
ATOM 14207 C CA . LYS B 1 809 ? -20.844 18.891 2.234 1 94.88 809 LYS B CA 1
ATOM 14208 C C . LYS B 1 809 ? -21.672 17.656 2.607 1 94.88 809 LYS B C 1
ATOM 14210 O O . LYS B 1 809 ? -22.281 17.625 3.682 1 94.88 809 LYS B O 1
ATOM 14215 N N . PRO B 1 810 ? -21.641 16.625 1.788 1 95.88 810 PRO B N 1
ATOM 14216 C CA . PRO B 1 810 ? -22.422 15.422 2.102 1 95.88 810 PRO B CA 1
ATOM 14217 C C . PRO B 1 810 ? -21.766 14.539 3.156 1 95.88 810 PRO B C 1
ATOM 14219 O O . PRO B 1 810 ? -20.547 14.617 3.354 1 95.88 810 PRO B O 1
ATOM 14222 N N . LEU B 1 811 ? -22.609 13.773 3.801 1 93.5 811 LEU B N 1
ATOM 14223 C CA . LEU B 1 811 ? -22.094 12.758 4.719 1 93.5 811 LEU B CA 1
ATOM 14224 C C . LEU B 1 811 ? -21.953 11.414 4.008 1 93.5 811 LEU B C 1
ATOM 14226 O O . LEU B 1 811 ? -22.891 10.609 3.984 1 93.5 811 LEU B O 1
ATOM 14230 N N . LEU B 1 812 ? -20.828 11.195 3.533 1 93.81 812 LEU B N 1
ATOM 14231 C CA . LEU B 1 812 ? -20.547 9.961 2.801 1 93.81 812 LEU B CA 1
ATOM 14232 C C . LEU B 1 812 ? -19.547 9.094 3.553 1 93.81 812 LEU B C 1
ATOM 14234 O O . LEU B 1 812 ? -18.75 9.602 4.348 1 93.81 812 LEU B O 1
ATOM 14238 N N . ARG B 1 813 ? -19.594 7.785 3.33 1 87.88 813 ARG B N 1
ATOM 14239 C CA . ARG B 1 813 ? -18.672 6.836 3.943 1 87.88 813 ARG B CA 1
ATOM 14240 C C . ARG B 1 813 ? -17.594 6.414 2.957 1 87.88 813 ARG B C 1
ATOM 14242 O O . ARG B 1 813 ? -17.859 6.25 1.766 1 87.88 813 ARG B O 1
ATOM 14249 N N . GLU B 1 814 ? -16.422 6.219 3.441 1 86.69 814 GLU B N 1
ATOM 14250 C CA . GLU B 1 814 ? -15.305 5.719 2.635 1 86.69 814 GLU B CA 1
ATOM 14251 C C . GLU B 1 814 ? -15.18 4.203 2.742 1 86.69 814 GLU B C 1
ATOM 14253 O O . GLU B 1 814 ? -15.57 3.613 3.754 1 86.69 814 GLU B O 1
ATOM 14258 N N . PRO B 1 815 ? -14.578 3.586 1.77 1 89.69 815 PRO B N 1
ATOM 14259 C CA . PRO B 1 815 ? -14.188 4.164 0.482 1 89.69 815 PRO B CA 1
ATOM 14260 C C . PRO B 1 815 ? -15.383 4.449 -0.423 1 89.69 815 PRO B C 1
ATOM 14262 O O . PRO B 1 815 ? -16.359 3.697 -0.419 1 89.69 815 PRO B O 1
ATOM 14265 N N . LEU B 1 816 ? -15.266 5.484 -1.194 1 95.25 816 LEU B N 1
ATOM 14266 C CA . LEU B 1 816 ? -16.281 5.777 -2.199 1 95.25 816 LEU B CA 1
ATOM 14267 C C . LEU B 1 816 ? -16.234 4.766 -3.338 1 95.25 816 LEU B C 1
ATOM 14269 O O . LEU B 1 816 ? -15.148 4.348 -3.754 1 95.25 816 LEU B O 1
ATOM 14273 N N . LEU B 1 817 ? -17.422 4.387 -3.834 1 96.19 817 LEU B N 1
ATOM 14274 C CA . LEU B 1 817 ? -17.469 3.5 -4.992 1 96.19 817 LEU B CA 1
ATOM 14275 C C . LEU B 1 817 ? -16.938 4.199 -6.238 1 96.19 817 LEU B C 1
ATOM 14277 O O . LEU B 1 817 ? -17.469 5.238 -6.645 1 96.19 817 LEU B O 1
ATOM 14281 N N . PRO B 1 818 ? -15.914 3.639 -6.859 1 97.75 818 PRO B N 1
ATOM 14282 C CA . PRO B 1 818 ? -15.391 4.305 -8.055 1 97.75 818 PRO B CA 1
ATOM 14283 C C . PRO B 1 818 ? -16.359 4.266 -9.227 1 97.75 818 PRO B C 1
ATOM 14285 O O . PRO B 1 818 ? -17.062 3.266 -9.422 1 97.75 818 PRO B O 1
ATOM 14288 N N . GLY B 1 819 ? -16.391 5.246 -10.016 1 97.88 819 GLY B N 1
ATOM 14289 C CA . GLY B 1 819 ? -17.266 5.379 -11.172 1 97.88 819 GLY B CA 1
ATOM 14290 C C . GLY B 1 819 ? -17.891 6.754 -11.289 1 97.88 819 GLY B C 1
ATOM 14291 O O . GLY B 1 819 ? -17.406 7.719 -10.695 1 97.88 819 GLY B O 1
ATOM 14292 N N . VAL B 1 820 ? -18.891 6.844 -12.086 1 97.75 820 VAL B N 1
ATOM 14293 C CA . VAL B 1 820 ? -19.562 8.117 -12.352 1 97.75 820 VAL B CA 1
ATOM 14294 C C . VAL B 1 820 ? -20.703 8.32 -11.367 1 97.75 820 VAL B C 1
ATOM 14296 O O . VAL B 1 820 ? -21.625 7.512 -11.297 1 97.75 820 VAL B O 1
ATOM 14299 N N . TRP B 1 821 ? -20.578 9.344 -10.609 1 97.88 821 TRP B N 1
ATOM 14300 C CA . TRP B 1 821 ? -21.609 9.734 -9.648 1 97.88 821 TRP B CA 1
ATOM 14301 C C . TRP B 1 821 ? -22.531 10.797 -10.234 1 97.88 821 TRP B C 1
ATOM 14303 O O . TRP B 1 821 ? -22.156 11.508 -11.164 1 97.88 821 TRP B O 1
ATOM 14313 N N . THR B 1 822 ? -23.719 10.883 -9.695 1 97.06 822 THR B N 1
ATOM 14314 C CA . THR B 1 822 ? -24.688 11.898 -10.109 1 97.06 822 THR B CA 1
ATOM 14315 C C . THR B 1 822 ? -25.281 12.602 -8.891 1 97.06 822 THR B C 1
ATOM 14317 O O . THR B 1 822 ? -25.672 11.953 -7.918 1 97.06 822 THR B O 1
ATOM 14320 N N . VAL B 1 823 ? -25.281 13.906 -8.922 1 97.75 823 VAL B N 1
ATOM 14321 C CA . VAL B 1 823 ? -26 14.703 -7.93 1 97.75 823 VAL B CA 1
ATOM 14322 C C . VAL B 1 823 ? -27.188 15.398 -8.586 1 97.75 823 VAL B C 1
ATOM 14324 O O . VAL B 1 823 ? -27.031 16.125 -9.562 1 97.75 823 VAL B O 1
ATOM 14327 N N . LYS B 1 824 ? -28.344 15.188 -8.039 1 96.88 824 LYS B N 1
ATOM 14328 C CA . LYS B 1 824 ? -29.562 15.766 -8.578 1 96.88 824 LYS B CA 1
ATOM 14329 C C . LYS B 1 824 ? -30.094 16.875 -7.66 1 96.88 824 LYS B C 1
ATOM 14331 O O . LYS B 1 824 ? -30.141 16.703 -6.441 1 96.88 824 LYS B O 1
ATOM 14336 N N . MET B 1 825 ? -30.406 17.922 -8.227 1 96.25 825 MET B N 1
ATOM 14337 C CA . MET B 1 825 ? -31.047 19.031 -7.512 1 96.25 825 MET B CA 1
ATOM 14338 C C . MET B 1 825 ? -32.562 18.938 -7.621 1 96.25 825 MET B C 1
ATOM 14340 O O . MET B 1 825 ? -33.125 18.953 -8.727 1 96.25 825 MET B O 1
ATOM 14344 N N . VAL B 1 826 ? -33.188 18.891 -6.469 1 95.81 826 VAL B N 1
ATOM 14345 C CA . VAL B 1 826 ? -34.656 18.719 -6.434 1 95.81 826 VAL B CA 1
ATOM 14346 C C . VAL B 1 826 ? -35.312 19.969 -5.859 1 95.81 826 VAL B C 1
ATOM 14348 O O . VAL B 1 826 ? -34.875 20.484 -4.828 1 95.81 826 VAL B O 1
ATOM 14351 N N . TYR B 1 827 ? -36.25 20.438 -6.547 1 94.19 827 TYR B N 1
ATOM 14352 C CA . TYR B 1 827 ? -37.062 21.562 -6.129 1 94.19 827 TYR B CA 1
ATOM 14353 C C . TYR B 1 827 ? -38.562 21.281 -6.359 1 94.19 827 TYR B C 1
ATOM 14355 O O . TYR B 1 827 ? -38.938 20.875 -7.457 1 94.19 827 TYR B O 1
ATOM 14363 N N . GLU B 1 828 ? -39.375 21.438 -5.316 1 91.31 828 GLU B N 1
ATOM 14364 C CA . GLU B 1 828 ? -40.812 21.188 -5.383 1 91.31 828 GLU B CA 1
ATOM 14365 C C . GLU B 1 828 ? -41.094 19.797 -5.965 1 91.31 828 GLU B C 1
ATOM 14367 O O . GLU B 1 828 ? -41.844 19.672 -6.93 1 91.31 828 GLU B O 1
ATOM 14372 N N . ALA B 1 829 ? -40.344 18.766 -5.555 1 89.62 829 ALA B N 1
ATOM 14373 C CA . ALA B 1 829 ? -40.531 17.344 -5.809 1 89.62 829 ALA B CA 1
ATOM 14374 C C . ALA B 1 829 ? -40.219 17 -7.258 1 89.62 829 ALA B C 1
ATOM 14376 O O . ALA B 1 829 ? -40.719 16.016 -7.797 1 89.62 829 ALA B O 1
ATOM 14377 N N . ALA B 1 830 ? -39.406 17.844 -7.859 1 93.19 830 ALA B N 1
ATOM 14378 C CA . ALA B 1 830 ? -38.938 17.547 -9.211 1 93.19 830 ALA B CA 1
ATOM 14379 C C . ALA B 1 830 ? -37.438 17.828 -9.359 1 93.19 830 ALA B C 1
ATOM 14381 O O . ALA B 1 830 ? -36.906 18.766 -8.75 1 93.19 830 ALA B O 1
ATOM 14382 N N . VAL B 1 831 ? -36.875 16.984 -10.188 1 95.12 831 VAL B N 1
ATOM 14383 C CA . VAL B 1 831 ? -35.469 17.219 -10.484 1 95.12 831 VAL B CA 1
ATOM 14384 C C . VAL B 1 831 ? -35.312 18.406 -11.43 1 95.12 831 VAL B C 1
ATOM 14386 O O . VAL B 1 831 ? -35.875 18.391 -12.539 1 95.12 831 VAL B O 1
ATOM 14389 N N . VAL B 1 832 ? -34.594 19.406 -11.055 1 95.19 832 VAL B N 1
ATOM 14390 C CA . VAL B 1 832 ? -34.5 20.625 -11.859 1 95.19 832 VAL B CA 1
ATOM 14391 C C . VAL B 1 832 ? -33.156 20.656 -12.57 1 95.19 832 VAL B C 1
ATOM 14393 O O . VAL B 1 832 ? -33 21.297 -13.617 1 95.19 832 VAL B O 1
ATOM 14396 N N . ALA B 1 833 ? -32.156 20.094 -11.984 1 95.94 833 ALA B N 1
ATOM 14397 C CA . ALA B 1 833 ? -30.812 20.016 -12.562 1 95.94 833 ALA B CA 1
ATOM 14398 C C . ALA B 1 833 ? -30.031 18.844 -12 1 95.94 833 ALA B C 1
ATOM 14400 O O . ALA B 1 833 ? -30.406 18.25 -10.984 1 95.94 833 ALA B O 1
ATOM 14401 N N . PHE B 1 834 ? -29.016 18.438 -12.664 1 95.88 834 PHE B N 1
ATOM 14402 C CA . PHE B 1 834 ? -28.125 17.438 -12.117 1 95.88 834 PHE B CA 1
ATOM 14403 C C . PHE B 1 834 ? -26.703 17.625 -12.633 1 95.88 834 PHE B C 1
ATOM 14405 O O . PHE B 1 834 ? -26.484 18.328 -13.617 1 95.88 834 PHE B O 1
ATOM 14412 N N . SER B 1 835 ? -25.766 17.141 -11.969 1 97.06 835 SER B N 1
ATOM 14413 C CA . SER B 1 835 ? -24.359 17.172 -12.32 1 97.06 835 SER B CA 1
ATOM 14414 C C . SER B 1 835 ? -23.703 15.805 -12.094 1 97.06 835 SER B C 1
ATOM 14416 O O . SER B 1 835 ? -24.141 15.039 -11.227 1 97.06 835 SER B O 1
ATOM 14418 N N . GLN B 1 836 ? -22.75 15.492 -12.922 1 97.94 836 GLN B N 1
ATOM 14419 C CA . GLN B 1 836 ? -22.016 14.242 -12.773 1 97.94 836 GLN B CA 1
ATOM 14420 C C . GLN B 1 836 ? -20.547 14.508 -12.477 1 97.94 836 GLN B C 1
ATOM 14422 O O . GLN B 1 836 ? -19.984 15.516 -12.922 1 97.94 836 GLN B O 1
ATOM 14427 N N . PHE B 1 837 ? -19.984 13.648 -11.672 1 98.12 837 PHE B N 1
ATOM 14428 C CA . PHE B 1 837 ? -18.562 13.734 -11.367 1 98.12 837 PHE B CA 1
ATOM 14429 C C . PHE B 1 837 ? -17.953 12.344 -11.242 1 98.12 837 PHE B C 1
ATOM 14431 O O . PHE B 1 837 ? -18.672 11.352 -11.148 1 98.12 837 PHE B O 1
ATOM 14438 N N . LEU B 1 838 ? -16.672 12.344 -11.312 1 98.38 838 LEU B N 1
ATOM 14439 C CA . LEU B 1 838 ? -15.977 11.062 -11.398 1 98.38 838 LEU B CA 1
ATOM 14440 C C . LEU B 1 838 ? -15.211 10.781 -10.109 1 98.38 838 LEU B C 1
ATOM 14442 O O . LEU B 1 838 ? -14.523 11.664 -9.586 1 98.38 838 LEU B O 1
ATOM 14446 N N . VAL B 1 839 ? -15.414 9.609 -9.539 1 98.38 839 VAL B N 1
ATOM 14447 C CA . VAL B 1 839 ? -14.492 9.023 -8.562 1 98.38 839 VAL B CA 1
ATOM 14448 C C . VAL B 1 839 ? -13.625 7.973 -9.242 1 98.38 839 VAL B C 1
ATOM 14450 O O . VAL B 1 839 ? -14.109 6.902 -9.617 1 98.38 839 VAL B O 1
ATOM 14453 N N . THR B 1 840 ? -12.391 8.25 -9.422 1 98.12 840 THR B N 1
ATOM 14454 C CA . THR B 1 840 ? -11.492 7.375 -10.172 1 98.12 840 THR B CA 1
ATOM 14455 C C . THR B 1 840 ? -11 6.23 -9.297 1 98.12 840 THR B C 1
ATOM 14457 O O . THR B 1 840 ? -10.68 6.434 -8.117 1 98.12 840 THR B O 1
ATOM 14460 N N . PRO B 1 841 ? -10.984 4.969 -9.867 1 97.81 841 PRO B N 1
ATOM 14461 C CA . PRO B 1 841 ? -10.281 3.91 -9.133 1 97.81 841 PRO B CA 1
ATOM 14462 C C . PRO B 1 841 ? -8.797 4.203 -8.953 1 97.81 841 PRO B C 1
ATOM 14464 O O . PRO B 1 841 ? -8.266 5.121 -9.586 1 97.81 841 PRO B O 1
ATOM 14467 N N . LEU B 1 842 ? -8.164 3.479 -8.078 1 96.44 842 LEU B N 1
ATOM 14468 C CA . LEU B 1 842 ? -6.75 3.719 -7.801 1 96.44 842 LEU B CA 1
ATOM 14469 C C . LEU B 1 842 ? -5.875 2.67 -8.484 1 96.44 842 LEU B C 1
ATOM 14471 O O . LEU B 1 842 ? -6.113 1.469 -8.336 1 96.44 842 LEU B O 1
ATOM 14475 N N . GLN B 1 843 ? -4.949 3.125 -9.242 1 96.88 843 GLN B N 1
ATOM 14476 C CA . GLN B 1 843 ? -3.902 2.246 -9.758 1 96.88 843 GLN B CA 1
ATOM 14477 C C . GLN B 1 843 ? -2.791 2.055 -8.734 1 96.88 843 GLN B C 1
ATOM 14479 O O . GLN B 1 843 ? -2.166 0.995 -8.68 1 96.88 843 GLN B O 1
ATOM 14484 N N . PHE B 1 844 ? -2.594 3.107 -7.93 1 93.31 844 PHE B N 1
ATOM 14485 C CA . PHE B 1 844 ? -1.494 3.113 -6.973 1 93.31 844 PHE B CA 1
ATOM 14486 C C . PHE B 1 844 ? -2.014 3.309 -5.555 1 93.31 844 PHE B C 1
ATOM 14488 O O . PHE B 1 844 ? -2.998 4.02 -5.34 1 93.31 844 PHE B O 1
ATOM 14495 N N . VAL B 1 845 ? -1.368 2.662 -4.66 1 85.69 845 VAL B N 1
ATOM 14496 C CA . VAL B 1 845 ? -1.517 2.922 -3.23 1 85.69 845 VAL B CA 1
ATOM 14497 C C . VAL B 1 845 ? -0.14 3.018 -2.578 1 85.69 845 VAL B C 1
ATOM 14499 O O . VAL B 1 845 ? 0.666 2.09 -2.67 1 85.69 845 VAL B O 1
ATOM 14502 N N . SER B 1 846 ? 0.132 4.152 -2.006 1 82.5 846 SER B N 1
ATOM 14503 C CA . SER B 1 846 ? 1.415 4.414 -1.361 1 82.5 846 SER B CA 1
ATOM 14504 C C . SER B 1 846 ? 2.574 4.188 -2.326 1 82.5 846 SER B C 1
ATOM 14506 O O . SER B 1 846 ? 3.586 3.588 -1.957 1 82.5 846 SER B O 1
ATOM 14508 N N . GLY B 1 847 ? 2.326 4.559 -3.559 1 83.12 847 GLY B N 1
ATOM 14509 C CA . GLY B 1 847 ? 3.396 4.539 -4.543 1 83.12 847 GLY B CA 1
ATOM 14510 C C . GLY B 1 847 ? 3.535 3.201 -5.246 1 83.12 847 GLY B C 1
ATOM 14511 O O . GLY B 1 847 ? 4.328 3.064 -6.18 1 83.12 847 GLY B O 1
ATOM 14512 N N . ALA B 1 848 ? 2.764 2.186 -4.824 1 86.44 848 ALA B N 1
ATOM 14513 C CA . ALA B 1 848 ? 2.852 0.861 -5.43 1 86.44 848 ALA B CA 1
ATOM 14514 C C . ALA B 1 848 ? 1.563 0.512 -6.172 1 86.44 848 ALA B C 1
ATOM 14516 O O . ALA B 1 848 ? 0.485 0.992 -5.816 1 86.44 848 ALA B O 1
ATOM 14517 N N . ASN B 1 849 ? 1.719 -0.364 -7.215 1 91.62 849 ASN B N 1
ATOM 14518 C CA . ASN B 1 849 ? 0.54 -0.819 -7.945 1 91.62 849 ASN B CA 1
ATOM 14519 C C . ASN B 1 849 ? -0.388 -1.64 -7.055 1 91.62 849 ASN B C 1
ATOM 14521 O O . ASN B 1 849 ? 0.075 -2.441 -6.238 1 91.62 849 ASN B O 1
ATOM 14525 N N . VAL B 1 850 ? -1.65 -1.414 -7.234 1 90.38 850 VAL B N 1
ATOM 14526 C CA . VAL B 1 850 ? -2.668 -2.129 -6.473 1 90.38 850 VAL B CA 1
ATOM 14527 C C . VAL B 1 850 ? -2.666 -3.605 -6.863 1 90.38 850 VAL B C 1
ATOM 14529 O O . VAL B 1 850 ? -2.684 -3.939 -8.047 1 90.38 850 VAL B O 1
ATOM 14532 N N . SER B 1 851 ? -2.646 -4.461 -5.875 1 86 851 SER B N 1
ATOM 14533 C CA . SER B 1 851 ? -2.703 -5.902 -6.105 1 86 851 SER B CA 1
ATOM 14534 C C . SER B 1 851 ? -4.141 -6.379 -6.273 1 86 851 SER B C 1
ATOM 14536 O O . SER B 1 851 ? -5.086 -5.621 -6.035 1 86 851 SER B O 1
ATOM 14538 N N . GLN B 1 852 ? -4.254 -7.59 -6.711 1 85.31 852 GLN B N 1
ATOM 14539 C CA . GLN B 1 852 ? -5.578 -8.18 -6.871 1 85.31 852 GLN B CA 1
ATOM 14540 C C . GLN B 1 852 ? -6.348 -8.18 -5.555 1 85.31 852 GLN B C 1
ATOM 14542 O O . GLN B 1 852 ? -7.539 -7.867 -5.523 1 85.31 852 GLN B O 1
ATOM 14547 N N . GLN B 1 853 ? -5.719 -8.492 -4.516 1 77.38 853 GLN B N 1
ATOM 14548 C CA . GLN B 1 853 ? -6.344 -8.547 -3.201 1 77.38 853 GLN B CA 1
ATOM 14549 C C . GLN B 1 853 ? -6.766 -7.152 -2.734 1 77.38 853 GLN B C 1
ATOM 14551 O O . GLN B 1 853 ? -7.848 -6.984 -2.166 1 77.38 853 GLN B O 1
ATOM 14556 N N . GLN B 1 854 ? -5.992 -6.195 -3.008 1 81.44 854 GLN B N 1
ATOM 14557 C CA . GLN B 1 854 ? -6.27 -4.828 -2.58 1 81.44 854 GLN B CA 1
ATOM 14558 C C . GLN B 1 854 ? -7.426 -4.227 -3.373 1 81.44 854 GLN B C 1
ATOM 14560 O O . GLN B 1 854 ? -8.188 -3.414 -2.848 1 81.44 854 GLN B O 1
ATOM 14565 N N . ALA B 1 855 ? -7.465 -4.602 -4.594 1 89 855 ALA B N 1
ATOM 14566 C CA . ALA B 1 855 ? -8.5 -4.055 -5.461 1 89 855 ALA B CA 1
ATOM 14567 C C . ALA B 1 855 ? -9.891 -4.285 -4.867 1 89 855 ALA B C 1
ATOM 14569 O O . ALA B 1 855 ? -10.742 -3.393 -4.891 1 89 855 ALA B O 1
ATOM 14570 N N . GLY B 1 856 ? -10.141 -5.414 -4.309 1 82.5 856 GLY B N 1
ATOM 14571 C CA . GLY B 1 856 ? -11.438 -5.746 -3.736 1 82.5 856 GLY B CA 1
ATOM 14572 C C . GLY B 1 856 ? -11.828 -4.844 -2.582 1 82.5 856 GLY B C 1
ATOM 14573 O O . GLY B 1 856 ? -12.992 -4.457 -2.453 1 82.5 856 GLY B O 1
ATOM 14574 N N . PHE B 1 857 ? -10.914 -4.445 -1.879 1 79 857 PHE B N 1
ATOM 14575 C CA . PHE B 1 857 ? -11.211 -3.635 -0.704 1 79 857 PHE B CA 1
ATOM 14576 C C . PHE B 1 857 ? -11.266 -2.156 -1.067 1 79 857 PHE B C 1
ATOM 14578 O O . PHE B 1 857 ? -12.047 -1.398 -0.49 1 79 857 PHE B O 1
ATOM 14585 N N . LEU B 1 858 ? -10.516 -1.669 -1.988 1 86.94 858 LEU B N 1
ATOM 14586 C CA . LEU B 1 858 ? -10.391 -0.26 -2.344 1 86.94 858 LEU B CA 1
ATOM 14587 C C . LEU B 1 858 ? -11.562 0.19 -3.211 1 86.94 858 LEU B C 1
ATOM 14589 O O . LEU B 1 858 ? -11.953 1.358 -3.176 1 86.94 858 LEU B O 1
ATOM 14593 N N . HIS B 1 859 ? -12.07 -0.812 -3.998 1 94.12 859 HIS B N 1
ATOM 14594 C CA . HIS B 1 859 ? -12.945 -0.375 -5.082 1 94.12 859 HIS B CA 1
ATOM 14595 C C . HIS B 1 859 ? -14.352 -0.938 -4.918 1 94.12 859 HIS B C 1
ATOM 14597 O O . HIS B 1 859 ? -15.18 -0.824 -5.828 1 94.12 859 HIS B O 1
ATOM 14603 N N . SER B 1 860 ? -14.719 -1.558 -3.795 1 90.06 860 SER B N 1
ATOM 14604 C CA . SER B 1 860 ? -16.031 -2.186 -3.611 1 90.06 860 SER B CA 1
ATOM 14605 C C . SER B 1 860 ? -17 -1.247 -2.904 1 90.06 860 SER B C 1
ATOM 14607 O O . SER B 1 860 ? -18.141 -1.613 -2.646 1 90.06 860 SER B O 1
ATOM 14609 N N . GLY B 1 861 ? -16.609 0.001 -2.635 1 89.12 861 GLY B N 1
ATOM 14610 C CA . GLY B 1 861 ? -17.469 0.883 -1.857 1 89.12 861 GLY B CA 1
ATOM 14611 C C . GLY B 1 861 ? -17.516 0.526 -0.383 1 89.12 861 GLY B C 1
ATOM 14612 O O . GLY B 1 861 ? -16.797 -0.368 0.066 1 89.12 861 GLY B O 1
ATOM 14613 N N . PRO B 1 862 ? -18.359 1.289 0.279 1 84.25 862 PRO B N 1
ATOM 14614 C CA . PRO B 1 862 ? -18.438 1.021 1.717 1 84.25 862 PRO B CA 1
ATOM 14615 C C . PRO B 1 862 ? -19.172 -0.28 2.037 1 84.25 862 PRO B C 1
ATOM 14617 O O . PRO B 1 862 ? -20.094 -0.659 1.323 1 84.25 862 PRO B O 1
ATOM 14620 N N . GLY B 1 863 ? -18.734 -1.049 2.977 1 74.25 863 GLY B N 1
ATOM 14621 C CA . GLY B 1 863 ? -19.328 -2.32 3.355 1 74.25 863 GLY B CA 1
ATOM 14622 C C . GLY B 1 863 ? -20.719 -2.176 3.939 1 74.25 863 GLY B C 1
ATOM 14623 O O . GLY B 1 863 ? -21.562 -3.055 3.764 1 74.25 863 GLY B O 1
ATOM 14624 N N . GLN B 1 864 ? -20.969 -1.008 4.559 1 75.94 864 GLN B N 1
ATOM 14625 C CA . GLN B 1 864 ? -22.266 -0.794 5.211 1 75.94 864 GLN B CA 1
ATOM 14626 C C . GLN B 1 864 ? -23.188 0.047 4.336 1 75.94 864 GLN B C 1
ATOM 14628 O O . GLN B 1 864 ? -22.734 0.988 3.676 1 75.94 864 GLN B O 1
ATOM 14633 N N . PRO B 1 865 ? -24.438 -0.371 4.258 1 78.81 865 PRO B N 1
ATOM 14634 C CA . PRO B 1 865 ? -25.375 0.452 3.502 1 78.81 865 PRO B CA 1
ATOM 14635 C C . PRO B 1 865 ? -25.625 1.816 4.145 1 78.81 865 PRO B C 1
ATOM 14637 O O . PRO B 1 865 ? -25.391 1.984 5.348 1 78.81 865 PRO B O 1
ATOM 14640 N N . TYR B 1 866 ? -25.938 2.803 3.316 1 83.38 866 TYR B N 1
ATOM 14641 C CA . TYR B 1 866 ? -26.266 4.145 3.795 1 83.38 866 TYR B CA 1
ATOM 14642 C C . TYR B 1 866 ? -27.688 4.207 4.336 1 83.38 866 TYR B C 1
ATOM 14644 O O . TYR B 1 866 ? -28.625 3.748 3.684 1 83.38 866 TYR B O 1
ATOM 14652 N N . PRO B 1 867 ? -27.812 4.703 5.539 1 84.25 867 PRO B N 1
ATOM 14653 C CA . PRO B 1 867 ? -29.172 4.891 6.043 1 84.25 867 PRO B CA 1
ATOM 14654 C C . PRO B 1 867 ? -29.891 6.086 5.406 1 84.25 867 PRO B C 1
ATOM 14656 O O . PRO B 1 867 ? -29.422 7.223 5.527 1 84.25 867 PRO B O 1
ATOM 14659 N N . ILE B 1 868 ? -30.922 5.855 4.57 1 89.69 868 ILE B N 1
ATOM 14660 C CA . ILE B 1 868 ? -31.641 6.938 3.916 1 89.69 868 ILE B CA 1
ATOM 14661 C C . ILE B 1 868 ? -33.062 7.02 4.477 1 89.69 868 ILE B C 1
ATOM 14663 O O . ILE B 1 868 ? -33.812 6.047 4.406 1 89.69 868 ILE B O 1
ATOM 14667 N N . HIS B 1 869 ? -33.344 8.195 4.992 1 88.38 869 HIS B N 1
ATOM 14668 C CA . HIS B 1 869 ? -34.688 8.453 5.441 1 88.38 869 HIS B CA 1
ATOM 14669 C C . HIS B 1 869 ? -35.625 8.688 4.258 1 88.38 869 HIS B C 1
ATOM 14671 O O . HIS B 1 869 ? -35.281 9.422 3.326 1 88.38 869 HIS B O 1
ATOM 14677 N N . ASP B 1 870 ? -36.781 8.086 4.207 1 87.56 870 ASP B N 1
ATOM 14678 C CA . ASP B 1 870 ? -37.781 8.227 3.16 1 87.56 870 ASP B CA 1
ATOM 14679 C C . ASP B 1 870 ? -37.219 7.812 1.8 1 87.56 870 ASP B C 1
ATOM 14681 O O . ASP B 1 870 ? -37.438 8.508 0.802 1 87.56 870 ASP B O 1
ATOM 14685 N N . ALA B 1 871 ? -36.562 6.797 1.821 1 88.12 871 ALA B N 1
ATOM 14686 C CA . ALA B 1 871 ? -35.875 6.309 0.631 1 88.12 871 ALA B CA 1
ATOM 14687 C C . ALA B 1 871 ? -36.875 6.02 -0.497 1 88.12 871 ALA B C 1
ATOM 14689 O O . ALA B 1 871 ? -36.562 6.262 -1.669 1 88.12 871 ALA B O 1
ATOM 14690 N N . THR B 1 872 ? -38 5.516 -0.2 1 87.31 872 THR B N 1
ATOM 14691 C CA . THR B 1 872 ? -38.969 5.137 -1.201 1 87.31 872 THR B CA 1
ATOM 14692 C C . THR B 1 872 ? -39.438 6.355 -2.002 1 87.31 872 THR B C 1
ATOM 14694 O O . THR B 1 872 ? -39.625 6.27 -3.217 1 87.31 872 THR B O 1
ATOM 14697 N N . ASP B 1 873 ? -39.562 7.43 -1.348 1 89.12 873 ASP B N 1
ATOM 14698 C CA . ASP B 1 873 ? -40.031 8.641 -2.004 1 89.12 873 ASP B CA 1
ATOM 14699 C C . ASP B 1 873 ? -38.969 9.25 -2.896 1 89.12 873 ASP B C 1
ATOM 14701 O O . ASP B 1 873 ? -39.25 9.727 -3.994 1 89.12 873 ASP B O 1
ATOM 14705 N N . TRP B 1 874 ? -37.844 9.211 -2.461 1 92.56 874 TRP B N 1
ATOM 14706 C CA . TRP B 1 874 ? -36.719 9.805 -3.217 1 92.56 874 TRP B CA 1
ATOM 14707 C C . TRP B 1 874 ? -36.344 8.93 -4.406 1 92.56 874 TRP B C 1
ATOM 14709 O O . TRP B 1 874 ? -35.938 9.438 -5.449 1 92.56 874 TRP B O 1
ATOM 14719 N N . ASN B 1 875 ? -36.5 7.672 -4.223 1 90.44 875 ASN B N 1
ATOM 14720 C CA . ASN B 1 875 ? -36.125 6.738 -5.281 1 90.44 875 ASN B CA 1
ATOM 14721 C C . ASN B 1 875 ? -37 6.922 -6.52 1 90.44 875 ASN B C 1
ATOM 14723 O O . ASN B 1 875 ? -36.594 6.586 -7.633 1 90.44 875 ASN B O 1
ATOM 14727 N N . LYS B 1 876 ? -38.094 7.465 -6.348 1 89.25 876 LYS B N 1
ATOM 14728 C CA . LYS B 1 876 ? -39 7.738 -7.473 1 89.25 876 LYS B CA 1
ATOM 14729 C C . LYS B 1 876 ? -38.406 8.797 -8.398 1 89.25 876 LYS B C 1
ATOM 14731 O O . LYS B 1 876 ? -38.75 8.867 -9.578 1 89.25 876 LYS B O 1
ATOM 14736 N N . LEU B 1 877 ? -37.594 9.594 -7.848 1 91.81 877 LEU B N 1
ATOM 14737 C CA . LEU B 1 877 ? -37.031 10.695 -8.609 1 91.81 877 LEU B CA 1
ATOM 14738 C C . LEU B 1 877 ? -35.75 10.25 -9.328 1 91.81 877 LEU B C 1
ATOM 14740 O O . LEU B 1 877 ? -35.188 11 -10.133 1 91.81 877 LEU B O 1
ATOM 14744 N N . LEU B 1 878 ? -35.406 8.992 -9.047 1 90.25 878 LEU B N 1
ATOM 14745 C CA . LEU B 1 878 ? -34.25 8.453 -9.742 1 90.25 878 LEU B CA 1
ATOM 14746 C C . LEU B 1 878 ? -34.625 7.852 -11.078 1 90.25 878 LEU B C 1
ATOM 14748 O O . LEU B 1 878 ? -35.812 7.578 -11.32 1 90.25 878 LEU B O 1
ATOM 14752 N N . ASP B 1 879 ? -33.719 7.766 -12.016 1 74.69 879 ASP B N 1
ATOM 14753 C CA . ASP B 1 879 ? -34 7.258 -13.352 1 74.69 879 ASP B CA 1
ATOM 14754 C C . ASP B 1 879 ? -34.438 5.801 -13.305 1 74.69 879 ASP B C 1
ATOM 14756 O O . ASP B 1 879 ? -33.688 4.918 -12.93 1 74.69 879 ASP B O 1
ATOM 14760 N N . ASN B 1 880 ? -35.625 5.512 -13.562 1 69.19 880 ASN B N 1
ATOM 14761 C CA . ASN B 1 880 ? -36.25 4.188 -13.492 1 69.19 880 ASN B CA 1
ATOM 14762 C C . ASN B 1 880 ? -35.875 3.342 -14.711 1 69.19 880 ASN B C 1
ATOM 14764 O O . ASN B 1 880 ? -36.125 2.137 -14.734 1 69.19 880 ASN B O 1
ATOM 14768 N N . THR B 1 881 ? -35.281 3.924 -15.695 1 72.38 881 THR B N 1
ATOM 14769 C CA . THR B 1 881 ? -34.969 3.164 -16.891 1 72.38 881 THR B CA 1
ATOM 14770 C C . THR B 1 881 ? -33.656 2.408 -16.734 1 72.38 881 THR B C 1
ATOM 14772 O O . THR B 1 881 ? -33.344 1.522 -17.531 1 72.38 881 THR B O 1
ATOM 14775 N N . VAL B 1 882 ? -33.094 2.695 -15.695 1 76.56 882 VAL B N 1
ATOM 14776 C CA . VAL B 1 882 ? -31.766 2.1 -15.516 1 76.56 882 VAL B CA 1
ATOM 14777 C C . VAL B 1 882 ? -31.891 0.786 -14.75 1 76.56 882 VAL B C 1
ATOM 14779 O O . VAL B 1 882 ? -32.594 0.711 -13.742 1 76.56 882 VAL B O 1
ATOM 14782 N N . ASP B 1 883 ? -31.344 -0.304 -15.336 1 85 883 ASP B N 1
ATOM 14783 C CA . ASP B 1 883 ? -31.266 -1.588 -14.648 1 85 883 ASP B CA 1
ATOM 14784 C C . ASP B 1 883 ? -30.25 -1.541 -13.516 1 85 883 ASP B C 1
ATOM 14786 O O . ASP B 1 883 ? -29.062 -1.786 -13.727 1 85 883 ASP B O 1
ATOM 14790 N N . ARG B 1 884 ? -30.781 -1.33 -12.336 1 87.62 884 ARG B N 1
ATOM 14791 C CA . ARG B 1 884 ? -29.922 -1.183 -11.164 1 87.62 884 ARG B CA 1
ATOM 14792 C C . ARG B 1 884 ? -29.172 -2.477 -10.875 1 87.62 884 ARG B C 1
ATOM 14794 O O . ARG B 1 884 ? -28.016 -2.447 -10.422 1 87.62 884 ARG B O 1
ATOM 14801 N N . SER B 1 885 ? -29.781 -3.555 -11.156 1 87.31 885 SER B N 1
ATOM 14802 C CA . SER B 1 885 ? -29.125 -4.84 -10.914 1 87.31 885 SER B CA 1
ATOM 14803 C C . SER B 1 885 ? -27.922 -5.027 -11.82 1 87.31 885 SER B C 1
ATOM 14805 O O . SER B 1 885 ? -26.891 -5.551 -11.391 1 87.31 885 SER B O 1
ATOM 14807 N N . ALA B 1 886 ? -28.141 -4.586 -13.008 1 88.31 886 ALA B N 1
ATOM 14808 C CA . ALA B 1 886 ? -27.031 -4.668 -13.953 1 88.31 886 ALA B CA 1
ATOM 14809 C C . ALA B 1 886 ? -25.875 -3.758 -13.531 1 88.31 886 ALA B C 1
ATOM 14811 O O . ALA B 1 886 ? -24.703 -4.125 -13.664 1 88.31 886 ALA B O 1
ATOM 14812 N N . LEU B 1 887 ? -26.25 -2.611 -12.992 1 92.19 887 LEU B N 1
ATOM 14813 C CA . LEU B 1 887 ? -25.234 -1.665 -12.547 1 92.19 887 LEU B CA 1
ATOM 14814 C C . LEU B 1 887 ? -24.484 -2.201 -11.336 1 92.19 887 LEU B C 1
ATOM 14816 O O . LEU B 1 887 ? -23.266 -2.014 -11.219 1 92.19 887 LEU B O 1
ATOM 14820 N N . GLN B 1 888 ? -25.172 -2.85 -10.516 1 90.94 888 GLN B N 1
ATOM 14821 C CA . GLN B 1 888 ? -24.562 -3.43 -9.328 1 90.94 888 GLN B CA 1
ATOM 14822 C C . GLN B 1 888 ? -23.594 -4.547 -9.695 1 90.94 888 GLN B C 1
ATOM 14824 O O . GLN B 1 888 ? -22.5 -4.645 -9.125 1 90.94 888 GLN B O 1
ATOM 14829 N N . ARG B 1 889 ? -24.016 -5.348 -10.641 1 88 889 ARG B N 1
ATOM 14830 C CA . ARG B 1 889 ? -23.141 -6.422 -11.094 1 88 889 ARG B CA 1
ATOM 14831 C C . ARG B 1 889 ? -21.891 -5.863 -11.766 1 88 889 ARG B C 1
ATOM 14833 O O . ARG B 1 889 ? -20.797 -6.375 -11.555 1 88 889 ARG B O 1
ATOM 14840 N N . LYS B 1 890 ? -22.094 -4.906 -12.5 1 90.94 890 LYS B N 1
ATOM 14841 C CA . LYS B 1 890 ? -20.969 -4.266 -13.156 1 90.94 890 LYS B CA 1
ATOM 14842 C C . LYS B 1 890 ? -20 -3.67 -12.133 1 90.94 890 LYS B C 1
ATOM 14844 O O . LYS B 1 890 ? -18.781 -3.76 -12.297 1 90.94 890 LYS B O 1
ATOM 14849 N N . ALA B 1 891 ? -20.594 -3.082 -11.102 1 93.44 891 ALA B N 1
ATOM 14850 C CA . ALA B 1 891 ? -19.766 -2.494 -10.047 1 93.44 891 ALA B CA 1
ATOM 14851 C C . ALA B 1 891 ? -18.938 -3.561 -9.344 1 93.44 891 ALA B C 1
ATOM 14853 O O . ALA B 1 891 ? -17.766 -3.322 -9.008 1 93.44 891 ALA B O 1
ATOM 14854 N N . LEU B 1 892 ? -19.5 -4.68 -9.18 1 90.31 892 LEU B N 1
ATOM 14855 C CA . LEU B 1 892 ? -18.797 -5.77 -8.508 1 90.31 892 LEU B CA 1
ATOM 14856 C C . LEU B 1 892 ? -17.641 -6.285 -9.367 1 90.31 892 LEU B C 1
ATOM 14858 O O . LEU B 1 892 ? -16.562 -6.57 -8.859 1 90.31 892 LEU B O 1
ATOM 14862 N N . VAL B 1 893 ? -17.875 -6.414 -10.648 1 91.12 893 VAL B N 1
ATOM 14863 C CA . VAL B 1 893 ? -16.844 -6.887 -11.57 1 91.12 893 VAL B CA 1
ATOM 14864 C C . VAL B 1 893 ? -15.727 -5.855 -11.664 1 91.12 893 VAL B C 1
ATOM 14866 O O . VAL B 1 893 ? -14.539 -6.211 -11.664 1 91.12 893 VAL B O 1
ATOM 14869 N N . ASN B 1 894 ? -16.109 -4.609 -11.719 1 94.44 894 ASN B N 1
ATOM 14870 C CA . ASN B 1 894 ? -15.109 -3.543 -11.797 1 94.44 894 ASN B CA 1
ATOM 14871 C C . ASN B 1 894 ? -14.234 -3.504 -10.547 1 94.44 894 ASN B C 1
ATOM 14873 O O . ASN B 1 894 ? -13.039 -3.227 -10.633 1 94.44 894 ASN B O 1
ATOM 14877 N N . ALA B 1 895 ? -14.859 -3.789 -9.43 1 93.38 895 ALA B N 1
ATOM 14878 C CA . ALA B 1 895 ? -14.141 -3.738 -8.156 1 93.38 895 ALA B CA 1
ATOM 14879 C C . ALA B 1 895 ? -13.031 -4.781 -8.109 1 93.38 895 ALA B C 1
ATOM 14881 O O . ALA B 1 895 ? -12.07 -4.641 -7.352 1 93.38 895 ALA B O 1
ATOM 14882 N N . ARG B 1 896 ? -13.109 -5.766 -8.961 1 92.06 896 ARG B N 1
ATOM 14883 C CA . ARG B 1 896 ? -12.164 -6.875 -8.906 1 92.06 896 ARG B CA 1
ATOM 14884 C C . ARG B 1 896 ? -11.086 -6.723 -9.969 1 92.06 896 ARG B C 1
ATOM 14886 O O . ARG B 1 896 ? -10.156 -7.531 -10.039 1 92.06 896 ARG B O 1
ATOM 14893 N N . ARG B 1 897 ? -11.18 -5.707 -10.727 1 95.38 897 ARG B N 1
ATOM 14894 C CA . ARG B 1 897 ? -10.203 -5.5 -11.789 1 95.38 897 ARG B CA 1
ATOM 14895 C C . ARG B 1 897 ? -8.836 -5.152 -11.211 1 95.38 897 ARG B C 1
ATOM 14897 O O . ARG B 1 897 ? -8.734 -4.41 -10.234 1 95.38 897 ARG B O 1
ATOM 14904 N N . PHE B 1 898 ? -7.809 -5.633 -11.758 1 93.56 898 PHE B N 1
ATOM 14905 C CA . PHE B 1 898 ? -6.426 -5.371 -11.375 1 93.56 898 PHE B CA 1
ATOM 14906 C C . PHE B 1 898 ? -5.512 -5.406 -12.594 1 93.56 898 PHE B C 1
ATOM 14908 O O . PHE B 1 898 ? -5.953 -5.738 -13.695 1 93.56 898 PHE B O 1
ATOM 14915 N N . GLY B 1 899 ? -4.305 -4.953 -12.484 1 93.44 899 GLY B N 1
ATOM 14916 C CA . GLY B 1 899 ? -3.35 -4.988 -13.578 1 93.44 899 GLY B CA 1
ATOM 14917 C C . GLY B 1 899 ? -3.809 -4.211 -14.797 1 93.44 899 GLY B C 1
ATOM 14918 O O . GLY B 1 899 ? -4.207 -3.051 -14.688 1 93.44 899 GLY B O 1
ATOM 14919 N N . LEU B 1 900 ? -3.791 -4.863 -15.914 1 94.75 900 LEU B N 1
ATOM 14920 C CA . LEU B 1 900 ? -4.113 -4.207 -17.172 1 94.75 900 LEU B CA 1
ATOM 14921 C C . LEU B 1 900 ? -5.602 -3.867 -17.25 1 94.75 900 LEU B C 1
ATOM 14923 O O . LEU B 1 900 ? -5.977 -2.818 -17.781 1 94.75 900 LEU B O 1
ATOM 14927 N N . ASP B 1 901 ? -6.418 -4.758 -16.688 1 96.19 901 ASP B N 1
ATOM 14928 C CA . ASP B 1 901 ? -7.855 -4.5 -16.703 1 96.19 901 ASP B CA 1
ATOM 14929 C C . ASP B 1 901 ? -8.195 -3.244 -15.898 1 96.19 901 ASP B C 1
ATOM 14931 O O . ASP B 1 901 ? -9.07 -2.473 -16.281 1 96.19 901 ASP B O 1
ATOM 14935 N N . LEU B 1 902 ? -7.539 -3.115 -14.766 1 97.19 902 LEU B N 1
ATOM 14936 C CA . LEU B 1 902 ? -7.746 -1.934 -13.938 1 97.19 902 LEU B CA 1
ATOM 14937 C C . LEU B 1 902 ? -7.305 -0.672 -14.672 1 97.19 902 LEU B C 1
ATOM 14939 O O . LEU B 1 902 ? -8.016 0.332 -14.68 1 97.19 902 LEU B O 1
ATOM 14943 N N . LYS B 1 903 ? -6.145 -0.692 -15.312 1 97 903 LYS B N 1
ATOM 14944 C CA . LYS B 1 903 ? -5.637 0.449 -16.062 1 97 903 LYS B CA 1
ATOM 14945 C C . LYS B 1 903 ? -6.598 0.841 -17.188 1 97 903 LYS B C 1
ATOM 14947 O O . LYS B 1 903 ? -6.879 2.025 -17.391 1 97 903 LYS B O 1
ATOM 14952 N N . ASP B 1 904 ? -7.086 -0.166 -17.875 1 96.62 904 ASP B N 1
ATOM 14953 C CA . ASP B 1 904 ? -8.016 0.089 -18.969 1 96.62 904 ASP B CA 1
ATOM 14954 C C . ASP B 1 904 ? -9.312 0.715 -18.453 1 96.62 904 ASP B C 1
ATOM 14956 O O . ASP B 1 904 ? -9.875 1.605 -19.094 1 96.62 904 ASP B O 1
ATOM 14960 N N . TRP B 1 905 ? -9.758 0.182 -17.359 1 97.31 905 TRP B N 1
ATOM 14961 C CA . TRP B 1 905 ? -10.961 0.743 -16.75 1 97.31 905 TRP B CA 1
ATOM 14962 C C . TRP B 1 905 ? -10.75 2.205 -16.375 1 97.31 905 TRP B C 1
ATOM 14964 O O . TRP B 1 905 ? -11.578 3.062 -16.703 1 97.31 905 TRP B O 1
ATOM 14974 N N . ILE B 1 906 ? -9.648 2.539 -15.734 1 98.38 906 ILE B N 1
ATOM 14975 C CA . ILE B 1 906 ? -9.305 3.896 -15.32 1 98.38 906 ILE B CA 1
ATOM 14976 C C . ILE B 1 906 ? -9.234 4.805 -16.547 1 98.38 906 ILE B C 1
ATOM 14978 O O . ILE B 1 906 ? -9.805 5.895 -16.562 1 98.38 906 ILE B O 1
ATOM 14982 N N . ASP B 1 907 ? -8.562 4.359 -17.562 1 97.69 907 ASP B N 1
ATOM 14983 C CA . ASP B 1 907 ? -8.406 5.152 -18.781 1 97.69 907 ASP B CA 1
ATOM 14984 C C . ASP B 1 907 ? -9.75 5.418 -19.438 1 97.69 907 ASP B C 1
ATOM 14986 O O . ASP B 1 907 ? -10 6.52 -19.938 1 97.69 907 ASP B O 1
ATOM 14990 N N . SER B 1 908 ? -10.602 4.41 -19.469 1 97.06 908 SER B N 1
ATOM 14991 C CA . SER B 1 908 ? -11.914 4.566 -20.094 1 97.06 908 SER B CA 1
ATOM 14992 C C . SER B 1 908 ? -12.742 5.629 -19.375 1 97.06 908 SER B C 1
ATOM 14994 O O . SER B 1 908 ? -13.477 6.387 -20.016 1 97.06 908 SER B O 1
ATOM 14996 N N . LEU B 1 909 ? -12.672 5.664 -18.062 1 97.94 909 LEU B N 1
ATOM 14997 C CA . LEU B 1 909 ? -13.383 6.664 -17.266 1 97.94 909 LEU B CA 1
ATOM 14998 C C . LEU B 1 909 ? -12.789 8.047 -17.484 1 97.94 909 LEU B C 1
ATOM 15000 O O . LEU B 1 909 ? -13.516 9.016 -17.703 1 97.94 909 LEU B O 1
ATOM 15004 N N . ASN B 1 910 ? -11.477 8.141 -17.438 1 97.81 910 ASN B N 1
ATOM 15005 C CA . ASN B 1 910 ? -10.812 9.43 -17.516 1 97.81 910 ASN B CA 1
ATOM 15006 C C . ASN B 1 910 ? -10.898 10.031 -18.922 1 97.81 910 ASN B C 1
ATOM 15008 O O . ASN B 1 910 ? -10.875 11.25 -19.094 1 97.81 910 ASN B O 1
ATOM 15012 N N . LEU B 1 911 ? -11.031 9.242 -19.938 1 96.62 911 LEU B N 1
ATOM 15013 C CA . LEU B 1 911 ? -11.25 9.711 -21.297 1 96.62 911 LEU B CA 1
ATOM 15014 C C . LEU B 1 911 ? -12.555 10.5 -21.406 1 96.62 911 LEU B C 1
ATOM 15016 O O . LEU B 1 911 ? -12.672 11.414 -22.219 1 96.62 911 LEU B O 1
ATOM 15020 N N . LYS B 1 912 ? -13.477 10.148 -20.609 1 97 912 LYS B N 1
ATOM 15021 C CA . LYS B 1 912 ? -14.781 10.797 -20.625 1 97 912 LYS B CA 1
ATOM 15022 C C . LYS B 1 912 ? -14.758 12.117 -19.859 1 97 912 LYS B C 1
ATOM 15024 O O . LYS B 1 912 ? -15.469 13.055 -20.203 1 97 912 LYS B O 1
ATOM 15029 N N . PHE B 1 913 ? -13.93 12.227 -18.844 1 98.19 913 PHE B N 1
ATOM 15030 C CA . PHE B 1 913 ? -14.07 13.344 -17.922 1 98.19 913 PHE B CA 1
ATOM 15031 C C . PHE B 1 913 ? -12.906 14.312 -18.047 1 98.19 913 PHE B C 1
ATOM 15033 O O . PHE B 1 913 ? -12.906 15.383 -17.438 1 98.19 913 PHE B O 1
ATOM 15040 N N . TYR B 1 914 ? -11.922 13.977 -18.828 1 98 914 TYR B N 1
ATOM 15041 C CA . TYR B 1 914 ? -10.781 14.859 -19.047 1 98 914 TYR B CA 1
ATOM 15042 C C . TYR B 1 914 ? -10.453 14.969 -20.531 1 98 914 TYR B C 1
ATOM 15044 O O . TYR B 1 914 ? -10.648 14.016 -21.281 1 98 914 TYR B O 1
ATOM 15052 N N . LYS B 1 915 ? -9.953 16.109 -20.922 1 96.81 915 LYS B N 1
ATOM 15053 C CA . LYS B 1 915 ? -9.547 16.359 -22.312 1 96.81 915 LYS B CA 1
ATOM 15054 C C . LYS B 1 915 ? -8.078 16.75 -22.391 1 96.81 915 LYS B C 1
ATOM 15056 O O . LYS B 1 915 ? -7.617 17.609 -21.609 1 96.81 915 LYS B O 1
ATOM 15061 N N . VAL B 1 916 ? -7.344 16.094 -23.234 1 96.06 916 VAL B N 1
ATOM 15062 C CA . VAL B 1 916 ? -5.961 16.453 -23.516 1 96.06 916 VAL B CA 1
ATOM 15063 C C . VAL B 1 916 ? -5.926 17.609 -24.516 1 96.06 916 VAL B C 1
ATOM 15065 O O . VAL B 1 916 ? -6.496 17.516 -25.609 1 96.06 916 VAL B O 1
ATOM 15068 N N . LEU B 1 917 ? -5.297 18.672 -24.203 1 95.5 917 LEU B N 1
ATOM 15069 C CA . LEU B 1 917 ? -5.305 19.875 -25.031 1 95.5 917 LEU B CA 1
ATOM 15070 C C . LEU B 1 917 ? -4.035 19.953 -25.875 1 95.5 917 LEU B C 1
ATOM 15072 O O . LEU B 1 917 ? -4.102 19.969 -27.109 1 95.5 917 LEU B O 1
ATOM 15076 N N . ASN B 1 918 ? -2.842 20.109 -25.188 1 93.62 918 ASN B N 1
ATOM 15077 C CA . ASN B 1 918 ? -1.557 20.25 -25.859 1 93.62 918 ASN B CA 1
ATOM 15078 C C . ASN B 1 918 ? -0.489 19.359 -25.219 1 93.62 918 ASN B C 1
ATOM 15080 O O . ASN B 1 918 ? -0.598 19 -24.047 1 93.62 918 ASN B O 1
ATOM 15084 N N . THR B 1 919 ? 0.437 18.953 -26.078 1 94.94 919 THR B N 1
ATOM 15085 C CA . THR B 1 919 ? 1.605 18.234 -25.578 1 94.94 919 THR B CA 1
ATOM 15086 C C . THR B 1 919 ? 2.887 18.812 -26.188 1 94.94 919 THR B C 1
ATOM 15088 O O . THR B 1 919 ? 2.918 19.172 -27.359 1 94.94 919 THR B O 1
ATOM 15091 N N . CYS B 1 920 ? 3.875 19.031 -25.422 1 96.06 920 CYS B N 1
ATOM 15092 C CA . CYS B 1 920 ? 5.176 19.516 -25.875 1 96.06 920 CYS B CA 1
ATOM 15093 C C . CYS B 1 920 ? 6.289 18.562 -25.422 1 96.06 920 CYS B C 1
ATOM 15095 O O . CYS B 1 920 ? 6.051 17.641 -24.656 1 96.06 920 CYS B O 1
ATOM 15097 N N . VAL B 1 921 ? 7.453 18.734 -26.016 1 94.81 921 VAL B N 1
ATOM 15098 C CA . VAL B 1 921 ? 8.617 17.922 -25.672 1 94.81 921 VAL B CA 1
ATOM 15099 C C . VAL B 1 921 ? 9.727 18.812 -25.125 1 94.81 921 VAL B C 1
ATOM 15101 O O . VAL B 1 921 ? 9.891 19.953 -25.562 1 94.81 921 VAL B O 1
ATOM 15104 N N . THR B 1 922 ? 10.406 18.312 -24.156 1 95.69 922 THR B N 1
ATOM 15105 C CA . THR B 1 922 ? 11.477 19.109 -23.562 1 95.69 922 THR B CA 1
ATOM 15106 C C . THR B 1 922 ? 12.664 19.219 -24.5 1 95.69 922 THR B C 1
ATOM 15108 O O . THR B 1 922 ? 12.859 18.375 -25.375 1 95.69 922 THR B O 1
ATOM 15111 N N . SER B 1 923 ? 13.477 20.234 -24.281 1 91 923 SER B N 1
ATOM 15112 C CA . SER B 1 923 ? 14.617 20.5 -25.156 1 91 923 SER B CA 1
ATOM 15113 C C . SER B 1 923 ? 15.633 19.359 -25.094 1 91 923 SER B C 1
ATOM 15115 O O . SER B 1 923 ? 16.25 19.031 -26.109 1 91 923 SER B O 1
ATOM 15117 N N . SER B 1 924 ? 15.758 18.781 -23.953 1 90.38 924 SER B N 1
ATOM 15118 C CA . SER B 1 924 ? 16.719 17.703 -23.781 1 90.38 924 SER B CA 1
ATOM 15119 C C . SER B 1 924 ? 16.266 16.438 -24.484 1 90.38 924 SER B C 1
ATOM 15121 O O . SER B 1 924 ? 17.078 15.539 -24.766 1 90.38 924 SER B O 1
ATOM 15123 N N . SER B 1 925 ? 15.016 16.406 -24.891 1 90.25 925 SER B N 1
ATOM 15124 C CA . SER B 1 925 ? 14.453 15.18 -25.438 1 90.25 925 SER B CA 1
ATOM 15125 C C . SER B 1 925 ? 14.141 15.336 -26.922 1 90.25 925 SER B C 1
ATOM 15127 O O . SER B 1 925 ? 13.75 14.375 -27.594 1 90.25 925 SER B O 1
ATOM 15129 N N . VAL B 1 926 ? 14.336 16.516 -27.469 1 86.94 926 VAL B N 1
ATOM 15130 C CA . VAL B 1 926 ? 13.867 16.828 -28.812 1 86.94 926 VAL B CA 1
ATOM 15131 C C . VAL B 1 926 ? 14.625 16 -29.844 1 86.94 926 VAL B C 1
ATOM 15133 O O . VAL B 1 926 ? 14.047 15.57 -30.844 1 86.94 926 VAL B O 1
ATOM 15136 N N . HIS B 1 927 ? 15.828 15.797 -29.594 1 85.19 927 HIS B N 1
ATOM 15137 C CA . HIS B 1 927 ? 16.641 15.039 -30.547 1 85.19 927 HIS B CA 1
ATOM 15138 C C . HIS B 1 927 ? 16.156 13.602 -30.656 1 85.19 927 HIS B C 1
ATOM 15140 O O . HIS B 1 927 ? 16.094 13.047 -31.766 1 85.19 927 HIS B O 1
ATOM 15146 N N . ALA B 1 928 ? 15.875 13.055 -29.547 1 85 928 ALA B N 1
ATOM 15147 C CA . ALA B 1 928 ? 15.414 11.672 -29.531 1 85 928 ALA B CA 1
ATOM 15148 C C . ALA B 1 928 ? 14.055 11.531 -30.203 1 85 928 ALA B C 1
ATOM 15150 O O . ALA B 1 928 ? 13.805 10.562 -30.922 1 85 928 ALA B O 1
ATOM 15151 N N . VAL B 1 929 ? 13.219 12.453 -30 1 85.62 929 VAL B N 1
ATOM 15152 C CA . VAL B 1 929 ? 11.844 12.398 -30.5 1 85.62 929 VAL B CA 1
ATOM 15153 C C . VAL B 1 929 ? 11.844 12.672 -32 1 85.62 929 VAL B C 1
ATOM 15155 O O . VAL B 1 929 ? 11.016 12.117 -32.75 1 85.62 929 VAL B O 1
ATOM 15158 N N . SER B 1 930 ? 12.758 13.516 -32.406 1 80.69 930 SER B N 1
ATOM 15159 C CA . SER B 1 930 ? 12.844 13.852 -33.844 1 80.69 930 SER B CA 1
ATOM 15160 C C . SER B 1 930 ? 13.219 12.625 -34.656 1 80.69 930 SER B C 1
ATOM 15162 O O . SER B 1 930 ? 12.898 12.555 -35.844 1 80.69 930 SER B O 1
ATOM 15164 N N . LYS B 1 931 ? 13.836 11.711 -33.969 1 75.75 931 LYS B N 1
ATOM 15165 C CA . LYS B 1 931 ? 14.219 10.492 -34.688 1 75.75 931 LYS B CA 1
ATOM 15166 C C . LYS B 1 931 ? 13.008 9.586 -34.906 1 75.75 931 LYS B C 1
ATOM 15168 O O . LYS B 1 931 ? 13.047 8.703 -35.781 1 75.75 931 LYS B O 1
ATOM 15173 N N . CYS B 1 932 ? 12.156 9.789 -33.938 1 72.06 932 CYS B N 1
ATOM 15174 C CA . CYS B 1 932 ? 10.984 8.922 -34.031 1 72.06 932 CYS B CA 1
ATOM 15175 C C . CYS B 1 932 ? 9.992 9.445 -35.062 1 72.06 932 CYS B C 1
ATOM 15177 O O . CYS B 1 932 ? 9 10.094 -34.688 1 72.06 932 CYS B O 1
ATOM 15179 N N . GLY B 1 933 ? 10.273 9.625 -36.156 1 63.56 933 GLY B N 1
ATOM 15180 C CA . GLY B 1 933 ? 9.359 9.898 -37.25 1 63.56 933 GLY B CA 1
ATOM 15181 C C . GLY B 1 933 ? 8.875 11.336 -37.281 1 63.56 933 GLY B C 1
ATOM 15182 O O . GLY B 1 933 ? 9.617 12.258 -36.906 1 63.56 933 GLY B O 1
ATOM 15183 N N . LYS B 1 934 ? 7.523 11.531 -37.75 1 64.12 934 LYS B N 1
ATOM 15184 C CA . LYS B 1 934 ? 6.836 12.766 -38.125 1 64.12 934 LYS B CA 1
ATOM 15185 C C . LYS B 1 934 ? 6.148 13.391 -36.906 1 64.12 934 LYS B C 1
ATOM 15187 O O . LYS B 1 934 ? 5.164 14.125 -37.062 1 64.12 934 LYS B O 1
ATOM 15192 N N . LEU B 1 935 ? 6.617 12.984 -35.625 1 74.88 935 LEU B N 1
ATOM 15193 C CA . LEU B 1 935 ? 5.977 13.664 -34.5 1 74.88 935 LEU B CA 1
ATOM 15194 C C . LEU B 1 935 ? 6.527 15.078 -34.344 1 74.88 935 LEU B C 1
ATOM 15196 O O . LEU B 1 935 ? 7.711 15.258 -34.062 1 74.88 935 LEU B O 1
ATOM 15200 N N . HIS B 1 936 ? 5.82 16.062 -34.812 1 78.62 936 HIS B N 1
ATOM 15201 C CA . HIS B 1 936 ? 6.219 17.453 -34.656 1 78.62 936 HIS B CA 1
ATOM 15202 C C . HIS B 1 936 ? 5.594 18.078 -33.406 1 78.62 936 HIS B C 1
ATOM 15204 O O . HIS B 1 936 ? 4.406 18.406 -33.406 1 78.62 936 HIS B O 1
ATOM 15210 N N . LEU B 1 937 ? 6.348 18.078 -32.344 1 88.25 937 LEU B N 1
ATOM 15211 C CA . LEU B 1 937 ? 5.902 18.703 -31.109 1 88.25 937 LEU B CA 1
ATOM 15212 C C . LEU B 1 937 ? 6.699 19.969 -30.812 1 88.25 937 LEU B C 1
ATOM 15214 O O . LEU B 1 937 ? 7.875 20.062 -31.172 1 88.25 937 LEU B O 1
ATOM 15218 N N . GLU B 1 938 ? 6.039 20.906 -30.234 1 92.06 938 GLU B N 1
ATOM 15219 C CA . GLU B 1 938 ? 6.699 22.141 -29.828 1 92.06 938 GLU B CA 1
ATOM 15220 C C . GLU B 1 938 ? 7.613 21.906 -28.625 1 92.06 938 GLU B C 1
ATOM 15222 O O . GLU B 1 938 ? 7.383 21 -27.828 1 92.06 938 GLU B O 1
ATOM 15227 N N . LEU B 1 939 ? 8.617 22.75 -28.625 1 95.44 939 LEU B N 1
ATOM 15228 C CA . LEU B 1 939 ? 9.469 22.734 -27.438 1 95.44 939 LEU B CA 1
ATOM 15229 C C . LEU B 1 939 ? 8.75 23.359 -26.25 1 95.44 939 LEU B C 1
ATOM 15231 O O . LEU B 1 939 ? 8.18 24.453 -26.359 1 95.44 939 LEU B O 1
ATOM 15235 N N . CYS B 1 940 ? 8.773 22.656 -25.172 1 97.75 940 CYS B N 1
ATOM 15236 C CA . CYS B 1 940 ? 8.086 23.125 -23.984 1 97.75 940 CYS B CA 1
ATOM 15237 C C . CYS B 1 940 ? 8.57 24.531 -23.594 1 97.75 940 CYS B C 1
ATOM 15239 O O . CYS B 1 940 ? 7.773 25.375 -23.203 1 97.75 940 CYS B O 1
ATOM 15241 N N . GLU B 1 941 ? 9.828 24.781 -23.734 1 96.81 941 GLU B N 1
ATOM 15242 C CA . GLU B 1 941 ? 10.445 26.047 -23.344 1 96.81 941 GLU B CA 1
ATOM 15243 C C . GLU B 1 941 ? 10 27.188 -24.25 1 96.81 941 GLU B C 1
ATOM 15245 O O . GLU B 1 941 ? 10.172 28.359 -23.906 1 96.81 941 GLU B O 1
ATOM 15250 N N . ASN B 1 942 ? 9.422 26.844 -25.344 1 95.56 942 ASN B N 1
ATOM 15251 C CA . ASN B 1 942 ? 8.992 27.859 -26.297 1 95.56 942 ASN B CA 1
ATOM 15252 C C . ASN B 1 942 ? 7.488 28.078 -26.25 1 95.56 942 ASN B C 1
ATOM 15254 O O . ASN B 1 942 ? 6.949 28.906 -26.984 1 95.56 942 ASN B O 1
ATOM 15258 N N . THR B 1 943 ? 6.852 27.359 -25.375 1 96.69 943 THR B N 1
ATOM 15259 C CA . THR B 1 943 ? 5.406 27.531 -25.25 1 96.69 943 THR B CA 1
ATOM 15260 C C . THR B 1 943 ? 5.07 28.656 -24.281 1 96.69 943 THR B C 1
ATOM 15262 O O . THR B 1 943 ? 5.965 29.234 -23.656 1 96.69 943 THR B O 1
ATOM 15265 N N . THR B 1 944 ? 3.775 28.984 -24.156 1 96.25 944 THR B N 1
ATOM 15266 C CA . THR B 1 944 ? 3.305 29.969 -23.203 1 96.25 944 THR B CA 1
ATOM 15267 C C . THR B 1 944 ? 2.668 29.297 -21.984 1 96.25 944 THR B C 1
ATOM 15269 O O . THR B 1 944 ? 2.389 29.938 -20.984 1 96.25 944 THR B O 1
ATOM 15272 N N . TRP B 1 945 ? 2.475 28 -22.078 1 97.5 945 TRP B N 1
ATOM 15273 C CA . TRP B 1 945 ? 1.645 27.344 -21.062 1 97.5 945 TRP B CA 1
ATOM 15274 C C . TRP B 1 945 ? 2.455 26.328 -20.266 1 97.5 945 TRP B C 1
ATOM 15276 O O . TRP B 1 945 ? 2.096 25.984 -19.141 1 97.5 945 TRP B O 1
ATOM 15286 N N . SER B 1 946 ? 3.557 25.828 -20.812 1 98.31 946 SER B N 1
ATOM 15287 C CA . SER B 1 946 ? 4.34 24.781 -20.156 1 98.31 946 SER B CA 1
ATOM 15288 C C . SER B 1 946 ? 4.953 25.281 -18.859 1 98.31 946 SER B C 1
ATOM 15290 O O . SER B 1 946 ? 5.207 26.484 -18.703 1 98.31 946 SER B O 1
ATOM 15292 N N . SER B 1 947 ? 5.102 24.391 -17.922 1 98.19 947 SER B N 1
ATOM 15293 C CA . SER B 1 947 ? 5.777 24.734 -16.688 1 98.19 947 SER B CA 1
ATOM 15294 C C . SER B 1 947 ? 7.227 25.141 -16.938 1 98.19 947 SER B C 1
ATOM 15296 O O . SER B 1 947 ? 7.855 25.766 -16.094 1 98.19 947 SER B O 1
ATOM 15298 N N . LEU B 1 948 ? 7.688 24.844 -18.141 1 97.69 948 LEU B N 1
ATOM 15299 C CA . LEU B 1 948 ? 9.055 25.172 -18.516 1 97.69 948 LEU B CA 1
ATOM 15300 C C . LEU B 1 948 ? 9.086 26.453 -19.359 1 97.69 948 LEU B C 1
ATOM 15302 O O . LEU B 1 948 ? 10.156 26.891 -19.781 1 97.69 948 LEU B O 1
ATOM 15306 N N . ALA B 1 949 ? 7.957 27.031 -19.562 1 97.5 949 ALA B N 1
ATOM 15307 C CA . ALA B 1 949 ? 7.895 28.297 -20.281 1 97.5 949 ALA B CA 1
ATOM 15308 C C . ALA B 1 949 ? 8.617 29.391 -19.5 1 97.5 949 ALA B C 1
ATOM 15310 O O . ALA B 1 949 ? 8.727 29.328 -18.281 1 97.5 949 ALA B O 1
ATOM 15311 N N . PRO B 1 950 ? 9.109 30.422 -20.203 1 95.25 950 PRO B N 1
ATOM 15312 C CA . PRO B 1 950 ? 9.789 31.516 -19.5 1 95.25 950 PRO B CA 1
ATOM 15313 C C . PRO B 1 950 ? 8.852 32.281 -18.547 1 95.25 950 PRO B C 1
ATOM 15315 O O . PRO B 1 950 ? 7.699 32.531 -18.891 1 95.25 950 PRO B O 1
ATOM 15318 N N . ASP B 1 951 ? 9.336 32.562 -17.375 1 95.69 951 ASP B N 1
ATOM 15319 C CA . ASP B 1 951 ? 8.633 33.344 -16.359 1 95.69 951 ASP B CA 1
ATOM 15320 C C . ASP B 1 951 ? 9.555 34.375 -15.734 1 95.69 951 ASP B C 1
ATOM 15322 O O . ASP B 1 951 ? 9.961 34.25 -14.578 1 95.69 951 ASP B O 1
ATOM 15326 N N . PRO B 1 952 ? 9.773 35.5 -16.375 1 93.81 952 PRO B N 1
ATOM 15327 C CA . PRO B 1 952 ? 10.734 36.5 -15.898 1 93.81 952 PRO B CA 1
ATOM 15328 C C . PRO B 1 952 ? 10.336 37.125 -14.555 1 93.81 952 PRO B C 1
ATOM 15330 O O . PRO B 1 952 ? 11.203 37.562 -13.797 1 93.81 952 PRO B O 1
ATOM 15333 N N . LYS B 1 953 ? 9.102 37.188 -14.227 1 93.31 953 LYS B N 1
ATOM 15334 C CA . LYS B 1 953 ? 8.672 37.844 -12.992 1 93.31 953 LYS B CA 1
ATOM 15335 C C . LYS B 1 953 ? 9.164 37.094 -11.766 1 93.31 953 LYS B C 1
ATOM 15337 O O . LYS B 1 953 ? 9.383 37.656 -10.703 1 93.31 953 LYS B O 1
ATOM 15342 N N . SER B 1 954 ? 9.375 35.75 -11.922 1 94.5 954 SER B N 1
ATOM 15343 C CA . SER B 1 954 ? 9.797 34.938 -10.781 1 94.5 954 SER B CA 1
ATOM 15344 C C . SER B 1 954 ? 11.234 34.469 -10.945 1 94.5 954 SER B C 1
ATOM 15346 O O . SER B 1 954 ? 11.758 33.75 -10.086 1 94.5 954 SER B O 1
ATOM 15348 N N . GLN B 1 955 ? 11.898 34.812 -11.945 1 93.44 955 GLN B N 1
ATOM 15349 C CA . GLN B 1 955 ? 13.266 34.375 -12.188 1 93.44 955 GLN B CA 1
ATOM 15350 C C . GLN B 1 955 ? 14.258 35.188 -11.367 1 93.44 955 GLN B C 1
ATOM 15352 O O . GLN B 1 955 ? 14.219 36.438 -11.383 1 93.44 955 GLN B O 1
ATOM 15357 N N . ILE B 1 956 ? 15.109 34.562 -10.664 1 93.5 956 ILE B N 1
ATOM 15358 C CA . ILE B 1 956 ? 16.156 35.219 -9.883 1 93.5 956 ILE B CA 1
ATOM 15359 C C . ILE B 1 956 ? 17.422 35.344 -10.727 1 93.5 956 ILE B C 1
ATOM 15361 O O . ILE B 1 956 ? 18.031 34.344 -11.102 1 93.5 956 ILE B O 1
ATOM 15365 N N . GLY B 1 957 ? 17.703 36.531 -11.094 1 88 957 GLY B N 1
ATOM 15366 C CA . GLY B 1 957 ? 18.844 36.812 -11.945 1 88 957 GLY B CA 1
ATOM 15367 C C . GLY B 1 957 ? 20.031 37.375 -11.188 1 88 957 GLY B C 1
ATOM 15368 O O . GLY B 1 957 ? 20.25 37.031 -10.016 1 88 957 GLY B O 1
ATOM 15369 N N . LEU B 1 958 ? 20.781 38.219 -11.891 1 88.44 958 LEU B N 1
ATOM 15370 C CA . LEU B 1 958 ? 22 38.75 -11.336 1 88.44 958 LEU B CA 1
ATOM 15371 C C . LEU B 1 958 ? 21.719 40.031 -10.547 1 88.44 958 LEU B C 1
ATOM 15373 O O . LEU B 1 958 ? 20.734 40.719 -10.812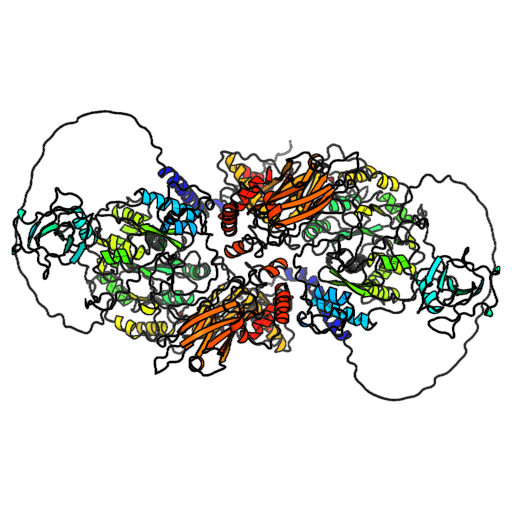 1 88.44 958 LEU B O 1
ATOM 15377 N N . ILE B 1 959 ? 22.578 40.312 -9.633 1 92.06 959 ILE B N 1
ATOM 15378 C CA . ILE B 1 959 ? 22.484 41.531 -8.828 1 92.06 959 ILE B CA 1
ATOM 15379 C C . ILE B 1 959 ? 22.969 42.719 -9.648 1 92.06 959 ILE B C 1
ATOM 15381 O O . ILE B 1 959 ? 24.047 42.656 -10.25 1 92.06 959 ILE B O 1
ATOM 15385 N N . ASN B 1 960 ? 22.141 43.719 -9.711 1 91.25 960 ASN B N 1
ATOM 15386 C CA . ASN B 1 960 ? 22.562 44.969 -10.305 1 91.25 960 ASN B CA 1
ATOM 15387 C C . ASN B 1 960 ? 23.609 45.688 -9.445 1 91.25 960 ASN B C 1
ATOM 15389 O O . ASN B 1 960 ? 23.312 46.125 -8.336 1 91.25 960 ASN B O 1
ATOM 15393 N N . LEU B 1 961 ? 24.703 46 -9.898 1 90.5 961 LEU B N 1
ATOM 15394 C CA . LEU B 1 961 ? 25.828 46.531 -9.125 1 90.5 961 LEU B CA 1
ATOM 15395 C C . LEU B 1 961 ? 25.609 48 -8.758 1 90.5 961 LEU B C 1
ATOM 15397 O O . LEU B 1 961 ? 26.156 48.469 -7.762 1 90.5 961 LEU B O 1
ATOM 15401 N N . THR B 1 962 ? 24.797 48.625 -9.516 1 91 962 THR B N 1
ATOM 15402 C CA . THR B 1 962 ? 24.547 50.062 -9.266 1 91 962 THR B CA 1
ATOM 15403 C C . THR B 1 962 ? 23.469 50.25 -8.211 1 91 962 THR B C 1
ATOM 15405 O O . THR B 1 962 ? 23.656 50.969 -7.238 1 91 962 THR B O 1
ATOM 15408 N N . THR B 1 963 ? 22.422 49.531 -8.336 1 90.12 963 THR B N 1
ATOM 15409 C CA . THR B 1 963 ? 21.281 49.75 -7.453 1 90.12 963 THR B CA 1
ATOM 15410 C C . THR B 1 963 ? 21.344 48.844 -6.238 1 90.12 963 THR B C 1
ATOM 15412 O O . THR B 1 963 ? 20.734 49.125 -5.207 1 90.12 963 THR B O 1
ATOM 15415 N N . GLY B 1 964 ? 22.031 47.688 -6.395 1 92.75 964 GLY B N 1
ATOM 15416 C CA . GLY B 1 964 ? 22.078 46.688 -5.34 1 92.75 964 GLY B CA 1
ATOM 15417 C C . GLY B 1 964 ? 20.875 45.781 -5.336 1 92.75 964 GLY B C 1
ATOM 15418 O O . GLY B 1 964 ? 20.797 44.844 -4.527 1 92.75 964 GLY B O 1
ATOM 15419 N N . ARG B 1 965 ? 19.938 46 -6.293 1 94 965 ARG B N 1
ATOM 15420 C CA . ARG B 1 965 ? 18.734 45.188 -6.426 1 94 965 ARG B CA 1
ATOM 15421 C C . ARG B 1 965 ? 18.922 44.125 -7.504 1 94 965 ARG B C 1
ATOM 15423 O O . ARG B 1 965 ? 19.938 44.094 -8.195 1 94 965 ARG B O 1
ATOM 15430 N N . LEU B 1 966 ? 17.984 43.188 -7.543 1 92.31 966 LEU B N 1
ATOM 15431 C CA . LEU B 1 966 ? 18 42.25 -8.641 1 92.31 966 LEU B CA 1
ATOM 15432 C C . LEU B 1 966 ? 17.391 42.844 -9.898 1 92.31 966 LEU B C 1
ATOM 15434 O O . LEU B 1 966 ? 16.453 43.656 -9.82 1 92.31 966 LEU B O 1
ATOM 15438 N N . ASN B 1 967 ? 17.875 42.469 -10.992 1 85.38 967 ASN B N 1
ATOM 15439 C CA . ASN B 1 967 ? 17.344 42.969 -12.258 1 85.38 967 ASN B CA 1
ATOM 15440 C C . ASN B 1 967 ? 15.914 42.5 -12.5 1 85.38 967 ASN B C 1
ATOM 15442 O O . ASN B 1 967 ? 15.609 41.344 -12.289 1 85.38 967 ASN B O 1
ATOM 15446 N N . ARG B 1 968 ? 15.102 43.406 -12.852 1 78.62 968 ARG B N 1
ATOM 15447 C CA . ARG B 1 968 ? 13.719 43.062 -13.172 1 78.62 968 ARG B CA 1
ATOM 15448 C C . ARG B 1 968 ? 13.625 42.344 -14.523 1 78.62 968 ARG B C 1
ATOM 15450 O O . ARG B 1 968 ? 12.742 41.531 -14.734 1 78.62 968 ARG B O 1
ATOM 15457 N N . GLN B 1 969 ? 14.445 42.844 -15.43 1 66.12 969 GLN B N 1
ATOM 15458 C CA . GLN B 1 969 ? 14.484 42.188 -16.734 1 66.12 969 GLN B CA 1
ATOM 15459 C C . GLN B 1 969 ? 15.844 41.531 -16.984 1 66.12 969 GLN B C 1
ATOM 15461 O O . GLN B 1 969 ? 16.859 42 -16.469 1 66.12 969 GLN B O 1
ATOM 15466 N N . ALA B 1 970 ? 15.82 40.344 -17.516 1 52.97 970 ALA B N 1
ATOM 15467 C CA . ALA B 1 970 ? 17.078 39.688 -17.922 1 52.97 970 ALA B CA 1
ATOM 15468 C C . ALA B 1 970 ? 17.828 40.562 -18.922 1 52.97 970 ALA B C 1
ATOM 15470 O O . ALA B 1 970 ? 17.219 41.188 -19.781 1 52.97 970 ALA B O 1
#

Radius of gyration: 45.85 Å; Cα contacts (8 Å, |Δi|>4): 3634; chains: 2; bounding box: 116×153×135 Å

Secondary structure (DSSP, 8-state):
--------------GGGSTTHHHHHHHHHHHHHHHHHHHHH------------------------------------------------TTS--------S---------TT----------------------S-S---------GGG-SS--SS----HHHHHHHHH-SSHHHHHHHHHHHHHHHTT-SS-SB----S--TT--TT-EEEEEE--SSS-SS-SEEEE-TTT--HHHHHHHHHHTT-SEEEEETTTEEEEESSPPPGGGEE-GGG--PBPSS-TTSB--BTTEEEEEE-S-PPP-PPPPPSSPPTTPPPP-EEEEEEE-SS-HHHHHHHHHHH--TTSEEEEEE-TT-HHHHHHHHTHHHH-TTEEE-SS-----TT-THHHHHHHHHHHHHHHSS---SEEEEE-TTEEESS-HHHHHHHHHHTTT-EEE-B--S-HHHHHHHHTTTEEEEEETTEEEEEEE--PPBSS----B-S--EEEHHHHHHHHHHHH-TTSPPPHHHHHHHHHHTTSSSGGGTHHHHHHHHSTTGGGEEE--SEEE---HHHH-S-TTTTTBSS----PPPP-GGGHHHHHTTTTTT--EEE---HHHHHHHHHHHHHHHH-PPPTT-TTTTEEEEEEEETT--SSPPPHHHHHHHHHHHHHHHHHHHHHS-SS--EEEEEEEEEEEEEETTEEEEEEEEEEEEETT-S-EEEEEEEEEE--EEEE---SGGGGTEEEEEEES-EETTTTEES-TT----TT---EEEEEEPPPSS---EEEEEEEE-TTS-EEEEEEEEE-TT-SEEEE----PSSPPPEEEEEEEEETTEEEEEEEEEEPPPSEETTEEPPHHHHHHHSS--SSPP--TTHHHHHTTS-TTS-HHHHHHHHHHHHT--HHHHHHHHHHHHHHHEEEEEEEE-GGGHHHHHHSTT---EEGGGSSSSTTS--TTT---PBPTTTSSBPS--/--------------GGGSTTHHHHHHHHHHHHHHHHHHHHHS-----------------------------------------------TTS--------S---------TTS----S------------------S---------GGG-SS--SS----HHHHHHHHH-SSHHHHHHHHHHHHHHHTT-SS-SB----S--TT--TT-EEEEEE--SSS-SS-SEEEE-TTT--HHHHHHHHHHTT-SEEEEETTTEEEEESSPPPGGGEE-GGG--PBPSS-TTSB--BTTEEEEEE-S-PPP-PPPPPSSPPTTPPPP-EEEEEEE-SS-HHHHHHHHHHH--TTSEEEEEE-TT-HHHHHHHHTHHHH-TTEEE-SS-----TT-THHHHHHHHHHHHHHHSS---SEEEEE-TTEEESS-HHHHHHHHHHTTT-EEE-B--S-HHHHHHHHTTTEEEEEETTEEEEEEE--PPBSS----B-S--EEEHHHHHHHHHHHH-TTSPPPHHHHHHHHHHTTSSSGGGTHHHHHHHHSTTGGGEEE--SEEE---HHHH-S-TTTTTBSS----PPPP-GGGHHHHHTTTTTT--EEE---HHHHHHHHHHHHHHHH-PPPTT-TTTTEEEEEEEETT--SSPPPHHHHHHHHHHHHHHHHHHHHHS-SS--EEEEEEEEEEEEEETTEEEEEEEEEEEEETT-S-EEEEEEEEEE--EEEE---SGGGGTEEEEEEES-EETTTTEES-TT----TT---EEEEEEPPPSS---EEEEEEEE-TTS-EEEEEEEEE-TT-SEEEE----PSSPPPEEEEEEEEETTEEEEEEEEEEPPPSEETTEEPPHHHHHHHSS--SSPP--TTHHHHHTTS-TTS-HHHHHHHHHHHHT--HHHHHHHHHHHHHHHEEEEEEEE-GGGHHHHHHSTT---EEGGGSSSSTTS--TTT---PBPTTTSSBPS--

Foldseek 3Di:
DDCPDDDDDPDDDPPPVPPPVPVVVVVVVVVVVVVVVVVPPPDDDDDDDDDDDDDDDDDDDDDDDDDDDDDDDDDDDDDDDDDDPQPPPPLDDDPDPPPDDDPPVPPQPQVVPDPPDPPPDDDCPVDPPPPPPPPPDPPDPQLAADCVVAPDDQPDGQRFPLLSVLLVPFDDNVVNNVSSPVSVCQVVVNQADQAFAFAADAVPFDAFAWPAKFFADPVDGQADQDKDFAPQDDDPVVLLQVQQQLQAFKWKFAPQGMIGGHNDDGDPVGHDHRVQQQQAHNHGRVDTRGYDRMITMGTSRHHRADFDDFDQFADPPFDFFEEEEEEEEEDFQQLLQLLQCQQQFFLRYAYEYAYAPQCPNNCVVCVCVVVVRVRYDYDPDHHNAAAQALVVVVRVLQSLVVVVVDPHDGFKYWYHYSFKHWLAHNVSVRRRCSRQGQAKEAAWSDNGVVVVCVQQVLQWFWADDPLATRTNGGHDDHTHFHWIFADLTIMHTSVVSCVQSCLVPPPPDDHRRNNVSLSSSSSGGGNSSGTNSVRCCCRHNNVRRYHNHRQEDFADDPVQFFPQPVVVHYSGGDGDTDADAPVCVVVSVSCPPPSHTMYDGHDVLQHCPSVQVSVCVHPNHDDPPDAQSQKGKGWDDAPPRPHDFDDQLVQQLLQLVVVVVQVVLCVPFVFDKRKAWDGWGTKIFMDGNSHGPFIKTWTWIDIPPDPDIFIKIWGKAFAWFKDFDACPDQSVFWDDKDKAACARRSSQGRPPRRRRAAQPTFIKIKTFGHQDPDWDKFWKWKFKAAQLRDTAWIDIDIDTRPDGMDMDGTDFDGRGAFDKMKIFIDGPLATGMMIIDGHAYGLDDSRHGQDQVRLLVRHLTDPDGHDDDPRVSVSVNGDPPDDSVVSNVVSNVLSRDGDPRSSVVRSVRSVVTMDTDAMATAPVRVVVVVVRPPPDHHHLCPDSTHPNDDDLSSDFDDQDPVRSRTDSGD/DDDPDDDDDPDDDPPPPPDPVPVVVVVVVVVVVVVVVVVVPPPDPPPDDDDDDDDDDDDDDDDDDDDDDDDDDDDDDDDDDDDPPQVPPPLDDPPDPPPDDDPPPPPQPQVVPDPPDPPPDDDCPVDVPPPPPPPPDPPDPQLAADCVVAPDDQPDGARFPLLSVLLVPFDDNVVNNVSSPVSVCQVVVNQADQAFAFAADAVPFDAFAWPAKFFADDVDGQADQDKDFAPQDDDPVVLLFVLQQLQAFKWKFAPQGMIGGHNDDGDPVGHDHNVQQQAAHNHGRVGTRGYDRMITMGTSRHHRADFDDFDQFADPPFDFFEEEEEEEEEDFQQLLQLLQCQQQFFLRYAYEYAYAPQCPNNCVVCVCVVVARVRYDYDPDHHNAAAQALVVVVRVLQSLVVVVVDPHDGFKYWYDYSFKHWLAHNVSVRRRCSRQGQAKEAAWSDNGVVVVCVQQVLQWFWADDPLATRTNGGHDDHTHFHWIFADLTIMHTSVVSCVQSCLPPPPPDDHRRNNVSLSSSSSGGGNSSGTNSVRPCCRHNNVRRYHNHRQEDFADDPVQFFPQPCVVHYSGGDGDTDADAPVCLVVSVSCPPPSHTMYDGHDVLQHVPSVQVSCCVHPNHDDPPDALSQKGKGWDDAPPRPHDFDDQLVQQLLQLVVVVVQVVLCVPFVFDKRKAWDGWGTKIFMDGNSHGPFIKTWTWIDIPPDPDIFIKIWGKAFAWFKDFDACPDQSVFWDDKDKAACARRSSQGRPPRRRRAAQPTFIKIKTFGHQDPDWDKFWKWKFKAAQLGDTAWIDIDIDTRPDGMDMDGTDFDGRGAFDKMKIFIDGPLATGMMIIDGHAYGQDDSRHGQDQVRLLVRHLTDPDGHDDDPRVSVSVNGDPVDDSVVSNVVSNVLSRDGDPRSSVVRSVRSVVTMDTDAMATAPVRVVVVVVRPPPDHHHLCPDSTHPNDDDLSSDFDDQDPVRSRTDSGD

Organism: Coptotermes formosanus (NCBI:txid36987)